Protein 6IXL (pdb70)

Nearest PDB structures (foldseek):
  7e2w-assembly1_A  TM=9.997E-01  e=5.077E-84  Ostreococcus tauri
  7e2w-assembly2_C  TM=9.969E-01  e=1.278E-80  Ostreococcus tauri
  7e2w-assembly2_D  TM=9.801E-01  e=5.708E-81  Ostreococcus tauri
  6lkz-assembly1_D  TM=9.616E-01  e=2.739E-60  Phaeodactylum tricornutum
  8bay-assembly2_C  TM=8.730E-01  e=7.396E-39  Homo sapiens

Structure (mmCIF, N/CA/C/O backbone):
data_6IXL
#
_entry.id   6IXL
#
_cell.length_a   66.517
_cell.length_b   79.273
_cell.length_c   112.014
_cell.angle_alpha   90.26
_cell.angle_beta   102.32
_cell.angle_gamma   112.61
#
_symmetry.space_group_name_H-M   'P 1'
#
loop_
_entity.id
_entity.type
_entity.pdbx_description
1 polymer 'Isocitrate dehydrogenase'
2 non-polymer GLYCEROL
3 non-polymer 'SULFATE ION'
4 water water
#
loop_
_atom_site.group_PDB
_atom_site.id
_atom_site.type_symbol
_atom_site.label_atom_id
_atom_site.label_alt_id
_atom_site.label_comp_id
_atom_site.label_asym_id
_atom_site.label_entity_id
_atom_site.label_seq_id
_atom_site.pdbx_PDB_ins_code
_atom_site.Cartn_x
_atom_site.Cartn_y
_atom_site.Cartn_z
_atom_site.occupancy
_atom_site.B_iso_or_equiv
_atom_site.auth_seq_id
_atom_site.auth_comp_id
_atom_site.auth_asym_id
_atom_site.auth_atom_id
_atom_site.pdbx_PDB_model_num
ATOM 1 N N . SER A 1 13 ? -24.552 5.466 -21.433 1.00 42.50 24 SER A N 1
ATOM 2 C CA . SER A 1 13 ? -24.177 6.575 -20.500 1.00 40.95 24 SER A CA 1
ATOM 3 C C . SER A 1 13 ? -22.923 6.197 -19.713 1.00 37.73 24 SER A C 1
ATOM 4 O O . SER A 1 13 ? -22.918 5.180 -19.019 1.00 39.77 24 SER A O 1
ATOM 7 N N . LYS A 1 14 ? -21.871 7.006 -19.811 1.00 33.45 25 LYS A N 1
ATOM 8 C CA . LYS A 1 14 ? -20.635 6.735 -19.059 1.00 30.55 25 LYS A CA 1
ATOM 9 C C . LYS A 1 14 ? -20.845 6.936 -17.563 1.00 28.49 25 LYS A C 1
ATOM 10 O O . LYS A 1 14 ? -21.689 7.728 -17.124 1.00 26.63 25 LYS A O 1
ATOM 16 N N . ILE A 1 15 ? -20.067 6.195 -16.777 1.00 26.37 26 ILE A N 1
ATOM 17 C CA . ILE A 1 15 ? -20.028 6.389 -15.341 1.00 24.39 26 ILE A CA 1
ATOM 18 C C . ILE A 1 15 ? -19.371 7.747 -15.065 1.00 22.68 26 ILE A C 1
ATOM 19 O O . ILE A 1 15 ? -18.383 8.098 -15.698 1.00 21.23 26 ILE A O 1
ATOM 24 N N . THR A 1 16 ? -19.934 8.515 -14.134 1.00 22.61 27 THR A N 1
ATOM 25 C CA . THR A 1 16 ? -19.310 9.763 -13.703 1.00 22.43 27 THR A CA 1
ATOM 26 C C . THR A 1 16 ? -18.329 9.419 -12.579 1.00 21.50 27 THR A C 1
ATOM 27 O O . THR A 1 16 ? -18.743 9.037 -11.494 1.00 22.56 27 THR A O 1
ATOM 31 N N . ALA A 1 17 ? -17.036 9.511 -12.859 1.00 20.72 28 ALA A N 1
ATOM 32 C CA . ALA A 1 17 ? -16.016 9.227 -11.841 1.00 19.99 28 ALA A CA 1
ATOM 33 C C . ALA A 1 17 ? -16.038 10.320 -10.770 1.00 19.95 28 ALA A C 1
ATOM 34 O O . ALA A 1 17 ? -16.041 11.518 -11.088 1.00 19.76 28 ALA A O 1
ATOM 36 N N . ALA A 1 18 ? -16.046 9.901 -9.507 1.00 19.44 29 ALA A N 1
ATOM 37 C CA . ALA A 1 18 ? -15.889 10.815 -8.380 1.00 18.52 29 ALA A CA 1
ATOM 38 C C . ALA A 1 18 ? -14.550 11.529 -8.483 1.00 18.15 29 ALA A C 1
ATOM 39 O O . ALA A 1 18 ? -13.637 11.011 -9.141 1.00 18.37 29 ALA A O 1
ATOM 41 N N . PRO A 1 19 ? -14.415 12.724 -7.859 1.00 17.81 30 PRO A N 1
ATOM 42 C CA . PRO A 1 19 ? -13.092 13.336 -7.796 1.00 17.30 30 PRO A CA 1
ATOM 43 C C . PRO A 1 19 ? -12.047 12.374 -7.208 1.00 16.22 30 PRO A C 1
ATOM 44 O O . PRO A 1 19 ? -12.343 11.634 -6.287 1.00 16.05 30 PRO A O 1
ATOM 48 N N . MET A 1 20 ? -10.866 12.363 -7.808 1.00 16.55 31 MET A N 1
ATOM 49 C CA . MET A 1 20 ? -9.773 11.452 -7.433 1.00 15.79 31 MET A CA 1
ATOM 50 C C . MET A 1 20 ? -8.467 12.080 -7.898 1.00 15.71 31 MET A C 1
ATOM 51 O O . MET A 1 20 ? -8.412 12.706 -8.957 1.00 14.95 31 MET A O 1
ATOM 56 N N . VAL A 1 21 ? -7.409 11.897 -7.113 1.00 14.73 32 VAL A N 1
ATOM 57 C CA . VAL A 1 21 ? -6.085 12.325 -7.509 1.00 14.28 32 VAL A CA 1
ATOM 58 C C . VAL A 1 21 ? -5.423 11.161 -8.230 1.00 14.66 32 VAL A C 1
ATOM 59 O O . VAL A 1 21 ? -5.448 10.029 -7.731 1.00 13.40 32 VAL A O 1
ATOM 63 N N . TYR A 1 22 ? -4.832 11.458 -9.387 1.00 14.72 33 TYR A N 1
ATOM 64 C CA . TYR A 1 22 ? -4.107 10.477 -10.204 1.00 14.65 33 TYR A CA 1
ATOM 65 C C . TYR A 1 22 ? -2.673 10.980 -10.344 1.00 14.55 33 TYR A C 1
ATOM 66 O O . TYR A 1 22 ? -2.441 12.041 -10.937 1.00 14.43 33 TYR A O 1
ATOM 75 N N . VAL A 1 23 ? -1.701 10.225 -9.831 1.00 14.51 34 VAL A N 1
ATOM 76 C CA . VAL A 1 23 ? -0.298 10.601 -9.925 1.00 14.41 34 VAL A CA 1
ATOM 77 C C . VAL A 1 23 ? 0.397 9.698 -10.946 1.00 15.00 34 VAL A C 1
ATOM 78 O O . VAL A 1 23 ? 0.520 8.487 -10.726 1.00 13.81 34 VAL A O 1
ATOM 82 N N . ARG A 1 24 ? 0.836 10.296 -12.053 1.00 15.13 35 ARG A N 1
ATOM 83 C CA . ARG A 1 24 ? 1.484 9.563 -13.139 1.00 15.36 35 ARG A CA 1
ATOM 84 C C . ARG A 1 24 ? 2.999 9.506 -12.925 1.00 15.15 35 ARG A C 1
ATOM 85 O O . ARG A 1 24 ? 3.598 10.423 -12.334 1.00 14.68 35 ARG A O 1
ATOM 93 N N . GLY A 1 25 ? 3.610 8.422 -13.408 1.00 14.13 36 GLY A N 1
ATOM 94 C CA . GLY A 1 25 ? 5.038 8.207 -13.324 1.00 14.47 36 GLY A CA 1
ATOM 95 C C . GLY A 1 25 ? 5.689 8.293 -14.690 1.00 15.14 36 GLY A C 1
ATOM 96 O O . GLY A 1 25 ? 5.577 9.315 -15.377 1.00 15.40 36 GLY A O 1
ATOM 97 N N . GLU A 1 26 ? 6.396 7.241 -15.066 1.00 15.57 37 GLU A N 1
ATOM 98 C CA . GLU A 1 26 ? 7.129 7.207 -16.333 1.00 16.01 37 GLU A CA 1
ATOM 99 C C . GLU A 1 26 ? 7.508 5.777 -16.698 1.00 16.03 37 GLU A C 1
ATOM 100 O O . GLU A 1 26 ? 7.150 4.828 -15.993 1.00 14.87 37 GLU A O 1
ATOM 106 N N . GLU A 1 27 ? 8.199 5.625 -17.826 1.00 15.84 38 GLU A N 1
ATOM 107 C CA . GLU A 1 27 ? 8.752 4.339 -18.231 1.00 16.63 38 GLU A CA 1
ATOM 108 C C . GLU A 1 27 ? 7.635 3.294 -18.478 1.00 15.81 38 GLU A C 1
ATOM 109 O O . GLU A 1 27 ? 6.572 3.674 -18.983 1.00 15.18 38 GLU A O 1
ATOM 115 N N . MET A 1 28 ? 7.857 2.018 -18.170 1.00 14.95 39 MET A N 1
ATOM 116 C CA . MET A 1 28 ? 6.948 0.957 -18.642 1.00 15.34 39 MET A CA 1
ATOM 117 C C . MET A 1 28 ? 5.569 1.054 -17.996 1.00 14.69 39 MET A C 1
ATOM 118 O O . MET A 1 28 ? 4.540 0.908 -18.666 1.00 14.02 39 MET A O 1
ATOM 123 N N . THR A 1 29 ? 5.548 1.328 -16.700 1.00 14.37 40 THR A N 1
ATOM 124 C CA . THR A 1 29 ? 4.277 1.429 -15.988 1.00 14.37 40 THR A CA 1
ATOM 125 C C . THR A 1 29 ? 3.377 2.594 -16.452 1.00 14.47 40 THR A C 1
ATOM 126 O O . THR A 1 29 ? 2.157 2.446 -16.513 1.00 14.40 40 THR A O 1
ATOM 130 N N . ALA A 1 30 ? 3.961 3.740 -16.797 1.00 14.62 41 ALA A N 1
ATOM 131 C CA . ALA A 1 30 ? 3.170 4.834 -17.358 1.00 14.47 41 ALA A CA 1
ATOM 132 C C . ALA A 1 30 ? 2.606 4.473 -18.729 1.00 14.80 41 ALA A C 1
ATOM 133 O O . ALA A 1 30 ? 1.465 4.807 -19.062 1.00 14.62 41 ALA A O 1
ATOM 135 N N . TYR A 1 31 ? 3.419 3.790 -19.522 1.00 15.51 42 TYR A N 1
ATOM 136 C CA . TYR A 1 31 ? 3.006 3.321 -20.856 1.00 15.97 42 TYR A CA 1
ATOM 137 C C . TYR A 1 31 ? 1.794 2.396 -20.742 1.00 15.17 42 TYR A C 1
ATOM 138 O O . TYR A 1 31 ? 0.801 2.572 -21.457 1.00 14.51 42 TYR A O 1
ATOM 147 N N . VAL A 1 32 ? 1.870 1.454 -19.807 1.00 14.35 43 VAL A N 1
ATOM 148 C CA . VAL A 1 32 ? 0.766 0.516 -19.542 1.00 14.57 43 VAL A CA 1
ATOM 149 C C . VAL A 1 32 ? -0.483 1.222 -19.038 1.00 14.25 43 VAL A C 1
ATOM 150 O O . VAL A 1 32 ? -1.576 0.985 -19.561 1.00 13.99 43 VAL A O 1
ATOM 154 N N . MET A 1 33 ? -0.339 2.090 -18.031 1.00 13.86 44 MET A N 1
ATOM 155 C CA . MET A 1 33 ? -1.502 2.814 -17.522 1.00 14.18 44 MET A CA 1
ATOM 156 C C . MET A 1 33 ? -2.122 3.764 -18.553 1.00 14.50 44 MET A C 1
ATOM 157 O O . MET A 1 33 ? -3.333 3.975 -18.529 1.00 14.46 44 MET A O 1
ATOM 162 N N . ASP A 1 34 ? -1.315 4.322 -19.454 1.00 15.99 45 ASP A N 1
ATOM 163 C CA . ASP A 1 34 ? -1.854 5.162 -20.535 1.00 17.28 45 ASP A CA 1
ATOM 164 C C . ASP A 1 34 ? -2.812 4.310 -21.396 1.00 17.29 45 ASP A C 1
ATOM 165 O O . ASP A 1 34 ? -3.919 4.742 -21.715 1.00 15.98 45 ASP A O 1
ATOM 170 N N . LEU A 1 35 ? -2.382 3.093 -21.732 1.00 18.17 46 LEU A N 1
ATOM 171 C CA . LEU A 1 35 ? -3.217 2.153 -22.496 1.00 18.68 46 LEU A CA 1
ATOM 172 C C . LEU A 1 35 ? -4.476 1.727 -21.743 1.00 17.76 46 LEU A C 1
ATOM 173 O O . LEU A 1 35 ? -5.566 1.604 -22.337 1.00 17.68 46 LEU A O 1
ATOM 178 N N . ILE A 1 36 ? -4.340 1.515 -20.437 1.00 16.44 47 ILE A N 1
ATOM 179 C CA . ILE A 1 36 ? -5.469 1.105 -19.625 1.00 16.24 47 ILE A CA 1
ATOM 180 C C . ILE A 1 36 ? -6.469 2.237 -19.536 1.00 16.37 47 ILE A C 1
ATOM 181 O O . ILE A 1 36 ? -7.667 2.020 -19.664 1.00 16.25 47 ILE A O 1
ATOM 186 N N . ARG A 1 37 ? -5.983 3.450 -19.294 1.00 17.18 48 ARG A N 1
ATOM 187 C CA . ARG A 1 37 ? -6.872 4.615 -19.279 1.00 18.62 48 ARG A CA 1
ATOM 188 C C . ARG A 1 37 ? -7.607 4.787 -20.614 1.00 19.12 48 ARG A C 1
ATOM 189 O O . ARG A 1 37 ? -8.807 5.037 -20.635 1.00 19.78 48 ARG A O 1
ATOM 197 N N . SER A 1 38 ? -6.866 4.620 -21.701 1.00 20.92 49 SER A N 1
ATOM 198 C CA . SER A 1 38 ? -7.381 4.796 -23.073 1.00 22.68 49 SER A CA 1
ATOM 199 C C . SER A 1 38 ? -8.392 3.694 -23.451 1.00 23.37 49 SER A C 1
ATOM 200 O O . SER A 1 38 ? -9.473 3.981 -23.987 1.00 22.85 49 SER A O 1
ATOM 203 N N . ARG A 1 39 ? -8.075 2.441 -23.123 1.00 22.54 50 ARG A N 1
ATOM 204 C CA . ARG A 1 39 ? -8.856 1.303 -23.643 1.00 23.01 50 ARG A CA 1
ATOM 205 C C . ARG A 1 39 ? -9.874 0.692 -22.679 1.00 22.31 50 ARG A C 1
ATOM 206 O O . ARG A 1 39 ? -10.910 0.182 -23.130 1.00 21.71 50 ARG A O 1
ATOM 214 N N . TRP A 1 40 ? -9.609 0.745 -21.370 1.00 19.42 51 TRP A N 1
ATOM 215 C CA . TRP A 1 40 ? -10.541 0.200 -20.387 1.00 19.17 51 TRP A CA 1
ATOM 216 C C . TRP A 1 40 ? -11.425 1.290 -19.782 1.00 19.38 51 TRP A C 1
ATOM 217 O O . TRP A 1 40 ? -12.635 1.135 -19.735 1.00 20.10 51 TRP A O 1
ATOM 228 N N . ILE A 1 41 ? -10.816 2.383 -19.306 1.00 20.04 52 ILE A N 1
ATOM 229 C CA . ILE A 1 41 ? -11.504 3.332 -18.410 1.00 19.85 52 ILE A CA 1
ATOM 230 C C . ILE A 1 41 ? -12.358 4.344 -19.193 1.00 20.54 52 ILE A C 1
ATOM 231 O O . ILE A 1 41 ? -13.574 4.412 -19.012 1.00 21.17 52 ILE A O 1
ATOM 236 N N . GLU A 1 42 ? -11.698 5.135 -20.031 1.00 21.70 53 GLU A N 1
ATOM 237 C CA . GLU A 1 42 ? -12.303 6.280 -20.720 1.00 23.37 53 GLU A CA 1
ATOM 238 C C . GLU A 1 42 ? -13.532 5.973 -21.600 1.00 23.79 53 GLU A C 1
ATOM 239 O O . GLU A 1 42 ? -14.465 6.772 -21.639 1.00 23.23 53 GLU A O 1
ATOM 245 N N . PRO A 1 43 ? -13.556 4.816 -22.283 1.00 23.20 54 PRO A N 1
ATOM 246 C CA . PRO A 1 43 ? -14.786 4.489 -23.048 1.00 23.91 54 PRO A CA 1
ATOM 247 C C . PRO A 1 43 ? -16.026 4.225 -22.177 1.00 25.05 54 PRO A C 1
ATOM 248 O O . PRO A 1 43 ? -17.152 4.341 -22.670 1.00 24.47 54 PRO A O 1
ATOM 252 N N . ARG A 1 44 ? -15.809 3.871 -20.902 1.00 23.61 55 ARG A N 1
ATOM 253 C CA . ARG A 1 44 ? -16.870 3.528 -19.966 1.00 24.36 55 ARG A CA 1
ATOM 254 C C . ARG A 1 44 ? -17.075 4.532 -18.834 1.00 22.96 55 ARG A C 1
ATOM 255 O O . ARG A 1 44 ? -18.098 4.487 -18.153 1.00 21.97 55 ARG A O 1
ATOM 263 N N . VAL A 1 45 ? -16.102 5.426 -18.639 1.00 22.16 56 VAL A N 1
ATOM 264 C CA . VAL A 1 45 ? -16.058 6.307 -17.482 1.00 21.34 56 VAL A CA 1
ATOM 265 C C . VAL A 1 45 ? -15.643 7.708 -17.910 1.00 20.65 56 VAL A C 1
ATOM 266 O O . VAL A 1 45 ? -14.648 7.881 -18.602 1.00 20.92 56 VAL A O 1
ATOM 270 N N . ASP A 1 46 ? -16.423 8.694 -17.477 1.00 21.50 57 ASP A N 1
ATOM 271 C CA . ASP A 1 46 ? -16.093 10.102 -17.640 1.00 21.82 57 ASP A CA 1
ATOM 272 C C . ASP A 1 46 ? -15.169 10.450 -16.477 1.00 20.28 57 ASP A C 1
ATOM 273 O O . ASP A 1 46 ? -15.620 10.507 -15.335 1.00 19.08 57 ASP A O 1
ATOM 278 N N . VAL A 1 47 ? -13.900 10.695 -16.790 1.00 20.08 58 VAL A N 1
ATOM 279 C CA . VAL A 1 47 ? -12.865 10.987 -15.771 1.00 20.49 58 VAL A CA 1
ATOM 280 C C . VAL A 1 47 ? -12.553 12.478 -15.619 1.00 21.12 58 VAL A C 1
ATOM 281 O O . VAL A 1 47 ? -11.449 12.860 -15.193 1.00 20.15 58 VAL A O 1
ATOM 285 N N . GLY A 1 48 ? -13.526 13.334 -15.934 1.00 21.28 59 GLY A N 1
ATOM 286 C CA . GLY A 1 48 ? -13.354 14.780 -15.753 1.00 21.97 59 GLY A CA 1
ATOM 287 C C . GLY A 1 48 ? -13.013 15.156 -14.318 1.00 21.41 59 GLY A C 1
ATOM 288 O O . GLY A 1 48 ? -12.244 16.083 -14.095 1.00 22.65 59 GLY A O 1
ATOM 289 N N . GLY A 1 49 ? -13.567 14.415 -13.354 1.00 21.50 60 GLY A N 1
ATOM 290 C CA . GLY A 1 49 ? -13.308 14.644 -11.930 1.00 20.76 60 GLY A CA 1
ATOM 291 C C . GLY A 1 49 ? -11.901 14.290 -11.469 1.00 20.44 60 GLY A C 1
ATOM 292 O O . GLY A 1 49 ? -11.480 14.720 -10.389 1.00 20.60 60 GLY A O 1
ATOM 293 N N . TRP A 1 50 ? -11.152 13.528 -12.261 1.00 18.98 61 TRP A N 1
ATOM 294 C CA . TRP A 1 50 ? -9.772 13.200 -11.887 1.00 18.57 61 TRP A CA 1
ATOM 295 C C . TRP A 1 50 ? -8.896 14.446 -12.022 1.00 19.66 61 TRP A C 1
ATOM 296 O O . TRP A 1 50 ? -9.019 15.189 -12.992 1.00 20.93 61 TRP A O 1
ATOM 307 N N . GLU A 1 51 ? -8.029 14.677 -11.043 1.00 18.98 62 GLU A N 1
ATOM 308 C CA . GLU A 1 51 ? -6.983 15.678 -11.156 1.00 18.88 62 GLU A CA 1
ATOM 309 C C . GLU A 1 51 ? -5.700 14.899 -11.305 1.00 18.86 62 GLU A C 1
ATOM 310 O O . GLU A 1 51 ? -5.355 14.119 -10.412 1.00 17.52 62 GLU A O 1
ATOM 316 N N . THR A 1 52 ? -5.007 15.109 -12.425 1.00 17.99 63 THR A N 1
ATOM 317 C CA . THR A 1 52 ? -3.817 14.339 -12.762 1.00 18.69 63 THR A CA 1
ATOM 318 C C . THR A 1 52 ? -2.563 15.166 -12.512 1.00 18.39 63 THR A C 1
ATOM 319 O O . THR A 1 52 ? -2.544 16.374 -12.776 1.00 17.87 63 THR A O 1
ATOM 323 N N . PHE A 1 53 ? -1.516 14.502 -12.020 1.00 16.93 64 PHE A N 1
ATOM 324 C CA . PHE A 1 53 ? -0.246 15.149 -11.706 1.00 16.55 64 PHE A CA 1
ATOM 325 C C . PHE A 1 53 ? 0.896 14.378 -12.354 1.00 16.11 64 PHE A C 1
ATOM 326 O O . PHE A 1 53 ? 0.883 13.152 -12.382 1.00 16.25 64 PHE A O 1
ATOM 334 N N . ASP A 1 54 ? 1.857 15.115 -12.894 1.00 15.52 65 ASP A N 1
ATOM 335 C CA . ASP A 1 54 ? 2.987 14.563 -13.604 1.00 15.66 65 ASP A CA 1
ATOM 336 C C . ASP A 1 54 ? 4.120 14.417 -12.602 1.00 15.62 65 ASP A C 1
ATOM 337 O O . ASP A 1 54 ? 4.757 15.420 -12.264 1.00 15.39 65 ASP A O 1
ATOM 342 N N . LEU A 1 55 ? 4.368 13.182 -12.138 1.00 14.64 66 LEU A N 1
ATOM 343 C CA . LEU A 1 55 ? 5.480 12.915 -11.218 1.00 14.86 66 LEU A CA 1
ATOM 344 C C . LEU A 1 55 ? 6.623 12.136 -11.863 1.00 14.69 66 LEU A C 1
ATOM 345 O O . LEU A 1 55 ? 7.300 11.341 -11.211 1.00 14.33 66 LEU A O 1
ATOM 350 N N . ARG A 1 56 ? 6.884 12.419 -13.133 1.00 15.59 67 ARG A N 1
ATOM 351 C CA . ARG A 1 56 ? 8.174 12.107 -13.724 1.00 16.45 67 ARG A CA 1
ATOM 352 C C . ARG A 1 56 ? 9.253 12.734 -12.847 1.00 15.50 67 ARG A C 1
ATOM 353 O O . ARG A 1 56 ? 9.065 13.838 -12.346 1.00 15.56 67 ARG A O 1
ATOM 361 N N . ALA A 1 57 ? 10.384 12.052 -12.711 1.00 15.22 68 ALA A N 1
ATOM 362 C CA . ALA A 1 57 ? 11.533 12.580 -11.986 1.00 15.27 68 ALA A CA 1
ATOM 363 C C . ALA A 1 57 ? 11.899 13.976 -12.525 1.00 15.27 68 ALA A C 1
ATOM 364 O O . ALA A 1 57 ? 12.140 14.920 -11.759 1.00 15.50 68 ALA A O 1
ATOM 366 N N . LYS A 1 58 ? 11.908 14.082 -13.850 1.00 16.06 69 LYS A N 1
ATOM 367 C CA . LYS A 1 58 ? 12.176 15.347 -14.548 1.00 16.47 69 LYS A CA 1
ATOM 368 C C . LYS A 1 58 ? 11.186 16.462 -14.166 1.00 16.10 69 LYS A C 1
ATOM 369 O O . LYS A 1 58 ? 11.578 17.622 -14.062 1.00 17.16 69 LYS A O 1
ATOM 371 N N . ASN A 1 59 ? 9.915 16.132 -13.937 1.00 16.13 70 ASN A N 1
ATOM 372 C CA . ASN A 1 59 ? 8.959 17.135 -13.513 1.00 15.57 70 ASN A CA 1
ATOM 373 C C . ASN A 1 59 ? 9.084 17.573 -12.053 1.00 15.71 70 ASN A C 1
ATOM 374 O O . ASN A 1 59 ? 8.826 18.741 -11.753 1.00 14.53 70 ASN A O 1
ATOM 379 N N . ARG A 1 60 ? 9.470 16.667 -11.145 1.00 15.52 71 ARG A N 1
ATOM 380 C CA . ARG A 1 60 ? 9.822 17.103 -9.785 1.00 15.72 71 ARG A CA 1
ATOM 381 C C . ARG A 1 60 ? 10.959 18.132 -9.853 1.00 16.28 71 ARG A C 1
ATOM 382 O O . ARG A 1 60 ? 10.902 19.194 -9.197 1.00 16.71 71 ARG A O 1
ATOM 390 N N . ASP A 1 61 ? 11.958 17.834 -10.682 1.00 16.30 72 ASP A N 1
ATOM 391 C CA . ASP A 1 61 ? 13.131 18.703 -10.834 1.00 17.94 72 ASP A CA 1
ATOM 392 C C . ASP A 1 61 ? 12.754 20.044 -11.480 1.00 18.89 72 ASP A C 1
ATOM 393 O O . ASP A 1 61 ? 13.146 21.112 -10.983 1.00 18.24 72 ASP A O 1
ATOM 398 N N . ASP A 1 62 ? 11.970 19.981 -12.556 1.00 18.49 73 ASP A N 1
ATOM 399 C CA . ASP A 1 62 ? 11.560 21.183 -13.306 1.00 19.48 73 ASP A CA 1
ATOM 400 C C . ASP A 1 62 ? 10.663 22.140 -12.530 1.00 19.55 73 ASP A C 1
ATOM 401 O O . ASP A 1 62 ? 10.688 23.355 -12.789 1.00 20.60 73 ASP A O 1
ATOM 406 N N . THR A 1 63 ? 9.873 21.616 -11.586 1.00 18.37 74 THR A N 1
ATOM 407 C CA . THR A 1 63 ? 8.971 22.432 -10.794 1.00 17.82 74 THR A CA 1
ATOM 408 C C . THR A 1 63 ? 9.513 22.729 -9.398 1.00 17.84 74 THR A C 1
ATOM 409 O O . THR A 1 63 ? 8.774 23.237 -8.560 1.00 18.15 74 THR A O 1
ATOM 413 N N . GLU A 1 64 ? 10.778 22.403 -9.136 1.00 19.13 75 GLU A N 1
ATOM 414 C CA . GLU A 1 64 ? 11.360 22.578 -7.799 1.00 20.45 75 GLU A CA 1
ATOM 415 C C . GLU A 1 64 ? 10.493 21.898 -6.746 1.00 19.66 75 GLU A C 1
ATOM 416 O O . GLU A 1 64 ? 10.274 22.401 -5.633 1.00 19.08 75 GLU A O 1
ATOM 422 N N . ASP A 1 65 ? 9.971 20.742 -7.133 1.00 18.87 76 ASP A N 1
ATOM 423 C CA . ASP A 1 65 ? 9.043 19.956 -6.328 1.00 18.39 76 ASP A CA 1
ATOM 424 C C . ASP A 1 65 ? 7.689 20.588 -5.987 1.00 18.29 76 ASP A C 1
ATOM 425 O O . ASP A 1 65 ? 6.957 20.059 -5.162 1.00 18.10 76 ASP A O 1
ATOM 430 N N . ARG A 1 66 ? 7.307 21.675 -6.662 1.00 18.73 77 ARG A N 1
ATOM 431 C CA . ARG A 1 66 ? 5.964 22.221 -6.487 1.00 19.90 77 ARG A CA 1
ATOM 432 C C . ARG A 1 66 ? 4.892 21.180 -6.843 1.00 17.69 77 ARG A C 1
ATOM 433 O O . ARG A 1 66 ? 3.850 21.144 -6.215 1.00 17.81 77 ARG A O 1
ATOM 441 N N . VAL A 1 67 ? 5.162 20.325 -7.825 1.00 16.55 78 VAL A N 1
ATOM 442 C CA . VAL A 1 67 ? 4.192 19.259 -8.181 1.00 16.28 78 VAL A CA 1
ATOM 443 C C . VAL A 1 67 ? 3.875 18.312 -6.993 1.00 16.12 78 VAL A C 1
ATOM 444 O O . VAL A 1 67 ? 2.728 17.892 -6.816 1.00 15.66 78 VAL A O 1
ATOM 448 N N . LEU A 1 68 ? 4.889 17.989 -6.192 1.00 16.29 79 LEU A N 1
ATOM 449 C CA . LEU A 1 68 ? 4.679 17.130 -5.019 1.00 17.31 79 LEU A CA 1
ATOM 450 C C . LEU A 1 68 ? 3.836 17.850 -3.974 1.00 17.92 79 LEU A C 1
ATOM 451 O O . LEU A 1 68 ? 2.952 17.242 -3.385 1.00 17.57 79 LEU A O 1
ATOM 456 N N . ARG A 1 69 ? 4.115 19.142 -3.756 1.00 18.94 80 ARG A N 1
ATOM 457 C CA . ARG A 1 69 ? 3.271 20.001 -2.894 1.00 20.70 80 ARG A CA 1
ATOM 458 C C . ARG A 1 69 ? 1.813 19.993 -3.351 1.00 19.13 80 ARG A C 1
ATOM 459 O O . ARG A 1 69 ? 0.896 19.851 -2.524 1.00 17.50 80 ARG A O 1
ATOM 467 N N . ASP A 1 70 ? 1.604 20.104 -4.666 1.00 17.91 81 ASP A N 1
ATOM 468 C CA . ASP A 1 70 ? 0.261 20.092 -5.238 1.00 18.09 81 ASP A CA 1
ATOM 469 C C . ASP A 1 70 ? -0.432 18.745 -5.052 1.00 17.00 81 ASP A C 1
ATOM 470 O O . ASP A 1 70 ? -1.619 18.703 -4.765 1.00 16.65 81 ASP A O 1
ATOM 475 N N . VAL A 1 71 ? 0.310 17.653 -5.213 1.00 16.09 82 VAL A N 1
ATOM 476 C CA . VAL A 1 71 ? -0.245 16.316 -4.962 1.00 15.69 82 VAL A CA 1
ATOM 477 C C . VAL A 1 71 ? -0.753 16.210 -3.527 1.00 15.10 82 VAL A C 1
ATOM 478 O O . VAL A 1 71 ? -1.862 15.731 -3.289 1.00 15.23 82 VAL A O 1
ATOM 482 N N . ILE A 1 72 ? 0.057 16.655 -2.576 1.00 15.99 83 ILE A N 1
ATOM 483 C CA . ILE A 1 72 ? -0.327 16.590 -1.146 1.00 16.70 83 ILE A CA 1
ATOM 484 C C . ILE A 1 72 ? -1.590 17.411 -0.873 1.00 15.63 83 ILE A C 1
ATOM 485 O O . ILE A 1 72 ? -2.509 16.930 -0.224 1.00 15.58 83 ILE A O 1
ATOM 490 N N . GLU A 1 73 ? -1.633 18.641 -1.374 1.00 15.63 84 GLU A N 1
ATOM 491 C CA . GLU A 1 73 ? -2.804 19.495 -1.202 1.00 15.55 84 GLU A CA 1
ATOM 492 C C . GLU A 1 73 ? -4.058 18.892 -1.826 1.00 15.50 84 GLU A C 1
ATOM 493 O O . GLU A 1 73 ? -5.122 18.923 -1.216 1.00 15.69 84 GLU A O 1
ATOM 495 N N . ALA A 1 74 ? -3.939 18.332 -3.035 1.00 15.82 85 ALA A N 1
ATOM 496 C CA . ALA A 1 74 ? -5.101 17.737 -3.711 1.00 16.49 85 ALA A CA 1
ATOM 497 C C . ALA A 1 74 ? -5.587 16.479 -2.994 1.00 16.15 85 ALA A C 1
ATOM 498 O O . ALA A 1 74 ? -6.789 16.252 -2.872 1.00 16.25 85 ALA A O 1
ATOM 500 N N . GLY A 1 75 ? -4.644 15.685 -2.496 1.00 16.55 86 GLY A N 1
ATOM 501 C CA . GLY A 1 75 ? -4.966 14.523 -1.686 1.00 16.92 86 GLY A CA 1
ATOM 502 C C . GLY A 1 75 ? -5.774 14.859 -0.444 1.00 17.62 86 GLY A C 1
ATOM 503 O O . GLY A 1 75 ? -6.704 14.120 -0.102 1.00 17.49 86 GLY A O 1
ATOM 504 N N . LYS A 1 76 ? -5.429 15.957 0.227 1.00 18.62 87 LYS A N 1
ATOM 505 C CA . LYS A 1 76 ? -6.186 16.417 1.406 1.00 21.19 87 LYS A CA 1
ATOM 506 C C . LYS A 1 76 ? -7.605 16.799 1.022 1.00 21.69 87 LYS A C 1
ATOM 507 O O . LYS A 1 76 ? -8.565 16.418 1.683 1.00 21.06 87 LYS A O 1
ATOM 513 N N . ARG A 1 77 ? -7.724 17.554 -0.064 1.00 22.05 88 ARG A N 1
ATOM 514 C CA . ARG A 1 77 ? -9.017 18.022 -0.545 1.00 22.96 88 ARG A CA 1
ATOM 515 C C . ARG A 1 77 ? -9.927 16.897 -1.053 1.00 21.71 88 ARG A C 1
ATOM 516 O O . ARG A 1 77 ? -11.104 16.867 -0.742 1.00 21.23 88 ARG A O 1
ATOM 524 N N . ILE A 1 78 ? -9.363 15.980 -1.842 1.00 20.82 89 ILE A N 1
ATOM 525 C CA . ILE A 1 78 ? -10.132 14.947 -2.543 1.00 19.46 89 ILE A CA 1
ATOM 526 C C . ILE A 1 78 ? -10.246 13.616 -1.767 1.00 19.28 89 ILE A C 1
ATOM 527 O O . ILE A 1 78 ? -11.204 12.869 -1.961 1.00 18.40 89 ILE A O 1
ATOM 532 N N . LYS A 1 79 ? -9.275 13.337 -0.885 1.00 19.02 90 LYS A N 1
ATOM 533 C CA . LYS A 1 79 ? -9.279 12.170 0.015 1.00 18.19 90 LYS A CA 1
ATOM 534 C C . LYS A 1 79 ? -8.937 10.818 -0.625 1.00 17.22 90 LYS A C 1
ATOM 535 O O . LYS A 1 79 ? -8.783 9.840 0.095 1.00 16.86 90 LYS A O 1
ATOM 541 N N . ALA A 1 80 ? -8.828 10.745 -1.951 1.00 16.08 91 ALA A N 1
ATOM 542 C CA . ALA A 1 80 ? -8.612 9.465 -2.657 1.00 15.21 91 ALA A CA 1
ATOM 543 C C . ALA A 1 80 ? -7.549 9.673 -3.702 1.00 14.62 91 ALA A C 1
ATOM 544 O O . ALA A 1 80 ? -7.661 10.578 -4.542 1.00 14.08 91 ALA A O 1
ATOM 546 N N . ILE A 1 81 ? -6.509 8.850 -3.640 1.00 13.50 92 ILE A N 1
ATOM 547 C CA . ILE A 1 81 ? -5.332 9.032 -4.484 1.00 12.98 92 ILE A CA 1
ATOM 548 C C . ILE A 1 81 ? -4.889 7.692 -5.054 1.00 13.11 92 ILE A C 1
ATOM 549 O O . ILE A 1 81 ? -4.720 6.718 -4.309 1.00 12.22 92 ILE A O 1
ATOM 554 N N . PHE A 1 82 ? -4.708 7.645 -6.373 1.00 12.12 93 PHE A N 1
ATOM 555 C CA . PHE A 1 82 ? -4.026 6.529 -7.005 1.00 12.42 93 PHE A CA 1
ATOM 556 C C . PHE A 1 82 ? -2.691 7.048 -7.481 1.00 12.33 93 PHE A C 1
ATOM 557 O O . PHE A 1 82 ? -2.637 8.075 -8.155 1.00 12.16 93 PHE A O 1
ATOM 565 N N . LYS A 1 83 ? -1.613 6.328 -7.166 1.00 12.34 94 LYS A N 1
ATOM 566 C CA . LYS A 1 83 ? -0.287 6.731 -7.584 1.00 12.76 94 LYS A CA 1
ATOM 567 C C . LYS A 1 83 ? 0.380 5.590 -8.320 1.00 13.28 94 LYS A C 1
ATOM 568 O O . LYS A 1 83 ? 0.448 4.486 -7.796 1.00 13.12 94 LYS A O 1
ATOM 574 N N . GLU A 1 84 ? 0.857 5.868 -9.524 1.00 13.25 95 GLU A N 1
ATOM 575 C CA . GLU A 1 84 ? 1.667 4.920 -10.288 1.00 13.62 95 GLU A CA 1
ATOM 576 C C . GLU A 1 84 ? 3.035 4.768 -9.639 1.00 13.52 95 GLU A C 1
ATOM 577 O O . GLU A 1 84 ? 3.470 5.649 -8.909 1.00 13.95 95 GLU A O 1
ATOM 583 N N . PRO A 1 85 ? 3.762 3.687 -9.959 1.00 13.43 96 PRO A N 1
ATOM 584 C CA . PRO A 1 85 ? 5.178 3.661 -9.629 1.00 13.40 96 PRO A CA 1
ATOM 585 C C . PRO A 1 85 ? 5.940 4.878 -10.202 1.00 13.58 96 PRO A C 1
ATOM 586 O O . PRO A 1 85 ? 5.619 5.346 -11.281 1.00 12.47 96 PRO A O 1
ATOM 590 N N . THR A 1 86 ? 6.912 5.379 -9.452 1.00 13.90 97 THR A N 1
ATOM 591 C CA . THR A 1 86 ? 7.661 6.572 -9.836 1.00 14.70 97 THR A CA 1
ATOM 592 C C . THR A 1 86 ? 9.142 6.352 -9.655 1.00 15.51 97 THR A C 1
ATOM 593 O O . THR A 1 86 ? 9.567 5.421 -8.943 1.00 15.57 97 THR A O 1
ATOM 597 N N . VAL A 1 87 ? 9.935 7.196 -10.322 1.00 16.11 98 VAL A N 1
ATOM 598 C CA . VAL A 1 87 ? 11.392 7.163 -10.214 1.00 16.48 98 VAL A CA 1
ATOM 599 C C . VAL A 1 87 ? 11.794 8.261 -9.260 1.00 16.94 98 VAL A C 1
ATOM 600 O O . VAL A 1 87 ? 11.600 9.451 -9.544 1.00 17.02 98 VAL A O 1
ATOM 604 N N . THR A 1 88 ? 12.364 7.870 -8.129 1.00 16.88 99 THR A N 1
ATOM 605 C CA . THR A 1 88 ? 12.880 8.824 -7.178 1.00 17.83 99 THR A CA 1
ATOM 606 C C . THR A 1 88 ? 14.121 9.475 -7.780 1.00 18.04 99 THR A C 1
ATOM 607 O O . THR A 1 88 ? 14.980 8.756 -8.291 1.00 18.59 99 THR A O 1
ATOM 611 N N . PRO A 1 89 ? 14.216 10.820 -7.738 1.00 18.52 100 PRO A N 1
ATOM 612 C CA . PRO A 1 89 ? 15.386 11.463 -8.371 1.00 20.17 100 PRO A CA 1
ATOM 613 C C . PRO A 1 89 ? 16.672 11.358 -7.522 1.00 21.72 100 PRO A C 1
ATOM 614 O O . PRO A 1 89 ? 17.205 12.368 -7.040 1.00 21.48 100 PRO A O 1
ATOM 618 N N . THR A 1 90 ? 17.183 10.133 -7.378 1.00 23.05 101 THR A N 1
ATOM 619 C CA . THR A 1 90 ? 18.429 9.882 -6.638 1.00 24.76 101 THR A CA 1
ATOM 620 C C . THR A 1 90 ? 19.596 10.421 -7.473 1.00 25.70 101 THR A C 1
ATOM 621 O O . THR A 1 90 ? 19.431 10.678 -8.679 1.00 24.08 101 THR A O 1
ATOM 625 N N . ALA A 1 91 ? 20.769 10.537 -6.850 1.00 26.10 102 ALA A N 1
ATOM 626 C CA . ALA A 1 91 ? 21.993 10.954 -7.549 1.00 26.91 102 ALA A CA 1
ATOM 627 C C . ALA A 1 91 ? 22.220 10.197 -8.849 1.00 27.09 102 ALA A C 1
ATOM 628 O O . ALA A 1 91 ? 22.571 10.799 -9.856 1.00 27.39 102 ALA A O 1
ATOM 630 N N . ASP A 1 92 ? 21.986 8.888 -8.838 1.00 28.49 103 ASP A N 1
ATOM 631 C CA . ASP A 1 92 ? 22.188 8.045 -10.031 1.00 30.39 103 ASP A CA 1
ATOM 632 C C . ASP A 1 92 ? 21.198 8.363 -11.159 1.00 28.21 103 ASP A C 1
ATOM 633 O O . ASP A 1 92 ? 21.559 8.348 -12.342 1.00 27.36 103 ASP A O 1
ATOM 638 N N . GLN A 1 93 ? 19.959 8.668 -10.781 1.00 26.78 104 GLN A N 1
ATOM 639 C CA . GLN A 1 93 ? 18.932 9.092 -11.735 1.00 26.89 104 GLN A CA 1
ATOM 640 C C . GLN A 1 93 ? 19.173 10.501 -12.281 1.00 26.25 104 GLN A C 1
ATOM 641 O O . GLN A 1 93 ? 18.828 10.772 -13.436 1.00 25.66 10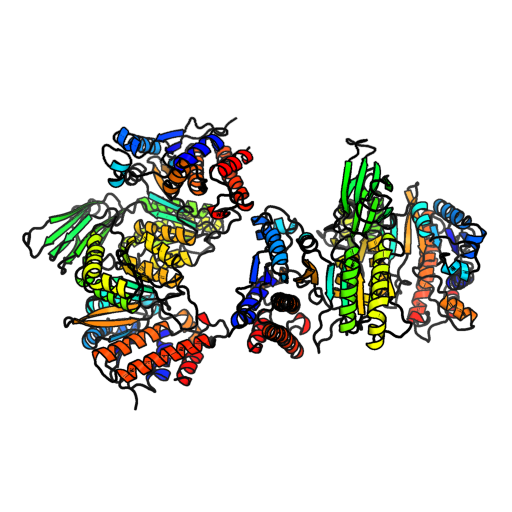4 GLN A O 1
ATOM 647 N N . VAL A 1 94 ? 19.744 11.387 -11.458 1.00 25.81 105 VAL A N 1
ATOM 648 C CA . VAL A 1 94 ? 20.167 12.720 -11.923 1.00 27.38 105 VAL A CA 1
ATOM 649 C C . VAL A 1 94 ? 21.089 12.555 -13.135 1.00 27.65 105 VAL A C 1
ATOM 650 O O . VAL A 1 94 ? 20.869 13.181 -14.171 1.00 27.94 105 VAL A O 1
ATOM 654 N N . LYS A 1 95 ? 22.095 11.686 -13.007 1.00 29.64 106 LYS A N 1
ATOM 655 C CA . LYS A 1 95 ? 23.022 11.387 -14.110 1.00 29.95 106 LYS A CA 1
ATOM 656 C C . LYS A 1 95 ? 22.310 10.775 -15.315 1.00 31.48 106 LYS A C 1
ATOM 657 O O . LYS A 1 95 ? 22.452 11.269 -16.444 1.00 32.49 106 LYS A O 1
ATOM 659 N N . ARG A 1 96 ? 21.529 9.722 -15.072 1.00 31.43 107 ARG A N 1
ATOM 660 C CA . ARG A 1 96 ? 20.870 8.976 -16.151 1.00 31.92 107 ARG A CA 1
ATOM 661 C C . ARG A 1 96 ? 19.854 9.817 -16.924 1.00 31.47 107 ARG A C 1
ATOM 662 O O . ARG A 1 96 ? 19.838 9.789 -18.151 1.00 31.03 107 ARG A O 1
ATOM 670 N N . LEU A 1 97 ? 19.008 10.545 -16.198 1.00 29.75 108 LEU A N 1
ATOM 671 C CA . LEU A 1 97 ? 17.910 11.318 -16.795 1.00 30.41 108 LEU A CA 1
ATOM 672 C C . LEU A 1 97 ? 18.262 12.783 -17.112 1.00 29.68 108 LEU A C 1
ATOM 673 O O . LEU A 1 97 ? 17.429 13.513 -17.635 1.00 31.61 108 LEU A O 1
ATOM 678 N N . GLY A 1 98 ? 19.491 13.192 -16.820 1.00 29.34 109 GLY A N 1
ATOM 679 C CA . GLY A 1 98 ? 19.963 14.541 -17.106 1.00 29.69 109 GLY A CA 1
ATOM 680 C C . GLY A 1 98 ? 19.222 15.615 -16.334 1.00 28.99 109 GLY A C 1
ATOM 681 O O . GLY A 1 98 ? 18.783 16.593 -16.921 1.00 27.98 109 GLY A O 1
ATOM 682 N N . LEU A 1 99 ? 19.075 15.412 -15.026 1.00 27.35 110 LEU A N 1
ATOM 683 C CA . LEU A 1 99 ? 18.379 16.350 -14.143 1.00 26.47 110 LEU A CA 1
ATOM 684 C C . LEU A 1 99 ? 19.385 17.326 -13.557 1.00 26.07 110 LEU A C 1
ATOM 685 O O . LEU A 1 99 ? 20.590 17.111 -13.667 1.00 26.21 110 LEU A O 1
ATOM 690 N N . ARG A 1 100 ? 18.881 18.376 -12.912 1.00 24.66 111 ARG A N 1
ATOM 691 C CA . ARG A 1 100 ? 19.723 19.411 -12.309 1.00 25.50 111 ARG A CA 1
ATOM 692 C C . ARG A 1 100 ? 20.131 19.100 -10.880 1.00 24.69 111 ARG A C 1
ATOM 693 O O . ARG A 1 100 ? 21.289 19.301 -10.523 1.00 23.95 111 ARG A O 1
ATOM 701 N N . LYS A 1 101 ? 19.170 18.637 -10.074 1.00 23.50 112 LYS A N 1
ATOM 702 C CA . LYS A 1 101 ? 19.348 18.375 -8.639 1.00 22.94 112 LYS A CA 1
ATOM 703 C C . LYS A 1 101 ? 18.729 17.014 -8.285 1.00 22.65 112 LYS A C 1
ATOM 704 O O . LYS A 1 101 ? 17.812 16.539 -8.969 1.00 20.70 112 LYS A O 1
ATOM 706 N N . SER A 1 102 ? 19.248 16.390 -7.231 1.00 22.67 113 SER A N 1
ATOM 707 C CA . SER A 1 102 ? 18.609 15.213 -6.642 1.00 22.41 113 SER A CA 1
ATOM 708 C C . SER A 1 102 ? 17.460 15.646 -5.746 1.00 21.59 113 SER A C 1
ATOM 709 O O . SER A 1 102 ? 17.411 16.793 -5.270 1.00 22.30 113 SER A O 1
ATOM 712 N N . TRP A 1 103 ? 16.524 14.722 -5.552 1.00 20.81 114 TRP A N 1
ATOM 713 C CA . TRP A 1 103 ? 15.335 14.919 -4.730 1.00 20.68 114 TRP A CA 1
ATOM 714 C C . TRP A 1 103 ? 15.070 13.627 -3.961 1.00 19.92 114 TRP A C 1
ATOM 715 O O . TRP A 1 103 ? 15.262 12.542 -4.493 1.00 20.32 114 TRP A O 1
ATOM 726 N N . GLY A 1 104 ? 14.637 13.755 -2.713 1.00 20.21 115 GLY A N 1
ATOM 727 C CA . GLY A 1 104 ? 14.333 12.601 -1.875 1.00 19.95 115 GLY A CA 1
ATOM 728 C C . GLY A 1 104 ? 13.052 11.912 -2.296 1.00 19.95 115 GLY A C 1
ATOM 729 O O . GLY A 1 104 ? 12.265 12.451 -3.112 1.00 18.14 115 GLY A O 1
ATOM 730 N N . SER A 1 105 ? 12.843 10.724 -1.721 1.00 19.25 116 SER A N 1
ATOM 731 C CA . SER A 1 105 ? 11.625 9.963 -1.904 1.00 19.01 116 SER A CA 1
ATOM 732 C C . SER A 1 105 ? 10.454 10.834 -1.524 1.00 17.94 116 SER A C 1
ATOM 733 O O . SER A 1 105 ? 10.562 11.618 -0.594 1.00 18.05 116 SER A O 1
ATOM 736 N N . PRO A 1 106 ? 9.340 10.711 -2.250 1.00 17.67 117 PRO A N 1
ATOM 737 C CA . PRO A 1 106 ? 8.126 11.443 -1.916 1.00 17.67 117 PRO A CA 1
ATOM 738 C C . PRO A 1 106 ? 7.318 10.836 -0.772 1.00 17.68 117 PRO A C 1
ATOM 739 O O . PRO A 1 106 ? 6.338 11.433 -0.340 1.00 17.05 117 PRO A O 1
ATOM 743 N N . ASN A 1 107 ? 7.717 9.657 -0.300 1.00 18.91 118 ASN A N 1
ATOM 744 C CA . ASN A 1 107 ? 6.923 8.879 0.676 1.00 19.86 118 ASN A CA 1
ATOM 745 C C . ASN A 1 107 ? 6.661 9.612 1.970 1.00 18.94 118 ASN A C 1
ATOM 746 O O . ASN A 1 107 ? 5.519 9.659 2.448 1.00 18.43 118 ASN A O 1
ATOM 751 N N . GLY A 1 108 ? 7.725 10.199 2.520 1.00 18.71 119 GLY A N 1
ATOM 752 C CA . GLY A 1 108 ? 7.660 10.868 3.814 1.00 19.84 119 GLY A CA 1
ATOM 753 C C . GLY A 1 108 ? 6.681 12.017 3.802 1.00 19.60 119 GLY A C 1
ATOM 754 O O . GLY A 1 108 ? 5.853 12.139 4.702 1.00 19.13 119 GLY A O 1
ATOM 755 N N . ALA A 1 109 ? 6.761 12.847 2.764 1.00 20.21 120 ALA A N 1
ATOM 756 C CA . ALA A 1 109 ? 5.869 13.991 2.623 1.00 21.14 120 ALA A CA 1
ATOM 757 C C . ALA A 1 109 ? 4.401 13.571 2.518 1.00 20.46 120 ALA A C 1
ATOM 758 O O . ALA A 1 109 ? 3.539 14.227 3.103 1.00 19.07 120 ALA A O 1
ATOM 760 N N . MET A 1 110 ? 4.127 12.483 1.793 1.00 20.06 121 MET A N 1
ATOM 761 C CA . MET A 1 110 ? 2.762 11.950 1.683 1.00 21.01 121 MET A CA 1
ATOM 762 C C . MET A 1 110 ? 2.269 11.388 3.015 1.00 20.20 121 MET A C 1
ATOM 763 O O . MET A 1 110 ? 1.170 11.709 3.475 1.00 18.69 121 MET A O 1
ATOM 768 N N . ARG A 1 111 ? 3.101 10.558 3.626 1.00 20.40 122 ARG A N 1
ATOM 769 C CA . ARG A 1 111 ? 2.735 9.882 4.868 1.00 20.77 122 ARG A CA 1
ATOM 770 C C . ARG A 1 111 ? 2.529 10.876 6.006 1.00 20.85 122 ARG A C 1
ATOM 771 O O . ARG A 1 111 ? 1.567 10.741 6.761 1.00 21.26 122 ARG A O 1
ATOM 779 N N . ARG A 1 112 ? 3.398 11.886 6.097 1.00 21.01 123 ARG A N 1
ATOM 780 C CA A ARG A 1 112 ? 3.234 12.910 7.126 0.50 21.31 123 ARG A CA 1
ATOM 781 C CA B ARG A 1 112 ? 3.282 12.954 7.101 0.50 21.58 123 ARG A CA 1
ATOM 782 C C . ARG A 1 112 ? 2.150 13.916 6.748 1.00 20.85 123 ARG A C 1
ATOM 783 O O . ARG A 1 112 ? 1.332 14.270 7.590 1.00 20.86 123 ARG A O 1
ATOM 798 N N . GLY A 1 113 ? 2.112 14.346 5.482 1.00 20.75 124 GLY A N 1
ATOM 799 C CA . GLY A 1 113 ? 1.105 15.304 5.005 1.00 19.48 124 GLY A CA 1
ATOM 800 C C . GLY A 1 113 ? -0.345 14.859 5.128 1.00 18.81 124 GLY A C 1
ATOM 801 O O . GLY A 1 113 ? -1.249 15.682 5.349 1.00 18.61 124 GLY A O 1
ATOM 802 N N . TRP A 1 114 ? -0.586 13.558 4.994 1.00 16.93 125 TRP A N 1
ATOM 803 C CA . TRP A 1 114 ? -1.930 13.014 5.089 1.00 16.29 125 TRP A CA 1
ATOM 804 C C . TRP A 1 114 ? -2.212 12.347 6.447 1.00 16.15 125 TRP A C 1
ATOM 805 O O . TRP A 1 114 ? -3.153 11.573 6.575 1.00 16.13 125 TRP A O 1
ATOM 816 N N . ASN A 1 115 ? -1.426 12.700 7.459 1.00 16.39 126 ASN A N 1
ATOM 817 C CA . ASN A 1 115 ? -1.573 12.161 8.810 1.00 17.25 126 ASN A CA 1
ATOM 818 C C . ASN A 1 115 ? -1.675 10.642 8.786 1.00 16.10 126 ASN A C 1
ATOM 819 O O . ASN A 1 115 ? -2.628 10.033 9.308 1.00 15.95 126 ASN A O 1
ATOM 824 N N . GLY A 1 116 ? -0.664 10.035 8.158 1.00 15.55 127 GLY A N 1
ATOM 825 C CA . GLY A 1 116 ? -0.616 8.595 7.959 1.00 15.02 127 GLY A CA 1
ATOM 826 C C . GLY A 1 116 ? -0.802 7.761 9.224 1.00 14.60 127 GLY A C 1
ATOM 827 O O . GLY A 1 116 ? -0.174 8.019 10.264 1.00 14.96 127 GLY A O 1
ATOM 828 N N . ILE A 1 117 ? -1.642 6.746 9.112 1.00 14.31 128 ILE A N 1
ATOM 829 C CA . ILE A 1 117 ? -1.883 5.791 10.184 1.00 15.06 128 ILE A CA 1
ATOM 830 C C . ILE A 1 117 ? -1.172 4.498 9.851 1.00 15.05 128 ILE A C 1
ATOM 831 O O . ILE A 1 117 ? -0.335 4.055 10.611 1.00 14.62 128 ILE A O 1
ATOM 836 N N . THR A 1 118 ? -1.530 3.887 8.724 1.00 15.23 129 THR A N 1
ATOM 837 C CA . THR A 1 118 ? -0.962 2.605 8.321 1.00 15.79 129 THR A CA 1
ATOM 838 C C . THR A 1 118 ? -0.656 2.588 6.840 1.00 14.99 129 THR A C 1
ATOM 839 O O . THR A 1 118 ? -1.282 3.324 6.071 1.00 13.77 129 THR A O 1
ATOM 843 N N . ILE A 1 119 ? 0.308 1.750 6.461 1.00 14.41 130 ILE A N 1
ATOM 844 C CA . ILE A 1 119 ? 0.472 1.300 5.097 1.00 14.23 130 ILE A CA 1
ATOM 845 C C . ILE A 1 119 ? 0.084 -0.182 5.111 1.00 14.40 130 ILE A C 1
ATOM 846 O O . ILE A 1 119 ? 0.787 -1.014 5.695 1.00 13.46 130 ILE A O 1
ATOM 851 N N . SER A 1 120 ? -1.047 -0.498 4.488 1.00 13.98 131 SER A N 1
ATOM 852 C CA . SER A 1 120 ? -1.547 -1.858 4.424 1.00 14.67 131 SER A CA 1
ATOM 853 C C . SER A 1 120 ? -0.829 -2.600 3.298 1.00 15.31 131 SER A C 1
ATOM 854 O O . SER A 1 120 ? -0.852 -2.174 2.134 1.00 15.24 131 SER A O 1
ATOM 857 N N . ARG A 1 121 ? -0.201 -3.720 3.649 1.00 14.73 132 ARG A N 1
ATOM 858 C CA . ARG A 1 121 ? 0.651 -4.455 2.713 1.00 14.76 132 ARG A CA 1
ATOM 859 C C . ARG A 1 121 ? 0.159 -5.892 2.682 1.00 14.88 132 ARG A C 1
ATOM 860 O O . ARG A 1 121 ? 0.678 -6.759 3.418 1.00 15.54 132 ARG A O 1
ATOM 868 N N . ASP A 1 122 ? -0.856 -6.133 1.847 1.00 13.80 133 ASP A N 1
ATOM 869 C CA . ASP A 1 122 ? -1.582 -7.407 1.819 1.00 13.99 133 ASP A CA 1
ATOM 870 C C . ASP A 1 122 ? -1.198 -8.252 0.607 1.00 13.52 133 ASP A C 1
ATOM 871 O O . ASP A 1 122 ? -0.923 -7.722 -0.494 1.00 12.85 133 ASP A O 1
ATOM 876 N N . THR A 1 123 ? -1.206 -9.564 0.786 1.00 12.83 134 THR A N 1
ATOM 877 C CA . THR A 1 123 ? -0.954 -10.462 -0.343 1.00 12.38 134 THR A CA 1
ATOM 878 C C . THR A 1 123 ? -2.101 -10.346 -1.332 1.00 12.52 134 THR A C 1
ATOM 879 O O . THR A 1 123 ? -3.262 -10.204 -0.940 1.00 12.69 134 THR A O 1
ATOM 883 N N . ILE A 1 124 ? -1.763 -10.405 -2.617 1.00 13.04 135 ILE A N 1
ATOM 884 C CA . ILE A 1 124 ? -2.756 -10.337 -3.695 1.00 14.36 135 ILE A CA 1
ATOM 885 C C . ILE A 1 124 ? -3.023 -11.751 -4.192 1.00 14.57 135 ILE A C 1
ATOM 886 O O . ILE A 1 124 ? -2.088 -12.518 -4.438 1.00 13.93 135 ILE A O 1
ATOM 891 N N . HIS A 1 125 ? -4.301 -12.082 -4.356 1.00 15.46 136 HIS A N 1
ATOM 892 C CA . HIS A 1 125 ? -4.718 -13.446 -4.658 1.00 16.54 136 HIS A CA 1
ATOM 893 C C . HIS A 1 125 ? -5.616 -13.491 -5.875 1.00 17.53 136 HIS A C 1
ATOM 894 O O . HIS A 1 125 ? -6.385 -12.567 -6.103 1.00 17.96 136 HIS A O 1
ATOM 901 N N . ILE A 1 126 ? -5.494 -14.580 -6.632 1.00 17.29 137 ILE A N 1
ATOM 902 C CA . ILE A 1 126 ? -6.399 -14.890 -7.742 1.00 17.73 137 ILE A CA 1
ATOM 903 C C . ILE A 1 126 ? -6.956 -16.274 -7.469 1.00 18.52 137 ILE A C 1
ATOM 904 O O . ILE A 1 126 ? -6.180 -17.223 -7.338 1.00 18.59 137 ILE A O 1
ATOM 909 N N . ASP A 1 127 ? -8.282 -16.405 -7.384 1.00 19.98 138 ASP A N 1
ATOM 910 C CA . ASP A 1 127 ? -8.918 -17.720 -7.250 1.00 21.81 138 ASP A CA 1
ATOM 911 C C . ASP A 1 127 ? -8.497 -18.600 -8.436 1.00 21.14 138 ASP A C 1
ATOM 912 O O . ASP A 1 127 ? -8.555 -18.163 -9.591 1.00 19.81 138 ASP A O 1
ATOM 917 N N . GLY A 1 128 ? -8.044 -19.811 -8.139 1.00 20.62 139 GLY A N 1
ATOM 918 C CA . GLY A 1 128 ? -7.597 -20.748 -9.168 1.00 20.36 139 GLY A CA 1
ATOM 919 C C . GLY A 1 128 ? -6.129 -20.636 -9.561 1.00 20.07 139 GLY A C 1
ATOM 920 O O . GLY A 1 128 ? -5.689 -21.366 -10.440 1.00 19.61 139 GLY A O 1
ATOM 921 N N . VAL A 1 129 ? -5.373 -19.740 -8.919 1.00 18.93 140 VAL A N 1
ATOM 922 C CA . VAL A 1 129 ? -3.931 -19.610 -9.160 1.00 20.42 140 VAL A CA 1
ATOM 923 C C . VAL A 1 129 ? -3.225 -19.731 -7.821 1.00 21.19 140 VAL A C 1
ATOM 924 O O . VAL A 1 129 ? -3.631 -19.098 -6.844 1.00 21.57 140 VAL A O 1
ATOM 928 N N . GLU A 1 130 ? -2.177 -20.541 -7.794 1.00 22.64 141 GLU A N 1
ATOM 929 C CA . GLU A 1 130 ? -1.423 -20.812 -6.573 1.00 25.39 141 GLU A CA 1
ATOM 930 C C . GLU A 1 130 ? -0.188 -19.939 -6.495 1.00 22.26 141 GLU A C 1
ATOM 931 O O . GLU A 1 130 ? 0.706 -20.062 -7.325 1.00 22.41 141 GLU A O 1
ATOM 937 N N . LEU A 1 131 ? -0.154 -19.047 -5.508 1.00 19.97 142 LEU A N 1
ATOM 938 C CA . LEU A 1 131 ? 1.042 -18.261 -5.207 1.00 18.83 142 LEU A CA 1
ATOM 939 C C . LEU A 1 131 ? 1.671 -18.789 -3.910 1.00 17.73 142 LEU A C 1
ATOM 940 O O . LEU A 1 131 ? 1.341 -19.896 -3.463 1.00 16.81 142 LEU A O 1
ATOM 945 N N . GLY A 1 132 ? 2.604 -18.044 -3.326 1.00 16.66 143 GLY A N 1
ATOM 946 C CA . GLY A 1 132 ? 3.368 -18.525 -2.160 1.00 15.41 143 GLY A CA 1
ATOM 947 C C . GLY A 1 132 ? 2.547 -18.794 -0.912 1.00 15.02 143 GLY A C 1
ATOM 948 O O . GLY A 1 132 ? 2.722 -19.823 -0.263 1.00 14.49 143 GLY A O 1
ATOM 949 N N . TYR A 1 133 ? 1.618 -17.896 -0.594 1.00 13.68 144 TYR A N 1
ATOM 950 C CA . TYR A 1 133 ? 0.733 -18.056 0.545 1.00 14.10 144 TYR A CA 1
ATOM 951 C C . TYR A 1 133 ? -0.601 -18.560 -0.003 1.00 14.82 144 TYR A C 1
ATOM 952 O O . TYR A 1 133 ? -1.139 -17.966 -0.930 1.00 14.66 144 TYR A O 1
ATOM 961 N N . LYS A 1 134 ? -1.106 -19.655 0.565 1.00 15.00 145 LYS A N 1
ATOM 962 C CA . LYS A 1 134 ? -2.356 -20.281 0.098 1.00 15.67 145 LYS A CA 1
ATOM 963 C C . LYS A 1 134 ? -3.560 -19.388 0.365 1.00 16.64 145 LYS A C 1
ATOM 964 O O . LYS A 1 134 ? -4.409 -19.221 -0.489 1.00 17.27 145 LYS A O 1
ATOM 966 N N . LYS A 1 135 ? -3.619 -18.833 1.568 1.00 16.24 146 LYS A N 1
ATOM 967 C CA . LYS A 1 135 ? -4.725 -17.974 1.996 1.00 17.00 146 LYS A CA 1
ATOM 968 C C . LYS A 1 135 ? -4.198 -16.558 2.261 1.00 16.49 146 LYS A C 1
ATOM 969 O O . LYS A 1 135 ? -2.999 -16.398 2.524 1.00 16.10 146 LYS A O 1
ATOM 973 N N . PRO A 1 136 ? -5.077 -15.531 2.166 1.00 15.72 147 PRO A N 1
ATOM 974 C CA . PRO A 1 136 ? -4.696 -14.134 2.370 1.00 15.41 147 PRO A CA 1
ATOM 975 C C . PRO A 1 136 ? -3.915 -13.845 3.658 1.00 14.58 147 PRO A C 1
ATOM 976 O O . PRO A 1 136 ? -4.209 -14.408 4.706 1.00 15.10 147 PRO A O 1
ATOM 980 N N . VAL A 1 137 ? -2.906 -13.004 3.527 1.00 13.38 148 VAL A N 1
ATOM 981 C CA . VAL A 1 137 ? -2.153 -12.460 4.652 1.00 12.92 148 VAL A CA 1
ATOM 982 C C . VAL A 1 137 ? -2.324 -10.952 4.602 1.00 12.57 148 VAL A C 1
ATOM 983 O O . VAL A 1 137 ? -2.253 -10.358 3.514 1.00 12.63 148 VAL A O 1
ATOM 987 N N . LEU A 1 138 ? -2.519 -10.349 5.775 1.00 12.04 149 LEU A N 1
ATOM 988 C CA . LEU A 1 138 ? -2.683 -8.923 5.913 1.00 12.70 149 LEU A CA 1
ATOM 989 C C . LEU A 1 138 ? -1.538 -8.379 6.740 1.00 12.41 149 LEU A C 1
ATOM 990 O O . LEU A 1 138 ? -1.112 -9.019 7.700 1.00 12.25 149 LEU A O 1
ATOM 995 N N . PHE A 1 139 ? -1.016 -7.221 6.368 1.00 12.54 150 PHE A N 1
ATOM 996 C CA . PHE A 1 139 ? 0.051 -6.595 7.150 1.00 13.12 150 PHE A CA 1
ATOM 997 C C . PHE A 1 139 ? -0.216 -5.105 7.293 1.00 14.19 150 PHE A C 1
ATOM 998 O O . PHE A 1 139 ? -0.517 -4.443 6.299 1.00 14.03 150 PHE A O 1
ATOM 1006 N N . GLU A 1 140 ? -0.110 -4.579 8.523 1.00 14.28 151 GLU A N 1
ATOM 1007 C CA . GLU A 1 140 ? -0.163 -3.153 8.770 1.00 14.79 151 GLU A CA 1
ATOM 1008 C C . GLU A 1 140 ? 1.186 -2.649 9.230 1.00 14.42 151 GLU A C 1
ATOM 1009 O O . GLU A 1 140 ? 1.661 -3.037 10.309 1.00 14.40 151 GLU A O 1
ATOM 1015 N N . ARG A 1 141 ? 1.777 -1.791 8.408 1.00 13.25 152 ARG A N 1
ATOM 1016 C CA . ARG A 1 141 ? 2.985 -1.082 8.737 1.00 13.38 152 ARG A CA 1
ATOM 1017 C C . ARG A 1 141 ? 2.594 0.283 9.270 1.00 13.24 152 ARG A C 1
ATOM 1018 O O . ARG A 1 141 ? 2.023 1.103 8.527 1.00 13.00 152 ARG A O 1
ATOM 1026 N N . HIS A 1 142 ? 2.934 0.556 10.532 1.00 13.05 153 HIS A N 1
ATOM 1027 C CA . HIS A 1 142 ? 2.700 1.876 11.127 1.00 12.74 153 HIS A CA 1
ATOM 1028 C C . HIS A 1 142 ? 3.349 2.930 10.223 1.00 12.51 153 HIS A C 1
ATOM 1029 O O . HIS A 1 142 ? 4.521 2.815 9.877 1.00 12.34 153 HIS A O 1
ATOM 1036 N N . ALA A 1 143 ? 2.567 3.924 9.784 1.00 12.57 154 ALA A N 1
ATOM 1037 C CA . ALA A 1 143 ? 2.973 4.779 8.654 1.00 13.09 154 ALA A CA 1
ATOM 1038 C C . ALA A 1 143 ? 3.993 5.865 8.948 1.00 13.65 154 ALA A C 1
ATOM 1039 O O . ALA A 1 143 ? 4.553 6.463 8.013 1.00 14.07 154 ALA A O 1
ATOM 1041 N N . VAL A 1 144 ? 4.201 6.150 10.230 1.00 13.45 155 VAL A N 1
ATOM 1042 C CA . VAL A 1 144 ? 5.006 7.277 10.662 1.00 14.15 155 VAL A CA 1
ATOM 1043 C C . VAL A 1 144 ? 5.879 6.865 11.841 1.00 14.00 155 VAL A C 1
ATOM 1044 O O . VAL A 1 144 ? 5.673 5.813 12.449 1.00 14.66 155 VAL A O 1
ATOM 1048 N N . GLY A 1 145 ? 6.828 7.724 12.163 1.00 14.29 156 GLY A N 1
ATOM 1049 C CA . GLY A 1 145 ? 7.628 7.574 13.355 1.00 14.44 156 GLY A CA 1
ATOM 1050 C C . GLY A 1 145 ? 8.849 6.716 13.111 1.00 14.52 156 GLY A C 1
ATOM 1051 O O . GLY A 1 145 ? 9.141 6.283 11.981 1.00 14.03 156 GLY A O 1
ATOM 1052 N N . GLY A 1 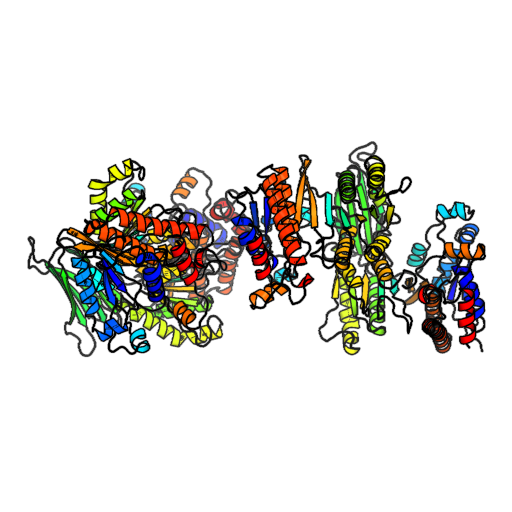146 ? 9.619 6.554 14.173 1.00 14.41 157 GLY A N 1
ATOM 1053 C CA . GLY A 1 146 ? 10.811 5.752 14.116 1.00 14.00 157 GLY A CA 1
ATOM 1054 C C . GLY A 1 146 ? 11.942 6.491 13.437 1.00 13.80 157 GLY A C 1
ATOM 1055 O O . GLY A 1 146 ? 11.951 7.723 13.343 1.00 13.36 157 GLY A O 1
ATOM 1056 N N . GLU A 1 147 ? 12.900 5.721 12.936 1.00 13.19 158 GLU A N 1
ATOM 1057 C CA . GLU A 1 147 ? 14.112 6.280 12.354 1.00 13.90 158 GLU A CA 1
ATOM 1058 C C . GLU A 1 147 ? 13.876 7.074 11.059 1.00 14.80 158 GLU A C 1
ATOM 1059 O O . GLU A 1 147 ? 14.728 7.858 10.646 1.00 14.65 158 GLU A O 1
ATOM 1065 N N . TYR A 1 148 ? 12.714 6.878 10.451 1.00 14.86 159 TYR A N 1
ATOM 1066 C CA . TYR A 1 148 ? 12.321 7.615 9.245 1.00 16.03 159 TYR A CA 1
ATOM 1067 C C . TYR A 1 148 ? 12.265 9.130 9.447 1.00 16.65 159 TYR A C 1
ATOM 1068 O O . TYR A 1 148 ? 12.467 9.880 8.487 1.00 17.98 159 TYR A O 1
ATOM 1077 N N . SER A 1 149 ? 12.004 9.569 10.676 1.00 17.21 160 SER A N 1
ATOM 1078 C CA . SER A 1 149 ? 11.976 10.991 11.018 1.00 18.10 160 SER A CA 1
ATOM 1079 C C . SER A 1 149 ? 13.030 11.370 12.082 1.00 16.72 160 SER A C 1
ATOM 1080 O O . SER A 1 149 ? 12.871 12.354 12.801 1.00 15.39 160 SER A O 1
ATOM 1083 N N . ALA A 1 150 ? 14.123 10.611 12.133 1.00 16.14 161 ALA A N 1
ATOM 1084 C CA . ALA A 1 150 ? 15.198 10.856 13.103 1.00 16.45 161 ALA A CA 1
ATOM 1085 C C . ALA A 1 150 ? 15.993 12.130 12.804 1.00 16.50 161 ALA A C 1
ATOM 1086 O O . ALA A 1 150 ? 16.179 12.503 11.647 1.00 16.87 161 ALA A O 1
ATOM 1088 N N . GLY A 1 151 ? 16.465 12.776 13.864 1.00 16.78 162 GLY A N 1
ATOM 1089 C CA . GLY A 1 151 ? 17.530 13.783 13.774 1.00 17.51 162 GLY A CA 1
ATOM 1090 C C . GLY A 1 151 ? 18.843 13.068 14.029 1.00 18.01 162 GLY A C 1
ATOM 1091 O O . GLY A 1 151 ? 18.900 12.141 14.840 1.00 17.58 162 GLY A O 1
ATOM 1092 N N . TYR A 1 152 ? 19.907 13.464 13.345 1.00 18.17 163 TYR A N 1
ATOM 1093 C CA . TYR A 1 152 ? 21.180 12.774 13.524 1.00 18.86 163 TYR A CA 1
ATOM 1094 C C . TYR A 1 152 ? 22.372 13.646 13.206 1.00 18.57 163 TYR A C 1
ATOM 1095 O O . TYR A 1 152 ? 22.233 14.659 12.535 1.00 18.51 163 TYR A O 1
ATOM 1104 N N . LYS A 1 153 ? 23.541 13.198 13.660 1.00 18.40 164 LYS A N 1
ATOM 1105 C CA . LYS A 1 153 ? 24.815 13.780 13.256 1.00 18.70 164 LYS A CA 1
ATOM 1106 C C . LYS A 1 153 ? 25.848 12.682 13.230 1.00 20.28 164 LYS A C 1
ATOM 1107 O O . LYS A 1 153 ? 25.763 11.725 14.015 1.00 20.90 164 LYS A O 1
ATOM 1109 N N . ASN A 1 154 ? 26.807 12.813 12.323 1.00 20.03 165 ASN A N 1
ATOM 1110 C CA . ASN A 1 154 ? 27.984 11.961 12.326 1.00 20.75 165 ASN A CA 1
ATOM 1111 C C . ASN A 1 154 ? 29.093 12.764 12.984 1.00 21.44 165 ASN A C 1
ATOM 1112 O O . ASN A 1 154 ? 29.417 13.857 12.518 1.00 21.21 165 ASN A O 1
ATOM 1117 N N . VAL A 1 155 ? 29.619 12.251 14.092 1.00 20.88 166 VAL A N 1
ATOM 1118 C CA . VAL A 1 155 ? 30.511 13.015 14.977 1.00 23.11 166 VAL A CA 1
ATOM 1119 C C . VAL A 1 155 ? 31.718 12.209 15.445 1.00 23.39 166 VAL A C 1
ATOM 1120 O O . VAL A 1 155 ? 31.813 11.010 15.213 1.00 21.81 166 VAL A O 1
ATOM 1124 N N . GLY A 1 156 ? 32.640 12.907 16.103 1.00 23.77 167 GLY A N 1
ATOM 1125 C CA . GLY A 1 156 ? 33.733 12.286 16.814 1.00 25.46 167 GLY A CA 1
ATOM 1126 C C . GLY A 1 156 ? 33.457 12.230 18.300 1.00 25.57 167 GLY A C 1
ATOM 1127 O O . GLY A 1 156 ? 32.307 12.088 18.745 1.00 24.82 167 GLY A O 1
ATOM 1128 N N . LYS A 1 157 ? 34.525 12.356 19.082 1.00 26.02 168 LYS A N 1
ATOM 1129 C CA . LYS A 1 157 ? 34.438 12.173 20.523 1.00 26.85 168 LYS A CA 1
ATOM 1130 C C . LYS A 1 157 ? 33.769 13.378 21.157 1.00 26.75 168 LYS A C 1
ATOM 1131 O O . LYS A 1 157 ? 33.943 14.510 20.689 1.00 26.84 168 LYS A O 1
ATOM 1137 N N . GLY A 1 158 ? 32.985 13.133 22.197 1.00 26.60 169 GLY A N 1
ATOM 1138 C CA . GLY A 1 158 ? 32.282 14.203 22.890 1.00 26.66 169 GLY A CA 1
ATOM 1139 C C . GLY A 1 158 ? 31.117 13.735 23.728 1.00 27.25 169 GLY A C 1
ATOM 1140 O O . GLY A 1 158 ? 30.972 12.545 23.982 1.00 27.94 169 GLY A O 1
ATOM 1141 N N . LYS A 1 159 ? 30.284 14.687 24.145 1.00 26.91 170 LYS A N 1
ATOM 1142 C CA . LYS A 1 159 ? 29.191 14.438 25.070 1.00 27.34 170 LYS A CA 1
ATOM 1143 C C . LYS A 1 159 ? 27.852 14.706 24.374 1.00 25.48 170 LYS A C 1
ATOM 1144 O O . LYS A 1 159 ? 27.639 15.782 23.819 1.00 23.34 170 LYS A O 1
ATOM 1150 N N . LEU A 1 160 ? 26.969 13.712 24.408 1.00 23.19 171 LEU A N 1
ATOM 1151 C CA . LEU A 1 160 ? 25.633 13.790 23.807 1.00 21.99 171 LEU A CA 1
ATOM 1152 C C . LEU A 1 160 ? 24.609 13.848 24.927 1.00 21.11 171 LEU A C 1
ATOM 1153 O O . LEU A 1 160 ? 24.611 12.991 25.816 1.00 21.68 171 LEU A O 1
ATOM 1158 N N . THR A 1 161 ? 23.729 14.844 24.879 1.00 20.07 172 THR A N 1
ATOM 1159 C CA . THR A 1 161 ? 22.701 15.036 25.891 1.00 21.33 172 THR A CA 1
ATOM 1160 C C . THR A 1 161 ? 21.320 15.173 25.268 1.00 20.26 172 THR A C 1
ATOM 1161 O O . THR A 1 161 ? 21.136 15.992 24.382 1.00 20.99 172 THR A O 1
ATOM 1165 N N . THR A 1 162 ? 20.363 14.376 25.749 1.00 19.74 173 THR A N 1
ATOM 1166 C CA . THR A 1 162 ? 18.963 14.493 25.335 1.00 19.14 173 THR A CA 1
ATOM 1167 C C . THR A 1 162 ? 18.102 14.923 26.519 1.00 18.57 173 THR A C 1
ATOM 1168 O O . THR A 1 162 ? 18.097 14.264 27.557 1.00 18.64 173 THR A O 1
ATOM 1172 N N . THR A 1 163 ? 17.353 16.010 26.354 1.00 18.41 174 THR A N 1
ATOM 1173 C CA . THR A 1 163 ? 16.417 16.473 27.379 1.00 19.41 174 THR A CA 1
ATOM 1174 C C . THR A 1 163 ? 14.982 16.508 26.859 1.00 19.59 174 THR A C 1
ATOM 1175 O O . THR A 1 163 ? 14.749 16.631 25.651 1.00 18.04 174 THR A O 1
ATOM 1179 N N . PHE A 1 164 ? 14.041 16.405 27.792 1.00 20.03 175 PHE A N 1
ATOM 1180 C CA . PHE A 1 164 ? 12.628 16.515 27.503 1.00 19.90 175 PHE A CA 1
ATOM 1181 C C . PHE A 1 164 ? 11.942 17.425 28.519 1.00 20.93 175 PHE A C 1
ATOM 1182 O O . PHE A 1 164 ? 12.171 17.304 29.731 1.00 22.25 175 PHE A O 1
ATOM 1190 N N . THR A 1 165 ? 11.091 18.317 28.017 1.00 20.82 176 THR A N 1
ATOM 1191 C CA . THR A 1 165 ? 10.338 19.251 28.842 1.00 21.64 176 THR A CA 1
ATOM 1192 C C . THR A 1 165 ? 8.864 19.067 28.494 1.00 21.81 176 THR A C 1
ATOM 1193 O O . THR A 1 165 ? 8.429 19.519 27.428 1.00 21.94 176 THR A O 1
ATOM 1197 N N . PRO A 1 166 ? 8.092 18.402 29.377 1.00 21.76 177 PRO A N 1
ATOM 1198 C CA . PRO A 1 166 ? 6.665 18.250 29.112 1.00 21.17 177 PRO A CA 1
ATOM 1199 C C . PRO A 1 166 ? 5.963 19.604 29.108 1.00 21.75 177 PRO A C 1
ATOM 1200 O O . PRO A 1 166 ? 6.382 20.502 29.833 1.00 21.19 177 PRO A O 1
ATOM 1204 N N . SER A 1 167 ? 4.939 19.745 28.271 1.00 22.79 178 SER A N 1
ATOM 1205 C CA . SER A 1 167 ? 4.170 20.990 28.153 1.00 23.88 178 SER A CA 1
ATOM 1206 C C . SER A 1 167 ? 2.890 20.975 28.989 1.00 25.25 178 SER A C 1
ATOM 1207 O O . SER A 1 167 ? 2.258 22.012 29.150 1.00 26.89 178 SER A O 1
ATOM 1210 N N . GLU A 1 168 ? 2.483 19.808 29.480 1.00 27.00 179 GLU A N 1
ATOM 1211 C CA . GLU A 1 168 ? 1.257 19.685 30.253 1.00 29.98 179 GLU A CA 1
ATOM 1212 C C . GLU A 1 168 ? 1.400 18.632 31.353 1.00 31.13 179 GLU A C 1
ATOM 1213 O O . GLU A 1 168 ? 2.429 17.959 31.459 1.00 29.32 179 GLU A O 1
ATOM 1219 N N . GLY A 1 169 ? 0.388 18.558 32.213 1.00 31.93 180 GLY A N 1
ATOM 1220 C CA . GLY A 1 169 ? 0.405 17.668 33.352 1.00 32.36 180 GLY A CA 1
ATOM 1221 C C . GLY A 1 169 ? 1.157 18.288 34.518 1.00 34.02 180 GLY A C 1
ATOM 1222 O O . GLY A 1 169 ? 1.663 19.418 34.417 1.00 31.11 180 GLY A O 1
ATOM 1223 N N . PRO A 1 170 ? 1.247 17.547 35.637 1.00 38.01 181 PRO A N 1
ATOM 1224 C CA . PRO A 1 170 ? 1.844 18.064 36.874 1.00 38.84 181 PRO A CA 1
ATOM 1225 C C . PRO A 1 170 ? 3.337 18.405 36.777 1.00 38.54 181 PRO A C 1
ATOM 1226 O O . PRO A 1 170 ? 3.821 19.193 37.586 1.00 38.45 181 PRO A O 1
ATOM 1230 N N . ASP A 1 171 ? 4.044 17.820 35.803 1.00 37.71 182 ASP A N 1
ATOM 1231 C CA . ASP A 1 171 ? 5.464 18.091 35.572 1.00 35.87 182 ASP A CA 1
ATOM 1232 C C . ASP A 1 171 ? 5.718 19.075 34.432 1.00 32.26 182 ASP A C 1
ATOM 1233 O O . ASP A 1 171 ? 6.840 19.162 33.928 1.00 29.33 182 ASP A O 1
ATOM 1238 N N . ALA A 1 172 ? 4.692 19.831 34.038 1.00 29.84 183 ALA A N 1
ATOM 1239 C CA . ALA A 1 172 ? 4.824 20.837 32.982 1.00 27.72 183 ALA A CA 1
ATOM 1240 C C . ALA A 1 172 ? 5.964 21.823 33.234 1.00 27.70 183 ALA A C 1
ATOM 1241 O O . ALA A 1 172 ? 6.093 22.374 34.332 1.00 29.09 183 ALA A O 1
ATOM 1243 N N . GLY A 1 173 ? 6.780 22.050 32.213 1.00 25.28 184 GLY A N 1
ATOM 1244 C CA . GLY A 1 173 ? 7.819 23.067 32.251 1.00 26.31 184 GLY A CA 1
ATOM 1245 C C . GLY A 1 173 ? 9.110 22.663 32.942 1.00 27.12 184 GLY A C 1
ATOM 1246 O O . GLY A 1 173 ? 10.060 23.441 32.932 1.00 29.40 184 GLY A O 1
ATOM 1247 N N . LYS A 1 174 ? 9.157 21.455 33.506 1.00 28.44 185 LYS A N 1
ATOM 1248 C CA . LYS A 1 174 ? 10.349 20.933 34.182 1.00 30.74 185 LYS A CA 1
ATOM 1249 C C . LYS A 1 174 ? 11.133 19.978 33.285 1.00 28.73 185 LYS A C 1
ATOM 1250 O O . LYS A 1 174 ? 10.675 18.868 32.964 1.00 27.32 185 LYS A O 1
ATOM 1256 N N . THR A 1 175 ? 12.316 20.438 32.889 1.00 27.77 186 THR A N 1
ATOM 1257 C CA . THR A 1 175 ? 13.196 19.724 31.969 1.00 26.22 186 THR A CA 1
ATOM 1258 C C . THR A 1 175 ? 13.896 18.555 32.663 1.00 26.86 186 THR A C 1
ATOM 1259 O O . THR A 1 175 ? 14.532 18.743 33.704 1.00 25.09 186 THR A O 1
ATOM 1263 N N . VAL A 1 176 ? 13.800 17.363 32.076 1.00 24.33 187 VAL A N 1
ATOM 1264 C CA . VAL A 1 176 ? 14.503 16.185 32.609 1.00 25.32 187 VAL A CA 1
ATOM 1265 C C . VAL A 1 176 ? 15.446 15.612 31.550 1.00 25.19 187 VAL A C 1
ATOM 1266 O O . VAL A 1 176 ? 15.250 15.829 30.348 1.00 23.93 187 VAL A O 1
ATOM 1270 N N . VAL A 1 177 ? 16.472 14.898 32.004 1.00 23.74 188 VAL A N 1
ATOM 1271 C CA . VAL A 1 177 ? 17.453 14.295 31.105 1.00 23.83 188 VAL A CA 1
ATOM 1272 C C . VAL A 1 177 ? 16.925 12.924 30.665 1.00 22.51 188 VAL A C 1
ATOM 1273 O O . VAL A 1 177 ? 16.656 12.083 31.498 1.00 22.15 188 VAL A O 1
ATOM 1277 N N . VAL A 1 178 ? 16.751 12.727 29.359 1.00 21.29 189 VAL A N 1
ATOM 1278 C CA . VAL A 1 178 ? 16.332 11.428 28.799 1.00 21.66 189 VAL A CA 1
ATOM 1279 C C . VAL A 1 178 ? 17.544 10.491 28.666 1.00 20.80 189 VAL A C 1
ATOM 1280 O O . VAL A 1 178 ? 17.445 9.286 28.863 1.00 21.86 189 VAL A O 1
ATOM 1284 N N . ASP A 1 179 ? 18.676 11.063 28.300 1.00 20.81 190 ASP A N 1
ATOM 1285 C CA . ASP A 1 179 ? 19.888 10.306 28.050 1.00 20.87 190 ASP A CA 1
ATOM 1286 C C . ASP A 1 179 ? 21.065 11.265 28.095 1.00 21.56 190 ASP A C 1
ATOM 1287 O O . ASP A 1 179 ? 20.955 12.427 27.706 1.00 19.94 190 ASP A O 1
ATOM 1292 N N . GLU A 1 180 ? 22.187 10.757 28.569 1.00 21.96 191 GLU A N 1
ATOM 1293 C CA . GLU A 1 180 ? 23.450 11.435 28.446 1.00 23.46 191 GLU A CA 1
ATOM 1294 C C . GLU A 1 180 ? 24.494 10.359 28.259 1.00 22.60 191 GLU A C 1
ATOM 1295 O O . GLU A 1 180 ? 24.458 9.351 28.956 1.00 21.62 191 GLU A O 1
ATOM 1301 N N . ARG A 1 181 ? 25.400 10.573 27.316 1.00 21.48 192 ARG A N 1
ATOM 1302 C CA . ARG A 1 181 ? 26.461 9.616 27.044 1.00 21.44 192 ARG A CA 1
ATOM 1303 C C . ARG A 1 181 ? 27.673 10.301 26.462 1.00 22.48 192 ARG A C 1
ATOM 1304 O O . ARG A 1 181 ? 27.556 11.330 25.778 1.00 22.38 192 ARG A O 1
ATOM 1312 N N . GLU A 1 182 ? 28.827 9.679 26.707 1.00 23.37 193 GLU A N 1
ATOM 1313 C CA . GLU A 1 182 ? 30.098 10.110 26.162 1.00 25.29 193 GLU A CA 1
ATOM 1314 C C . GLU A 1 182 ? 30.404 9.256 24.947 1.00 23.13 193 GLU A C 1
ATOM 1315 O O . GLU A 1 182 ? 30.430 8.030 25.036 1.00 23.51 193 GLU A O 1
ATOM 1321 N N . ILE A 1 183 ? 30.608 9.899 23.806 1.00 22.08 194 ILE A N 1
ATOM 1322 C CA . ILE A 1 183 ? 31.021 9.225 22.590 1.00 21.82 194 ILE A CA 1
ATOM 1323 C C . ILE A 1 183 ? 32.544 9.141 22.645 1.00 23.31 194 ILE A C 1
ATOM 1324 O O . ILE A 1 183 ? 33.219 10.167 22.822 1.00 22.58 194 ILE A O 1
ATOM 1329 N N . VAL A 1 184 ? 33.068 7.923 22.487 1.00 24.90 195 VAL A N 1
ATOM 1330 C CA . VAL A 1 184 ? 34.520 7.656 22.560 1.00 25.26 195 VAL A CA 1
ATOM 1331 C C . VAL A 1 184 ? 35.155 7.217 21.231 1.00 25.00 195 VAL A C 1
ATOM 1332 O O . VAL A 1 184 ? 36.354 6.931 21.187 1.00 27.41 195 VAL A O 1
ATOM 1336 N N . ASP A 1 185 ? 34.374 7.196 20.151 1.00 22.67 196 ASP A N 1
ATOM 1337 C CA . ASP A 1 185 ? 34.888 6.895 18.818 1.00 22.37 196 ASP A CA 1
ATOM 1338 C C . ASP A 1 185 ? 35.185 8.169 18.030 1.00 23.53 196 ASP A C 1
ATOM 1339 O O . ASP A 1 185 ? 34.485 9.164 18.181 1.00 24.08 196 ASP A O 1
ATOM 1344 N N . GLU A 1 186 ? 36.200 8.122 17.175 1.00 24.26 197 GLU A N 1
ATOM 1345 C CA . GLU A 1 186 ? 36.455 9.190 16.208 1.00 26.04 197 GLU A CA 1
ATOM 1346 C C . GLU A 1 186 ? 35.397 9.273 15.107 1.00 25.18 197 GLU A C 1
ATOM 1347 O O . GLU A 1 186 ? 35.237 10.325 14.491 1.00 23.52 197 GLU A O 1
ATOM 1353 N N . GLU A 1 187 ? 34.707 8.162 14.840 1.00 24.09 198 GLU A N 1
ATOM 1354 C CA . GLU A 1 187 ? 33.561 8.133 13.918 1.00 24.85 198 GLU A CA 1
ATOM 1355 C C . GLU A 1 187 ? 32.389 7.449 14.629 1.00 22.57 198 GLU A C 1
ATOM 1356 O O . GLU A 1 187 ? 32.490 6.280 14.998 1.00 21.92 198 GLU A O 1
ATOM 1362 N N . ALA A 1 188 ? 31.310 8.194 14.853 1.00 20.49 199 ALA A N 1
ATOM 1363 C CA . ALA A 1 188 ? 30.085 7.652 15.416 1.00 19.20 199 ALA A CA 1
ATOM 1364 C C . ALA A 1 188 ? 28.864 8.348 14.828 1.00 19.06 199 ALA A C 1
ATOM 1365 O O . ALA A 1 188 ? 28.941 9.514 14.396 1.00 19.15 199 ALA A O 1
ATOM 1367 N N . ALA A 1 189 ? 27.741 7.635 14.789 1.00 17.07 200 ALA A N 1
ATOM 1368 C CA . ALA A 1 189 ? 26.452 8.268 14.531 1.00 16.21 200 ALA A CA 1
ATOM 1369 C C . ALA A 1 189 ? 25.776 8.519 15.849 1.00 15.50 200 ALA A C 1
ATOM 1370 O O . ALA A 1 189 ? 25.813 7.662 16.720 1.00 15.49 200 ALA A O 1
ATOM 1372 N N . VAL A 1 190 ? 25.132 9.680 15.990 1.00 14.87 201 VAL A N 1
ATOM 1373 C CA . VAL A 1 190 ? 24.261 9.968 17.120 1.00 14.58 201 VAL A CA 1
ATOM 1374 C C . VAL A 1 190 ? 22.888 10.284 16.526 1.00 14.36 201 VAL A C 1
ATOM 1375 O O . VAL A 1 190 ? 22.791 11.002 15.535 1.00 14.39 201 VAL A O 1
ATOM 1379 N N . VAL A 1 191 ? 21.845 9.689 17.104 1.00 14.30 202 VAL A N 1
ATOM 1380 C CA . VAL A 1 191 ? 20.523 9.626 16.490 1.00 14.76 202 VAL A CA 1
ATOM 1381 C C . VAL A 1 191 ? 19.472 9.842 17.564 1.00 14.65 202 VAL A C 1
ATOM 1382 O O . VAL A 1 191 ? 19.559 9.240 18.630 1.00 15.45 202 VAL A O 1
ATOM 1386 N N . THR A 1 192 ? 18.483 10.686 17.278 1.00 13.95 203 THR A N 1
ATOM 1387 C CA . THR A 1 192 ? 17.304 10.827 18.116 1.00 14.22 203 THR A CA 1
ATOM 1388 C C . THR A 1 192 ? 16.060 10.727 17.250 1.00 14.22 203 THR A C 1
ATOM 1389 O O . THR A 1 192 ? 15.996 11.345 16.199 1.00 14.92 203 THR A O 1
ATOM 1393 N N . TYR A 1 193 ? 15.070 9.981 17.719 1.00 14.25 204 TYR A N 1
ATOM 1394 C CA . TYR A 1 193 ? 13.784 9.874 17.018 1.00 14.22 204 TYR A CA 1
ATOM 1395 C C . TYR A 1 193 ? 12.645 9.768 18.015 1.00 14.26 204 TYR A C 1
ATOM 1396 O O . TYR A 1 193 ? 12.872 9.653 19.231 1.00 14.26 204 TYR A O 1
ATOM 1405 N N . HIS A 1 194 ? 11.413 9.830 17.506 1.00 13.93 205 HIS A N 1
ATOM 1406 C CA . HIS A 1 194 ? 10.235 9.593 18.336 1.00 14.14 205 HIS A CA 1
ATOM 1407 C C . HIS A 1 194 ? 9.237 8.672 17.633 1.00 13.48 205 HIS A C 1
ATOM 1408 O O . HIS A 1 194 ? 9.191 8.638 16.411 1.00 13.40 205 HIS A O 1
ATOM 1415 N N . ASN A 1 195 ? 8.486 7.915 18.427 1.00 13.21 206 ASN A N 1
ATOM 1416 C CA . ASN A 1 195 ? 7.345 7.130 17.955 1.00 13.05 206 ASN A CA 1
ATOM 1417 C C . ASN A 1 195 ? 6.092 7.819 18.453 1.00 13.93 206 ASN A C 1
ATOM 1418 O O . ASN A 1 195 ? 5.910 7.906 19.671 1.00 14.04 206 ASN A O 1
ATOM 1423 N N . PRO A 1 196 ? 5.239 8.326 17.530 1.00 13.78 207 PRO A N 1
ATOM 1424 C CA . PRO A 1 196 ? 3.959 8.896 17.961 1.00 13.96 207 PRO A CA 1
ATOM 1425 C C . PRO A 1 196 ? 2.902 7.807 18.069 1.00 13.89 207 PRO A C 1
ATOM 1426 O O . PRO A 1 196 ? 2.549 7.179 17.051 1.00 13.90 207 PRO A O 1
ATOM 1430 N N . TYR A 1 197 ? 2.407 7.549 19.278 1.00 13.78 208 TYR A N 1
ATOM 1431 C CA . TYR A 1 197 ? 1.522 6.405 19.502 1.00 13.76 208 TYR A CA 1
ATOM 1432 C C . TYR A 1 197 ? 0.011 6.682 19.585 1.00 13.82 208 TYR A C 1
ATOM 1433 O O . TYR A 1 197 ? -0.765 5.722 19.637 1.00 13.68 208 TYR A O 1
ATOM 1442 N N . ASP A 1 198 ? -0.414 7.946 19.552 1.00 14.58 209 ASP A N 1
ATOM 1443 C CA . ASP A 1 198 ? -1.863 8.237 19.644 1.00 15.00 209 ASP A CA 1
ATOM 1444 C C . ASP A 1 198 ? -2.647 7.525 18.542 1.00 13.97 209 ASP A C 1
ATOM 1445 O O . ASP A 1 198 ? -3.679 6.929 18.803 1.00 13.74 209 ASP A O 1
ATOM 1450 N N . ASN A 1 199 ? -2.125 7.536 17.322 1.00 14.14 210 ASN A N 1
ATOM 1451 C CA . ASN A 1 199 ? -2.835 6.896 16.212 1.00 13.47 210 ASN A CA 1
ATOM 1452 C C . ASN A 1 199 ? -2.736 5.359 16.140 1.00 13.89 210 ASN A C 1
ATOM 1453 O O . ASN A 1 199 ? -3.359 4.746 15.272 1.00 12.61 210 ASN A O 1
ATOM 1458 N N . VAL A 1 200 ? -1.978 4.735 17.047 1.00 13.76 211 VAL A N 1
ATOM 1459 C CA . VAL A 1 200 ? -1.982 3.267 17.169 1.00 14.38 211 VAL A CA 1
ATOM 1460 C C . VAL A 1 200 ? -3.342 2.759 17.673 1.00 14.47 211 VAL A C 1
ATOM 1461 O O . VAL A 1 200 ? -3.728 1.627 17.398 1.00 14.70 211 VAL A O 1
ATOM 1465 N N . HIS A 1 201 ? -4.088 3.602 18.386 1.00 14.93 212 HIS A N 1
ATOM 1466 C CA . HIS A 1 201 ? -5.469 3.272 18.720 1.00 15.74 212 HIS A CA 1
ATOM 1467 C C . HIS A 1 201 ? -6.298 3.100 17.426 1.00 15.29 212 HIS A C 1
ATOM 1468 O O . HIS A 1 201 ? -7.034 2.134 17.281 1.00 15.22 212 HIS A O 1
ATOM 1475 N N . ASP A 1 202 ? -6.108 4.001 16.468 1.00 15.69 213 ASP A N 1
ATOM 1476 C CA . ASP A 1 202 ? -6.786 3.915 15.165 1.00 16.24 213 ASP A CA 1
ATOM 1477 C C . ASP A 1 202 ? -6.244 2.763 14.321 1.00 15.36 213 ASP A C 1
ATOM 1478 O O . ASP A 1 202 ? -7.012 2.021 13.702 1.00 14.85 213 ASP A O 1
ATOM 1483 N N . LEU A 1 203 ? -4.922 2.625 14.296 1.00 14.88 214 LEU A N 1
ATOM 1484 C CA . LEU A 1 203 ? -4.253 1.469 13.653 1.00 15.74 214 LEU A CA 1
ATOM 1485 C C . LEU A 1 203 ? -4.834 0.142 14.155 1.00 14.99 214 LEU A C 1
ATOM 1486 O O . LEU A 1 203 ? -5.184 -0.727 13.372 1.00 13.57 214 LEU A O 1
ATOM 1491 N N . ALA A 1 204 ? -4.931 0.005 15.477 1.00 14.82 215 ALA A N 1
ATOM 1492 C CA . ALA A 1 204 ? -5.495 -1.210 16.075 1.00 15.35 215 ALA A CA 1
ATOM 1493 C C . ALA A 1 204 ? -6.926 -1.503 15.623 1.00 15.57 215 ALA A C 1
ATOM 1494 O O . ALA A 1 204 ? -7.240 -2.631 15.219 1.00 14.68 215 ALA A O 1
ATOM 1496 N N . ARG A 1 205 ? -7.798 -0.491 15.656 1.00 15.67 216 ARG A N 1
ATOM 1497 C CA . ARG A 1 205 ? -9.189 -0.714 15.216 1.00 16.48 216 ARG A CA 1
ATOM 1498 C C . ARG A 1 205 ? -9.278 -1.088 13.757 1.00 15.75 216 ARG A C 1
ATOM 1499 O O . ARG A 1 205 ? -10.063 -1.934 13.382 1.00 15.39 216 ARG A O 1
ATOM 1507 N N . PHE A 1 206 ? -8.458 -0.439 12.941 1.00 15.84 217 PHE A N 1
ATOM 1508 C CA . PHE A 1 206 ? -8.410 -0.689 11.517 1.00 15.87 217 PHE A CA 1
ATOM 1509 C C . PHE A 1 206 ? -7.917 -2.116 11.233 1.00 15.23 217 PHE A C 1
ATOM 1510 O O . PHE A 1 206 ? -8.526 -2.868 10.443 1.00 14.75 217 PHE A O 1
ATOM 1518 N N . PHE A 1 207 ? -6.837 -2.494 11.909 1.00 14.06 218 PHE A N 1
ATOM 1519 C CA . PHE A 1 207 ? -6.204 -3.799 11.735 1.00 14.03 218 PHE A CA 1
ATOM 1520 C C . PHE A 1 207 ? -7.105 -4.947 12.160 1.00 13.79 218 PHE A C 1
ATOM 1521 O O . PHE A 1 207 ? -7.300 -5.887 11.409 1.00 12.99 218 PHE A O 1
ATOM 1529 N N . PHE A 1 208 ? -7.655 -4.872 13.372 1.00 13.83 219 PHE A N 1
ATOM 1530 C CA . PHE A 1 208 ? -8.476 -5.963 13.861 1.00 14.17 219 PHE A CA 1
ATOM 1531 C C . PHE A 1 208 ? -9.787 -6.061 13.072 1.00 13.83 219 PHE A C 1
ATOM 1532 O O . PHE A 1 208 ? -10.287 -7.154 12.864 1.00 14.11 219 PHE A O 1
ATOM 1540 N N . GLY A 1 209 ? -10.337 -4.928 12.628 1.00 14.50 220 GLY A N 1
ATOM 1541 C CA . GLY A 1 209 ? -11.557 -4.946 11.819 1.00 14.65 220 GLY A CA 1
ATOM 1542 C C . GLY A 1 209 ? -11.339 -5.690 10.518 1.00 14.86 220 GLY A C 1
ATOM 1543 O O . GLY A 1 209 ? -12.161 -6.497 10.116 1.00 15.23 220 GLY A O 1
ATOM 1544 N N . ARG A 1 210 ? -10.212 -5.412 9.872 1.00 15.44 221 ARG A N 1
ATOM 1545 C CA . ARG A 1 210 ? -9.828 -6.071 8.610 1.00 16.91 221 ARG A CA 1
ATOM 1546 C C . ARG A 1 210 ? -9.570 -7.551 8.799 1.00 15.98 221 ARG A C 1
ATOM 1547 O O . ARG A 1 210 ? -10.026 -8.371 7.996 1.00 15.45 221 ARG A O 1
ATOM 1555 N N . CYS A 1 211 ? -8.818 -7.889 9.850 1.00 14.86 222 CYS A N 1
ATOM 1556 C CA . CYS A 1 211 ? -8.525 -9.282 10.141 1.00 14.52 222 CYS A CA 1
ATOM 1557 C C . CYS A 1 211 ? -9.804 -10.063 10.449 1.00 14.47 222 CYS A C 1
ATOM 1558 O O . CYS A 1 211 ? -9.926 -11.220 10.063 1.00 14.27 222 CYS A O 1
ATOM 1561 N N . LEU A 1 212 ? -10.742 -9.420 11.143 1.00 15.23 223 LEU A N 1
ATOM 1562 C CA . LEU A 1 212 ? -12.007 -10.058 11.482 1.00 15.22 223 LEU A CA 1
ATOM 1563 C C . LEU A 1 212 ? -12.774 -10.362 10.227 1.00 15.45 223 LEU A C 1
ATOM 1564 O O . LEU A 1 212 ? -13.242 -11.477 10.061 1.00 13.91 223 LEU A O 1
ATOM 1569 N N . GLU A 1 213 ? -12.885 -9.367 9.341 1.00 15.75 224 GLU A N 1
ATOM 1570 C CA . GLU A 1 213 ? -13.572 -9.549 8.064 1.00 16.92 224 GLU A CA 1
ATOM 1571 C C . GLU A 1 213 ? -12.950 -10.660 7.215 1.00 16.98 224 GLU A C 1
ATOM 1572 O O . GLU A 1 213 ? -13.670 -11.470 6.627 1.00 17.49 224 GLU A O 1
ATOM 1575 N N . ALA A 1 214 ? -11.616 -10.705 7.178 1.00 16.29 225 ALA A N 1
ATOM 1576 C CA . ALA A 1 214 ? -10.863 -11.721 6.438 1.00 16.55 225 ALA A CA 1
ATOM 1577 C C . ALA A 1 214 ? -10.795 -13.095 7.136 1.00 16.90 225 ALA A C 1
ATOM 1578 O O . ALA A 1 214 ? -10.356 -14.082 6.529 1.00 17.45 225 ALA A O 1
ATOM 1580 N N . LYS A 1 215 ? -11.177 -13.134 8.411 1.00 16.34 226 LYS A N 1
ATOM 1581 C CA . LYS A 1 215 ? -11.073 -14.320 9.269 1.00 17.31 226 LYS A CA 1
ATOM 1582 C C . LYS A 1 215 ? -9.646 -14.848 9.359 1.00 16.43 226 LYS A C 1
ATOM 1583 O O . LYS A 1 215 ? -9.414 -16.033 9.190 1.00 15.18 226 LYS A O 1
ATOM 1589 N N . VAL A 1 216 ? -8.697 -13.944 9.621 1.00 15.84 227 VAL A N 1
ATOM 1590 C CA . VAL A 1 216 ? -7.290 -14.317 9.792 1.00 15.66 227 VAL A CA 1
ATOM 1591 C C . VAL A 1 216 ? -6.891 -14.032 11.220 1.00 14.86 227 VAL A C 1
ATOM 1592 O O . VAL A 1 216 ? -7.440 -13.139 11.856 1.00 14.30 227 VAL A O 1
ATOM 1596 N N . THR A 1 217 ? -5.954 -14.825 11.713 1.00 14.16 228 THR A N 1
ATOM 1597 C CA . THR A 1 217 ? -5.420 -14.682 13.069 1.00 14.65 228 THR A CA 1
ATOM 1598 C C . THR A 1 217 ? -4.461 -13.470 13.140 1.00 13.82 228 THR A C 1
ATOM 1599 O O . THR A 1 217 ? -3.447 -13.443 12.422 1.00 13.82 228 THR A O 1
ATOM 1603 N N . PRO A 1 218 ? -4.737 -12.496 14.025 1.00 12.92 229 PRO A N 1
ATOM 1604 C CA . PRO A 1 218 ? -3.866 -11.325 14.127 1.00 13.34 229 PRO A CA 1
ATOM 1605 C C . PRO A 1 218 ? -2.682 -11.548 15.048 1.00 13.55 229 PRO A C 1
ATOM 1606 O O . PRO A 1 218 ? -2.800 -12.269 16.039 1.00 14.07 229 PRO A O 1
ATOM 1610 N N . TYR A 1 219 ? -1.561 -10.921 14.705 1.00 12.56 230 TYR A N 1
ATOM 1611 C CA . TYR A 1 219 ? -0.348 -10.906 15.534 1.00 12.30 230 TYR A CA 1
ATOM 1612 C C . TYR A 1 219 ? 0.196 -9.482 15.613 1.00 12.13 230 TYR A C 1
ATOM 1613 O O . TYR A 1 219 ? 0.102 -8.726 14.656 1.00 12.57 230 TYR A O 1
ATOM 1622 N N . VAL A 1 220 ? 0.742 -9.111 16.768 1.00 11.68 231 VAL A N 1
ATOM 1623 C CA . VAL A 1 220 ? 1.452 -7.841 16.931 1.00 11.75 231 VAL A CA 1
ATOM 1624 C C . VAL A 1 220 ? 2.947 -8.148 16.958 1.00 11.80 231 VAL A C 1
ATOM 1625 O O . VAL A 1 220 ? 3.376 -9.087 17.626 1.00 12.34 231 VAL A O 1
ATOM 1629 N N . VAL A 1 221 ? 3.729 -7.358 16.231 1.00 11.55 232 VAL A N 1
ATOM 1630 C CA . VAL A 1 221 ? 5.147 -7.638 16.070 1.00 11.32 232 VAL A CA 1
ATOM 1631 C C . VAL A 1 221 ? 5.981 -6.451 16.542 1.00 11.12 232 VAL A C 1
ATOM 1632 O O . VAL A 1 221 ? 5.869 -5.371 15.995 1.00 11.24 232 VAL A O 1
ATOM 1636 N N . THR A 1 222 ? 6.826 -6.661 17.544 1.00 11.82 233 THR A N 1
ATOM 1637 C CA . THR A 1 222 ? 7.763 -5.619 18.016 1.00 12.09 233 THR A CA 1
ATOM 1638 C C . THR A 1 222 ? 9.082 -6.235 18.518 1.00 12.40 233 THR A C 1
ATOM 1639 O O . THR A 1 222 ? 9.233 -7.462 18.553 1.00 12.36 233 THR A O 1
ATOM 1643 N N . LYS A 1 223 ? 10.023 -5.373 18.903 1.00 12.70 234 LYS A N 1
ATOM 1644 C CA . LYS A 1 223 ? 11.233 -5.772 19.640 1.00 13.71 234 LYS A CA 1
ATOM 1645 C C . LYS A 1 223 ? 11.182 -5.278 21.102 1.00 13.72 234 LYS A C 1
ATOM 1646 O O . LYS A 1 223 ? 12.218 -4.924 21.700 1.00 13.26 234 LYS A O 1
ATOM 1652 N N . LYS A 1 224 ? 9.986 -5.265 21.680 1.00 13.94 235 LYS A N 1
ATOM 1653 C CA . LYS A 1 224 ? 9.757 -4.573 22.956 1.00 15.01 235 LYS A CA 1
ATOM 1654 C C . LYS A 1 224 ? 10.489 -5.170 24.160 1.00 15.52 235 LYS A C 1
ATOM 1655 O O . LYS A 1 224 ? 10.656 -4.484 25.157 1.00 15.44 235 LYS A O 1
ATOM 1661 N N . THR A 1 225 ? 10.869 -6.444 24.074 1.00 16.90 236 THR A N 1
ATOM 1662 C CA . THR A 1 225 ? 11.663 -7.110 25.126 1.00 18.65 236 THR A CA 1
ATOM 1663 C C . THR A 1 225 ? 12.935 -6.352 25.460 1.00 18.99 236 THR A C 1
ATOM 1664 O O . THR A 1 225 ? 13.298 -6.219 26.627 1.00 19.68 236 THR A O 1
ATOM 1668 N N . VAL A 1 226 ? 13.586 -5.857 24.412 1.00 18.83 237 VAL A N 1
ATOM 1669 C CA . VAL A 1 226 ? 14.835 -5.120 24.483 1.00 19.95 237 VAL A CA 1
ATOM 1670 C C . VAL A 1 226 ? 14.637 -3.632 24.223 1.00 18.52 237 VAL A C 1
ATOM 1671 O O . VAL A 1 226 ? 15.312 -2.805 24.846 1.00 18.34 237 VAL A O 1
ATOM 1675 N N . PHE A 1 227 ? 13.793 -3.292 23.239 1.00 16.23 238 PHE A N 1
ATOM 1676 C CA . PHE A 1 227 ? 13.509 -1.894 22.891 1.00 15.09 238 PHE A CA 1
ATOM 1677 C C . PHE A 1 227 ? 12.257 -1.514 23.671 1.00 14.80 238 PHE A C 1
ATOM 1678 O O . PHE A 1 227 ? 11.153 -1.473 23.138 1.00 13.91 238 PHE A O 1
ATOM 1686 N N . LYS A 1 228 ? 12.428 -1.240 24.960 1.00 14.53 239 LYS A N 1
ATOM 1687 C CA . LYS A 1 228 ? 11.277 -1.243 25.892 1.00 14.98 239 LYS A CA 1
ATOM 1688 C C . LYS A 1 228 ? 10.283 -0.103 25.703 1.00 14.53 239 LYS A C 1
ATOM 1689 O O . LYS A 1 228 ? 9.156 -0.189 26.167 1.00 14.75 239 LYS A O 1
ATOM 1695 N N . TRP A 1 229 ? 10.726 0.957 25.037 1.00 13.67 240 TRP A N 1
ATOM 1696 C CA . TRP A 1 229 ? 9.881 2.094 24.668 1.00 13.47 240 TRP A CA 1
ATOM 1697 C C . TRP A 1 229 ? 8.750 1.710 23.722 1.00 13.16 240 TRP A C 1
ATOM 1698 O O . TRP A 1 229 ? 7.814 2.493 23.542 1.00 12.68 240 TRP A O 1
ATOM 1709 N N . GLN A 1 230 ? 8.866 0.539 23.102 1.00 12.84 241 GLN A N 1
ATOM 1710 C CA . GLN A 1 230 ? 7.834 -0.004 22.220 1.00 12.75 241 GLN A CA 1
ATOM 1711 C C . GLN A 1 230 ? 6.646 -0.637 22.927 1.00 13.23 241 GLN A C 1
ATOM 1712 O O . GLN A 1 230 ? 5.629 -0.944 22.283 1.00 13.02 241 GLN A O 1
ATOM 1718 N N . GLU A 1 231 ? 6.771 -0.855 24.242 1.00 13.82 242 GLU A N 1
ATOM 1719 C CA . GLU A 1 231 ? 5.737 -1.532 25.014 1.00 15.04 242 GLU A CA 1
ATOM 1720 C C . GLU A 1 231 ? 4.326 -0.964 24.784 1.00 14.94 242 GLU A C 1
ATOM 1721 O O . GLU A 1 231 ? 3.399 -1.749 24.665 1.00 14.81 242 GLU A O 1
ATOM 1727 N N . PRO A 1 232 ? 4.169 0.374 24.673 1.00 15.59 243 PRO A N 1
ATOM 1728 C CA . PRO A 1 232 ? 2.817 0.901 24.419 1.00 15.48 243 PRO A CA 1
ATOM 1729 C C . PRO A 1 232 ? 2.181 0.491 23.085 1.00 15.08 243 PRO A C 1
ATOM 1730 O O . PRO A 1 232 ? 0.950 0.415 22.996 1.00 15.04 243 PRO A O 1
ATOM 1734 N N . PHE A 1 233 ? 2.997 0.221 22.063 1.00 14.70 244 PHE A N 1
ATOM 1735 C CA . PHE A 1 233 ? 2.472 -0.303 20.786 1.00 14.33 244 PHE A CA 1
ATOM 1736 C C . PHE A 1 233 ? 1.719 -1.591 21.080 1.00 14.74 244 PHE A C 1
ATOM 1737 O O . PHE A 1 233 ? 0.579 -1.782 20.633 1.00 14.47 244 PHE A O 1
ATOM 1745 N N . TRP A 1 234 ? 2.334 -2.473 21.864 1.00 14.37 245 TRP A N 1
ATOM 1746 C CA . TRP A 1 234 ? 1.674 -3.708 22.257 1.00 14.58 245 TRP A CA 1
ATOM 1747 C C . TRP A 1 234 ? 0.445 -3.469 23.166 1.00 15.18 245 TRP A C 1
ATOM 1748 O O . TRP A 1 234 ? -0.638 -3.995 22.886 1.00 15.57 245 TRP A O 1
ATOM 1759 N N . GLN A 1 235 ? 0.620 -2.675 24.223 1.00 16.20 246 GLN A N 1
ATOM 1760 C CA . GLN A 1 235 ? -0.464 -2.413 25.206 1.00 16.84 246 GLN A CA 1
ATOM 1761 C C . GLN A 1 235 ? -1.710 -1.819 24.580 1.00 16.22 246 GLN A C 1
ATOM 1762 O O . GLN A 1 235 ? -2.822 -2.244 24.883 1.00 15.64 246 GLN A O 1
ATOM 1768 N N . ILE A 1 236 ? -1.508 -0.842 23.709 1.00 16.55 247 ILE A N 1
ATOM 1769 C CA . ILE A 1 236 ? -2.606 -0.198 23.001 1.00 16.44 247 ILE A CA 1
ATOM 1770 C C . ILE A 1 236 ? -3.351 -1.221 22.151 1.00 16.77 247 ILE A C 1
ATOM 1771 O O . ILE A 1 236 ? -4.584 -1.296 22.204 1.00 15.84 247 ILE A O 1
ATOM 1776 N N . MET A 1 237 ? -2.608 -2.010 21.375 1.00 17.04 248 MET A N 1
ATOM 1777 C CA . MET A 1 237 ? -3.228 -3.014 20.504 1.00 18.22 248 MET A CA 1
ATOM 1778 C C . MET A 1 237 ? -3.935 -4.112 21.299 1.00 17.56 248 MET A C 1
ATOM 1779 O O . MET A 1 237 ? -5.067 -4.475 20.963 1.00 16.89 248 MET A O 1
ATOM 1784 N N . ARG A 1 238 ? -3.306 -4.608 22.367 1.00 16.73 249 ARG A N 1
ATOM 1785 C CA . ARG A 1 238 ? -3.921 -5.673 23.177 1.00 18.37 249 ARG A CA 1
ATOM 1786 C C . ARG A 1 238 ? -5.210 -5.190 23.846 1.00 17.50 249 ARG A C 1
ATOM 1787 O O . ARG A 1 238 ? -6.159 -5.946 23.944 1.00 17.22 249 ARG A O 1
ATOM 1795 N N . THR A 1 239 ? -5.208 -3.957 24.341 1.00 17.04 250 THR A N 1
ATOM 1796 C CA . THR A 1 239 ? -6.375 -3.402 25.038 1.00 17.19 250 THR A CA 1
ATOM 1797 C C . THR A 1 239 ? -7.560 -3.296 24.074 1.00 16.97 250 THR A C 1
ATOM 1798 O O . THR A 1 239 ? -8.650 -3.796 24.367 1.00 16.91 250 THR A O 1
ATOM 1802 N N . VAL A 1 240 ? -7.324 -2.702 22.909 1.00 16.21 251 VAL A N 1
ATOM 1803 C CA . VAL A 1 240 ? -8.354 -2.630 21.872 1.00 15.93 251 VAL A CA 1
ATOM 1804 C C . VAL A 1 240 ? -8.864 -4.008 21.487 1.00 15.32 251 VAL A C 1
ATOM 1805 O O . VAL A 1 240 ? -10.067 -4.217 21.369 1.00 15.83 251 VAL A O 1
ATOM 1809 N N . PHE A 1 241 ? -7.953 -4.960 21.283 1.00 15.23 252 PHE A N 1
ATOM 1810 C CA . PHE A 1 241 ? -8.348 -6.300 20.927 1.00 15.23 252 PHE A CA 1
ATOM 1811 C C . PHE A 1 241 ? -9.244 -6.928 22.001 1.00 16.26 252 PHE A C 1
ATOM 1812 O O . PHE A 1 241 ? -10.325 -7.454 21.713 1.00 16.33 252 PHE A O 1
ATOM 1820 N N . ASP A 1 242 ? -8.777 -6.897 23.239 1.00 16.84 253 ASP A N 1
ATOM 1821 C CA . ASP A 1 242 ? -9.528 -7.541 24.325 1.00 18.32 253 ASP A CA 1
ATOM 1822 C C . ASP A 1 242 ? -10.887 -6.891 24.545 1.00 19.55 253 ASP A C 1
ATOM 1823 O O . ASP A 1 242 ? -11.878 -7.590 24.735 1.00 19.14 253 ASP A O 1
ATOM 1828 N N . GLU A 1 243 ? -10.924 -5.568 24.493 1.00 20.23 254 GLU A N 1
ATOM 1829 C CA . GLU A 1 243 ? -12.147 -4.813 24.797 1.00 22.11 254 GLU A CA 1
ATOM 1830 C C . GLU A 1 243 ? -13.164 -4.836 23.659 1.00 22.36 254 GLU A C 1
ATOM 1831 O O . GLU A 1 243 ? -14.371 -4.932 23.914 1.00 22.95 254 GLU A O 1
ATOM 1837 N N . GLU A 1 244 ? -12.687 -4.788 22.412 1.00 21.60 255 GLU A N 1
ATOM 1838 C CA . GLU A 1 244 ? -13.577 -4.559 21.254 1.00 20.68 255 GLU A CA 1
ATOM 1839 C C . GLU A 1 244 ? -13.685 -5.700 20.243 1.00 19.56 255 GLU A C 1
ATOM 1840 O O . GLU A 1 244 ? -14.613 -5.692 19.418 1.00 18.64 255 GLU A O 1
ATOM 1846 N N . PHE A 1 245 ? -12.782 -6.689 20.301 1.00 17.15 256 PHE A N 1
ATOM 1847 C CA . PHE A 1 245 ? -12.676 -7.685 19.221 1.00 16.40 256 PHE A CA 1
ATOM 1848 C C . PHE A 1 245 ? -12.604 -9.153 19.604 1.00 16.08 256 PHE A C 1
ATOM 1849 O O . PHE A 1 245 ? -13.064 -9.994 18.838 1.00 16.57 256 PHE A O 1
ATOM 1857 N N . LYS A 1 246 ? -12.017 -9.485 20.752 1.00 16.49 257 LYS A N 1
ATOM 1858 C CA . LYS A 1 246 ? -11.730 -10.884 21.087 1.00 16.88 257 LYS A CA 1
ATOM 1859 C C . LYS A 1 246 ? -12.956 -11.777 20.931 1.00 16.22 257 LYS A C 1
ATOM 1860 O O . LYS A 1 246 ? -12.901 -12.792 20.257 1.00 15.67 257 LYS A O 1
ATOM 1866 N N . ALA A 1 247 ? -14.068 -11.399 21.554 1.00 15.98 258 ALA A N 1
ATOM 1867 C CA . ALA A 1 247 ? -15.283 -12.221 21.458 1.00 15.23 258 ALA A CA 1
ATOM 1868 C C . ALA A 1 247 ? -15.745 -12.400 20.013 1.00 14.25 258 ALA A C 1
ATOM 1869 O O . ALA A 1 247 ? -16.217 -13.465 19.666 1.00 14.05 258 ALA A O 1
ATOM 1871 N N . GLN A 1 248 ? -15.580 -11.371 19.175 1.00 15.02 259 GLN A N 1
ATOM 1872 C CA . GLN A 1 248 ? -15.910 -11.498 17.745 1.00 14.98 259 GLN A CA 1
ATOM 1873 C C . GLN A 1 248 ? -15.002 -12.486 17.010 1.00 14.14 259 GLN A C 1
ATOM 1874 O O . GLN A 1 248 ? -15.467 -13.256 16.158 1.00 13.40 259 GLN A O 1
ATOM 1880 N N . PHE A 1 249 ? -13.712 -12.473 17.347 1.00 14.60 260 PHE A N 1
ATOM 1881 C CA . PHE A 1 249 ? -12.776 -13.420 16.753 1.00 14.35 260 PHE A CA 1
ATOM 1882 C C . PHE A 1 249 ? -13.107 -14.860 17.138 1.00 14.77 260 PHE A C 1
ATOM 1883 O O . PHE A 1 249 ? -12.999 -15.751 16.303 1.00 16.05 260 PHE A O 1
ATOM 1891 N N . VAL A 1 250 ? -13.556 -15.066 18.383 1.00 15.17 261 VAL A N 1
ATOM 1892 C CA . VAL A 1 250 ? -14.039 -16.371 18.835 1.00 15.21 261 VAL A CA 1
ATOM 1893 C C . VAL A 1 250 ? -15.274 -16.816 18.030 1.00 15.11 261 VAL A C 1
ATOM 1894 O O . VAL A 1 250 ? -15.293 -17.912 17.474 1.00 14.46 261 VAL A O 1
ATOM 1898 N N . ALA A 1 251 ? -16.291 -15.952 17.996 1.00 15.60 262 ALA A N 1
ATOM 1899 C CA . ALA A 1 251 ? -17.536 -16.204 17.264 1.00 16.09 262 ALA A CA 1
ATOM 1900 C C . ALA A 1 251 ? -17.350 -16.385 15.760 1.00 16.56 262 ALA A C 1
ATOM 1901 O O . ALA A 1 251 ? -18.162 -17.040 15.117 1.00 17.20 262 ALA A O 1
ATOM 1903 N N . ALA A 1 252 ? -16.292 -15.793 15.202 1.00 17.21 263 ALA A N 1
ATOM 1904 C CA . ALA A 1 252 ? -15.949 -15.959 13.787 1.00 17.67 263 ALA A CA 1
ATOM 1905 C C . ALA A 1 252 ? -15.188 -17.271 13.486 1.00 17.41 263 ALA A C 1
ATOM 1906 O O . ALA A 1 252 ? -14.993 -17.615 12.327 1.00 17.06 263 ALA A O 1
ATOM 1908 N N . GLY A 1 253 ? -14.797 -18.026 14.515 1.00 17.24 264 GLY A N 1
ATOM 1909 C CA . GLY A 1 253 ? -14.102 -19.303 14.309 1.00 17.85 264 GLY A CA 1
ATOM 1910 C C . GLY A 1 253 ? -12.588 -19.150 14.193 1.00 18.40 264 GLY A C 1
ATOM 1911 O O . GLY A 1 253 ? -11.886 -20.125 13.909 1.00 18.94 264 GLY A O 1
ATOM 1912 N N . VAL A 1 254 ? -12.065 -17.954 14.453 1.00 18.25 265 VAL A N 1
ATOM 1913 C CA . VAL A 1 254 ? -10.641 -17.685 14.216 1.00 19.38 265 VAL A CA 1
ATOM 1914 C C . VAL A 1 254 ? -9.813 -18.117 15.416 1.00 20.40 265 VAL A C 1
ATOM 1915 O O . VAL A 1 254 ? -8.732 -18.672 15.246 1.00 20.30 265 VAL A O 1
ATOM 1919 N N . MET A 1 255 ? -10.326 -17.846 16.615 1.00 21.01 266 MET A N 1
ATOM 1920 C CA . MET A 1 255 ? -9.637 -18.105 17.867 1.00 23.33 266 MET A CA 1
ATOM 1921 C C . MET A 1 255 ? -10.543 -18.865 18.848 1.00 23.65 266 MET A C 1
ATOM 1922 O O . MET A 1 255 ? -11.774 -18.752 18.785 1.00 22.34 266 MET A O 1
ATOM 1927 N N . LYS A 1 256 ? -9.924 -19.661 19.720 1.00 23.41 267 LYS A N 1
ATOM 1928 C CA . LYS A 1 256 ? -10.635 -20.377 20.784 1.00 23.47 267 LYS A CA 1
ATOM 1929 C C . LYS A 1 256 ? -10.804 -19.457 21.984 1.00 23.99 267 LYS A C 1
ATOM 1930 O O . LYS A 1 256 ? -10.036 -18.509 22.161 1.00 23.50 267 LYS A O 1
ATOM 1932 N N . GLU A 1 257 ? -11.830 -19.712 22.802 1.00 24.57 268 GLU A N 1
ATOM 1933 C CA . GLU A 1 257 ? -11.961 -19.027 24.090 1.00 25.31 268 GLU A CA 1
ATOM 1934 C C . GLU A 1 257 ? -10.761 -19.340 24.957 1.00 26.76 268 GLU A C 1
ATOM 1935 O O . GLU A 1 257 ? -10.261 -20.463 24.939 1.00 28.76 268 GLU A O 1
ATOM 1941 N N . GLY A 1 258 ? -10.274 -18.333 25.674 1.00 26.87 269 GLY A N 1
ATOM 1942 C CA . GLY A 1 258 ? -9.041 -18.470 26.441 1.00 29.09 269 GLY A CA 1
ATOM 1943 C C . GLY A 1 258 ? -7.745 -18.387 25.632 1.00 28.98 269 GLY A C 1
ATOM 1944 O O . GLY A 1 258 ? -6.661 -18.451 26.207 1.00 32.20 269 GLY A O 1
ATOM 1945 N N . GLU A 1 259 ? -7.834 -18.258 24.308 1.00 28.53 270 GLU A N 1
ATOM 1946 C CA . GLU A 1 259 ? -6.664 -17.940 23.474 1.00 27.95 270 GLU A CA 1
ATOM 1947 C C . GLU A 1 259 ? -6.462 -16.431 23.631 1.00 26.10 270 GLU A C 1
ATOM 1948 O O . GLU A 1 259 ? -7.428 -15.678 23.615 1.00 26.95 270 GLU A O 1
ATOM 1954 N N . GLU A 1 260 ? -5.232 -15.981 23.846 1.00 23.35 271 GLU A N 1
ATOM 1955 C CA . GLU A 1 260 ? -4.959 -14.542 23.943 1.00 22.33 271 GLU A CA 1
ATOM 1956 C C . GLU A 1 260 ? -4.315 -14.060 22.630 1.00 19.14 271 GLU A C 1
ATOM 1957 O O . GLU A 1 260 ? -3.748 -14.872 21.879 1.00 18.18 271 GLU A O 1
ATOM 1963 N N . LEU A 1 261 ? -4.414 -12.750 22.361 1.00 16.75 272 LEU A N 1
ATOM 1964 C CA . LEU A 1 261 ? -3.671 -12.111 21.255 1.00 15.49 272 LEU A CA 1
ATOM 1965 C C . LEU A 1 261 ? -2.194 -12.404 21.455 1.00 14.72 272 LEU A C 1
ATOM 1966 O O . LEU A 1 261 ? -1.664 -12.265 22.566 1.00 14.73 272 LEU A O 1
ATOM 1971 N N . VAL A 1 262 ? -1.544 -12.831 20.381 1.00 13.99 273 VAL A N 1
ATOM 1972 C CA . VAL A 1 262 ? -0.130 -13.198 20.430 1.00 13.43 273 VAL A CA 1
ATOM 1973 C C . VAL A 1 262 ? 0.785 -12.039 20.009 1.00 12.77 273 VAL A C 1
ATOM 1974 O O . VAL A 1 262 ? 0.552 -11.372 18.992 1.00 12.74 273 VAL A O 1
ATOM 1978 N N . HIS A 1 263 ? 1.839 -11.843 20.791 1.00 12.10 274 HIS A N 1
ATOM 1979 C CA . HIS A 1 263 ? 2.925 -10.952 20.448 1.00 12.40 274 HIS A CA 1
ATOM 1980 C C . HIS A 1 263 ? 4.101 -11.763 19.870 1.00 12.28 274 HIS A C 1
ATOM 1981 O O . HIS A 1 263 ? 4.504 -12.762 20.450 1.00 12.18 274 HIS A O 1
ATOM 1988 N N . LEU A 1 264 ? 4.652 -11.314 18.739 1.00 12.66 275 LEU A N 1
ATOM 1989 C CA . LEU A 1 264 ? 5.813 -11.957 18.124 1.00 12.60 275 LEU A CA 1
ATOM 1990 C C . LEU A 1 264 ? 6.953 -10.964 18.158 1.00 13.12 275 LEU A C 1
ATOM 1991 O O . LEU A 1 264 ? 6.782 -9.807 17.790 1.00 12.41 275 LEU A O 1
ATOM 1996 N N . LEU A 1 265 ? 8.129 -11.420 18.580 1.00 12.91 276 LEU A N 1
ATOM 1997 C CA . LEU A 1 265 ? 9.321 -10.633 18.372 1.00 13.72 276 LEU A CA 1
ATOM 1998 C C . LEU A 1 265 ? 9.611 -10.510 16.875 1.00 13.03 276 LEU A C 1
ATOM 1999 O O . LEU A 1 265 ? 9.365 -11.445 16.113 1.00 12.45 276 LEU A O 1
ATOM 2004 N N . SER A 1 266 ? 10.153 -9.364 16.467 1.00 13.48 277 SER A N 1
ATOM 2005 C CA . SER A 1 266 ? 10.418 -9.094 15.050 1.00 14.12 277 SER A CA 1
ATOM 2006 C C . SER A 1 266 ? 11.335 -10.153 14.445 1.00 14.76 277 SER A C 1
ATOM 2007 O O . SER A 1 266 ? 11.125 -10.576 13.306 1.00 14.67 277 SER A O 1
ATOM 2010 N N . ASP A 1 267 ? 12.346 -10.567 15.205 1.00 15.50 278 ASP A N 1
ATOM 2011 C CA . ASP A 1 267 ? 13.242 -11.642 14.748 1.00 17.20 278 ASP A CA 1
ATOM 2012 C C . ASP A 1 267 ? 12.589 -13.038 14.726 1.00 17.55 278 ASP A C 1
ATOM 2013 O O . ASP A 1 267 ? 13.043 -13.898 13.981 1.00 20.04 278 ASP A O 1
ATOM 2018 N N . ALA A 1 268 ? 11.528 -13.263 15.508 1.00 16.10 279 ALA A N 1
ATOM 2019 C CA . ALA A 1 268 ? 10.686 -14.454 15.349 1.00 15.74 279 ALA A CA 1
ATOM 2020 C C . ALA A 1 268 ? 9.753 -14.329 14.132 1.00 15.12 279 ALA A C 1
ATOM 2021 O O . ALA A 1 268 ? 9.575 -15.285 13.381 1.00 14.42 279 ALA A O 1
ATOM 2023 N N . ALA A 1 269 ? 9.195 -13.135 13.918 1.00 14.33 280 ALA A N 1
ATOM 2024 C CA . ALA A 1 269 ? 8.274 -12.904 12.800 1.00 13.53 280 ALA A CA 1
ATOM 2025 C C . ALA A 1 269 ? 8.899 -13.166 11.411 1.00 13.67 280 ALA A C 1
ATOM 2026 O O . ALA A 1 269 ? 8.214 -13.653 10.496 1.00 13.25 280 ALA A O 1
ATOM 2028 N N . THR A 1 270 ? 10.182 -12.837 11.265 1.00 13.45 281 THR A N 1
ATOM 2029 C CA . THR A 1 270 ? 10.900 -13.120 10.051 1.00 14.77 281 THR A CA 1
ATOM 2030 C C . THR A 1 270 ? 10.922 -14.628 9.746 1.00 14.59 281 THR A C 1
ATOM 2031 O O . THR A 1 270 ? 10.880 -15.045 8.571 1.00 15.23 281 THR A O 1
ATOM 2035 N N . MET A 1 271 ? 10.966 -15.454 10.796 1.00 13.30 282 MET A N 1
ATOM 2036 C CA . MET A 1 271 ? 10.921 -16.906 10.623 1.00 13.19 282 MET A CA 1
ATOM 2037 C C . MET A 1 271 ? 9.517 -17.376 10.292 1.00 12.40 282 MET A C 1
ATOM 2038 O O . MET A 1 271 ? 9.330 -18.209 9.418 1.00 12.34 282 MET A O 1
ATOM 2043 N N . LYS A 1 272 ? 8.517 -16.813 10.961 1.00 13.12 283 LYS A N 1
ATOM 2044 C CA . LYS A 1 272 ? 7.130 -17.197 10.698 1.00 13.51 283 LYS A CA 1
ATOM 2045 C C . LYS A 1 272 ? 6.696 -16.916 9.253 1.00 12.87 283 LYS A C 1
ATOM 2046 O O . LYS A 1 272 ? 5.962 -17.697 8.675 1.00 12.52 283 LYS A O 1
ATOM 2052 N N . LEU A 1 273 ? 7.175 -15.829 8.657 1.00 12.63 284 LEU A N 1
ATOM 2053 C CA . LEU A 1 273 ? 6.782 -15.508 7.272 1.00 12.40 284 LEU A CA 1
ATOM 2054 C C . LEU A 1 273 ? 7.223 -16.592 6.289 1.00 12.93 284 LEU A C 1
ATOM 2055 O O . LEU A 1 273 ? 6.545 -16.853 5.300 1.00 12.97 284 LEU A O 1
ATOM 2060 N N . VAL A 1 274 ? 8.350 -17.225 6.577 1.00 13.20 285 VAL A N 1
ATOM 2061 C CA . VAL A 1 274 ? 8.854 -18.323 5.760 1.00 14.50 285 VAL A CA 1
ATOM 2062 C C . VAL A 1 274 ? 8.103 -19.618 6.104 1.00 14.88 285 VAL A C 1
ATOM 2063 O O . VAL A 1 274 ? 7.770 -20.396 5.216 1.00 15.64 285 VAL A O 1
ATOM 2067 N N . GLN A 1 275 ? 7.795 -19.835 7.380 1.00 15.56 286 GLN A N 1
ATOM 2068 C CA . GLN A 1 275 ? 7.108 -21.081 7.805 1.00 16.56 286 GLN A CA 1
ATOM 2069 C C . GLN A 1 275 ? 5.663 -21.147 7.359 1.00 15.65 286 GLN A C 1
ATOM 2070 O O . GLN A 1 275 ? 5.200 -22.187 6.895 1.00 15.74 286 GLN A O 1
ATOM 2076 N N . TRP A 1 276 ? 4.950 -20.032 7.520 1.00 14.80 287 TRP A N 1
ATOM 2077 C CA . TRP A 1 276 ? 3.489 -20.031 7.468 1.00 14.82 287 TRP A CA 1
ATOM 2078 C C . TRP A 1 276 ? 2.953 -19.892 6.050 1.00 15.35 287 TRP A C 1
ATOM 2079 O O . TRP A 1 276 ? 2.194 -18.988 5.732 1.00 13.58 287 TRP A O 1
ATOM 2090 N N . ARG A 1 277 ? 3.328 -20.850 5.214 1.00 15.57 288 ARG A N 1
ATOM 2091 C CA . ARG A 1 277 ? 2.973 -20.835 3.799 1.00 16.41 288 ARG A CA 1
ATOM 2092 C C . ARG A 1 277 ? 1.483 -21.046 3.531 1.00 16.19 288 ARG A C 1
ATOM 2093 O O . ARG A 1 277 ? 0.994 -20.717 2.460 1.00 15.39 288 ARG A O 1
ATOM 2101 N N . GLN A 1 278 ? 0.768 -21.587 4.509 1.00 16.48 289 GLN A N 1
ATOM 2102 C CA . GLN A 1 278 ? -0.686 -21.638 4.454 1.00 16.85 289 GLN A CA 1
ATOM 2103 C C . GLN A 1 278 ? -1.346 -20.242 4.468 1.00 15.68 289 GLN A C 1
ATOM 2104 O O . GLN A 1 278 ? -2.499 -20.096 4.036 1.00 14.59 289 GLN A O 1
ATOM 2110 N N . GLY A 1 279 ? -0.636 -19.215 4.951 1.00 14.20 290 GLY A N 1
ATOM 2111 C CA . GLY A 1 279 ? -1.210 -17.885 5.042 1.00 14.13 290 GLY A CA 1
ATOM 2112 C C . GLY A 1 279 ? -2.297 -17.851 6.102 1.00 13.67 290 GLY A C 1
ATOM 2113 O O . GLY A 1 279 ? -2.276 -18.650 7.052 1.00 13.73 290 GLY A O 1
ATOM 2114 N N . GLY A 1 280 ? -3.251 -16.946 5.928 1.00 13.02 291 GLY A N 1
ATOM 2115 C CA . GLY A 1 280 ? -4.367 -16.789 6.848 1.00 12.93 291 GLY A CA 1
ATOM 2116 C C . GLY A 1 280 ? -4.034 -16.150 8.180 1.00 12.53 291 GLY A C 1
ATOM 2117 O O . GLY A 1 280 ? -4.601 -16.523 9.211 1.00 12.46 291 GLY A O 1
ATOM 2118 N N . PHE A 1 281 ? -3.124 -15.182 8.163 1.00 12.17 292 PHE A N 1
ATOM 2119 C CA . PHE A 1 281 ? -2.739 -14.462 9.369 1.00 12.11 292 PHE A CA 1
ATOM 2120 C C . PHE A 1 281 ? -2.559 -12.985 9.038 1.00 11.91 292 PHE A C 1
ATOM 2121 O O . PHE A 1 281 ? -2.456 -12.615 7.863 1.00 12.25 292 PHE A O 1
ATOM 2129 N N . GLY A 1 282 ? -2.555 -12.156 10.077 1.00 11.35 293 GLY A N 1
ATOM 2130 C CA . GLY A 1 282 ? -2.226 -10.747 9.959 1.00 11.31 293 GLY A CA 1
ATOM 2131 C C . GLY A 1 282 ? -1.140 -10.357 10.940 1.00 11.17 293 GLY A C 1
ATOM 2132 O O . GLY A 1 282 ? -1.053 -10.940 12.004 1.00 11.16 293 GLY A O 1
ATOM 2133 N N . MET A 1 283 ? -0.304 -9.402 10.558 1.00 10.37 294 MET A N 1
ATOM 2134 C CA . MET A 1 283 ? 0.719 -8.831 11.446 1.00 10.76 294 MET A CA 1
ATOM 2135 C C . MET A 1 283 ? 0.647 -7.311 11.409 1.00 10.73 294 MET A C 1
ATOM 2136 O O . MET A 1 283 ? 0.381 -6.715 10.354 1.00 10.68 294 MET A O 1
ATOM 2141 N N . ALA A 1 284 ? 0.871 -6.691 12.562 1.00 10.79 295 ALA A N 1
ATOM 2142 C CA . ALA A 1 284 ? 0.994 -5.249 12.662 1.00 10.61 295 ALA A CA 1
ATOM 2143 C C . ALA A 1 284 ? 2.320 -4.930 13.337 1.00 10.81 295 ALA A C 1
ATOM 2144 O O . ALA A 1 284 ? 2.752 -5.631 14.277 1.00 11.06 295 ALA A O 1
ATOM 2146 N N . ALA A 1 285 ? 3.003 -3.920 12.812 1.00 10.23 296 ALA A N 1
ATOM 2147 C CA . ALA A 1 285 ? 4.335 -3.591 13.279 1.00 10.39 296 ALA A CA 1
ATOM 2148 C C . ALA A 1 285 ? 4.651 -2.107 13.155 1.00 10.76 296 ALA A C 1
ATOM 2149 O O . ALA A 1 285 ? 3.919 -1.349 12.501 1.00 10.29 296 ALA A O 1
ATOM 2151 N N . HIS A 1 286 ? 5.757 -1.704 13.781 1.00 10.52 297 HIS A N 1
ATOM 2152 C CA . HIS A 1 286 ? 6.286 -0.360 13.620 1.00 10.76 297 HIS A CA 1
ATOM 2153 C C . HIS A 1 286 ? 6.737 -0.112 12.166 1.00 10.72 297 HIS A C 1
ATOM 2154 O O . HIS A 1 286 ? 6.796 -1.037 11.341 1.00 10.99 297 HIS A O 1
ATOM 2161 N N . ASN A 1 287 ? 7.027 1.153 11.876 1.00 10.39 298 ASN A N 1
ATOM 2162 C CA . ASN A 1 287 ? 7.402 1.631 10.542 1.00 10.64 298 ASN A CA 1
ATOM 2163 C C . ASN A 1 287 ? 8.532 0.782 9.918 1.00 10.58 298 ASN A C 1
ATOM 2164 O O . ASN A 1 287 ? 8.337 0.197 8.845 1.00 10.05 298 ASN A O 1
ATOM 2169 N N . TYR A 1 288 ? 9.677 0.681 10.598 1.00 10.11 299 TYR A N 1
ATOM 2170 C CA . TYR A 1 288 ? 10.844 0.013 9.983 1.00 10.23 299 TYR A CA 1
ATOM 2171 C C . TYR A 1 288 ? 10.672 -1.504 9.906 1.00 10.49 299 TYR A C 1
ATOM 2172 O O . TYR A 1 288 ? 10.888 -2.103 8.852 1.00 10.89 299 TYR A O 1
ATOM 2181 N N . ASP A 1 289 ? 10.254 -2.122 11.004 1.00 10.89 300 ASP A N 1
ATOM 2182 C CA . ASP A 1 289 ? 9.928 -3.545 10.997 1.00 10.56 300 ASP A CA 1
ATOM 2183 C C . ASP A 1 289 ? 8.940 -3.901 9.877 1.00 10.97 300 ASP A C 1
ATOM 2184 O O . ASP A 1 289 ? 9.114 -4.908 9.197 1.00 10.12 300 ASP A O 1
ATOM 2189 N N . GLY A 1 290 ? 7.900 -3.079 9.718 1.00 11.14 301 GLY A N 1
ATOM 2190 C CA . GLY A 1 290 ? 6.952 -3.226 8.617 1.00 11.91 301 GLY A CA 1
ATOM 2191 C C . GLY A 1 290 ? 7.587 -3.163 7.250 1.00 12.64 301 GLY A C 1
ATOM 2192 O O . GLY A 1 290 ? 7.255 -3.961 6.372 1.00 13.16 301 GLY A O 1
ATOM 2193 N N . ASP A 1 291 ? 8.495 -2.209 7.051 1.00 12.93 302 ASP A N 1
ATOM 2194 C CA . ASP A 1 291 ? 9.211 -2.090 5.776 1.00 14.00 302 ASP A CA 1
ATOM 2195 C C . ASP A 1 291 ? 9.955 -3.394 5.449 1.00 13.36 302 ASP A C 1
ATOM 2196 O O . ASP A 1 291 ? 9.795 -3.972 4.359 1.00 12.22 302 ASP A O 1
ATOM 2201 N N . VAL A 1 292 ? 10.751 -3.846 6.404 1.00 12.23 303 VAL A N 1
ATOM 2202 C CA . VAL A 1 292 ? 11.587 -5.043 6.215 1.00 12.73 303 VAL A CA 1
ATOM 2203 C C . VAL A 1 292 ? 10.722 -6.306 6.056 1.00 11.99 303 VAL A C 1
ATOM 2204 O O . VAL A 1 292 ? 10.910 -7.071 5.120 1.00 11.97 303 VAL A O 1
ATOM 2208 N N . LEU A 1 293 ? 9.783 -6.517 6.970 1.00 11.79 304 LEU A N 1
ATOM 2209 C CA . LEU A 1 293 ? 8.963 -7.737 6.930 1.00 12.13 304 LEU A CA 1
ATOM 2210 C C . LEU A 1 293 ? 8.077 -7.837 5.688 1.00 12.22 304 LEU A C 1
ATOM 2211 O O . LEU A 1 293 ? 7.853 -8.934 5.193 1.00 12.54 304 LEU A O 1
ATOM 2216 N N . THR A 1 294 ? 7.567 -6.711 5.194 1.00 12.19 305 THR A N 1
ATOM 2217 C CA . THR A 1 294 ? 6.665 -6.763 4.035 1.00 12.26 305 THR A CA 1
ATOM 2218 C C . THR A 1 294 ? 7.409 -7.022 2.719 1.00 12.98 305 THR A C 1
ATOM 2219 O O . THR A 1 294 ? 6.813 -7.539 1.776 1.00 12.11 305 THR A O 1
ATOM 2223 N N . ASP A 1 295 ? 8.702 -6.681 2.644 1.00 12.91 306 ASP A N 1
ATOM 2224 C CA . ASP A 1 295 ? 9.498 -7.118 1.495 1.00 13.83 306 ASP A CA 1
ATOM 2225 C C . ASP A 1 295 ? 9.788 -8.610 1.557 1.00 12.98 306 ASP A C 1
ATOM 2226 O O . ASP A 1 295 ? 9.762 -9.301 0.538 1.00 13.08 306 ASP A O 1
ATOM 2231 N N . GLU A 1 296 ? 10.008 -9.120 2.759 1.00 12.45 307 GLU A N 1
ATOM 2232 C CA . GLU A 1 296 ? 10.098 -10.565 2.955 1.00 11.80 307 GLU A CA 1
ATOM 2233 C C . GLU A 1 296 ? 8.814 -11.262 2.526 1.00 11.13 307 GLU A C 1
ATOM 2234 O O . GLU A 1 296 ? 8.856 -12.232 1.796 1.00 10.19 307 GLU A O 1
ATOM 2240 N N . LEU A 1 297 ? 7.679 -10.724 2.975 1.00 11.09 308 LEU A N 1
ATOM 2241 C CA . LEU A 1 297 ? 6.358 -11.215 2.562 1.00 11.19 308 LEU A CA 1
ATOM 2242 C C . LEU A 1 297 ? 6.213 -11.285 1.031 1.00 11.12 308 LEU A C 1
ATOM 2243 O O . LEU A 1 297 ? 5.726 -12.284 0.492 1.00 10.89 308 LEU A O 1
ATOM 2248 N N . ALA A 1 298 ? 6.675 -10.244 0.345 1.00 11.15 309 ALA A N 1
ATOM 2249 C CA . ALA A 1 298 ? 6.614 -10.181 -1.130 1.00 11.12 309 ALA A CA 1
ATOM 2250 C C . ALA A 1 298 ? 7.400 -11.310 -1.763 1.00 11.41 309 ALA A C 1
ATOM 2251 O O . ALA A 1 298 ? 6.912 -11.966 -2.690 1.00 10.92 309 ALA A O 1
ATOM 2253 N N . GLN A 1 299 ? 8.622 -11.540 -1.275 1.00 11.86 310 GLN A N 1
ATOM 2254 C CA . GLN A 1 299 ? 9.454 -12.592 -1.821 1.00 12.46 310 GLN A CA 1
ATOM 2255 C C . GLN A 1 299 ? 8.834 -13.979 -1.604 1.00 12.77 310 GLN A C 1
ATOM 2256 O O . GLN A 1 299 ? 8.826 -14.805 -2.525 1.00 12.48 310 GLN A O 1
ATOM 2262 N N . VAL A 1 300 ? 8.282 -14.229 -0.420 1.00 12.46 311 VAL A N 1
ATOM 2263 C CA . VAL A 1 300 ? 7.663 -15.523 -0.140 1.00 12.68 311 VAL A CA 1
ATOM 2264 C C . VAL A 1 300 ? 6.433 -15.709 -1.028 1.00 12.96 311 VAL A C 1
ATOM 2265 O O . VAL A 1 300 ? 6.248 -16.776 -1.597 1.00 13.13 311 VAL A O 1
ATOM 2269 N N . HIS A 1 301 ? 5.611 -14.662 -1.151 1.00 12.87 312 HIS A N 1
ATOM 2270 C CA . HIS A 1 301 ? 4.385 -14.750 -1.930 1.00 12.63 312 HIS A CA 1
ATOM 2271 C C . HIS A 1 301 ? 4.652 -14.910 -3.434 1.00 13.63 312 HIS A C 1
ATOM 2272 O O . HIS A 1 301 ? 4.115 -15.833 -4.064 1.00 13.27 312 HIS A O 1
ATOM 2279 N N . LYS A 1 302 ? 5.467 -14.018 -3.998 1.00 14.64 313 LYS A N 1
ATOM 2280 C CA . LYS A 1 302 ? 5.994 -14.183 -5.370 1.00 15.56 313 LYS A CA 1
ATOM 2281 C C . LYS A 1 302 ? 7.014 -13.095 -5.676 1.00 15.46 313 LYS A C 1
ATOM 2282 O O . LYS A 1 302 ? 8.193 -13.371 -5.916 1.00 14.64 313 LYS A O 1
ATOM 2288 N N . SER A 1 303 ? 6.538 -11.852 -5.660 1.00 14.66 314 SER A N 1
ATOM 2289 C CA . SER A 1 303 ? 7.357 -10.691 -5.956 1.00 14.83 314 SER A CA 1
ATOM 2290 C C . SER A 1 303 ? 6.668 -9.424 -5.428 1.00 14.34 314 SER A C 1
ATOM 2291 O O . SER A 1 303 ? 5.519 -9.490 -5.008 1.00 13.40 314 SER A O 1
ATOM 2294 N N . PRO A 1 304 ? 7.366 -8.271 -5.451 1.00 15.72 315 PRO A N 1
ATOM 2295 C CA . PRO A 1 304 ? 6.725 -7.056 -4.922 1.00 16.88 315 PRO A CA 1
ATOM 2296 C C . PRO A 1 304 ? 5.391 -6.700 -5.556 1.00 17.74 315 PRO A C 1
ATOM 2297 O O . PRO A 1 304 ? 4.486 -6.208 -4.857 1.00 18.66 315 PRO A O 1
ATOM 2301 N N . GLY A 1 305 ? 5.218 -7.021 -6.832 1.00 17.12 316 GLY A N 1
ATOM 2302 C CA . GLY A 1 305 ? 3.968 -6.751 -7.518 1.00 18.62 316 GLY A CA 1
ATOM 2303 C C . GLY A 1 305 ? 2.725 -7.417 -6.941 1.00 18.06 316 GLY A C 1
ATOM 2304 O O . GLY A 1 305 ? 1.609 -6.975 -7.221 1.00 19.04 316 GLY A O 1
ATOM 2305 N N . PHE A 1 306 ? 2.922 -8.461 -6.124 1.00 15.97 317 PHE A N 1
ATOM 2306 C CA . PHE A 1 306 ? 1.831 -9.237 -5.559 1.00 15.35 317 PHE A CA 1
ATOM 2307 C C . PHE A 1 306 ? 1.523 -8.910 -4.099 1.00 14.42 317 PHE A C 1
ATOM 2308 O O . PHE A 1 306 ? 0.831 -9.671 -3.432 1.00 14.17 317 PHE A O 1
ATOM 2316 N N . ILE A 1 307 ? 2.045 -7.782 -3.625 1.00 14.31 318 ILE A N 1
ATOM 2317 C CA . ILE A 1 307 ? 1.720 -7.219 -2.320 1.00 13.88 318 ILE A CA 1
ATOM 2318 C C . ILE A 1 307 ? 1.202 -5.801 -2.565 1.00 14.28 318 ILE A C 1
ATOM 2319 O O . ILE A 1 307 ? 1.831 -5.039 -3.286 1.00 14.15 318 ILE A O 1
ATOM 2324 N N . THR A 1 308 ? 0.095 -5.448 -1.910 1.00 15.24 319 THR A N 1
ATOM 2325 C CA . THR A 1 308 ? -0.461 -4.089 -1.976 1.00 15.53 319 THR A CA 1
ATOM 2326 C C . THR A 1 308 ? 0.424 -3.061 -1.226 1.00 15.81 319 THR A C 1
ATOM 2327 O O . THR A 1 308 ? 1.289 -3.432 -0.446 1.00 14.95 319 THR A O 1
ATOM 2331 N N . SER A 1 309 ? 0.223 -1.775 -1.505 1.00 16.71 320 SER A N 1
ATOM 2332 C CA . SER A 1 309 ? 0.826 -0.661 -0.737 1.00 18.24 320 SER A CA 1
ATOM 2333 C C . SER A 1 309 ? -0.217 0.445 -0.608 1.00 18.73 320 SER A C 1
ATOM 2334 O O . SER A 1 309 ? -0.226 1.391 -1.404 1.00 21.14 320 SER A O 1
ATOM 2337 N N . ASN A 1 310 ? -1.072 0.335 0.400 1.00 17.75 321 ASN A N 1
ATOM 2338 C CA . ASN A 1 310 ? -2.223 1.210 0.555 1.00 16.81 321 ASN A CA 1
ATOM 2339 C C . ASN A 1 310 ? -2.104 2.050 1.819 1.00 16.38 321 ASN A C 1
ATOM 2340 O O . ASN A 1 310 ? -2.303 1.548 2.940 1.00 16.42 321 ASN A O 1
ATOM 2345 N N . LEU A 1 311 ? -1.723 3.306 1.627 1.00 14.80 322 LEU A N 1
ATOM 2346 C CA . LEU A 1 311 ? -1.584 4.267 2.719 1.00 15.15 322 LEU A CA 1
ATOM 2347 C C . LEU A 1 311 ? -2.954 4.731 3.176 1.00 14.83 322 LEU A C 1
ATOM 2348 O O . LEU A 1 311 ? -3.774 5.201 2.366 1.00 14.60 322 LEU A O 1
ATOM 2353 N N . VAL A 1 312 ? -3.187 4.656 4.480 1.00 14.28 323 VAL A N 1
ATOM 2354 C CA . VAL A 1 312 ? -4.410 5.179 5.082 1.00 14.47 323 VAL A CA 1
ATOM 2355 C C . VAL A 1 312 ? -4.016 6.243 6.097 1.00 14.93 323 VAL A C 1
ATOM 2356 O O . VAL A 1 312 ? -3.282 5.965 7.059 1.00 13.98 323 VAL A O 1
ATOM 2360 N N . GLY A 1 313 ? -4.472 7.467 5.842 1.00 15.26 324 GLY A N 1
ATOM 2361 C CA . GLY A 1 313 ? -4.274 8.602 6.729 1.00 15.70 324 GLY A CA 1
ATOM 2362 C C . GLY A 1 313 ? -5.629 9.202 7.063 1.00 16.63 324 GLY A C 1
ATOM 2363 O O . GLY A 1 313 ? -6.662 8.562 6.850 1.00 15.99 324 GLY A O 1
ATOM 2364 N N . VAL A 1 314 ? -5.629 10.432 7.578 1.00 18.46 325 VAL A N 1
ATOM 2365 C CA . VAL A 1 314 ? -6.883 11.059 8.025 1.00 19.56 325 VAL A CA 1
ATOM 2366 C C . VAL A 1 314 ? -6.819 12.577 7.914 1.00 20.46 325 VAL A C 1
ATOM 2367 O O . VAL A 1 314 ? -5.793 13.185 8.205 1.00 19.55 325 VAL A O 1
ATOM 2371 N N . HIS A 1 315 ? -7.913 13.165 7.431 1.00 22.03 326 HIS A N 1
ATOM 2372 C CA . HIS A 1 315 ? -8.029 14.616 7.291 1.00 24.43 326 HIS A CA 1
ATOM 2373 C C . HIS A 1 315 ? -8.297 15.214 8.672 1.00 26.20 326 HIS A C 1
ATOM 2374 O O . HIS A 1 315 ? -8.857 14.551 9.545 1.00 24.82 326 HIS A O 1
ATOM 2381 N N . GLU A 1 316 ? -7.960 16.491 8.821 1.00 29.83 327 GLU A N 1
ATOM 2382 C CA . GLU A 1 316 ? -8.278 17.268 10.027 1.00 34.20 327 GLU A CA 1
ATOM 2383 C C . GLU A 1 316 ? -9.753 17.120 10.466 1.00 33.68 327 GLU A C 1
ATOM 2384 O O . GLU A 1 316 ? -10.031 17.170 11.658 1.00 35.13 327 GLU A O 1
ATOM 2390 N N . ASP A 1 317 ? -10.662 16.860 9.513 1.00 33.29 328 ASP A N 1
ATOM 2391 C CA . ASP A 1 317 ? -12.110 16.723 9.737 1.00 32.31 328 ASP A CA 1
ATOM 2392 C C . ASP A 1 317 ? -12.598 15.282 9.937 1.00 31.25 328 ASP A C 1
ATOM 2393 O O . ASP A 1 317 ? -13.797 15.041 9.988 1.00 31.99 328 ASP A O 1
ATOM 2398 N N . GLY A 1 318 ? -11.684 14.320 10.008 1.00 28.80 329 GLY A N 1
ATOM 2399 C CA . GLY A 1 318 ? -12.048 12.939 10.307 1.00 26.88 329 GLY A CA 1
ATOM 2400 C C . GLY A 1 318 ? -12.245 12.007 9.127 1.00 25.80 329 GLY A C 1
ATOM 2401 O O . GLY A 1 318 ? -12.368 10.803 9.329 1.00 24.46 329 GLY A O 1
ATOM 2402 N N . THR A 1 319 ? -12.305 12.535 7.902 1.00 24.37 330 THR A N 1
ATOM 2403 C CA . THR A 1 319 ? -12.453 11.670 6.725 1.00 24.04 330 THR A CA 1
ATOM 2404 C C . THR A 1 319 ? -11.104 11.001 6.453 1.00 21.55 330 THR A C 1
ATOM 2405 O O . THR A 1 319 ? -10.082 11.668 6.451 1.00 22.17 330 THR A O 1
ATOM 2409 N N . LEU A 1 320 ? -11.131 9.700 6.231 1.00 21.11 331 LEU A N 1
ATOM 2410 C CA . LEU A 1 320 ? -9.920 8.945 5.855 1.00 20.72 331 LEU A CA 1
ATOM 2411 C C . LEU A 1 320 ? -9.439 9.392 4.473 1.00 18.74 331 LEU A C 1
ATOM 2412 O O . LEU A 1 320 ? -10.235 9.553 3.559 1.00 18.70 331 LEU A O 1
ATOM 2417 N N . ILE A 1 321 ? -8.136 9.654 4.380 1.00 17.92 332 ILE A N 1
ATOM 2418 C CA . ILE A 1 321 ? -7.432 9.896 3.138 1.00 16.72 332 ILE A CA 1
ATOM 2419 C C . ILE A 1 321 ? -6.774 8.567 2.769 1.00 16.15 332 ILE A C 1
ATOM 2420 O O . ILE A 1 321 ? -6.015 8.024 3.566 1.00 14.57 332 ILE A O 1
ATOM 2425 N N . LYS A 1 322 ? -7.111 8.018 1.598 1.00 15.79 333 LYS A N 1
ATOM 2426 C CA . LYS A 1 322 ? -6.536 6.740 1.152 1.00 15.61 333 LYS A CA 1
ATOM 2427 C C . LYS A 1 322 ? -5.789 6.891 -0.162 1.00 15.45 333 LYS A C 1
ATOM 2428 O O . LYS A 1 322 ? -6.357 7.360 -1.169 1.00 15.46 333 LYS A O 1
ATOM 2434 N N . GLU A 1 323 ? -4.541 6.441 -0.157 1.00 14.44 334 GLU A N 1
ATOM 2435 C CA . GLU A 1 323 ? -3.693 6.409 -1.334 1.00 14.97 334 GLU A CA 1
ATOM 2436 C C . GLU A 1 323 ? -3.340 4.967 -1.624 1.00 14.47 334 GLU A C 1
ATOM 2437 O O . GLU A 1 323 ? -3.044 4.189 -0.705 1.00 14.27 334 GLU A O 1
ATOM 2443 N N . PHE A 1 324 ? -3.372 4.616 -2.902 1.00 14.02 335 PHE A N 1
ATOM 2444 C CA . PHE A 1 324 ? -3.156 3.250 -3.355 1.00 14.31 335 PHE A CA 1
ATOM 2445 C C . PHE A 1 324 ? -2.077 3.265 -4.439 1.00 15.32 335 PHE A C 1
ATOM 2446 O O . PHE A 1 324 ? -2.117 4.082 -5.361 1.00 14.09 335 PHE A O 1
ATOM 2454 N N . GLU A 1 325 ? -1.142 2.331 -4.323 1.00 15.93 336 GLU A N 1
ATOM 2455 C CA . GLU A 1 325 ? 0.014 2.241 -5.190 1.00 18.07 336 GLU A CA 1
ATOM 2456 C C . GLU A 1 325 ? 0.361 0.762 -5.393 1.00 17.44 336 GLU A C 1
ATOM 2457 O O . GLU A 1 325 ? 0.158 -0.036 -4.481 1.00 17.19 336 GLU A O 1
ATOM 2463 N N . ALA A 1 326 ? 0.857 0.385 -6.574 1.00 16.51 337 ALA A N 1
ATOM 2464 C CA . ALA A 1 326 ? 1.480 -0.927 -6.736 1.00 16.52 337 ALA A CA 1
ATOM 2465 C C . ALA A 1 326 ? 2.829 -0.889 -6.020 1.00 17.45 337 ALA A C 1
ATOM 2466 O O . ALA A 1 326 ? 3.391 0.195 -5.783 1.00 18.14 337 ALA A O 1
ATOM 2468 N N . SER A 1 327 ? 3.354 -2.054 -5.659 1.00 16.85 338 SER A N 1
ATOM 2469 C CA . SER A 1 327 ? 4.613 -2.115 -4.907 1.00 17.00 338 SER A CA 1
ATOM 2470 C C . SER A 1 327 ? 5.855 -2.336 -5.763 1.00 16.90 338 SER A C 1
ATOM 2471 O O . SER A 1 327 ? 6.967 -2.229 -5.264 1.00 18.39 338 SER A O 1
ATOM 2474 N N . HIS A 1 328 ? 5.681 -2.651 -7.038 1.00 16.54 339 HIS A N 1
ATOM 2475 C CA . HIS A 1 328 ? 6.824 -2.726 -7.965 1.00 15.70 339 HIS A CA 1
ATOM 2476 C C . HIS A 1 328 ? 7.185 -1.317 -8.445 1.00 15.98 339 HIS A C 1
ATOM 2477 O O . HIS A 1 328 ? 6.455 -0.360 -8.208 1.00 15.06 339 HIS A O 1
ATOM 2484 N N . GLY A 1 329 ? 8.311 -1.207 -9.133 1.00 16.24 340 GLY A N 1
ATOM 2485 C CA . GLY A 1 329 ? 8.746 0.058 -9.754 1.00 16.05 340 GLY A CA 1
ATOM 2486 C C . GLY A 1 329 ? 8.215 0.260 -11.164 1.00 15.76 340 GLY A C 1
ATOM 2487 O O . GLY A 1 329 ? 7.235 -0.364 -11.584 1.00 14.44 340 GLY A O 1
ATOM 2488 N N . THR A 1 330 ? 8.884 1.143 -11.900 1.00 15.73 341 THR A N 1
ATOM 2489 C CA . THR A 1 330 ? 8.471 1.521 -13.242 1.00 15.72 341 THR A CA 1
ATOM 2490 C C . THR A 1 330 ? 8.961 0.549 -14.333 1.00 16.95 341 THR A C 1
ATOM 2491 O O . THR A 1 330 ? 8.589 0.707 -15.481 1.00 16.77 341 THR A O 1
ATOM 2495 N N . VAL A 1 331 ? 9.806 -0.416 -13.964 1.00 18.52 342 VAL A N 1
ATOM 2496 C CA . VAL A 1 331 ? 10.206 -1.550 -14.840 1.00 19.65 342 VAL A CA 1
ATOM 2497 C C . VAL A 1 331 ? 10.973 -1.034 -16.070 1.00 20.41 342 VAL A C 1
ATOM 2498 O O . VAL A 1 331 ? 10.645 -1.327 -17.231 1.00 19.84 342 VAL A O 1
ATOM 2502 N N . ALA A 1 332 ? 12.016 -0.266 -15.766 1.00 21.44 343 ALA A N 1
ATOM 2503 C CA . ALA A 1 332 ? 12.839 0.420 -16.762 1.00 23.22 343 ALA A CA 1
ATOM 2504 C C . ALA A 1 332 ? 13.413 -0.536 -17.819 1.00 23.75 343 ALA A C 1
ATOM 2505 O O . ALA A 1 332 ? 13.436 -0.198 -19.001 1.00 23.34 343 ALA A O 1
ATOM 2507 N N . ASP A 1 333 ? 13.873 -1.709 -17.381 1.00 26.70 344 ASP A N 1
ATOM 2508 C CA . ASP A 1 333 ? 14.424 -2.751 -18.287 1.00 28.58 344 ASP A CA 1
ATOM 2509 C C . ASP A 1 333 ? 13.423 -3.165 -19.367 1.00 27.39 344 ASP A C 1
ATOM 2510 O O . ASP A 1 333 ? 13.763 -3.262 -20.543 1.00 26.55 344 ASP A O 1
ATOM 2515 N N . MET A 1 334 ? 12.180 -3.385 -18.955 1.00 25.23 345 MET A N 1
ATOM 2516 C CA . MET A 1 334 ? 11.097 -3.704 -19.884 1.00 24.55 345 MET A CA 1
ATOM 2517 C C . MET A 1 334 ? 10.736 -2.529 -20.810 1.00 23.84 345 MET A C 1
ATOM 2518 O O . MET A 1 334 ? 10.397 -2.720 -21.988 1.00 22.33 345 MET A O 1
ATOM 2523 N N . ASP A 1 335 ? 10.812 -1.309 -20.286 1.00 22.85 346 ASP A N 1
ATOM 2524 C CA . ASP A 1 335 ? 10.565 -0.135 -21.110 1.00 23.27 346 ASP A CA 1
ATOM 2525 C C . ASP A 1 335 ? 11.632 -0.018 -22.218 1.00 23.98 346 ASP A C 1
ATOM 2526 O O . ASP A 1 335 ? 11.316 0.330 -23.349 1.00 25.83 346 ASP A O 1
ATOM 2531 N N . GLU A 1 336 ? 12.882 -0.301 -21.873 1.00 25.67 347 GLU A N 1
ATOM 2532 C CA . GLU A 1 336 ? 13.982 -0.292 -22.854 1.00 28.76 347 GLU A CA 1
ATOM 2533 C C . GLU A 1 336 ? 13.747 -1.367 -23.917 1.00 27.78 347 GLU A C 1
ATOM 2534 O O . GLU A 1 336 ? 13.883 -1.112 -25.117 1.00 28.10 347 GLU A O 1
ATOM 2540 N N . ALA A 1 337 ? 13.348 -2.557 -23.474 1.00 27.31 348 ALA A N 1
ATOM 2541 C CA . ALA A 1 337 ? 12.994 -3.643 -24.401 1.00 26.73 348 ALA A CA 1
ATOM 2542 C C . ALA A 1 337 ? 11.863 -3.223 -25.336 1.00 25.91 348 ALA A C 1
ATOM 2543 O O . ALA A 1 337 ? 11.947 -3.435 -26.547 1.00 25.28 348 ALA A O 1
ATOM 2545 N N . ARG A 1 338 ? 10.821 -2.596 -24.780 1.00 24.73 349 ARG A N 1
ATOM 2546 C CA . ARG A 1 338 ? 9.694 -2.100 -25.568 1.00 24.52 349 ARG A CA 1
ATOM 2547 C C . ARG A 1 338 ? 10.147 -1.133 -26.643 1.00 27.01 349 ARG A C 1
ATOM 2548 O O . ARG A 1 338 ? 9.707 -1.229 -27.794 1.00 27.23 349 ARG A O 1
ATOM 2556 N N . LEU A 1 339 ? 11.017 -0.200 -26.265 1.00 27.82 350 LEU A N 1
ATOM 2557 C CA . LEU A 1 339 ? 11.483 0.826 -27.195 1.00 29.80 350 LEU A CA 1
ATOM 2558 C C . LEU A 1 339 ? 12.414 0.250 -28.272 1.00 30.42 350 LEU A C 1
ATOM 2559 O O . LEU A 1 339 ? 12.478 0.798 -29.361 1.00 31.87 350 LEU A O 1
ATOM 2564 N N . ARG A 1 340 ? 13.099 -0.857 -27.981 1.00 30.08 351 ARG A N 1
ATOM 2565 C CA . ARG A 1 340 ? 13.793 -1.652 -29.021 1.00 30.94 351 ARG A CA 1
ATOM 2566 C C . ARG A 1 340 ? 12.865 -2.507 -29.920 1.00 31.69 351 ARG A C 1
ATOM 2567 O O . ARG A 1 340 ? 13.342 -3.183 -30.837 1.00 31.76 351 ARG A O 1
ATOM 2575 N N . GLY A 1 341 ? 11.559 -2.494 -29.661 1.00 30.74 352 GLY A N 1
ATOM 2576 C CA . GLY A 1 341 ? 10.585 -3.241 -30.459 1.00 32.10 352 GLY A CA 1
ATOM 2577 C C . GLY A 1 341 ? 10.420 -4.688 -30.044 1.00 31.10 352 GLY A C 1
ATOM 2578 O O . GLY A 1 341 ? 9.725 -5.430 -30.726 1.00 33.94 352 GLY A O 1
ATOM 2579 N N . GLU A 1 342 ? 11.030 -5.078 -28.918 1.00 30.89 353 GLU A N 1
ATOM 2580 C CA . GLU A 1 342 ? 11.005 -6.444 -28.412 1.00 28.70 353 GLU A CA 1
ATOM 2581 C C . GLU A 1 342 ? 9.708 -6.673 -27.633 1.00 28.66 353 GLU A C 1
ATOM 2582 O O . GLU A 1 342 ? 9.083 -5.708 -27.172 1.00 27.29 353 GLU A O 1
ATOM 2588 N N . GLU A 1 343 ? 9.299 -7.938 -27.499 1.00 25.60 354 GLU A N 1
ATOM 2589 C CA . GLU A 1 343 ? 8.057 -8.265 -26.788 1.00 24.15 354 GLU A CA 1
ATOM 2590 C C . GLU A 1 343 ? 8.238 -8.063 -25.297 1.00 21.10 354 GLU A C 1
ATOM 2591 O O . GLU A 1 343 ? 9.326 -8.305 -24.766 1.00 20.43 354 GLU A O 1
ATOM 2597 N N . THR A 1 344 ? 7.158 -7.638 -24.636 1.00 19.50 355 THR A N 1
ATOM 2598 C CA . THR A 1 344 ? 7.116 -7.511 -23.171 1.00 18.99 355 THR A CA 1
ATOM 2599 C C . THR A 1 344 ? 5.853 -8.168 -22.613 1.00 17.44 355 THR A C 1
ATOM 2600 O O . THR A 1 344 ? 4.878 -8.371 -23.336 1.00 16.58 355 THR A O 1
ATOM 2604 N N . SER A 1 345 ? 5.862 -8.441 -21.314 1.00 16.85 356 SER A N 1
ATOM 2605 C CA . SER A 1 345 ? 4.649 -8.924 -20.649 1.00 15.79 356 SER A CA 1
ATOM 2606 C C . SER A 1 345 ? 4.606 -8.426 -19.208 1.00 15.43 356 SER A C 1
ATOM 2607 O O . SER A 1 345 ? 5.065 -9.104 -18.299 1.00 15.57 356 SER A O 1
ATOM 2610 N N . LEU A 1 346 ? 4.065 -7.225 -19.035 1.00 15.92 357 LEU A N 1
ATOM 2611 C CA . LEU A 1 346 ? 3.909 -6.612 -17.711 1.00 15.97 357 LEU A CA 1
ATOM 2612 C C . LEU A 1 346 ? 2.524 -6.935 -17.197 1.00 15.30 357 LEU A C 1
ATOM 2613 O O . LEU A 1 346 ? 1.547 -6.603 -17.829 1.00 15.34 357 LEU A O 1
ATOM 2618 N N . ASN A 1 347 ? 2.459 -7.527 -16.014 1.00 15.36 358 ASN A N 1
ATOM 2619 C CA . ASN A 1 347 ? 1.201 -7.865 -15.370 1.00 14.25 358 ASN A CA 1
ATOM 2620 C C . ASN A 1 347 ? 0.670 -6.604 -14.697 1.00 13.90 358 ASN A C 1
ATOM 2621 O O . ASN A 1 347 ? 1.307 -6.094 -13.764 1.00 12.68 358 ASN A O 1
ATOM 2626 N N . PRO A 1 348 ? -0.492 -6.109 -15.153 1.00 13.75 359 PRO A N 1
ATOM 2627 C CA . PRO A 1 348 ? -1.027 -4.883 -14.588 1.00 13.52 359 PRO A CA 1
ATOM 2628 C C . PRO A 1 348 ? -1.814 -5.040 -13.286 1.00 13.58 359 PRO A C 1
ATOM 2629 O O . PRO A 1 348 ? -2.327 -4.043 -12.787 1.00 13.36 359 PRO A O 1
ATOM 2633 N N . LEU A 1 349 ? -1.934 -6.258 -12.754 1.00 13.42 360 LEU A N 1
ATOM 2634 C CA . LEU A 1 349 ? -2.841 -6.511 -11.637 1.00 13.80 360 LEU A CA 1
ATOM 2635 C C . LEU A 1 349 ? -2.554 -5.642 -10.413 1.00 13.01 360 LEU A C 1
ATOM 2636 O O . LEU A 1 349 ? -3.484 -5.119 -9.807 1.00 13.02 360 LEU A O 1
ATOM 2641 N N . GLY A 1 350 ? -1.287 -5.523 -10.040 1.00 12.61 361 GLY A N 1
ATOM 2642 C CA . GLY A 1 350 ? -0.897 -4.687 -8.885 1.00 12.86 361 GLY A CA 1
ATOM 2643 C C . GLY A 1 350 ? -1.379 -3.237 -9.016 1.00 12.83 361 GLY A C 1
ATOM 2644 O O . GLY A 1 350 ? -1.972 -2.681 -8.093 1.00 12.55 361 GLY A O 1
ATOM 2645 N N . MET A 1 351 ? -1.140 -2.649 -10.179 1.00 12.79 362 MET A N 1
ATOM 2646 C CA . MET A 1 351 ? -1.592 -1.286 -10.450 1.00 13.57 362 MET A CA 1
ATOM 2647 C C . MET A 1 351 ? -3.105 -1.176 -10.523 1.00 13.51 362 MET A C 1
ATOM 2648 O O . MET A 1 351 ? -3.678 -0.224 -9.981 1.00 13.46 362 MET A O 1
ATOM 2653 N N . VAL A 1 352 ? -3.756 -2.148 -11.162 1.00 13.76 363 VAL A N 1
ATOM 2654 C CA . VAL A 1 352 ? -5.205 -2.133 -11.265 1.00 14.04 363 VAL A CA 1
ATOM 2655 C C . VAL A 1 352 ? -5.853 -2.323 -9.891 1.00 14.20 363 VAL A C 1
ATOM 2656 O O . VAL A 1 352 ? -6.839 -1.657 -9.596 1.00 13.49 363 VAL A O 1
ATOM 2660 N N . GLU A 1 353 ? -5.301 -3.206 -9.044 1.00 15.08 364 GLU A N 1
ATOM 2661 C CA . GLU A 1 353 ? -5.804 -3.320 -7.649 1.00 16.03 364 GLU A CA 1
ATOM 2662 C C . GLU A 1 353 ? -5.763 -1.981 -6.939 1.00 14.90 364 GLU A C 1
ATOM 2663 O O . GLU A 1 353 ? -6.718 -1.609 -6.255 1.00 14.78 364 GLU A O 1
ATOM 2669 N N . GLY A 1 354 ? -4.670 -1.249 -7.120 1.00 14.15 365 GLY A N 1
ATOM 2670 C CA . GLY A 1 354 ? -4.532 0.092 -6.568 1.00 14.14 365 GLY A CA 1
ATOM 2671 C C . GLY A 1 354 ? -5.566 1.068 -7.102 1.00 13.59 365 GLY A C 1
ATOM 2672 O O . GLY A 1 354 ? -6.206 1.797 -6.335 1.00 13.14 365 GLY A O 1
ATOM 2673 N N . LEU A 1 355 ? -5.761 1.067 -8.416 1.00 14.04 366 LEU A N 1
ATOM 2674 C CA . LEU A 1 355 ? -6.732 1.970 -9.039 1.00 14.06 366 LEU A CA 1
ATOM 2675 C C . LEU A 1 355 ? -8.168 1.670 -8.593 1.00 14.24 366 LEU A C 1
ATOM 2676 O O . LEU A 1 355 ? -8.954 2.594 -8.330 1.00 13.94 366 LEU A O 1
ATOM 2681 N N . ILE A 1 356 ? -8.500 0.385 -8.518 1.00 13.10 367 ILE A N 1
ATOM 2682 C CA . ILE A 1 356 ? -9.776 -0.066 -7.983 1.00 13.85 367 ILE A CA 1
ATOM 2683 C C . ILE A 1 356 ? -10.033 0.502 -6.589 1.00 13.47 367 ILE A C 1
ATOM 2684 O O . ILE A 1 356 ? -11.101 1.065 -6.322 1.00 14.05 367 ILE A O 1
ATOM 2689 N N . GLY A 1 357 ? -9.066 0.335 -5.699 1.00 13.17 368 GLY A N 1
ATOM 2690 C CA . GLY A 1 357 ? -9.171 0.877 -4.358 1.00 13.39 368 GLY A CA 1
ATOM 2691 C C . GLY A 1 357 ? -9.419 2.365 -4.336 1.00 13.34 368 GLY A C 1
ATOM 2692 O O . GLY A 1 357 ? -10.305 2.848 -3.615 1.00 13.46 368 GLY A O 1
ATOM 2693 N N . ALA A 1 358 ? -8.650 3.096 -5.132 1.00 13.46 369 ALA A N 1
ATOM 2694 C CA . ALA A 1 358 ? -8.748 4.560 -5.158 1.00 13.97 369 ALA A CA 1
ATOM 2695 C C . ALA A 1 358 ? -10.086 5.027 -5.735 1.00 14.13 369 ALA A C 1
ATOM 2696 O O . ALA A 1 358 ? -10.692 5.973 -5.206 1.00 14.47 369 ALA A O 1
ATOM 2698 N N . MET A 1 359 ? -10.517 4.392 -6.824 1.00 14.60 370 MET A N 1
ATOM 2699 C CA . MET A 1 359 ? -11.809 4.722 -7.441 1.00 15.36 370 MET A CA 1
ATOM 2700 C C . MET A 1 359 ? -12.962 4.420 -6.483 1.00 16.31 370 MET A C 1
ATOM 2701 O O . MET A 1 359 ? -13.879 5.231 -6.356 1.00 17.29 370 MET A O 1
ATOM 2706 N N . ASN A 1 360 ? -12.889 3.293 -5.772 1.00 16.44 371 ASN A N 1
ATOM 2707 C CA . ASN A 1 360 ? -13.943 2.893 -4.824 1.00 17.88 371 ASN A CA 1
ATOM 2708 C C . ASN A 1 360 ? -14.050 3.854 -3.647 1.00 18.11 371 ASN A C 1
ATOM 2709 O O . ASN A 1 360 ? -15.155 4.296 -3.267 1.00 17.92 371 ASN A O 1
ATOM 2714 N N . HIS A 1 361 ? -12.891 4.208 -3.100 1.00 17.44 372 HIS A N 1
ATOM 2715 C CA . HIS A 1 361 ? -12.846 5.144 -2.002 1.00 17.89 372 HIS A CA 1
ATOM 2716 C C . HIS A 1 361 ? -13.361 6.524 -2.431 1.00 18.13 372 HIS A C 1
ATOM 2717 O O . HIS A 1 361 ? -14.141 7.163 -1.699 1.00 18.27 372 HIS A O 1
ATOM 2724 N N . ALA A 1 362 ? -12.955 6.961 -3.621 1.00 18.04 373 ALA A N 1
ATOM 2725 C CA . ALA A 1 362 ? -13.435 8.232 -4.178 1.00 19.02 373 ALA A CA 1
ATOM 2726 C C . ALA A 1 362 ? -14.944 8.212 -4.275 1.00 19.14 373 ALA A C 1
ATOM 2727 O O . ALA A 1 362 ? -15.610 9.153 -3.835 1.00 18.42 373 ALA A O 1
ATOM 2729 N N . ALA A 1 363 ? -15.474 7.123 -4.823 1.00 19.23 374 ALA A N 1
ATOM 2730 C CA . ALA A 1 363 ? -16.928 6.964 -4.973 1.00 21.25 374 ALA A CA 1
ATOM 2731 C C . ALA A 1 363 ? -17.671 7.009 -3.632 1.00 22.45 374 ALA A C 1
ATOM 2732 O O . ALA A 1 363 ? -18.727 7.665 -3.528 1.00 22.27 374 ALA A O 1
ATOM 2734 N N . ASP A 1 364 ? -17.104 6.360 -2.610 1.00 22.99 375 ASP A N 1
ATOM 2735 C CA . ASP A 1 364 ? -17.718 6.293 -1.271 1.00 24.85 375 ASP A CA 1
ATOM 2736 C C . ASP A 1 364 ? -17.667 7.632 -0.534 1.00 24.81 375 ASP A C 1
ATOM 2737 O O . ASP A 1 364 ? -18.657 8.040 0.093 1.00 26.49 375 ASP A O 1
ATOM 2742 N N . VAL A 1 365 ? -16.527 8.307 -0.597 1.00 23.00 376 VAL A N 1
ATOM 2743 C CA . VAL A 1 365 ? -16.351 9.605 0.055 1.00 24.06 376 VAL A CA 1
ATOM 2744 C C . VAL A 1 365 ? -17.272 10.663 -0.542 1.00 24.29 376 VAL A C 1
ATOM 2745 O O . VAL A 1 365 ? -17.921 11.406 0.192 1.00 22.39 376 VAL A O 1
ATOM 2749 N N . HIS A 1 366 ? -17.306 10.736 -1.868 1.00 24.01 377 HIS A N 1
ATOM 2750 C CA . HIS A 1 366 ? -18.027 11.810 -2.560 1.00 25.57 377 HIS A CA 1
ATOM 2751 C C . HIS A 1 366 ? -19.453 11.423 -2.929 1.00 26.01 377 HIS A C 1
ATOM 2752 O O . HIS A 1 366 ? -20.254 12.297 -3.254 1.00 25.28 377 HIS A O 1
ATOM 2759 N N . ASN A 1 367 ? -19.770 10.131 -2.840 1.00 26.61 378 ASN A N 1
ATOM 2760 C CA . ASN A 1 367 ? -21.079 9.611 -3.206 1.00 29.13 378 ASN A CA 1
ATOM 2761 C C . ASN A 1 367 ? -21.510 10.048 -4.609 1.00 27.73 378 ASN A C 1
ATOM 2762 O O . ASN A 1 367 ? -22.577 10.628 -4.810 1.00 28.18 378 ASN A O 1
ATOM 2767 N N . ILE A 1 368 ? -20.641 9.755 -5.571 1.00 26.43 379 ILE A N 1
ATOM 2768 C CA . ILE A 1 368 ? -20.873 10.049 -6.975 1.00 25.84 379 ILE A CA 1
ATOM 2769 C C . ILE A 1 368 ? -20.808 8.728 -7.725 1.00 26.32 379 ILE A C 1
ATOM 2770 O O . ILE A 1 368 ? -19.756 8.065 -7.742 1.00 24.77 379 ILE A O 1
ATOM 2775 N N . ASP A 1 369 ? -21.945 8.335 -8.310 1.00 27.41 380 ASP A N 1
ATOM 2776 C CA . ASP A 1 369 ? -22.066 7.092 -9.091 1.00 27.57 380 ASP A CA 1
ATOM 2777 C C . ASP A 1 369 ? -21.505 5.880 -8.343 1.00 27.85 380 ASP A C 1
ATOM 2778 O O . ASP A 1 369 ? -20.805 5.037 -8.909 1.00 28.20 380 ASP A O 1
ATOM 2783 N N . ARG A 1 370 ? -21.835 5.813 -7.060 1.00 27.78 381 ARG A N 1
ATOM 2784 C CA . ARG A 1 370 ? -21.224 4.863 -6.136 1.00 29.49 381 ARG A CA 1
ATOM 2785 C C . ARG A 1 370 ? -21.420 3.417 -6.605 1.00 29.92 381 ARG A C 1
ATOM 2786 O O . ARG A 1 370 ? -20.453 2.668 -6.778 1.00 27.22 381 ARG A O 1
ATOM 2794 N N . ASP A 1 371 ? -22.673 3.057 -6.862 1.00 30.20 382 ASP A N 1
ATOM 2795 C CA . ASP A 1 371 ? -23.046 1.668 -7.143 1.00 30.73 382 ASP A CA 1
ATOM 2796 C C . ASP A 1 371 ? -22.489 1.199 -8.490 1.00 28.46 382 ASP A C 1
ATOM 2797 O O . ASP A 1 371 ? -21.999 0.076 -8.605 1.00 28.08 382 ASP A O 1
ATOM 2802 N N . ARG A 1 372 ? -22.560 2.059 -9.503 1.00 26.52 383 ARG A N 1
ATOM 2803 C CA . ARG A 1 372 ? -22.031 1.736 -10.814 1.00 26.08 383 ARG A CA 1
ATOM 2804 C C . ARG A 1 372 ? -20.506 1.708 -10.861 1.00 24.26 383 ARG A C 1
ATOM 2805 O O . ARG A 1 372 ? -19.931 0.994 -11.680 1.00 23.53 383 ARG A O 1
ATOM 2813 N N . THR A 1 373 ? -19.859 2.498 -10.011 1.00 22.51 384 THR A N 1
ATOM 2814 C CA . THR A 1 373 ? -18.399 2.490 -9.951 1.00 21.52 384 THR A CA 1
ATOM 2815 C C . THR A 1 373 ? -17.920 1.175 -9.322 1.00 21.21 384 THR A C 1
ATOM 2816 O O . THR A 1 373 ? -17.007 0.532 -9.855 1.00 18.88 384 THR A O 1
ATOM 2820 N N . HIS A 1 374 ? -18.512 0.804 -8.189 1.00 20.97 385 HIS A N 1
ATOM 2821 C CA . HIS A 1 374 ? -18.236 -0.507 -7.553 1.00 21.97 385 HIS A CA 1
ATOM 2822 C C . HIS A 1 374 ? -18.463 -1.712 -8.491 1.00 22.37 385 HIS A C 1
ATOM 2823 O O . HIS A 1 374 ? -17.647 -2.634 -8.524 1.00 21.42 385 HIS A O 1
ATOM 2830 N N . ALA A 1 375 ? -19.559 -1.706 -9.245 1.00 22.27 386 ALA A N 1
ATOM 2831 C CA . ALA A 1 375 ? -19.787 -2.743 -10.259 1.00 22.56 386 ALA A CA 1
ATOM 2832 C C . ALA A 1 375 ? -18.687 -2.763 -11.327 1.00 22.53 386 ALA A C 1
ATOM 2833 O O . ALA A 1 375 ? -18.226 -3.837 -11.696 1.00 22.38 386 ALA A O 1
ATOM 2835 N N . PHE A 1 376 ? -18.276 -1.586 -11.814 1.00 21.07 387 PHE A N 1
ATOM 2836 C CA . PHE A 1 376 ? -17.235 -1.498 -12.845 1.00 20.92 387 PHE A CA 1
ATOM 2837 C C . PHE A 1 376 ? -15.856 -1.952 -12.318 1.00 19.98 387 PHE A C 1
ATOM 2838 O O . PHE A 1 376 ? -15.146 -2.694 -12.986 1.00 19.75 387 PHE A O 1
ATOM 2846 N N . THR A 1 377 ? -15.479 -1.505 -11.124 1.00 18.99 388 THR A N 1
ATOM 2847 C CA . THR A 1 377 ? -14.193 -1.931 -10.552 1.00 18.76 388 THR A CA 1
ATOM 2848 C C . THR A 1 377 ? -14.163 -3.437 -10.274 1.00 19.10 388 THR A C 1
ATOM 2849 O O . THR A 1 377 ? -13.162 -4.096 -10.552 1.00 19.23 388 THR A O 1
ATOM 2853 N N . THR A 1 378 ? -15.265 -3.975 -9.765 1.00 19.00 389 THR A N 1
ATOM 2854 C CA . THR A 1 378 ? -15.399 -5.425 -9.555 1.00 19.98 389 THR A CA 1
ATOM 2855 C C . THR A 1 378 ? -15.263 -6.196 -10.879 1.00 20.00 389 THR A C 1
ATOM 2856 O O . THR A 1 378 ? -14.614 -7.254 -10.952 1.00 19.80 389 THR A O 1
ATOM 2860 N N . LYS A 1 379 ? -15.862 -5.647 -11.922 1.00 20.80 390 LYS A N 1
ATOM 2861 C CA . LYS A 1 379 ? -15.782 -6.220 -13.273 1.00 22.10 390 LYS A CA 1
ATOM 2862 C C . LYS A 1 379 ? -14.362 -6.298 -13.810 1.00 20.45 390 LYS A C 1
ATOM 2863 O O . LYS A 1 379 ? -13.985 -7.309 -14.398 1.00 19.51 390 LYS A O 1
ATOM 2869 N N . MET A 1 380 ? -13.596 -5.225 -13.642 1.00 19.21 391 MET A N 1
ATOM 2870 C CA . MET A 1 380 ? -12.196 -5.213 -14.078 1.00 19.01 391 MET A CA 1
ATOM 2871 C C . MET A 1 380 ? -11.431 -6.335 -13.413 1.00 17.39 391 MET A C 1
ATOM 2872 O O . MET A 1 380 ? -10.708 -7.072 -14.079 1.00 16.07 391 MET A O 1
ATOM 2877 N N . ARG A 1 381 ? -11.590 -6.462 -12.101 1.00 17.20 392 ARG A N 1
ATOM 2878 C CA . ARG A 1 381 ? -10.905 -7.512 -11.359 1.00 18.02 392 ARG A CA 1
ATOM 2879 C C . ARG A 1 381 ? -11.311 -8.908 -11.808 1.00 17.65 392 ARG A C 1
ATOM 2880 O O . ARG A 1 381 ? -10.445 -9.765 -12.031 1.00 17.35 392 ARG A O 1
ATOM 2888 N N . THR A 1 382 ? -12.618 -9.136 -11.925 1.00 17.78 393 THR A N 1
ATOM 2889 C CA . THR A 1 382 ? -13.131 -10.453 -12.339 1.00 18.65 393 THR A CA 1
ATOM 2890 C C . THR A 1 382 ? -12.632 -10.846 -13.729 1.00 17.39 393 THR A C 1
ATOM 2891 O O . THR A 1 382 ? -12.192 -11.982 -13.934 1.00 16.45 393 THR A O 1
ATOM 2895 N N . VAL A 1 383 ? -12.713 -9.914 -14.675 1.00 16.67 394 VAL A N 1
ATOM 2896 C CA . VAL A 1 383 ? -12.245 -10.160 -16.039 1.00 16.46 394 VAL A CA 1
ATOM 2897 C C . VAL A 1 383 ? -10.755 -10.511 -16.049 1.00 15.66 394 VAL A C 1
ATOM 2898 O O . VAL A 1 383 ? -10.340 -11.450 -16.727 1.00 14.55 394 VAL A O 1
ATOM 2902 N N . ILE A 1 384 ? -9.949 -9.759 -15.288 1.00 15.27 395 ILE A N 1
ATOM 2903 C CA . ILE A 1 384 ? -8.510 -10.041 -15.170 1.00 15.12 395 ILE A CA 1
ATOM 2904 C C . ILE A 1 384 ? -8.259 -11.435 -14.601 1.00 15.51 395 ILE A C 1
ATOM 2905 O O . ILE A 1 384 ? -7.488 -12.205 -15.171 1.00 15.18 395 ILE A O 1
ATOM 2910 N N . HIS A 1 385 ? -8.900 -11.735 -13.468 1.00 15.58 396 HIS A N 1
ATOM 2911 C CA . HIS A 1 385 ? -8.692 -12.996 -12.773 1.00 15.74 396 HIS A CA 1
ATOM 2912 C C . HIS A 1 385 ? -9.086 -14.185 -13.659 1.00 15.53 396 HIS A C 1
ATOM 2913 O O . HIS A 1 385 ? -8.346 -15.169 -13.756 1.00 14.50 396 HIS A O 1
ATOM 2920 N N . GLN A 1 386 ? -10.225 -14.060 -14.334 1.00 14.91 397 GLN A N 1
ATOM 2921 C CA . GLN A 1 386 ? -10.679 -15.122 -15.221 1.00 14.76 397 GLN A CA 1
ATOM 2922 C C . GLN A 1 386 ? -9.718 -15.387 -16.379 1.00 14.30 397 GLN A C 1
ATOM 2923 O O . GLN A 1 386 ? -9.488 -16.537 -16.718 1.00 13.23 397 GLN A O 1
ATOM 2929 N N . LEU A 1 387 ? -9.144 -14.337 -16.970 1.00 13.77 398 LEU A N 1
ATOM 2930 C CA . LEU A 1 387 ? -8.143 -14.534 -18.035 1.00 13.84 398 LEU A CA 1
ATOM 2931 C C . LEU A 1 387 ? -6.952 -15.358 -17.536 1.00 13.49 398 LEU A C 1
ATOM 2932 O O . LEU A 1 387 ? -6.487 -16.268 -18.235 1.00 12.31 398 LEU A O 1
ATOM 2937 N N . PHE A 1 388 ? -6.489 -15.091 -16.308 1.00 13.20 399 PHE A N 1
ATOM 2938 C CA . PHE A 1 388 ? -5.425 -15.913 -15.724 1.00 13.56 399 PHE A CA 1
ATOM 2939 C C . PHE A 1 388 ? -5.830 -17.384 -15.541 1.00 13.67 399 PHE A C 1
ATOM 2940 O O . PHE A 1 388 ? -5.010 -18.277 -15.784 1.00 14.04 399 PHE A O 1
ATOM 2948 N N . ARG A 1 389 ? -7.066 -17.630 -15.107 1.00 13.76 400 ARG A N 1
ATOM 2949 C CA . ARG A 1 389 ? -7.578 -19.013 -14.966 1.00 14.04 400 ARG A CA 1
ATOM 2950 C C . ARG A 1 389 ? -7.635 -19.755 -16.306 1.00 14.17 400 ARG A C 1
ATOM 2951 O O . ARG A 1 389 ? -7.554 -20.974 -16.332 1.00 14.34 400 ARG A O 1
ATOM 2959 N N . GLU A 1 390 ? -7.795 -19.006 -17.400 1.00 14.63 401 GLU A N 1
ATOM 2960 C CA . GLU A 1 390 ? -7.832 -19.557 -18.756 1.00 15.14 401 GLU A CA 1
ATOM 2961 C C . GLU A 1 390 ? -6.459 -19.691 -19.427 1.00 15.18 401 GLU A C 1
ATOM 2962 O O . GLU A 1 390 ? -6.391 -20.065 -20.602 1.00 15.59 401 GLU A O 1
ATOM 2968 N N . GLY A 1 391 ? -5.386 -19.351 -18.714 1.00 14.46 402 GLY A N 1
ATOM 2969 C CA . GLY A 1 391 ? -4.045 -19.361 -19.276 1.00 14.31 402 GLY A CA 1
ATOM 2970 C C . GLY A 1 391 ? -3.816 -18.206 -20.249 1.00 14.20 402 GLY A C 1
ATOM 2971 O O . GLY A 1 391 ? -2.902 -18.276 -21.073 1.00 14.07 402 GLY A O 1
ATOM 2972 N N . LYS A 1 392 ? -4.651 -17.171 -20.162 1.00 14.64 403 LYS A N 1
ATOM 2973 C CA . LYS A 1 392 ? -4.571 -15.983 -21.017 1.00 15.27 403 LYS A CA 1
ATOM 2974 C C . LYS A 1 392 ? -4.156 -14.745 -20.203 1.00 15.40 403 LYS A C 1
ATOM 2975 O O . LYS A 1 392 ? -4.490 -13.615 -20.546 1.00 15.12 403 LYS A O 1
ATOM 2981 N N . GLY A 1 393 ? -3.401 -14.984 -19.138 1.00 15.53 404 GLY A N 1
ATOM 2982 C CA . GLY A 1 393 ? -2.749 -13.920 -18.399 1.00 15.71 404 GLY A CA 1
ATOM 2983 C C . GLY A 1 393 ? -1.396 -13.640 -18.977 1.00 15.15 404 GLY A C 1
ATOM 2984 O O . GLY A 1 393 ? -0.977 -14.217 -20.010 1.00 15.31 404 GLY A O 1
ATOM 2985 N N . THR A 1 394 ? -0.683 -12.755 -18.295 1.00 14.96 405 THR A N 1
ATOM 2986 C CA . THR A 1 394 ? 0.691 -12.433 -18.638 1.00 15.10 405 THR A CA 1
ATOM 2987 C C . THR A 1 394 ? 1.656 -13.555 -18.283 1.00 15.32 405 THR A C 1
ATOM 2988 O O . THR A 1 394 ? 1.297 -14.495 -17.586 1.00 16.13 405 THR A O 1
ATOM 2992 N N . ARG A 1 395 ? 2.883 -13.442 -18.787 1.00 16.25 406 ARG A N 1
ATOM 2993 C CA . ARG A 1 395 ? 3.874 -14.523 -18.754 1.00 17.02 406 ARG A CA 1
ATOM 2994 C C . ARG A 1 395 ? 4.486 -14.815 -17.391 1.00 17.62 406 ARG A C 1
ATOM 2995 O O . ARG A 1 395 ? 5.008 -15.902 -17.177 1.00 17.88 406 ARG A O 1
ATOM 3003 N N . ASP A 1 396 ? 4.385 -13.867 -16.459 1.00 17.20 407 ASP A N 1
ATOM 3004 C CA . ASP A 1 396 ? 4.820 -14.119 -15.084 1.00 17.40 407 ASP A CA 1
ATOM 3005 C C . ASP A 1 396 ? 4.131 -15.321 -14.437 1.00 17.39 407 ASP A C 1
ATOM 3006 O O . ASP A 1 396 ? 4.790 -16.136 -13.786 1.00 17.11 407 ASP A O 1
ATOM 3011 N N . LEU A 1 397 ? 2.820 -15.433 -14.632 1.00 16.47 408 LEU A N 1
ATOM 3012 C CA . LEU A 1 397 ? 2.018 -16.512 -14.043 1.00 16.54 408 LEU A CA 1
ATOM 3013 C C . LEU A 1 397 ? 1.590 -17.609 -15.027 1.00 16.84 408 LEU A C 1
ATOM 3014 O O . LEU A 1 397 ? 1.308 -18.729 -14.602 1.00 16.91 408 LEU A O 1
ATOM 3019 N N . CYS A 1 398 ? 1.566 -17.312 -16.324 1.00 16.89 409 CYS A N 1
ATOM 3020 C CA . CYS A 1 398 ? 1.089 -18.269 -17.322 1.00 18.05 409 CYS A CA 1
ATOM 3021 C C . CYS A 1 398 ? 2.219 -18.860 -18.171 1.00 19.03 409 CYS A C 1
ATOM 3022 O O . CYS A 1 398 ? 1.945 -19.599 -19.101 1.00 20.05 409 CYS A O 1
ATOM 3025 N N . GLY A 1 399 ? 3.469 -18.530 -17.857 1.00 19.28 410 GLY A N 1
ATOM 3026 C CA . GLY A 1 399 ? 4.628 -18.990 -18.627 1.00 19.74 410 GLY A CA 1
ATOM 3027 C C . GLY A 1 399 ? 4.722 -18.381 -20.014 1.00 18.81 410 GLY A C 1
ATOM 3028 O O . GLY A 1 399 ? 3.968 -17.457 -20.350 1.00 18.53 410 GLY A O 1
ATOM 3029 N N . PRO A 1 400 ? 5.644 -18.894 -20.844 1.00 19.68 411 PRO A N 1
ATOM 3030 C CA . PRO A 1 400 ? 5.862 -18.386 -22.212 1.00 19.64 411 PRO A CA 1
ATOM 3031 C C . PRO A 1 400 ? 4.628 -18.319 -23.113 1.00 19.13 411 PRO A C 1
ATOM 3032 O O . PRO A 1 400 ? 4.586 -17.482 -24.006 1.00 19.05 411 PRO A O 1
ATOM 3036 N N . SER A 1 401 ? 3.643 -19.182 -22.874 1.00 18.68 412 SER A N 1
ATOM 3037 C CA . SER A 1 401 ? 2.371 -19.160 -23.603 1.00 18.87 412 SER A CA 1
ATOM 3038 C C . SER A 1 401 ? 1.480 -17.963 -23.248 1.00 18.50 412 SER A C 1
ATOM 3039 O O . SER A 1 401 ? 0.529 -17.653 -23.972 1.00 18.64 412 SER A O 1
ATOM 3042 N N . GLY A 1 402 ? 1.782 -17.295 -22.136 1.00 17.65 413 GLY A N 1
ATOM 3043 C CA . GLY A 1 402 ? 1.067 -16.096 -21.735 1.00 17.19 413 GLY A CA 1
ATOM 3044 C C . GLY A 1 402 ? 1.092 -14.950 -22.735 1.00 16.37 413 GLY A C 1
ATOM 3045 O O . GLY A 1 402 ? 1.899 -14.918 -23.672 1.00 16.00 413 GLY A O 1
ATOM 3046 N N . LEU A 1 403 ? 0.195 -13.999 -22.513 1.00 15.60 414 LEU A N 1
ATOM 3047 C CA . LEU A 1 403 ? -0.019 -12.898 -23.419 1.00 16.22 414 LEU A CA 1
ATOM 3048 C C . LEU A 1 403 ? 1.012 -11.805 -23.196 1.00 16.38 414 LEU A C 1
ATOM 3049 O O . LEU A 1 403 ? 1.510 -11.623 -22.068 1.00 15.64 414 LEU A O 1
ATOM 3054 N N . THR A 1 404 ? 1.321 -11.096 -24.278 1.00 15.95 415 THR A N 1
ATOM 3055 C CA . THR A 1 404 ? 2.127 -9.875 -24.192 1.00 17.02 415 THR A CA 1
ATOM 3056 C C . THR A 1 404 ? 1.359 -8.788 -23.437 1.00 16.76 415 THR A C 1
ATOM 3057 O O . THR A 1 404 ? 0.129 -8.867 -23.270 1.00 16.49 415 THR A O 1
ATOM 3061 N N . THR A 1 405 ? 2.092 -7.761 -23.010 1.00 16.66 416 THR A N 1
ATOM 3062 C CA . THR A 1 405 ? 1.481 -6.587 -22.379 1.00 16.41 416 THR A CA 1
ATOM 3063 C C . THR A 1 405 ? 0.270 -6.092 -23.136 1.00 16.79 416 THR A C 1
ATOM 3064 O O . THR A 1 405 ? -0.800 -5.911 -22.562 1.00 17.43 416 THR A O 1
ATOM 3068 N N . GLU A 1 406 ? 0.445 -5.881 -24.439 1.00 17.84 417 GLU A N 1
ATOM 3069 C CA . GLU A 1 406 ? -0.594 -5.282 -25.277 1.00 18.42 417 GLU A CA 1
ATOM 3070 C C . GLU A 1 406 ? -1.750 -6.258 -25.540 1.00 17.55 417 GLU A C 1
ATOM 3071 O O . GLU A 1 406 ? -2.932 -5.872 -25.538 1.00 17.83 417 GLU A O 1
ATOM 3077 N N . GLN A 1 407 ? -1.405 -7.518 -25.768 1.00 17.47 418 GLN A N 1
ATOM 3078 C CA . GLN A 1 407 ? -2.410 -8.579 -25.941 1.00 17.34 418 GLN A CA 1
ATOM 3079 C C . GLN A 1 407 ? -3.292 -8.705 -24.722 1.00 16.85 418 GLN A C 1
ATOM 3080 O O . GLN A 1 407 ? -4.498 -8.812 -24.849 1.00 15.97 418 GLN A O 1
ATOM 3086 N N . PHE A 1 408 ? -2.687 -8.641 -23.541 1.00 15.63 419 PHE A N 1
ATOM 3087 C CA . PHE A 1 408 ? -3.454 -8.712 -22.310 1.00 15.16 419 PHE A CA 1
ATOM 3088 C C . PHE A 1 408 ? -4.412 -7.535 -22.144 1.00 15.20 419 PHE A C 1
ATOM 3089 O O . PHE A 1 408 ? -5.586 -7.725 -21.828 1.00 15.09 419 PHE A O 1
ATOM 3097 N N . ILE A 1 409 ? -3.923 -6.321 -22.405 1.00 15.80 420 ILE A N 1
ATOM 3098 C CA . ILE A 1 409 ? -4.773 -5.115 -22.325 1.00 17.08 420 ILE A CA 1
ATOM 3099 C C . ILE A 1 409 ? -5.980 -5.232 -23.280 1.00 17.44 420 ILE A C 1
ATOM 3100 O O . ILE A 1 409 ? -7.121 -4.981 -22.887 1.00 17.33 420 ILE A O 1
ATOM 3105 N N . ASP A 1 410 ? -5.727 -5.674 -24.505 1.00 18.26 421 ASP A N 1
ATOM 3106 C CA . ASP A 1 410 ? -6.812 -5.866 -25.482 1.00 19.56 421 ASP A CA 1
ATOM 3107 C C . ASP A 1 410 ? -7.775 -7.001 -25.096 1.00 19.01 421 ASP A C 1
ATOM 3108 O O . ASP A 1 410 ? -8.989 -6.861 -25.268 1.00 18.98 421 ASP A O 1
ATOM 3113 N N . ALA A 1 411 ? -7.235 -8.089 -24.533 1.00 18.83 422 ALA A N 1
ATOM 3114 C CA . ALA A 1 411 ? -8.066 -9.201 -24.042 1.00 18.73 422 ALA A CA 1
ATOM 3115 C C . ALA A 1 411 ? -9.021 -8.756 -22.945 1.00 18.37 422 ALA A C 1
ATOM 3116 O O . ALA A 1 411 ? -10.200 -9.104 -22.972 1.00 18.77 422 ALA A O 1
ATOM 3118 N N . VAL A 1 412 ? -8.530 -7.953 -21.991 1.00 17.24 423 VAL A N 1
ATOM 3119 C CA . VAL A 1 412 ? -9.402 -7.404 -20.975 1.00 16.42 423 VAL A CA 1
ATOM 3120 C C . VAL A 1 412 ? -10.430 -6.469 -21.595 1.00 17.49 423 VAL A C 1
ATOM 3121 O O . VAL A 1 412 ? -11.603 -6.562 -21.270 1.00 17.30 423 VAL A O 1
ATOM 3125 N N . ALA A 1 413 ? -9.977 -5.577 -22.476 1.00 19.16 424 ALA A N 1
ATOM 3126 C CA . ALA A 1 413 ? -10.831 -4.523 -23.050 1.00 20.85 424 ALA A CA 1
ATOM 3127 C C . ALA A 1 413 ? -12.054 -5.098 -23.752 1.00 21.83 424 ALA A C 1
ATOM 3128 O O . ALA A 1 413 ? -13.168 -4.633 -23.542 1.00 21.66 424 ALA A O 1
ATOM 3130 N N . GLU A 1 414 ? -11.831 -6.135 -24.550 1.00 24.66 425 GLU A N 1
ATOM 3131 C CA . GLU A 1 414 ? -12.921 -6.799 -25.293 1.00 26.55 425 GLU A CA 1
ATOM 3132 C C . GLU A 1 414 ? -13.894 -7.603 -24.410 1.00 26.75 425 GLU A C 1
ATOM 3133 O O . GLU A 1 414 ? -15.026 -7.871 -24.827 1.00 28.05 425 GLU A O 1
ATOM 3139 N N . ARG A 1 415 ? -13.485 -7.942 -23.188 1.00 25.25 426 ARG A N 1
ATOM 3140 C CA . ARG A 1 415 ? -14.376 -8.593 -22.225 1.00 25.09 426 ARG A CA 1
ATOM 3141 C C . ARG A 1 415 ? -15.092 -7.679 -21.229 1.00 26.01 426 ARG A C 1
ATOM 3142 O O . ARG A 1 415 ? -15.962 -8.156 -20.497 1.00 24.57 426 ARG A O 1
ATOM 3150 N N . LEU A 1 416 ? -14.731 -6.392 -21.179 1.00 26.38 427 LEU A N 1
ATOM 3151 C CA . LEU A 1 416 ? -15.324 -5.473 -20.205 1.00 28.86 427 LEU A CA 1
ATOM 3152 C C . LEU A 1 416 ? -16.826 -5.183 -20.401 1.00 33.15 427 LEU A C 1
ATOM 3153 O O . LEU A 1 416 ? -17.523 -4.965 -19.410 1.00 35.07 427 LEU A O 1
ATOM 3158 N N . ASP A 1 417 ? -17.300 -5.218 -21.652 1.00 38.62 428 ASP A N 1
ATOM 3159 C CA . ASP A 1 417 ? -18.682 -4.854 -22.052 1.00 42.98 428 ASP A CA 1
ATOM 3160 C C . ASP A 1 417 ? -18.914 -3.349 -21.907 1.00 45.47 428 ASP A C 1
ATOM 3161 O O . ASP A 1 417 ? -18.249 -2.540 -22.564 1.00 43.78 428 ASP A O 1
ATOM 3166 N N . SER B 1 13 ? 50.740 -39.343 25.118 1.00 41.19 24 SER B N 1
ATOM 3167 C CA . SER B 1 13 ? 50.127 -39.429 23.743 1.00 41.09 24 SER B CA 1
ATOM 3168 C C . SER B 1 13 ? 48.738 -38.771 23.537 1.00 36.71 24 SER B C 1
ATOM 3169 O O . SER B 1 13 ? 48.213 -38.804 22.419 1.00 37.87 24 SER B O 1
ATOM 3172 N N . LYS B 1 14 ? 48.136 -38.206 24.581 1.00 32.03 25 LYS B N 1
ATOM 3173 C CA . LYS B 1 14 ? 46.929 -37.403 24.412 1.00 29.98 25 LYS B CA 1
ATOM 3174 C C . LYS B 1 14 ? 47.300 -36.039 23.845 1.00 28.14 25 LYS B C 1
ATOM 3175 O O . LYS B 1 14 ? 48.388 -35.524 24.113 1.00 26.22 25 LYS B O 1
ATOM 3181 N N . ILE B 1 15 ? 46.365 -35.445 23.106 1.00 26.03 26 ILE B N 1
ATOM 3182 C CA . ILE B 1 15 ? 46.524 -34.078 22.591 1.00 24.88 26 ILE B CA 1
ATOM 3183 C C . ILE B 1 15 ? 46.528 -33.106 23.761 1.00 24.22 26 ILE B C 1
ATOM 3184 O O . ILE B 1 15 ? 45.750 -33.254 24.705 1.00 24.75 26 ILE B O 1
ATOM 3189 N N . THR B 1 16 ? 47.433 -32.136 23.715 1.00 23.52 27 THR B N 1
ATOM 3190 C CA . THR B 1 16 ? 47.507 -31.087 24.712 1.00 23.90 27 THR B CA 1
ATOM 3191 C C . THR B 1 16 ? 46.552 -29.950 24.341 1.00 23.77 27 THR B C 1
ATOM 3192 O O . THR B 1 16 ? 46.831 -29.171 23.435 1.00 23.55 27 THR B O 1
ATOM 3196 N N . ALA B 1 17 ? 45.425 -29.853 25.042 1.00 22.73 28 ALA B N 1
ATOM 3197 C CA . ALA B 1 17 ? 44.497 -28.753 24.820 1.00 23.65 28 ALA B CA 1
ATOM 3198 C C . ALA B 1 17 ? 45.142 -27.439 25.242 1.00 22.98 28 ALA B C 1
ATOM 3199 O O . ALA B 1 17 ? 45.701 -27.323 26.328 1.00 23.56 28 ALA B O 1
ATOM 3201 N N . ALA B 1 18 ? 45.078 -26.451 24.359 1.00 21.92 29 ALA B N 1
ATOM 3202 C CA . ALA B 1 18 ? 45.477 -25.099 24.686 1.00 21.59 29 ALA B CA 1
ATOM 3203 C C . ALA B 1 18 ? 44.553 -24.523 25.753 1.00 21.22 29 ALA B C 1
ATOM 3204 O O . ALA B 1 18 ? 43.421 -24.996 25.905 1.00 22.12 29 ALA B O 1
ATOM 3206 N N . PRO B 1 19 ? 45.020 -23.513 26.497 1.00 20.37 30 PRO B N 1
ATOM 3207 C CA . PRO B 1 19 ? 44.128 -22.836 27.427 1.00 20.55 30 PRO B CA 1
ATOM 3208 C C . PRO B 1 19 ? 42.834 -22.376 26.748 1.00 19.98 30 PRO B C 1
ATOM 3209 O O . PRO B 1 19 ? 42.887 -21.844 25.643 1.00 18.54 30 PRO B O 1
ATOM 3213 N N . MET B 1 20 ? 41.705 -22.586 27.428 1.00 18.64 31 MET B N 1
ATOM 3214 C CA . MET B 1 20 ? 40.376 -22.332 26.863 1.00 17.75 31 MET B CA 1
ATOM 3215 C C . MET B 1 20 ? 39.387 -22.218 28.021 1.00 18.02 31 MET B C 1
ATOM 3216 O O . MET B 1 20 ? 39.484 -22.972 28.994 1.00 18.04 31 MET B O 1
ATOM 3221 N N . VAL B 1 21 ? 38.474 -21.262 27.919 1.00 17.75 32 VAL B N 1
ATOM 3222 C CA . VAL B 1 21 ? 37.395 -21.097 28.889 1.00 17.86 32 VAL B CA 1
ATOM 3223 C C . VAL B 1 21 ? 36.262 -22.020 28.434 1.00 18.36 32 VAL B C 1
ATOM 3224 O O . VAL B 1 21 ? 35.863 -21.973 27.263 1.00 16.70 32 VAL B O 1
ATOM 3228 N N . TYR B 1 22 ? 35.776 -22.858 29.354 1.00 17.94 33 TYR B N 1
ATOM 3229 C CA . TYR B 1 22 ? 34.604 -23.714 29.134 1.00 17.50 33 TYR B CA 1
ATOM 3230 C C . TYR B 1 22 ? 33.506 -23.273 30.096 1.00 18.85 33 TYR B C 1
ATOM 3231 O O . TYR B 1 22 ? 33.693 -23.342 31.313 1.00 19.33 33 TYR B O 1
ATOM 3240 N N . VAL B 1 23 ? 32.357 -22.866 29.551 1.00 18.91 34 VAL B N 1
ATOM 3241 C CA . VAL B 1 23 ? 31.235 -22.384 30.360 1.00 19.40 34 VAL B CA 1
ATOM 3242 C C . VAL B 1 23 ? 30.095 -23.388 30.267 1.00 20.15 34 VAL B C 1
ATOM 3243 O O . VAL B 1 23 ? 29.489 -23.528 29.199 1.00 18.77 34 VAL B O 1
ATOM 3247 N N . ARG B 1 24 ? 29.806 -24.062 31.393 1.00 19.23 35 ARG B N 1
ATOM 3248 C CA . ARG B 1 24 ? 28.736 -25.058 31.471 1.00 18.66 35 ARG B CA 1
ATOM 3249 C C . ARG B 1 24 ? 27.395 -24.379 31.818 1.00 18.33 35 ARG B C 1
ATOM 3250 O O . ARG B 1 24 ? 27.355 -23.367 32.517 1.00 16.69 35 ARG B O 1
ATOM 3258 N N . GLY B 1 25 ? 26.303 -24.914 31.271 1.00 18.12 36 GLY B N 1
ATOM 3259 C CA . GLY B 1 25 ? 24.958 -24.412 31.531 1.00 19.07 36 GLY B CA 1
ATOM 3260 C C . GLY B 1 25 ? 24.222 -25.400 32.414 1.00 19.44 36 GLY B C 1
ATOM 3261 O O . GLY B 1 25 ? 24.683 -25.709 33.520 1.00 19.17 36 GLY B O 1
ATOM 3262 N N . GLU B 1 26 ? 23.102 -25.920 31.920 1.00 19.33 37 GLU B N 1
ATOM 3263 C CA . GLU B 1 26 ? 22.271 -26.874 32.687 1.00 19.27 37 GLU B CA 1
ATOM 3264 C C . GLU B 1 26 ? 21.269 -27.555 31.760 1.00 18.67 37 GLU B C 1
ATOM 3265 O O . GLU B 1 26 ? 21.318 -27.338 30.535 1.00 17.29 37 GLU B O 1
ATOM 3271 N N . GLU B 1 27 ? 20.385 -28.380 32.340 1.00 17.66 38 GLU B N 1
ATOM 3272 C CA . GLU B 1 27 ? 19.288 -29.027 31.615 1.00 17.17 38 GLU B CA 1
ATOM 3273 C C . GLU B 1 27 ? 19.818 -29.941 30.502 1.00 16.07 38 GLU B C 1
ATOM 3274 O O . GLU B 1 27 ? 20.839 -30.610 30.724 1.00 14.83 38 GLU B O 1
ATOM 3280 N N . MET B 1 28 ? 19.154 -30.037 29.347 1.00 15.03 39 MET B N 1
ATOM 3281 C CA . MET B 1 28 ? 19.460 -31.130 28.442 1.00 14.72 39 MET B CA 1
ATOM 3282 C C . MET B 1 28 ? 20.849 -30.975 27.821 1.00 14.41 39 MET B C 1
ATOM 3283 O O . MET B 1 28 ? 21.588 -31.964 27.666 1.00 14.05 39 MET B O 1
ATOM 3288 N N . THR B 1 29 ? 21.180 -29.745 27.473 1.00 14.05 40 THR B N 1
ATOM 3289 C CA . THR B 1 29 ? 22.439 -29.451 26.800 1.00 14.00 40 THR B CA 1
ATOM 3290 C C . THR B 1 29 ? 23.661 -29.747 27.697 1.00 14.13 40 THR B C 1
ATOM 3291 O O . THR B 1 29 ? 24.678 -30.255 27.225 1.00 13.79 40 THR B O 1
ATOM 3295 N N . ALA B 1 30 ? 23.542 -29.507 28.997 1.00 14.62 41 ALA B N 1
ATOM 3296 C CA . ALA B 1 30 ? 24.643 -29.802 29.899 1.00 15.21 41 ALA B CA 1
ATOM 3297 C C . ALA B 1 30 ? 24.791 -31.308 30.107 1.00 14.92 41 ALA B C 1
ATOM 3298 O O . ALA B 1 30 ? 25.912 -31.809 30.209 1.00 14.96 41 ALA B O 1
ATOM 3300 N N . TYR B 1 31 ? 23.664 -32.025 30.179 1.00 14.57 42 TYR B N 1
ATOM 3301 C CA . TYR B 1 31 ? 23.647 -33.489 30.210 1.00 14.63 42 TYR B CA 1
ATOM 3302 C C . TYR B 1 31 ? 24.383 -34.028 28.993 1.00 14.86 42 TYR B C 1
ATOM 3303 O O . TYR B 1 31 ? 25.188 -34.948 29.114 1.00 14.75 42 TYR B O 1
ATOM 3312 N N . VAL B 1 32 ? 24.083 -33.462 27.816 1.00 14.45 43 VAL B N 1
ATOM 3313 C CA . VAL B 1 32 ? 24.713 -33.931 26.591 1.00 14.99 43 VAL B CA 1
ATOM 3314 C C . VAL B 1 32 ? 26.215 -33.627 26.574 1.00 14.93 43 VAL B C 1
ATOM 3315 O O . VAL B 1 32 ? 27.022 -34.504 26.256 1.00 14.96 43 VAL B O 1
ATOM 3319 N N . MET B 1 33 ? 26.578 -32.394 26.886 1.00 15.34 44 MET B N 1
ATOM 3320 C CA . MET B 1 33 ? 27.994 -32.010 26.866 1.00 15.63 44 MET B CA 1
ATOM 3321 C C . MET B 1 33 ? 28.818 -32.762 27.916 1.00 15.95 44 MET B C 1
ATOM 3322 O O . MET B 1 33 ? 29.984 -33.077 27.666 1.00 16.01 44 MET B O 1
ATOM 3327 N N . ASP B 1 34 ? 28.218 -33.112 29.060 1.00 16.29 45 ASP B N 1
ATOM 3328 C CA . ASP B 1 34 ? 28.920 -33.999 30.020 1.00 16.21 45 ASP B CA 1
ATOM 3329 C C . ASP B 1 34 ? 29.322 -35.310 29.377 1.00 16.18 45 ASP B C 1
ATOM 3330 O O . ASP B 1 34 ? 30.446 -35.776 29.584 1.00 16.81 45 ASP B O 1
ATOM 3335 N N . LEU B 1 35 ? 28.411 -35.923 28.612 1.00 15.75 46 LEU B N 1
ATOM 3336 C CA . LEU B 1 35 ? 28.713 -37.166 27.915 1.00 16.21 46 LEU B CA 1
ATOM 3337 C C . LEU B 1 35 ? 29.783 -36.962 26.840 1.00 16.41 46 LEU B C 1
ATOM 3338 O O . LEU B 1 35 ? 30.683 -37.786 26.709 1.00 16.73 46 LEU B O 1
ATOM 3343 N N . ILE B 1 36 ? 29.670 -35.886 26.070 1.00 15.56 47 ILE B N 1
ATOM 3344 C CA . ILE B 1 36 ? 30.661 -35.599 25.003 1.00 16.14 47 ILE B CA 1
ATOM 3345 C C . ILE B 1 36 ? 32.061 -35.406 25.583 1.00 17.18 47 ILE B C 1
ATOM 3346 O O . ILE B 1 36 ? 33.022 -36.032 25.112 1.00 17.25 47 ILE B O 1
ATOM 3351 N N . ARG B 1 37 ? 32.158 -34.585 26.621 1.00 18.11 48 ARG B N 1
ATOM 3352 C CA . ARG B 1 37 ? 33.436 -34.324 27.290 1.00 19.46 48 ARG B CA 1
ATOM 3353 C C . ARG B 1 37 ? 34.069 -35.601 27.797 1.00 19.78 48 ARG B C 1
ATOM 3354 O O . ARG B 1 37 ? 35.247 -35.860 27.538 1.00 19.27 48 ARG B O 1
ATOM 3362 N N . SER B 1 38 ? 33.272 -36.420 28.488 1.00 20.03 49 SER B N 1
ATOM 3363 C CA . SER B 1 38 ? 33.803 -37.654 29.094 1.00 20.23 49 SER B CA 1
ATOM 3364 C C . SER B 1 38 ? 34.076 -38.777 28.090 1.00 19.41 49 SER B C 1
ATOM 3365 O O . SER B 1 38 ? 35.002 -39.538 28.295 1.00 19.33 49 SER B O 1
ATOM 3368 N N . ARG B 1 39 ? 33.300 -38.880 27.008 1.00 18.50 50 ARG B N 1
ATOM 3369 C CA . ARG B 1 39 ? 33.419 -40.000 26.072 1.00 19.49 50 ARG B CA 1
ATOM 3370 C C . ARG B 1 39 ? 34.115 -39.679 24.725 1.00 19.04 50 ARG B C 1
ATOM 3371 O O . ARG B 1 39 ? 34.669 -40.581 24.095 1.00 19.19 50 ARG B O 1
ATOM 3379 N N . TRP B 1 40 ? 34.039 -38.431 24.265 1.00 18.44 51 TRP B N 1
ATOM 3380 C CA . TRP B 1 40 ? 34.694 -38.032 23.007 1.00 18.13 51 TRP B CA 1
ATOM 3381 C C . TRP B 1 40 ? 36.009 -37.318 23.266 1.00 18.63 51 TRP B C 1
ATOM 3382 O O . TRP B 1 40 ? 37.006 -37.628 22.615 1.00 19.78 51 TRP B O 1
ATOM 3393 N N . ILE B 1 41 ? 36.008 -36.355 24.186 1.00 19.32 52 ILE B N 1
ATOM 3394 C CA . ILE B 1 41 ? 37.132 -35.425 24.335 1.00 19.71 52 ILE B CA 1
ATOM 3395 C C . ILE B 1 41 ? 38.216 -35.989 25.248 1.00 21.35 52 ILE B C 1
ATOM 3396 O O . ILE B 1 41 ? 39.359 -36.192 24.818 1.00 20.68 52 ILE B O 1
ATOM 3401 N N . GLU B 1 42 ? 37.845 -36.226 26.497 1.00 22.47 53 GLU B N 1
ATOM 3402 C CA . GLU B 1 42 ? 38.814 -36.509 27.567 1.00 25.67 53 GLU B CA 1
ATOM 3403 C C . GLU B 1 42 ? 39.726 -37.733 27.364 1.00 26.30 53 GLU B C 1
ATOM 3404 O O . GLU B 1 42 ? 40.889 -37.674 27.765 1.00 30.03 53 GLU B O 1
ATOM 3410 N N . PRO B 1 43 ? 39.225 -38.822 26.741 1.00 25.85 54 PRO B N 1
ATOM 3411 C CA . PRO B 1 43 ? 40.122 -39.967 26.461 1.00 27.52 54 PRO B CA 1
ATOM 3412 C C . PRO B 1 43 ? 41.199 -39.696 25.406 1.00 27.76 54 PRO B C 1
ATOM 3413 O O . PRO B 1 43 ? 42.142 -40.490 25.269 1.00 26.78 54 PRO B O 1
ATOM 3417 N N . ARG B 1 44 ? 41.023 -38.619 24.638 1.00 26.26 55 ARG B N 1
ATOM 3418 C CA . ARG B 1 44 ? 41.918 -38.266 23.552 1.00 26.63 55 ARG B CA 1
ATOM 3419 C C . ARG B 1 44 ? 42.670 -36.967 23.789 1.00 26.19 55 ARG B C 1
ATOM 3420 O O . ARG B 1 44 ? 43.713 -36.733 23.155 1.00 25.11 55 ARG B O 1
ATOM 3428 N N . VAL B 1 45 ? 42.171 -36.146 24.716 1.00 24.17 56 VAL B N 1
ATOM 3429 C CA . VAL B 1 45 ? 42.668 -34.802 24.929 1.00 25.15 56 VAL B CA 1
ATOM 3430 C C . VAL B 1 45 ? 42.917 -34.545 26.404 1.00 26.32 56 VAL B C 1
ATOM 3431 O O . VAL B 1 45 ? 42.030 -34.718 27.239 1.00 25.79 56 VAL B O 1
ATOM 3435 N N . ASP B 1 46 ? 44.129 -34.092 26.706 1.00 26.48 57 ASP B N 1
ATOM 3436 C CA . ASP B 1 46 ? 44.458 -33.591 28.027 1.00 26.46 57 ASP B CA 1
ATOM 3437 C C . ASP B 1 46 ? 43.830 -32.205 28.146 1.00 24.57 57 ASP B C 1
ATOM 3438 O O . ASP B 1 46 ? 44.313 -31.242 27.542 1.00 24.53 57 ASP B O 1
ATOM 3443 N N . VAL B 1 47 ? 42.759 -32.102 28.937 1.00 23.14 58 VAL B N 1
ATOM 3444 C CA . VAL B 1 47 ? 42.044 -30.832 29.111 1.00 23.04 58 VAL B CA 1
ATOM 3445 C C . VAL B 1 47 ? 42.454 -30.056 30.363 1.00 22.82 58 VAL B C 1
ATOM 3446 O O . VAL B 1 47 ? 41.710 -29.197 30.829 1.00 22.20 58 VAL B O 1
ATOM 3450 N N . GLY B 1 48 ? 43.660 -30.320 30.875 1.00 24.21 59 GLY B N 1
ATOM 3451 C CA . GLY B 1 48 ? 44.205 -29.590 32.015 1.00 23.93 59 GLY B CA 1
ATOM 3452 C C . GLY B 1 48 ? 44.225 -28.087 31.859 1.00 24.34 59 GLY B C 1
ATOM 3453 O O . GLY B 1 48 ? 43.987 -27.371 32.819 1.00 25.10 59 GLY B O 1
ATOM 3454 N N . GLY B 1 49 ? 44.507 -27.612 30.642 1.00 23.94 60 GLY B N 1
ATOM 3455 C CA . GLY B 1 49 ? 44.485 -26.188 30.338 1.00 23.85 60 GLY B CA 1
ATOM 3456 C C . GLY B 1 49 ? 43.111 -25.529 30.309 1.00 23.46 60 GLY B C 1
ATOM 3457 O O . GLY B 1 49 ? 43.030 -24.311 30.333 1.00 23.90 60 GLY B O 1
ATOM 3458 N N . TRP B 1 50 ? 42.034 -26.313 30.233 1.00 23.26 61 TRP B N 1
ATOM 3459 C CA . TRP B 1 50 ? 40.689 -25.725 30.285 1.00 23.51 61 TRP B CA 1
ATOM 3460 C C . TRP B 1 50 ? 40.425 -25.123 31.643 1.00 24.64 61 TRP B C 1
ATOM 3461 O O . TRP B 1 50 ? 40.805 -25.699 32.663 1.00 26.35 61 TRP B O 1
ATOM 3472 N N . GLU B 1 51 ? 39.805 -23.954 31.650 1.00 24.48 62 GLU B N 1
ATOM 3473 C CA . GLU B 1 51 ? 39.241 -23.391 32.855 1.00 25.55 62 GLU B CA 1
ATOM 3474 C C . GLU B 1 51 ? 37.724 -23.483 32.722 1.00 25.63 62 GLU B C 1
ATOM 3475 O O . GLU B 1 51 ? 37.119 -22.817 31.867 1.00 23.94 62 GLU B O 1
ATOM 3481 N N . THR B 1 52 ? 37.147 -24.326 33.582 1.00 26.37 63 THR B N 1
ATOM 3482 C CA . THR B 1 52 ? 35.746 -24.718 33.544 1.00 28.06 63 THR B CA 1
ATOM 3483 C C . THR B 1 52 ? 34.987 -23.898 34.573 1.00 28.25 63 THR B C 1
ATOM 3484 O O . THR B 1 52 ? 35.480 -23.651 35.681 1.00 29.24 63 THR B O 1
ATOM 3488 N N . PHE B 1 53 ? 33.799 -23.449 34.182 1.00 27.64 64 PHE B N 1
ATOM 3489 C CA . PHE B 1 53 ? 32.951 -22.630 35.026 1.00 26.94 64 PHE B CA 1
ATOM 3490 C C . PHE B 1 53 ? 31.537 -23.171 34.985 1.00 27.55 64 PHE B C 1
ATOM 3491 O O . PHE B 1 53 ? 31.027 -23.562 33.931 1.00 25.65 64 PHE B O 1
ATOM 3499 N N . ASP B 1 54 ? 30.908 -23.177 36.150 1.00 25.92 65 ASP B N 1
ATOM 3500 C CA . ASP B 1 54 ? 29.554 -23.669 36.281 1.00 26.59 65 ASP B CA 1
ATOM 3501 C C . ASP B 1 54 ? 28.630 -22.458 36.167 1.00 25.24 65 ASP B C 1
ATOM 3502 O O . ASP B 1 54 ? 28.575 -21.653 37.084 1.00 26.56 65 ASP B O 1
ATOM 3507 N N . LEU B 1 55 ? 27.907 -22.330 35.046 1.00 24.42 66 LEU B N 1
ATOM 3508 C CA . LEU B 1 55 ? 26.958 -21.224 34.869 1.00 22.76 66 LEU B CA 1
ATOM 3509 C C . LEU B 1 55 ? 25.479 -21.671 34.908 1.00 24.41 66 LEU B C 1
ATOM 3510 O O . LEU B 1 55 ? 24.632 -21.055 34.241 1.00 24.71 66 LEU B O 1
ATOM 3515 N N . ARG B 1 56 ? 25.170 -22.716 35.688 1.00 25.38 67 ARG B N 1
ATOM 3516 C CA . ARG B 1 56 ? 23.774 -22.992 36.099 1.00 26.83 67 ARG B CA 1
ATOM 3517 C C . ARG B 1 56 ? 23.200 -21.684 36.609 1.00 26.89 67 ARG B C 1
ATOM 3518 O O . ARG B 1 56 ? 23.901 -20.945 37.301 1.00 27.96 67 ARG B O 1
ATOM 3526 N N . ALA B 1 57 ? 21.944 -21.385 36.279 1.00 27.48 68 ALA B N 1
ATOM 3527 C CA . ALA B 1 57 ? 21.244 -20.222 36.847 1.00 28.08 68 ALA B CA 1
ATOM 3528 C C . ALA B 1 57 ? 21.368 -20.171 38.392 1.00 27.22 68 ALA B C 1
ATOM 3529 O O . ALA B 1 57 ? 21.518 -19.094 38.960 1.00 27.29 68 ALA B O 1
ATOM 3531 N N . LYS B 1 58 ? 21.341 -21.347 39.041 1.00 27.53 69 LYS B N 1
ATOM 3532 C CA . LYS B 1 58 ? 21.543 -21.484 40.490 1.00 26.68 69 LYS B CA 1
ATOM 3533 C C . LYS B 1 58 ? 22.940 -21.066 40.949 1.00 27.32 69 LYS B C 1
ATOM 3534 O O . LYS B 1 58 ? 23.072 -20.495 42.026 1.00 26.98 69 LYS B O 1
ATOM 3536 N N . ASN B 1 59 ? 23.984 -21.386 40.177 1.00 25.92 70 ASN B N 1
ATOM 3537 C CA . ASN B 1 59 ? 25.343 -20.998 40.583 1.00 26.27 70 ASN B CA 1
ATOM 3538 C C . ASN B 1 59 ? 25.651 -19.527 40.362 1.00 25.50 70 ASN B C 1
ATOM 3539 O O . ASN B 1 59 ? 26.497 -18.979 41.076 1.00 26.16 70 ASN B O 1
ATOM 3544 N N . ARG B 1 60 ? 24.978 -18.895 39.397 1.00 24.49 71 ARG B N 1
ATOM 3545 C CA . ARG B 1 60 ? 25.066 -17.437 39.227 1.00 23.61 71 ARG B CA 1
ATOM 3546 C C . ARG B 1 60 ? 24.464 -16.764 40.419 1.00 25.81 71 ARG B C 1
ATOM 3547 O O . ARG B 1 60 ? 25.019 -15.811 40.933 1.00 26.13 71 ARG B O 1
ATOM 3555 N N . ASP B 1 61 ? 23.295 -17.258 40.825 1.00 27.79 72 ASP B N 1
ATOM 3556 C CA . ASP B 1 61 ? 22.587 -16.756 42.005 1.00 27.51 72 ASP B CA 1
ATOM 3557 C C . ASP B 1 61 ? 23.394 -16.981 43.276 1.00 27.96 72 ASP B C 1
ATOM 3558 O O . ASP B 1 61 ? 23.651 -16.045 44.012 1.00 28.92 72 ASP B O 1
ATOM 3563 N N . ASP B 1 62 ? 23.827 -18.217 43.503 1.00 29.77 73 ASP B N 1
ATOM 3564 C CA . ASP B 1 62 ? 24.617 -18.584 44.685 1.00 30.28 73 ASP B CA 1
ATOM 3565 C C . ASP B 1 62 ? 25.919 -17.812 44.838 1.00 30.26 73 ASP B C 1
ATOM 3566 O O . ASP B 1 62 ? 26.339 -17.535 45.970 1.00 31.16 73 ASP B O 1
ATOM 3571 N N . THR B 1 63 ? 26.574 -17.499 43.718 1.00 29.69 74 THR B N 1
ATOM 3572 C CA . THR B 1 63 ? 27.802 -16.693 43.729 1.00 29.13 74 THR B CA 1
ATOM 3573 C C . THR B 1 63 ? 27.547 -15.199 43.440 1.00 28.53 74 THR B C 1
ATOM 3574 O O . THR B 1 63 ? 28.496 -14.413 43.446 1.00 29.63 74 THR B O 1
ATOM 3578 N N . GLU B 1 64 ? 26.292 -14.817 43.181 1.00 28.36 75 GLU B N 1
ATOM 3579 C CA . GLU B 1 64 ? 25.927 -13.418 42.876 1.00 28.93 75 GLU B CA 1
ATOM 3580 C C . GLU B 1 64 ? 26.780 -12.875 41.735 1.00 29.60 75 GLU B C 1
ATOM 3581 O O . GLU B 1 64 ? 27.483 -11.882 41.882 1.00 27.57 75 GLU B O 1
ATOM 3587 N N . ASP B 1 65 ? 26.742 -13.608 40.617 1.00 29.16 76 ASP B N 1
ATOM 3588 C CA . ASP B 1 65 ? 27.556 -13.367 39.408 1.00 29.71 76 ASP B CA 1
ATOM 3589 C C . ASP B 1 65 ? 29.115 -13.353 39.556 1.00 31.20 76 ASP B C 1
ATOM 3590 O O . ASP B 1 65 ? 29.821 -13.080 38.573 1.00 32.67 76 ASP B O 1
ATOM 3595 N N . ARG B 1 66 ? 29.657 -13.716 40.723 1.00 31.67 77 ARG B N 1
ATOM 3596 C CA . ARG B 1 66 ? 31.109 -13.922 40.862 1.00 32.59 77 ARG B CA 1
ATOM 3597 C C . ARG B 1 66 ? 31.622 -14.835 39.740 1.00 33.03 77 ARG B C 1
ATOM 3598 O O . ARG B 1 66 ? 32.669 -14.572 39.140 1.00 35.60 77 ARG B O 1
ATOM 3600 N N . VAL B 1 67 ? 30.861 -15.888 39.448 1.00 31.69 78 VAL B N 1
ATOM 3601 C CA . VAL B 1 67 ? 31.146 -16.781 38.313 1.00 30.19 78 VAL B CA 1
ATOM 3602 C C . VAL B 1 67 ? 31.260 -16.061 36.968 1.00 31.29 78 VAL B C 1
ATOM 3603 O O . VAL B 1 67 ? 32.169 -16.367 36.186 1.00 31.16 78 VAL B O 1
ATOM 3607 N N . LEU B 1 68 ? 30.369 -15.111 36.699 1.00 28.79 79 LEU B N 1
ATOM 3608 C CA . LEU B 1 68 ? 30.412 -14.399 35.443 1.00 28.32 79 LEU B CA 1
ATOM 3609 C C . LEU B 1 68 ? 31.629 -13.502 35.335 1.00 30.01 79 LEU B C 1
ATOM 3610 O O . LEU B 1 68 ? 32.258 -13.413 34.266 1.00 30.03 79 LEU B O 1
ATOM 3615 N N . ARG B 1 69 ? 31.945 -12.817 36.432 1.00 29.38 80 ARG B N 1
ATOM 3616 C CA . ARG B 1 69 ? 33.186 -12.061 36.535 1.00 27.69 80 ARG B CA 1
ATOM 3617 C C . ARG B 1 69 ? 34.366 -12.952 36.214 1.00 26.12 80 ARG B C 1
ATOM 3618 O O . ARG B 1 69 ? 35.205 -12.586 35.412 1.00 30.95 80 ARG B O 1
ATOM 3620 N N . ASP B 1 70 ? 34.422 -14.132 36.820 1.00 25.85 81 ASP B N 1
ATOM 3621 C CA . ASP B 1 70 ? 35.536 -15.046 36.589 1.00 27.13 81 ASP B CA 1
ATOM 3622 C C . ASP B 1 70 ? 35.567 -15.539 35.109 1.00 27.70 81 ASP B C 1
ATOM 3623 O O . ASP B 1 70 ? 36.646 -15.641 34.516 1.00 25.69 81 ASP B O 1
ATOM 3628 N N . VAL B 1 71 ? 34.395 -15.767 34.502 1.00 26.86 82 VAL B N 1
ATOM 3629 C CA . VAL B 1 71 ? 34.311 -16.065 33.044 1.00 26.69 82 VAL B CA 1
ATOM 3630 C C . VAL B 1 71 ? 34.922 -14.963 32.155 1.00 27.13 82 VAL B C 1
ATOM 3631 O O . VAL B 1 71 ? 35.748 -15.242 31.274 1.00 27.92 82 VAL B O 1
ATOM 3635 N N . ILE B 1 72 ? 34.519 -13.725 32.381 1.00 26.54 83 ILE B N 1
ATOM 3636 C CA . ILE B 1 72 ? 34.949 -12.612 31.539 1.00 28.37 83 ILE B CA 1
ATOM 3637 C C . ILE B 1 72 ? 36.461 -12.339 31.694 1.00 29.52 83 ILE B C 1
ATOM 3638 O O . ILE B 1 72 ? 37.148 -12.058 30.706 1.00 28.51 83 ILE B O 1
ATOM 3643 N N . GLU B 1 73 ? 36.961 -12.430 32.925 1.00 30.40 84 GLU B N 1
ATOM 3644 C CA . GLU B 1 73 ? 38.399 -12.283 33.186 1.00 30.10 84 GLU B CA 1
ATOM 3645 C C . GLU B 1 73 ? 39.192 -13.365 32.505 1.00 28.06 84 GLU B C 1
ATOM 3646 O O . GLU B 1 73 ? 40.201 -13.076 31.855 1.00 29.60 84 GLU B O 1
ATOM 3652 N N . ALA B 1 74 ? 38.766 -14.609 32.711 1.00 26.03 85 ALA B N 1
ATOM 3653 C CA . ALA B 1 74 ? 39.396 -15.764 32.104 1.00 25.39 85 ALA B CA 1
ATOM 3654 C C . ALA B 1 74 ? 39.425 -15.616 30.586 1.00 25.18 85 ALA B C 1
ATOM 3655 O O . ALA B 1 74 ? 40.438 -15.913 29.965 1.00 23.62 85 ALA B O 1
ATOM 3657 N N . GLY B 1 75 ? 38.313 -15.141 30.021 1.00 25.38 86 GLY B N 1
ATOM 3658 C CA . GLY B 1 75 ? 38.172 -14.935 28.573 1.00 26.42 86 GLY B CA 1
ATOM 3659 C C . GLY B 1 75 ? 39.129 -13.910 27.989 1.00 25.94 86 GLY B C 1
ATOM 3660 O O . GLY B 1 75 ? 39.683 -14.112 26.894 1.00 23.63 86 GLY B O 1
ATOM 3661 N N . LYS B 1 76 ? 39.329 -12.814 28.715 1.00 25.20 87 LYS B N 1
ATOM 3662 C CA . LYS B 1 76 ? 40.262 -11.771 28.282 1.00 27.52 87 LYS B CA 1
ATOM 3663 C C . LYS B 1 76 ? 41.711 -12.275 28.313 1.00 25.34 87 LYS B C 1
ATOM 3664 O O . LYS B 1 76 ? 42.494 -11.929 27.438 1.00 26.68 87 LYS B O 1
ATOM 3670 N N . ARG B 1 77 ? 42.046 -13.097 29.303 1.00 23.65 88 ARG B N 1
ATOM 3671 C CA . ARG B 1 77 ? 43.391 -13.674 29.441 1.00 23.74 88 ARG B CA 1
ATOM 3672 C C . ARG B 1 77 ? 43.647 -14.816 28.459 1.00 22.30 88 ARG B C 1
ATOM 3673 O O . ARG B 1 77 ? 44.734 -14.924 27.898 1.00 22.09 88 ARG B O 1
ATOM 3681 N N . ILE B 1 78 ? 42.647 -15.663 28.243 1.00 19.89 89 ILE B N 1
ATOM 3682 C CA . ILE B 1 78 ? 42.817 -16.909 27.502 1.00 19.01 89 ILE B CA 1
ATOM 3683 C C . ILE B 1 78 ? 42.429 -16.770 26.021 1.00 16.83 89 ILE B C 1
ATOM 3684 O O . ILE B 1 78 ? 42.944 -17.503 25.180 1.00 16.90 89 ILE B O 1
ATOM 3689 N N . LYS B 1 79 ? 41.492 -15.874 25.728 1.00 16.28 90 LYS B N 1
ATOM 3690 C CA . LYS B 1 79 ? 41.114 -15.481 24.358 1.00 15.56 90 LYS B CA 1
ATOM 3691 C C . LYS B 1 79 ? 40.301 -16.490 23.560 1.00 14.87 90 LYS B C 1
ATOM 3692 O O . LYS B 1 79 ? 39.915 -16.187 22.418 1.00 14.36 90 LYS B O 1
ATOM 3698 N N . ALA B 1 80 ? 40.002 -17.655 24.128 1.00 14.25 91 ALA B N 1
ATOM 3699 C CA . ALA B 1 80 ? 39.192 -18.678 23.451 1.00 14.35 91 ALA B CA 1
ATOM 3700 C C . ALA B 1 80 ? 38.168 -19.186 24.455 1.00 14.55 91 ALA B C 1
ATOM 3701 O O . ALA B 1 80 ? 38.563 -19.685 25.514 1.00 14.33 91 ALA B O 1
ATOM 3703 N N . ILE B 1 81 ? 36.873 -19.076 24.121 1.00 14.00 92 ILE B N 1
ATOM 3704 C CA . ILE B 1 81 ? 35.791 -19.453 25.020 1.00 13.51 92 ILE B CA 1
ATOM 3705 C C . ILE B 1 81 ? 34.769 -20.330 24.288 1.00 13.30 92 ILE B C 1
ATOM 3706 O O . ILE B 1 81 ? 34.296 -19.939 23.220 1.00 12.42 92 ILE B O 1
ATOM 3711 N N . PHE B 1 82 ? 34.436 -21.482 24.869 1.00 13.10 93 PHE B N 1
ATOM 3712 C CA . PHE B 1 82 ? 33.238 -22.231 24.479 1.00 12.99 93 PHE B CA 1
ATOM 3713 C C . PHE B 1 82 ? 32.206 -22.049 25.569 1.00 13.98 93 PHE B C 1
ATOM 3714 O O . PHE B 1 82 ? 32.515 -22.269 26.743 1.00 13.53 93 PHE B O 1
ATOM 3722 N N . LYS B 1 83 ? 31.005 -21.632 25.172 1.00 13.70 94 LYS B N 1
ATOM 3723 C CA . LYS B 1 83 ? 29.904 -21.453 26.105 1.00 14.14 94 LYS B CA 1
ATOM 3724 C C . LYS B 1 83 ? 28.743 -22.340 25.677 1.00 14.05 94 LYS B C 1
ATOM 3725 O O . LYS B 1 83 ? 28.289 -22.263 24.534 1.00 13.85 94 LYS B O 1
ATOM 3731 N N . GLU B 1 84 ? 28.267 -23.166 26.603 1.00 14.02 95 GLU B N 1
ATOM 3732 C CA . GLU B 1 84 ? 27.041 -23.945 26.395 1.00 14.71 95 GLU B CA 1
ATOM 3733 C C . GLU B 1 84 ? 25.810 -23.028 26.430 1.00 14.60 95 GLU B C 1
ATOM 3734 O O . GLU B 1 84 ? 25.867 -21.906 26.957 1.00 13.97 95 GLU B O 1
ATOM 3740 N N . PRO B 1 85 ? 24.661 -23.531 25.946 1.00 14.44 96 PRO B N 1
ATOM 3741 C CA . PRO B 1 85 ? 23.434 -22.778 26.189 1.00 14.56 96 PRO B CA 1
ATOM 3742 C C . PRO B 1 85 ? 23.172 -22.674 27.689 1.00 14.74 96 PRO B C 1
ATOM 3743 O O . PRO B 1 85 ? 23.486 -23.589 28.437 1.00 15.24 96 PRO B O 1
ATOM 3747 N N . THR B 1 86 ? 22.613 -21.548 28.086 1.00 16.13 97 THR B N 1
ATOM 3748 C CA . THR B 1 86 ? 22.371 -21.259 29.486 1.00 17.09 97 THR B CA 1
ATOM 3749 C C . THR B 1 86 ? 20.938 -20.760 29.652 1.00 18.51 97 THR B C 1
ATOM 3750 O O . THR B 1 86 ? 20.280 -20.384 28.690 1.00 17.99 97 THR B O 1
ATOM 3754 N N . VAL B 1 87 ? 20.473 -20.795 30.888 1.00 21.12 98 VAL B N 1
ATOM 3755 C CA . VAL B 1 87 ? 19.154 -20.307 31.253 1.00 22.72 98 VAL B CA 1
ATOM 3756 C C . VAL B 1 87 ? 19.368 -18.920 31.819 1.00 24.59 98 VAL B C 1
ATOM 3757 O O . VAL B 1 87 ? 20.015 -18.780 32.859 1.00 26.12 98 VAL B O 1
ATOM 3761 N N . THR B 1 88 ? 18.847 -17.905 31.139 1.00 26.93 99 THR B N 1
ATOM 3762 C CA . THR B 1 88 ? 18.916 -16.540 31.640 1.00 30.98 99 THR B CA 1
ATOM 3763 C C . THR B 1 88 ? 17.963 -16.468 32.844 1.00 33.43 99 THR B C 1
ATOM 3764 O O . THR B 1 88 ? 16.761 -16.725 32.664 1.00 32.88 99 THR B O 1
ATOM 3768 N N . PRO B 1 89 ? 18.475 -16.136 34.063 1.00 34.30 100 PRO B N 1
ATOM 3769 C CA . PRO B 1 89 ? 17.596 -16.153 35.247 1.00 35.26 100 PRO B CA 1
ATOM 3770 C C . PRO B 1 89 ? 16.547 -15.026 35.270 1.00 36.09 100 PRO B C 1
ATOM 3771 O O . PRO B 1 89 ? 16.566 -14.163 36.161 1.00 36.85 100 PRO B O 1
ATOM 3775 N N . THR B 1 90 ? 15.607 -15.080 34.323 1.00 35.99 101 THR B N 1
ATOM 3776 C CA . THR B 1 90 ? 14.515 -14.103 34.216 1.00 37.70 101 THR B CA 1
ATOM 3777 C C . THR B 1 90 ? 13.524 -14.316 35.372 1.00 37.88 101 THR B C 1
ATOM 3778 O O . THR B 1 90 ? 13.669 -15.258 36.162 1.00 36.62 101 THR B O 1
ATOM 3782 N N . ALA B 1 91 ? 12.530 -13.435 35.465 1.00 41.03 102 ALA B N 1
ATOM 3783 C CA . ALA B 1 91 ? 11.462 -13.529 36.481 1.00 43.47 102 ALA B CA 1
ATOM 3784 C C . ALA B 1 91 ? 10.843 -14.935 36.562 1.00 42.65 102 ALA B C 1
ATOM 3785 O O . ALA B 1 91 ? 10.761 -15.532 37.645 1.00 39.13 102 ALA B O 1
ATOM 3787 N N . ASP B 1 92 ? 10.450 -15.451 35.393 1.00 45.42 103 ASP B N 1
ATOM 3788 C CA . ASP B 1 92 ? 9.863 -16.799 35.248 1.00 45.18 103 ASP B CA 1
ATOM 3789 C C . ASP B 1 92 ? 10.715 -17.877 35.916 1.00 43.26 103 ASP B C 1
ATOM 3790 O O . ASP B 1 92 ? 10.196 -18.761 36.605 1.00 42.93 103 ASP B O 1
ATOM 3795 N N . GLN B 1 93 ? 12.031 -17.770 35.724 1.00 40.58 104 GLN B N 1
ATOM 3796 C CA . GLN B 1 93 ? 12.996 -18.771 36.198 1.00 39.36 104 GLN B CA 1
ATOM 3797 C C . GLN B 1 93 ? 13.292 -18.689 37.702 1.00 38.06 104 GLN B C 1
ATOM 3798 O O . GLN B 1 93 ? 13.684 -19.693 38.310 1.00 38.63 104 GLN B O 1
ATOM 3804 N N . VAL B 1 94 ? 13.128 -17.503 38.291 1.00 38.95 105 VAL B N 1
ATOM 3805 C CA . VAL B 1 94 ? 13.338 -17.306 39.743 1.00 40.24 105 VAL B CA 1
ATOM 3806 C C . VAL B 1 94 ? 12.416 -18.234 40.537 1.00 39.32 105 VAL B C 1
ATOM 3807 O O . VAL B 1 94 ? 12.873 -19.010 41.397 1.00 36.02 105 VAL B O 1
ATOM 3811 N N . LYS B 1 95 ? 11.122 -18.122 40.227 1.00 41.01 106 LYS B N 1
ATOM 3812 C CA . LYS B 1 95 ? 10.081 -18.974 40.796 1.00 39.30 106 LYS B CA 1
ATOM 3813 C C . LYS B 1 95 ? 10.335 -20.443 40.447 1.00 41.42 106 LYS B C 1
ATOM 3814 O O . LYS B 1 95 ? 10.371 -21.294 41.339 1.00 41.88 106 LYS B O 1
ATOM 3816 N N . ARG B 1 96 ? 10.547 -20.729 39.161 1.00 43.18 107 ARG B N 1
ATOM 3817 C CA . ARG B 1 96 ? 10.734 -22.115 38.702 1.00 46.31 107 ARG B CA 1
ATOM 3818 C C . ARG B 1 96 ? 11.910 -22.843 39.379 1.00 47.51 107 ARG B C 1
ATOM 3819 O O . ARG B 1 96 ? 11.752 -23.988 39.819 1.00 47.94 107 ARG B O 1
ATOM 3827 N N . LEU B 1 97 ? 13.069 -22.181 39.461 1.00 47.56 108 LEU B N 1
ATOM 3828 C CA . LEU B 1 97 ? 14.309 -22.803 39.963 1.00 46.96 108 LEU B CA 1
ATOM 3829 C C . LEU B 1 97 ? 14.568 -22.567 41.460 1.00 47.72 108 LEU B C 1
ATOM 3830 O O . LEU B 1 97 ? 15.527 -23.112 42.010 1.00 48.83 108 LEU B O 1
ATOM 3832 N N . GLY B 1 98 ? 13.727 -21.761 42.111 1.00 47.30 109 GLY B N 1
ATOM 3833 C CA . GLY B 1 98 ? 13.836 -21.517 43.547 1.00 44.33 109 GLY B CA 1
ATOM 3834 C C . GLY B 1 98 ? 15.031 -20.652 43.911 1.00 42.30 109 GLY B C 1
ATOM 3835 O O . GLY B 1 98 ? 15.717 -20.928 44.897 1.00 40.56 109 GLY B O 1
ATOM 3836 N N . LEU B 1 99 ? 15.260 -19.599 43.122 1.00 37.88 110 LEU B N 1
ATOM 3837 C CA . LEU B 1 99 ? 16.399 -18.692 43.309 1.00 35.00 110 LEU B CA 1
ATOM 3838 C C . LEU B 1 99 ? 16.032 -17.565 44.258 1.00 33.91 110 LEU B C 1
ATOM 3839 O O . LEU B 1 99 ? 14.859 -17.351 44.531 1.00 33.10 110 LEU B O 1
ATOM 3844 N N . ARG B 1 100 ? 17.046 -16.826 44.710 1.00 34.10 111 ARG B N 1
ATOM 3845 C CA . ARG B 1 100 ? 16.852 -15.571 45.485 1.00 33.48 111 ARG B CA 1
ATOM 3846 C C . ARG B 1 100 ? 16.478 -14.333 44.649 1.00 32.45 111 ARG B C 1
ATOM 3847 O O . ARG B 1 100 ? 15.671 -13.513 45.072 1.00 32.50 111 ARG B O 1
ATOM 3855 N N . LYS B 1 101 ? 17.135 -14.161 43.512 1.00 30.27 112 LYS B N 1
ATOM 3856 C CA . LYS B 1 101 ? 17.002 -12.945 42.702 1.00 31.28 112 LYS B CA 1
ATOM 3857 C C . LYS B 1 101 ? 17.170 -13.276 41.232 1.00 30.97 112 LYS B C 1
ATOM 3858 O O . LYS B 1 101 ? 17.654 -14.362 40.877 1.00 30.80 112 LYS B O 1
ATOM 3860 N N . SER B 1 102 ? 16.754 -12.330 40.393 1.00 29.61 113 SER B N 1
ATOM 3861 C CA . SER B 1 102 ? 16.947 -12.414 38.968 1.00 29.39 113 SER B CA 1
ATOM 3862 C C . SER B 1 102 ? 18.310 -11.847 38.593 1.00 30.70 113 SER B C 1
ATOM 3863 O O . SER B 1 102 ? 18.954 -11.112 39.362 1.00 31.15 113 SER B O 1
ATOM 3866 N N . TRP B 1 103 ? 18.737 -12.233 37.397 1.00 30.11 114 TRP B N 1
ATOM 3867 C CA . TRP B 1 103 ? 20.007 -11.844 36.824 1.00 28.78 114 TRP B CA 1
ATOM 3868 C C . TRP B 1 103 ? 19.742 -11.723 35.329 1.00 28.34 114 TRP B C 1
ATOM 3869 O O . TRP B 1 103 ? 19.041 -12.565 34.745 1.00 26.70 114 TRP B O 1
ATOM 3880 N N . GLY B 1 104 ? 20.279 -10.678 34.708 1.00 29.46 115 GLY B N 1
ATOM 3881 C CA . GLY B 1 104 ? 20.091 -10.438 33.270 1.00 29.80 115 GLY B CA 1
ATOM 3882 C C . GLY B 1 104 ? 20.908 -11.349 32.337 1.00 30.30 115 GLY B C 1
ATOM 3883 O O . GLY B 1 104 ? 21.654 -12.247 32.787 1.00 31.78 115 GLY B O 1
ATOM 3884 N N . SER B 1 105 ? 20.739 -11.112 31.034 1.00 29.69 116 SER B N 1
ATOM 3885 C CA . SER B 1 105 ? 21.438 -11.868 29.980 1.00 31.68 116 SER B CA 1
ATOM 3886 C C . SER B 1 105 ? 22.921 -11.503 29.980 1.00 31.99 116 SER B C 1
ATOM 3887 O O . SER B 1 105 ? 23.250 -10.315 29.989 1.00 31.06 116 SER B O 1
ATOM 3890 N N . PRO B 1 106 ? 23.806 -12.513 29.901 1.00 32.53 117 PRO B N 1
ATOM 3891 C CA . PRO B 1 106 ? 25.239 -12.254 29.983 1.00 30.99 117 PRO B CA 1
ATOM 3892 C C . PRO B 1 106 ? 25.888 -11.731 28.695 1.00 31.96 117 PRO B C 1
ATOM 3893 O O . PRO B 1 106 ? 27.097 -11.488 28.715 1.00 30.46 117 PRO B O 1
ATOM 3897 N N . ASN B 1 107 ? 25.126 -11.563 27.605 1.00 29.87 118 ASN B N 1
ATOM 3898 C CA . ASN B 1 107 ? 25.691 -11.139 26.318 1.00 31.33 118 ASN B CA 1
ATOM 3899 C C . ASN B 1 107 ? 26.282 -9.733 26.305 1.00 33.35 118 ASN B C 1
ATOM 3900 O O . ASN B 1 107 ? 27.328 -9.496 25.678 1.00 31.17 118 ASN B O 1
ATOM 3905 N N . GLY B 1 108 ? 25.598 -8.796 26.963 1.00 32.38 119 GLY B N 1
ATOM 3906 C CA . GLY B 1 108 ? 26.096 -7.428 27.073 1.00 32.85 119 GLY B CA 1
ATOM 3907 C C . GLY B 1 108 ? 27.432 -7.339 27.784 1.00 32.32 119 GLY B C 1
ATOM 3908 O O . GLY B 1 108 ? 28.308 -6.587 27.364 1.00 37.15 119 GLY B O 1
ATOM 3909 N N . ALA B 1 109 ? 27.579 -8.102 28.861 1.00 31.90 120 ALA B N 1
ATOM 3910 C CA . ALA B 1 109 ? 28.817 -8.180 29.627 1.00 32.29 120 ALA B CA 1
ATOM 3911 C C . ALA B 1 109 ? 29.971 -8.801 28.827 1.00 33.64 120 ALA B C 1
ATOM 3912 O O . ALA B 1 109 ? 31.119 -8.342 28.924 1.00 31.48 120 ALA B O 1
ATOM 3914 N N . MET B 1 110 ? 29.664 -9.852 28.064 1.00 31.67 121 MET B N 1
ATOM 3915 C CA . MET B 1 110 ? 30.660 -10.499 27.189 1.00 30.20 121 MET B CA 1
ATOM 3916 C C . MET B 1 110 ? 31.091 -9.612 26.023 1.00 28.93 121 MET B C 1
ATOM 3917 O O . MET B 1 110 ? 32.294 -9.491 25.747 1.00 28.06 121 MET B O 1
ATOM 3922 N N . ARG B 1 111 ? 30.128 -8.988 25.352 1.00 29.69 122 ARG B N 1
ATOM 3923 C CA . ARG B 1 111 ? 30.415 -8.122 24.201 1.00 31.72 122 ARG B CA 1
ATOM 3924 C C . ARG B 1 111 ? 31.269 -6.910 24.567 1.00 34.34 122 ARG B C 1
ATOM 3925 O O . ARG B 1 111 ? 32.136 -6.512 23.789 1.00 34.87 122 ARG B O 1
ATOM 3933 N N . ARG B 1 112 ? 31.015 -6.346 25.749 1.00 33.27 123 ARG B N 1
ATOM 3934 C CA . ARG B 1 112 ? 31.775 -5.214 26.290 1.00 34.80 123 ARG B CA 1
ATOM 3935 C C . ARG B 1 112 ? 33.099 -5.678 26.903 1.00 31.98 123 ARG B C 1
ATOM 3936 O O . ARG B 1 112 ? 34.145 -5.071 26.677 1.00 34.85 123 ARG B O 1
ATOM 3944 N N . GLY B 1 113 ? 33.041 -6.755 27.675 1.00 28.90 124 GLY B N 1
ATOM 3945 C CA . GLY B 1 113 ? 34.206 -7.320 28.336 1.00 29.24 124 GLY B CA 1
ATOM 3946 C C . GLY B 1 113 ? 35.296 -7.749 27.365 1.00 28.46 124 GLY B C 1
ATOM 3947 O O . GLY B 1 113 ? 36.485 -7.653 27.692 1.00 30.03 124 GLY B O 1
ATOM 3948 N N . TRP B 1 114 ? 34.892 -8.197 26.173 1.00 26.02 125 TRP B N 1
ATOM 3949 C CA . TRP B 1 114 ? 35.834 -8.697 25.159 1.00 24.12 125 TRP B CA 1
ATOM 3950 C C . TRP B 1 114 ? 35.992 -7.822 23.914 1.00 23.77 125 TRP B C 1
ATOM 3951 O O . TRP B 1 114 ? 36.536 -8.293 22.906 1.00 22.90 125 TRP B O 1
ATOM 3962 N N . ASN B 1 115 ? 35.574 -6.548 23.986 1.00 23.73 126 ASN B N 1
ATOM 3963 C CA . ASN B 1 115 ? 35.643 -5.595 22.862 1.00 24.16 126 ASN B CA 1
ATOM 3964 C C . ASN B 1 115 ? 35.063 -6.158 21.557 1.00 24.08 126 ASN B C 1
ATOM 3965 O O . ASN B 1 115 ? 35.683 -6.086 20.480 1.00 20.56 126 ASN B O 1
ATOM 3970 N N . GLY B 1 116 ? 33.860 -6.712 21.681 1.00 23.79 127 GLY B N 1
ATOM 3971 C CA . GLY B 1 116 ? 33.190 -7.365 20.564 1.00 23.23 127 GLY B CA 1
ATOM 3972 C C . GLY B 1 116 ? 33.057 -6.497 19.343 1.00 22.87 127 GLY B C 1
ATOM 3973 O O . GLY B 1 116 ? 32.682 -5.326 19.439 1.00 24.13 127 GLY B O 1
ATOM 3974 N N . ILE B 1 117 ? 33.404 -7.059 18.190 1.00 22.22 128 ILE B N 1
ATOM 3975 C CA . ILE B 1 117 ? 33.182 -6.416 16.901 1.00 21.47 128 ILE B CA 1
ATOM 3976 C C . ILE B 1 117 ? 32.049 -7.077 16.116 1.00 20.58 128 ILE B C 1
ATOM 3977 O O . ILE B 1 117 ? 31.332 -6.398 15.394 1.00 20.07 128 ILE B O 1
ATOM 3982 N N . THR B 1 118 ? 31.885 -8.392 16.252 1.00 18.35 129 THR B N 1
ATOM 3983 C CA . THR B 1 118 ? 30.834 -9.089 15.521 1.00 17.02 129 THR B CA 1
ATOM 3984 C C . THR B 1 118 ? 30.341 -10.335 16.253 1.00 16.02 129 THR B C 1
ATOM 3985 O O . THR B 1 118 ? 31.099 -10.967 16.991 1.00 14.88 129 THR B O 1
ATOM 3989 N N . ILE B 1 119 ? 29.071 -10.680 16.022 1.00 15.12 130 ILE B N 1
ATOM 3990 C CA . ILE B 1 119 ? 28.603 -12.043 16.219 1.00 14.90 130 ILE B CA 1
ATOM 3991 C C . ILE B 1 119 ? 28.512 -12.682 14.835 1.00 15.07 130 ILE B C 1
ATOM 3992 O O . ILE B 1 119 ? 27.702 -12.283 14.013 1.00 14.64 130 ILE B O 1
ATOM 3997 N N . SER B 1 120 ? 29.403 -13.631 14.548 1.00 14.47 131 SER B N 1
ATOM 3998 C CA . SER B 1 120 ? 29.364 -14.362 13.288 1.00 14.35 131 SER B CA 1
ATOM 3999 C C . SER B 1 120 ? 28.284 -15.443 13.335 1.00 13.54 131 SER B C 1
ATOM 4000 O O . SER B 1 120 ? 28.320 -16.319 14.193 1.00 13.05 131 SER B O 1
ATOM 4003 N N . ARG B 1 121 ? 27.359 -15.355 12.382 1.00 13.46 132 ARG B N 1
ATOM 4004 C CA . ARG B 1 121 ? 26.179 -16.202 12.305 1.00 14.03 132 ARG B CA 1
ATOM 4005 C C . ARG B 1 121 ? 26.215 -16.917 10.970 1.00 14.07 132 ARG B C 1
ATOM 4006 O O . ARG B 1 121 ? 25.661 -16.437 9.990 1.00 13.48 132 ARG B O 1
ATOM 4014 N N . ASP B 1 122 ? 26.841 -18.092 10.955 1.00 12.75 133 ASP B N 1
ATOM 4015 C CA . ASP B 1 122 ? 27.143 -18.806 9.729 1.00 13.22 133 ASP B CA 1
ATOM 4016 C C . ASP B 1 122 ? 26.315 -20.082 9.636 1.00 12.47 133 ASP B C 1
ATOM 4017 O O . ASP B 1 122 ? 26.029 -20.701 10.644 1.00 11.95 133 ASP B O 1
ATOM 4022 N N . THR B 1 123 ? 25.938 -20.461 8.419 1.00 12.68 134 THR B N 1
ATOM 4023 C CA . THR B 1 123 ? 25.211 -21.704 8.222 1.00 12.68 134 THR B CA 1
ATOM 4024 C C . THR B 1 123 ? 26.116 -22.900 8.525 1.00 12.95 134 THR B C 1
ATOM 4025 O O . THR B 1 123 ? 27.323 -22.863 8.253 1.00 13.75 134 THR B O 1
ATOM 4029 N N . ILE B 1 124 ? 25.529 -23.916 9.139 1.00 13.17 135 ILE B N 1
ATOM 4030 C CA . ILE B 1 124 ? 26.228 -25.159 9.489 1.00 13.88 135 ILE B CA 1
ATOM 4031 C C . ILE B 1 124 ? 25.815 -26.236 8.490 1.00 13.98 135 ILE B C 1
ATOM 4032 O O . ILE B 1 124 ? 24.640 -26.446 8.251 1.00 15.18 135 ILE B O 1
ATOM 4037 N N . HIS B 1 125 ? 26.806 -26.941 7.957 1.00 13.98 136 HIS B N 1
ATOM 4038 C CA . HIS B 1 125 ? 26.606 -27.879 6.869 1.00 14.65 136 HIS B CA 1
ATOM 4039 C C . HIS B 1 125 ? 27.073 -29.271 7.234 1.00 15.04 136 HIS B C 1
ATOM 4040 O O . HIS B 1 125 ? 27.983 -29.436 8.058 1.00 14.83 136 HIS B O 1
ATOM 4047 N N . ILE B 1 126 ? 26.394 -30.247 6.642 1.00 16.10 137 ILE B N 1
ATOM 4048 C CA . ILE B 1 126 ? 26.656 -31.650 6.831 1.00 16.58 137 ILE B CA 1
ATOM 4049 C C . ILE B 1 126 ? 26.914 -32.228 5.440 1.00 18.16 137 ILE B C 1
ATOM 4050 O O . ILE B 1 126 ? 26.035 -32.207 4.584 1.00 18.52 137 ILE B O 1
ATOM 4055 N N . ASP B 1 127 ? 28.109 -32.761 5.241 1.00 19.75 138 ASP B N 1
ATOM 4056 C CA . ASP B 1 127 ? 28.463 -33.504 4.028 1.00 21.88 138 ASP B CA 1
ATOM 4057 C C . ASP B 1 127 ? 27.567 -34.759 3.882 1.00 22.75 138 ASP B C 1
ATOM 4058 O O . ASP B 1 127 ? 27.624 -35.687 4.702 1.00 22.07 138 ASP B O 1
ATOM 4063 N N . GLY B 1 128 ? 26.729 -34.753 2.847 1.00 24.29 139 GLY B N 1
ATOM 4064 C CA . GLY B 1 128 ? 25.795 -35.832 2.558 1.00 25.03 139 GLY B CA 1
ATOM 4065 C C . GLY B 1 128 ? 24.364 -35.610 2.996 1.00 25.80 139 GLY B C 1
ATOM 4066 O O . GLY B 1 128 ? 23.531 -36.497 2.831 1.00 26.53 139 GLY B O 1
ATOM 4067 N N . VAL B 1 129 ? 24.072 -34.443 3.573 1.00 25.16 140 VAL B N 1
ATOM 4068 C CA . VAL B 1 129 ? 22.701 -34.073 3.912 1.00 25.32 140 VAL B CA 1
ATOM 4069 C C . VAL B 1 129 ? 22.465 -32.667 3.408 1.00 25.24 140 VAL B C 1
ATOM 4070 O O . VAL B 1 129 ? 23.194 -31.755 3.763 1.00 26.27 140 VAL B O 1
ATOM 4074 N N . GLU B 1 130 ? 21.436 -32.502 2.596 1.00 24.79 141 GLU B N 1
ATOM 4075 C CA . GLU B 1 130 ? 21.109 -31.198 2.032 1.00 26.11 141 GLU B CA 1
ATOM 4076 C C . GLU B 1 130 ? 20.209 -30.408 2.978 1.00 21.62 141 GLU B C 1
ATOM 4077 O O . GLU B 1 130 ? 19.156 -30.877 3.360 1.00 21.60 141 GLU B O 1
ATOM 4083 N N . LEU B 1 131 ? 20.650 -29.214 3.356 1.00 18.39 142 LEU B N 1
ATOM 4084 C CA . LEU B 1 131 ? 19.838 -28.286 4.137 1.00 16.74 142 LEU B CA 1
ATOM 4085 C C . LEU B 1 131 ? 19.376 -27.156 3.211 1.00 15.60 142 LEU B C 1
ATOM 4086 O O . LEU B 1 131 ? 19.463 -27.305 1.992 1.00 15.35 142 LEU B O 1
ATOM 4091 N N . GLY B 1 132 ? 18.827 -26.076 3.765 1.00 14.78 143 GLY B N 1
ATOM 4092 C CA . GLY B 1 132 ? 18.256 -24.987 2.982 1.00 15.18 143 GLY B CA 1
ATOM 4093 C C . GLY B 1 132 ? 19.197 -24.306 2.004 1.00 14.96 143 GLY B C 1
ATOM 4094 O O . GLY B 1 132 ? 18.853 -24.120 0.850 1.00 15.73 143 GLY B O 1
ATOM 4095 N N . TYR B 1 133 ? 20.392 -23.959 2.458 1.00 14.50 144 TYR B N 1
ATOM 4096 C CA . TYR B 1 133 ? 21.415 -23.360 1.593 1.00 14.60 144 TYR B CA 1
ATOM 4097 C C . TYR B 1 133 ? 22.370 -24.458 1.165 1.00 16.12 144 TYR B C 1
ATOM 4098 O O . TYR B 1 133 ? 22.839 -25.225 2.008 1.00 15.90 144 TYR B O 1
ATOM 4107 N N . LYS B 1 134 ? 22.660 -24.519 -0.139 1.00 17.70 145 LYS B N 1
ATOM 4108 C CA . LYS B 1 134 ? 23.545 -25.572 -0.690 1.00 19.61 145 LYS B CA 1
ATOM 4109 C C . LYS B 1 134 ? 24.994 -25.412 -0.259 1.00 19.26 145 LYS B C 1
ATOM 4110 O O . LYS B 1 134 ? 25.643 -26.399 0.091 1.00 20.45 145 LYS B O 1
ATOM 4114 N N . LYS B 1 135 ? 25.498 -24.182 -0.316 1.00 18.98 146 LYS B N 1
ATOM 4115 C CA . LYS B 1 135 ? 26.872 -23.850 0.026 1.00 19.35 146 LYS B CA 1
ATOM 4116 C C . LYS B 1 135 ? 26.884 -22.891 1.220 1.00 17.80 146 LYS B C 1
ATOM 4117 O O . LYS B 1 135 ? 25.899 -22.167 1.435 1.00 16.78 146 LYS B O 1
ATOM 4123 N N . PRO B 1 136 ? 27.985 -22.877 1.994 1.00 17.02 147 PRO B N 1
ATOM 4124 C CA . PRO B 1 136 ? 28.137 -21.988 3.154 1.00 16.56 147 PRO B CA 1
ATOM 4125 C C . PRO B 1 136 ? 27.767 -20.517 2.928 1.00 15.68 147 PRO B C 1
ATOM 4126 O O . PRO B 1 136 ? 28.096 -19.936 1.888 1.00 16.66 147 PRO B O 1
ATOM 4130 N N . VAL B 1 137 ? 27.032 -19.964 3.893 1.00 14.83 148 VAL B N 1
ATOM 4131 C CA . VAL B 1 137 ? 26.707 -18.566 3.970 1.00 14.45 148 VAL B CA 1
ATOM 4132 C C . VAL B 1 137 ? 27.339 -18.014 5.247 1.00 14.33 148 VAL B C 1
ATOM 4133 O O . VAL B 1 137 ? 27.266 -18.648 6.304 1.00 14.87 148 VAL B O 1
ATOM 4137 N N . LEU B 1 138 ? 27.952 -16.843 5.151 1.00 14.22 149 LEU B N 1
ATOM 4138 C CA . LEU B 1 138 ? 28.521 -16.151 6.304 1.00 14.46 149 LEU B CA 1
ATOM 4139 C C . LEU B 1 138 ? 27.750 -14.870 6.610 1.00 14.42 149 LEU B C 1
ATOM 4140 O O . LEU B 1 138 ? 27.333 -14.164 5.704 1.00 14.70 149 LEU B O 1
ATOM 4145 N N . PHE B 1 139 ? 27.588 -14.557 7.888 1.00 14.45 150 PHE B N 1
ATOM 4146 C CA . PHE B 1 139 ? 26.909 -13.325 8.281 1.00 14.25 150 PHE B CA 1
ATOM 4147 C C . PHE B 1 139 ? 27.603 -12.713 9.488 1.00 14.23 150 PHE B C 1
ATOM 4148 O O . PHE B 1 139 ? 27.836 -13.405 10.482 1.00 13.45 150 PHE B O 1
ATOM 4156 N N . GLU B 1 140 ? 27.908 -11.417 9.402 1.00 13.81 151 GLU B N 1
ATOM 4157 C CA . GLU B 1 140 ? 28.425 -10.642 10.529 1.00 14.38 151 GLU B CA 1
ATOM 4158 C C . GLU B 1 140 ? 27.364 -9.694 11.054 1.00 13.95 151 GLU B C 1
ATOM 4159 O O . GLU B 1 140 ? 26.938 -8.801 10.337 1.00 15.07 151 GLU B O 1
ATOM 4165 N N . ARG B 1 141 ? 26.972 -9.889 12.300 1.00 13.15 152 ARG B N 1
ATOM 4166 C CA . ARG B 1 141 ? 26.111 -8.961 13.007 1.00 12.45 152 ARG B CA 1
ATOM 4167 C C . ARG B 1 141 ? 27.008 -8.067 13.839 1.00 12.81 152 ARG B C 1
ATOM 4168 O O . ARG B 1 141 ? 27.567 -8.521 14.853 1.00 13.03 152 ARG B O 1
ATOM 4176 N N . HIS B 1 142 ? 27.098 -6.796 13.453 1.00 12.61 153 HIS B N 1
ATOM 4177 C CA . HIS B 1 142 ? 27.870 -5.799 14.223 1.00 13.42 153 HIS B CA 1
ATOM 4178 C C . HIS B 1 142 ? 27.477 -5.869 15.689 1.00 13.58 153 HIS B C 1
ATOM 4179 O O . HIS B 1 142 ? 26.294 -5.756 16.033 1.00 13.93 153 HIS B O 1
ATOM 4186 N N . ALA B 1 143 ? 28.455 -6.063 16.567 1.00 14.37 154 ALA B N 1
ATOM 4187 C CA . ALA B 1 143 ? 28.142 -6.499 17.943 1.00 15.48 154 ALA B CA 1
ATOM 4188 C C . ALA B 1 143 ? 27.807 -5.392 18.933 1.00 16.87 154 ALA B C 1
ATOM 4189 O O . ALA B 1 143 ? 27.407 -5.685 20.081 1.00 18.39 154 ALA B O 1
ATOM 4191 N N . VAL B 1 144 ? 27.969 -4.136 18.510 1.00 17.22 155 VAL B N 1
ATOM 4192 C CA . VAL B 1 144 ? 27.759 -2.970 19.366 1.00 17.86 155 VAL B CA 1
ATOM 4193 C C . VAL B 1 144 ? 26.866 -1.929 18.698 1.00 17.26 155 VAL B C 1
ATOM 4194 O O . VAL B 1 144 ? 26.617 -1.988 17.491 1.00 17.57 155 VAL B O 1
ATOM 4198 N N . GLY B 1 145 ? 26.395 -0.985 19.507 1.00 16.83 156 GLY B N 1
ATOM 4199 C CA . GLY B 1 145 ? 25.636 0.159 19.032 1.00 16.67 156 GLY B CA 1
ATOM 4200 C C . GLY B 1 145 ? 24.168 -0.108 18.766 1.00 16.36 156 GLY B C 1
ATOM 4201 O O . GLY B 1 145 ? 23.648 -1.217 18.985 1.00 15.42 156 GLY B O 1
ATOM 4202 N N . GLY B 1 146 ? 23.495 0.950 18.336 1.00 16.17 157 GLY B N 1
ATOM 4203 C CA . GLY B 1 146 ? 22.102 0.879 17.925 1.00 15.64 157 GLY B CA 1
ATOM 4204 C C . GLY B 1 146 ? 21.169 0.938 19.106 1.00 15.36 157 GLY B C 1
ATOM 4205 O O . GLY B 1 146 ? 21.546 1.301 20.230 1.00 14.04 157 GLY B O 1
ATOM 4206 N N . GLU B 1 147 ? 19.926 0.538 18.840 1.00 14.85 158 GLU B N 1
ATOM 4207 C CA . GLU B 1 147 ? 18.836 0.657 19.795 1.00 14.24 158 GLU B CA 1
ATOM 4208 C C . GLU B 1 147 ? 18.998 -0.225 21.042 1.00 14.81 158 GLU B C 1
ATOM 4209 O O . GLU B 1 147 ? 18.416 0.055 22.064 1.00 14.06 158 GLU B O 1
ATOM 4215 N N . TYR B 1 148 ? 19.856 -1.229 20.960 1.00 15.50 159 TYR B N 1
ATOM 4216 C CA . TYR B 1 148 ? 20.182 -2.084 22.128 1.00 16.40 159 TYR B CA 1
ATOM 4217 C C . TYR B 1 148 ? 20.778 -1.297 23.297 1.00 17.18 159 TYR B C 1
ATOM 4218 O O . TYR B 1 148 ? 20.639 -1.714 24.439 1.00 18.69 159 TYR B O 1
ATOM 4227 N N . SER B 1 149 ? 21.411 -0.158 23.020 1.00 17.53 160 SER B N 1
ATOM 4228 C CA . SER B 1 149 ? 21.995 0.682 24.093 1.00 17.88 160 SER B CA 1
ATOM 4229 C C . SER B 1 149 ? 21.405 2.080 24.115 1.00 16.92 160 SER B C 1
ATOM 4230 O O . SER B 1 149 ? 22.055 3.026 24.592 1.00 15.48 160 SER B O 1
ATOM 4233 N N . ALA B 1 150 ? 20.180 2.209 23.606 1.00 15.94 161 ALA B N 1
ATOM 4234 C CA . ALA B 1 150 ? 19.490 3.496 23.549 1.00 16.05 161 ALA B CA 1
ATOM 4235 C C . ALA B 1 150 ? 19.067 3.986 24.931 1.00 15.99 161 ALA B C 1
ATOM 4236 O O . ALA B 1 150 ? 18.771 3.194 25.814 1.00 16.15 161 ALA B O 1
ATOM 4238 N N . GLY B 1 151 ? 19.011 5.299 25.095 1.00 16.16 162 GLY B N 1
ATOM 4239 C CA . GLY B 1 151 ? 18.303 5.913 26.209 1.00 16.61 162 GLY B CA 1
ATOM 4240 C C . GLY B 1 151 ? 16.918 6.279 25.709 1.00 17.05 162 GLY B C 1
ATOM 4241 O O . GLY B 1 151 ? 16.752 6.603 24.538 1.00 16.00 162 GLY B O 1
ATOM 4242 N N . TYR B 1 152 ? 15.912 6.209 26.572 1.00 17.63 163 TYR B N 1
ATOM 4243 C CA . TYR B 1 152 ? 14.554 6.493 26.129 1.00 18.78 163 TYR B CA 1
ATOM 4244 C C . TYR B 1 152 ? 13.654 6.920 27.259 1.00 19.42 163 TYR B C 1
ATOM 4245 O O . TYR B 1 152 ? 13.974 6.750 28.439 1.00 18.60 163 TYR B O 1
ATOM 4254 N N . LYS B 1 153 ? 12.490 7.411 26.867 1.00 18.05 164 LYS B N 1
ATOM 4255 C CA . LYS B 1 153 ? 11.426 7.713 27.795 1.00 19.29 164 LYS B CA 1
ATOM 4256 C C . LYS B 1 153 ? 10.099 7.646 27.072 1.00 19.15 164 LYS B C 1
ATOM 4257 O O . LYS B 1 153 ? 10.028 7.931 25.861 1.00 18.08 164 LYS B O 1
ATOM 4263 N N . ASN B 1 154 ? 9.068 7.217 27.789 1.00 18.25 165 ASN B N 1
ATOM 4264 C CA . ASN B 1 154 ? 7.707 7.279 27.283 1.00 18.75 165 ASN B CA 1
ATOM 4265 C C . ASN B 1 154 ? 7.053 8.529 27.868 1.00 19.34 165 ASN B C 1
ATOM 4266 O O . ASN B 1 154 ? 7.026 8.700 29.083 1.00 18.75 165 ASN B O 1
ATOM 4271 N N . VAL B 1 155 ? 6.582 9.410 26.986 1.00 18.25 166 VAL B N 1
ATOM 4272 C CA . VAL B 1 155 ? 6.195 10.780 27.342 1.00 19.49 166 VAL B CA 1
ATOM 4273 C C . VAL B 1 155 ? 4.901 11.203 26.675 1.00 20.03 166 VAL B C 1
ATOM 4274 O O . VAL B 1 155 ? 4.401 10.516 25.783 1.00 18.61 166 VAL B O 1
ATOM 4278 N N . GLY B 1 156 ? 4.367 12.330 27.151 1.00 20.45 167 GLY B N 1
ATOM 4279 C CA . GLY B 1 156 ? 3.291 13.049 26.493 1.00 20.53 167 GLY B CA 1
ATOM 4280 C C . GLY B 1 156 ? 3.832 14.219 25.701 1.00 20.39 167 GLY B C 1
ATOM 4281 O O . GLY B 1 156 ? 4.950 14.170 25.194 1.00 19.77 167 GLY B O 1
ATOM 4282 N N . LYS B 1 157 ? 3.035 15.283 25.610 1.00 20.07 168 LYS B N 1
ATOM 4283 C CA . LYS B 1 157 ? 3.399 16.437 24.795 1.00 20.44 168 LYS B CA 1
ATOM 4284 C C . LYS B 1 157 ? 4.519 17.219 25.453 1.00 21.10 168 LYS B C 1
ATOM 4285 O O . LYS B 1 157 ? 4.588 17.310 26.682 1.00 21.41 168 LYS B O 1
ATOM 4291 N N . GLY B 1 158 ? 5.395 17.768 24.622 1.00 21.93 169 GLY B N 1
ATOM 4292 C CA . GLY B 1 158 ? 6.529 18.544 25.095 1.00 21.77 169 GLY B CA 1
ATOM 4293 C C . GLY B 1 158 ? 7.625 18.731 24.071 1.00 22.19 169 GLY B C 1
ATOM 4294 O O . GLY B 1 158 ? 7.467 18.382 22.903 1.00 22.17 169 GLY B O 1
ATOM 4295 N N . LYS B 1 159 ? 8.741 19.286 24.536 1.00 21.59 170 LYS B N 1
ATOM 4296 C CA . LYS B 1 159 ? 9.872 19.642 23.705 1.00 21.80 170 LYS B CA 1
ATOM 4297 C C . LYS B 1 159 ? 11.039 18.710 23.972 1.00 20.95 170 LYS B C 1
ATOM 4298 O O . LYS B 1 159 ? 11.483 18.568 25.118 1.00 20.79 170 LYS B O 1
ATOM 4304 N N . LEU B 1 160 ? 11.540 18.103 22.899 1.00 20.10 171 LEU B N 1
ATOM 4305 C CA . LEU B 1 160 ? 12.667 17.171 22.965 1.00 19.68 171 LEU B CA 1
ATOM 4306 C C . LEU B 1 160 ? 13.883 17.836 22.341 1.00 19.46 171 LEU B C 1
ATOM 4307 O O . LEU B 1 160 ? 13.799 18.317 21.214 1.00 20.80 171 LEU B O 1
ATOM 4312 N N . THR B 1 161 ? 15.007 17.868 23.055 1.00 18.88 172 THR B N 1
ATOM 4313 C CA . THR B 1 161 ? 16.230 18.499 22.557 1.00 19.22 172 THR B CA 1
ATOM 4314 C C . THR B 1 161 ? 17.422 17.581 22.715 1.00 18.91 172 THR B C 1
ATOM 4315 O O . THR B 1 161 ? 17.623 17.026 23.782 1.00 18.99 172 THR B O 1
ATOM 4319 N N . THR B 1 162 ? 18.216 17.470 21.661 1.00 18.70 173 THR B N 1
ATOM 4320 C CA . THR B 1 162 ? 19.429 16.673 21.661 1.00 19.59 173 THR B CA 1
ATOM 4321 C C . THR B 1 162 ? 20.597 17.560 21.271 1.00 20.53 173 THR B C 1
ATOM 4322 O O . THR B 1 162 ? 20.599 18.146 20.178 1.00 20.97 173 THR B O 1
ATOM 4326 N N . THR B 1 163 ? 21.598 17.632 22.149 1.00 21.25 174 THR B N 1
ATOM 4327 C CA . THR B 1 163 ? 22.809 18.410 21.879 1.00 22.28 174 THR B CA 1
ATOM 4328 C C . THR B 1 163 ? 24.045 17.531 21.890 1.00 22.54 174 THR B C 1
ATOM 4329 O O . THR B 1 163 ? 24.068 16.478 22.526 1.00 21.26 174 THR B O 1
ATOM 4333 N N . PHE B 1 164 ? 25.081 17.999 21.202 1.00 23.52 175 PHE B N 1
ATOM 4334 C CA . PHE B 1 164 ? 26.378 17.359 21.216 1.00 23.89 175 PHE B CA 1
ATOM 4335 C C . PHE B 1 164 ? 27.485 18.399 21.411 1.00 24.88 175 PHE B C 1
ATOM 4336 O O . PHE B 1 164 ? 27.430 19.474 20.813 1.00 25.76 175 PHE B O 1
ATOM 4344 N N . THR B 1 165 ? 28.483 18.052 22.225 1.00 24.37 176 THR B N 1
ATOM 4345 C CA . THR B 1 165 ? 29.631 18.928 22.504 1.00 25.82 176 THR B CA 1
ATOM 4346 C C . THR B 1 165 ? 30.905 18.130 22.208 1.00 25.16 176 THR B C 1
ATOM 4347 O O . THR B 1 165 ? 31.280 17.276 22.996 1.00 25.24 176 THR B O 1
ATOM 4351 N N . PRO B 1 166 ? 31.552 18.386 21.058 1.00 26.56 177 PRO B N 1
ATOM 4352 C CA . PRO B 1 166 ? 32.808 17.703 20.741 1.00 27.61 177 PRO B CA 1
ATOM 4353 C C . PRO B 1 166 ? 33.878 18.014 21.782 1.00 30.11 177 PRO B C 1
ATOM 4354 O O . PRO B 1 166 ? 33.850 19.099 22.368 1.00 29.19 177 PRO B O 1
ATOM 4358 N N . SER B 1 167 ? 34.776 17.059 22.014 1.00 31.83 178 SER B N 1
ATOM 4359 C CA . SER B 1 167 ? 35.865 17.191 22.991 1.00 34.15 178 SER B CA 1
ATOM 4360 C C . SER B 1 167 ? 37.224 17.451 22.339 1.00 36.85 178 SER B C 1
ATOM 4361 O O . SER B 1 167 ? 38.216 17.601 23.043 1.00 40.15 178 SER B O 1
ATOM 4364 N N . GLU B 1 168 ? 37.278 17.506 21.009 1.00 39.86 179 GLU B N 1
ATOM 4365 C CA . GLU B 1 168 ? 38.532 17.750 20.296 1.00 42.03 179 GLU B CA 1
ATOM 4366 C C . GLU B 1 168 ? 38.264 18.299 18.898 1.00 44.72 179 GLU B C 1
ATOM 4367 O O . GLU B 1 168 ? 37.110 18.392 18.463 1.00 43.07 179 GLU B O 1
ATOM 4373 N N . GLY B 1 169 ? 39.331 18.703 18.214 1.00 46.37 180 GLY B N 1
ATOM 4374 C CA . GLY B 1 169 ? 39.216 19.266 16.872 1.00 47.40 180 GLY B CA 1
ATOM 4375 C C . GLY B 1 169 ? 38.867 20.744 16.906 1.00 48.15 180 GLY B C 1
ATOM 4376 O O . GLY B 1 169 ? 38.834 21.341 17.988 1.00 47.92 180 GLY B O 1
ATOM 4377 N N . PRO B 1 170 ? 38.605 21.344 15.722 1.00 48.71 181 PRO B N 1
ATOM 4378 C CA . PRO B 1 170 ? 38.307 22.788 15.592 1.00 49.95 181 PRO B CA 1
ATOM 4379 C C . PRO B 1 170 ? 37.149 23.298 16.470 1.00 49.61 181 PRO B C 1
ATOM 4380 O O . PRO B 1 170 ? 37.276 24.347 17.097 1.00 51.46 181 PRO B O 1
ATOM 4384 N N . ASP B 1 171 ? 36.050 22.545 16.525 1.00 49.20 182 ASP B N 1
ATOM 4385 C CA . ASP B 1 171 ? 34.842 22.938 17.277 1.00 48.34 182 ASP B CA 1
ATOM 4386 C C . ASP B 1 171 ? 34.823 22.518 18.760 1.00 44.42 182 ASP B C 1
ATOM 4387 O O . ASP B 1 171 ? 33.799 22.686 19.422 1.00 43.71 182 ASP B O 1
ATOM 4392 N N . ALA B 1 172 ? 35.935 21.987 19.279 1.00 41.88 183 ALA B N 1
ATOM 4393 C CA . ALA B 1 172 ? 36.040 21.524 20.679 1.00 39.53 183 ALA B CA 1
ATOM 4394 C C . ALA B 1 172 ? 35.404 22.460 21.710 1.00 38.16 183 ALA B C 1
ATOM 4395 O O . ALA B 1 172 ? 35.690 23.652 21.718 1.00 41.95 183 ALA B O 1
ATOM 4397 N N . GLY B 1 173 ? 34.535 21.920 22.565 1.00 35.49 184 GLY B N 1
ATOM 4398 C CA . GLY B 1 173 ? 33.870 22.694 23.622 1.00 35.27 184 GLY B CA 1
ATOM 4399 C C . GLY B 1 173 ? 32.584 23.432 23.247 1.00 34.82 184 GLY B C 1
ATOM 4400 O O . GLY B 1 173 ? 31.834 23.830 24.134 1.00 35.88 184 GLY B O 1
ATOM 4401 N N . LYS B 1 174 ? 32.320 23.611 21.950 1.00 36.02 185 LYS B N 1
ATOM 4402 C CA . LYS B 1 174 ? 31.131 24.326 21.478 1.00 37.01 185 LYS B CA 1
ATOM 4403 C C . LYS B 1 174 ? 29.952 23.357 21.297 1.00 36.56 185 LYS B C 1
ATOM 4404 O O . LYS B 1 174 ? 29.971 22.509 20.399 1.00 36.67 185 LYS B O 1
ATOM 4406 N N . THR B 1 175 ? 28.944 23.494 22.157 1.00 35.47 186 THR B N 1
ATOM 4407 C CA . THR B 1 175 ? 27.728 22.683 22.104 1.00 35.42 186 THR B CA 1
ATOM 4408 C C . THR B 1 175 ? 26.888 23.009 20.861 1.00 35.68 186 THR B C 1
ATOM 4409 O O . THR B 1 175 ? 26.567 24.178 20.636 1.00 38.03 186 THR B O 1
ATOM 4413 N N . VAL B 1 176 ? 26.534 21.987 20.068 1.00 32.48 187 VAL B N 1
ATOM 4414 C CA . VAL B 1 176 ? 25.644 22.161 18.902 1.00 31.49 187 VAL B CA 1
ATOM 4415 C C . VAL B 1 176 ? 24.338 21.374 19.070 1.00 30.66 187 VAL B C 1
ATOM 4416 O O . VAL B 1 176 ? 24.301 20.370 19.767 1.00 29.09 187 VAL B O 1
ATOM 4420 N N . VAL B 1 177 ? 23.274 21.848 18.426 1.00 29.68 188 VAL B N 1
ATOM 4421 C CA . VAL B 1 177 ? 21.972 21.170 18.451 1.00 29.13 188 VAL B CA 1
ATOM 4422 C C . VAL B 1 177 ? 21.925 20.066 17.391 1.00 27.80 188 VAL B C 1
ATOM 4423 O O . VAL B 1 177 ? 21.981 20.339 16.199 1.00 27.88 188 VAL B O 1
ATOM 4427 N N . VAL B 1 178 ? 21.808 18.818 17.840 1.00 25.03 189 VAL B N 1
ATOM 4428 C CA . VAL B 1 178 ? 21.664 17.668 16.940 1.00 24.20 189 VAL B CA 1
ATOM 4429 C C . VAL B 1 178 ? 20.243 17.578 16.395 1.00 23.49 189 VAL B C 1
ATOM 4430 O O . VAL B 1 178 ? 20.038 17.349 15.205 1.00 24.91 189 VAL B O 1
ATOM 4434 N N . ASP B 1 179 ? 19.271 17.723 17.291 1.00 22.75 190 ASP B N 1
ATOM 4435 C CA . ASP B 1 179 ? 17.851 17.622 16.967 1.00 21.57 190 ASP B CA 1
ATOM 4436 C C . ASP B 1 179 ? 17.058 18.397 17.995 1.00 21.07 190 ASP B C 1
ATOM 4437 O O . ASP B 1 179 ? 17.446 18.478 19.159 1.00 20.44 190 ASP B O 1
ATOM 4442 N N . GLU B 1 180 ? 15.932 18.947 17.557 1.00 21.18 191 GLU B N 1
ATOM 4443 C CA . GLU B 1 180 ? 14.950 19.502 18.460 1.00 22.67 191 GLU B CA 1
ATOM 4444 C C . GLU B 1 180 ? 13.594 19.340 17.816 1.00 22.42 191 GLU B C 1
ATOM 4445 O O . GLU B 1 180 ? 13.449 19.589 16.627 1.00 22.08 191 GLU B O 1
ATOM 4451 N N . ARG B 1 181 ? 12.608 18.910 18.586 1.00 22.20 192 ARG B N 1
ATOM 4452 C CA . ARG B 1 181 ? 11.288 18.654 18.031 1.00 21.24 192 ARG B CA 1
ATOM 4453 C C . ARG B 1 181 ? 10.239 18.804 19.084 1.00 21.91 192 ARG B C 1
ATOM 4454 O O . ARG B 1 181 ? 10.502 18.566 20.270 1.00 20.71 192 ARG B O 1
ATOM 4462 N N . GLU B 1 182 ? 9.044 19.163 18.624 1.00 20.87 193 GLU B N 1
ATOM 4463 C CA . GLU B 1 182 ? 7.884 19.313 19.468 1.00 22.67 193 GLU B CA 1
ATOM 4464 C C . GLU B 1 182 ? 7.134 17.978 19.392 1.00 21.46 193 GLU B C 1
ATOM 4465 O O . GLU B 1 182 ? 6.744 17.552 18.302 1.00 21.08 193 GLU B O 1
ATOM 4471 N N . ILE B 1 183 ? 6.966 17.305 20.530 1.00 20.00 194 ILE B N 1
ATOM 4472 C CA . ILE B 1 183 ? 6.164 16.072 20.611 1.00 19.68 194 ILE B CA 1
ATOM 4473 C C . ILE B 1 183 ? 4.710 16.511 20.762 1.00 19.71 194 ILE B C 1
ATOM 4474 O O . ILE B 1 183 ? 4.383 17.236 21.700 1.00 18.98 194 ILE B O 1
ATOM 4479 N N . VAL B 1 184 ? 3.841 16.075 19.847 1.00 18.70 195 VAL B N 1
ATOM 4480 C CA . VAL B 1 184 ? 2.423 16.486 19.859 1.00 19.80 195 VAL B CA 1
ATOM 4481 C C . VAL B 1 184 ? 1.452 15.366 20.233 1.00 19.58 195 VAL B C 1
ATOM 4482 O O . VAL B 1 184 ? 0.239 15.572 20.243 1.00 20.23 195 VAL B O 1
ATOM 4486 N N . ASP B 1 185 ? 1.975 14.189 20.564 1.00 18.20 196 ASP B N 1
ATOM 4487 C CA . ASP B 1 185 ? 1.149 13.086 20.998 1.00 17.88 196 ASP B CA 1
ATOM 4488 C C . ASP B 1 185 ? 1.066 12.992 22.524 1.00 18.42 196 ASP B C 1
ATOM 4489 O O . ASP B 1 185 ? 2.026 13.271 23.228 1.00 18.64 196 ASP B O 1
ATOM 4494 N N . GLU B 1 186 ? -0.089 12.562 23.007 1.00 19.82 197 GLU B N 1
ATOM 4495 C CA . GLU B 1 186 ? -0.283 12.218 24.422 1.00 21.53 197 GLU B CA 1
ATOM 4496 C C . GLU B 1 186 ? 0.514 10.979 24.834 1.00 21.34 197 GLU B C 1
ATOM 4497 O O . GLU B 1 186 ? 0.882 10.843 26.016 1.00 19.84 197 GLU B O 1
ATOM 4503 N N . GLU B 1 187 ? 0.738 10.067 23.882 1.00 19.87 198 GLU B N 1
ATOM 4504 C CA . GLU B 1 187 ? 1.563 8.865 24.123 1.00 20.14 198 GLU B CA 1
ATOM 4505 C C . GLU B 1 187 ? 2.637 8.802 23.055 1.00 18.66 198 GLU B C 1
ATOM 4506 O O . GLU B 1 187 ? 2.319 8.710 21.866 1.00 16.34 198 GLU B O 1
ATOM 4512 N N . ALA B 1 188 ? 3.896 8.879 23.472 1.00 17.04 199 ALA B N 1
ATOM 4513 C CA . ALA B 1 188 ? 5.023 8.810 22.548 1.00 16.86 199 ALA B CA 1
ATOM 4514 C C . ALA B 1 188 ? 6.252 8.225 23.190 1.00 17.18 199 ALA B C 1
ATOM 4515 O O . ALA B 1 188 ? 6.431 8.296 24.406 1.00 19.04 199 ALA B O 1
ATOM 4517 N N . ALA B 1 189 ? 7.111 7.660 22.351 1.00 16.58 200 ALA B N 1
ATOM 4518 C CA . ALA B 1 189 ? 8.423 7.221 22.768 1.00 16.22 200 ALA B CA 1
ATOM 4519 C C . ALA B 1 189 ? 9.402 8.223 22.216 1.00 15.76 200 ALA B C 1
ATOM 4520 O O . ALA B 1 189 ? 9.271 8.641 21.066 1.00 15.43 200 ALA B O 1
ATOM 4522 N N . VAL B 1 190 ? 10.389 8.590 23.027 1.00 14.54 201 VAL B N 1
ATOM 4523 C CA . VAL B 1 190 ? 11.496 9.437 22.593 1.00 14.36 201 VAL B CA 1
ATOM 4524 C C . VAL B 1 190 ? 12.760 8.631 22.865 1.00 14.71 201 VAL B C 1
ATOM 4525 O O . VAL B 1 190 ? 12.879 8.008 23.927 1.00 15.02 201 VAL B O 1
ATOM 4529 N N . VAL B 1 191 ? 13.656 8.581 21.884 1.00 14.40 202 VAL B N 1
ATOM 4530 C CA . VAL B 1 191 ? 14.763 7.625 21.885 1.00 14.45 202 VAL B CA 1
ATOM 4531 C C . VAL B 1 191 ? 16.019 8.280 21.353 1.00 14.57 202 VAL B C 1
ATOM 4532 O O . VAL B 1 191 ? 15.965 8.972 20.364 1.00 13.28 202 VAL B O 1
ATOM 4536 N N . THR B 1 192 ? 17.151 8.037 22.017 1.00 14.43 203 THR B N 1
ATOM 4537 C CA . THR B 1 192 ? 18.454 8.436 21.507 1.00 14.51 203 THR B CA 1
ATOM 4538 C C . THR B 1 192 ? 19.400 7.248 21.570 1.00 14.28 203 THR B C 1
ATOM 4539 O O . THR B 1 192 ? 19.407 6.517 22.557 1.00 14.87 203 THR B O 1
ATOM 4543 N N . TYR B 1 193 ? 20.197 7.073 20.517 1.00 14.37 204 TYR B N 1
ATOM 4544 C CA . TYR B 1 193 ? 21.253 6.057 20.504 1.00 14.32 204 TYR B CA 1
ATOM 4545 C C . TYR B 1 193 ? 22.449 6.530 19.703 1.00 15.19 204 TYR B C 1
ATOM 4546 O O . TYR B 1 193 ? 22.409 7.576 19.063 1.00 14.73 204 TYR B O 1
ATOM 4555 N N . HIS B 1 194 ? 23.524 5.747 19.758 1.00 15.47 205 HIS B N 1
ATOM 4556 C CA . HIS B 1 194 ? 24.676 5.957 18.898 1.00 16.37 205 HIS B CA 1
ATOM 4557 C C . HIS B 1 194 ? 25.174 4.659 18.313 1.00 15.97 205 HIS B C 1
ATOM 4558 O O . HIS B 1 194 ? 24.963 3.582 18.898 1.00 14.89 205 HIS B O 1
ATOM 4565 N N . ASN B 1 195 ? 25.815 4.783 17.152 1.00 15.86 206 ASN B N 1
ATOM 4566 C CA . ASN B 1 195 ? 26.554 3.696 16.515 1.00 15.76 206 ASN B CA 1
ATOM 4567 C C . ASN B 1 195 ? 28.045 4.039 16.587 1.00 16.86 206 ASN B C 1
ATOM 4568 O O . ASN B 1 195 ? 28.468 4.991 15.926 1.00 16.53 206 ASN B O 1
ATOM 4573 N N . PRO B 1 196 ? 28.842 3.290 17.388 1.00 17.70 207 PRO B N 1
ATOM 4574 C CA . PRO B 1 196 ? 30.291 3.498 17.318 1.00 18.04 207 PRO B CA 1
ATOM 4575 C C . PRO B 1 196 ? 30.836 2.806 16.086 1.00 18.45 207 PRO B C 1
ATOM 4576 O O . PRO B 1 196 ? 30.543 1.631 15.856 1.00 19.59 207 PRO B O 1
ATOM 4580 N N . TYR B 1 197 ? 31.584 3.536 15.265 1.00 17.64 208 TYR B N 1
ATOM 4581 C CA . TYR B 1 197 ? 32.006 3.010 13.980 1.00 17.19 208 TYR B CA 1
ATOM 4582 C C . TYR B 1 197 ? 33.515 2.774 13.844 1.00 17.51 208 TYR B C 1
ATOM 4583 O O . TYR B 1 197 ? 33.937 2.254 12.811 1.00 17.64 208 TYR B O 1
ATOM 4592 N N . ASP B 1 198 ? 34.321 3.110 14.855 1.00 18.52 209 ASP B N 1
ATOM 4593 C CA . ASP B 1 198 ? 35.789 2.894 14.733 1.00 19.32 209 ASP B CA 1
ATOM 4594 C C . ASP B 1 198 ? 36.130 1.420 14.484 1.00 19.40 209 ASP B C 1
ATOM 4595 O O . ASP B 1 198 ? 36.986 1.116 13.655 1.00 19.22 209 ASP B O 1
ATOM 4600 N N . ASN B 1 199 ? 35.438 0.511 15.172 1.00 19.24 210 ASN B N 1
ATOM 4601 C CA . ASN B 1 199 ? 35.692 -0.933 14.982 1.00 18.68 210 ASN B CA 1
ATOM 4602 C C . ASN B 1 199 ? 35.099 -1.562 13.709 1.00 18.88 210 ASN B C 1
ATOM 4603 O O . ASN B 1 199 ? 35.252 -2.754 13.494 1.00 19.75 210 ASN B O 1
ATOM 4608 N N . VAL B 1 200 ? 34.456 -0.769 12.858 1.00 18.33 211 VAL B N 1
ATOM 4609 C CA . VAL B 1 200 ? 34.004 -1.258 11.555 1.00 18.34 211 VAL B CA 1
ATOM 4610 C C . VAL B 1 200 ? 35.206 -1.484 10.632 1.00 18.74 211 VAL B C 1
ATOM 4611 O O . VAL B 1 200 ? 35.145 -2.319 9.743 1.00 18.24 211 VAL B O 1
ATOM 4615 N N . HIS B 1 201 ? 36.302 -0.756 10.864 1.00 19.95 212 HIS B N 1
ATOM 4616 C CA . HIS B 1 201 ? 37.570 -1.041 10.186 1.00 20.41 212 HIS B CA 1
ATOM 4617 C C . HIS B 1 201 ? 38.018 -2.489 10.485 1.00 20.02 212 HIS B C 1
ATOM 4618 O O . HIS B 1 201 ? 38.324 -3.250 9.568 1.00 19.71 212 HIS B O 1
ATOM 4625 N N . ASP B 1 202 ? 38.026 -2.842 11.766 1.00 20.69 213 ASP B N 1
ATOM 4626 C CA . ASP B 1 202 ? 38.351 -4.205 12.228 1.00 21.35 213 ASP B CA 1
ATOM 4627 C C . ASP B 1 202 ? 37.329 -5.207 11.674 1.00 21.26 213 ASP B C 1
ATOM 4628 O O . ASP B 1 202 ? 37.691 -6.307 11.235 1.00 21.50 213 ASP B O 1
ATOM 4633 N N . LEU B 1 203 ? 36.051 -4.826 11.711 1.00 19.98 214 LEU B N 1
ATOM 4634 C CA . LEU B 1 203 ? 34.990 -5.694 11.208 1.00 19.89 214 LEU B CA 1
ATOM 4635 C C . LEU B 1 203 ? 35.155 -5.988 9.724 1.00 19.06 214 LEU B C 1
ATOM 4636 O O . LEU B 1 203 ? 35.030 -7.138 9.305 1.00 17.09 214 LEU B O 1
ATOM 4641 N N . ALA B 1 204 ? 35.434 -4.950 8.931 1.00 17.94 215 ALA B N 1
ATOM 4642 C CA . ALA B 1 204 ? 35.585 -5.137 7.508 1.00 17.60 215 ALA B CA 1
ATOM 4643 C C . ALA B 1 204 ? 36.745 -6.112 7.235 1.00 18.06 215 ALA B C 1
ATOM 4644 O O . ALA B 1 204 ? 36.609 -7.030 6.433 1.00 16.28 215 ALA B O 1
ATOM 4646 N N . ARG B 1 205 ? 37.866 -5.907 7.918 1.00 18.60 216 ARG B N 1
ATOM 4647 C CA . ARG B 1 205 ? 39.049 -6.772 7.743 1.00 19.70 216 ARG B CA 1
ATOM 4648 C C . ARG B 1 205 ? 38.773 -8.237 8.093 1.00 18.25 216 ARG B C 1
ATOM 4649 O O . ARG B 1 205 ? 39.143 -9.134 7.341 1.00 18.54 216 ARG B O 1
ATOM 4657 N N . PHE B 1 206 ? 38.081 -8.451 9.204 1.00 17.58 217 PHE B N 1
ATOM 4658 C CA . PHE B 1 206 ? 37.700 -9.791 9.644 1.00 17.28 217 PHE B CA 1
ATOM 4659 C C . PHE B 1 206 ? 36.730 -10.455 8.654 1.00 17.05 217 PHE B C 1
ATOM 4660 O O . PHE B 1 206 ? 36.917 -11.610 8.274 1.00 16.66 217 PHE B O 1
ATOM 4668 N N . PHE B 1 207 ? 35.698 -9.708 8.262 1.00 16.42 218 PHE B N 1
ATOM 4669 C CA . PHE B 1 207 ? 34.666 -10.161 7.306 1.00 16.15 218 PHE B CA 1
ATOM 4670 C C . PHE B 1 207 ? 35.202 -10.514 5.922 1.00 16.47 218 PHE B C 1
ATOM 4671 O O . PHE B 1 207 ? 34.956 -11.610 5.407 1.00 17.20 218 PHE B O 1
ATOM 4679 N N . PHE B 1 208 ? 35.917 -9.585 5.299 1.00 16.68 219 PHE B N 1
ATOM 4680 C CA . PHE B 1 208 ? 36.436 -9.834 3.963 1.00 17.87 219 PHE B CA 1
ATOM 4681 C C . PHE B 1 2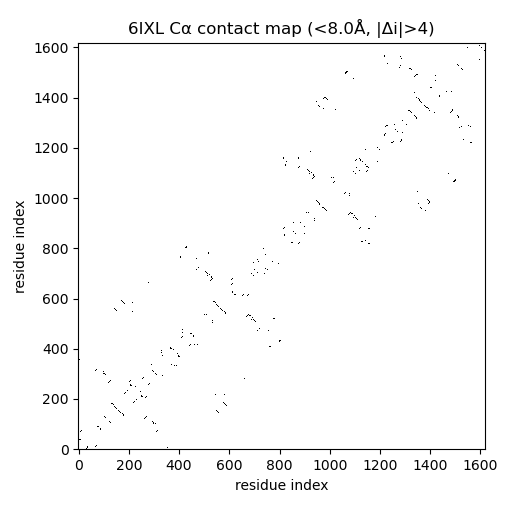08 ? 37.493 -10.958 3.976 1.00 17.01 219 PHE B C 1
ATOM 4682 O O . PHE B 1 208 ? 37.510 -11.789 3.078 1.00 17.98 219 PHE B O 1
ATOM 4690 N N . GLY B 1 209 ? 38.332 -11.000 5.005 1.00 18.36 220 GLY B N 1
ATOM 4691 C CA . GLY B 1 209 ? 39.292 -12.106 5.201 1.00 18.11 220 GLY B CA 1
ATOM 4692 C C . GLY B 1 209 ? 38.613 -13.473 5.251 1.00 18.69 220 GLY B C 1
ATOM 4693 O O . GLY B 1 209 ? 39.050 -14.406 4.578 1.00 18.35 220 GLY B O 1
ATOM 4694 N N . ARG B 1 210 ? 37.541 -13.558 6.045 1.00 19.35 221 ARG B N 1
ATOM 4695 C CA . ARG B 1 210 ? 36.670 -14.756 6.161 1.00 20.31 221 ARG B CA 1
ATOM 4696 C C . ARG B 1 210 ? 36.014 -15.156 4.853 1.00 18.37 221 ARG B C 1
ATOM 4697 O O . ARG B 1 210 ? 35.984 -16.341 4.492 1.00 17.38 221 ARG B O 1
ATOM 4705 N N . CYS B 1 211 ? 35.418 -14.169 4.192 1.00 17.71 222 CYS B N 1
ATOM 4706 C CA . CYS B 1 211 ? 34.760 -14.390 2.904 1.00 17.16 222 CYS B CA 1
ATOM 4707 C C . CYS B 1 211 ? 35.741 -14.860 1.843 1.00 17.76 222 CYS B C 1
ATOM 4708 O O . CYS B 1 211 ? 35.394 -15.706 1.039 1.00 18.48 222 CYS B O 1
ATOM 4711 N N . LEU B 1 212 ? 36.959 -14.320 1.842 1.00 20.02 223 LEU B N 1
ATOM 4712 C CA . LEU B 1 212 ? 37.962 -14.719 0.842 1.00 20.57 223 LEU B CA 1
ATOM 4713 C C . LEU B 1 212 ? 38.391 -16.178 1.036 1.00 21.87 223 LEU B C 1
ATOM 4714 O O . LEU B 1 212 ? 38.426 -16.949 0.072 1.00 21.49 223 LEU B O 1
ATOM 4719 N N . GLU B 1 213 ? 38.681 -16.541 2.282 1.00 23.69 224 GLU B N 1
ATOM 4720 C CA . GLU B 1 213 ? 39.010 -17.916 2.679 1.00 25.50 224 GLU B CA 1
ATOM 4721 C C . GLU B 1 213 ? 37.892 -18.885 2.257 1.00 23.90 224 GLU B C 1
ATOM 4722 O O . GLU B 1 213 ? 38.156 -19.934 1.684 1.00 21.79 224 GLU B O 1
ATOM 4728 N N . ALA B 1 214 ? 36.641 -18.498 2.512 1.00 21.17 225 ALA B N 1
ATOM 4729 C CA . ALA B 1 214 ? 35.481 -19.317 2.172 1.00 20.32 225 ALA B CA 1
ATOM 4730 C C . ALA B 1 214 ? 35.063 -19.246 0.706 1.00 19.60 225 ALA B C 1
ATOM 4731 O O . ALA B 1 214 ? 34.190 -20.001 0.288 1.00 20.08 225 ALA B O 1
ATOM 4733 N N . LYS B 1 215 ? 35.632 -18.317 -0.057 1.00 20.40 226 LYS B N 1
ATOM 4734 C CA . LYS B 1 215 ? 35.303 -18.114 -1.467 1.00 21.31 226 LYS B CA 1
ATOM 4735 C C . LYS B 1 215 ? 33.828 -17.761 -1.672 1.00 20.31 226 LYS B C 1
ATOM 4736 O O . LYS B 1 215 ? 33.153 -18.307 -2.542 1.00 20.34 226 LYS B O 1
ATOM 4742 N N . VAL B 1 216 ? 33.345 -16.830 -0.851 1.00 19.78 227 VAL B N 1
ATOM 4743 C CA . VAL B 1 216 ? 31.962 -16.360 -0.940 1.00 18.75 227 VAL B CA 1
ATOM 4744 C C . VAL B 1 216 ? 31.953 -14.887 -1.295 1.00 18.20 227 VAL B C 1
ATOM 4745 O O . VAL B 1 216 ? 32.830 -14.144 -0.889 1.00 19.92 227 VAL B O 1
ATOM 4749 N N . THR B 1 217 ? 30.947 -14.471 -2.047 1.00 18.18 228 THR B N 1
ATOM 4750 C CA . THR B 1 217 ? 30.802 -13.081 -2.442 1.00 18.13 228 THR B CA 1
ATOM 4751 C C . THR B 1 217 ? 30.281 -12.273 -1.262 1.00 17.62 228 THR B C 1
ATOM 4752 O O . THR B 1 217 ? 29.196 -12.567 -0.765 1.00 17.70 228 THR B O 1
ATOM 4756 N N . PRO B 1 218 ? 31.020 -11.233 -0.830 1.00 18.22 229 PRO B N 1
ATOM 4757 C CA . PRO B 1 218 ? 30.561 -10.392 0.296 1.00 17.09 229 PRO B CA 1
ATOM 4758 C C . PRO B 1 218 ? 29.551 -9.322 -0.129 1.00 16.84 229 PRO B C 1
ATOM 4759 O O . PRO B 1 218 ? 29.601 -8.834 -1.256 1.00 15.62 229 PRO B O 1
ATOM 4763 N N . TYR B 1 219 ? 28.638 -8.981 0.784 1.00 15.35 230 TYR B N 1
ATOM 4764 C CA . TYR B 1 219 ? 27.662 -7.917 0.595 1.00 15.74 230 TYR B CA 1
ATOM 4765 C C . TYR B 1 219 ? 27.561 -7.132 1.890 1.00 15.74 230 TYR B C 1
ATOM 4766 O O . TYR B 1 219 ? 27.693 -7.708 2.976 1.00 15.25 230 TYR B O 1
ATOM 4775 N N . VAL B 1 220 ? 27.343 -5.825 1.765 1.00 14.88 231 VAL B N 1
ATOM 4776 C CA . VAL B 1 220 ? 27.122 -4.952 2.912 1.00 14.93 231 VAL B CA 1
ATOM 4777 C C . VAL B 1 220 ? 25.652 -4.530 2.917 1.00 14.32 231 VAL B C 1
ATOM 4778 O O . VAL B 1 220 ? 25.092 -4.201 1.876 1.00 14.59 231 VAL B O 1
ATOM 4782 N N . VAL B 1 221 ? 25.047 -4.567 4.107 1.00 13.94 232 VAL B N 1
ATOM 4783 C CA . VAL B 1 221 ? 23.606 -4.444 4.260 1.00 13.79 232 VAL B CA 1
ATOM 4784 C C . VAL B 1 221 ? 23.271 -3.327 5.254 1.00 13.76 232 VAL B C 1
ATOM 4785 O O . VAL B 1 221 ? 23.635 -3.411 6.431 1.00 13.46 232 VAL B O 1
ATOM 4789 N N . THR B 1 222 ? 22.591 -2.282 4.777 1.00 13.75 233 THR B N 1
ATOM 4790 C CA . THR B 1 222 ? 22.141 -1.173 5.643 1.00 13.92 233 THR B CA 1
ATOM 4791 C C . THR B 1 222 ? 20.819 -0.602 5.124 1.00 13.98 233 THR B C 1
ATOM 4792 O O . THR B 1 222 ? 20.295 -1.052 4.092 1.00 13.78 233 THR B O 1
ATOM 4796 N N . LYS B 1 223 ? 20.294 0.390 5.839 1.00 13.77 234 LYS B N 1
ATOM 4797 C CA . LYS B 1 223 ? 19.177 1.210 5.361 1.00 14.64 234 LYS B CA 1
ATOM 4798 C C . LYS B 1 223 ? 19.649 2.665 5.113 1.00 14.57 234 LYS B C 1
ATOM 4799 O O . LYS B 1 223 ? 18.900 3.605 5.292 1.00 13.95 234 LYS B O 1
ATOM 4805 N N . LYS B 1 224 ? 20.889 2.824 4.640 1.00 14.99 235 LYS B N 1
ATOM 4806 C CA . LYS B 1 224 ? 21.566 4.151 4.576 1.00 15.37 235 LYS B CA 1
ATOM 4807 C C . LYS B 1 224 ? 20.910 5.165 3.642 1.00 16.50 235 LYS B C 1
ATOM 4808 O O . LYS B 1 224 ? 21.119 6.357 3.784 1.00 17.52 235 LYS B O 1
ATOM 4814 N N . THR B 1 225 ? 20.144 4.682 2.673 1.00 17.42 236 THR B N 1
ATOM 4815 C CA . THR B 1 225 ? 19.366 5.549 1.787 1.00 18.84 236 THR B CA 1
ATOM 4816 C C . THR B 1 225 ? 18.456 6.497 2.569 1.00 18.71 236 THR B C 1
ATOM 4817 O O . THR B 1 225 ? 18.343 7.675 2.225 1.00 18.34 236 THR B O 1
ATOM 4821 N N . VAL B 1 226 ? 17.831 5.977 3.625 1.00 17.99 237 VAL B N 1
ATOM 4822 C CA . VAL B 1 226 ? 16.897 6.728 4.466 1.00 18.47 237 VAL B CA 1
ATOM 4823 C C . VAL B 1 226 ? 17.530 7.067 5.810 1.00 17.87 237 VAL B C 1
ATOM 4824 O O . VAL B 1 226 ? 17.369 8.178 6.320 1.00 17.64 237 VAL B O 1
ATOM 4828 N N . PHE B 1 227 ? 18.205 6.088 6.411 1.00 15.99 238 PHE B N 1
ATOM 4829 C CA . PHE B 1 227 ? 18.879 6.277 7.689 1.00 15.32 238 PHE B CA 1
ATOM 4830 C C . PHE B 1 227 ? 20.320 6.705 7.378 1.00 15.65 238 PHE B C 1
ATOM 4831 O O . PHE B 1 227 ? 21.278 5.918 7.476 1.00 14.60 238 PHE B O 1
ATOM 4839 N N . LYS B 1 228 ? 20.456 7.970 6.989 1.00 16.27 239 LYS B N 1
ATOM 4840 C CA . LYS B 1 228 ? 21.661 8.451 6.313 1.00 17.28 239 LYS B CA 1
ATOM 4841 C C . LYS B 1 228 ? 22.916 8.435 7.177 1.00 16.50 239 LYS B C 1
ATOM 4842 O O . LYS B 1 228 ? 24.022 8.367 6.660 1.00 16.25 239 LYS B O 1
ATOM 4848 N N . TRP B 1 229 ? 22.720 8.494 8.485 1.00 16.12 240 TRP B N 1
ATOM 4849 C CA . TRP B 1 229 ? 23.787 8.315 9.472 1.00 15.45 240 TRP B CA 1
ATOM 4850 C C . TRP B 1 229 ? 24.531 6.984 9.387 1.00 15.65 240 TRP B C 1
ATOM 4851 O O . TRP B 1 229 ? 25.640 6.877 9.918 1.00 15.79 240 TRP B O 1
ATOM 4862 N N . GLN B 1 230 ? 23.913 5.977 8.752 1.00 15.12 241 GLN B N 1
ATOM 4863 C CA . GLN B 1 230 ? 24.565 4.694 8.488 1.00 15.11 241 GLN B CA 1
ATOM 4864 C C . GLN B 1 230 ? 25.608 4.703 7.376 1.00 15.73 241 GLN B C 1
ATOM 4865 O O . GLN B 1 230 ? 26.334 3.724 7.235 1.00 16.54 241 GLN B O 1
ATOM 4871 N N . GLU B 1 231 ? 25.717 5.798 6.619 1.00 16.24 242 GLU B N 1
ATOM 4872 C CA . GLU B 1 231 ? 26.645 5.870 5.477 1.00 17.13 242 GLU B CA 1
ATOM 4873 C C . GLU B 1 231 ? 28.071 5.376 5.778 1.00 16.49 242 GLU B C 1
ATOM 4874 O O . GLU B 1 231 ? 28.635 4.625 4.973 1.00 17.16 242 GLU B O 1
ATOM 4880 N N . PRO B 1 232 ? 28.656 5.776 6.926 1.00 17.37 243 PRO B N 1
ATOM 4881 C CA . PRO B 1 232 ? 30.032 5.351 7.245 1.00 16.98 243 PRO B CA 1
ATOM 4882 C C . PRO B 1 232 ? 30.245 3.848 7.377 1.00 16.74 243 PRO B C 1
ATOM 4883 O O . PRO B 1 232 ? 31.361 3.365 7.129 1.00 15.95 243 PRO B O 1
ATOM 4887 N N . PHE B 1 233 ? 29.214 3.115 7.802 1.00 16.10 244 PHE B N 1
ATOM 4888 C CA . PHE B 1 233 ? 29.287 1.637 7.841 1.00 15.90 244 PHE B CA 1
ATOM 4889 C C . PHE B 1 233 ? 29.611 1.123 6.439 1.00 16.07 244 PHE B C 1
ATOM 4890 O O . PHE B 1 233 ? 30.509 0.287 6.276 1.00 16.24 244 PHE B O 1
ATOM 4898 N N . TRP B 1 234 ? 28.930 1.664 5.428 1.00 16.14 245 TRP B N 1
ATOM 4899 C CA . TRP B 1 234 ? 29.212 1.324 4.028 1.00 17.49 245 TRP B CA 1
ATOM 4900 C C . TRP B 1 234 ? 30.584 1.842 3.539 1.00 18.60 245 TRP B C 1
ATOM 4901 O O . TRP B 1 234 ? 31.365 1.096 2.921 1.00 17.69 245 TRP B O 1
ATOM 4912 N N . GLN B 1 235 ? 30.843 3.123 3.787 1.00 20.12 246 GLN B N 1
ATOM 4913 C CA . GLN B 1 235 ? 32.070 3.775 3.301 1.00 21.81 246 GLN B CA 1
ATOM 4914 C C . GLN B 1 235 ? 33.342 3.123 3.851 1.00 20.31 246 GLN B C 1
ATOM 4915 O O . GLN B 1 235 ? 34.291 2.891 3.105 1.00 20.06 246 GLN B O 1
ATOM 4921 N N . ILE B 1 236 ? 33.340 2.809 5.142 1.00 20.86 247 ILE B N 1
ATOM 4922 C CA . ILE B 1 236 ? 34.472 2.107 5.771 1.00 20.99 247 ILE B CA 1
ATOM 4923 C C . ILE B 1 236 ? 34.676 0.732 5.149 1.00 21.29 247 ILE B C 1
ATOM 4924 O O . ILE B 1 236 ? 35.808 0.388 4.762 1.00 19.96 247 ILE B O 1
ATOM 4929 N N . MET B 1 237 ? 33.587 -0.040 5.046 1.00 21.09 248 MET B N 1
ATOM 4930 C CA . MET B 1 237 ? 33.604 -1.349 4.397 1.00 21.53 248 MET B CA 1
ATOM 4931 C C . MET B 1 237 ? 34.139 -1.237 2.967 1.00 21.00 248 MET B C 1
ATOM 4932 O O . MET B 1 237 ? 35.063 -1.972 2.608 1.00 19.54 248 MET B O 1
ATOM 4937 N N . ARG B 1 238 ? 33.583 -0.322 2.169 1.00 20.39 249 ARG B N 1
ATOM 4938 C CA . ARG B 1 238 ? 33.957 -0.222 0.754 1.00 21.50 249 ARG B CA 1
ATOM 4939 C C . ARG B 1 238 ? 35.442 0.143 0.612 1.00 22.05 249 ARG B C 1
ATOM 4940 O O . ARG B 1 238 ? 36.136 -0.427 -0.242 1.00 20.48 249 ARG B O 1
ATOM 4945 N N . THR B 1 239 ? 35.902 1.068 1.451 1.00 21.85 250 THR B N 1
ATOM 4946 C CA . THR B 1 239 ? 37.289 1.533 1.415 1.00 23.27 250 THR B CA 1
ATOM 4947 C C . THR B 1 239 ? 38.246 0.397 1.743 1.00 23.48 250 THR B C 1
ATOM 4948 O O . THR B 1 239 ? 39.193 0.156 0.998 1.00 23.15 250 THR B O 1
ATOM 4952 N N . VAL B 1 240 ? 37.978 -0.314 2.835 1.00 23.23 251 VAL B N 1
ATOM 4953 C CA . VAL B 1 240 ? 38.810 -1.465 3.205 1.00 22.87 251 VAL B CA 1
ATOM 4954 C C . VAL B 1 240 ? 38.816 -2.501 2.075 1.00 22.55 251 VAL B C 1
ATOM 4955 O O . VAL B 1 240 ? 39.882 -2.980 1.677 1.00 21.27 251 VAL B O 1
ATOM 4959 N N . PHE B 1 241 ? 37.639 -2.821 1.542 1.00 22.00 252 PHE B N 1
ATOM 4960 C CA . PHE B 1 241 ? 37.546 -3.784 0.463 1.00 22.87 252 PHE B CA 1
ATOM 4961 C C . PHE B 1 241 ? 38.384 -3.391 -0.767 1.00 23.49 252 PHE B C 1
ATOM 4962 O O . PHE B 1 241 ? 39.234 -4.161 -1.234 1.00 22.79 252 PHE B O 1
ATOM 4970 N N . ASP B 1 242 ? 38.115 -2.202 -1.288 1.00 23.97 253 ASP B N 1
ATOM 4971 C CA . ASP B 1 242 ? 38.814 -1.700 -2.480 1.00 24.73 253 ASP B CA 1
ATOM 4972 C C . ASP B 1 242 ? 40.331 -1.704 -2.295 1.00 25.60 253 ASP B C 1
ATOM 4973 O O . ASP B 1 242 ? 41.049 -2.200 -3.156 1.00 25.33 253 ASP B O 1
ATOM 4978 N N . GLU B 1 243 ? 40.798 -1.189 -1.164 1.00 26.47 254 GLU B N 1
ATOM 4979 C CA . GLU B 1 243 ? 42.224 -1.015 -0.926 1.00 27.94 254 GLU B CA 1
ATOM 4980 C C . GLU B 1 243 ? 42.941 -2.297 -0.549 1.00 29.18 254 GLU B C 1
ATOM 4981 O O . GLU B 1 243 ? 44.109 -2.468 -0.908 1.00 29.46 254 GLU B O 1
ATOM 4987 N N . GLU B 1 244 ? 42.266 -3.183 0.189 1.00 27.64 255 GLU B N 1
ATOM 4988 C CA . GLU B 1 244 ? 42.944 -4.329 0.809 1.00 26.86 255 GLU B CA 1
ATOM 4989 C C . GLU B 1 244 ? 42.488 -5.713 0.353 1.00 26.27 255 GLU B C 1
ATOM 4990 O O . GLU B 1 244 ? 43.170 -6.692 0.670 1.00 26.98 255 GLU B O 1
ATOM 4996 N N . PHE B 1 245 ? 41.375 -5.813 -0.375 1.00 24.70 256 PHE B N 1
ATOM 4997 C CA . PHE B 1 245 ? 40.786 -7.127 -0.688 1.00 23.54 256 PHE B CA 1
ATOM 4998 C C . PHE B 1 245 ? 40.343 -7.377 -2.125 1.00 23.66 256 PHE B C 1
ATOM 4999 O O . PHE B 1 245 ? 40.408 -8.526 -2.567 1.00 25.22 256 PHE B O 1
ATOM 5007 N N . LYS B 1 246 ? 39.897 -6.354 -2.857 1.00 23.93 257 LYS B N 1
ATOM 5008 C CA . LYS B 1 246 ? 39.315 -6.576 -4.192 1.00 25.23 257 LYS B CA 1
ATOM 5009 C C . LYS B 1 246 ? 40.246 -7.363 -5.117 1.00 25.41 257 LYS B C 1
ATOM 5010 O O . LYS B 1 246 ? 39.830 -8.340 -5.728 1.00 24.58 257 LYS B O 1
ATOM 5016 N N . ALA B 1 247 ? 41.489 -6.902 -5.223 1.00 27.54 258 ALA B N 1
ATOM 5017 C CA . ALA B 1 247 ? 42.533 -7.586 -6.014 1.00 28.90 258 ALA B CA 1
ATOM 5018 C C . ALA B 1 247 ? 42.637 -9.074 -5.655 1.00 27.70 258 ALA B C 1
ATOM 5019 O O . ALA B 1 247 ? 42.690 -9.945 -6.533 1.00 27.24 258 ALA B O 1
ATOM 5021 N N . GLN B 1 248 ? 42.649 -9.351 -4.357 1.00 28.54 259 GLN B N 1
ATOM 5022 C CA . GLN B 1 248 ? 42.683 -10.727 -3.851 1.00 28.49 259 GLN B CA 1
ATOM 5023 C C . GLN B 1 248 ? 41.448 -11.543 -4.242 1.00 28.20 259 GLN B C 1
ATOM 5024 O O . GLN B 1 248 ? 41.577 -12.712 -4.625 1.00 29.13 259 GLN B O 1
ATOM 5030 N N . PHE B 1 249 ? 40.258 -10.941 -4.132 1.00 26.66 260 PHE B N 1
ATOM 5031 C CA . PHE B 1 249 ? 39.013 -11.613 -4.547 1.00 26.37 260 PHE B CA 1
ATOM 5032 C C . PHE B 1 249 ? 39.000 -11.969 -6.036 1.00 26.97 260 PHE B C 1
ATOM 5033 O O . PHE B 1 249 ? 38.548 -13.047 -6.397 1.00 27.67 260 PHE B O 1
ATOM 5041 N N . VAL B 1 250 ? 39.498 -11.065 -6.887 1.00 29.09 261 VAL B N 1
ATOM 5042 C CA . VAL B 1 250 ? 39.565 -11.299 -8.337 1.00 29.04 261 VAL B CA 1
ATOM 5043 C C . VAL B 1 250 ? 40.572 -12.411 -8.649 1.00 30.20 261 VAL B C 1
ATOM 5044 O O . VAL B 1 250 ? 40.249 -13.355 -9.377 1.00 31.21 261 VAL B O 1
ATOM 5048 N N . ALA B 1 251 ? 41.771 -12.286 -8.082 1.00 30.53 262 ALA B N 1
ATOM 5049 C CA . ALA B 1 251 ? 42.839 -13.284 -8.207 1.00 32.26 262 ALA B CA 1
ATOM 5050 C C . ALA B 1 251 ? 42.400 -14.696 -7.786 1.00 33.70 262 ALA B C 1
ATOM 5051 O O . ALA B 1 251 ? 42.750 -15.677 -8.444 1.00 34.00 262 ALA B O 1
ATOM 5053 N N . ALA B 1 252 ? 41.604 -14.783 -6.718 1.00 33.44 263 ALA B N 1
ATOM 5054 C CA . ALA B 1 252 ? 41.060 -16.056 -6.239 1.00 33.51 263 ALA B CA 1
ATOM 5055 C C . ALA B 1 252 ? 39.841 -16.575 -7.035 1.00 34.28 263 ALA B C 1
ATOM 5056 O O . ALA B 1 252 ? 39.330 -17.672 -6.749 1.00 35.51 263 ALA B O 1
ATOM 5058 N N . GLY B 1 253 ? 39.365 -15.801 -8.012 1.00 32.89 264 GLY B N 1
ATOM 5059 C CA . GLY B 1 253 ? 38.253 -16.209 -8.855 1.00 32.78 264 GLY B CA 1
ATOM 5060 C C . GLY B 1 253 ? 36.874 -15.997 -8.251 1.00 32.77 264 GLY B C 1
ATOM 5061 O O . GLY B 1 253 ? 35.882 -16.410 -8.843 1.00 34.14 264 GLY B O 1
ATOM 5062 N N . VAL B 1 254 ? 36.800 -15.325 -7.103 1.00 31.86 265 VAL B N 1
ATOM 5063 C CA . VAL B 1 254 ? 35.529 -15.146 -6.379 1.00 31.81 265 VAL B CA 1
ATOM 5064 C C . VAL B 1 254 ? 34.690 -14.051 -7.041 1.00 30.80 265 VAL B C 1
ATOM 5065 O O . VAL B 1 254 ? 33.477 -14.205 -7.191 1.00 29.66 265 VAL B O 1
ATOM 5069 N N . MET B 1 255 ? 35.343 -12.956 -7.434 1.00 30.30 266 MET B N 1
ATOM 5070 C CA . MET B 1 255 ? 34.701 -11.860 -8.164 1.00 32.08 266 MET B CA 1
ATOM 5071 C C . MET B 1 255 ? 35.439 -11.608 -9.489 1.00 32.05 266 MET B C 1
ATOM 5072 O O . MET B 1 255 ? 36.634 -11.839 -9.579 1.00 31.69 266 MET B O 1
ATOM 5077 N N . LYS B 1 256 ? 34.713 -11.148 -10.505 1.00 32.49 267 LYS B N 1
ATOM 5078 C CA . LYS B 1 256 ? 35.291 -10.872 -11.831 1.00 33.42 267 LYS B CA 1
ATOM 5079 C C . LYS B 1 256 ? 35.987 -9.515 -11.827 1.00 34.43 267 LYS B C 1
ATOM 5080 O O . LYS B 1 256 ? 35.745 -8.687 -10.949 1.00 32.94 267 LYS B O 1
ATOM 5082 N N . GLU B 1 257 ? 36.867 -9.307 -12.805 1.00 35.98 268 GLU B N 1
ATOM 5083 C CA . GLU B 1 257 ? 37.463 -7.988 -13.063 1.00 35.95 268 GLU B CA 1
ATOM 5084 C C . GLU B 1 257 ? 36.407 -6.895 -13.207 1.00 33.92 268 GLU B C 1
ATOM 5085 O O . GLU B 1 257 ? 35.440 -7.049 -13.962 1.00 33.53 268 GLU B O 1
ATOM 5091 N N . GLY B 1 258 ? 36.599 -5.796 -12.481 1.00 33.78 269 GLY B N 1
ATOM 5092 C CA . GLY B 1 258 ? 35.676 -4.662 -12.522 1.00 35.09 269 GLY B CA 1
ATOM 5093 C C . GLY B 1 258 ? 34.359 -4.817 -11.767 1.00 34.56 269 GLY B C 1
ATOM 5094 O O . GLY B 1 258 ? 33.520 -3.918 -11.815 1.00 36.03 269 GLY B O 1
ATOM 5095 N N . GLU B 1 259 ? 34.173 -5.944 -11.077 1.00 34.03 270 GLU B N 1
ATOM 5096 C CA . GLU B 1 259 ? 33.015 -6.164 -10.212 1.00 33.51 270 GLU B CA 1
ATOM 5097 C C . GLU B 1 259 ? 33.226 -5.353 -8.930 1.00 31.82 270 GLU B C 1
ATOM 5098 O O . GLU B 1 259 ? 34.262 -5.481 -8.271 1.00 34.52 270 GLU B O 1
ATOM 5104 N N . GLU B 1 260 ? 32.267 -4.500 -8.588 1.00 28.01 271 GLU B N 1
ATOM 5105 C CA . GLU B 1 260 ? 32.366 -3.677 -7.384 1.00 27.10 271 GLU B CA 1
ATOM 5106 C C . GLU B 1 260 ? 31.692 -4.405 -6.208 1.00 24.28 271 GLU B C 1
ATOM 5107 O O . GLU B 1 260 ? 30.804 -5.232 -6.416 1.00 21.96 271 GLU B O 1
ATOM 5113 N N . LEU B 1 261 ? 32.132 -4.097 -4.987 1.00 21.71 272 LEU B N 1
ATOM 5114 C CA . LEU B 1 261 ? 31.428 -4.519 -3.778 1.00 20.71 272 LEU B CA 1
ATOM 5115 C C . LEU B 1 261 ? 30.004 -3.984 -3.853 1.00 19.88 272 LEU B C 1
ATOM 5116 O O . LEU B 1 261 ? 29.788 -2.814 -4.183 1.00 19.79 272 LEU B O 1
ATOM 5121 N N . VAL B 1 262 ? 29.042 -4.858 -3.564 1.00 19.51 273 VAL B N 1
ATOM 5122 C CA . VAL B 1 262 ? 27.626 -4.534 -3.646 1.00 18.92 273 VAL B CA 1
ATOM 5123 C C . VAL B 1 262 ? 27.084 -4.142 -2.270 1.00 18.05 273 VAL B C 1
ATOM 5124 O O . VAL B 1 262 ? 27.412 -4.763 -1.258 1.00 18.30 273 VAL B O 1
ATOM 5128 N N . HIS B 1 263 ? 26.243 -3.112 -2.268 1.00 17.40 274 HIS B N 1
ATOM 5129 C CA . HIS B 1 263 ? 25.478 -2.727 -1.115 1.00 16.61 274 HIS B CA 1
ATOM 5130 C C . HIS B 1 263 ? 24.050 -3.179 -1.355 1.00 16.28 274 HIS B C 1
ATOM 5131 O O . HIS B 1 263 ? 23.493 -2.947 -2.433 1.00 16.88 274 HIS B O 1
ATOM 5138 N N . LEU B 1 264 ? 23.455 -3.816 -0.350 1.00 15.92 275 LEU B N 1
ATOM 5139 C CA . LEU B 1 264 ? 22.043 -4.195 -0.374 1.00 15.24 275 LEU B CA 1
ATOM 5140 C C . LEU B 1 264 ? 21.283 -3.431 0.684 1.00 14.68 275 LEU B C 1
ATOM 5141 O O . LEU B 1 264 ? 21.750 -3.339 1.816 1.00 14.77 275 LEU B O 1
ATOM 5146 N N . LEU B 1 265 ? 20.096 -2.917 0.362 1.00 15.11 276 LEU B N 1
ATOM 5147 C CA . LEU B 1 265 ? 19.230 -2.391 1.420 1.00 15.33 276 LEU B CA 1
ATOM 5148 C C . LEU B 1 265 ? 18.736 -3.540 2.299 1.00 14.75 276 LEU B C 1
ATOM 5149 O O . LEU B 1 265 ? 18.552 -4.651 1.826 1.00 13.61 276 LEU B O 1
ATOM 5154 N N . SER B 1 266 ? 18.512 -3.262 3.578 1.00 15.00 277 SER B N 1
ATOM 5155 C CA . SER B 1 266 ? 18.092 -4.315 4.512 1.00 15.89 277 SER B CA 1
ATOM 5156 C C . SER B 1 266 ? 16.798 -4.971 4.086 1.00 16.28 277 SER B C 1
ATOM 5157 O O . SER B 1 266 ? 16.636 -6.178 4.262 1.00 15.58 277 SER B O 1
ATOM 5160 N N . ASP B 1 267 ? 15.873 -4.175 3.535 1.00 16.16 278 ASP B N 1
ATOM 5161 C CA . ASP B 1 267 ? 14.604 -4.719 3.043 1.00 17.34 278 ASP B CA 1
ATOM 5162 C C . ASP B 1 267 ? 14.752 -5.509 1.740 1.00 17.55 278 ASP B C 1
ATOM 5163 O O . ASP B 1 267 ? 13.981 -6.406 1.488 1.00 20.28 278 ASP B O 1
ATOM 5168 N N . ALA B 1 268 ? 15.754 -5.204 0.929 1.00 16.97 279 ALA B N 1
ATOM 5169 C CA . ALA B 1 268 ? 16.135 -6.092 -0.188 1.00 15.88 279 ALA B CA 1
ATOM 5170 C C . ALA B 1 268 ? 16.805 -7.363 0.305 1.00 15.12 279 ALA B C 1
ATOM 5171 O O . ALA B 1 268 ? 16.539 -8.433 -0.214 1.00 15.03 279 ALA B O 1
ATOM 5173 N N . ALA B 1 269 ? 17.685 -7.256 1.297 1.00 14.47 280 ALA B N 1
ATOM 5174 C CA . ALA B 1 269 ? 18.406 -8.438 1.809 1.00 13.82 280 ALA B CA 1
ATOM 5175 C C . ALA B 1 269 ? 17.471 -9.537 2.348 1.00 14.18 280 ALA B C 1
ATOM 5176 O O . ALA B 1 269 ? 17.763 -10.731 2.218 1.00 13.40 280 ALA B O 1
ATOM 5178 N N . THR B 1 270 ? 16.345 -9.137 2.945 1.00 14.35 281 THR B N 1
ATOM 5179 C CA . THR B 1 270 ? 15.348 -10.104 3.370 1.00 15.42 281 THR B CA 1
ATOM 5180 C C . THR B 1 270 ? 14.842 -10.963 2.198 1.00 15.06 281 THR B C 1
ATOM 5181 O O . THR B 1 270 ? 14.485 -12.124 2.360 1.00 14.55 281 THR B O 1
ATOM 5185 N N . MET B 1 271 ? 14.783 -10.369 1.013 1.00 14.43 282 MET B N 1
ATOM 5186 C CA . MET B 1 271 ? 14.302 -11.061 -0.166 1.00 14.46 282 MET B CA 1
ATOM 5187 C C . MET B 1 271 ? 15.406 -11.962 -0.670 1.00 14.43 282 MET B C 1
ATOM 5188 O O . MET B 1 271 ? 15.163 -13.131 -1.005 1.00 14.51 282 MET B O 1
ATOM 5193 N N . LYS B 1 272 ? 16.622 -11.431 -0.693 1.00 13.55 283 LYS B N 1
ATOM 5194 C CA . LYS B 1 272 ? 17.769 -12.218 -1.149 1.00 14.19 283 LYS B CA 1
ATOM 5195 C C . LYS B 1 272 ? 17.972 -13.486 -0.308 1.00 13.33 283 LYS B C 1
ATOM 5196 O O . LYS B 1 272 ? 18.275 -14.548 -0.859 1.00 13.46 283 LYS B O 1
ATOM 5202 N N . LEU B 1 273 ? 17.776 -13.409 1.000 1.00 13.71 284 LEU B N 1
ATOM 5203 C CA . LEU B 1 273 ? 17.933 -14.630 1.840 1.00 13.72 284 LEU B CA 1
ATOM 5204 C C . LEU B 1 273 ? 17.005 -15.771 1.458 1.00 14.59 284 LEU B C 1
ATOM 5205 O O . LEU B 1 273 ? 17.383 -16.934 1.581 1.00 14.12 284 LEU B O 1
ATOM 5210 N N . VAL B 1 274 ? 15.804 -15.435 0.994 1.00 15.02 285 VAL B N 1
ATOM 5211 C CA . VAL B 1 274 ? 14.867 -16.439 0.511 1.00 16.34 285 VAL B CA 1
ATOM 5212 C C . VAL B 1 274 ? 15.264 -16.910 -0.893 1.00 16.86 285 VAL B C 1
ATOM 5213 O O . VAL B 1 274 ? 15.190 -18.103 -1.180 1.00 17.13 285 VAL B O 1
ATOM 5217 N N . GLN B 1 275 ? 15.696 -15.986 -1.754 1.00 17.62 286 GLN B N 1
ATOM 5218 C CA . GLN B 1 275 ? 16.019 -16.316 -3.157 1.00 18.49 286 GLN B CA 1
ATOM 5219 C C . GLN B 1 275 ? 17.278 -17.141 -3.308 1.00 17.74 286 GLN B C 1
ATOM 5220 O O . GLN B 1 275 ? 17.332 -18.071 -4.108 1.00 18.32 286 GLN B O 1
ATOM 5226 N N . TRP B 1 276 ? 18.302 -16.770 -2.546 1.00 16.03 287 TRP B N 1
ATOM 5227 C CA . TRP B 1 276 ? 19.647 -17.251 -2.785 1.00 15.65 287 TRP B CA 1
ATOM 5228 C C . TRP B 1 276 ? 19.913 -18.594 -2.111 1.00 15.55 287 TRP B C 1
ATOM 5229 O O . TRP B 1 276 ? 20.836 -18.744 -1.313 1.00 14.69 287 TRP B O 1
ATOM 5240 N N . ARG B 1 277 ? 19.126 -19.592 -2.513 1.00 16.07 288 ARG B N 1
ATOM 5241 C CA . ARG B 1 277 ? 19.195 -20.924 -1.918 1.00 16.55 288 ARG B CA 1
ATOM 5242 C C . ARG B 1 277 ? 20.460 -21.697 -2.249 1.00 16.77 288 ARG B C 1
ATOM 5243 O O . ARG B 1 277 ? 20.773 -22.653 -1.570 1.00 16.37 288 ARG B O 1
ATOM 5251 N N . GLN B 1 278 ? 21.172 -21.285 -3.292 1.00 17.07 289 GLN B N 1
ATOM 5252 C CA . GLN B 1 278 ? 22.522 -21.786 -3.590 1.00 18.24 289 GLN B CA 1
ATOM 5253 C C . GLN B 1 278 ? 23.560 -21.498 -2.490 1.00 17.09 289 GLN B C 1
ATOM 5254 O O . GLN B 1 278 ? 24.570 -22.188 -2.401 1.00 16.74 289 GLN B O 1
ATOM 5260 N N . GLY B 1 279 ? 23.321 -20.488 -1.655 1.00 16.39 290 GLY B N 1
ATOM 5261 C CA . GLY B 1 279 ? 24.298 -20.076 -0.655 1.00 15.83 290 GLY B CA 1
ATOM 5262 C C . GLY B 1 279 ? 25.497 -19.454 -1.337 1.00 15.82 290 GLY B C 1
ATOM 5263 O O . GLY B 1 279 ? 25.382 -18.898 -2.444 1.00 15.39 290 GLY B O 1
ATOM 5264 N N . GLY B 1 280 ? 26.650 -19.558 -0.694 1.00 15.97 291 GLY B N 1
ATOM 5265 C CA . GLY B 1 280 ? 27.882 -19.028 -1.250 1.00 15.95 291 GLY B CA 1
ATOM 5266 C C . GLY B 1 280 ? 28.033 -17.520 -1.208 1.00 16.05 291 GLY B C 1
ATOM 5267 O O . GLY B 1 280 ? 28.690 -16.958 -2.078 1.00 17.03 291 GLY B O 1
ATOM 5268 N N . PHE B 1 281 ? 27.438 -16.865 -0.204 1.00 15.36 292 PHE B N 1
ATOM 5269 C CA . PHE B 1 281 ? 27.551 -15.423 -0.033 1.00 15.03 292 PHE B CA 1
ATOM 5270 C C . PHE B 1 281 ? 27.795 -15.048 1.431 1.00 14.87 292 PHE B C 1
ATOM 5271 O O . PHE B 1 281 ? 27.621 -15.875 2.341 1.00 14.92 292 PHE B O 1
ATOM 5279 N N . GLY B 1 282 ? 28.253 -13.814 1.627 1.00 14.41 293 GLY B N 1
ATOM 5280 C CA . GLY B 1 282 ? 28.469 -13.227 2.951 1.00 14.38 293 GLY B CA 1
ATOM 5281 C C . GLY B 1 282 ? 27.727 -11.907 3.074 1.00 14.38 293 GLY B C 1
ATOM 5282 O O . GLY B 1 282 ? 27.656 -11.156 2.111 1.00 13.86 293 GLY B O 1
ATOM 5283 N N . MET B 1 283 ? 27.160 -11.644 4.251 1.00 13.92 294 MET B N 1
ATOM 5284 C CA . MET B 1 283 ? 26.507 -10.373 4.544 1.00 14.52 294 MET B CA 1
ATOM 5285 C C . MET B 1 283 ? 27.052 -9.786 5.832 1.00 14.17 294 MET B C 1
ATOM 5286 O O . MET B 1 283 ? 27.256 -10.520 6.805 1.00 14.14 294 MET B O 1
ATOM 5291 N N . ALA B 1 284 ? 27.262 -8.469 5.844 1.00 13.97 295 ALA B N 1
ATOM 5292 C CA . ALA B 1 284 ? 27.598 -7.713 7.067 1.00 14.05 295 ALA B CA 1
ATOM 5293 C C . ALA B 1 284 ? 26.573 -6.606 7.287 1.00 13.62 295 ALA B C 1
ATOM 5294 O O . ALA B 1 284 ? 26.233 -5.879 6.347 1.00 15.26 295 ALA B O 1
ATOM 5296 N N . ALA B 1 285 ? 26.086 -6.484 8.515 1.00 12.91 296 ALA B N 1
ATOM 5297 C CA . ALA B 1 285 ? 25.013 -5.556 8.845 1.00 12.36 296 ALA B CA 1
ATOM 5298 C C . ALA B 1 285 ? 25.175 -4.974 10.247 1.00 12.03 296 ALA B C 1
ATOM 5299 O O . ALA B 1 285 ? 25.954 -5.482 11.054 1.00 11.84 296 ALA B O 1
ATOM 5301 N N . HIS B 1 286 ? 24.398 -3.932 10.545 1.00 11.86 297 HIS B N 1
ATOM 5302 C CA . HIS B 1 286 ? 24.363 -3.344 11.896 1.00 11.52 297 HIS B CA 1
ATOM 5303 C C . HIS B 1 286 ? 23.726 -4.349 12.873 1.00 11.85 297 HIS B C 1
ATOM 5304 O O . HIS B 1 286 ? 23.215 -5.390 12.468 1.00 11.29 297 HIS B O 1
ATOM 5311 N N . ASN B 1 287 ? 23.769 -4.006 14.154 1.00 12.08 298 ASN B N 1
ATOM 5312 C CA . ASN B 1 287 ? 23.364 -4.886 15.258 1.00 12.64 298 ASN B CA 1
ATOM 5313 C C . ASN B 1 287 ? 21.927 -5.424 15.110 1.00 12.66 298 ASN B C 1
ATOM 5314 O O . ASN B 1 287 ? 21.736 -6.645 15.003 1.00 12.11 298 ASN B O 1
ATOM 5319 N N . TYR B 1 288 ? 20.936 -4.525 15.016 1.00 12.08 299 TYR B N 1
ATOM 5320 C CA . TYR B 1 288 ? 19.533 -4.964 14.886 1.00 11.86 299 TYR B CA 1
ATOM 5321 C C . TYR B 1 288 ? 19.225 -5.673 13.569 1.00 11.69 299 TYR B C 1
ATOM 5322 O O . TYR B 1 288 ? 18.572 -6.717 13.553 1.00 11.81 299 TYR B O 1
ATOM 5331 N N . ASP B 1 289 ? 19.670 -5.103 12.457 1.00 12.07 300 ASP B N 1
ATOM 5332 C CA . ASP B 1 289 ? 19.466 -5.729 11.141 1.00 12.35 300 ASP B CA 1
ATOM 5333 C C . ASP B 1 289 ? 20.038 -7.138 11.140 1.00 12.21 300 ASP B C 1
ATOM 5334 O O . ASP B 1 289 ? 19.404 -8.059 10.649 1.00 12.18 300 ASP B O 1
ATOM 5339 N N . GLY B 1 290 ? 21.217 -7.296 11.737 1.00 12.46 301 GLY B N 1
ATOM 5340 C CA . GLY B 1 290 ? 21.855 -8.605 11.867 1.00 12.47 301 GLY B CA 1
ATOM 5341 C C . GLY B 1 290 ? 21.047 -9.565 12.748 1.00 13.11 301 GLY B C 1
ATOM 5342 O O . GLY B 1 290 ? 20.934 -10.748 12.439 1.00 12.98 301 GLY B O 1
ATOM 5343 N N . ASP B 1 291 ? 20.495 -9.053 13.848 1.00 13.35 302 ASP B N 1
ATOM 5344 C CA . ASP B 1 291 ? 19.609 -9.825 14.728 1.00 13.93 302 ASP B CA 1
ATOM 5345 C C . ASP B 1 291 ? 18.441 -10.427 13.930 1.00 13.91 302 ASP B C 1
ATOM 5346 O O . ASP B 1 291 ? 18.201 -11.639 13.986 1.00 13.60 302 ASP B O 1
ATOM 5351 N N . VAL B 1 292 ? 17.733 -9.573 13.191 1.00 12.92 303 VAL B N 1
ATOM 5352 C CA . VAL B 1 292 ? 16.536 -9.983 12.433 1.00 13.13 303 VAL B CA 1
ATOM 5353 C C . VAL B 1 292 ? 16.896 -10.896 11.248 1.00 12.44 303 VAL B C 1
ATOM 5354 O O . VAL B 1 292 ? 16.363 -12.005 11.111 1.00 12.66 303 VAL B O 1
ATOM 5358 N N . LEU B 1 293 ? 17.836 -10.453 10.428 1.00 11.70 304 LEU B N 1
ATOM 5359 C CA . LEU B 1 293 ? 18.220 -11.199 9.218 1.00 11.52 304 LEU B CA 1
ATOM 5360 C C . LEU B 1 293 ? 18.801 -12.585 9.505 1.00 11.20 304 LEU B C 1
ATOM 5361 O O . LEU B 1 293 ? 18.575 -13.518 8.737 1.00 10.98 304 LEU B O 1
ATOM 5366 N N . THR B 1 294 ? 19.554 -12.717 10.592 1.00 11.67 305 THR B N 1
ATOM 5367 C CA . THR B 1 294 ? 20.164 -14.013 10.901 1.00 12.00 305 THR B CA 1
ATOM 5368 C C . THR B 1 294 ? 19.157 -15.029 11.402 1.00 11.71 305 THR B C 1
ATOM 5369 O O . THR B 1 294 ? 19.360 -16.217 11.216 1.00 11.25 305 THR B O 1
ATOM 5373 N N . ASP B 1 295 ? 18.071 -14.594 12.041 1.00 11.82 306 ASP B N 1
ATOM 5374 C CA . ASP B 1 295 ? 16.992 -15.543 12.342 1.00 12.24 306 ASP B CA 1
ATOM 5375 C C . ASP B 1 295 ? 16.237 -15.959 11.089 1.00 11.80 306 ASP B C 1
ATOM 5376 O O . ASP B 1 295 ? 15.845 -17.125 10.974 1.00 11.77 306 ASP B O 1
ATOM 5381 N N . GLU B 1 296 ? 16.076 -15.038 10.141 1.00 11.53 307 GLU B N 1
ATOM 5382 C CA . GLU B 1 296 ? 15.530 -15.398 8.809 1.00 11.63 307 GLU B CA 1
ATOM 5383 C C . GLU B 1 296 ? 16.402 -16.459 8.141 1.00 11.54 307 GLU B C 1
ATOM 5384 O O . GLU B 1 296 ? 15.905 -17.458 7.601 1.00 11.51 307 GLU B O 1
ATOM 5390 N N . LEU B 1 297 ? 17.696 -16.211 8.174 1.00 11.42 308 LEU B N 1
ATOM 5391 C CA . LEU B 1 297 ? 18.710 -17.143 7.672 1.00 11.62 308 LEU B CA 1
ATOM 5392 C C . LEU B 1 297 ? 18.563 -18.533 8.313 1.00 11.35 308 LEU B C 1
ATOM 5393 O O . LEU B 1 297 ? 18.574 -19.552 7.611 1.00 11.30 308 LEU B O 1
ATOM 5398 N N . ALA B 1 298 ? 18.416 -18.563 9.641 1.00 11.71 309 ALA B N 1
ATOM 5399 C CA . ALA B 1 298 ? 18.145 -19.810 10.367 1.00 11.98 309 ALA B CA 1
ATOM 5400 C C . ALA B 1 298 ? 16.944 -20.569 9.802 1.00 12.41 309 ALA B C 1
ATOM 5401 O O . ALA B 1 298 ? 17.025 -21.768 9.588 1.00 11.87 309 ALA B O 1
ATOM 5403 N N . GLN B 1 299 ? 15.829 -19.864 9.597 1.00 12.49 310 GLN B N 1
ATOM 5404 C CA . GLN B 1 299 ? 14.609 -20.491 9.096 1.00 12.89 310 GLN B CA 1
ATOM 5405 C C . GLN B 1 299 ? 14.735 -21.021 7.669 1.00 13.01 310 GLN B C 1
ATOM 5406 O O . GLN B 1 299 ? 14.245 -22.108 7.365 1.00 12.15 310 GLN B O 1
ATOM 5412 N N . VAL B 1 300 ? 15.383 -20.254 6.797 1.00 13.13 311 VAL B N 1
ATOM 5413 C CA . VAL B 1 300 ? 15.642 -20.713 5.440 1.00 13.03 311 VAL B CA 1
ATOM 5414 C C . VAL B 1 300 ? 16.567 -21.935 5.458 1.00 13.11 311 VAL B C 1
ATOM 5415 O O . VAL B 1 300 ? 16.330 -22.896 4.721 1.00 13.46 311 VAL B O 1
ATOM 5419 N N . HIS B 1 301 ? 17.590 -21.918 6.309 1.00 12.39 312 HIS B N 1
ATOM 5420 C CA . HIS B 1 301 ? 18.558 -23.012 6.332 1.00 12.62 312 HIS B CA 1
ATOM 5421 C C . HIS B 1 301 ? 17.959 -24.294 6.926 1.00 13.18 312 HIS B C 1
ATOM 5422 O O . HIS B 1 301 ? 18.045 -25.367 6.325 1.00 13.85 312 HIS B O 1
ATOM 5429 N N . LYS B 1 302 ? 17.367 -24.172 8.109 1.00 13.84 313 LYS B N 1
ATOM 5430 C CA . LYS B 1 302 ? 16.653 -25.275 8.750 1.00 14.63 313 LYS B CA 1
ATOM 5431 C C . LYS B 1 302 ? 15.992 -24.772 10.028 1.00 13.80 313 LYS B C 1
ATOM 5432 O O . LYS B 1 302 ? 14.772 -24.733 10.139 1.00 14.59 313 LYS B O 1
ATOM 5438 N N . SER B 1 303 ? 16.817 -24.382 10.996 1.00 13.30 314 SER B N 1
ATOM 5439 C CA . SER B 1 303 ? 16.331 -23.886 12.276 1.00 13.36 314 SER B CA 1
ATOM 5440 C C . SER B 1 303 ? 17.525 -23.252 13.014 1.00 13.26 314 SER B C 1
ATOM 5441 O O . SER B 1 303 ? 18.671 -23.372 12.548 1.00 12.10 314 SER B O 1
ATOM 5444 N N . PRO B 1 304 ? 17.269 -22.588 14.156 1.00 14.09 315 PRO B N 1
ATOM 5445 C CA . PRO B 1 304 ? 18.334 -21.838 14.818 1.00 15.15 315 PRO B CA 1
ATOM 5446 C C . PRO B 1 304 ? 19.560 -22.641 15.162 1.00 15.69 315 PRO B C 1
ATOM 5447 O O . PRO B 1 304 ? 20.659 -22.102 15.056 1.00 17.07 315 PRO B O 1
ATOM 5451 N N . GLY B 1 305 ? 19.377 -23.912 15.526 1.00 15.10 316 GLY B N 1
ATOM 5452 C CA . GLY B 1 305 ? 20.488 -24.813 15.827 1.00 15.89 316 GLY B CA 1
ATOM 5453 C C . GLY B 1 305 ? 21.527 -24.982 14.722 1.00 16.01 316 GLY B C 1
ATOM 5454 O O . GLY B 1 305 ? 22.660 -25.378 15.011 1.00 15.90 316 GLY B O 1
ATOM 5455 N N . PHE B 1 306 ? 21.153 -24.692 13.467 1.00 14.27 317 PHE B N 1
ATOM 5456 C CA . PHE B 1 306 ? 22.072 -24.858 12.329 1.00 14.15 317 PHE B CA 1
ATOM 5457 C C . PHE B 1 306 ? 22.744 -23.549 11.858 1.00 13.67 317 PHE B C 1
ATOM 5458 O O . PHE B 1 306 ? 23.262 -23.476 10.742 1.00 13.55 317 PHE B O 1
ATOM 5466 N N . ILE B 1 307 ? 22.718 -22.523 12.713 1.00 13.44 318 ILE B N 1
ATOM 5467 C CA . ILE B 1 307 ? 23.422 -21.275 12.486 1.00 12.96 318 ILE B CA 1
ATOM 5468 C C . ILE B 1 307 ? 24.332 -21.060 13.698 1.00 12.96 318 ILE B C 1
ATOM 5469 O O . ILE B 1 307 ? 23.906 -21.307 14.825 1.00 12.88 318 ILE B O 1
ATOM 5474 N N . THR B 1 308 ? 25.571 -20.624 13.469 1.00 12.85 319 THR B N 1
ATOM 5475 C CA . THR B 1 308 ? 26.503 -20.340 14.596 1.00 13.28 319 THR B CA 1
ATOM 5476 C C . THR B 1 308 ? 26.108 -19.058 15.356 1.00 14.35 319 THR B C 1
ATOM 5477 O O . THR B 1 308 ? 25.310 -18.270 14.865 1.00 14.32 319 THR B O 1
ATOM 5481 N N . SER B 1 309 ? 26.671 -18.861 16.554 1.00 15.81 320 SER B N 1
ATOM 5482 C CA . SER B 1 309 ? 26.641 -17.543 17.248 1.00 16.33 320 SER B CA 1
ATOM 5483 C C . SER B 1 309 ? 28.012 -17.336 17.881 1.00 16.48 320 SER B C 1
ATOM 5484 O O . SER B 1 309 ? 28.221 -17.676 19.049 1.00 17.13 320 SER B O 1
ATOM 5487 N N . ASN B 1 310 ? 28.936 -16.817 17.080 1.00 15.55 321 ASN B N 1
ATOM 5488 C CA . ASN B 1 310 ? 30.348 -16.732 17.427 1.00 15.49 321 ASN B CA 1
ATOM 5489 C C . ASN B 1 310 ? 30.768 -15.273 17.618 1.00 15.39 321 ASN B C 1
ATOM 5490 O O . ASN B 1 310 ? 30.949 -14.546 16.638 1.00 15.38 321 ASN B O 1
ATOM 5495 N N . LEU B 1 311 ? 30.944 -14.883 18.881 1.00 15.64 322 LEU B N 1
ATOM 5496 C CA . LEU B 1 311 ? 31.367 -13.535 19.238 1.00 15.49 322 LEU B CA 1
ATOM 5497 C C . LEU B 1 311 ? 32.861 -13.378 18.985 1.00 15.35 322 LEU B C 1
ATOM 5498 O O . LEU B 1 311 ? 33.650 -14.207 19.441 1.00 14.05 322 LEU B O 1
ATOM 5503 N N . VAL B 1 312 ? 33.223 -12.328 18.242 1.00 15.08 323 VAL B N 1
ATOM 5504 C CA . VAL B 1 312 ? 34.615 -12.003 17.989 1.00 15.60 323 VAL B CA 1
ATOM 5505 C C . VAL B 1 312 ? 34.918 -10.586 18.480 1.00 16.01 323 VAL B C 1
ATOM 5506 O O . VAL B 1 312 ? 34.208 -9.631 18.127 1.00 16.52 323 VAL B O 1
ATOM 5510 N N . GLY B 1 313 ? 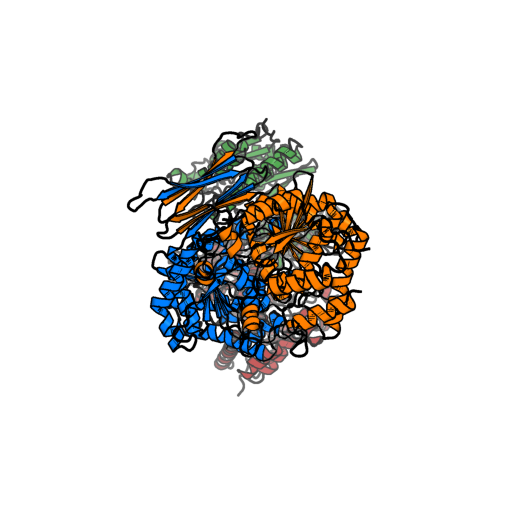35.969 -10.470 19.296 1.00 16.62 324 GLY B N 1
ATOM 5511 C CA . GLY B 1 313 ? 36.434 -9.192 19.805 1.00 17.27 324 GLY B CA 1
ATOM 5512 C C . GLY B 1 313 ? 37.934 -9.032 19.647 1.00 17.98 324 GLY B C 1
ATOM 5513 O O . GLY B 1 313 ? 38.627 -9.975 19.282 1.00 17.21 324 GLY B O 1
ATOM 5514 N N . VAL B 1 314 ? 38.426 -7.825 19.930 1.00 19.26 325 VAL B N 1
ATOM 5515 C CA . VAL B 1 314 ? 39.815 -7.460 19.677 1.00 19.05 325 VAL B CA 1
ATOM 5516 C C . VAL B 1 314 ? 40.460 -7.219 21.034 1.00 19.05 325 VAL B C 1
ATOM 5517 O O . VAL B 1 314 ? 40.035 -6.344 21.788 1.00 17.88 325 VAL B O 1
ATOM 5521 N N . HIS B 1 315 ? 41.462 -8.034 21.347 1.00 18.62 326 HIS B N 1
ATOM 5522 C CA . HIS B 1 315 ? 42.263 -7.858 22.558 1.00 19.39 326 HIS B CA 1
ATOM 5523 C C . HIS B 1 315 ? 43.144 -6.608 22.395 1.00 19.62 326 HIS B C 1
ATOM 5524 O O . HIS B 1 315 ? 43.531 -6.259 21.284 1.00 19.62 326 HIS B O 1
ATOM 5531 N N . GLU B 1 316 ? 43.452 -5.961 23.519 1.00 19.77 327 GLU B N 1
ATOM 5532 C CA . GLU B 1 316 ? 44.429 -4.866 23.613 1.00 20.63 327 GLU B CA 1
ATOM 5533 C C . GLU B 1 316 ? 45.775 -5.164 22.927 1.00 20.82 327 GLU B C 1
ATOM 5534 O O . GLU B 1 316 ? 46.401 -4.262 22.376 1.00 22.62 327 GLU B O 1
ATOM 5536 N N . ASP B 1 317 ? 46.183 -6.428 22.908 1.00 19.75 328 ASP B N 1
ATOM 5537 C CA . ASP B 1 317 ? 47.497 -6.852 22.380 1.00 19.68 328 ASP B CA 1
ATOM 5538 C C . ASP B 1 317 ? 47.461 -7.149 20.865 1.00 19.03 328 ASP B C 1
ATOM 5539 O O . ASP B 1 317 ? 48.469 -7.578 20.287 1.00 19.11 328 ASP B O 1
ATOM 5544 N N . GLY B 1 318 ? 46.299 -6.945 20.230 1.00 17.67 329 GLY B N 1
ATOM 5545 C CA . GLY B 1 318 ? 46.138 -7.108 18.787 1.00 17.60 329 GLY B CA 1
ATOM 5546 C C . GLY B 1 318 ? 45.531 -8.435 18.353 1.00 17.09 329 GLY B C 1
ATOM 5547 O O . GLY B 1 318 ? 45.074 -8.538 17.221 1.00 19.03 329 GLY B O 1
ATOM 5548 N N . THR B 1 319 ? 45.535 -9.450 19.214 1.00 16.01 330 THR B N 1
ATOM 5549 C CA . THR B 1 319 ? 44.990 -10.762 18.852 1.00 15.84 330 THR B CA 1
ATOM 5550 C C . THR B 1 319 ? 43.487 -10.730 19.066 1.00 16.03 330 THR B C 1
ATOM 5551 O O . THR B 1 319 ? 42.952 -9.750 19.617 1.00 16.31 330 THR B O 1
ATOM 5555 N N . LEU B 1 320 ? 42.806 -11.773 18.595 1.00 15.29 331 LEU B N 1
ATOM 5556 C CA . LEU B 1 320 ? 41.347 -11.839 18.688 1.00 15.20 331 LEU B CA 1
ATOM 5557 C C . LEU B 1 320 ? 40.867 -12.726 19.837 1.00 13.74 331 LEU B C 1
ATOM 5558 O O . LEU B 1 320 ? 41.417 -13.792 20.087 1.00 13.81 331 LEU B O 1
ATOM 5563 N N . ILE B 1 321 ? 39.839 -12.252 20.543 1.00 13.28 332 ILE B N 1
ATOM 5564 C CA . ILE B 1 321 ? 39.125 -13.023 21.535 1.00 12.71 332 ILE B CA 1
ATOM 5565 C C . ILE B 1 321 ? 37.932 -13.632 20.803 1.00 12.52 332 ILE B C 1
ATOM 5566 O O . ILE B 1 321 ? 37.184 -12.906 20.147 1.00 12.46 332 ILE B O 1
ATOM 5571 N N . LYS B 1 322 ? 37.748 -14.946 20.916 1.00 12.15 333 LYS B N 1
ATOM 5572 C CA . LYS B 1 322 ? 36.681 -15.633 20.173 1.00 12.47 333 LYS B CA 1
ATOM 5573 C C . LYS B 1 322 ? 35.911 -16.545 21.131 1.00 12.90 333 LYS B C 1
ATOM 5574 O O . LYS B 1 322 ? 36.493 -17.414 21.781 1.00 12.31 333 LYS B O 1
ATOM 5580 N N . GLU B 1 323 ? 34.604 -16.290 21.211 1.00 13.10 334 GLU B N 1
ATOM 5581 C CA . GLU B 1 323 ? 33.679 -17.045 22.012 1.00 13.30 334 GLU B CA 1
ATOM 5582 C C . GLU B 1 323 ? 32.722 -17.732 21.053 1.00 12.82 334 GLU B C 1
ATOM 5583 O O . GLU B 1 323 ? 32.358 -17.154 20.021 1.00 13.17 334 GLU B O 1
ATOM 5589 N N . PHE B 1 324 ? 32.378 -18.985 21.354 1.00 12.53 335 PHE B N 1
ATOM 5590 C CA . PHE B 1 324 ? 31.587 -19.829 20.469 1.00 12.54 335 PHE B CA 1
ATOM 5591 C C . PHE B 1 324 ? 30.397 -20.409 21.222 1.00 13.02 335 PHE B C 1
ATOM 5592 O O . PHE B 1 324 ? 30.573 -20.963 22.295 1.00 12.50 335 PHE B O 1
ATOM 5600 N N . GLU B 1 325 ? 29.203 -20.299 20.630 1.00 14.22 336 GLU B N 1
ATOM 5601 C CA . GLU B 1 325 ? 27.965 -20.861 21.185 1.00 15.08 336 GLU B CA 1
ATOM 5602 C C . GLU B 1 325 ? 27.102 -21.460 20.096 1.00 14.73 336 GLU B C 1
ATOM 5603 O O . GLU B 1 325 ? 27.144 -20.999 18.945 1.00 15.83 336 GLU B O 1
ATOM 5609 N N . ALA B 1 326 ? 26.288 -22.442 20.475 1.00 13.13 337 ALA B N 1
ATOM 5610 C CA . ALA B 1 326 ? 25.192 -22.897 19.629 1.00 12.84 337 ALA B CA 1
ATOM 5611 C C . ALA B 1 326 ? 24.074 -21.850 19.708 1.00 12.89 337 ALA B C 1
ATOM 5612 O O . ALA B 1 326 ? 24.023 -21.075 20.657 1.00 12.83 337 ALA B O 1
ATOM 5614 N N . SER B 1 327 ? 23.188 -21.833 18.725 1.00 12.83 338 SER B N 1
ATOM 5615 C CA . SER B 1 327 ? 22.118 -20.823 18.657 1.00 13.96 338 SER B CA 1
ATOM 5616 C C . SER B 1 327 ? 20.785 -21.308 19.211 1.00 15.80 338 SER B C 1
ATOM 5617 O O . SER B 1 327 ? 19.788 -20.611 19.107 1.00 18.15 338 SER B O 1
ATOM 5620 N N . HIS B 1 328 ? 20.754 -22.488 19.810 1.00 15.92 339 HIS B N 1
ATOM 5621 C CA . HIS B 1 328 ? 19.544 -22.967 20.498 1.00 16.07 339 HIS B CA 1
ATOM 5622 C C . HIS B 1 328 ? 19.743 -22.801 21.987 1.00 16.59 339 HIS B C 1
ATOM 5623 O O . HIS B 1 328 ? 20.842 -22.491 22.441 1.00 17.25 339 HIS B O 1
ATOM 5630 N N . GLY B 1 329 ? 18.676 -23.008 22.760 1.00 16.81 340 GLY B N 1
ATOM 5631 C CA . GLY B 1 329 ? 18.759 -22.949 24.226 1.00 16.28 340 GLY B CA 1
ATOM 5632 C C . GLY B 1 329 ? 19.101 -24.293 24.862 1.00 15.92 340 GLY B C 1
ATOM 5633 O O . GLY B 1 329 ? 19.671 -25.186 24.214 1.00 14.99 340 GLY B O 1
ATOM 5634 N N . THR B 1 330 ? 18.718 -24.447 26.129 1.00 15.01 341 THR B N 1
ATOM 5635 C CA . THR B 1 330 ? 19.044 -25.642 26.911 1.00 14.95 341 THR B CA 1
ATOM 5636 C C . THR B 1 330 ? 18.115 -26.834 26.684 1.00 14.80 341 THR B C 1
ATOM 5637 O O . THR B 1 330 ? 18.324 -27.888 27.260 1.00 14.56 341 THR B O 1
ATOM 5641 N N . VAL B 1 331 ? 17.099 -26.649 25.848 1.00 15.86 342 VAL B N 1
ATOM 5642 C CA . VAL B 1 331 ? 16.143 -27.690 25.450 1.00 16.54 342 VAL B CA 1
ATOM 5643 C C . VAL B 1 331 ? 15.489 -28.330 26.685 1.00 17.34 342 VAL B C 1
ATOM 5644 O O . VAL B 1 331 ? 15.516 -29.563 26.881 1.00 17.32 342 VAL B O 1
ATOM 5648 N N . ALA B 1 332 ? 14.914 -27.465 27.521 1.00 18.16 343 ALA B N 1
ATOM 5649 C CA . ALA B 1 332 ? 14.202 -27.866 28.743 1.00 19.47 343 ALA B CA 1
ATOM 5650 C C . ALA B 1 332 ? 13.136 -28.951 28.506 1.00 20.04 343 ALA B C 1
ATOM 5651 O O . ALA B 1 332 ? 12.984 -29.846 29.329 1.00 20.12 343 ALA B O 1
ATOM 5653 N N . ASP B 1 333 ? 12.416 -28.869 27.385 1.00 21.59 344 ASP B N 1
ATOM 5654 C CA . ASP B 1 333 ? 11.373 -29.862 27.044 1.00 23.39 344 ASP B CA 1
ATOM 5655 C C . ASP B 1 333 ? 11.951 -31.265 26.978 1.00 21.07 344 ASP B C 1
ATOM 5656 O O . ASP B 1 333 ? 11.344 -32.220 27.440 1.00 19.25 344 ASP B O 1
ATOM 5661 N N . MET B 1 334 ? 13.119 -31.372 26.357 1.00 18.57 345 MET B N 1
ATOM 5662 C CA . MET B 1 334 ? 13.798 -32.633 26.224 1.00 17.80 345 MET B CA 1
ATOM 5663 C C . MET B 1 334 ? 14.362 -33.126 27.552 1.00 15.85 345 MET B C 1
ATOM 5664 O O . MET B 1 334 ? 14.364 -34.328 27.819 1.00 14.42 345 MET B O 1
ATOM 5669 N N . ASP B 1 335 ? 14.849 -32.194 28.369 1.00 15.33 346 ASP B N 1
ATOM 5670 C CA . ASP B 1 335 ? 15.315 -32.531 29.713 1.00 15.63 346 ASP B CA 1
ATOM 5671 C C . ASP B 1 335 ? 14.158 -33.105 30.536 1.00 15.92 346 ASP B C 1
ATOM 5672 O O . ASP B 1 335 ? 14.317 -34.120 31.217 1.00 16.12 346 ASP B O 1
ATOM 5677 N N . GLU B 1 336 ? 12.999 -32.462 30.441 1.00 16.88 347 GLU B N 1
ATOM 5678 C CA . GLU B 1 336 ? 11.765 -32.996 31.061 1.00 17.87 347 GLU B CA 1
ATOM 5679 C C . GLU B 1 336 ? 11.460 -34.421 30.590 1.00 18.53 347 GLU B C 1
ATOM 5680 O O . GLU B 1 336 ? 11.131 -35.286 31.407 1.00 18.32 347 GLU B O 1
ATOM 5683 N N . ALA B 1 337 ? 11.564 -34.660 29.271 1.00 17.11 348 ALA B N 1
ATOM 5684 C CA . ALA B 1 337 ? 11.318 -35.986 28.702 1.00 16.92 348 ALA B CA 1
ATOM 5685 C C . ALA B 1 337 ? 12.292 -37.021 29.245 1.00 16.79 348 ALA B C 1
ATOM 5686 O O . ALA B 1 337 ? 11.890 -38.134 29.603 1.00 16.05 348 ALA B O 1
ATOM 5688 N N . ARG B 1 338 ? 13.575 -36.648 29.321 1.00 15.78 349 ARG B N 1
ATOM 5689 C CA . ARG B 1 338 ? 14.595 -37.510 29.907 1.00 15.46 349 ARG B CA 1
ATOM 5690 C C . ARG B 1 338 ? 14.172 -37.908 31.328 1.00 16.04 349 ARG B C 1
ATOM 5691 O O . ARG B 1 338 ? 14.221 -39.092 31.670 1.00 15.47 349 ARG B O 1
ATOM 5699 N N . LEU B 1 339 ? 13.737 -36.919 32.113 1.00 16.46 350 LEU B N 1
ATOM 5700 C CA . LEU B 1 339 ? 13.316 -37.132 33.525 1.00 17.80 350 LEU B CA 1
ATOM 5701 C C . LEU B 1 339 ? 11.925 -37.808 33.684 1.00 19.91 350 LEU B C 1
ATOM 5702 O O . LEU B 1 339 ? 11.540 -38.194 34.800 1.00 21.00 350 LEU B O 1
ATOM 5707 N N . ARG B 1 340 ? 11.189 -37.951 32.575 1.00 20.79 351 ARG B N 1
ATOM 5708 C CA . ARG B 1 340 ? 10.025 -38.857 32.467 1.00 21.05 351 ARG B CA 1
ATOM 5709 C C . ARG B 1 340 ? 10.332 -40.262 31.908 1.00 20.83 351 ARG B C 1
ATOM 5710 O O . ARG B 1 340 ? 9.410 -41.062 31.689 1.00 19.11 351 ARG B O 1
ATOM 5718 N N . GLY B 1 341 ? 11.613 -40.582 31.719 1.00 19.45 352 GLY B N 1
ATOM 5719 C CA . GLY B 1 341 ? 12.022 -41.878 31.196 1.00 19.85 352 GLY B CA 1
ATOM 5720 C C . GLY B 1 341 ? 11.746 -42.102 29.718 1.00 19.16 352 GLY B C 1
ATOM 5721 O O . GLY B 1 341 ? 11.736 -43.236 29.267 1.00 20.93 352 GLY B O 1
ATOM 5722 N N . GLU B 1 342 ? 11.560 -41.018 28.972 1.00 19.07 353 GLU B N 1
ATOM 5723 C CA . GLU B 1 342 ? 11.231 -41.064 27.551 1.00 19.69 353 GLU B CA 1
ATOM 5724 C C . GLU B 1 342 ? 12.502 -40.882 26.742 1.00 19.55 353 GLU B C 1
ATOM 5725 O O . GLU B 1 342 ? 13.379 -40.102 27.130 1.00 19.36 353 GLU B O 1
ATOM 5731 N N . GLU B 1 343 ? 12.579 -41.582 25.613 1.00 18.91 354 GLU B N 1
ATOM 5732 C CA . GLU B 1 343 ? 13.695 -41.444 24.693 1.00 19.35 354 GLU B CA 1
ATOM 5733 C C . GLU B 1 343 ? 13.833 -40.002 24.211 1.00 17.71 354 GLU B C 1
ATOM 5734 O O . GLU B 1 343 ? 12.832 -39.322 23.967 1.00 19.24 354 GLU B O 1
ATOM 5740 N N . THR B 1 344 ? 15.073 -39.541 24.077 1.00 16.12 355 THR B N 1
ATOM 5741 C CA . THR B 1 344 ? 15.376 -38.231 23.514 1.00 15.29 355 THR B CA 1
ATOM 5742 C C . THR B 1 344 ? 16.324 -38.396 22.335 1.00 14.89 355 THR B C 1
ATOM 5743 O O . THR B 1 344 ? 16.968 -39.440 22.194 1.00 14.17 355 THR B O 1
ATOM 5747 N N . SER B 1 345 ? 16.417 -37.351 21.505 1.00 14.66 356 SER B N 1
ATOM 5748 C CA . SER B 1 345 ? 17.384 -37.330 20.403 1.00 14.30 356 SER B CA 1
ATOM 5749 C C . SER B 1 345 ? 17.857 -35.901 20.177 1.00 14.08 356 SER B C 1
ATOM 5750 O O . SER B 1 345 ? 17.388 -35.230 19.267 1.00 14.72 356 SER B O 1
ATOM 5753 N N . LEU B 1 346 ? 18.762 -35.418 21.030 1.00 13.98 357 LEU B N 1
ATOM 5754 C CA . LEU B 1 346 ? 19.314 -34.071 20.882 1.00 14.24 357 LEU B CA 1
ATOM 5755 C C . LEU B 1 346 ? 20.433 -34.119 19.856 1.00 13.78 357 LEU B C 1
ATOM 5756 O O . LEU B 1 346 ? 21.386 -34.854 20.033 1.00 13.22 357 LEU B O 1
ATOM 5761 N N . ASN B 1 347 ? 20.319 -33.326 18.794 1.00 13.20 358 ASN B N 1
ATOM 5762 C CA . ASN B 1 347 ? 21.410 -33.193 17.822 1.00 13.13 358 ASN B CA 1
ATOM 5763 C C . ASN B 1 347 ? 22.477 -32.267 18.406 1.00 12.45 358 ASN B C 1
ATOM 5764 O O . ASN B 1 347 ? 22.233 -31.073 18.536 1.00 12.68 358 ASN B O 1
ATOM 5769 N N . PRO B 1 348 ? 23.672 -32.794 18.712 1.00 11.95 359 PRO B N 1
ATOM 5770 C CA . PRO B 1 348 ? 24.695 -31.988 19.343 1.00 11.90 359 PRO B CA 1
ATOM 5771 C C . PRO B 1 348 ? 25.538 -31.161 18.348 1.00 11.87 359 PRO B C 1
ATOM 5772 O O . PRO B 1 348 ? 26.491 -30.531 18.750 1.00 11.46 359 PRO B O 1
ATOM 5776 N N . LEU B 1 349 ? 25.185 -31.146 17.066 1.00 12.11 360 LEU B N 1
ATOM 5777 C CA . LEU B 1 349 ? 26.068 -30.555 16.057 1.00 12.34 360 LEU B CA 1
ATOM 5778 C C . LEU B 1 349 ? 26.326 -29.065 16.245 1.00 11.51 360 LEU B C 1
ATOM 5779 O O . LEU B 1 349 ? 27.442 -28.610 16.041 1.00 11.99 360 LEU B O 1
ATOM 5784 N N . GLY B 1 350 ? 25.321 -28.295 16.658 1.00 11.64 361 GLY B N 1
ATOM 5785 C CA . GLY B 1 350 ? 25.532 -26.873 16.910 1.00 11.04 361 GLY B CA 1
ATOM 5786 C C . GLY B 1 350 ? 26.554 -26.618 17.996 1.00 11.04 361 GLY B C 1
ATOM 5787 O O . GLY B 1 350 ? 27.465 -25.803 17.831 1.00 11.41 361 GLY B O 1
ATOM 5788 N N . MET B 1 351 ? 26.409 -27.335 19.107 1.00 11.11 362 MET B N 1
ATOM 5789 C CA . MET B 1 351 ? 27.335 -27.202 20.230 1.00 11.30 362 MET B CA 1
ATOM 5790 C C . MET B 1 351 ? 28.733 -27.719 19.882 1.00 11.59 362 MET B C 1
ATOM 5791 O O . MET B 1 351 ? 29.719 -27.115 20.261 1.00 11.21 362 MET B O 1
ATOM 5796 N N . VAL B 1 352 ? 28.787 -28.828 19.159 1.00 11.88 363 VAL B N 1
ATOM 5797 C CA . VAL B 1 352 ? 30.067 -29.402 18.708 1.00 12.42 363 VAL B CA 1
ATOM 5798 C C . VAL B 1 352 ? 30.814 -28.460 17.763 1.00 12.36 363 VAL B C 1
ATOM 5799 O O . VAL B 1 352 ? 32.016 -28.285 17.910 1.00 12.49 363 VAL B O 1
ATOM 5803 N N . GLU B 1 353 ? 30.115 -27.839 16.816 1.00 13.18 364 GLU B N 1
ATOM 5804 C CA . GLU B 1 353 ? 30.742 -26.794 15.997 1.00 13.50 364 GLU B CA 1
ATOM 5805 C C . GLU B 1 353 ? 31.303 -25.670 16.870 1.00 13.08 364 GLU B C 1
ATOM 5806 O O . GLU B 1 353 ? 32.392 -25.171 16.608 1.00 12.22 364 GLU B O 1
ATOM 5812 N N . GLY B 1 354 ? 30.554 -25.249 17.899 1.00 12.13 365 GLY B N 1
ATOM 5813 C CA . GLY B 1 354 ? 31.079 -24.250 18.809 1.00 12.23 365 GLY B CA 1
ATOM 5814 C C . GLY B 1 354 ? 32.357 -24.720 19.519 1.00 12.01 365 GLY B C 1
ATOM 5815 O O . GLY B 1 354 ? 33.346 -23.966 19.594 1.00 11.95 365 GLY B O 1
ATOM 5816 N N . LEU B 1 355 ? 32.345 -25.957 20.029 1.00 11.97 366 LEU B N 1
ATOM 5817 C CA . LEU B 1 355 ? 33.470 -26.466 20.805 1.00 12.20 366 LEU B CA 1
ATOM 5818 C C . LEU B 1 355 ? 34.683 -26.636 19.886 1.00 12.29 366 LEU B C 1
ATOM 5819 O O . LEU B 1 355 ? 35.804 -26.285 20.253 1.00 12.51 366 LEU B O 1
ATOM 5824 N N . ILE B 1 356 ? 34.428 -27.106 18.671 1.00 12.55 367 ILE B N 1
ATOM 5825 C CA . ILE B 1 356 ? 35.472 -27.196 17.645 1.00 12.86 367 ILE B CA 1
ATOM 5826 C C . ILE B 1 356 ? 36.125 -25.829 17.393 1.00 12.48 367 ILE B C 1
ATOM 5827 O O . ILE B 1 356 ? 37.355 -25.698 17.378 1.00 12.47 367 ILE B O 1
ATOM 5832 N N . GLY B 1 357 ? 35.304 -24.809 17.182 1.00 11.67 368 GLY B N 1
ATOM 5833 C CA . GLY B 1 357 ? 35.807 -23.486 16.930 1.00 11.49 368 GLY B CA 1
ATOM 5834 C C . GLY B 1 357 ? 36.650 -22.957 18.075 1.00 11.29 368 GLY B C 1
ATOM 5835 O O . GLY B 1 357 ? 37.705 -22.382 17.841 1.00 11.40 368 GLY B O 1
ATOM 5836 N N . ALA B 1 358 ? 36.176 -23.155 19.309 1.00 11.28 369 ALA B N 1
ATOM 5837 C CA . ALA B 1 358 ? 36.896 -22.710 20.490 1.00 11.59 369 ALA B CA 1
ATOM 5838 C C . ALA B 1 358 ? 38.231 -23.442 20.674 1.00 12.06 369 ALA B C 1
ATOM 5839 O O . ALA B 1 358 ? 39.239 -22.811 20.999 1.00 12.52 369 ALA B O 1
ATOM 5841 N N . MET B 1 359 ? 38.215 -24.758 20.510 1.00 13.23 370 MET B N 1
ATOM 5842 C CA . MET B 1 359 ? 39.439 -25.565 20.650 1.00 14.01 370 MET B CA 1
ATOM 5843 C C . MET B 1 359 ? 40.461 -25.200 19.560 1.00 14.32 370 MET B C 1
ATOM 5844 O O . MET B 1 359 ? 41.660 -25.095 19.838 1.00 13.93 370 MET B O 1
ATOM 5849 N N . ASN B 1 360 ? 39.978 -25.006 18.335 1.00 13.95 371 ASN B N 1
ATOM 5850 C CA . ASN B 1 360 ? 40.836 -24.578 17.223 1.00 14.52 371 ASN B CA 1
ATOM 5851 C C . ASN B 1 360 ? 41.453 -23.217 17.467 1.00 14.02 371 ASN B C 1
ATOM 5852 O O . ASN B 1 360 ? 42.648 -23.037 17.233 1.00 13.72 371 ASN B O 1
ATOM 5857 N N . HIS B 1 361 ? 40.652 -22.259 17.936 1.00 13.19 372 HIS B N 1
ATOM 5858 C CA . HIS B 1 361 ? 41.169 -20.934 18.196 1.00 13.19 372 HIS B CA 1
ATOM 5859 C C . HIS B 1 361 ? 42.125 -20.939 19.391 1.00 13.48 372 HIS B C 1
ATOM 5860 O O . HIS B 1 361 ? 43.109 -20.215 19.381 1.00 12.99 372 HIS B O 1
ATOM 5867 N N . ALA B 1 362 ? 41.819 -21.744 20.416 1.00 13.45 373 ALA B N 1
ATOM 5868 C CA . ALA B 1 362 ? 42.713 -21.883 21.566 1.00 13.89 373 ALA B CA 1
ATOM 5869 C C . ALA B 1 362 ? 44.107 -22.361 21.087 1.00 14.71 373 ALA B C 1
ATOM 5870 O O . ALA B 1 362 ? 45.140 -21.746 21.407 1.00 15.64 373 ALA B O 1
ATOM 5872 N N . ALA B 1 363 ? 44.118 -23.428 20.303 1.00 14.92 374 ALA B N 1
ATOM 5873 C CA . ALA B 1 363 ? 45.378 -23.945 19.726 1.00 15.65 374 ALA B CA 1
ATOM 5874 C C . ALA B 1 363 ? 46.101 -22.881 18.873 1.00 16.30 374 ALA B C 1
ATOM 5875 O O . ALA B 1 363 ? 47.325 -22.688 19.019 1.00 16.51 374 ALA B O 1
ATOM 5877 N N . ASP B 1 364 ? 45.341 -22.180 18.021 1.00 15.79 375 ASP B N 1
ATOM 5878 C CA . ASP B 1 364 ? 45.917 -21.179 17.129 1.00 17.07 375 ASP B CA 1
ATOM 5879 C C . ASP B 1 364 ? 46.446 -19.951 17.853 1.00 16.31 375 ASP B C 1
ATOM 5880 O O . ASP B 1 364 ? 47.585 -19.547 17.642 1.00 15.75 375 ASP B O 1
ATOM 5885 N N . VAL B 1 365 ? 45.648 -19.356 18.735 1.00 15.34 376 VAL B N 1
ATOM 5886 C CA . VAL B 1 365 ? 46.054 -18.108 19.362 1.00 15.80 376 VAL B CA 1
ATOM 5887 C C . VAL B 1 365 ? 47.205 -18.307 20.373 1.00 16.58 376 VAL B C 1
ATOM 5888 O O . VAL B 1 365 ? 47.954 -17.364 20.648 1.00 17.18 376 VAL B O 1
ATOM 5892 N N . HIS B 1 366 ? 47.331 -19.521 20.917 1.00 16.52 377 HIS B N 1
ATOM 5893 C CA . HIS B 1 366 ? 48.419 -19.858 21.852 1.00 17.25 377 HIS B CA 1
ATOM 5894 C C . HIS B 1 366 ? 49.564 -20.676 21.238 1.00 17.43 377 HIS B C 1
ATOM 5895 O O . HIS B 1 366 ? 50.573 -20.908 21.915 1.00 17.40 377 HIS B O 1
ATOM 5902 N N . ASN B 1 367 ? 49.387 -21.109 19.988 1.00 17.89 378 ASN B N 1
ATOM 5903 C CA . ASN B 1 367 ? 50.350 -21.927 19.241 1.00 18.89 378 ASN B CA 1
ATOM 5904 C C . ASN B 1 367 ? 50.720 -23.194 20.010 1.00 19.47 378 ASN B C 1
ATOM 5905 O O . ASN B 1 367 ? 51.897 -23.459 20.267 1.00 19.46 378 ASN B O 1
ATOM 5910 N N . ILE B 1 368 ? 49.693 -23.959 20.385 1.00 19.12 379 ILE B N 1
ATOM 5911 C CA . ILE B 1 368 ? 49.859 -25.194 21.162 1.00 20.44 379 ILE B CA 1
ATOM 5912 C C . ILE B 1 368 ? 49.141 -26.343 20.468 1.00 20.26 379 ILE B C 1
ATOM 5913 O O . ILE B 1 368 ? 47.908 -26.314 20.332 1.00 19.73 379 ILE B O 1
ATOM 5918 N N . ASP B 1 369 ? 49.919 -27.340 20.024 1.00 21.00 380 ASP B N 1
ATOM 5919 C CA . ASP B 1 369 ? 49.416 -28.586 19.423 1.00 23.36 380 ASP B CA 1
ATOM 5920 C C . ASP B 1 369 ? 48.396 -28.339 18.281 1.00 23.55 380 ASP B C 1
ATOM 5921 O O . ASP B 1 369 ? 47.353 -28.999 18.180 1.00 23.58 380 ASP B O 1
ATOM 5926 N N . ARG B 1 370 ? 48.720 -27.388 17.409 1.00 23.49 381 ARG B N 1
ATOM 5927 C CA . ARG B 1 370 ? 47.796 -26.967 16.351 1.00 23.35 381 ARG B CA 1
ATOM 5928 C C . ARG B 1 370 ? 47.444 -28.079 15.375 1.00 22.28 381 ARG B C 1
ATOM 5929 O O . ARG B 1 370 ? 46.266 -28.325 15.099 1.00 20.23 381 ARG B O 1
ATOM 5937 N N . ASP B 1 371 ? 48.452 -28.763 14.837 1.00 21.37 382 ASP B N 1
ATOM 5938 C CA . ASP B 1 371 ? 48.173 -29.814 13.858 1.00 22.43 382 ASP B CA 1
ATOM 5939 C C . ASP B 1 371 ? 47.287 -30.915 14.447 1.00 20.58 382 ASP B C 1
ATOM 5940 O O . ASP B 1 371 ? 46.308 -31.319 13.826 1.00 21.14 382 ASP B O 1
ATOM 5945 N N . ARG B 1 372 ? 47.624 -31.393 15.637 1.00 20.17 383 ARG B N 1
ATOM 5946 C CA . ARG B 1 372 ? 46.867 -32.498 16.242 1.00 20.85 383 ARG B CA 1
ATOM 5947 C C . ARG B 1 372 ? 45.450 -32.056 16.625 1.00 19.03 383 ARG B C 1
ATOM 5948 O O . ARG B 1 372 ? 44.506 -32.800 16.419 1.00 18.81 383 ARG B O 1
ATOM 5956 N N . THR B 1 373 ? 45.310 -30.828 17.104 1.00 18.29 384 THR B N 1
ATOM 5957 C CA . THR B 1 373 ? 43.987 -30.301 17.499 1.00 17.89 384 THR B CA 1
ATOM 5958 C C . THR B 1 373 ? 43.082 -30.152 16.280 1.00 17.68 384 THR B C 1
ATOM 5959 O O . THR B 1 373 ? 41.932 -30.631 16.294 1.00 16.62 384 THR B O 1
ATOM 5963 N N . HIS B 1 374 ? 43.604 -29.532 15.215 1.00 17.69 385 HIS B N 1
ATOM 5964 C CA . HIS B 1 374 ? 42.821 -29.371 13.979 1.00 17.88 385 HIS B CA 1
ATOM 5965 C C . HIS B 1 374 ? 42.427 -30.705 13.374 1.00 18.04 385 HIS B C 1
ATOM 5966 O O . HIS B 1 374 ? 41.310 -30.871 12.892 1.00 16.95 385 HIS B O 1
ATOM 5973 N N . ALA B 1 375 ? 43.353 -31.660 13.400 1.00 18.79 386 ALA B N 1
ATOM 5974 C CA . ALA B 1 375 ? 43.099 -33.012 12.898 1.00 19.25 386 ALA B CA 1
ATOM 5975 C C . ALA B 1 375 ? 41.976 -33.716 13.668 1.00 18.23 386 ALA B C 1
ATOM 5976 O O . ALA B 1 375 ? 41.106 -34.356 13.080 1.00 19.01 386 ALA B O 1
ATOM 5978 N N . PHE B 1 376 ? 42.003 -33.555 14.978 1.00 17.29 387 PHE B N 1
ATOM 5979 C CA . PHE B 1 376 ? 41.019 -34.157 15.860 1.00 17.01 387 PHE B CA 1
ATOM 5980 C C . PHE B 1 376 ? 39.641 -33.538 15.692 1.00 16.13 387 PHE B C 1
ATOM 5981 O O . PHE B 1 376 ? 38.653 -34.258 15.570 1.00 16.53 387 PHE B O 1
ATOM 5989 N N . THR B 1 377 ? 39.587 -32.217 15.652 1.00 16.00 388 THR B N 1
ATOM 5990 C CA . THR B 1 377 ? 38.319 -31.518 15.517 1.00 16.36 388 THR B CA 1
ATOM 5991 C C . THR B 1 377 ? 37.726 -31.796 14.138 1.00 16.95 388 THR B C 1
ATOM 5992 O O . THR B 1 377 ? 36.535 -32.045 14.028 1.00 16.79 388 THR B O 1
ATOM 5996 N N . THR B 1 378 ? 38.565 -31.820 13.102 1.00 17.52 389 THR B N 1
ATOM 5997 C CA . THR B 1 378 ? 38.130 -32.249 11.771 1.00 18.57 389 THR B CA 1
ATOM 5998 C C . THR B 1 378 ? 37.591 -33.690 11.809 1.00 19.13 389 THR B C 1
ATOM 5999 O O . THR B 1 378 ? 36.561 -33.990 11.216 1.00 18.97 389 THR B O 1
ATOM 6003 N N . LYS B 1 379 ? 38.276 -34.567 12.530 1.00 20.26 390 LYS B N 1
ATOM 6004 C CA . LYS B 1 379 ? 37.839 -35.962 12.666 1.00 20.40 390 LYS B CA 1
ATOM 6005 C C . LYS B 1 379 ? 36.455 -36.098 13.314 1.00 19.22 390 LYS B C 1
ATOM 6006 O O . LYS B 1 379 ? 35.634 -36.881 12.825 1.00 18.44 390 LYS B O 1
ATOM 6012 N N . MET B 1 380 ? 36.206 -35.352 14.392 1.00 18.17 391 MET B N 1
ATOM 6013 C CA . MET B 1 380 ? 34.889 -35.344 15.025 1.00 18.41 391 MET B CA 1
ATOM 6014 C C . MET B 1 380 ? 33.836 -34.957 13.996 1.00 17.41 391 MET B C 1
ATOM 6015 O O . MET B 1 380 ? 32.852 -35.653 13.854 1.00 16.41 391 MET B O 1
ATOM 6020 N N . ARG B 1 381 ? 34.066 -33.859 13.262 1.00 16.95 392 ARG B N 1
ATOM 6021 C CA . ARG B 1 381 ? 33.104 -33.414 12.263 1.00 16.90 392 ARG B CA 1
ATOM 6022 C C . ARG B 1 381 ? 32.882 -34.478 11.193 1.00 16.85 392 ARG B C 1
ATOM 6023 O O . ARG B 1 381 ? 31.737 -34.796 10.880 1.00 17.02 392 ARG B O 1
ATOM 6031 N N . THR B 1 382 ? 33.967 -35.035 10.640 1.00 16.78 393 THR B N 1
ATOM 6032 C CA . THR B 1 382 ? 33.853 -36.061 9.601 1.00 17.13 393 THR B CA 1
ATOM 6033 C C . THR B 1 382 ? 33.018 -37.274 10.068 1.00 16.26 393 THR B C 1
ATOM 6034 O O . THR B 1 382 ? 32.163 -37.762 9.345 1.00 15.81 393 THR B O 1
ATOM 6038 N N . VAL B 1 383 ? 33.274 -37.724 11.292 1.00 16.51 394 VAL B N 1
ATOM 6039 C CA . VAL B 1 383 ? 32.576 -38.885 11.854 1.00 16.69 394 VAL B CA 1
ATOM 6040 C C . VAL B 1 383 ? 31.094 -38.575 12.009 1.00 15.81 394 VAL B C 1
ATOM 6041 O O . VAL B 1 383 ? 30.233 -39.357 11.613 1.00 15.82 394 VAL B O 1
ATOM 6045 N N . ILE B 1 384 ? 30.798 -37.411 12.558 1.00 16.04 395 ILE B N 1
ATOM 6046 C CA . ILE B 1 384 ? 29.396 -37.019 12.737 1.00 15.73 395 ILE B CA 1
ATOM 6047 C C . ILE B 1 384 ? 28.661 -36.988 11.382 1.00 15.47 395 ILE B C 1
ATOM 6048 O O . ILE B 1 384 ? 27.599 -37.593 11.218 1.00 14.87 395 ILE B O 1
ATOM 6053 N N . HIS B 1 385 ? 29.250 -36.315 10.403 1.00 15.57 396 HIS B N 1
ATOM 6054 C CA . HIS B 1 385 ? 28.622 -36.226 9.072 1.00 16.22 396 HIS B CA 1
ATOM 6055 C C . HIS B 1 385 ? 28.384 -37.599 8.444 1.00 16.46 396 HIS B C 1
ATOM 6056 O O . HIS B 1 385 ? 27.323 -37.855 7.883 1.00 15.45 396 HIS B O 1
ATOM 6063 N N . GLN B 1 386 ? 29.370 -38.478 8.556 1.00 18.08 397 GLN B N 1
ATOM 6064 C CA . GLN B 1 386 ? 29.250 -39.824 7.997 1.00 19.53 397 GLN B CA 1
ATOM 6065 C C . GLN B 1 386 ? 28.102 -40.583 8.662 1.00 18.14 397 GLN B C 1
ATOM 6066 O O . GLN B 1 386 ? 27.340 -41.252 7.977 1.00 17.24 397 GLN B O 1
ATOM 6072 N N . LEU B 1 387 ? 27.948 -40.453 9.980 1.00 17.95 398 LEU B N 1
ATOM 6073 C CA . LEU B 1 387 ? 26.806 -41.070 10.665 1.00 17.85 398 LEU B CA 1
ATOM 6074 C C . LEU B 1 387 ? 25.463 -40.567 10.140 1.00 17.73 398 LEU B C 1
ATOM 6075 O O . LEU B 1 387 ? 24.558 -41.367 9.860 1.00 16.74 398 LEU B O 1
ATOM 6080 N N . PHE B 1 388 ? 25.327 -39.247 10.000 1.00 17.30 399 PHE B N 1
ATOM 6081 C CA . PHE B 1 388 ? 24.123 -38.680 9.399 1.00 18.20 399 PHE B CA 1
ATOM 6082 C C . PHE B 1 388 ? 23.869 -39.230 7.989 1.00 18.77 399 PHE B C 1
ATOM 6083 O O . PHE B 1 388 ? 22.733 -39.592 7.672 1.00 19.36 399 PHE B O 1
ATOM 6091 N N . ARG B 1 389 ? 24.924 -39.300 7.177 1.00 20.63 400 ARG B N 1
ATOM 6092 C CA . ARG B 1 389 ? 24.855 -39.859 5.810 1.00 23.12 400 ARG B CA 1
ATOM 6093 C C . ARG B 1 389 ? 24.255 -41.274 5.794 1.00 22.70 400 ARG B C 1
ATOM 6094 O O . ARG B 1 389 ? 23.405 -41.584 4.958 1.00 22.17 400 ARG B O 1
ATOM 6102 N N . GLU B 1 390 ? 24.680 -42.102 6.744 1.00 22.50 401 GLU B N 1
ATOM 6103 C CA . GLU B 1 390 ? 24.190 -43.488 6.890 1.00 24.53 401 GLU B CA 1
ATOM 6104 C C . GLU B 1 390 ? 22.789 -43.643 7.506 1.00 24.11 401 GLU B C 1
ATOM 6105 O O . GLU B 1 390 ? 22.301 -44.760 7.613 1.00 25.68 401 GLU B O 1
ATOM 6111 N N . GLY B 1 391 ? 22.146 -42.548 7.920 1.00 23.14 402 GLY B N 1
ATOM 6112 C CA . GLY B 1 391 ? 20.874 -42.613 8.632 1.00 22.43 402 GLY B CA 1
ATOM 6113 C C . GLY B 1 391 ? 21.027 -42.974 10.105 1.00 22.16 402 GLY B C 1
ATOM 6114 O O . GLY B 1 391 ? 20.052 -43.368 10.733 1.00 22.53 402 GLY B O 1
ATOM 6115 N N . LYS B 1 392 ? 22.237 -42.814 10.654 1.00 21.81 403 LYS B N 1
ATOM 6116 C CA . LYS B 1 392 ? 22.525 -43.063 12.063 1.00 22.36 403 LYS B CA 1
ATOM 6117 C C . LYS B 1 392 ? 22.800 -41.757 12.823 1.00 20.79 403 LYS B C 1
ATOM 6118 O O . LYS B 1 392 ? 23.487 -41.760 13.852 1.00 20.30 403 LYS B O 1
ATOM 6124 N N . GLY B 1 393 ? 22.287 -40.638 12.312 1.00 18.06 404 GLY B N 1
ATOM 6125 C CA . GLY B 1 393 ? 22.291 -39.393 13.063 1.00 17.21 404 GLY B CA 1
ATOM 6126 C C . GLY B 1 393 ? 21.060 -39.347 13.931 1.00 15.91 404 GLY B C 1
ATOM 6127 O O . GLY B 1 393 ? 20.334 -40.325 14.041 1.00 16.84 404 GLY B O 1
ATOM 6128 N N . THR B 1 394 ? 20.841 -38.198 14.546 1.00 15.65 405 THR B N 1
ATOM 6129 C CA . THR B 1 394 ? 19.700 -37.959 15.409 1.00 15.83 405 THR B CA 1
ATOM 6130 C C . THR B 1 394 ? 18.404 -37.851 14.596 1.00 16.68 405 THR B C 1
ATOM 6131 O O . THR B 1 394 ? 18.421 -37.743 13.351 1.00 17.07 405 THR B O 1
ATOM 6135 N N . ARG B 1 395 ? 17.281 -37.904 15.303 1.00 17.33 406 ARG B N 1
ATOM 6136 C CA . ARG B 1 395 ? 15.970 -38.114 14.672 1.00 18.40 406 ARG B CA 1
ATOM 6137 C C . ARG B 1 395 ? 15.409 -36.882 13.986 1.00 19.23 406 ARG B C 1
ATOM 6138 O O . ARG B 1 395 ? 14.541 -37.007 13.116 1.00 19.65 406 ARG B O 1
ATOM 6146 N N . ASP B 1 396 ? 15.917 -35.704 14.355 1.00 20.30 407 ASP B N 1
ATOM 6147 C CA . ASP B 1 396 ? 15.591 -34.456 13.654 1.00 21.06 407 ASP B CA 1
ATOM 6148 C C . ASP B 1 396 ? 15.857 -34.529 12.144 1.00 20.93 407 ASP B C 1
ATOM 6149 O O . ASP B 1 396 ? 15.062 -34.021 11.351 1.00 22.65 407 ASP B O 1
ATOM 6154 N N . LEU B 1 397 ? 16.962 -35.158 11.755 1.00 19.73 408 LEU B N 1
ATOM 6155 C CA . LEU B 1 397 ? 17.335 -35.278 10.352 1.00 20.06 408 LEU B CA 1
ATOM 6156 C C . LEU B 1 397 ? 17.201 -36.686 9.779 1.00 20.60 408 LEU B C 1
ATOM 6157 O O . LEU B 1 397 ? 17.089 -36.825 8.570 1.00 21.36 408 LEU B O 1
ATOM 6162 N N . CYS B 1 398 ? 17.214 -37.719 10.618 1.00 20.06 409 CYS B N 1
ATOM 6163 C CA . CYS B 1 398 ? 17.221 -39.104 10.138 1.00 21.41 409 CYS B CA 1
ATOM 6164 C C . CYS B 1 398 ? 15.905 -39.821 10.388 1.00 22.14 409 CYS B C 1
ATOM 6165 O O . CYS B 1 398 ? 15.796 -41.010 10.097 1.00 23.25 409 CYS B O 1
ATOM 6168 N N . GLY B 1 399 ? 14.905 -39.105 10.899 1.00 22.23 410 GLY B N 1
ATOM 6169 C CA . GLY B 1 399 ? 13.589 -39.678 11.150 1.00 23.20 410 GLY B CA 1
ATOM 6170 C C . GLY B 1 399 ? 13.552 -40.585 12.363 1.00 23.69 410 GLY B C 1
ATOM 6171 O O . GLY B 1 399 ? 14.532 -40.665 13.117 1.00 23.06 410 GLY B O 1
ATOM 6172 N N . PRO B 1 400 ? 12.421 -41.291 12.564 1.00 25.45 411 PRO B N 1
ATOM 6173 C CA . PRO B 1 400 ? 12.244 -42.153 13.737 1.00 24.76 411 PRO B CA 1
ATOM 6174 C C . PRO B 1 400 ? 13.309 -43.238 13.912 1.00 24.26 411 PRO B C 1
ATOM 6175 O O . PRO B 1 400 ? 13.611 -43.587 15.043 1.00 23.72 411 PRO B O 1
ATOM 6179 N N . SER B 1 401 ? 13.891 -43.736 12.814 1.00 23.52 412 SER B N 1
ATOM 6180 C CA . SER B 1 401 ? 14.947 -44.752 12.870 1.00 24.03 412 SER B CA 1
ATOM 6181 C C . SER B 1 401 ? 16.328 -44.195 13.267 1.00 22.90 412 SER B C 1
ATOM 6182 O O . SER B 1 401 ? 17.272 -44.959 13.486 1.00 22.07 412 SER B O 1
ATOM 6185 N N . GLY B 1 402 ? 16.441 -42.872 13.355 1.00 21.27 413 GLY B N 1
ATOM 6186 C CA . GLY B 1 402 ? 17.636 -42.236 13.890 1.00 20.40 413 GLY B CA 1
ATOM 6187 C C . GLY B 1 402 ? 17.892 -42.608 15.340 1.00 20.06 413 GLY B C 1
ATOM 6188 O O . GLY B 1 402 ? 17.007 -43.134 16.044 1.00 19.99 413 GLY B O 1
ATOM 6189 N N . LEU B 1 403 ? 19.105 -42.307 15.779 1.00 18.95 414 LEU B N 1
ATOM 6190 C CA . LEU B 1 403 ? 19.576 -42.690 17.088 1.00 18.87 414 LEU B CA 1
ATOM 6191 C C . LEU B 1 403 ? 19.103 -41.741 18.173 1.00 18.17 414 LEU B C 1
ATOM 6192 O O . LEU B 1 403 ? 18.905 -40.540 17.945 1.00 17.88 414 LEU B O 1
ATOM 6197 N N . THR B 1 404 ? 18.946 -42.305 19.370 1.00 17.60 415 THR B N 1
ATOM 6198 C CA . THR B 1 404 ? 18.728 -41.525 20.568 1.00 17.16 415 THR B CA 1
ATOM 6199 C C . THR B 1 404 ? 19.979 -40.696 20.887 1.00 16.66 415 THR B C 1
ATOM 6200 O O . THR B 1 404 ? 21.069 -40.909 20.324 1.00 16.30 415 THR B O 1
ATOM 6204 N N . THR B 1 405 ? 19.813 -39.760 21.804 1.00 16.19 416 THR B N 1
ATOM 6205 C CA . THR B 1 405 ? 20.912 -38.907 22.262 1.00 16.37 416 THR B CA 1
ATOM 6206 C C . THR B 1 405 ? 22.132 -39.753 22.650 1.00 16.43 416 THR B C 1
ATOM 6207 O O . THR B 1 405 ? 23.249 -39.539 22.173 1.00 16.19 416 THR B O 1
ATOM 6211 N N . GLU B 1 406 ? 21.893 -40.736 23.507 1.00 17.01 417 GLU B N 1
ATOM 6212 C CA . GLU B 1 406 ? 22.967 -41.561 24.068 1.00 17.90 417 GLU B CA 1
ATOM 6213 C C . GLU B 1 406 ? 23.531 -42.544 23.050 1.00 17.96 417 GLU B C 1
ATOM 6214 O O . GLU B 1 406 ? 24.751 -42.754 23.000 1.00 18.20 417 GLU B O 1
ATOM 6220 N N . GLN B 1 407 ? 22.651 -43.167 22.265 1.00 17.52 418 GLN B N 1
ATOM 6221 C CA . GLN B 1 407 ? 23.085 -43.986 21.119 1.00 18.58 418 GLN B CA 1
ATOM 6222 C C . GLN B 1 407 ? 24.009 -43.209 20.147 1.00 17.61 418 GLN B C 1
ATOM 6223 O O . GLN B 1 407 ? 25.011 -43.747 19.651 1.00 16.50 418 GLN B O 1
ATOM 6229 N N . PHE B 1 408 ? 23.673 -41.953 19.873 1.00 16.95 419 PHE B N 1
ATOM 6230 C CA . PHE B 1 408 ? 24.499 -41.150 18.968 1.00 16.81 419 PHE B CA 1
ATOM 6231 C C . PHE B 1 408 ? 25.862 -40.853 19.595 1.00 17.55 419 PHE B C 1
ATOM 6232 O O . PHE B 1 408 ? 26.901 -40.933 18.9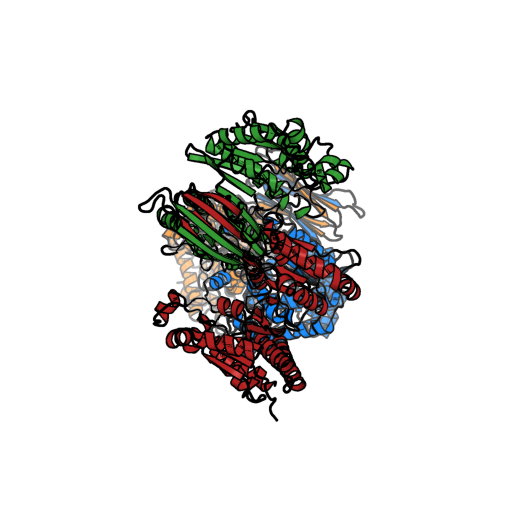22 1.00 17.07 419 PHE B O 1
ATOM 6240 N N . ILE B 1 409 ? 25.872 -40.543 20.888 1.00 17.31 420 ILE B N 1
ATOM 6241 C CA . ILE B 1 409 ? 27.137 -40.271 21.577 1.00 18.98 420 ILE B CA 1
ATOM 6242 C C . ILE B 1 409 ? 28.075 -41.491 21.502 1.00 18.99 420 ILE B C 1
ATOM 6243 O O . ILE B 1 409 ? 29.267 -41.337 21.234 1.00 18.25 420 ILE B O 1
ATOM 6248 N N . ASP B 1 410 ? 27.532 -42.691 21.709 1.00 19.93 421 ASP B N 1
ATOM 6249 C CA . ASP B 1 410 ? 28.311 -43.942 21.575 1.00 20.34 421 ASP B CA 1
ATOM 6250 C C . ASP B 1 410 ? 28.790 -44.190 20.156 1.00 19.87 421 ASP B C 1
ATOM 6251 O O . ASP B 1 410 ? 29.945 -44.602 19.945 1.00 20.12 421 ASP B O 1
ATOM 6256 N N . ALA B 1 411 ? 27.898 -43.975 19.193 1.00 18.73 422 ALA B N 1
ATOM 6257 C CA . ALA B 1 411 ? 28.214 -44.186 17.782 1.00 19.16 422 ALA B CA 1
ATOM 6258 C C . ALA B 1 411 ? 29.434 -43.371 17.340 1.00 18.88 422 ALA B C 1
ATOM 6259 O O . ALA B 1 411 ? 30.334 -43.909 16.674 1.00 18.65 422 ALA B O 1
ATOM 6261 N N . VAL B 1 412 ? 29.469 -42.090 17.726 1.00 18.29 423 VAL B N 1
ATOM 6262 C CA . VAL B 1 412 ? 30.613 -41.227 17.438 1.00 18.61 423 VAL B CA 1
ATOM 6263 C C . VAL B 1 412 ? 31.866 -41.719 18.154 1.00 19.30 423 VAL B C 1
ATOM 6264 O O . VAL B 1 412 ? 32.922 -41.864 17.527 1.00 18.99 423 VAL B O 1
ATOM 6268 N N . ALA B 1 413 ? 31.738 -41.952 19.462 1.00 20.16 424 ALA B N 1
ATOM 6269 C CA . ALA B 1 413 ? 32.865 -42.365 20.305 1.00 21.28 424 ALA B CA 1
ATOM 6270 C C . ALA B 1 413 ? 33.591 -43.597 19.757 1.00 22.72 424 ALA B C 1
ATOM 6271 O O . ALA B 1 413 ? 34.808 -43.599 19.717 1.00 23.67 424 ALA B O 1
ATOM 6273 N N . GLU B 1 414 ? 32.857 -44.613 19.304 1.00 25.22 425 GLU B N 1
ATOM 6274 C CA . GLU B 1 414 ? 33.485 -45.839 18.765 1.00 28.25 425 GLU B CA 1
ATOM 6275 C C . GLU B 1 414 ? 34.043 -45.714 17.329 1.00 28.69 425 GLU B C 1
ATOM 6276 O O . GLU B 1 414 ? 34.651 -46.658 16.816 1.00 28.03 425 GLU B O 1
ATOM 6282 N N . ARG B 1 415 ? 33.807 -44.579 16.676 1.00 28.48 426 ARG B N 1
ATOM 6283 C CA . ARG B 1 415 ? 34.404 -44.288 15.373 1.00 28.81 426 ARG B CA 1
ATOM 6284 C C . ARG B 1 415 ? 35.545 -43.282 15.424 1.00 28.78 426 ARG B C 1
ATOM 6285 O O . ARG B 1 415 ? 36.297 -43.166 14.454 1.00 30.36 426 ARG B O 1
ATOM 6293 N N . LEU B 1 416 ? 35.689 -42.569 16.539 1.00 28.21 427 LEU B N 1
ATOM 6294 C CA . LEU B 1 416 ? 36.722 -41.536 16.673 1.00 30.45 427 LEU B CA 1
ATOM 6295 C C . LEU B 1 416 ? 38.159 -42.056 16.634 1.00 35.31 427 LEU B C 1
ATOM 6296 O O . LEU B 1 416 ? 39.055 -41.316 16.212 1.00 36.89 427 LEU B O 1
ATOM 6301 N N . ASP B 1 417 ? 38.364 -43.302 17.065 1.00 38.86 428 ASP B N 1
ATOM 6302 C CA . ASP B 1 417 ? 39.696 -43.912 17.211 1.00 42.99 428 ASP B CA 1
ATOM 6303 C C . ASP B 1 417 ? 40.500 -43.198 18.290 1.00 42.30 428 ASP B C 1
ATOM 6304 O O . ASP B 1 417 ? 40.085 -43.153 19.445 1.00 42.22 428 ASP B O 1
ATOM 6309 N N . SER C 1 13 ? 36.669 43.683 -12.419 1.00 32.09 24 SER C N 1
ATOM 6310 C CA . SER C 1 13 ? 36.788 44.522 -13.650 1.00 29.66 24 SER C CA 1
ATOM 6311 C C . SER C 1 13 ? 35.599 44.206 -14.551 1.00 26.14 24 SER C C 1
ATOM 6312 O O . SER C 1 13 ? 35.333 43.035 -14.815 1.00 26.68 24 SER C O 1
ATOM 6315 N N . LYS C 1 14 ? 34.886 45.226 -15.025 1.00 20.77 25 LYS C N 1
ATOM 6316 C CA . LYS C 1 14 ? 33.722 44.977 -15.888 1.00 18.63 25 LYS C CA 1
ATOM 6317 C C . LYS C 1 14 ? 34.111 44.287 -17.204 1.00 17.36 25 LYS C C 1
ATOM 6318 O O . LYS C 1 14 ? 35.260 44.350 -17.664 1.00 17.44 25 LYS C O 1
ATOM 6324 N N . ILE C 1 15 ? 33.136 43.642 -17.826 1.00 15.75 26 ILE C N 1
ATOM 6325 C CA . ILE C 1 15 ? 33.345 43.035 -19.143 1.00 14.80 26 ILE C CA 1
ATOM 6326 C C . ILE C 1 15 ? 33.387 44.194 -20.136 1.00 14.33 26 ILE C C 1
ATOM 6327 O O . ILE C 1 15 ? 32.628 45.141 -20.000 1.00 14.36 26 ILE C O 1
ATOM 6332 N N . THR C 1 16 ? 34.286 44.140 -21.108 1.00 13.85 27 THR C N 1
ATOM 6333 C CA . THR C 1 16 ? 34.317 45.164 -22.145 1.00 13.59 27 THR C CA 1
ATOM 6334 C C . THR C 1 16 ? 33.303 44.797 -23.229 1.00 12.94 27 THR C C 1
ATOM 6335 O O . THR C 1 16 ? 33.516 43.855 -23.979 1.00 11.86 27 THR C O 1
ATOM 6339 N N . ALA C 1 17 ? 32.223 45.562 -23.320 1.00 12.70 28 ALA C N 1
ATOM 6340 C CA . ALA C 1 17 ? 31.279 45.404 -24.439 1.00 12.33 28 ALA C CA 1
ATOM 6341 C C . ALA C 1 17 ? 31.935 45.804 -25.748 1.00 12.39 28 ALA C C 1
ATOM 6342 O O . ALA C 1 17 ? 32.565 46.868 -25.856 1.00 11.40 28 ALA C O 1
ATOM 6344 N N . ALA C 1 18 ? 31.772 44.957 -26.764 1.00 11.99 29 ALA C N 1
ATOM 6345 C CA . ALA C 1 18 ? 32.174 45.315 -28.100 1.00 11.79 29 ALA C CA 1
ATOM 6346 C C . ALA C 1 18 ? 31.266 46.431 -28.625 1.00 11.91 29 ALA C C 1
ATOM 6347 O O . ALA C 1 18 ? 30.170 46.659 -28.083 1.00 11.89 29 ALA C O 1
ATOM 6349 N N . PRO C 1 19 ? 31.700 47.127 -29.685 1.00 12.10 30 PRO C N 1
ATOM 6350 C CA . PRO C 1 19 ? 30.794 48.134 -30.251 1.00 12.24 30 PRO C CA 1
ATOM 6351 C C . PRO C 1 19 ? 29.454 47.496 -30.636 1.00 11.44 30 PRO C C 1
ATOM 6352 O O . PRO C 1 19 ? 29.448 46.387 -31.168 1.00 10.74 30 PRO C O 1
ATOM 6356 N N . MET C 1 20 ? 28.353 48.176 -30.321 1.00 11.42 31 MET C N 1
ATOM 6357 C CA . MET C 1 20 ? 27.010 47.678 -30.584 1.00 11.41 31 MET C CA 1
ATOM 6358 C C . MET C 1 20 ? 26.064 48.866 -30.713 1.00 11.34 31 MET C C 1
ATOM 6359 O O . MET C 1 20 ? 26.221 49.861 -29.995 1.00 11.89 31 MET C O 1
ATOM 6364 N N . VAL C 1 21 ? 25.098 48.770 -31.618 1.00 10.74 32 VAL C N 1
ATOM 6365 C CA . VAL C 1 21 ? 24.042 49.770 -31.723 1.00 10.64 32 VAL C CA 1
ATOM 6366 C C . VAL C 1 21 ? 22.863 49.359 -30.837 1.00 10.87 32 VAL C C 1
ATOM 6367 O O . VAL C 1 21 ? 22.398 48.207 -30.900 1.00 10.91 32 VAL C O 1
ATOM 6371 N N . TYR C 1 22 ? 22.392 50.296 -30.001 1.00 10.71 33 TYR C N 1
ATOM 6372 C CA . TYR C 1 22 ? 21.232 50.092 -29.141 1.00 10.47 33 TYR C CA 1
ATOM 6373 C C . TYR C 1 22 ? 20.157 51.073 -29.591 1.00 11.25 33 TYR C C 1
ATOM 6374 O O . TYR C 1 22 ? 20.375 52.287 -29.547 1.00 11.28 33 TYR C O 1
ATOM 6383 N N . VAL C 1 23 ? 19.010 50.540 -30.035 1.00 11.42 34 VAL C N 1
ATOM 6384 C CA . VAL C 1 23 ? 17.866 51.352 -30.463 1.00 11.80 34 VAL C CA 1
ATOM 6385 C C . VAL C 1 23 ? 16.732 51.256 -29.450 1.00 12.35 34 VAL C C 1
ATOM 6386 O O . VAL C 1 23 ? 16.023 50.223 -29.367 1.00 12.50 34 VAL C O 1
ATOM 6390 N N . ARG C 1 24 ? 16.506 52.362 -28.731 1.00 12.32 35 ARG C N 1
ATOM 6391 C CA . ARG C 1 24 ? 15.441 52.464 -27.730 1.00 12.48 35 ARG C CA 1
ATOM 6392 C C . ARG C 1 24 ? 14.114 52.878 -28.361 1.00 12.41 35 ARG C C 1
ATOM 6393 O O . ARG C 1 24 ? 14.092 53.633 -29.325 1.00 12.17 35 ARG C O 1
ATOM 6401 N N . GLY C 1 25 ? 13.011 52.332 -27.833 1.00 12.61 36 GLY C N 1
ATOM 6402 C CA . GLY C 1 25 ? 11.659 52.638 -28.301 1.00 12.54 36 GLY C CA 1
ATOM 6403 C C . GLY C 1 25 ? 10.953 53.551 -27.316 1.00 13.19 36 GLY C C 1
ATOM 6404 O O . GLY C 1 25 ? 11.422 54.666 -27.051 1.00 13.35 36 GLY C O 1
ATOM 6405 N N . GLU C 1 26 ? 9.847 53.069 -26.759 1.00 13.79 37 GLU C N 1
ATOM 6406 C CA . GLU C 1 26 ? 9.038 53.867 -25.836 1.00 14.45 37 GLU C CA 1
ATOM 6407 C C . GLU C 1 26 ? 8.065 52.997 -25.055 1.00 14.87 37 GLU C C 1
ATOM 6408 O O . GLU C 1 26 ? 8.084 51.760 -25.182 1.00 14.70 37 GLU C O 1
ATOM 6414 N N . GLU C 1 27 ? 7.230 53.640 -24.228 1.00 15.11 38 GLU C N 1
ATOM 6415 C CA . GLU C 1 27 ? 6.162 52.958 -23.502 1.00 15.73 38 GLU C CA 1
ATOM 6416 C C . GLU C 1 27 ? 6.737 51.833 -22.600 1.00 14.69 38 GLU C C 1
ATOM 6417 O O . GLU C 1 27 ? 7.794 52.039 -21.974 1.00 14.20 38 GLU C O 1
ATOM 6423 N N . MET C 1 28 ? 6.068 50.686 -22.488 1.00 14.45 39 MET C N 1
ATOM 6424 C CA . MET C 1 28 ? 6.354 49.764 -21.403 1.00 14.35 39 MET C CA 1
ATOM 6425 C C . MET C 1 28 ? 7.698 49.091 -21.611 1.00 13.51 39 MET C C 1
ATOM 6426 O O . MET C 1 28 ? 8.452 48.906 -20.660 1.00 13.27 39 MET C O 1
ATOM 6431 N N . THR C 1 29 ? 7.956 48.704 -22.846 1.00 12.47 40 THR C N 1
ATOM 6432 C CA . THR C 1 29 ? 9.194 48.007 -23.196 1.00 12.34 40 THR C CA 1
ATOM 6433 C C . THR C 1 29 ? 10.461 48.845 -22.971 1.00 12.29 40 THR C C 1
ATOM 6434 O O . THR C 1 29 ? 11.468 48.315 -22.518 1.00 12.39 40 THR C O 1
ATOM 6438 N N . ALA C 1 30 ? 10.401 50.141 -23.263 1.00 12.71 41 ALA C N 1
ATOM 6439 C CA . ALA C 1 30 ? 11.513 51.035 -22.974 1.00 12.71 41 ALA C CA 1
ATOM 6440 C C . ALA C 1 30 ? 11.704 51.201 -21.479 1.00 12.75 41 ALA C C 1
ATOM 6441 O O . ALA C 1 30 ? 12.827 51.227 -20.998 1.00 12.51 41 ALA C O 1
ATOM 6443 N N . TYR C 1 31 ? 10.602 51.322 -20.742 1.00 12.85 42 TYR C N 1
ATOM 6444 C CA . TYR C 1 31 ? 10.671 51.322 -19.277 1.00 13.74 42 TYR C CA 1
ATOM 6445 C C . TYR C 1 31 ? 11.384 50.081 -18.706 1.00 13.43 42 TYR C C 1
ATOM 6446 O O . TYR C 1 31 ? 12.268 50.190 -17.852 1.00 12.87 42 TYR C O 1
ATOM 6455 N N . VAL C 1 32 ? 11.032 48.907 -19.222 1.00 13.35 43 VAL C N 1
ATOM 6456 C CA . VAL C 1 32 ? 11.649 47.653 -18.764 1.00 12.95 43 VAL C CA 1
ATOM 6457 C C . VAL C 1 32 ? 13.124 47.604 -19.111 1.00 12.70 43 VAL C C 1
ATOM 6458 O O . VAL C 1 32 ? 13.974 47.317 -18.254 1.00 12.55 43 VAL C O 1
ATOM 6462 N N . MET C 1 33 ? 13.447 47.894 -20.367 1.00 12.60 44 MET C N 1
ATOM 6463 C CA . MET C 1 33 ? 14.847 47.808 -20.802 1.00 12.45 44 MET C CA 1
ATOM 6464 C C . MET C 1 33 ? 15.728 48.861 -20.107 1.00 12.72 44 MET C C 1
ATOM 6465 O O . MET C 1 33 ? 16.890 48.600 -19.856 1.00 12.31 44 MET C O 1
ATOM 6470 N N . ASP C 1 34 ? 15.165 50.022 -19.774 1.00 12.73 45 ASP C N 1
ATOM 6471 C CA . ASP C 1 34 ? 15.892 51.003 -18.934 1.00 13.43 45 ASP C CA 1
ATOM 6472 C C . ASP C 1 34 ? 16.328 50.390 -17.600 1.00 13.50 45 ASP C C 1
ATOM 6473 O O . ASP C 1 34 ? 17.469 50.553 -17.159 1.00 13.32 45 ASP C O 1
ATOM 6478 N N . LEU C 1 35 ? 15.423 49.658 -16.951 1.00 13.59 46 LEU C N 1
ATOM 6479 C CA . LEU C 1 35 ? 15.761 48.981 -15.704 1.00 13.94 46 LEU C CA 1
ATOM 6480 C C . LEU C 1 35 ? 16.808 47.883 -15.889 1.00 13.14 46 LEU C C 1
ATOM 6481 O O . LEU C 1 35 ? 17.692 47.705 -15.060 1.00 13.37 46 LEU C O 1
ATOM 6486 N N . ILE C 1 36 ? 16.675 47.123 -16.970 1.00 12.64 47 ILE C N 1
ATOM 6487 C CA . ILE C 1 36 ? 17.599 46.028 -17.260 1.00 12.45 47 ILE C CA 1
ATOM 6488 C C . ILE C 1 36 ? 18.987 46.567 -17.565 1.00 12.40 47 ILE C C 1
ATOM 6489 O O . ILE C 1 36 ? 19.971 46.056 -17.057 1.00 12.26 47 ILE C O 1
ATOM 6494 N N . ARG C 1 37 ? 19.069 47.614 -18.370 1.00 13.16 48 ARG C N 1
ATOM 6495 C CA . ARG C 1 37 ? 20.376 48.247 -18.618 1.00 14.02 48 ARG C CA 1
ATOM 6496 C C . ARG C 1 37 ? 21.017 48.769 -17.328 1.00 13.42 48 ARG C C 1
ATOM 6497 O O . ARG C 1 37 ? 22.195 48.531 -17.076 1.00 13.79 48 ARG C O 1
ATOM 6505 N N . SER C 1 38 ? 20.228 49.459 -16.523 1.00 13.77 49 SER C N 1
ATOM 6506 C CA . SER C 1 38 ? 20.696 50.047 -15.273 1.00 15.34 49 SER C CA 1
ATOM 6507 C C . SER C 1 38 ? 21.106 49.002 -14.242 1.00 15.23 49 SER C C 1
ATOM 6508 O O . SER C 1 38 ? 22.128 49.160 -13.573 1.00 15.04 49 SER C O 1
ATOM 6511 N N . ARG C 1 39 ? 20.284 47.963 -14.076 1.00 15.49 50 ARG C N 1
ATOM 6512 C CA . ARG C 1 39 ? 20.444 47.003 -12.975 1.00 15.84 50 ARG C CA 1
ATOM 6513 C C . ARG C 1 39 ? 21.167 45.692 -13.309 1.00 15.01 50 ARG C C 1
ATOM 6514 O O . ARG C 1 39 ? 21.809 45.113 -12.436 1.00 14.77 50 ARG C O 1
ATOM 6522 N N . TRP C 1 40 ? 21.056 45.206 -14.541 1.00 13.75 51 TRP C N 1
ATOM 6523 C CA . TRP C 1 40 ? 21.749 43.964 -14.938 1.00 13.17 51 TRP C CA 1
ATOM 6524 C C . TRP C 1 40 ? 23.053 44.233 -15.663 1.00 12.90 51 TRP C C 1
ATOM 6525 O O . TRP C 1 40 ? 24.074 43.607 -15.357 1.00 13.02 51 TRP C O 1
ATOM 6536 N N . ILE C 1 41 ? 23.012 45.132 -16.650 1.00 12.57 52 ILE C N 1
ATOM 6537 C CA . ILE C 1 41 ? 24.110 45.258 -17.618 1.00 12.23 52 ILE C CA 1
ATOM 6538 C C . ILE C 1 41 ? 25.225 46.171 -17.103 1.00 12.36 52 ILE C C 1
ATOM 6539 O O . ILE C 1 41 ? 26.349 45.733 -16.891 1.00 11.74 52 ILE C O 1
ATOM 6544 N N . GLU C 1 42 ? 24.883 47.434 -16.893 1.00 13.18 53 GLU C N 1
ATOM 6545 C CA . GLU C 1 42 ? 25.878 48.484 -16.592 1.00 13.99 53 GLU C CA 1
ATOM 6546 C C . GLU C 1 42 ? 26.802 48.192 -15.393 1.00 14.03 53 GLU C C 1
ATOM 6547 O O . GLU C 1 42 ? 27.975 48.531 -15.459 1.00 14.40 53 GLU C O 1
ATOM 6553 N N . PRO C 1 43 ? 26.295 47.533 -14.324 1.00 15.02 54 PRO C N 1
ATOM 6554 C CA . PRO C 1 43 ? 27.202 47.210 -13.196 1.00 14.91 54 PRO C CA 1
ATOM 6555 C C . PRO C 1 43 ? 28.285 46.181 -13.521 1.00 15.20 54 PRO C C 1
ATOM 6556 O O . PRO C 1 43 ? 29.299 46.126 -12.835 1.00 14.78 54 PRO C O 1
ATOM 6560 N N . ARG C 1 44 ? 28.054 45.377 -14.554 1.00 14.20 55 ARG C N 1
ATOM 6561 C CA . ARG C 1 44 ? 28.907 44.256 -14.892 1.00 14.75 55 ARG C CA 1
ATOM 6562 C C . ARG C 1 44 ? 29.612 44.392 -16.225 1.00 13.71 55 ARG C C 1
ATOM 6563 O O . ARG C 1 44 ? 30.543 43.638 -16.508 1.00 13.83 55 ARG C O 1
ATOM 6571 N N . VAL C 1 45 ? 29.146 45.334 -17.050 1.00 13.08 56 VAL C N 1
ATOM 6572 C CA . VAL C 1 45 ? 29.616 45.484 -18.417 1.00 12.39 56 VAL C CA 1
ATOM 6573 C C . VAL C 1 45 ? 29.871 46.959 -18.671 1.00 11.79 56 VAL C C 1
ATOM 6574 O O . VAL C 1 45 ? 29.001 47.783 -18.452 1.00 11.75 56 VAL C O 1
ATOM 6578 N N . ASP C 1 46 ? 31.067 47.243 -19.160 1.00 12.00 57 ASP C N 1
ATOM 6579 C CA . ASP C 1 46 ? 31.473 48.554 -19.608 1.00 12.48 57 ASP C CA 1
ATOM 6580 C C . ASP C 1 46 ? 30.857 48.750 -20.977 1.00 11.99 57 ASP C C 1
ATOM 6581 O O . ASP C 1 46 ? 31.329 48.174 -21.965 1.00 11.96 57 ASP C O 1
ATOM 6586 N N . VAL C 1 47 ? 29.843 49.603 -21.028 1.00 11.31 58 VAL C N 1
ATOM 6587 C CA . VAL C 1 47 ? 29.093 49.822 -22.266 1.00 11.46 58 VAL C CA 1
ATOM 6588 C C . VAL C 1 47 ? 29.548 51.096 -22.999 1.00 11.60 58 VAL C C 1
ATOM 6589 O O . VAL C 1 47 ? 28.764 51.706 -23.743 1.00 11.24 58 VAL C O 1
ATOM 6593 N N . GLY C 1 48 ? 30.819 51.471 -22.841 1.00 11.72 59 GLY C N 1
ATOM 6594 C CA . GLY C 1 48 ? 31.367 52.635 -23.509 1.00 11.70 59 GLY C CA 1
ATOM 6595 C C . GLY C 1 48 ? 31.251 52.548 -25.024 1.00 12.17 59 GLY C C 1
ATOM 6596 O O . GLY C 1 48 ? 31.012 53.555 -25.696 1.00 11.70 59 GLY C O 1
ATOM 6597 N N . GLY C 1 49 ? 31.399 51.332 -25.549 1.00 12.21 60 GLY C N 1
ATOM 6598 C CA . GLY C 1 49 ? 31.258 51.077 -26.984 1.00 12.41 60 GLY C CA 1
ATOM 6599 C C . GLY C 1 49 ? 29.859 51.039 -27.564 1.00 12.84 60 GLY C C 1
ATOM 6600 O O . GLY C 1 49 ? 29.726 50.972 -28.795 1.00 13.39 60 GLY C O 1
ATOM 6601 N N . TRP C 1 50 ? 28.819 51.099 -26.728 1.00 12.16 61 TRP C N 1
ATOM 6602 C CA . TRP C 1 50 ? 27.436 51.116 -27.216 1.00 12.36 61 TRP C CA 1
ATOM 6603 C C . TRP C 1 50 ? 27.109 52.506 -27.764 1.00 12.96 61 TRP C C 1
ATOM 6604 O O . TRP C 1 50 ? 27.411 53.533 -27.124 1.00 13.49 61 TRP C O 1
ATOM 6615 N N . GLU C 1 51 ? 26.533 52.532 -28.956 1.00 12.61 62 GLU C N 1
ATOM 6616 C CA . GLU C 1 51 ? 26.024 53.766 -29.518 1.00 13.16 62 GLU C CA 1
ATOM 6617 C C . GLU C 1 51 ? 24.514 53.659 -29.451 1.00 13.60 62 GLU C C 1
ATOM 6618 O O . GLU C 1 51 ? 23.917 52.804 -30.119 1.00 12.38 62 GLU C O 1
ATOM 6624 N N . THR C 1 52 ? 23.908 54.492 -28.598 1.00 14.30 63 THR C N 1
ATOM 6625 C CA . THR C 1 52 ? 22.492 54.409 -28.293 1.00 15.66 63 THR C CA 1
ATOM 6626 C C . THR C 1 52 ? 21.685 55.479 -29.034 1.00 15.56 63 THR C C 1
ATOM 6627 O O . THR C 1 52 ? 22.118 56.625 -29.144 1.00 15.99 63 THR C O 1
ATOM 6631 N N . PHE C 1 53 ? 20.522 55.087 -29.545 1.00 14.70 64 PHE C N 1
ATOM 6632 C CA . PHE C 1 53 ? 19.661 55.973 -30.310 1.00 15.13 64 PHE C CA 1
ATOM 6633 C C . PHE C 1 53 ? 18.244 55.954 -29.767 1.00 16.11 64 PHE C C 1
ATOM 6634 O O . PHE C 1 53 ? 17.715 54.905 -29.337 1.00 15.28 64 PHE C O 1
ATOM 6642 N N . ASP C 1 54 ? 17.632 57.126 -29.803 1.00 15.76 65 ASP C N 1
ATOM 6643 C CA . ASP C 1 54 ? 16.297 57.332 -29.259 1.00 16.02 65 ASP C CA 1
ATOM 6644 C C . ASP C 1 54 ? 15.331 57.264 -30.426 1.00 15.64 65 ASP C C 1
ATOM 6645 O O . ASP C 1 54 ? 15.221 58.226 -31.202 1.00 15.27 65 ASP C O 1
ATOM 6650 N N . LEU C 1 55 ? 14.629 56.132 -30.558 1.00 15.01 66 LEU C N 1
ATOM 6651 C CA . LEU C 1 55 ? 13.634 55.958 -31.629 1.00 14.97 66 LEU C CA 1
ATOM 6652 C C . LEU C 1 55 ? 12.183 56.000 -31.144 1.00 15.17 66 LEU C C 1
ATOM 6653 O O . LEU C 1 55 ? 11.306 55.283 -31.662 1.00 14.96 66 LEU C O 1
ATOM 6658 N N . ARG C 1 56 ? 11.924 56.854 -30.162 1.00 15.17 67 ARG C N 1
ATOM 6659 C CA . ARG C 1 56 ? 10.565 57.325 -29.908 1.00 16.56 67 ARG C CA 1
ATOM 6660 C C . ARG C 1 56 ? 10.009 57.886 -31.212 1.00 15.41 67 ARG C C 1
ATOM 6661 O O . ARG C 1 56 ? 10.737 58.539 -31.984 1.00 15.47 67 ARG C O 1
ATOM 6669 N N . ALA C 1 57 ? 8.724 57.668 -31.450 1.00 15.87 68 ALA C N 1
ATOM 6670 C CA . ALA C 1 57 ? 8.045 58.299 -32.571 1.00 16.05 68 ALA C CA 1
ATOM 6671 C C . ALA C 1 57 ? 8.279 59.819 -32.508 1.00 16.37 68 ALA C C 1
ATOM 6672 O O . ALA C 1 57 ? 8.591 60.421 -33.520 1.00 15.48 68 ALA C O 1
ATOM 6674 N N . LYS C 1 58 ? 8.170 60.388 -31.301 1.00 17.31 69 LYS C N 1
ATOM 6675 C CA . LYS C 1 58 ? 8.418 61.818 -31.063 1.00 17.93 69 LYS C CA 1
ATOM 6676 C C . LYS C 1 58 ? 9.813 62.224 -31.491 1.00 18.57 69 LYS C C 1
ATOM 6677 O O . LYS C 1 58 ? 9.972 63.306 -32.055 1.00 18.42 69 LYS C O 1
ATOM 6679 N N . ASN C 1 59 ? 10.818 61.363 -31.258 1.00 18.63 70 ASN C N 1
ATOM 6680 C CA . ASN C 1 59 ? 12.170 61.680 -31.677 1.00 18.53 70 ASN C CA 1
ATOM 6681 C C . ASN C 1 59 ? 12.473 61.521 -33.174 1.00 18.46 70 ASN C C 1
ATOM 6682 O O . ASN C 1 59 ? 13.306 62.256 -33.702 1.00 19.49 70 ASN C O 1
ATOM 6687 N N . ARG C 1 60 ? 11.824 60.582 -33.869 1.00 17.48 71 ARG C N 1
ATOM 6688 C CA . ARG C 1 60 ? 11.894 60.542 -35.326 1.00 16.95 71 ARG C CA 1
ATOM 6689 C C . ARG C 1 60 ? 11.383 61.888 -35.875 1.00 17.94 71 ARG C C 1
ATOM 6690 O O . ARG C 1 60 ? 12.063 62.538 -36.684 1.00 17.76 71 ARG C O 1
ATOM 6698 N N . ASP C 1 61 ? 10.229 62.319 -35.367 1.00 18.28 72 ASP C N 1
ATOM 6699 C CA . ASP C 1 61 ? 9.657 63.615 -35.749 1.00 19.28 72 ASP C CA 1
ATOM 6700 C C . ASP C 1 61 ? 10.532 64.823 -35.368 1.00 19.49 72 ASP C C 1
ATOM 6701 O O . ASP C 1 61 ? 10.808 65.679 -36.215 1.00 20.12 72 ASP C O 1
ATOM 6706 N N . ASP C 1 62 ? 10.974 64.874 -34.115 1.00 20.23 73 ASP C N 1
ATOM 6707 C CA . ASP C 1 62 ? 11.825 65.978 -33.607 1.00 20.66 73 ASP C CA 1
ATOM 6708 C C . ASP C 1 62 ? 13.153 66.166 -34.335 1.00 20.93 73 ASP C C 1
ATOM 6709 O O . ASP C 1 62 ? 13.676 67.279 -34.374 1.00 20.06 73 ASP C O 1
ATOM 6714 N N . THR C 1 63 ? 13.708 65.079 -34.888 1.00 19.03 74 THR C N 1
ATOM 6715 C CA . THR C 1 63 ? 14.965 65.122 -35.628 1.00 18.68 74 THR C CA 1
ATOM 6716 C C . THR C 1 63 ? 14.774 65.115 -37.147 1.00 18.90 74 THR C C 1
ATOM 6717 O O . THR C 1 63 ? 15.742 64.887 -37.894 1.00 19.49 74 THR C O 1
ATOM 6721 N N . GLU C 1 64 ? 13.541 65.335 -37.616 1.00 20.07 75 GLU C N 1
ATOM 6722 C CA . GLU C 1 64 ? 13.204 65.205 -39.044 1.00 20.20 75 GLU C CA 1
ATOM 6723 C C . GLU C 1 64 ? 13.745 63.892 -39.646 1.00 20.10 75 GLU C C 1
ATOM 6724 O O . GLU C 1 64 ? 14.222 63.836 -40.784 1.00 18.99 75 GLU C O 1
ATOM 6730 N N . ASP C 1 65 ? 13.651 62.842 -38.833 1.00 20.30 76 ASP C N 1
ATOM 6731 C CA . ASP C 1 65 ? 14.168 61.510 -39.117 1.00 19.54 76 ASP C CA 1
ATOM 6732 C C . ASP C 1 65 ? 15.683 61.339 -39.282 1.00 19.32 76 ASP C C 1
ATOM 6733 O O . ASP C 1 65 ? 16.118 60.288 -39.763 1.00 18.51 76 ASP C O 1
ATOM 6738 N N . ARG C 1 66 ? 16.495 62.331 -38.892 1.00 18.29 77 ARG C N 1
ATOM 6739 C CA . ARG C 1 66 ? 17.943 62.128 -38.863 1.00 17.91 77 ARG C CA 1
ATOM 6740 C C . ARG C 1 66 ? 18.301 60.918 -37.974 1.00 17.41 77 ARG C C 1
ATOM 6741 O O . ARG C 1 66 ? 19.217 60.163 -38.325 1.00 17.21 77 ARG C O 1
ATOM 6749 N N . VAL C 1 67 ? 17.576 60.722 -36.871 1.00 16.84 78 VAL C N 1
ATOM 6750 C CA . VAL C 1 67 ? 17.868 59.595 -35.958 1.00 17.23 78 VAL C CA 1
ATOM 6751 C C . VAL C 1 67 ? 17.847 58.225 -36.678 1.00 16.90 78 VAL C C 1
ATOM 6752 O O . VAL C 1 67 ? 18.704 57.388 -36.416 1.00 16.51 78 VAL C O 1
ATOM 6756 N N . LEU C 1 68 ? 16.920 58.030 -37.606 1.00 16.89 79 LEU C N 1
ATOM 6757 C CA . LEU C 1 68 ? 16.847 56.762 -38.342 1.00 17.73 79 LEU C CA 1
ATOM 6758 C C . LEU C 1 68 ? 18.070 56.576 -39.244 1.00 18.14 79 LEU C C 1
ATOM 6759 O O . LEU C 1 68 ? 18.662 55.496 -39.256 1.00 16.03 79 LEU C O 1
ATOM 6764 N N . ARG C 1 69 ? 18.458 57.626 -39.985 1.00 18.38 80 ARG C N 1
ATOM 6765 C CA . ARG C 1 69 ? 19.663 57.559 -40.818 1.00 19.37 80 ARG C CA 1
ATOM 6766 C C . ARG C 1 69 ? 20.919 57.289 -39.981 1.00 17.08 80 ARG C C 1
ATOM 6767 O O . ARG C 1 69 ? 21.782 56.518 -40.394 1.00 15.36 80 ARG C O 1
ATOM 6775 N N . ASP C 1 70 ? 21.002 57.917 -38.811 1.00 15.85 81 ASP C N 1
ATOM 6776 C CA . ASP C 1 70 ? 22.113 57.719 -37.874 1.00 15.54 81 ASP C CA 1
ATOM 6777 C C . ASP C 1 70 ? 22.150 56.260 -37.372 1.00 14.36 81 ASP C C 1
ATOM 6778 O O . ASP C 1 70 ? 23.218 55.657 -37.265 1.00 13.51 81 ASP C O 1
ATOM 6783 N N . VAL C 1 71 ? 20.981 55.698 -37.088 1.00 13.47 82 VAL C N 1
ATOM 6784 C CA . VAL C 1 71 ? 20.886 54.277 -36.701 1.00 13.05 82 VAL C CA 1
ATOM 6785 C C . VAL C 1 71 ? 21.412 53.405 -37.835 1.00 12.86 82 VAL C C 1
ATOM 6786 O O . VAL C 1 71 ? 22.221 52.524 -37.603 1.00 12.31 82 VAL C O 1
ATOM 6790 N N . ILE C 1 72 ? 20.980 53.662 -39.063 1.00 12.91 83 ILE C N 1
ATOM 6791 C CA . ILE C 1 72 ? 21.406 52.846 -40.202 1.00 13.47 83 ILE C CA 1
ATOM 6792 C C . ILE C 1 72 ? 22.930 52.940 -40.465 1.00 13.48 83 ILE C C 1
ATOM 6793 O O . ILE C 1 72 ? 23.589 51.914 -40.633 1.00 12.57 83 ILE C O 1
ATOM 6798 N N . GLU C 1 73 ? 23.487 54.156 -40.446 1.00 14.11 84 GLU C N 1
ATOM 6799 C CA . GLU C 1 73 ? 24.934 54.357 -40.627 1.00 15.75 84 GLU C CA 1
ATOM 6800 C C . GLU C 1 73 ? 25.714 53.611 -39.556 1.00 14.16 84 GLU C C 1
ATOM 6801 O O . GLU C 1 73 ? 26.687 52.907 -39.863 1.00 14.27 84 GLU C O 1
ATOM 6807 N N . ALA C 1 74 ? 25.300 53.776 -38.304 1.00 13.38 85 ALA C N 1
ATOM 6808 C CA . ALA C 1 74 ? 26.007 53.138 -37.188 1.00 12.56 85 ALA C CA 1
ATOM 6809 C C . ALA C 1 74 ? 25.947 51.614 -37.306 1.00 12.64 85 ALA C C 1
ATOM 6810 O O . ALA C 1 74 ? 26.957 50.955 -37.110 1.00 12.33 85 ALA C O 1
ATOM 6812 N N . GLY C 1 75 ? 24.786 51.069 -37.687 1.00 12.50 86 GLY C N 1
ATOM 6813 C CA . GLY C 1 75 ? 24.640 49.608 -37.864 1.00 12.80 86 GLY C CA 1
ATOM 6814 C C . GLY C 1 75 ? 25.524 49.038 -38.958 1.00 13.76 86 GLY C C 1
ATOM 6815 O O . GLY C 1 75 ? 26.060 47.942 -38.819 1.00 12.81 86 GLY C O 1
ATOM 6816 N N . LYS C 1 76 ? 25.683 49.796 -40.045 1.00 15.21 87 LYS C N 1
ATOM 6817 C CA . LYS C 1 76 ? 26.594 49.427 -41.145 1.00 16.88 87 LYS C CA 1
ATOM 6818 C C . LYS C 1 76 ? 28.034 49.339 -40.678 1.00 16.07 87 LYS C C 1
ATOM 6819 O O . LYS C 1 76 ? 28.777 48.446 -41.095 1.00 15.46 87 LYS C O 1
ATOM 6825 N N . ARG C 1 77 ? 28.430 50.286 -39.832 1.00 14.98 88 ARG C N 1
ATOM 6826 C CA . ARG C 1 77 ? 29.793 50.386 -39.347 1.00 15.20 88 ARG C CA 1
ATOM 6827 C C . ARG C 1 77 ? 30.070 49.328 -38.287 1.00 14.33 88 ARG C C 1
ATOM 6828 O O . ARG C 1 77 ? 31.087 48.643 -38.339 1.00 13.82 88 ARG C O 1
ATOM 6836 N N . ILE C 1 78 ? 29.140 49.187 -37.356 1.00 13.23 89 ILE C N 1
ATOM 6837 C CA . ILE C 1 78 ? 29.327 48.387 -36.126 1.00 13.24 89 ILE C CA 1
ATOM 6838 C C . ILE C 1 78 ? 28.902 46.927 -36.293 1.00 12.47 89 ILE C C 1
ATOM 6839 O O . ILE C 1 78 ? 29.465 46.051 -35.634 1.00 12.92 89 ILE C O 1
ATOM 6844 N N . LYS C 1 79 ? 27.906 46.682 -37.146 1.00 11.57 90 LYS C N 1
ATOM 6845 C CA . LYS C 1 79 ? 27.489 45.339 -37.580 1.00 11.44 90 LYS C CA 1
ATOM 6846 C C . LYS C 1 79 ? 26.690 44.524 -36.565 1.00 10.97 90 LYS C C 1
ATOM 6847 O O . LYS C 1 79 ? 26.376 43.360 -36.835 1.00 10.78 90 LYS C O 1
ATOM 6853 N N . ALA C 1 80 ? 26.359 45.114 -35.420 1.00 10.06 91 ALA C N 1
ATOM 6854 C CA . ALA C 1 80 ? 25.628 44.413 -34.370 1.00 9.66 91 ALA C CA 1
ATOM 6855 C C . ALA C 1 80 ? 24.649 45.414 -33.784 1.00 9.55 91 ALA C C 1
ATOM 6856 O O . ALA C 1 80 ? 25.063 46.474 -33.323 1.00 9.52 91 ALA C O 1
ATOM 6858 N N . ILE C 1 81 ? 23.355 45.084 -33.835 1.00 9.24 92 ILE C N 1
ATOM 6859 C CA . ILE C 1 81 ? 22.296 46.009 -33.428 1.00 9.12 92 ILE C CA 1
ATOM 6860 C C . ILE C 1 81 ? 21.274 45.281 -32.581 1.00 9.62 92 ILE C C 1
ATOM 6861 O O . ILE C 1 81 ? 20.786 44.231 -32.979 1.00 9.05 92 ILE C O 1
ATOM 6866 N N . PHE C 1 82 ? 20.917 45.861 -31.436 1.00 9.92 93 PHE C N 1
ATOM 6867 C CA . PHE C 1 82 ? 19.723 45.459 -30.715 1.00 10.36 93 PHE C CA 1
ATOM 6868 C C . PHE C 1 82 ? 18.708 46.571 -30.859 1.00 10.62 93 PHE C C 1
ATOM 6869 O O . PHE C 1 82 ? 19.041 47.715 -30.593 1.00 10.23 93 PHE C O 1
ATOM 6877 N N . LYS C 1 83 ? 17.490 46.240 -31.298 1.00 10.91 94 LYS C N 1
ATOM 6878 C CA . LYS C 1 83 ? 16.406 47.231 -31.406 1.00 11.59 94 LYS C CA 1
ATOM 6879 C C . LYS C 1 83 ? 15.233 46.789 -30.542 1.00 11.86 94 LYS C C 1
ATOM 6880 O O . LYS C 1 83 ? 14.721 45.674 -30.701 1.00 11.74 94 LYS C O 1
ATOM 6886 N N . GLU C 1 84 ? 14.809 47.679 -29.647 1.00 11.83 95 GLU C N 1
ATOM 6887 C CA . GLU C 1 84 ? 13.582 47.474 -28.868 1.00 12.08 95 GLU C CA 1
ATOM 6888 C C . GLU C 1 84 ? 12.357 47.586 -29.772 1.00 12.01 95 GLU C C 1
ATOM 6889 O O . GLU C 1 84 ? 12.444 48.141 -30.862 1.00 11.21 95 GLU C O 1
ATOM 6895 N N . PRO C 1 85 ? 11.191 47.114 -29.290 1.00 12.51 96 PRO C N 1
ATOM 6896 C CA . PRO C 1 85 ? 9.954 47.422 -30.012 1.00 13.00 96 PRO C CA 1
ATOM 6897 C C . PRO C 1 85 ? 9.743 48.938 -30.113 1.00 13.61 96 PRO C C 1
ATOM 6898 O O . PRO C 1 85 ? 10.110 49.688 -29.194 1.00 13.76 96 PRO C O 1
ATOM 6902 N N . THR C 1 86 ? 9.174 49.371 -31.225 1.00 14.37 97 THR C N 1
ATOM 6903 C CA . THR C 1 86 ? 9.001 50.795 -31.496 1.00 15.52 97 THR C CA 1
ATOM 6904 C C . THR C 1 86 ? 7.611 51.081 -32.043 1.00 16.44 97 THR C C 1
ATOM 6905 O O . THR C 1 86 ? 6.906 50.170 -32.521 1.00 16.24 97 THR C O 1
ATOM 6909 N N . VAL C 1 87 ? 7.238 52.361 -31.978 1.00 17.67 98 VAL C N 1
ATOM 6910 C CA . VAL C 1 87 ? 5.941 52.836 -32.445 1.00 18.81 98 VAL C CA 1
ATOM 6911 C C . VAL C 1 87 ? 6.200 53.578 -33.740 1.00 19.07 98 VAL C C 1
ATOM 6912 O O . VAL C 1 87 ? 6.895 54.590 -33.748 1.00 19.76 98 VAL C O 1
ATOM 6916 N N . THR C 1 88 ? 5.650 53.072 -34.837 1.00 19.36 99 THR C N 1
ATOM 6917 C CA . THR C 1 88 ? 5.793 53.714 -36.126 1.00 20.69 99 THR C CA 1
ATOM 6918 C C . THR C 1 88 ? 4.950 55.000 -36.084 1.00 21.71 99 THR C C 1
ATOM 6919 O O . THR C 1 88 ? 3.829 54.960 -35.573 1.00 22.03 99 THR C O 1
ATOM 6923 N N . PRO C 1 89 ? 5.483 56.146 -36.582 1.00 22.52 100 PRO C N 1
ATOM 6924 C CA . PRO C 1 89 ? 4.684 57.376 -36.458 1.00 23.16 100 PRO C CA 1
ATOM 6925 C C . PRO C 1 89 ? 3.659 57.502 -37.590 1.00 23.32 100 PRO C C 1
ATOM 6926 O O . PRO C 1 89 ? 3.778 58.355 -38.485 1.00 22.66 100 PRO C O 1
ATOM 6930 N N . THR C 1 90 ? 2.658 56.626 -37.525 1.00 23.63 101 THR C N 1
ATOM 6931 C CA . THR C 1 90 ? 1.557 56.594 -38.481 1.00 26.02 101 THR C CA 1
ATOM 6932 C C . THR C 1 90 ? 0.642 57.804 -38.272 1.00 26.48 101 THR C C 1
ATOM 6933 O O . THR C 1 90 ? 0.729 58.495 -37.252 1.00 25.83 101 THR C O 1
ATOM 6937 N N . ALA C 1 91 ? -0.244 58.044 -39.238 1.00 29.56 102 ALA C N 1
ATOM 6938 C CA . ALA C 1 91 ? -1.239 59.141 -39.151 1.00 30.99 102 ALA C CA 1
ATOM 6939 C C . ALA C 1 91 ? -2.003 59.140 -37.823 1.00 31.69 102 ALA C C 1
ATOM 6940 O O . ALA C 1 91 ? -2.188 60.188 -37.207 1.00 30.95 102 ALA C O 1
ATOM 6942 N N . ASP C 1 92 ? -2.379 57.951 -37.357 1.00 34.66 103 ASP C N 1
ATOM 6943 C CA . ASP C 1 92 ? -3.117 57.786 -36.087 1.00 37.40 103 ASP C CA 1
ATOM 6944 C C . ASP C 1 92 ? -2.316 58.206 -34.844 1.00 36.27 103 ASP C C 1
ATOM 6945 O O . ASP C 1 92 ? -2.899 58.570 -33.824 1.00 36.19 103 ASP C O 1
ATOM 6950 N N . GLN C 1 93 ? -0.988 58.128 -34.923 1.00 34.98 104 GLN C N 1
ATOM 6951 C CA . GLN C 1 93 ? -0.113 58.537 -33.818 1.00 35.45 104 GLN C CA 1
ATOM 6952 C C . GLN C 1 93 ? 0.185 60.038 -33.776 1.00 36.28 104 GLN C C 1
ATOM 6953 O O . GLN C 1 93 ? 0.616 60.540 -32.738 1.00 34.66 104 GLN C O 1
ATOM 6959 N N . VAL C 1 94 ? -0.066 60.755 -34.875 1.00 36.63 105 VAL C N 1
ATOM 6960 C CA . VAL C 1 94 ? 0.300 62.172 -34.978 1.00 37.08 105 VAL C CA 1
ATOM 6961 C C . VAL C 1 94 ? -0.458 63.028 -33.957 1.00 37.32 105 VAL C C 1
ATOM 6962 O O . VAL C 1 94 ? 0.162 63.801 -33.220 1.00 36.66 105 VAL C O 1
ATOM 6966 N N . LYS C 1 95 ? -1.782 62.870 -33.902 1.00 38.38 106 LYS C N 1
ATOM 6967 C CA . LYS C 1 95 ? -2.620 63.623 -32.955 1.00 40.86 106 LYS C CA 1
ATOM 6968 C C . LYS C 1 95 ? -2.367 63.161 -31.523 1.00 41.99 106 LYS C C 1
ATOM 6969 O O . LYS C 1 95 ? -2.151 63.988 -30.636 1.00 44.04 106 LYS C O 1
ATOM 6971 N N . ARG C 1 96 ? -2.368 61.841 -31.322 1.00 43.27 107 ARG C N 1
ATOM 6972 C CA . ARG C 1 96 ? -2.040 61.217 -30.021 1.00 45.18 107 ARG C CA 1
ATOM 6973 C C . ARG C 1 96 ? -0.740 61.768 -29.407 1.00 43.59 107 ARG C C 1
ATOM 6974 O O . ARG C 1 96 ? -0.731 62.194 -28.257 1.00 42.42 107 ARG C O 1
ATOM 6982 N N . LEU C 1 97 ? 0.339 61.784 -30.191 1.00 41.94 108 LEU C N 1
ATOM 6983 C CA . LEU C 1 97 ? 1.670 62.183 -29.702 1.00 40.53 108 LEU C CA 1
ATOM 6984 C C . LEU C 1 97 ? 2.071 63.628 -29.988 1.00 40.42 108 LEU C C 1
ATOM 6985 O O . LEU C 1 97 ? 3.147 64.058 -29.564 1.00 42.52 108 LEU C O 1
ATOM 6990 N N . GLY C 1 98 ? 1.224 64.379 -30.688 1.00 39.28 109 GLY C N 1
ATOM 6991 C CA . GLY C 1 98 ? 1.535 65.769 -31.027 1.00 38.31 109 GLY C CA 1
ATOM 6992 C C . GLY C 1 98 ? 2.743 65.890 -31.941 1.00 35.00 109 GLY C C 1
ATOM 6993 O O . GLY C 1 98 ? 3.650 66.687 -31.679 1.00 35.86 109 GLY C O 1
ATOM 6994 N N . LEU C 1 99 ? 2.762 65.084 -33.000 1.00 32.21 110 LEU C N 1
ATOM 6995 C CA . LEU C 1 99 ? 3.848 65.129 -33.985 1.00 30.13 110 LEU C CA 1
ATOM 6996 C C . LEU C 1 99 ? 3.523 66.194 -35.020 1.00 29.58 110 LEU C C 1
ATOM 6997 O O . LEU C 1 99 ? 2.355 66.527 -35.240 1.00 28.87 110 LEU C O 1
ATOM 7002 N N . ARG C 1 100 ? 4.553 66.736 -35.652 1.00 28.14 111 ARG C N 1
ATOM 7003 C CA . ARG C 1 100 ? 4.350 67.650 -36.773 1.00 29.06 111 ARG C CA 1
ATOM 7004 C C . ARG C 1 100 ? 3.788 66.911 -37.985 1.00 29.10 111 ARG C C 1
ATOM 7005 O O . ARG C 1 100 ? 2.971 67.456 -38.735 1.00 28.89 111 ARG C O 1
ATOM 7013 N N . LYS C 1 101 ? 4.228 65.669 -38.171 1.00 27.75 112 LYS C N 1
ATOM 7014 C CA . LYS C 1 101 ? 3.853 64.887 -39.331 1.00 28.47 112 LYS C CA 1
ATOM 7015 C C . LYS C 1 101 ? 4.104 63.395 -39.107 1.00 28.52 112 LYS C C 1
ATOM 7016 O O . LYS C 1 101 ? 4.759 62.988 -38.135 1.00 26.45 112 LYS C O 1
ATOM 7022 N N . SER C 1 102 ? 3.593 62.603 -40.045 1.00 27.25 113 SER C N 1
ATOM 7023 C CA . SER C 1 102 ? 3.720 61.158 -40.011 1.00 26.38 113 SER C CA 1
ATOM 7024 C C . SER C 1 102 ? 4.996 60.720 -40.741 1.00 25.14 113 SER C C 1
ATOM 7025 O O . SER C 1 102 ? 5.517 61.441 -41.588 1.00 24.95 113 SER C O 1
ATOM 7028 N N . TRP C 1 103 ? 5.495 59.538 -40.379 1.00 22.87 114 TRP C N 1
ATOM 7029 C CA . TRP C 1 103 ? 6.713 58.970 -40.962 1.00 22.62 114 TRP C CA 1
ATOM 7030 C C . TRP C 1 103 ? 6.484 57.489 -41.204 1.00 21.49 114 TRP C C 1
ATOM 7031 O O . TRP C 1 103 ? 5.791 56.851 -40.420 1.00 22.14 114 TRP C O 1
ATOM 7042 N N . GLY C 1 104 ? 7.086 56.947 -42.259 1.00 21.42 115 GLY C N 1
ATOM 7043 C CA . GLY C 1 104 ? 6.891 55.539 -42.632 1.00 21.52 115 GLY C CA 1
ATOM 7044 C C . GLY C 1 104 ? 7.603 54.561 -41.710 1.00 21.83 115 GLY C C 1
ATOM 7045 O O . GLY C 1 104 ? 8.420 54.959 -40.849 1.00 21.15 115 GLY C O 1
ATOM 7046 N N . SER C 1 105 ? 7.302 53.276 -41.900 1.00 20.42 116 SER C N 1
ATOM 7047 C CA . SER C 1 105 ? 7.977 52.206 -41.171 1.00 20.10 116 SER C CA 1
ATOM 7048 C C . SER C 1 105 ? 9.483 52.309 -41.428 1.00 18.87 116 SER C C 1
ATOM 7049 O O . SER C 1 105 ? 9.885 52.564 -42.554 1.00 19.57 116 SER C O 1
ATOM 7052 N N . PRO C 1 106 ? 10.320 52.102 -40.394 1.00 19.55 117 PRO C N 1
ATOM 7053 C CA . PRO C 1 106 ? 11.775 52.094 -40.665 1.00 18.86 117 PRO C CA 1
ATOM 7054 C C . PRO C 1 106 ? 12.305 50.794 -41.309 1.00 18.80 117 PRO C C 1
ATOM 7055 O O . PRO C 1 106 ? 13.483 50.722 -41.667 1.00 17.95 117 PRO C O 1
ATOM 7059 N N . ASN C 1 107 ? 11.468 49.772 -41.459 1.00 19.30 118 ASN C N 1
ATOM 7060 C CA . ASN C 1 107 ? 11.968 48.430 -41.763 1.00 20.03 118 ASN C CA 1
ATOM 7061 C C . ASN C 1 107 ? 12.670 48.323 -43.099 1.00 18.73 118 ASN C C 1
ATOM 7062 O O . ASN C 1 107 ? 13.729 47.720 -43.172 1.00 18.40 118 ASN C O 1
ATOM 7067 N N . GLY C 1 108 ? 12.077 48.912 -44.136 1.00 18.23 119 GLY C N 1
ATOM 7068 C CA . GLY C 1 108 ? 12.664 48.916 -45.492 1.00 18.50 119 GLY C CA 1
ATOM 7069 C C . GLY C 1 108 ? 14.035 49.547 -45.534 1.00 18.69 119 GLY C C 1
ATOM 7070 O O . GLY C 1 108 ? 14.974 48.982 -46.100 1.00 17.58 119 GLY C O 1
ATOM 7071 N N . ALA C 1 109 ? 14.158 50.702 -44.887 1.00 18.68 120 ALA C N 1
ATOM 7072 C CA . ALA C 1 109 ? 15.422 51.435 -44.861 1.00 18.65 120 ALA C CA 1
ATOM 7073 C C . ALA C 1 109 ? 16.494 50.634 -44.123 1.00 18.17 120 ALA C C 1
ATOM 7074 O O . ALA C 1 109 ? 17.647 50.629 -44.539 1.00 16.85 120 ALA C O 1
ATOM 7076 N N . MET C 1 110 ? 16.107 49.953 -43.039 1.00 17.91 121 MET C N 1
ATOM 7077 C CA . MET C 1 110 ? 17.040 49.104 -42.295 1.00 18.84 121 MET C CA 1
ATOM 7078 C C . MET C 1 110 ? 17.492 47.897 -43.100 1.00 18.62 121 MET C C 1
ATOM 7079 O O . MET C 1 110 ? 18.688 47.617 -43.156 1.00 18.34 121 MET C O 1
ATOM 7084 N N . ARG C 1 111 ? 16.538 47.210 -43.734 1.00 18.96 122 ARG C N 1
ATOM 7085 C CA A ARG C 1 111 ? 16.852 46.068 -44.591 0.50 19.19 122 ARG C CA 1
ATOM 7086 C CA B ARG C 1 111 ? 16.839 46.069 -44.605 0.50 18.98 122 ARG C CA 1
ATOM 7087 C C . ARG C 1 111 ? 17.742 46.441 -45.771 1.00 18.94 122 ARG C C 1
ATOM 7088 O O . ARG C 1 111 ? 18.715 45.752 -46.055 1.00 18.43 122 ARG C O 1
ATOM 7103 N N . ARG C 1 112 ? 17.420 47.529 -46.463 1.00 18.30 123 ARG C N 1
ATOM 7104 C CA . ARG C 1 112 ? 18.280 47.955 -47.581 1.00 18.69 123 ARG C CA 1
ATOM 7105 C C . ARG C 1 112 ? 19.652 48.411 -47.087 1.00 16.87 123 ARG C C 1
ATOM 7106 O O . ARG C 1 112 ? 20.683 48.040 -47.670 1.00 15.82 123 ARG C O 1
ATOM 7114 N N . GLY C 1 113 ? 19.657 49.205 -46.018 1.00 15.77 124 GLY C N 1
ATOM 7115 C CA . GLY C 1 113 ? 20.886 49.785 -45.492 1.00 15.27 124 GLY C CA 1
ATOM 7116 C C . GLY C 1 113 ? 21.865 48.753 -44.959 1.00 15.47 124 GLY C C 1
ATOM 7117 O O . GLY C 1 113 ? 23.065 48.984 -44.986 1.00 16.27 124 GLY C O 1
ATOM 7118 N N . TRP C 1 114 ? 21.351 47.624 -44.472 1.00 14.28 125 TRP C N 1
ATOM 7119 C CA . TRP C 1 114 ? 22.195 46.560 -43.924 1.00 14.29 125 TRP C CA 1
ATOM 7120 C C . TRP C 1 114 ? 22.297 45.337 -44.835 1.00 14.66 125 TRP C C 1
ATOM 7121 O O . TRP C 1 114 ? 22.762 44.284 -44.395 1.00 14.94 125 TRP C O 1
ATOM 7132 N N . ASN C 1 115 ? 21.898 45.475 -46.101 1.00 14.65 126 ASN C N 1
ATOM 7133 C CA . ASN C 1 115 ? 21.994 44.399 -47.098 1.00 15.14 126 ASN C CA 1
ATOM 7134 C C . ASN C 1 115 ? 21.345 43.108 -46.611 1.00 14.44 126 ASN C C 1
ATOM 7135 O O . ASN C 1 115 ? 21.899 42.013 -46.785 1.00 12.88 126 ASN C O 1
ATOM 7140 N N . GLY C 1 116 ? 20.170 43.251 -45.989 1.00 13.84 127 GLY C N 1
ATOM 7141 C CA . GLY C 1 116 ? 19.500 42.113 -45.378 1.00 13.72 127 GLY C CA 1
ATOM 7142 C C . GLY C 1 116 ? 19.163 41.015 -46.363 1.00 13.57 127 GLY C C 1
ATOM 7143 O O . GLY C 1 116 ? 18.701 41.294 -47.475 1.00 14.28 127 GLY C O 1
ATOM 7144 N N . ILE C 1 117 ? 19.448 39.778 -45.971 1.00 13.39 128 ILE C N 1
ATOM 7145 C CA . ILE C 1 117 ? 19.130 38.585 -46.771 1.00 13.59 128 ILE C CA 1
ATOM 7146 C C . ILE C 1 117 ? 18.084 37.695 -46.119 1.00 13.37 128 ILE C C 1
ATOM 7147 O O . ILE C 1 117 ? 17.420 36.927 -46.829 1.00 12.73 128 ILE C O 1
ATOM 7152 N N . THR C 1 118 ? 17.963 37.749 -44.781 1.00 12.18 129 THR C N 1
ATOM 7153 C CA . THR C 1 118 ? 16.991 36.951 -44.074 1.00 11.94 129 THR C CA 1
ATOM 7154 C C . THR C 1 118 ? 16.518 37.619 -42.803 1.00 11.78 129 THR C C 1
ATOM 7155 O O . THR C 1 118 ? 17.246 38.396 -42.176 1.00 11.23 129 THR C O 1
ATOM 7159 N N . ILE C 1 119 ? 15.286 37.294 -42.439 1.00 11.36 130 ILE C N 1
ATOM 7160 C CA . ILE C 1 119 ? 14.790 37.522 -41.101 1.00 11.61 130 ILE C CA 1
ATOM 7161 C C . ILE C 1 119 ? 14.748 36.162 -40.409 1.00 11.16 130 ILE C C 1
ATOM 7162 O O . ILE C 1 119 ? 14.005 35.281 -40.832 1.00 10.84 130 ILE C O 1
ATOM 7167 N N . SER C 1 120 ? 15.551 35.996 -39.358 1.00 11.05 131 SER C N 1
ATOM 7168 C CA . SER C 1 120 ? 15.612 34.740 -38.591 1.00 11.05 131 SER C CA 1
ATOM 7169 C C . SER C 1 120 ? 14.554 34.740 -37.517 1.00 10.98 131 SER C C 1
ATOM 7170 O O . SER C 1 120 ? 14.539 35.639 -36.658 1.00 10.40 131 SER C O 1
ATOM 7173 N N . ARG C 1 121 ? 13.698 33.727 -37.550 1.00 10.86 132 ARG C N 1
ATOM 7174 C CA . ARG C 1 121 ? 12.535 33.630 -36.665 1.00 11.92 132 ARG C CA 1
ATOM 7175 C C . ARG C 1 121 ? 12.575 32.277 -35.956 1.00 11.32 132 ARG C C 1
ATOM 7176 O O . ARG C 1 121 ? 12.081 31.270 -36.473 1.00 11.43 132 ARG C O 1
ATOM 7184 N N . ASP C 1 122 ? 13.194 32.284 -34.783 1.00 10.48 133 ASP C N 1
ATOM 7185 C CA . ASP C 1 122 ? 13.519 31.098 -34.021 1.00 10.48 133 ASP C CA 1
ATOM 7186 C C . ASP C 1 122 ? 12.661 31.026 -32.764 1.00 10.07 133 ASP C C 1
ATOM 7187 O O . ASP C 1 122 ? 12.347 32.061 -32.170 1.00 9.55 133 ASP C O 1
ATOM 7192 N N . THR C 1 123 ? 12.338 29.801 -32.328 1.00 9.59 134 THR C N 1
ATOM 7193 C CA . THR C 1 123 ? 11.613 29.602 -31.095 1.00 9.35 134 THR C CA 1
ATOM 7194 C C . THR C 1 123 ? 12.513 29.906 -29.893 1.00 9.15 134 THR C C 1
ATOM 7195 O O . THR C 1 123 ? 13.708 29.657 -29.928 1.00 9.55 134 THR C O 1
ATOM 7199 N N . ILE C 1 124 ? 11.923 30.501 -28.871 1.00 9.84 135 ILE C N 1
ATOM 7200 C CA . ILE C 1 124 ? 12.600 30.879 -27.622 1.00 10.49 135 ILE C CA 1
ATOM 7201 C C . ILE C 1 124 ? 12.131 29.867 -26.581 1.00 10.67 135 ILE C C 1
ATOM 7202 O O . ILE C 1 124 ? 10.915 29.636 -26.422 1.00 10.64 135 ILE C O 1
ATOM 7207 N N . HIS C 1 125 ? 13.099 29.301 -25.859 1.00 11.16 136 HIS C N 1
ATOM 7208 C CA . HIS C 1 125 ? 12.853 28.224 -24.909 1.00 12.29 136 HIS C CA 1
ATOM 7209 C C . HIS C 1 125 ? 13.253 28.601 -23.483 1.00 13.12 136 HIS C C 1
ATOM 7210 O O . HIS C 1 125 ? 14.154 29.405 -23.286 1.00 13.00 136 HIS C O 1
ATOM 7217 N N . ILE C 1 126 ? 12.564 28.008 -22.513 1.00 13.44 137 ILE C N 1
ATOM 7218 C CA . ILE C 1 126 ? 12.905 28.129 -21.091 1.00 13.84 137 ILE C CA 1
ATOM 7219 C C . ILE C 1 126 ? 13.121 26.700 -20.586 1.00 15.08 137 ILE C C 1
ATOM 7220 O O . ILE C 1 126 ? 12.171 25.918 -20.563 1.00 13.90 137 ILE C O 1
ATOM 7225 N N . ASP C 1 127 ? 14.361 26.395 -20.194 1.00 16.96 138 ASP C N 1
ATOM 7226 C CA . ASP C 1 127 ? 14.761 25.088 -19.645 1.00 20.20 138 ASP C CA 1
ATOM 7227 C C . ASP C 1 127 ? 13.840 24.759 -18.462 1.00 19.57 138 ASP C C 1
ATOM 7228 O O . ASP C 1 127 ? 13.793 25.503 -17.478 1.00 18.23 138 ASP C O 1
ATOM 7233 N N . GLY C 1 128 ? 13.078 23.675 -18.607 1.00 19.61 139 GLY C N 1
ATOM 7234 C CA . GLY C 1 128 ? 12.129 23.220 -17.588 1.00 20.26 139 GLY C CA 1
ATOM 7235 C C . GLY C 1 128 ? 10.690 23.710 -17.678 1.00 20.69 139 GLY C C 1
ATOM 7236 O O . GLY C 1 128 ? 9.860 23.313 -16.863 1.00 20.72 139 GLY C O 1
ATOM 7237 N N . VAL C 1 129 ? 10.372 24.565 -18.654 1.00 20.27 140 VAL C N 1
ATOM 7238 C CA . VAL C 1 129 ? 8.999 25.029 -18.871 1.00 20.65 140 VAL C CA 1
ATOM 7239 C C . VAL C 1 129 ? 8.589 24.578 -20.278 1.00 21.17 140 VAL C C 1
ATOM 7240 O O . VAL C 1 129 ? 9.251 24.917 -21.259 1.00 23.16 140 VAL C O 1
ATOM 7244 N N . GLU C 1 130 ? 7.514 23.802 -20.361 1.00 20.53 141 GLU C N 1
ATOM 7245 C CA . GLU C 1 130 ? 7.056 23.217 -21.625 1.00 20.35 141 GLU C CA 1
ATOM 7246 C C . GLU C 1 130 ? 6.312 24.255 -22.447 1.00 18.80 141 GLU C C 1
ATOM 7247 O O . GLU C 1 130 ? 5.295 24.775 -22.003 1.00 21.01 141 GLU C O 1
ATOM 7249 N N . LEU C 1 131 ? 6.839 24.578 -23.625 1.00 16.19 142 LEU C N 1
ATOM 7250 C CA . LEU C 1 131 ? 6.123 25.404 -24.595 1.00 15.48 142 LEU C CA 1
ATOM 7251 C C . LEU C 1 131 ? 5.743 24.474 -25.764 1.00 14.66 142 LEU C C 1
ATOM 7252 O O . LEU C 1 131 ? 5.853 23.244 -25.641 1.00 14.85 142 LEU C O 1
ATOM 7257 N N . GLY C 1 132 ? 5.246 25.017 -26.861 1.00 14.67 143 GLY C N 1
ATOM 7258 C CA . GLY C 1 132 ? 4.686 24.191 -27.928 1.00 14.10 143 GLY C CA 1
ATOM 7259 C C . GLY C 1 132 ? 5.657 23.228 -28.580 1.00 13.48 143 GLY C C 1
ATOM 7260 O O . GLY C 1 132 ? 5.306 22.072 -28.805 1.00 14.44 143 GLY C O 1
ATOM 7261 N N . TYR C 1 133 ? 6.855 23.707 -28.894 1.00 12.82 144 TYR C N 1
ATOM 7262 C CA . TYR C 1 133 ? 7.931 22.919 -29.489 1.00 12.71 144 TYR C CA 1
ATOM 7263 C C . TYR C 1 133 ? 8.879 22.533 -28.378 1.00 13.58 144 TYR C C 1
ATOM 7264 O O . TYR C 1 133 ? 9.329 23.403 -27.623 1.00 13.40 144 TYR C O 1
ATOM 7273 N N . LYS C 1 134 ? 9.163 21.240 -28.259 1.00 14.60 145 LYS C N 1
ATOM 7274 C CA . LYS C 1 134 ? 10.054 20.736 -27.211 1.00 15.12 145 LYS C CA 1
ATOM 7275 C C . LYS C 1 134 ? 11.492 21.190 -27.410 1.00 14.75 145 LYS C C 1
ATOM 7276 O O . LYS C 1 134 ? 12.142 21.609 -26.452 1.00 14.71 145 LYS C O 1
ATOM 7280 N N . LYS C 1 135 ? 11.989 21.099 -28.646 1.00 14.24 146 LYS C N 1
ATOM 7281 C CA . LYS C 1 135 ? 13.356 21.450 -29.000 1.00 14.12 146 LYS C CA 1
ATOM 7282 C C . LYS C 1 135 ? 13.386 22.631 -29.969 1.00 13.85 146 LYS C C 1
ATOM 7283 O O . LYS C 1 135 ? 12.405 22.840 -30.708 1.00 12.60 146 LYS C O 1
ATOM 7287 N N . PRO C 1 136 ? 14.496 23.412 -29.966 1.00 13.58 147 PRO C N 1
ATOM 7288 C CA . PRO C 1 136 ? 14.573 24.590 -30.836 1.00 13.20 147 PRO C CA 1
ATOM 7289 C C . PRO C 1 136 ? 14.206 24.362 -32.286 1.00 12.70 147 PRO C C 1
ATOM 7290 O O . PRO C 1 136 ? 14.576 23.335 -32.892 1.00 13.32 147 PRO C O 1
ATOM 7294 N N . VAL C 1 137 ? 13.456 25.311 -32.824 1.00 11.50 148 VAL C N 1
ATOM 7295 C CA . VAL C 1 137 ? 13.177 25.369 -34.243 1.00 11.15 148 VAL C CA 1
ATOM 7296 C C . VAL C 1 137 ? 13.811 26.662 -34.780 1.00 10.55 148 VAL C C 1
ATOM 7297 O O . VAL C 1 137 ? 13.783 27.699 -34.115 1.00 10.15 148 VAL C O 1
ATOM 7301 N N . LEU C 1 138 ? 14.391 26.578 -35.973 1.00 10.37 149 LEU C N 1
ATOM 7302 C CA . LEU C 1 138 ? 14.958 27.726 -36.665 1.00 10.36 149 LEU C CA 1
ATOM 7303 C C . LEU C 1 138 ? 14.178 27.993 -37.934 1.00 10.68 149 LEU C C 1
ATOM 7304 O O . LEU C 1 138 ? 13.751 27.051 -38.603 1.00 10.30 149 LEU C O 1
ATOM 7309 N N . PHE C 1 139 ? 13.981 29.274 -38.273 1.00 10.56 150 PHE C N 1
ATOM 7310 C CA . PHE C 1 139 ? 13.295 29.613 -39.518 1.00 10.74 150 PHE C CA 1
ATOM 7311 C C . PHE C 1 139 ? 14.008 30.789 -40.187 1.00 11.25 150 PHE C C 1
ATOM 7312 O O . PHE C 1 139 ? 14.306 31.793 -39.529 1.00 11.00 150 PHE C O 1
ATOM 7320 N N . GLU C 1 140 ? 14.309 30.650 -41.481 1.00 11.29 151 GLU C N 1
ATOM 7321 C CA . GLU C 1 140 ? 14.819 31.777 -42.263 1.00 12.03 151 GLU C CA 1
ATOM 7322 C C . GLU C 1 140 ? 13.759 32.228 -43.237 1.00 11.70 151 GLU C C 1
ATOM 7323 O O . GLU C 1 140 ? 13.368 31.454 -44.106 1.00 11.62 151 GLU C O 1
ATOM 7329 N N . ARG C 1 141 ? 13.319 33.479 -43.095 1.00 10.92 152 ARG C N 1
ATOM 7330 C CA . ARG C 1 141 ? 12.458 34.145 -44.071 1.00 10.75 152 ARG C CA 1
ATOM 7331 C C . ARG C 1 141 ? 13.332 34.979 -45.015 1.00 10.97 152 ARG C C 1
ATOM 7332 O O . ARG C 1 141 ? 13.965 35.943 -44.571 1.00 10.81 152 ARG C O 1
ATOM 7340 N N . HIS C 1 142 ? 13.392 34.601 -46.295 1.00 10.89 153 HIS C N 1
ATOM 7341 C CA . HIS C 1 142 ? 14.138 35.360 -47.312 1.00 11.35 153 HIS C CA 1
ATOM 7342 C C . HIS C 1 142 ? 13.682 36.814 -47.249 1.00 10.94 153 HIS C C 1
ATOM 7343 O O . HIS C 1 142 ? 12.492 37.064 -47.317 1.00 10.84 153 HIS C O 1
ATOM 7350 N N . ALA C 1 143 ? 14.604 37.760 -47.081 1.00 10.71 154 ALA C N 1
ATOM 7351 C CA . ALA C 1 143 ? 14.219 39.155 -46.743 1.00 11.58 154 ALA C CA 1
ATOM 7352 C C . ALA C 1 143 ? 13.914 40.060 -47.951 1.00 12.26 154 ALA C C 1
ATOM 7353 O O . ALA C 1 143 ? 13.476 41.195 -47.760 1.00 13.58 154 ALA C O 1
ATOM 7355 N N . VAL C 1 144 ? 14.087 39.552 -49.168 1.00 11.98 155 VAL C N 1
ATOM 7356 C CA . VAL C 1 144 ? 13.899 40.354 -50.382 1.00 12.45 155 VAL C CA 1
ATOM 7357 C C . VAL C 1 144 ? 12.994 39.649 -51.356 1.00 12.09 155 VAL C C 1
ATOM 7358 O O . VAL C 1 144 ? 12.764 38.457 -51.233 1.00 12.39 155 VAL C O 1
ATOM 7362 N N . GLY C 1 145 ? 12.503 40.407 -52.325 1.00 11.91 156 GLY C N 1
ATOM 7363 C CA . GLY C 1 145 ? 11.788 39.831 -53.449 1.00 11.79 156 GLY C CA 1
ATOM 7364 C C . GLY C 1 145 ? 10.330 39.591 -53.167 1.00 11.49 156 GLY C C 1
ATOM 7365 O O . GLY C 1 145 ? 9.824 39.869 -52.072 1.00 11.81 156 GLY C O 1
ATOM 7366 N N . GLY C 1 146 ? 9.643 39.136 -54.206 1.00 11.13 157 GLY C N 1
ATOM 7367 C CA . GLY C 1 146 ? 8.278 38.668 -54.101 1.00 11.04 157 GLY C CA 1
ATOM 7368 C C . GLY C 1 146 ? 7.305 39.820 -54.167 1.00 11.17 157 GLY C C 1
ATOM 7369 O O . GLY C 1 146 ? 7.643 40.944 -54.556 1.00 10.70 157 GLY C O 1
ATOM 7370 N N . GLU C 1 147 ? 6.078 39.540 -53.777 1.00 10.90 158 GLU C N 1
ATOM 7371 C CA . GLU C 1 147 ? 4.986 40.489 -53.963 1.00 11.46 158 GLU C CA 1
ATOM 7372 C C . GLU C 1 147 ? 5.062 41.769 -53.131 1.00 11.46 158 GLU C C 1
ATOM 7373 O O . GLU C 1 147 ? 4.394 42.753 -53.470 1.00 11.59 158 GLU C O 1
ATOM 7379 N N . TYR C 1 148 ? 5.912 41.781 -52.098 1.00 11.66 159 TYR C N 1
ATOM 7380 C CA . TYR C 1 148 ? 6.177 42.980 -51.283 1.00 12.47 159 TYR C CA 1
ATOM 7381 C C . TYR C 1 148 ? 6.724 44.147 -52.136 1.00 13.09 159 TYR C C 1
ATOM 7382 O O . TYR C 1 148 ? 6.578 45.293 -51.757 1.00 13.91 159 TYR C O 1
ATOM 7391 N N . SER C 1 149 ? 7.369 43.832 -53.261 1.00 13.49 160 SER C N 1
ATOM 7392 C CA . SER C 1 149 ? 7.933 44.835 -54.166 1.00 14.15 160 SER C CA 1
ATOM 7393 C C . SER C 1 149 ? 7.289 44.785 -55.557 1.00 13.83 160 SER C C 1
ATOM 7394 O O . SER C 1 149 ? 7.864 45.290 -56.536 1.00 13.55 160 SER C O 1
ATOM 7397 N N . ALA C 1 150 ? 6.089 44.206 -55.649 1.00 13.25 161 ALA C N 1
ATOM 7398 C CA . ALA C 1 150 ? 5.393 44.102 -56.926 1.00 13.42 161 ALA C CA 1
ATOM 7399 C C . ALA C 1 150 ? 4.948 45.473 -57.455 1.00 13.61 161 ALA C C 1
ATOM 7400 O O . ALA C 1 150 ? 4.668 46.396 -56.689 1.00 13.86 161 ALA C O 1
ATOM 7402 N N . GLY C 1 151 ? 4.896 45.585 -58.768 1.00 14.02 162 GLY C N 1
ATOM 7403 C CA . GLY C 1 151 ? 4.159 46.654 -59.437 1.00 14.43 162 GLY C CA 1
ATOM 7404 C C . GLY C 1 151 ? 2.802 46.109 -59.824 1.00 14.46 162 GLY C C 1
ATOM 7405 O O . GLY C 1 151 ? 2.663 44.927 -60.138 1.00 15.49 162 GLY C O 1
ATOM 7406 N N . TYR C 1 152 ? 1.787 46.956 -59.823 1.00 15.53 163 TYR C N 1
ATOM 7407 C CA . TYR C 1 152 ? 0.437 46.467 -60.068 1.00 16.69 163 TYR C CA 1
ATOM 7408 C C . TYR C 1 152 ? -0.503 47.548 -60.557 1.00 16.89 163 TYR C C 1
ATOM 7409 O O . TYR C 1 152 ? -0.211 48.727 -60.453 1.00 15.98 163 TYR C O 1
ATOM 7418 N N . LYS C 1 153 ? -1.636 47.109 -61.081 1.00 16.94 164 LYS C N 1
ATOM 7419 C CA . LYS C 1 153 ? -2.726 47.997 -61.424 1.00 18.25 164 LYS C CA 1
ATOM 7420 C C . LYS C 1 153 ? -4.029 47.235 -61.293 1.00 17.97 164 LYS C C 1
ATOM 7421 O O . LYS C 1 153 ? -4.068 46.029 -61.533 1.00 16.71 164 LYS C O 1
ATOM 7427 N N . ASN C 1 154 ? -5.079 47.940 -60.891 1.00 17.87 165 ASN C N 1
ATOM 7428 C CA . ASN C 1 154 ? -6.428 47.398 -60.947 1.00 19.26 165 ASN C CA 1
ATOM 7429 C C . ASN C 1 154 ? -7.098 47.924 -62.226 1.00 19.52 165 ASN C C 1
ATOM 7430 O O . ASN C 1 154 ? -7.192 49.121 -62.444 1.00 20.82 165 ASN C O 1
ATOM 7435 N N . VAL C 1 155 ? -7.521 47.001 -63.073 1.00 19.63 166 VAL C N 1
ATOM 7436 C CA . VAL C 1 155 ? -7.898 47.294 -64.452 1.00 19.77 166 VAL C CA 1
ATOM 7437 C C . VAL C 1 155 ? -9.170 46.551 -64.823 1.00 20.67 166 VAL C C 1
ATOM 7438 O O . VAL C 1 155 ? -9.646 45.684 -64.078 1.00 21.78 166 VAL C O 1
ATOM 7442 N N . GLY C 1 156 ? -9.681 46.882 -66.008 1.00 20.72 167 GLY C N 1
ATOM 7443 C CA . GLY C 1 156 ? -10.762 46.149 -66.657 1.00 20.73 167 GLY C CA 1
ATOM 7444 C C . GLY C 1 156 ? -10.254 45.306 -67.809 1.00 21.03 167 GLY C C 1
ATOM 7445 O O . GLY C 1 156 ? -9.132 44.779 -67.780 1.00 21.35 167 GLY C O 1
ATOM 7446 N N . LYS C 1 157 ? -11.073 45.175 -68.846 1.00 20.31 168 LYS C N 1
ATOM 7447 C CA . LYS C 1 157 ? -10.731 44.317 -69.971 1.00 20.68 168 LYS C CA 1
ATOM 7448 C C . LYS C 1 157 ? -9.579 44.911 -70.788 1.00 20.41 168 LYS C C 1
ATOM 7449 O O . LYS C 1 157 ? -9.418 46.125 -70.836 1.00 20.93 168 LYS C O 1
ATOM 7455 N N . GLY C 1 158 ? -8.785 44.054 -71.408 1.00 21.20 169 GLY C N 1
ATOM 7456 C CA . GLY C 1 158 ? -7.655 44.513 -72.220 1.00 21.86 169 GLY C CA 1
ATOM 7457 C C . GLY C 1 158 ? -6.488 43.553 -72.254 1.00 21.90 169 GLY C C 1
ATOM 7458 O O . GLY C 1 158 ? -6.598 42.422 -71.813 1.00 21.27 169 GLY C O 1
ATOM 7459 N N . LYS C 1 159 ? -5.360 44.024 -72.783 1.00 22.37 170 LYS C N 1
ATOM 7460 C CA . LYS C 1 159 ? -4.221 43.163 -73.085 1.00 22.15 170 LYS C CA 1
ATOM 7461 C C . LYS C 1 159 ? -3.013 43.535 -72.221 1.00 19.73 170 LYS C C 1
ATOM 7462 O O . LYS C 1 159 ? -2.598 44.699 -72.188 1.00 18.21 170 LYS C O 1
ATOM 7468 N N . LEU C 1 160 ? -2.464 42.529 -71.541 1.00 18.44 171 LEU C N 1
ATOM 7469 C CA . LEU C 1 160 ? -1.345 42.696 -70.621 1.00 17.05 171 LEU C CA 1
ATOM 7470 C C . LEU C 1 160 ? -0.152 42.045 -71.255 1.00 16.41 171 LEU C C 1
ATOM 7471 O O . LEU C 1 160 ? -0.231 40.889 -71.649 1.00 16.00 171 LEU C O 1
ATOM 7476 N N . THR C 1 161 ? 0.966 42.760 -71.319 1.00 16.41 172 THR C N 1
ATOM 7477 C CA . THR C 1 161 ? 2.189 42.197 -71.878 1.00 16.77 172 THR C CA 1
ATOM 7478 C C . THR C 1 161 ? 3.377 42.504 -70.993 1.00 15.71 172 THR C C 1
ATOM 7479 O O . THR C 1 161 ? 3.592 43.649 -70.649 1.00 16.24 172 THR C O 1
ATOM 7483 N N . THR C 1 162 ? 4.166 41.471 -70.710 1.00 15.23 173 THR C N 1
ATOM 7484 C CA . THR C 1 162 ? 5.410 41.596 -69.957 1.00 14.83 173 THR C CA 1
ATOM 7485 C C . THR C 1 162 ? 6.574 41.187 -70.869 1.00 14.35 173 THR C C 1
ATOM 7486 O O . THR C 1 162 ? 6.582 40.083 -71.401 1.00 14.77 173 THR C O 1
ATOM 7490 N N . THR C 1 163 ? 7.554 42.075 -71.017 1.00 14.41 174 THR C N 1
ATOM 7491 C CA . THR C 1 163 ? 8.738 41.789 -71.822 1.00 14.92 174 THR C CA 1
ATOM 7492 C C . THR C 1 163 ? 10.001 41.907 -71.001 1.00 14.93 174 THR C C 1
ATOM 7493 O O . THR C 1 163 ? 10.027 42.568 -69.974 1.00 14.99 174 THR C O 1
ATOM 7497 N N . PHE C 1 164 ? 11.060 41.277 -71.495 1.00 15.60 175 PHE C N 1
ATOM 7498 C CA . PHE C 1 164 ? 12.368 41.352 -70.877 1.00 15.74 175 PHE C CA 1
ATOM 7499 C C . PHE C 1 164 ? 13.405 41.549 -71.960 1.00 15.10 175 PHE C C 1
ATOM 7500 O O . PHE C 1 164 ? 13.354 40.871 -73.000 1.00 15.89 175 PHE C O 1
ATOM 7508 N N . THR C 1 165 ? 14.338 42.451 -71.699 1.00 15.26 176 THR C N 1
ATOM 7509 C CA . THR C 1 165 ? 15.496 42.661 -72.557 1.00 15.25 176 THR C CA 1
ATOM 7510 C C . THR C 1 165 ? 16.766 42.364 -71.748 1.00 15.34 176 THR C C 1
ATOM 7511 O O . THR C 1 165 ? 17.188 43.178 -70.949 1.00 14.91 176 THR C O 1
ATOM 7515 N N . PRO C 1 166 ? 17.385 41.190 -71.963 1.00 16.14 177 PRO C N 1
ATOM 7516 C CA . PRO C 1 166 ? 18.615 40.943 -71.199 1.00 16.79 177 PRO C CA 1
ATOM 7517 C C . PRO C 1 166 ? 19.766 41.842 -71.657 1.00 17.20 177 PRO C C 1
ATOM 7518 O O . PRO C 1 166 ? 19.833 42.224 -72.835 1.00 16.92 177 PRO C O 1
ATOM 7522 N N . SER C 1 167 ? 20.634 42.189 -70.718 1.00 17.95 178 SER C N 1
ATOM 7523 C CA . SER C 1 167 ? 21.802 43.027 -70.993 1.00 18.93 178 SER C CA 1
ATOM 7524 C C . SER C 1 167 ? 23.067 42.219 -71.201 1.00 20.70 178 SER C C 1
ATOM 7525 O O . SER C 1 167 ? 24.081 42.792 -71.584 1.00 21.83 178 SER C O 1
ATOM 7528 N N . GLU C 1 168 ? 23.018 40.905 -70.957 1.00 20.96 179 GLU C N 1
ATOM 7529 C CA . GLU C 1 168 ? 24.190 40.041 -71.078 1.00 21.69 179 GLU C CA 1
ATOM 7530 C C . GLU C 1 168 ? 23.841 38.783 -71.832 1.00 21.29 179 GLU C C 1
ATOM 7531 O O . GLU C 1 168 ? 22.672 38.506 -72.080 1.00 21.29 179 GLU C O 1
ATOM 7537 N N . GLY C 1 169 ? 24.867 38.022 -72.213 1.00 21.98 180 GLY C N 1
ATOM 7538 C CA . GLY C 1 169 ? 24.676 36.755 -72.931 1.00 21.56 180 GLY C CA 1
ATOM 7539 C C . GLY C 1 169 ? 24.521 36.937 -74.437 1.00 21.32 180 GLY C C 1
ATOM 7540 O O . GLY C 1 169 ? 24.487 38.065 -74.923 1.00 20.87 180 GLY C O 1
ATOM 7541 N N . PRO C 1 170 ? 24.400 35.822 -75.183 1.00 22.07 181 PRO C N 1
ATOM 7542 C CA . PRO C 1 170 ? 24.386 35.862 -76.662 1.00 21.54 181 PRO C CA 1
ATOM 7543 C C . PRO C 1 170 ? 23.185 36.587 -77.272 1.00 22.22 181 PRO C C 1
ATOM 7544 O O . PRO C 1 170 ? 23.275 37.063 -78.408 1.00 22.29 181 PRO C O 1
ATOM 7548 N N . ASP C 1 171 ? 22.084 36.695 -76.523 1.00 21.54 182 ASP C N 1
ATOM 7549 C CA . ASP C 1 171 ? 20.900 37.399 -77.005 1.00 20.14 182 ASP C CA 1
ATOM 7550 C C . ASP C 1 171 ? 20.701 38.742 -76.319 1.00 19.58 182 ASP C C 1
ATOM 7551 O O . ASP C 1 171 ? 19.588 39.278 -76.314 1.00 19.41 182 ASP C O 1
ATOM 7556 N N . ALA C 1 172 ? 21.789 39.324 -75.800 1.00 18.58 183 ALA C N 1
ATOM 7557 C CA . ALA C 1 172 ? 21.747 40.646 -75.171 1.00 17.91 183 ALA C CA 1
ATOM 7558 C C . ALA C 1 172 ? 21.134 41.707 -76.079 1.00 17.97 183 ALA C C 1
ATOM 7559 O O . ALA C 1 172 ? 21.376 41.713 -77.290 1.00 16.48 183 ALA C O 1
ATOM 7561 N N . GLY C 1 173 ? 20.357 42.601 -75.477 1.00 17.03 184 GLY C N 1
ATOM 7562 C CA . GLY C 1 173 ? 19.752 43.716 -76.182 1.00 17.42 184 GLY C CA 1
ATOM 7563 C C . GLY C 1 173 ? 18.508 43.393 -77.005 1.00 17.32 184 GLY C C 1
ATOM 7564 O O . GLY C 1 173 ? 17.917 44.308 -77.579 1.00 17.66 184 GLY C O 1
ATOM 7565 N N . LYS C 1 174 ? 18.097 42.127 -77.084 1.00 17.57 185 LYS C N 1
ATOM 7566 C CA . LYS C 1 174 ? 16.905 41.765 -77.850 1.00 18.46 185 LYS C CA 1
ATOM 7567 C C . LYS C 1 174 ? 15.718 41.527 -76.909 1.00 18.16 185 LYS C C 1
ATOM 7568 O O . LYS C 1 174 ? 15.814 40.741 -75.984 1.00 18.11 185 LYS C O 1
ATOM 7574 N N . THR C 1 175 ? 14.608 42.204 -77.167 1.00 17.77 186 THR C N 1
ATOM 7575 C CA . THR C 1 175 ? 13.401 42.082 -76.323 1.00 17.60 186 THR C CA 1
ATOM 7576 C C . THR C 1 175 ? 12.670 40.747 -76.559 1.00 17.52 186 THR C C 1
ATOM 7577 O O . THR C 1 175 ? 12.406 40.376 -77.706 1.00 16.83 186 THR C O 1
ATOM 7581 N N . VAL C 1 176 ? 12.359 40.027 -75.473 1.00 17.22 187 VAL C N 1
ATOM 7582 C CA . VAL C 1 176 ? 11.547 38.806 -75.536 1.00 17.34 187 VAL C CA 1
ATOM 7583 C C . VAL C 1 176 ? 10.306 38.955 -74.671 1.00 16.90 187 VAL C C 1
ATOM 7584 O O . VAL C 1 176 ? 10.261 39.805 -73.770 1.00 15.71 187 VAL C O 1
ATOM 7588 N N . VAL C 1 177 ? 9.317 38.116 -74.950 1.00 16.84 188 VAL C N 1
ATOM 7589 C CA . VAL C 1 177 ? 8.050 38.114 -74.209 1.00 17.23 188 VAL C CA 1
ATOM 7590 C C . VAL C 1 177 ? 8.163 37.139 -73.030 1.00 16.89 188 VAL C C 1
ATOM 7591 O O . VAL C 1 177 ? 8.472 35.963 -73.221 1.00 17.90 188 VAL C O 1
ATOM 7595 N N . VAL C 1 178 ? 7.939 37.657 -71.827 1.00 16.83 189 VAL C N 1
ATOM 7596 C CA . VAL C 1 178 ? 7.821 36.860 -70.608 1.00 16.91 189 VAL C CA 1
ATOM 7597 C C . VAL C 1 178 ? 6.404 36.321 -70.468 1.00 16.90 189 VAL C C 1
ATOM 7598 O O . VAL C 1 178 ? 6.224 35.152 -70.145 1.00 17.26 189 VAL C O 1
ATOM 7602 N N . ASP C 1 179 ? 5.412 37.187 -70.694 1.00 16.75 190 ASP C N 1
ATOM 7603 C CA . ASP C 1 179 ? 4.009 36.809 -70.598 1.00 17.36 190 ASP C CA 1
ATOM 7604 C C . ASP C 1 179 ? 3.130 37.689 -71.487 1.00 17.47 190 ASP C C 1
ATOM 7605 O O . ASP C 1 179 ? 3.403 38.861 -71.676 1.00 16.84 190 ASP C O 1
ATOM 7610 N N . GLU C 1 180 ? 2.052 37.104 -71.983 1.00 18.19 191 GLU C N 1
ATOM 7611 C CA . GLU C 1 180 ? 1.061 37.804 -72.776 1.00 20.49 191 GLU C CA 1
ATOM 7612 C C . GLU C 1 180 ? -0.302 37.231 -72.385 1.00 18.21 191 GLU C C 1
ATOM 7613 O O . GLU C 1 180 ? -0.465 36.021 -72.461 1.00 19.13 191 GLU C O 1
ATOM 7619 N N . ARG C 1 181 ? -1.246 38.070 -71.952 1.00 17.39 192 ARG C N 1
ATOM 7620 C CA . ARG C 1 181 ? -2.615 37.602 -71.624 1.00 17.87 192 ARG C CA 1
ATOM 7621 C C . ARG C 1 181 ? -3.698 38.656 -71.846 1.00 17.95 192 ARG C C 1
ATOM 7622 O O . ARG C 1 181 ? -3.450 39.842 -71.676 1.00 17.68 192 ARG C O 1
ATOM 7630 N N . GLU C 1 182 ? -4.901 38.189 -72.188 1.00 19.19 193 GLU C N 1
ATOM 7631 C CA . GLU C 1 182 ? -6.080 39.029 -72.322 1.00 21.07 193 GLU C CA 1
ATOM 7632 C C . GLU C 1 182 ? -6.824 39.000 -71.010 1.00 19.75 193 GLU C C 1
ATOM 7633 O O . GLU C 1 182 ? -7.128 37.926 -70.518 1.00 20.79 193 GLU C O 1
ATOM 7639 N N . ILE C 1 183 ? -7.115 40.174 -70.470 1.00 19.39 194 ILE C N 1
ATOM 7640 C CA . ILE C 1 183 ? -7.937 40.322 -69.283 1.00 19.25 194 ILE C CA 1
ATOM 7641 C C . ILE C 1 183 ? -9.384 40.417 -69.753 1.00 20.24 194 ILE C C 1
ATOM 7642 O O . ILE C 1 183 ? -9.730 41.334 -70.505 1.00 19.00 194 ILE C O 1
ATOM 7647 N N . VAL C 1 184 ? -10.216 39.482 -69.296 1.00 19.91 195 VAL C N 1
ATOM 7648 C CA . VAL C 1 184 ? -11.637 39.403 -69.708 1.00 20.91 195 VAL C CA 1
ATOM 7649 C C . VAL C 1 184 ? -12.644 39.837 -68.628 1.00 20.73 195 VAL C C 1
ATOM 7650 O O . VAL C 1 184 ? -13.848 39.822 -68.861 1.00 21.09 195 VAL C O 1
ATOM 7654 N N . ASP C 1 185 ? -12.149 40.276 -67.479 1.00 19.46 196 ASP C N 1
ATOM 7655 C CA . ASP C 1 185 ? -12.991 40.768 -66.386 1.00 18.61 196 ASP C CA 1
ATOM 7656 C C . ASP C 1 185 ? -13.097 42.270 -66.357 1.00 19.32 196 ASP C C 1
ATOM 7657 O O . ASP C 1 185 ? -12.139 42.968 -66.658 1.00 19.91 196 ASP C O 1
ATOM 7662 N N . GLU C 1 186 ? -14.245 42.776 -65.922 1.00 19.93 197 GLU C N 1
ATOM 7663 C CA . GLU C 1 186 ? -14.426 44.194 -65.670 1.00 20.58 197 GLU C CA 1
ATOM 7664 C C . GLU C 1 186 ? -13.592 44.684 -64.499 1.00 19.73 197 GLU C C 1
ATOM 7665 O O . GLU C 1 186 ? -13.210 45.844 -64.466 1.00 19.21 197 GLU C O 1
ATOM 7671 N N . GLU C 1 187 ? -13.295 43.791 -63.555 1.00 19.26 198 GLU C N 1
ATOM 7672 C CA . GLU C 1 187 ? -12.465 44.099 -62.395 1.00 20.21 198 GLU C CA 1
ATOM 7673 C C . GLU C 1 187 ? -11.393 43.033 -62.258 1.00 19.00 198 GLU C C 1
ATOM 7674 O O . GLU C 1 187 ? -11.713 41.846 -62.055 1.00 17.05 198 GLU C O 1
ATOM 7680 N N . ALA C 1 188 ? -10.137 43.457 -62.357 1.00 16.94 199 ALA C N 1
ATOM 7681 C CA . ALA C 1 188 ? -9.004 42.537 -62.222 1.00 16.61 199 ALA C CA 1
ATOM 7682 C C . ALA C 1 188 ? -7.782 43.232 -61.665 1.00 15.55 199 ALA C C 1
ATOM 7683 O O . ALA C 1 188 ? -7.638 44.425 -61.811 1.00 16.22 199 ALA C O 1
ATOM 7685 N N . ALA C 1 189 ? -6.915 42.466 -61.013 1.00 15.38 200 ALA C N 1
ATOM 7686 C CA . ALA C 1 189 ? -5.585 42.921 -60.605 1.00 14.36 200 ALA C CA 1
ATOM 7687 C C . ALA C 1 189 ? -4.592 42.369 -61.610 1.00 13.55 200 ALA C C 1
ATOM 7688 O O . ALA C 1 189 ? -4.715 41.223 -62.020 1.00 13.61 200 ALA C O 1
ATOM 7690 N N . VAL C 1 190 ? -3.632 43.187 -62.029 1.00 12.87 201 VAL C N 1
ATOM 7691 C CA . VAL C 1 190 ? -2.498 42.714 -62.837 1.00 12.65 201 VAL C CA 1
ATOM 7692 C C . VAL C 1 190 ? -1.236 43.050 -62.045 1.00 11.90 201 VAL C C 1
ATOM 7693 O O . VAL C 1 190 ? -1.130 44.138 -61.496 1.00 12.23 201 VAL C O 1
ATOM 7697 N N . VAL C 1 191 ? -0.309 42.095 -61.963 1.00 11.32 202 VAL C N 1
ATOM 7698 C CA . VAL C 1 191 ? 0.780 42.134 -60.972 1.00 11.19 202 VAL C CA 1
ATOM 7699 C C . VAL C 1 191 ? 2.054 41.609 -61.599 1.00 10.97 202 VAL C C 1
ATOM 7700 O O . VAL C 1 191 ? 2.028 40.577 -62.254 1.00 10.71 202 VAL C O 1
ATOM 7704 N N . THR C 1 192 ? 3.158 42.307 -61.374 1.00 11.30 203 THR C N 1
ATOM 7705 C CA . THR C 1 192 ? 4.477 41.863 -61.792 1.00 11.72 203 THR C CA 1
ATOM 7706 C C . THR C 1 192 ? 5.420 42.000 -60.615 1.00 11.66 203 THR C C 1
ATOM 7707 O O . THR C 1 192 ? 5.404 43.007 -59.910 1.00 12.57 203 THR C O 1
ATOM 7711 N N . TYR C 1 193 ? 6.244 40.984 -60.411 1.00 11.31 204 TYR C N 1
ATOM 7712 C CA . TYR C 1 193 ? 7.269 41.055 -59.383 1.00 11.25 204 TYR C CA 1
ATOM 7713 C C . TYR C 1 193 ? 8.478 40.263 -59.800 1.00 11.44 204 TYR C C 1
ATOM 7714 O O . TYR C 1 193 ? 8.430 39.547 -60.783 1.00 11.36 204 TYR C O 1
ATOM 7723 N N . HIS C 1 194 ? 9.572 40.414 -59.053 1.00 11.94 205 HIS C N 1
ATOM 7724 C CA . HIS C 1 194 ? 10.772 39.615 -59.281 1.00 12.27 205 HIS C CA 1
ATOM 7725 C C . HIS C 1 194 ? 11.315 39.041 -57.968 1.00 11.58 205 HIS C C 1
ATOM 7726 O O . HIS C 1 194 ? 11.076 39.602 -56.895 1.00 11.60 205 HIS C O 1
ATOM 7733 N N . ASN C 1 195 ? 11.989 37.900 -58.072 1.00 11.47 206 ASN C N 1
ATOM 7734 C CA . ASN C 1 195 ? 12.753 37.320 -56.965 1.00 11.59 206 ASN C CA 1
ATOM 7735 C C . ASN C 1 195 ? 14.231 37.397 -57.320 1.00 12.14 206 ASN C C 1
ATOM 7736 O O . ASN C 1 195 ? 14.687 36.661 -58.200 1.00 13.09 206 ASN C O 1
ATOM 7741 N N . PRO C 1 196 ? 14.996 38.284 -56.645 1.00 13.39 207 PRO C N 1
ATOM 7742 C CA . PRO C 1 196 ? 16.457 38.233 -56.804 1.00 13.81 207 PRO C CA 1
ATOM 7743 C C . PRO C 1 196 ? 16.999 37.012 -56.057 1.00 13.84 207 PRO C C 1
ATOM 7744 O O . PRO C 1 196 ? 16.673 36.812 -54.881 1.00 15.15 207 PRO C O 1
ATOM 7748 N N . TYR C 1 197 ? 17.778 36.180 -56.736 1.00 13.39 208 TYR C N 1
ATOM 7749 C CA . TYR C 1 197 ? 18.234 34.939 -56.136 1.00 13.17 208 TYR C CA 1
ATOM 7750 C C . TYR C 1 197 ? 19.738 34.851 -55.889 1.00 13.46 208 TYR C C 1
ATOM 7751 O O . TYR C 1 197 ? 20.181 33.897 -55.280 1.00 13.44 208 TYR C O 1
ATOM 7760 N N . ASP C 1 198 ? 20.516 35.845 -56.304 1.00 13.71 209 ASP C N 1
ATOM 7761 C CA . ASP C 1 198 ? 21.973 35.799 -56.079 1.00 14.12 209 ASP C CA 1
ATOM 7762 C C . ASP C 1 198 ? 22.302 35.620 -54.595 1.00 13.87 209 ASP C C 1
ATOM 7763 O O . ASP C 1 198 ? 23.184 34.835 -54.243 1.00 14.36 209 ASP C O 1
ATOM 7768 N N . ASN C 1 199 ? 21.547 36.296 -53.728 1.00 13.66 210 ASN C N 1
ATOM 7769 C CA . ASN C 1 199 ? 21.842 36.211 -52.296 1.00 13.81 210 ASN C CA 1
ATOM 7770 C C . ASN C 1 199 ? 21.341 34.941 -51.599 1.00 13.43 210 ASN C C 1
ATOM 7771 O O . ASN C 1 199 ? 21.576 34.774 -50.412 1.00 12.57 210 ASN C O 1
ATOM 7776 N N . VAL C 1 200 ? 20.678 34.040 -52.332 1.00 12.88 211 VAL C N 1
ATOM 7777 C CA . VAL C 1 200 ? 20.308 32.730 -51.791 1.00 13.28 211 VAL C CA 1
ATOM 7778 C C . VAL C 1 200 ? 21.562 31.879 -51.525 1.00 13.58 211 VAL C C 1
ATOM 7779 O O . VAL C 1 200 ? 21.568 31.038 -50.643 1.00 12.86 211 VAL C O 1
ATOM 7783 N N . HIS C 1 201 ? 22.636 32.124 -52.267 1.00 14.65 212 HIS C N 1
ATOM 7784 C CA . HIS C 1 201 ? 23.909 31.459 -51.976 1.00 15.67 212 HIS C CA 1
ATOM 7785 C C . HIS C 1 201 ? 24.353 31.781 -50.542 1.00 15.02 212 HIS C C 1
ATOM 7786 O O . HIS C 1 201 ? 24.665 30.875 -49.769 1.00 14.72 212 HIS C O 1
ATOM 7793 N N . ASP C 1 202 ? 24.358 33.065 -50.212 1.00 15.60 213 ASP C N 1
ATOM 7794 C CA . ASP C 1 202 ? 24.675 33.519 -48.856 1.00 16.29 213 ASP C CA 1
ATOM 7795 C C . ASP C 1 202 ? 23.620 33.074 -47.826 1.00 14.98 213 ASP C C 1
ATOM 7796 O O . ASP C 1 202 ? 23.980 32.627 -46.750 1.00 13.75 213 ASP C O 1
ATOM 7801 N N . LEU C 1 203 ? 22.334 33.152 -48.170 1.00 13.75 214 LEU C N 1
ATOM 7802 C CA . LEU C 1 203 ? 21.269 32.630 -47.295 1.00 14.22 214 LEU C CA 1
ATOM 7803 C C . LEU C 1 203 ? 21.484 31.147 -46.941 1.00 13.39 214 LEU C C 1
ATOM 7804 O O . LEU C 1 203 ? 21.412 30.756 -45.767 1.00 11.93 214 LEU C O 1
ATOM 7809 N N . ALA C 1 204 ? 21.764 30.336 -47.961 1.00 12.72 215 ALA C N 1
ATOM 7810 C CA . ALA C 1 204 ? 21.988 28.912 -47.761 1.00 12.84 215 ALA C CA 1
ATOM 7811 C C . ALA C 1 204 ? 23.151 28.647 -46.811 1.00 12.98 215 ALA C C 1
ATOM 7812 O O . ALA C 1 204 ? 23.013 27.858 -45.871 1.00 12.79 215 ALA C O 1
ATOM 7814 N N . ARG C 1 205 ? 24.288 29.313 -47.031 1.00 14.07 216 ARG C N 1
ATOM 7815 C CA . ARG C 1 205 ? 25.462 29.120 -46.154 1.00 14.97 216 ARG C CA 1
ATOM 7816 C C . ARG C 1 205 ? 25.137 29.483 -44.709 1.00 14.62 216 ARG C C 1
ATOM 7817 O O . ARG C 1 205 ? 25.561 28.796 -43.753 1.00 14.62 216 ARG C O 1
ATOM 7825 N N . PHE C 1 206 ? 24.378 30.565 -44.553 1.00 13.40 217 PHE C N 1
ATOM 7826 C CA . PHE C 1 206 ? 24.013 31.034 -43.233 1.00 13.41 217 PHE C CA 1
ATOM 7827 C C . PHE C 1 206 ? 23.058 30.061 -42.550 1.00 12.60 217 PHE C C 1
ATOM 7828 O O . PHE C 1 206 ? 23.264 29.703 -41.397 1.00 12.53 217 PHE C O 1
ATOM 7836 N N . PHE C 1 207 ? 22.004 29.679 -43.270 1.00 12.46 218 PHE C N 1
ATOM 7837 C CA . PHE C 1 207 ? 20.994 28.732 -42.803 1.00 12.30 218 PHE C CA 1
ATOM 7838 C C . PHE C 1 207 ? 21.605 27.393 -42.397 1.00 12.27 218 PHE C C 1
ATOM 7839 O O . PHE C 1 207 ? 21.386 26.922 -41.287 1.00 11.34 218 PHE C O 1
ATOM 7847 N N . PHE C 1 208 ? 22.374 26.778 -43.293 1.00 12.15 219 PHE C N 1
ATOM 7848 C CA . PHE C 1 208 ? 22.933 25.460 -42.984 1.00 12.35 219 PHE C CA 1
ATOM 7849 C C . PHE C 1 208 ? 23.977 25.513 -41.870 1.00 12.38 219 PHE C C 1
ATOM 7850 O O . PHE C 1 208 ? 24.043 24.611 -41.048 1.00 12.36 219 PHE C O 1
ATOM 7858 N N . GLY C 1 209 ? 24.767 26.579 -41.834 1.00 12.43 220 GLY C N 1
ATOM 7859 C CA . GLY C 1 209 ? 25.655 26.829 -40.722 1.00 12.42 220 GLY C CA 1
ATOM 7860 C C . GLY C 1 209 ? 24.953 26.856 -39.382 1.00 12.70 220 GLY C C 1
ATOM 7861 O O . GLY C 1 209 ? 25.403 26.199 -38.411 1.00 12.94 220 GLY C O 1
ATOM 7862 N N . ARG C 1 210 ? 23.861 27.614 -39.314 1.00 12.63 221 ARG C N 1
ATOM 7863 C CA . ARG C 1 210 ? 23.062 27.700 -38.086 1.00 13.43 221 ARG C CA 1
ATOM 7864 C C . ARG C 1 210 ? 22.417 26.369 -37.710 1.00 12.82 221 ARG C C 1
ATOM 7865 O O . ARG C 1 210 ? 22.372 26.003 -36.524 1.00 12.33 221 ARG C O 1
ATOM 7873 N N . CYS C 1 211 ? 21.886 25.657 -38.705 1.00 12.75 222 CYS C N 1
ATOM 7874 C CA . CYS C 1 211 ? 21.273 24.349 -38.438 1.00 12.74 222 CYS C CA 1
ATOM 7875 C C . CYS C 1 211 ? 22.297 23.298 -37.956 1.00 13.24 222 CYS C C 1
ATOM 7876 O O . CYS C 1 211 ? 21.978 22.482 -37.091 1.00 14.16 222 CYS C O 1
ATOM 7879 N N . LEU C 1 212 ? 23.506 23.340 -38.508 1.00 13.66 223 LEU C N 1
ATOM 7880 C CA . LEU C 1 212 ? 24.585 22.422 -38.080 1.00 14.10 223 LEU C CA 1
ATOM 7881 C C . LEU C 1 212 ? 24.927 22.684 -36.616 1.00 14.40 223 LEU C C 1
ATOM 7882 O O . LEU C 1 212 ? 24.934 21.747 -35.801 1.00 14.32 223 LEU C O 1
ATOM 7887 N N . GLU C 1 213 ? 25.141 23.957 -36.284 1.00 15.55 224 GLU C N 1
ATOM 7888 C CA . GLU C 1 213 ? 25.479 24.371 -34.915 1.00 16.22 224 GLU C CA 1
ATOM 7889 C C . GLU C 1 213 ? 24.376 23.980 -33.926 1.00 16.76 224 GLU C C 1
ATOM 7890 O O . GLU C 1 213 ? 24.658 23.468 -32.826 1.00 16.17 224 GLU C O 1
ATOM 7893 N N . ALA C 1 214 ? 23.125 24.224 -34.319 1.00 15.76 225 ALA C N 1
ATOM 7894 C CA . ALA C 1 214 ? 21.959 23.861 -33.520 1.00 15.79 225 ALA C CA 1
ATOM 7895 C C . ALA C 1 214 ? 21.660 22.357 -33.509 1.00 16.14 225 ALA C C 1
ATOM 7896 O O . ALA C 1 214 ? 20.850 21.911 -32.713 1.00 15.98 225 ALA C O 1
ATOM 7898 N N . LYS C 1 215 ? 22.295 21.602 -34.406 1.00 17.22 226 LYS C N 1
ATOM 7899 C CA . LYS C 1 215 ? 22.046 20.177 -34.622 1.00 18.46 226 LYS C CA 1
ATOM 7900 C C . LYS C 1 215 ? 20.576 19.888 -34.926 1.00 17.08 226 LYS C C 1
ATOM 7901 O O . LYS C 1 215 ? 19.966 19.007 -34.343 1.00 17.08 226 LYS C O 1
ATOM 7907 N N . VAL C 1 216 ? 20.026 20.646 -35.871 1.00 15.76 227 VAL C N 1
ATOM 7908 C CA . VAL C 1 216 ? 18.653 20.427 -36.345 1.00 15.01 227 VAL C CA 1
ATOM 7909 C C . VAL C 1 216 ? 18.654 20.049 -37.829 1.00 14.69 227 VAL C C 1
ATOM 7910 O O . VAL C 1 216 ? 19.536 20.448 -38.595 1.00 14.49 227 VAL C O 1
ATOM 7914 N N . THR C 1 217 ? 17.653 19.273 -38.221 1.00 14.43 228 THR C N 1
ATOM 7915 C CA . THR C 1 217 ? 17.494 18.871 -39.619 1.00 14.21 228 THR C CA 1
ATOM 7916 C C . THR C 1 217 ? 16.963 20.063 -40.436 1.00 13.68 228 THR C C 1
ATOM 7917 O O . THR C 1 217 ? 15.929 20.620 -40.080 1.00 13.33 228 THR C O 1
ATOM 7921 N N . PRO C 1 218 ? 17.648 20.436 -41.528 1.00 13.62 229 PRO C N 1
ATOM 7922 C CA . PRO C 1 218 ? 17.166 21.533 -42.373 1.00 13.32 229 PRO C CA 1
ATOM 7923 C C . PRO C 1 218 ? 16.173 21.078 -43.430 1.00 13.19 229 PRO C C 1
ATOM 7924 O O . PRO C 1 218 ? 16.257 19.944 -43.920 1.00 13.18 229 PRO C O 1
ATOM 7928 N N . TYR C 1 219 ? 15.235 21.975 -43.755 1.00 12.24 230 TYR C N 1
ATOM 7929 C CA . TYR C 1 219 ? 14.255 21.778 -44.829 1.00 12.14 230 TYR C CA 1
ATOM 7930 C C . TYR C 1 219 ? 14.154 23.070 -45.644 1.00 12.33 230 TYR C C 1
ATOM 7931 O O . TYR C 1 219 ? 14.227 24.162 -45.093 1.00 11.92 230 TYR C O 1
ATOM 7940 N N . VAL C 1 220 ? 13.960 22.927 -46.952 1.00 12.24 231 VAL C N 1
ATOM 7941 C CA . VAL C 1 220 ? 13.727 24.051 -47.851 1.00 12.21 231 VAL C CA 1
ATOM 7942 C C . VAL C 1 220 ? 12.251 23.986 -48.256 1.00 11.82 231 VAL C C 1
ATOM 7943 O O . VAL C 1 220 ? 11.737 22.923 -48.595 1.00 11.06 231 VAL C O 1
ATOM 7947 N N . VAL C 1 221 ? 11.575 25.123 -48.186 1.00 11.41 232 VAL C N 1
ATOM 7948 C CA . VAL C 1 221 ? 10.135 25.204 -48.335 1.00 11.74 232 VAL C CA 1
ATOM 7949 C C . VAL C 1 221 ? 9.805 26.138 -49.495 1.00 11.50 232 VAL C C 1
ATOM 7950 O O . VAL C 1 221 ? 10.166 27.306 -49.452 1.00 11.91 232 VAL C O 1
ATOM 7954 N N . THR C 1 222 ? 9.135 25.618 -50.525 1.00 11.33 233 THR C N 1
ATOM 7955 C CA . THR C 1 222 ? 8.695 26.440 -51.670 1.00 11.61 233 THR C CA 1
ATOM 7956 C C . THR C 1 222 ? 7.406 25.838 -52.248 1.00 11.97 233 THR C C 1
ATOM 7957 O O . THR C 1 222 ? 6.935 24.786 -51.808 1.00 11.14 233 THR C O 1
ATOM 7961 N N . LYS C 1 223 ? 6.861 26.490 -53.264 1.00 12.42 234 LYS C N 1
ATOM 7962 C CA . LYS C 1 223 ? 5.737 25.928 -54.021 1.00 12.95 234 LYS C CA 1
ATOM 7963 C C . LYS C 1 223 ? 6.206 25.660 -55.458 1.00 13.08 234 LYS C C 1
ATOM 7964 O O . LYS C 1 223 ? 5.442 25.803 -56.414 1.00 13.09 234 LYS C O 1
ATOM 7970 N N . LYS C 1 224 ? 7.460 25.236 -55.602 1.00 13.57 235 LYS C N 1
ATOM 7971 C CA . LYS C 1 224 ? 8.109 25.187 -56.920 1.00 14.32 235 LYS C CA 1
ATOM 7972 C C . LYS C 1 224 ? 7.477 24.185 -57.912 1.00 15.36 235 LYS C C 1
ATOM 7973 O O . LYS C 1 224 ? 7.693 24.288 -59.111 1.00 15.18 235 LYS C O 1
ATOM 7979 N N . THR C 1 225 ? 6.741 23.201 -57.416 1.00 16.14 236 THR C N 1
ATOM 7980 C CA . THR C 1 225 ? 6.060 22.271 -58.316 1.00 17.58 236 THR C CA 1
ATOM 7981 C C . THR C 1 225 ? 5.101 22.983 -59.272 1.00 17.76 236 THR C C 1
ATOM 7982 O O . THR C 1 225 ? 4.994 22.598 -60.430 1.00 17.78 236 THR C O 1
ATOM 7986 N N . VAL C 1 226 ? 4.408 24.003 -58.761 1.00 17.46 237 VAL C N 1
ATOM 7987 C CA . VAL C 1 226 ? 3.459 24.822 -59.511 1.00 17.79 237 VAL C CA 1
ATOM 7988 C C . VAL C 1 226 ? 4.060 26.182 -59.890 1.00 16.46 237 VAL C C 1
ATOM 7989 O O . VAL C 1 226 ? 3.872 26.659 -61.009 1.00 15.45 237 VAL C O 1
ATOM 7993 N N . PHE C 1 227 ? 4.738 26.818 -58.931 1.00 14.43 238 PHE C N 1
ATOM 7994 C CA . PHE C 1 227 ? 5.353 28.136 -59.113 1.00 13.51 238 PHE C CA 1
ATOM 7995 C C . PHE C 1 227 ? 6.795 27.872 -59.557 1.00 13.16 238 PHE C C 1
ATOM 7996 O O . PHE C 1 227 ? 7.756 28.023 -58.797 1.00 12.08 238 PHE C O 1
ATOM 8004 N N . LYS C 1 228 ? 6.918 27.424 -60.797 1.00 12.82 239 LYS C N 1
ATOM 8005 C CA . LYS C 1 228 ? 8.163 26.811 -61.265 1.00 13.66 239 LYS C CA 1
ATOM 8006 C C . LYS C 1 228 ? 9.365 27.758 -61.302 1.00 12.64 239 LYS C C 1
ATOM 8007 O O . LYS C 1 228 ? 10.518 27.306 -61.283 1.00 12.11 239 LYS C O 1
ATOM 8013 N N . TRP C 1 229 ? 9.088 29.055 -61.368 1.00 11.75 240 TRP C N 1
ATOM 8014 C CA . TRP C 1 229 ? 10.115 30.085 -61.256 1.00 11.81 240 TRP C CA 1
ATOM 8015 C C . TRP C 1 229 ? 10.910 30.051 -59.946 1.00 11.64 240 TRP C C 1
ATOM 8016 O O . TRP C 1 229 ? 11.999 30.618 -59.907 1.00 11.72 240 TRP C O 1
ATOM 8027 N N . GLN C 1 230 ? 10.353 29.415 -58.910 1.00 11.52 241 GLN C N 1
ATOM 8028 C CA . GLN C 1 230 ? 11.021 29.248 -57.602 1.00 11.85 241 GLN C CA 1
ATOM 8029 C C . GLN C 1 230 ? 12.089 28.155 -57.554 1.00 12.31 241 GLN C C 1
ATOM 8030 O O . GLN C 1 230 ? 12.798 28.026 -56.548 1.00 12.03 241 GLN C O 1
ATOM 8036 N N . GLU C 1 231 ? 12.205 27.372 -58.624 1.00 12.82 242 GLU C N 1
ATOM 8037 C CA . GLU C 1 231 ? 13.132 26.243 -58.672 1.00 13.99 242 GLU C CA 1
ATOM 8038 C C . GLU C 1 231 ? 14.573 26.612 -58.247 1.00 13.63 242 GLU C C 1
ATOM 8039 O O . GLU C 1 231 ? 15.167 25.878 -57.481 1.00 14.17 242 GLU C O 1
ATOM 8045 N N . PRO C 1 232 ? 15.114 27.755 -58.704 1.00 13.91 243 PRO C N 1
ATOM 8046 C CA . PRO C 1 232 ? 16.464 28.126 -58.248 1.00 14.03 243 PRO C CA 1
ATOM 8047 C C . PRO C 1 232 ? 16.631 28.285 -56.740 1.00 13.40 243 PRO C C 1
ATOM 8048 O O . PRO C 1 232 ? 17.732 28.035 -56.216 1.00 13.57 243 PRO C O 1
ATOM 8052 N N . PHE C 1 233 ? 15.578 28.688 -56.027 1.00 12.43 244 PHE C N 1
ATOM 8053 C CA . PHE C 1 233 ? 15.687 28.781 -54.559 1.00 12.17 244 PHE C CA 1
ATOM 8054 C C . PHE C 1 233 ? 16.079 27.414 -54.011 1.00 12.40 244 PHE C C 1
ATOM 8055 O O . PHE C 1 233 ? 16.997 27.302 -53.188 1.00 12.57 244 PHE C O 1
ATOM 8063 N N . TRP C 1 234 ? 15.416 26.375 -54.510 1.00 12.89 245 TRP C N 1
ATOM 8064 C CA . TRP C 1 234 ? 15.745 24.987 -54.166 1.00 13.24 245 TRP C CA 1
ATOM 8065 C C . TRP C 1 234 ? 17.107 24.563 -54.720 1.00 13.46 245 TRP C C 1
ATOM 8066 O O . TRP C 1 234 ? 17.904 23.992 -53.984 1.00 13.08 245 TRP C O 1
ATOM 8077 N N . GLN C 1 235 ? 17.369 24.837 -55.993 1.00 14.11 246 GLN C N 1
ATOM 8078 C CA . GLN C 1 235 ? 18.637 24.400 -56.623 1.00 15.31 246 GLN C CA 1
ATOM 8079 C C . GLN C 1 235 ? 19.879 24.988 -55.942 1.00 14.81 246 GLN C C 1
ATOM 8080 O O . GLN C 1 235 ? 20.844 24.268 -55.679 1.00 14.47 246 GLN C O 1
ATOM 8086 N N . ILE C 1 236 ? 19.828 26.281 -55.643 1.00 14.97 247 ILE C N 1
ATOM 8087 C CA . ILE C 1 236 ? 20.929 26.962 -54.969 1.00 14.91 247 ILE C CA 1
ATOM 8088 C C . ILE C 1 236 ? 21.117 26.386 -53.571 1.00 14.35 247 ILE C C 1
ATOM 8089 O O . ILE C 1 236 ? 22.237 26.034 -53.192 1.00 13.89 247 ILE C O 1
ATOM 8094 N N . MET C 1 237 ? 20.022 26.273 -52.815 1.00 14.53 248 MET C N 1
ATOM 8095 C CA . MET C 1 237 ? 20.062 25.670 -51.480 1.00 15.10 248 MET C CA 1
ATOM 8096 C C . MET C 1 237 ? 20.667 24.261 -51.494 1.00 15.28 248 MET C C 1
ATOM 8097 O O . MET C 1 237 ? 21.575 23.960 -50.713 1.00 13.84 248 MET C O 1
ATOM 8102 N N . ARG C 1 238 ? 20.146 23.404 -52.377 1.00 15.76 249 ARG C N 1
ATOM 8103 C CA . ARG C 1 238 ? 20.597 22.011 -52.448 1.00 17.64 249 ARG C CA 1
ATOM 8104 C C . ARG C 1 238 ? 22.075 21.924 -52.872 1.00 16.82 249 ARG C C 1
ATOM 8105 O O . ARG C 1 238 ? 22.830 21.119 -52.320 1.00 15.38 249 ARG C O 1
ATOM 8113 N N . THR C 1 239 ? 22.478 22.755 -53.833 1.00 16.72 250 THR C N 1
ATOM 8114 C CA . THR C 1 239 ? 23.863 22.762 -54.315 1.00 16.85 250 THR C CA 1
ATOM 8115 C C . THR C 1 239 ? 24.839 23.193 -53.208 1.00 16.41 250 THR C C 1
ATOM 8116 O O . THR C 1 239 ? 25.895 22.581 -53.046 1.00 16.21 250 THR C O 1
ATOM 8120 N N . VAL C 1 240 ? 24.482 24.242 -52.465 1.00 15.37 251 VAL C N 1
ATOM 8121 C CA . VAL C 1 240 ? 25.304 24.701 -51.341 1.00 15.39 251 VAL C CA 1
ATOM 8122 C C . VAL C 1 240 ? 25.359 23.618 -50.266 1.00 14.82 251 VAL C C 1
ATOM 8123 O O . VAL C 1 240 ? 26.454 23.317 -49.756 1.00 15.23 251 VAL C O 1
ATOM 8127 N N . PHE C 1 241 ? 24.209 23.028 -49.923 1.00 14.34 252 PHE C N 1
ATOM 8128 C CA . PHE C 1 241 ? 24.182 21.916 -48.967 1.00 15.21 252 PHE C CA 1
ATOM 8129 C C . PHE C 1 241 ? 25.130 20.770 -49.385 1.00 16.10 252 PHE C C 1
ATOM 8130 O O . PHE C 1 241 ? 26.035 20.372 -48.627 1.00 16.21 252 PHE C O 1
ATOM 8138 N N . ASP C 1 242 ? 24.904 20.246 -50.586 1.00 15.96 253 ASP C N 1
ATOM 8139 C CA . ASP C 1 242 ? 25.710 19.120 -51.094 1.00 17.64 253 ASP C CA 1
ATOM 8140 C C . ASP C 1 242 ? 27.205 19.422 -51.132 1.00 18.59 253 ASP C C 1
ATOM 8141 O O . ASP C 1 242 ? 28.011 18.604 -50.689 1.00 20.28 253 ASP C O 1
ATOM 8146 N N . GLU C 1 243 ? 27.575 20.596 -51.629 1.00 20.31 254 GLU C N 1
ATOM 8147 C CA . GLU C 1 243 ? 28.985 20.943 -51.788 1.00 20.50 254 GLU C CA 1
ATOM 8148 C C . GLU C 1 243 ? 29.682 21.327 -50.486 1.00 20.54 254 GLU C C 1
ATOM 8149 O O . GLU C 1 243 ? 30.865 21.000 -50.295 1.00 21.73 254 GLU C O 1
ATOM 8155 N N . GLU C 1 244 ? 28.970 21.997 -49.581 1.00 19.03 255 GLU C N 1
ATOM 8156 C CA . GLU C 1 244 ? 29.628 22.634 -48.432 1.00 19.01 255 GLU C CA 1
ATOM 8157 C C . GLU C 1 244 ? 29.230 22.156 -47.028 1.00 18.78 255 GLU C C 1
ATOM 8158 O O . GLU C 1 244 ? 29.926 22.489 -46.064 1.00 19.15 255 GLU C O 1
ATOM 8164 N N . PHE C 1 245 ? 28.123 21.413 -46.901 1.00 17.65 256 PHE C N 1
ATOM 8165 C CA . PHE C 1 245 ? 27.564 21.038 -45.596 1.00 16.92 256 PHE C CA 1
ATOM 8166 C C . PHE C 1 245 ? 27.226 19.592 -45.361 1.00 16.50 256 PHE C C 1
ATOM 8167 O O . PHE C 1 245 ? 27.282 19.150 -44.221 1.00 16.13 256 PHE C O 1
ATOM 8175 N N . LYS C 1 246 ? 26.834 18.848 -46.392 1.00 17.16 257 LYS C N 1
ATOM 8176 C CA . LYS C 1 246 ? 26.270 17.514 -46.172 1.00 17.52 257 LYS C CA 1
ATOM 8177 C C . LYS C 1 246 ? 27.218 16.598 -45.397 1.00 16.92 257 LYS C C 1
ATOM 8178 O O . LYS C 1 246 ? 26.813 15.962 -44.425 1.00 16.53 257 LYS C O 1
ATOM 8184 N N . ALA C 1 247 ? 28.479 16.560 -45.819 1.00 18.43 258 ALA C N 1
ATOM 8185 C CA . ALA C 1 247 ? 29.500 15.772 -45.105 1.00 18.32 258 ALA C CA 1
ATOM 8186 C C . ALA C 1 247 ? 29.591 16.193 -43.624 1.00 19.22 258 ALA C C 1
ATOM 8187 O O . ALA C 1 247 ? 29.715 15.340 -42.751 1.00 18.63 258 ALA C O 1
ATOM 8189 N N . GLN C 1 248 ? 29.479 17.496 -43.337 1.00 19.29 259 GLN C N 1
ATOM 8190 C CA . GLN C 1 248 ? 29.543 17.964 -41.935 1.00 20.18 259 GLN C CA 1
ATOM 8191 C C . GLN C 1 248 ? 28.318 17.561 -41.118 1.00 19.09 259 GLN C C 1
ATOM 8192 O O . GLN C 1 248 ? 28.444 17.264 -39.933 1.00 20.47 259 GLN C O 1
ATOM 8198 N N . PHE C 1 249 ? 27.130 17.584 -41.731 1.00 18.55 260 PHE C N 1
ATOM 8199 C CA . PHE C 1 249 ? 25.920 17.082 -41.077 1.00 17.68 260 PHE C CA 1
ATOM 8200 C C . PHE C 1 249 ? 26.019 15.592 -40.741 1.00 18.62 260 PHE C C 1
ATOM 8201 O O . PHE C 1 249 ? 25.550 15.159 -39.677 1.00 18.19 260 PHE C O 1
ATOM 8209 N N . VAL C 1 250 ? 26.625 14.824 -41.640 1.00 19.27 261 VAL C N 1
ATOM 8210 C CA . VAL C 1 250 ? 26.902 13.402 -41.377 1.00 21.25 261 VAL C CA 1
ATOM 8211 C C . VAL C 1 250 ? 27.911 13.223 -40.228 1.00 20.70 261 VAL C C 1
ATOM 8212 O O . VAL C 1 250 ? 27.658 12.458 -39.308 1.00 21.30 261 VAL C O 1
ATOM 8216 N N . ALA C 1 251 ? 29.023 13.947 -40.289 1.00 21.73 262 ALA C N 1
ATOM 8217 C CA . ALA C 1 251 ? 30.082 13.868 -39.269 1.00 22.12 262 ALA C CA 1
ATOM 8218 C C . ALA C 1 251 ? 29.570 14.221 -37.875 1.00 23.43 262 ALA C C 1
ATOM 8219 O O . ALA C 1 251 ? 29.976 13.600 -36.877 1.00 23.05 262 ALA C O 1
ATOM 8221 N N . ALA C 1 252 ? 28.664 15.198 -37.803 1.00 22.41 263 ALA C N 1
ATOM 8222 C CA . ALA C 1 252 ? 28.074 15.613 -36.528 1.00 23.05 263 ALA C CA 1
ATOM 8223 C C . ALA C 1 252 ? 26.894 14.749 -36.089 1.00 22.41 263 ALA C C 1
ATOM 8224 O O . ALA C 1 252 ? 26.330 14.986 -35.027 1.00 23.44 263 ALA C O 1
ATOM 8226 N N . GLY C 1 253 ? 26.483 13.784 -36.908 1.00 22.25 264 GLY C N 1
ATOM 8227 C CA . GLY C 1 253 ? 25.403 12.864 -36.540 1.00 23.04 264 GLY C CA 1
ATOM 8228 C C . GLY C 1 253 ? 23.998 13.432 -36.657 1.00 23.37 264 GLY C C 1
ATOM 8229 O O . GLY C 1 253 ? 23.045 12.841 -36.158 1.00 23.90 264 GLY C O 1
ATOM 8230 N N . VAL C 1 254 ? 23.862 14.572 -37.328 1.00 23.60 265 VAL C N 1
ATOM 8231 C CA . VAL C 1 254 ? 22.561 15.217 -37.491 1.00 22.47 265 VAL C CA 1
ATOM 8232 C C . VAL C 1 254 ? 21.766 14.497 -38.595 1.00 21.87 265 VAL C C 1
ATOM 8233 O O . VAL C 1 254 ? 20.552 14.337 -38.494 1.00 20.77 265 VAL C O 1
ATOM 8237 N N . MET C 1 255 ? 22.464 14.086 -39.653 1.00 22.17 266 MET C N 1
ATOM 8238 C CA . MET C 1 255 ? 21.875 13.317 -40.745 1.00 22.45 266 MET C CA 1
ATOM 8239 C C . MET C 1 255 ? 22.729 12.071 -40.995 1.00 23.79 266 MET C C 1
ATOM 8240 O O . MET C 1 255 ? 23.901 12.056 -40.648 1.00 23.55 266 MET C O 1
ATOM 8245 N N . LYS C 1 256 ? 22.127 11.036 -41.569 1.00 24.25 267 LYS C N 1
ATOM 8246 C CA . LYS C 1 256 ? 22.832 9.782 -41.911 1.00 24.72 267 LYS C CA 1
ATOM 8247 C C . LYS C 1 256 ? 23.513 9.882 -43.265 1.00 25.23 267 LYS C C 1
ATOM 8248 O O . LYS C 1 256 ? 23.084 10.666 -44.119 1.00 25.08 267 LYS C O 1
ATOM 8250 N N . GLU C 1 257 ? 24.575 9.087 -43.472 1.00 24.96 268 GLU C N 1
ATOM 8251 C CA . GLU C 1 257 ? 25.185 8.941 -44.799 1.00 24.58 268 GLU C CA 1
ATOM 8252 C C . GLU C 1 257 ? 24.079 8.561 -45.777 1.00 24.48 268 GLU C C 1
ATOM 8253 O O . GLU C 1 257 ? 23.246 7.717 -45.472 1.00 25.89 268 GLU C O 1
ATOM 8255 N N . GLY C 1 258 ? 24.037 9.239 -46.915 1.00 24.54 269 GLY C N 1
ATOM 8256 C CA . GLY C 1 258 ? 23.014 8.988 -47.924 1.00 25.07 269 GLY C CA 1
ATOM 8257 C C . GLY C 1 258 ? 21.675 9.683 -47.731 1.00 25.50 269 GLY C C 1
ATOM 8258 O O . GLY C 1 258 ? 20.858 9.643 -48.644 1.00 25.53 269 GLY C O 1
ATOM 8259 N N . GLU C 1 259 ? 21.438 10.306 -46.568 1.00 25.91 270 GLU C N 1
ATOM 8260 C CA . GLU C 1 259 ? 20.231 11.115 -46.330 1.00 26.60 270 GLU C CA 1
ATOM 8261 C C . GLU C 1 259 ? 20.357 12.440 -47.122 1.00 25.41 270 GLU C C 1
ATOM 8262 O O . GLU C 1 259 ? 21.333 13.172 -46.975 1.00 25.97 270 GLU C O 1
ATOM 8268 N N . GLU C 1 260 ? 19.389 12.724 -47.985 1.00 23.37 271 GLU C N 1
ATOM 8269 C CA . GLU C 1 260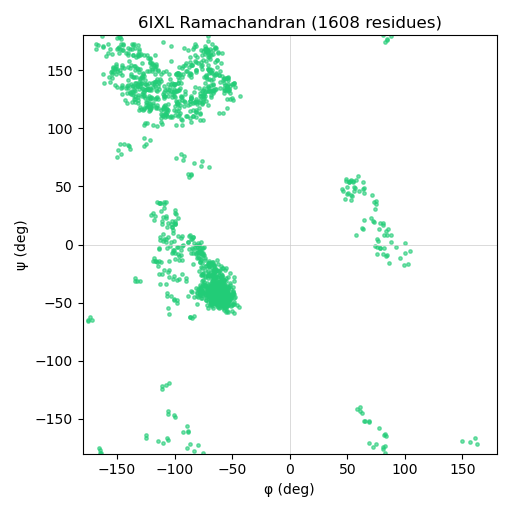 ? 19.442 13.901 -48.843 1.00 21.64 271 GLU C CA 1
ATOM 8270 C C . GLU C 1 260 ? 18.642 15.043 -48.197 1.00 18.73 271 GLU C C 1
ATOM 8271 O O . GLU C 1 260 ? 17.733 14.799 -47.420 1.00 18.01 271 GLU C O 1
ATOM 8277 N N . LEU C 1 261 ? 19.026 16.275 -48.511 1.00 16.69 272 LEU C N 1
ATOM 8278 C CA . LEU C 1 261 ? 18.255 17.476 -48.120 1.00 15.77 272 LEU C CA 1
ATOM 8279 C C . LEU C 1 261 ? 16.815 17.322 -48.607 1.00 15.12 272 LEU C C 1
ATOM 8280 O O . LEU C 1 261 ? 16.576 16.939 -49.760 1.00 14.30 272 LEU C O 1
ATOM 8285 N N . VAL C 1 262 ? 15.851 17.616 -47.742 1.00 14.54 273 VAL C N 1
ATOM 8286 C CA . VAL C 1 262 ? 14.443 17.447 -48.099 1.00 14.74 273 VAL C CA 1
ATOM 8287 C C . VAL C 1 262 ? 13.819 18.782 -48.489 1.00 13.91 273 VAL C C 1
ATOM 8288 O O . VAL C 1 262 ? 14.096 19.800 -47.848 1.00 13.97 273 VAL C O 1
ATOM 8292 N N . HIS C 1 263 ? 13.004 18.760 -49.545 1.00 13.52 274 HIS C N 1
ATOM 8293 C CA . HIS C 1 263 ? 12.164 19.886 -49.939 1.00 13.02 274 HIS C CA 1
ATOM 8294 C C . HIS C 1 263 ? 10.743 19.647 -49.469 1.00 12.85 274 HIS C C 1
ATOM 8295 O O . HIS C 1 263 ? 10.187 18.555 -49.688 1.00 12.86 274 HIS C O 1
ATOM 8302 N N . LEU C 1 264 ? 10.135 20.658 -48.840 1.00 12.45 275 LEU C N 1
ATOM 8303 C CA . LEU C 1 264 ? 8.735 20.609 -48.448 1.00 12.54 275 LEU C CA 1
ATOM 8304 C C . LEU C 1 264 ? 7.968 21.623 -49.252 1.00 12.72 275 LEU C C 1
ATOM 8305 O O . LEU C 1 264 ? 8.405 22.746 -49.390 1.00 12.18 275 LEU C O 1
ATOM 8310 N N . LEU C 1 265 ? 6.826 21.232 -49.797 1.00 12.95 276 LEU C N 1
ATOM 8311 C CA . LEU C 1 265 ? 5.915 22.209 -50.369 1.00 13.08 276 LEU C CA 1
ATOM 8312 C C . LEU C 1 265 ? 5.375 23.096 -49.250 1.00 12.80 276 LEU C C 1
ATOM 8313 O O . LEU C 1 265 ? 5.171 22.634 -48.129 1.00 11.98 276 LEU C O 1
ATOM 8318 N N . SER C 1 266 ? 5.140 24.366 -49.567 1.00 12.93 277 SER C N 1
ATOM 8319 C CA . SER C 1 266 ? 4.656 25.340 -48.573 1.00 13.65 277 SER C CA 1
ATOM 8320 C C . SER C 1 266 ? 3.348 24.907 -47.910 1.00 13.79 277 SER C C 1
ATOM 8321 O O . SER C 1 266 ? 3.159 25.093 -46.708 1.00 13.39 277 SER C O 1
ATOM 8324 N N . ASP C 1 267 ? 2.456 24.297 -48.688 1.00 14.50 278 ASP C N 1
ATOM 8325 C CA . ASP C 1 267 ? 1.209 23.762 -48.109 1.00 16.07 278 ASP C CA 1
ATOM 8326 C C . ASP C 1 267 ? 1.399 22.447 -47.333 1.00 16.02 278 ASP C C 1
ATOM 8327 O O . ASP C 1 267 ? 0.519 22.047 -46.579 1.00 20.65 278 ASP C O 1
ATOM 8332 N N . ALA C 1 268 ? 2.513 21.765 -47.517 1.00 14.58 279 ALA C N 1
ATOM 8333 C CA . ALA C 1 268 ? 2.898 20.657 -46.636 1.00 14.37 279 ALA C CA 1
ATOM 8334 C C . ALA C 1 268 ? 3.533 21.205 -45.363 1.00 13.10 279 ALA C C 1
ATOM 8335 O O . ALA C 1 268 ? 3.225 20.730 -44.274 1.00 12.91 279 ALA C O 1
ATOM 8337 N N . ALA C 1 269 ? 4.374 22.236 -45.500 1.00 12.23 280 ALA C N 1
ATOM 8338 C CA . ALA C 1 269 ? 5.079 22.819 -44.333 1.00 11.51 280 ALA C CA 1
ATOM 8339 C C . ALA C 1 269 ? 4.121 23.353 -43.293 1.00 11.34 280 ALA C C 1
ATOM 8340 O O . ALA C 1 269 ? 4.381 23.207 -42.111 1.00 10.34 280 ALA C O 1
ATOM 8342 N N . THR C 1 270 ? 2.999 23.934 -43.728 1.00 11.46 281 THR C N 1
ATOM 8343 C CA . THR C 1 270 ? 1.978 24.400 -42.789 1.00 12.62 281 THR C CA 1
ATOM 8344 C C . THR C 1 270 ? 1.412 23.253 -41.933 1.00 12.07 281 THR C C 1
ATOM 8345 O O . THR C 1 270 ? 1.062 23.426 -40.768 1.00 11.92 281 THR C O 1
ATOM 8349 N N . MET C 1 271 ? 1.375 22.056 -42.508 1.00 12.05 282 MET C N 1
ATOM 8350 C CA . MET C 1 271 ? 0.948 20.869 -41.775 1.00 12.36 282 MET C CA 1
ATOM 8351 C C . MET C 1 271 ? 2.053 20.390 -40.843 1.00 12.08 282 MET C C 1
ATOM 8352 O O . MET C 1 271 ? 1.793 20.038 -39.683 1.00 12.42 282 MET C O 1
ATOM 8357 N N . LYS C 1 272 ? 3.292 20.405 -41.329 1.00 11.90 283 LYS C N 1
ATOM 8358 C CA . LYS C 1 272 ? 4.415 19.974 -40.506 1.00 12.13 283 LYS C CA 1
ATOM 8359 C C . LYS C 1 272 ? 4.598 20.838 -39.264 1.00 11.81 283 LYS C C 1
ATOM 8360 O O . LYS C 1 272 ? 5.002 20.323 -38.227 1.00 12.47 283 LYS C O 1
ATOM 8366 N N . LEU C 1 273 ? 4.314 22.132 -39.355 1.00 11.44 284 LEU C N 1
ATOM 8367 C CA . LEU C 1 273 ? 4.495 22.998 -38.183 1.00 11.92 284 LEU C CA 1
ATOM 8368 C C . LEU C 1 273 ? 3.554 22.630 -37.032 1.00 12.46 284 LEU C C 1
ATOM 8369 O O . LEU C 1 273 ? 3.911 22.788 -35.864 1.00 13.06 284 LEU C O 1
ATOM 8374 N N . VAL C 1 274 ? 2.355 22.157 -37.366 1.00 13.15 285 VAL C N 1
ATOM 8375 C CA . VAL C 1 274 ? 1.391 21.672 -36.382 1.00 14.06 285 VAL C CA 1
ATOM 8376 C C . VAL C 1 274 ? 1.801 20.270 -35.913 1.00 14.79 285 VAL C C 1
ATOM 8377 O O . VAL C 1 274 ? 1.706 19.968 -34.726 1.00 15.04 285 VAL C O 1
ATOM 8381 N N . GLN C 1 275 ? 2.301 19.434 -36.821 1.00 15.09 286 GLN C N 1
ATOM 8382 C CA . GLN C 1 275 ? 2.624 18.035 -36.487 1.00 16.26 286 GLN C CA 1
ATOM 8383 C C . GLN C 1 275 ? 3.869 17.886 -35.618 1.00 15.68 286 GLN C C 1
ATOM 8384 O O . GLN C 1 275 ? 3.872 17.113 -34.650 1.00 15.52 286 GLN C O 1
ATOM 8390 N N . TRP C 1 276 ? 4.914 18.639 -35.950 1.00 14.04 287 TRP C N 1
ATOM 8391 C CA . TRP C 1 276 ? 6.255 18.387 -35.433 1.00 14.14 287 TRP C CA 1
ATOM 8392 C C . TRP C 1 276 ? 6.496 19.114 -34.102 1.00 13.79 287 TRP C C 1
ATOM 8393 O O . TRP C 1 276 ? 7.415 19.930 -33.963 1.00 13.16 287 TRP C O 1
ATOM 8404 N N . ARG C 1 277 ? 5.673 18.767 -33.119 1.00 14.00 288 ARG C N 1
ATOM 8405 C CA . ARG C 1 277 ? 5.716 19.365 -31.784 1.00 14.75 288 ARG C CA 1
ATOM 8406 C C . ARG C 1 277 ? 6.982 19.041 -31.005 1.00 14.66 288 ARG C C 1
ATOM 8407 O O . ARG C 1 277 ? 7.285 19.685 -30.009 1.00 14.17 288 ARG C O 1
ATOM 8415 N N . GLN C 1 278 ? 7.741 18.047 -31.457 1.00 15.19 289 GLN C N 1
ATOM 8416 C CA . GLN C 1 278 ? 9.043 17.786 -30.875 1.00 16.40 289 GLN C CA 1
ATOM 8417 C C . GLN C 1 278 ? 10.093 18.864 -31.233 1.00 14.85 289 GLN C C 1
ATOM 8418 O O . GLN C 1 278 ? 11.121 18.962 -30.560 1.00 13.77 289 GLN C O 1
ATOM 8424 N N . GLY C 1 279 ? 9.829 19.682 -32.268 1.00 13.62 290 GLY C N 1
ATOM 8425 C CA . GLY C 1 279 ? 10.790 20.682 -32.738 1.00 13.23 290 GLY C CA 1
ATOM 8426 C C . GLY C 1 279 ? 12.041 20.031 -33.293 1.00 12.92 290 GLY C C 1
ATOM 8427 O O . GLY C 1 279 ? 12.001 18.896 -33.787 1.00 12.22 290 GLY C O 1
ATOM 8428 N N . GLY C 1 280 ? 13.163 20.738 -33.214 1.00 12.41 291 GLY C N 1
ATOM 8429 C CA . GLY C 1 280 ? 14.433 20.194 -33.683 1.00 11.99 291 GLY C CA 1
ATOM 8430 C C . GLY C 1 280 ? 14.598 20.148 -35.192 1.00 12.03 291 GLY C C 1
ATOM 8431 O O . GLY C 1 280 ? 15.184 19.218 -35.740 1.00 12.14 291 GLY C O 1
ATOM 8432 N N . PHE C 1 281 ? 14.093 21.173 -35.866 1.00 11.83 292 PHE C N 1
ATOM 8433 C CA . PHE C 1 281 ? 14.206 21.321 -37.305 1.00 11.01 292 PHE C CA 1
ATOM 8434 C C . PHE C 1 281 ? 14.419 22.775 -37.677 1.00 10.86 292 PHE C C 1
ATOM 8435 O O . PHE C 1 281 ? 14.196 23.676 -36.864 1.00 10.96 292 PHE C O 1
ATOM 8443 N N . GLY C 1 282 ? 14.849 22.977 -38.910 1.00 10.31 293 GLY C N 1
ATOM 8444 C CA . GLY C 1 282 ? 15.002 24.290 -39.504 1.00 10.28 293 GLY C CA 1
ATOM 8445 C C . GLY C 1 282 ? 14.254 24.342 -40.816 1.00 10.39 293 GLY C C 1
ATOM 8446 O O . GLY C 1 282 ? 14.216 23.347 -41.554 1.00 10.85 293 GLY C O 1
ATOM 8447 N N . MET C 1 283 ? 13.678 25.504 -41.127 1.00 10.29 294 MET C N 1
ATOM 8448 C CA . MET C 1 283 ? 13.054 25.751 -42.435 1.00 10.05 294 MET C CA 1
ATOM 8449 C C . MET C 1 283 ? 13.563 27.062 -43.042 1.00 10.17 294 MET C C 1
ATOM 8450 O O . MET C 1 283 ? 13.772 28.049 -42.326 1.00 9.83 294 MET C O 1
ATOM 8455 N N . ALA C 1 284 ? 13.750 27.067 -44.364 1.00 9.97 295 ALA C N 1
ATOM 8456 C CA . ALA C 1 284 ? 14.051 28.277 -45.116 1.00 9.83 295 ALA C CA 1
ATOM 8457 C C . ALA C 1 284 ? 13.032 28.450 -46.237 1.00 9.93 295 ALA C C 1
ATOM 8458 O O . ALA C 1 284 ? 12.735 27.490 -46.942 1.00 10.55 295 ALA C O 1
ATOM 8460 N N . ALA C 1 285 ? 12.505 29.665 -46.384 1.00 9.82 296 ALA C N 1
ATOM 8461 C CA . ALA C 1 285 ? 11.440 29.945 -47.344 1.00 9.58 296 ALA C CA 1
ATOM 8462 C C . ALA C 1 285 ? 11.571 31.332 -47.969 1.00 9.61 296 ALA C C 1
ATOM 8463 O O . ALA C 1 285 ? 12.349 32.184 -47.518 1.00 9.52 296 ALA C O 1
ATOM 8465 N N . HIS C 1 286 ? 10.807 31.540 -49.029 1.00 9.37 297 HIS C N 1
ATOM 8466 C CA . HIS C 1 286 ? 10.675 32.849 -49.648 1.00 9.45 297 HIS C CA 1
ATOM 8467 C C . HIS C 1 286 ? 10.006 33.838 -48.682 1.00 9.23 297 HIS C C 1
ATOM 8468 O O . HIS C 1 286 ? 9.457 33.476 -47.639 1.00 9.41 297 HIS C O 1
ATOM 8475 N N . ASN C 1 287 ? 10.032 35.100 -49.075 1.00 9.22 298 ASN C N 1
ATOM 8476 C CA . ASN C 1 287 ? 9.561 36.205 -48.265 1.00 9.25 298 ASN C CA 1
ATOM 8477 C C . ASN C 1 287 ? 8.120 36.035 -47.737 1.00 9.16 298 ASN C C 1
ATOM 8478 O O . ASN C 1 287 ? 7.908 36.018 -46.518 1.00 9.03 298 ASN C O 1
ATOM 8483 N N . TYR C 1 288 ? 7.145 35.872 -48.628 1.00 8.45 299 TYR C N 1
ATOM 8484 C CA . TYR C 1 288 ? 5.761 35.754 -48.192 1.00 9.08 299 TYR C CA 1
ATOM 8485 C C . TYR C 1 288 ? 5.497 34.468 -47.408 1.00 9.14 299 TYR C C 1
ATOM 8486 O O . TYR C 1 288 ? 4.870 34.513 -46.335 1.00 9.97 299 TYR C O 1
ATOM 8495 N N . ASP C 1 289 ? 5.957 33.330 -47.923 1.00 9.22 300 ASP C N 1
ATOM 8496 C CA . ASP C 1 289 ? 5.798 32.038 -47.216 1.00 8.91 300 ASP C CA 1
ATOM 8497 C C . ASP C 1 289 ? 6.379 32.121 -45.800 1.00 8.85 300 ASP C C 1
ATOM 8498 O O . ASP C 1 289 ? 5.772 31.635 -44.849 1.00 8.49 300 ASP C O 1
ATOM 8503 N N . GLY C 1 290 ? 7.535 32.759 -45.672 1.00 9.41 301 GLY C N 1
ATOM 8504 C CA . GLY C 1 290 ? 8.161 32.968 -44.354 1.00 9.54 301 GLY C CA 1
ATOM 8505 C C . GLY C 1 290 ? 7.324 33.838 -43.439 1.00 9.94 301 GLY C C 1
ATOM 8506 O O . GLY C 1 290 ? 7.213 33.563 -42.240 1.00 9.88 301 GLY C O 1
ATOM 8507 N N . ASP C 1 291 ? 6.730 34.885 -44.002 1.00 10.41 302 ASP C N 1
ATOM 8508 C CA . ASP C 1 291 ? 5.841 35.788 -43.246 1.00 11.48 302 ASP C CA 1
ATOM 8509 C C . ASP C 1 291 ? 4.698 34.984 -42.600 1.00 11.10 302 ASP C C 1
ATOM 8510 O O . ASP C 1 291 ? 4.466 35.042 -41.383 1.00 10.69 302 ASP C O 1
ATOM 8515 N N . VAL C 1 292 ? 3.989 34.224 -43.423 1.00 10.78 303 VAL C N 1
ATOM 8516 C CA . VAL C 1 292 ? 2.851 33.435 -42.955 1.00 10.75 303 VAL C CA 1
ATOM 8517 C C . VAL C 1 292 ? 3.289 32.285 -42.035 1.00 10.42 303 VAL C C 1
ATOM 8518 O O . VAL C 1 292 ? 2.770 32.134 -40.909 1.00 9.59 303 VAL C O 1
ATOM 8522 N N . LEU C 1 293 ? 4.256 31.490 -42.492 1.00 9.84 304 LEU C N 1
ATOM 8523 C CA . LEU C 1 293 ? 4.643 30.293 -41.741 1.00 9.86 304 LEU C CA 1
ATOM 8524 C C . LEU C 1 293 ? 5.225 30.629 -40.365 1.00 9.47 304 LEU C C 1
ATOM 8525 O O . LEU C 1 293 ? 5.018 29.882 -39.417 1.00 9.36 304 LEU C O 1
ATOM 8530 N N . THR C 1 294 ? 5.923 31.752 -40.234 1.00 9.06 305 THR C N 1
ATOM 8531 C CA . THR C 1 294 ? 6.530 32.061 -38.926 1.00 9.31 305 THR C CA 1
ATOM 8532 C C . THR C 1 294 ? 5.518 32.563 -37.922 1.00 9.46 305 THR C C 1
ATOM 8533 O O . THR C 1 294 ? 5.748 32.438 -36.719 1.00 9.01 305 THR C O 1
ATOM 8537 N N . ASP C 1 295 ? 4.414 33.157 -38.394 1.00 9.97 306 ASP C N 1
ATOM 8538 C CA . ASP C 1 295 ? 3.301 33.470 -37.473 1.00 10.60 306 ASP C CA 1
ATOM 8539 C C . ASP C 1 295 ? 2.581 32.211 -37.030 1.00 10.40 306 ASP C C 1
ATOM 8540 O O . ASP C 1 295 ? 2.178 32.097 -35.871 1.00 10.38 306 ASP C O 1
ATOM 8545 N N . GLU C 1 296 ? 2.403 31.257 -37.938 1.00 10.07 307 GLU C N 1
ATOM 8546 C CA . GLU C 1 296 ? 1.918 29.927 -37.534 1.00 10.32 307 GLU C CA 1
ATOM 8547 C C . GLU C 1 296 ? 2.820 29.310 -36.455 1.00 10.32 307 GLU C C 1
ATOM 8548 O O . GLU C 1 296 ? 2.329 28.818 -35.430 1.00 9.97 307 GLU C O 1
ATOM 8554 N N . LEU C 1 297 ? 4.131 29.341 -36.701 1.00 10.19 308 LEU C N 1
ATOM 8555 C CA . LEU C 1 297 ? 5.142 28.874 -35.750 1.00 10.19 308 LEU C CA 1
ATOM 8556 C C . LEU C 1 297 ? 4.943 29.520 -34.368 1.00 10.21 308 LEU C C 1
ATOM 8557 O O . LEU C 1 297 ? 4.944 28.829 -33.344 1.00 10.23 308 LEU C O 1
ATOM 8562 N N . ALA C 1 298 ? 4.751 30.831 -34.357 1.00 10.16 309 ALA C N 1
ATOM 8563 C CA . ALA C 1 298 ? 4.473 31.569 -33.106 1.00 10.13 309 ALA C CA 1
ATOM 8564 C C . ALA C 1 298 ? 3.260 31.021 -32.352 1.00 9.93 309 ALA C C 1
ATOM 8565 O O . ALA C 1 298 ? 3.312 30.826 -31.131 1.00 9.65 309 ALA C O 1
ATOM 8567 N N . GLN C 1 299 ? 2.167 30.793 -33.076 1.00 9.78 310 GLN C N 1
ATOM 8568 C CA . GLN C 1 299 ? 0.933 30.317 -32.443 1.00 10.18 310 GLN C CA 1
ATOM 8569 C C . GLN C 1 299 ? 1.119 28.905 -31.894 1.00 10.22 310 GLN C C 1
ATOM 8570 O O . GLN C 1 299 ? 0.699 28.631 -30.781 1.00 9.89 310 GLN C O 1
ATOM 8576 N N . VAL C 1 300 ? 1.776 28.026 -32.653 1.00 9.91 311 VAL C N 1
ATOM 8577 C CA . VAL C 1 300 ? 2.032 26.655 -32.165 1.00 10.20 311 VAL C CA 1
ATOM 8578 C C . VAL C 1 300 ? 2.920 26.699 -30.916 1.00 10.73 311 VAL C C 1
ATOM 8579 O O . VAL C 1 300 ? 2.610 26.054 -29.909 1.00 11.44 311 VAL C O 1
ATOM 8583 N N . HIS C 1 301 ? 3.986 27.488 -30.968 1.00 10.19 312 HIS C N 1
ATOM 8584 C CA . HIS C 1 301 ? 4.920 27.558 -29.866 1.00 10.59 312 HIS C CA 1
ATOM 8585 C C . HIS C 1 301 ? 4.316 28.172 -28.591 1.00 11.10 312 HIS C C 1
ATOM 8586 O O . HIS C 1 301 ? 4.376 27.560 -27.526 1.00 11.35 312 HIS C O 1
ATOM 8593 N N . LYS C 1 302 ? 3.767 29.374 -28.714 1.00 12.24 313 LYS C N 1
ATOM 8594 C CA . LYS C 1 302 ? 3.044 30.026 -27.614 1.00 13.65 313 LYS C CA 1
ATOM 8595 C C . LYS C 1 302 ? 2.367 31.299 -28.111 1.00 13.23 313 LYS C C 1
ATOM 8596 O O . LYS C 1 302 ? 1.144 31.410 -28.107 1.00 13.36 313 LYS C O 1
ATOM 8602 N N . SER C 1 303 ? 3.186 32.266 -28.520 1.00 12.31 314 SER C N 1
ATOM 8603 C CA . SER C 1 303 ? 2.704 33.539 -29.027 1.00 12.44 314 SER C CA 1
ATOM 8604 C C . SER C 1 303 ? 3.893 34.257 -29.673 1.00 12.50 314 SER C C 1
ATOM 8605 O O . SER C 1 303 ? 5.024 33.808 -29.481 1.00 12.01 314 SER C O 1
ATOM 8608 N N . PRO C 1 304 ? 3.652 35.363 -30.431 1.00 13.04 315 PRO C N 1
ATOM 8609 C CA . PRO C 1 304 ? 4.745 36.048 -31.163 1.00 13.78 315 PRO C CA 1
ATOM 8610 C C . PRO C 1 304 ? 5.912 36.429 -30.289 1.00 14.27 315 PRO C C 1
ATOM 8611 O O . PRO C 1 304 ? 7.049 36.341 -30.722 1.00 15.06 315 PRO C O 1
ATOM 8615 N N . GLY C 1 305 ? 5.640 36.827 -29.048 1.00 13.24 316 GLY C N 1
ATOM 8616 C CA . GLY C 1 305 ? 6.700 37.092 -28.079 1.00 13.36 316 GLY C CA 1
ATOM 8617 C C . GLY C 1 305 ? 7.750 35.998 -27.872 1.00 13.01 316 GLY C C 1
ATOM 8618 O O . GLY C 1 305 ? 8.853 36.289 -27.413 1.00 13.31 316 GLY C O 1
ATOM 8619 N N . PHE C 1 306 ? 7.411 34.741 -28.163 1.00 11.62 317 PHE C N 1
ATOM 8620 C CA . PHE C 1 306 ? 8.347 33.651 -27.976 1.00 11.50 317 PHE C CA 1
ATOM 8621 C C . PHE C 1 306 ? 9.024 33.219 -29.259 1.00 10.98 317 PHE C C 1
ATOM 8622 O O . PHE C 1 306 ? 9.581 32.114 -29.330 1.00 10.69 317 PHE C O 1
ATOM 8630 N N . ILE C 1 307 ? 8.996 34.083 -30.275 1.00 10.67 318 ILE C N 1
ATOM 8631 C CA . ILE C 1 307 ? 9.734 33.844 -31.524 1.00 10.60 318 ILE C CA 1
ATOM 8632 C C . ILE C 1 307 ? 10.618 35.080 -31.774 1.00 10.23 318 ILE C C 1
ATOM 8633 O O . ILE C 1 307 ? 10.153 36.204 -31.608 1.00 9.90 318 ILE C O 1
ATOM 8638 N N . THR C 1 308 ? 11.858 34.875 -32.206 1.00 10.23 319 THR C N 1
ATOM 8639 C CA . THR C 1 308 ? 12.741 35.997 -32.531 1.00 10.25 319 THR C CA 1
ATOM 8640 C C . THR C 1 308 ? 12.327 36.698 -33.841 1.00 10.96 319 THR C C 1
ATOM 8641 O O . THR C 1 308 ? 11.574 36.169 -34.662 1.00 10.52 319 THR C O 1
ATOM 8645 N N . SER C 1 309 ? 12.897 37.868 -34.070 1.00 11.93 320 SER C N 1
ATOM 8646 C CA . SER C 1 309 ? 12.804 38.503 -35.385 1.00 12.97 320 SER C CA 1
ATOM 8647 C C . SER C 1 309 ? 14.114 39.221 -35.664 1.00 12.53 320 SER C C 1
ATOM 8648 O O . SER C 1 309 ? 14.255 40.383 -35.341 1.00 12.91 320 SER C O 1
ATOM 8651 N N . ASN C 1 310 ? 15.086 38.493 -36.214 1.00 12.19 321 ASN C N 1
ATOM 8652 C CA . ASN C 1 310 ? 16.464 38.970 -36.337 1.00 11.87 321 ASN C CA 1
ATOM 8653 C C . ASN C 1 310 ? 16.891 39.116 -37.791 1.00 12.73 321 ASN C C 1
ATOM 8654 O O . ASN C 1 310 ? 16.971 38.117 -38.534 1.00 13.79 321 ASN C O 1
ATOM 8659 N N . LEU C 1 311 ? 17.205 40.342 -38.193 1.00 11.91 322 LEU C N 1
ATOM 8660 C CA . LEU C 1 311 ? 17.626 40.606 -39.554 1.00 12.22 322 LEU C CA 1
ATOM 8661 C C . LEU C 1 311 ? 19.102 40.293 -39.692 1.00 12.11 322 LEU C C 1
ATOM 8662 O O . LEU C 1 311 ? 19.907 40.686 -38.838 1.00 12.87 322 LEU C O 1
ATOM 8667 N N . VAL C 1 312 ? 19.463 39.613 -40.768 1.00 11.39 323 VAL C N 1
ATOM 8668 C CA . VAL C 1 312 ? 20.864 39.302 -41.035 1.00 11.58 323 VAL C CA 1
ATOM 8669 C C . VAL C 1 312 ? 21.177 39.752 -42.446 1.00 11.89 323 VAL C C 1
ATOM 8670 O O . VAL C 1 312 ? 20.432 39.438 -43.376 1.00 11.63 323 VAL C O 1
ATOM 8674 N N . GLY C 1 313 ? 22.262 40.519 -42.575 1.00 11.61 324 GLY C N 1
ATOM 8675 C CA . GLY C 1 313 ? 22.718 41.049 -43.845 1.00 11.57 324 GLY C CA 1
ATOM 8676 C C . GLY C 1 313 ? 24.195 40.786 -44.040 1.00 11.64 324 GLY C C 1
ATOM 8677 O O . GLY C 1 313 ? 24.904 40.405 -43.107 1.00 10.55 324 GLY C O 1
ATOM 8678 N N . VAL C 1 314 ? 24.662 41.014 -45.264 1.00 12.38 325 VAL C N 1
ATOM 8679 C CA . VAL C 1 314 ? 26.047 40.748 -45.616 1.00 13.16 325 VAL C CA 1
ATOM 8680 C C . VAL C 1 314 ? 26.781 42.058 -45.843 1.00 13.12 325 VAL C C 1
ATOM 8681 O O . VAL C 1 314 ? 26.439 42.821 -46.743 1.00 13.21 325 VAL C O 1
ATOM 8685 N N . HIS C 1 315 ? 27.781 42.321 -45.017 1.00 13.17 326 HIS C N 1
ATOM 8686 C CA . HIS C 1 315 ? 28.599 43.522 -45.169 1.00 14.15 326 HIS C CA 1
ATOM 8687 C C . HIS C 1 315 ? 29.466 43.358 -46.413 1.00 14.71 326 HIS C C 1
ATOM 8688 O O . HIS C 1 315 ? 29.819 42.241 -46.808 1.00 14.62 326 HIS C O 1
ATOM 8695 N N . GLU C 1 316 ? 29.852 44.481 -46.992 1.00 17.04 327 GLU C N 1
ATOM 8696 C CA . GLU C 1 316 ? 30.776 44.503 -48.134 1.00 19.16 327 GLU C CA 1
ATOM 8697 C C . GLU C 1 316 ? 32.128 43.818 -47.846 1.00 18.46 327 GLU C C 1
ATOM 8698 O O . GLU C 1 316 ? 32.746 43.243 -48.747 1.00 19.81 327 GLU C O 1
ATOM 8704 N N . ASP C 1 317 ? 32.576 43.852 -46.592 1.00 17.15 328 ASP C N 1
ATOM 8705 C CA . ASP C 1 317 ? 33.823 43.198 -46.162 1.00 16.04 328 ASP C CA 1
ATOM 8706 C C . ASP C 1 317 ? 33.724 41.694 -45.905 1.00 15.61 328 ASP C C 1
ATOM 8707 O O . ASP C 1 317 ? 34.722 41.059 -45.540 1.00 15.45 328 ASP C O 1
ATOM 8712 N N . GLY C 1 318 ? 32.529 41.133 -46.054 1.00 14.50 329 GLY C N 1
ATOM 8713 C CA . GLY C 1 318 ? 32.325 39.694 -45.984 1.00 13.93 329 GLY C CA 1
ATOM 8714 C C . GLY C 1 318 ? 31.736 39.201 -44.670 1.00 14.02 329 GLY C C 1
ATOM 8715 O O . GLY C 1 318 ? 31.232 38.067 -44.601 1.00 14.03 329 GLY C O 1
ATOM 8716 N N . THR C 1 319 ? 31.793 40.034 -43.627 1.00 12.53 330 THR C N 1
ATOM 8717 C CA . THR C 1 319 ? 31.230 39.681 -42.342 1.00 11.74 330 THR C CA 1
ATOM 8718 C C . THR C 1 319 ? 29.732 39.963 -42.352 1.00 11.37 330 THR C C 1
ATOM 8719 O O . THR C 1 319 ? 29.188 40.559 -43.307 1.00 11.27 330 THR C O 1
ATOM 8723 N N . LEU C 1 320 ? 29.056 39.536 -41.288 1.00 10.67 331 LEU C N 1
ATOM 8724 C CA . LEU C 1 320 ? 27.602 39.671 -41.222 1.00 10.67 331 LEU C CA 1
ATOM 8725 C C . LEU C 1 320 ? 27.188 40.819 -40.333 1.00 10.54 331 LEU C C 1
ATOM 8726 O O . LEU C 1 320 ? 27.761 41.018 -39.256 1.00 10.39 331 LEU C O 1
ATOM 8731 N N . ILE C 1 321 ? 26.187 41.562 -40.806 1.00 10.18 332 ILE C N 1
ATOM 8732 C CA . ILE C 1 321 ? 25.462 42.540 -40.010 1.00 10.29 332 ILE C CA 1
ATOM 8733 C C . ILE C 1 321 ? 24.263 41.825 -39.401 1.00 10.39 332 ILE C C 1
ATOM 8734 O O . ILE C 1 321 ? 23.450 41.265 -40.135 1.00 9.98 332 ILE C O 1
ATOM 8739 N N . LYS C 1 322 ? 24.138 41.850 -38.073 1.00 9.98 333 LYS C N 1
ATOM 8740 C CA . LYS C 1 322 ? 22.990 41.217 -37.407 1.00 10.31 333 LYS C CA 1
ATOM 8741 C C . LYS C 1 322 ? 22.291 42.195 -36.491 1.00 10.80 333 LYS C C 1
ATOM 8742 O O . LYS C 1 322 ? 22.925 42.824 -35.636 1.00 10.22 333 LYS C O 1
ATOM 8748 N N . GLU C 1 323 ? 20.977 42.300 -36.691 1.00 11.01 334 GLU C N 1
ATOM 8749 C CA . GLU C 1 323 ? 20.118 43.120 -35.885 1.00 11.57 334 GLU C CA 1
ATOM 8750 C C . GLU C 1 323 ? 19.125 42.192 -35.227 1.00 11.57 334 GLU C C 1
ATOM 8751 O O . GLU C 1 323 ? 18.635 41.245 -35.870 1.00 12.23 334 GLU C O 1
ATOM 8757 N N . PHE C 1 324 ? 18.828 42.458 -33.958 1.00 10.52 335 PHE C N 1
ATOM 8758 C CA . PHE C 1 324 ? 18.001 41.568 -33.135 1.00 10.49 335 PHE C CA 1
ATOM 8759 C C . PHE C 1 324 ? 16.803 42.316 -32.567 1.00 10.87 335 PHE C C 1
ATOM 8760 O O . PHE C 1 324 ? 16.954 43.427 -32.070 1.00 10.37 335 PHE C O 1
ATOM 8768 N N . GLU C 1 325 ? 15.618 41.716 -32.664 1.00 11.66 336 GLU C N 1
ATOM 8769 C CA . GLU C 1 325 ? 14.401 42.269 -32.074 1.00 12.52 336 GLU C CA 1
ATOM 8770 C C . GLU C 1 325 ? 13.567 41.153 -31.451 1.00 12.67 336 GLU C C 1
ATOM 8771 O O . GLU C 1 325 ? 13.651 39.970 -31.844 1.00 12.36 336 GLU C O 1
ATOM 8777 N N . ALA C 1 326 ? 12.723 41.566 -30.512 1.00 12.17 337 ALA C N 1
ATOM 8778 C CA . ALA C 1 326 ? 11.628 40.744 -30.047 1.00 11.97 337 ALA C CA 1
ATOM 8779 C C . ALA C 1 326 ? 10.476 40.891 -31.039 1.00 12.47 337 ALA C C 1
ATOM 8780 O O . ALA C 1 326 ? 10.430 41.864 -31.795 1.00 12.86 337 ALA C O 1
ATOM 8782 N N . SER C 1 327 ? 9.506 39.983 -31.003 1.00 12.27 338 SER C N 1
ATOM 8783 C CA . SER C 1 327 ? 8.407 40.033 -31.983 1.00 12.84 338 SER C CA 1
ATOM 8784 C C . SER C 1 327 ? 7.086 40.595 -31.428 1.00 14.84 338 SER C C 1
ATOM 8785 O O . SER C 1 327 ? 6.034 40.417 -32.043 1.00 19.13 338 SER C O 1
ATOM 8788 N N . HIS C 1 328 ? 7.139 41.284 -30.299 1.00 14.89 339 HIS C N 1
ATOM 8789 C CA . HIS C 1 328 ? 5.968 41.972 -29.746 1.00 14.32 339 HIS C CA 1
ATOM 8790 C C . HIS C 1 328 ? 6.155 43.485 -29.864 1.00 14.99 339 HIS C C 1
ATOM 8791 O O . HIS C 1 328 ? 7.202 43.966 -30.270 1.00 15.15 339 HIS C O 1
ATOM 8798 N N . GLY C 1 329 ? 5.110 44.222 -29.515 1.00 15.49 340 GLY C N 1
ATOM 8799 C CA . GLY C 1 329 ? 5.124 45.676 -29.570 1.00 15.50 340 GLY C CA 1
ATOM 8800 C C . GLY C 1 329 ? 5.551 46.256 -28.241 1.00 14.71 340 GLY C C 1
ATOM 8801 O O . GLY C 1 329 ? 6.122 45.566 -27.386 1.00 13.70 340 GLY C O 1
ATOM 8802 N N . THR C 1 330 ? 5.229 47.535 -28.058 1.00 15.17 341 THR C N 1
ATOM 8803 C CA . THR C 1 330 ? 5.646 48.291 -26.883 1.00 15.44 341 THR C CA 1
ATOM 8804 C C . THR C 1 330 ? 4.710 48.118 -25.661 1.00 16.28 341 THR C C 1
ATOM 8805 O O . THR C 1 330 ? 4.992 48.643 -24.594 1.00 15.17 341 THR C O 1
ATOM 8809 N N . VAL C 1 331 ? 3.615 47.373 -25.833 1.00 17.47 342 VAL C N 1
ATOM 8810 C CA . VAL C 1 331 ? 2.677 47.006 -24.761 1.00 19.20 342 VAL C CA 1
ATOM 8811 C C . VAL C 1 331 ? 2.107 48.248 -24.072 1.00 20.32 342 VAL C C 1
ATOM 8812 O O . VAL C 1 331 ? 2.178 48.416 -22.834 1.00 21.45 342 VAL C O 1
ATOM 8816 N N . ALA C 1 332 ? 1.527 49.104 -24.905 1.00 21.29 343 ALA C N 1
ATOM 8817 C CA . ALA C 1 332 ? 0.942 50.376 -24.473 1.00 22.90 343 ALA C CA 1
ATOM 8818 C C . ALA C 1 332 ? -0.090 50.191 -23.367 1.00 23.12 343 ALA C C 1
ATOM 8819 O O . ALA C 1 332 ? -0.083 50.948 -22.398 1.00 23.32 343 ALA C O 1
ATOM 8821 N N . ASP C 1 333 ? -0.950 49.176 -23.504 1.00 24.26 344 ASP C N 1
ATOM 8822 C CA . ASP C 1 333 ? -1.970 48.886 -22.479 1.00 24.23 344 ASP C CA 1
ATOM 8823 C C . ASP C 1 333 ? -1.319 48.732 -21.098 1.00 24.58 344 ASP C C 1
ATOM 8824 O O . ASP C 1 333 ? -1.819 49.264 -20.109 1.00 24.37 344 ASP C O 1
ATOM 8826 N N . MET C 1 334 ? -0.174 48.056 -21.040 1.00 23.14 345 MET C N 1
ATOM 8827 C CA . MET C 1 334 ? 0.517 47.832 -19.781 1.00 22.38 345 MET C CA 1
ATOM 8828 C C . MET C 1 334 ? 1.224 49.091 -19.258 1.00 22.02 345 MET C C 1
ATOM 8829 O O . MET C 1 334 ? 1.312 49.291 -18.048 1.00 22.24 345 MET C O 1
ATOM 8834 N N . ASP C 1 335 ? 1.753 49.911 -20.164 1.00 21.85 346 ASP C N 1
ATOM 8835 C CA . ASP C 1 335 ? 2.357 51.189 -19.808 1.00 21.29 346 ASP C CA 1
ATOM 8836 C C . ASP C 1 335 ? 1.315 52.110 -19.139 1.00 22.69 346 ASP C C 1
ATOM 8837 O O . ASP C 1 335 ? 1.604 52.752 -18.134 1.00 22.10 346 ASP C O 1
ATOM 8842 N N . GLU C 1 336 ? 0.117 52.152 -19.716 1.00 24.80 347 GLU C N 1
ATOM 8843 C CA . GLU C 1 336 ? -1.000 52.945 -19.165 1.00 27.62 347 GLU C CA 1
ATOM 8844 C C . GLU C 1 336 ? -1.374 52.461 -17.763 1.00 27.35 347 GLU C C 1
ATOM 8845 O O . GLU C 1 336 ? -1.571 53.279 -16.861 1.00 29.21 347 GLU C O 1
ATOM 8851 N N . ALA C 1 337 ? -1.438 51.139 -17.574 1.00 26.23 348 ALA C N 1
ATOM 8852 C CA . ALA C 1 337 ? -1.626 50.558 -16.229 1.00 24.84 348 ALA C CA 1
ATOM 8853 C C . ALA C 1 337 ? -0.525 51.008 -15.282 1.00 24.93 348 ALA C C 1
ATOM 8854 O O . ALA C 1 337 ? -0.806 51.479 -14.161 1.00 23.82 348 ALA C O 1
ATOM 8856 N N . ARG C 1 338 ? 0.727 50.901 -15.734 1.00 22.38 349 ARG C N 1
ATOM 8857 C CA . ARG C 1 338 ? 1.869 51.330 -14.936 1.00 22.65 349 ARG C CA 1
ATOM 8858 C C . ARG C 1 338 ? 1.726 52.778 -14.483 1.00 23.26 349 ARG C C 1
ATOM 8859 O O . ARG C 1 338 ? 1.998 53.088 -13.321 1.00 23.14 349 ARG C O 1
ATOM 8867 N N . LEU C 1 339 ? 1.322 53.649 -15.403 1.00 24.25 350 LEU C N 1
ATOM 8868 C CA . LEU C 1 339 ? 1.216 55.087 -15.109 1.00 27.54 350 LEU C CA 1
ATOM 8869 C C . LEU C 1 339 ? 0.019 55.434 -14.212 1.00 28.18 350 LEU C C 1
ATOM 8870 O O . LEU C 1 339 ? 0.036 56.471 -13.560 1.00 29.21 350 LEU C O 1
ATOM 8875 N N . ARG C 1 340 ? -0.993 54.562 -14.171 1.00 31.07 351 ARG C N 1
ATOM 8876 C CA . ARG C 1 340 ? -2.086 54.653 -13.169 1.00 31.42 351 ARG C CA 1
ATOM 8877 C C . ARG C 1 340 ? -1.713 54.044 -11.806 1.00 31.18 351 ARG C C 1
ATOM 8878 O O . ARG C 1 340 ? -2.534 54.066 -10.892 1.00 32.34 351 ARG C O 1
ATOM 8886 N N . GLY C 1 341 ? -0.496 53.504 -11.666 1.00 29.08 352 GLY C N 1
ATOM 8887 C CA . GLY C 1 341 ? -0.022 52.888 -10.420 1.00 29.48 352 GLY C CA 1
ATOM 8888 C C . GLY C 1 341 ? -0.478 51.447 -10.169 1.00 29.26 352 GLY C C 1
ATOM 8889 O O . GLY C 1 341 ? -0.400 50.963 -9.045 1.00 28.50 352 GLY C O 1
ATOM 8890 N N . GLU C 1 342 ? -0.954 50.760 -11.205 1.00 29.15 353 GLU C N 1
ATOM 8891 C CA . GLU C 1 342 ? -1.377 49.361 -11.090 1.00 28.91 353 GLU C CA 1
ATOM 8892 C C . GLU C 1 342 ? -0.195 48.450 -11.350 1.00 28.37 353 GLU C C 1
ATOM 8893 O O . GLU C 1 342 ? 0.701 48.805 -12.124 1.00 27.06 353 GLU C O 1
ATOM 8899 N N . GLU C 1 343 ? -0.201 47.281 -10.712 1.00 26.27 354 GLU C N 1
ATOM 8900 C CA . GLU C 1 343 ? 0.848 46.278 -10.935 1.00 25.63 354 GLU C CA 1
ATOM 8901 C C . GLU C 1 343 ? 0.872 45.799 -12.392 1.00 22.63 354 GLU C C 1
ATOM 8902 O O . GLU C 1 343 ? -0.166 45.701 -13.052 1.00 22.05 354 GLU C O 1
ATOM 8908 N N . THR C 1 344 ? 2.074 45.494 -12.877 1.00 21.36 355 THR C N 1
ATOM 8909 C CA . THR C 1 344 ? 2.269 44.934 -14.212 1.00 19.75 355 THR C CA 1
ATOM 8910 C C . THR C 1 344 ? 3.192 43.726 -14.120 1.00 17.98 355 THR C C 1
ATOM 8911 O O . THR C 1 344 ? 3.902 43.540 -13.134 1.00 17.12 355 THR C O 1
ATOM 8915 N N . SER C 1 345 ? 3.201 42.917 -15.168 1.00 17.30 356 SER C N 1
ATOM 8916 C CA . SER C 1 345 ? 4.131 41.795 -15.221 1.00 17.28 356 SER C CA 1
ATOM 8917 C C . SER C 1 345 ? 4.508 41.525 -16.677 1.00 17.22 356 SER C C 1
ATOM 8918 O O . SER C 1 345 ? 3.956 40.644 -17.319 1.00 17.59 356 SER C O 1
ATOM 8921 N N . LEU C 1 346 ? 5.448 42.310 -17.184 1.00 17.01 357 LEU C N 1
ATOM 8922 C CA . LEU C 1 346 ? 5.963 42.121 -18.538 1.00 16.96 357 LEU C CA 1
ATOM 8923 C C . LEU C 1 346 ? 7.096 41.100 -18.532 1.00 15.34 357 LEU C C 1
ATOM 8924 O O . LEU C 1 346 ? 8.061 41.248 -17.811 1.00 15.32 357 LEU C O 1
ATOM 8929 N N . ASN C 1 347 ? 6.976 40.076 -19.365 1.00 14.89 358 ASN C N 1
ATOM 8930 C CA . ASN C 1 347 ? 8.019 39.070 -19.497 1.00 14.06 358 ASN C CA 1
ATOM 8931 C C . ASN C 1 347 ? 9.081 39.634 -20.436 1.00 13.54 358 ASN C C 1
ATOM 8932 O O . ASN C 1 347 ? 8.789 39.819 -21.614 1.00 12.80 358 ASN C O 1
ATOM 8937 N N . PRO C 1 348 ? 10.303 39.892 -19.924 1.00 12.79 359 PRO C N 1
ATOM 8938 C CA . PRO C 1 348 ? 11.316 40.523 -20.762 1.00 12.87 359 PRO C CA 1
ATOM 8939 C C . PRO C 1 348 ? 12.113 39.533 -21.600 1.00 12.82 359 PRO C C 1
ATOM 8940 O O . PRO C 1 348 ? 13.056 39.937 -22.258 1.00 12.14 359 PRO C O 1
ATOM 8944 N N . LEU C 1 349 ? 11.760 38.245 -21.577 1.00 12.56 360 LEU C N 1
ATOM 8945 C CA . LEU C 1 349 ? 12.600 37.248 -22.246 1.00 12.75 360 LEU C CA 1
ATOM 8946 C C . LEU C 1 349 ? 12.807 37.467 -23.740 1.00 12.16 360 LEU C C 1
ATOM 8947 O O . LEU C 1 349 ? 13.903 37.220 -24.220 1.00 12.26 360 LEU C O 1
ATOM 8952 N N . GLY C 1 350 ? 11.770 37.861 -24.483 1.00 11.79 361 GLY C N 1
ATOM 8953 C CA . GLY C 1 350 ? 11.920 38.094 -25.925 1.00 11.52 361 GLY C CA 1
ATOM 8954 C C . GLY C 1 350 ? 12.969 39.183 -26.197 1.00 11.28 361 GLY C C 1
ATOM 8955 O O . GLY C 1 350 ? 13.870 39.017 -27.037 1.00 11.66 361 GLY C O 1
ATOM 8956 N N . MET C 1 351 ? 12.851 40.296 -25.478 1.00 10.68 362 MET C N 1
ATOM 8957 C CA . MET C 1 351 ? 13.815 41.394 -25.609 1.00 10.99 362 MET C CA 1
ATOM 8958 C C . MET C 1 351 ? 15.217 41.001 -25.112 1.00 10.30 362 MET C C 1
ATOM 8959 O O . MET C 1 351 ? 16.253 41.338 -25.735 1.00 9.49 362 MET C O 1
ATOM 8964 N N . VAL C 1 352 ? 15.264 40.282 -23.995 1.00 9.71 363 VAL C N 1
ATOM 8965 C CA . VAL C 1 352 ? 16.534 39.821 -23.459 1.00 9.78 363 VAL C CA 1
ATOM 8966 C C . VAL C 1 352 ? 17.250 38.883 -24.436 1.00 9.52 363 VAL C C 1
ATOM 8967 O O . VAL C 1 352 ? 18.465 39.003 -24.637 1.00 9.05 363 VAL C O 1
ATOM 8971 N N . GLU C 1 353 ? 16.510 37.985 -25.085 1.00 10.04 364 GLU C N 1
ATOM 8972 C CA . GLU C 1 353 ? 17.127 37.126 -26.102 1.00 10.66 364 GLU C CA 1
ATOM 8973 C C . GLU C 1 353 ? 17.699 37.933 -27.243 1.00 10.47 364 GLU C C 1
ATOM 8974 O O . GLU C 1 353 ? 18.777 37.618 -27.743 1.00 10.89 364 GLU C O 1
ATOM 8980 N N . GLY C 1 354 ? 16.998 38.984 -27.659 1.00 10.19 365 GLY C N 1
ATOM 8981 C CA . GLY C 1 354 ? 17.545 39.894 -28.666 1.00 9.75 365 GLY C CA 1
ATOM 8982 C C . GLY C 1 354 ? 18.816 40.606 -28.211 1.00 9.40 365 GLY C C 1
ATOM 8983 O O . GLY C 1 354 ? 19.799 40.674 -28.957 1.00 8.61 365 GLY C O 1
ATOM 8984 N N . LEU C 1 355 ? 18.812 41.126 -26.988 1.00 9.39 366 LEU C N 1
ATOM 8985 C CA . LEU C 1 355 ? 19.989 41.834 -26.492 1.00 9.69 366 LEU C CA 1
ATOM 8986 C C . LEU C 1 355 ? 21.174 40.884 -26.370 1.00 9.32 366 LEU C C 1
ATOM 8987 O O . LEU C 1 355 ? 22.282 41.232 -26.754 1.00 9.19 366 LEU C O 1
ATOM 8992 N N . ILE C 1 356 ? 20.935 39.685 -25.843 1.00 9.43 367 ILE C N 1
ATOM 8993 C CA . ILE C 1 356 ? 21.956 38.627 -25.771 1.00 9.64 367 ILE C CA 1
ATOM 8994 C C . ILE C 1 356 ? 22.515 38.342 -27.172 1.00 9.13 367 ILE C C 1
ATOM 8995 O O . ILE C 1 356 ? 23.733 38.223 -27.362 1.00 9.32 367 ILE C O 1
ATOM 9000 N N . GLY C 1 357 ? 21.632 38.173 -28.148 1.00 8.91 368 GLY C N 1
ATOM 9001 C CA . GLY C 1 357 ? 22.086 37.913 -29.513 1.00 8.49 368 GLY C CA 1
ATOM 9002 C C . GLY C 1 357 ? 22.995 39.025 -30.027 1.00 8.44 368 GLY C C 1
ATOM 9003 O O . GLY C 1 357 ? 24.065 38.769 -30.605 1.00 7.92 368 GLY C O 1
ATOM 9004 N N . ALA C 1 358 ? 22.558 40.260 -29.826 1.00 8.34 369 ALA C N 1
ATOM 9005 C CA . ALA C 1 358 ? 23.341 41.423 -30.236 1.00 8.62 369 ALA C CA 1
ATOM 9006 C C . ALA C 1 358 ? 24.675 41.558 -29.525 1.00 8.75 369 ALA C C 1
ATOM 9007 O O . ALA C 1 358 ? 25.674 41.886 -30.168 1.00 8.77 369 ALA C O 1
ATOM 9009 N N . MET C 1 359 ? 24.703 41.339 -28.212 1.00 9.18 370 MET C N 1
ATOM 9010 C CA . MET C 1 359 ? 25.962 41.448 -27.456 1.00 9.63 370 MET C CA 1
ATOM 9011 C C . MET C 1 359 ? 26.943 40.323 -27.836 1.00 9.67 370 MET C C 1
ATOM 9012 O O . MET C 1 359 ? 28.150 40.548 -27.986 1.00 9.44 370 MET C O 1
ATOM 9017 N N . ASN C 1 360 ? 26.423 39.109 -27.997 1.00 9.69 371 ASN C N 1
ATOM 9018 C CA . ASN C 1 360 ? 27.252 38.003 -28.491 1.00 10.35 371 ASN C CA 1
ATOM 9019 C C . ASN C 1 360 ? 27.796 38.257 -29.887 1.00 10.06 371 ASN C C 1
ATOM 9020 O O . ASN C 1 360 ? 28.981 38.019 -30.144 1.00 10.19 371 ASN C O 1
ATOM 9025 N N . HIS C 1 361 ? 26.938 38.708 -30.798 1.00 9.81 372 HIS C N 1
ATOM 9026 C CA . HIS C 1 361 ? 27.416 38.995 -32.161 1.00 9.77 372 HIS C CA 1
ATOM 9027 C C . HIS C 1 361 ? 28.458 40.137 -32.148 1.00 9.65 372 HIS C C 1
ATOM 9028 O O . HIS C 1 361 ? 29.508 40.045 -32.830 1.00 9.28 372 HIS C O 1
ATOM 9035 N N . ALA C 1 362 ? 28.205 41.172 -31.349 1.00 10.06 373 ALA C N 1
ATOM 9036 C CA . ALA C 1 362 ? 29.160 42.280 -31.238 1.00 10.05 373 ALA C CA 1
ATOM 9037 C C . ALA C 1 362 ? 30.539 41.756 -30.785 1.00 9.95 373 ALA C C 1
ATOM 9038 O O . ALA C 1 362 ? 31.577 42.077 -31.396 1.00 9.83 373 ALA C O 1
ATOM 9040 N N . ALA C 1 363 ? 30.540 40.952 -29.711 1.00 10.20 374 ALA C N 1
ATOM 9041 C CA . ALA C 1 363 ? 31.770 40.342 -29.187 1.00 10.47 374 ALA C CA 1
ATOM 9042 C C . ALA C 1 363 ? 32.466 39.471 -30.237 1.00 10.64 374 ALA C C 1
ATOM 9043 O O . ALA C 1 363 ? 33.690 39.514 -30.381 1.00 10.25 374 ALA C O 1
ATOM 9045 N N . ASP C 1 364 ? 31.693 38.680 -30.970 1.00 11.34 375 ASP C N 1
ATOM 9046 C CA . ASP C 1 364 ? 32.265 37.765 -31.973 1.00 12.18 375 ASP C CA 1
ATOM 9047 C C . ASP C 1 364 ? 32.773 38.483 -33.214 1.00 12.01 375 ASP C C 1
ATOM 9048 O O . ASP C 1 364 ? 33.903 38.252 -33.652 1.00 12.61 375 ASP C O 1
ATOM 9053 N N . VAL C 1 365 ? 31.975 39.379 -33.775 1.00 11.66 376 VAL C N 1
ATOM 9054 C CA . VAL C 1 365 ? 32.360 40.050 -35.019 1.00 11.38 376 VAL C CA 1
ATOM 9055 C C . VAL C 1 365 ? 33.537 41.023 -34.830 1.00 11.32 376 VAL C C 1
ATOM 9056 O O . VAL C 1 365 ? 34.298 41.235 -35.754 1.00 11.92 376 VAL C O 1
ATOM 9060 N N . HIS C 1 366 ? 33.695 41.573 -33.625 1.00 11.02 377 HIS C N 1
ATOM 9061 C CA . HIS C 1 366 ? 34.817 42.464 -33.298 1.00 10.76 377 HIS C CA 1
ATOM 9062 C C . HIS C 1 366 ? 35.964 41.804 -32.506 1.00 10.74 377 HIS C C 1
ATOM 9063 O O . HIS C 1 366 ? 36.976 42.465 -32.264 1.00 10.37 377 HIS C O 1
ATOM 9070 N N . ASN C 1 367 ? 35.783 40.536 -32.116 1.00 10.68 378 ASN C N 1
ATOM 9071 C CA . ASN C 1 367 ? 36.731 39.752 -31.309 1.00 11.22 378 ASN C CA 1
ATOM 9072 C C . ASN C 1 367 ? 37.157 40.495 -30.029 1.00 11.27 378 ASN C C 1
ATOM 9073 O O . ASN C 1 367 ? 38.346 40.732 -29.791 1.00 11.20 378 ASN C O 1
ATOM 9078 N N . ILE C 1 368 ? 36.159 40.911 -29.255 1.00 11.94 379 ILE C N 1
ATOM 9079 C CA . ILE C 1 368 ? 36.357 41.630 -28.002 1.00 12.46 379 ILE C CA 1
ATOM 9080 C C . ILE C 1 368 ? 35.645 40.898 -26.863 1.00 13.04 379 ILE C C 1
ATOM 9081 O O . ILE C 1 368 ? 34.427 40.736 -26.882 1.00 13.17 379 ILE C O 1
ATOM 9086 N N . ASP C 1 369 ? 36.439 40.499 -25.872 1.00 13.80 380 ASP C N 1
ATOM 9087 C CA . ASP C 1 369 ? 35.985 39.872 -24.636 1.00 15.27 380 ASP C CA 1
ATOM 9088 C C . ASP C 1 369 ? 34.935 38.763 -24.885 1.00 15.63 380 ASP C C 1
ATOM 9089 O O . ASP C 1 369 ? 33.892 38.709 -24.239 1.00 14.94 380 ASP C O 1
ATOM 9094 N N . ARG C 1 370 ? 35.230 37.880 -25.838 1.00 16.68 381 ARG C N 1
ATOM 9095 C CA . ARG C 1 370 ? 34.282 36.824 -26.246 1.00 17.81 381 ARG C CA 1
ATOM 9096 C C . ARG C 1 370 ? 33.863 35.866 -25.141 1.00 17.25 381 ARG C C 1
ATOM 9097 O O . ARG C 1 370 ? 32.673 35.620 -24.946 1.00 16.20 381 ARG C O 1
ATOM 9105 N N . ASP C 1 371 ? 34.835 35.298 -24.446 1.00 16.89 382 ASP C N 1
ATOM 9106 C CA . ASP C 1 371 ? 34.532 34.296 -23.438 1.00 17.55 382 ASP C CA 1
ATOM 9107 C C . ASP C 1 371 ? 33.713 34.907 -22.320 1.00 16.62 382 ASP C C 1
ATOM 9108 O O . ASP C 1 371 ? 32.709 34.321 -21.907 1.00 15.82 382 ASP C O 1
ATOM 9113 N N . ARG C 1 372 ? 34.126 36.084 -21.838 1.00 16.36 383 ARG C N 1
ATOM 9114 C CA . ARG C 1 372 ? 33.411 36.724 -20.729 1.00 16.25 383 ARG C CA 1
ATOM 9115 C C . ARG C 1 372 ? 32.018 37.186 -21.135 1.00 14.84 383 ARG C C 1
ATOM 9116 O O . ARG C 1 372 ? 31.067 37.034 -20.362 1.00 14.03 383 ARG C O 1
ATOM 9124 N N . THR C 1 373 ? 31.884 37.716 -22.349 1.00 13.89 384 THR C N 1
ATOM 9125 C CA . THR C 1 373 ? 30.556 38.103 -22.850 1.00 13.52 384 THR C CA 1
ATOM 9126 C C . THR C 1 373 ? 29.609 36.916 -22.977 1.00 13.46 384 THR C C 1
ATOM 9127 O O . THR C 1 373 ? 28.478 36.963 -22.464 1.00 12.40 384 THR C O 1
ATOM 9131 N N . HIS C 1 374 ? 30.084 35.848 -23.616 1.00 13.67 385 HIS C N 1
ATOM 9132 C CA . HIS C 1 374 ? 29.266 34.643 -23.783 1.00 14.03 385 HIS C CA 1
ATOM 9133 C C . HIS C 1 374 ? 28.891 34.013 -22.441 1.00 13.45 385 HIS C C 1
ATOM 9134 O O . HIS C 1 374 ? 27.780 33.553 -22.284 1.00 12.78 385 HIS C O 1
ATOM 9141 N N . ALA C 1 375 ? 29.814 34.010 -21.474 1.00 13.87 386 ALA C N 1
ATOM 9142 C CA . ALA C 1 375 ? 29.511 33.469 -20.150 1.00 13.80 386 ALA C CA 1
ATOM 9143 C C . ALA C 1 375 ? 28.458 34.338 -19.459 1.00 13.42 386 ALA C C 1
ATOM 9144 O O . ALA C 1 375 ? 27.533 33.812 -18.836 1.00 13.38 386 ALA C O 1
ATOM 9146 N N . PHE C 1 376 ? 28.566 35.663 -19.617 1.00 12.99 387 PHE C N 1
ATOM 9147 C CA . PHE C 1 376 ? 27.612 36.582 -18.978 1.00 12.93 387 PHE C CA 1
ATOM 9148 C C . PHE C 1 376 ? 26.211 36.477 -19.571 1.00 12.16 387 PHE C C 1
ATOM 9149 O O . PHE C 1 376 ? 25.216 36.406 -18.838 1.00 12.22 387 PHE C O 1
ATOM 9157 N N . THR C 1 377 ? 26.113 36.456 -20.893 1.00 12.13 388 THR C N 1
ATOM 9158 C CA . THR C 1 377 ? 24.803 36.317 -21.513 1.00 12.11 388 THR C CA 1
ATOM 9159 C C . THR C 1 377 ? 24.166 34.945 -21.205 1.00 12.10 388 THR C C 1
ATOM 9160 O O . THR C 1 377 ? 22.971 34.865 -20.951 1.00 12.02 388 THR C O 1
ATOM 9164 N N . THR C 1 378 ? 24.966 33.892 -21.219 1.00 13.00 389 THR C N 1
ATOM 9165 C CA . THR C 1 378 ? 24.514 32.560 -20.760 1.00 13.68 389 THR C CA 1
ATOM 9166 C C . THR C 1 378 ? 24.008 32.624 -19.311 1.00 14.12 389 THR C C 1
ATOM 9167 O O . THR C 1 378 ? 22.947 32.076 -18.991 1.00 14.14 389 THR C O 1
ATOM 9171 N N . LYS C 1 379 ? 24.749 33.315 -18.452 1.00 14.59 390 LYS C N 1
ATOM 9172 C CA . LYS C 1 379 ? 24.348 33.456 -17.051 1.00 15.72 390 LYS C CA 1
ATOM 9173 C C . LYS C 1 379 ? 22.989 34.160 -16.902 1.00 15.11 390 LYS C C 1
ATOM 9174 O O . LYS C 1 379 ? 22.160 33.740 -16.075 1.00 14.22 390 LYS C O 1
ATOM 9180 N N . MET C 1 380 ? 22.738 35.215 -17.688 1.00 14.02 391 MET C N 1
ATOM 9181 C CA . MET C 1 380 ? 21.447 35.893 -17.605 1.00 13.93 391 MET C CA 1
ATOM 9182 C C . MET C 1 380 ? 20.341 34.896 -17.950 1.00 13.43 391 MET C C 1
ATOM 9183 O O . MET C 1 380 ? 19.343 34.796 -17.242 1.00 12.30 391 MET C O 1
ATOM 9188 N N . ARG C 1 381 ? 20.527 34.164 -19.040 1.00 13.10 392 ARG C N 1
ATOM 9189 C CA . ARG C 1 381 ? 19.530 33.173 -19.428 1.00 13.90 392 ARG C CA 1
ATOM 9190 C C . ARG C 1 381 ? 19.320 32.104 -18.333 1.00 13.37 392 ARG C C 1
ATOM 9191 O O . ARG C 1 381 ? 18.191 31.785 -17.981 1.00 12.53 392 ARG C O 1
ATOM 9199 N N . THR C 1 382 ? 20.416 31.580 -17.797 1.00 13.76 393 THR C N 1
ATOM 9200 C CA . THR C 1 382 ? 20.371 30.519 -16.796 1.00 14.25 393 THR C CA 1
ATOM 9201 C C . THR C 1 382 ? 19.645 31.008 -15.543 1.00 13.87 393 THR C C 1
ATOM 9202 O O . THR C 1 382 ? 18.804 30.305 -14.998 1.00 13.06 393 THR C O 1
ATOM 9206 N N . VAL C 1 383 ? 19.955 32.226 -15.107 1.00 13.81 394 VAL C N 1
ATOM 9207 C CA . VAL C 1 383 ? 19.280 32.831 -13.942 1.00 13.75 394 VAL C CA 1
ATOM 9208 C C . VAL C 1 383 ? 17.782 33.018 -14.201 1.00 13.82 394 VAL C C 1
ATOM 9209 O O . VAL C 1 383 ? 16.942 32.651 -13.360 1.00 13.08 394 VAL C O 1
ATOM 9213 N N . ILE C 1 384 ? 17.440 33.561 -15.370 1.00 12.75 395 ILE C N 1
ATOM 9214 C CA . ILE C 1 384 ? 16.042 33.758 -15.740 1.00 12.84 395 ILE C CA 1
ATOM 9215 C C . ILE C 1 384 ? 15.264 32.424 -15.702 1.00 12.97 395 ILE C C 1
ATOM 9216 O O . ILE C 1 384 ? 14.189 32.343 -15.114 1.00 12.98 395 ILE C O 1
ATOM 9221 N N . HIS C 1 385 ? 15.814 31.395 -16.339 1.00 13.10 396 HIS C N 1
ATOM 9222 C CA . HIS C 1 385 ? 15.111 30.112 -16.438 1.00 13.31 396 HIS C CA 1
ATOM 9223 C C . HIS C 1 385 ? 14.872 29.479 -15.057 1.00 13.59 396 HIS C C 1
ATOM 9224 O O . HIS C 1 385 ? 13.760 29.037 -14.765 1.00 12.97 396 HIS C O 1
ATOM 9231 N N . GLN C 1 386 ? 15.889 29.511 -14.201 1.00 14.60 397 GLN C N 1
ATOM 9232 C CA . GLN C 1 386 ? 15.759 28.994 -12.831 1.00 15.95 397 GLN C CA 1
ATOM 9233 C C . GLN C 1 386 ? 14.639 29.720 -12.070 1.00 15.60 397 GLN C C 1
ATOM 9234 O O . GLN C 1 386 ? 13.827 29.081 -11.374 1.00 15.04 397 GLN C O 1
ATOM 9240 N N . LEU C 1 387 ? 14.567 31.046 -12.210 1.00 14.86 398 LEU C N 1
ATOM 9241 C CA . LEU C 1 387 ? 13.480 31.780 -11.571 1.00 14.90 398 LEU C CA 1
ATOM 9242 C C . LEU C 1 387 ? 12.111 31.318 -12.040 1.00 14.59 398 LEU C C 1
ATOM 9243 O O . LEU C 1 387 ? 11.226 31.135 -11.214 1.00 14.48 398 LEU C O 1
ATOM 9248 N N . PHE C 1 388 ? 11.938 31.119 -13.351 1.00 14.14 399 PHE C N 1
ATOM 9249 C CA . PHE C 1 388 ? 10.677 30.577 -13.855 1.00 14.34 399 PHE C CA 1
ATOM 9250 C C . PHE C 1 388 ? 10.346 29.195 -13.259 1.00 14.86 399 PHE C C 1
ATOM 9251 O O . PHE C 1 388 ? 9.188 28.940 -12.941 1.00 14.79 399 PHE C O 1
ATOM 9259 N N . ARG C 1 389 ? 11.357 28.341 -13.108 1.00 15.25 400 ARG C N 1
ATOM 9260 C CA . ARG C 1 389 ? 11.170 26.988 -12.574 1.00 16.62 400 ARG C CA 1
ATOM 9261 C C . ARG C 1 389 ? 10.735 27.010 -11.109 1.00 17.79 400 ARG C C 1
ATOM 9262 O O . ARG C 1 389 ? 9.963 26.149 -10.673 1.00 17.93 400 ARG C O 1
ATOM 9270 N N . GLU C 1 390 ? 11.216 28.011 -10.370 1.00 18.35 401 GLU C N 1
ATOM 9271 C CA . GLU C 1 390 ? 10.784 28.247 -8.985 1.00 19.17 401 GLU C CA 1
ATOM 9272 C C . GLU C 1 390 ? 9.395 28.879 -8.840 1.00 19.66 401 GLU C C 1
ATOM 9273 O O . GLU C 1 390 ? 8.903 29.002 -7.726 1.00 20.72 401 GLU C O 1
ATOM 9279 N N . GLY C 1 391 ? 8.758 29.289 -9.937 1.00 18.29 402 GLY C N 1
ATOM 9280 C CA . GLY C 1 391 ? 7.509 30.033 -9.889 1.00 18.67 402 GLY C CA 1
ATOM 9281 C C . GLY C 1 391 ? 7.701 31.517 -9.617 1.00 18.82 402 GLY C C 1
ATOM 9282 O O . GLY C 1 391 ? 6.753 32.214 -9.227 1.00 20.96 402 GLY C O 1
ATOM 9283 N N . LYS C 1 392 ? 8.917 32.000 -9.843 1.00 19.52 403 LYS C N 1
ATOM 9284 C CA . LYS C 1 392 ? 9.285 33.389 -9.610 1.00 20.24 403 LYS C CA 1
ATOM 9285 C C . LYS C 1 392 ? 9.554 34.111 -10.941 1.00 19.20 403 LYS C C 1
ATOM 9286 O O . LYS C 1 392 ? 10.222 35.134 -10.970 1.00 18.58 403 LYS C O 1
ATOM 9292 N N . GLY C 1 393 ? 9.039 33.557 -12.037 1.00 18.33 404 GLY C N 1
ATOM 9293 C CA . GLY C 1 393 ? 8.928 34.293 -13.289 1.00 17.47 404 GLY C CA 1
ATOM 9294 C C . GLY C 1 393 ? 7.730 35.216 -13.296 1.00 17.20 404 GLY C C 1
ATOM 9295 O O . GLY C 1 393 ? 7.034 35.415 -12.274 1.00 16.98 404 GLY C O 1
ATOM 9296 N N . THR C 1 394 ? 7.490 35.790 -14.458 1.00 15.99 405 THR C N 1
ATOM 9297 C CA . THR C 1 394 ? 6.381 36.697 -14.662 1.00 15.84 405 THR C CA 1
ATOM 9298 C C . THR C 1 394 ? 5.054 35.943 -14.760 1.00 16.23 405 THR C C 1
ATOM 9299 O O . THR C 1 394 ? 5.015 34.712 -14.912 1.00 15.24 405 THR C O 1
ATOM 9303 N N . ARG C 1 395 ? 3.963 36.698 -14.663 1.00 17.23 406 ARG C N 1
ATOM 9304 C CA . ARG C 1 395 ? 2.650 36.108 -14.422 1.00 18.53 406 ARG C CA 1
ATOM 9305 C C . ARG C 1 395 ? 2.033 35.487 -15.670 1.00 19.37 406 ARG C C 1
ATOM 9306 O O . ARG C 1 395 ? 1.109 34.695 -15.550 1.00 19.69 406 ARG C O 1
ATOM 9314 N N . ASP C 1 396 ? 2.575 35.801 -16.852 1.00 19.65 407 ASP C N 1
ATOM 9315 C CA . ASP C 1 396 ? 2.166 35.128 -18.084 1.00 20.34 407 ASP C CA 1
ATOM 9316 C C . ASP C 1 396 ? 2.339 33.606 -17.969 1.00 20.26 407 ASP C C 1
ATOM 9317 O O . ASP C 1 396 ? 1.436 32.859 -18.327 1.00 22.35 407 ASP C O 1
ATOM 9322 N N . LEU C 1 397 ? 3.470 33.160 -17.429 1.00 20.12 408 LEU C N 1
ATOM 9323 C CA . LEU C 1 397 ? 3.769 31.731 -17.306 1.00 20.48 408 LEU C CA 1
ATOM 9324 C C . LEU C 1 397 ? 3.664 31.149 -15.900 1.00 21.15 408 LEU C C 1
ATOM 9325 O O . LEU C 1 397 ? 3.511 29.923 -15.757 1.00 21.61 408 LEU C O 1
ATOM 9330 N N . CYS C 1 398 ? 3.801 31.996 -14.880 1.00 20.32 409 CYS C N 1
ATOM 9331 C CA . CYS C 1 398 ? 3.818 31.544 -13.494 1.00 20.75 409 CYS C CA 1
ATOM 9332 C C . CYS C 1 398 ? 2.496 31.797 -12.760 1.00 21.41 409 CYS C C 1
ATOM 9333 O O . CYS C 1 398 ? 2.380 31.484 -11.578 1.00 22.31 409 CYS C O 1
ATOM 9336 N N . GLY C 1 399 ? 1.504 32.332 -13.464 1.00 21.38 410 GLY C N 1
ATOM 9337 C CA . GLY C 1 399 ? 0.209 32.648 -12.873 1.00 22.55 410 GLY C CA 1
ATOM 9338 C C . GLY C 1 399 ? 0.242 33.847 -11.941 1.00 24.38 410 GLY C C 1
ATOM 9339 O O . GLY C 1 399 ? 1.270 34.517 -11.814 1.00 23.14 410 GLY C O 1
ATOM 9340 N N . PRO C 1 400 ? -0.890 34.128 -11.264 1.00 25.62 411 PRO C N 1
ATOM 9341 C CA . PRO C 1 400 ? -1.011 35.288 -10.371 1.00 25.16 411 PRO C CA 1
ATOM 9342 C C . PRO C 1 400 ? 0.043 35.392 -9.261 1.00 24.06 411 PRO C C 1
ATOM 9343 O O . PRO C 1 400 ? 0.360 36.492 -8.849 1.00 25.89 411 PRO C O 1
ATOM 9347 N N . SER C 1 401 ? 0.590 34.277 -8.791 1.00 23.65 412 SER C N 1
ATOM 9348 C CA . SER C 1 401 ? 1.669 34.315 -7.786 1.00 24.85 412 SER C CA 1
ATOM 9349 C C . SER C 1 401 ? 3.051 34.650 -8.362 1.00 23.50 412 SER C C 1
ATOM 9350 O O . SER C 1 401 ? 4.015 34.817 -7.603 1.00 23.28 412 SER C O 1
ATOM 9353 N N . GLY C 1 402 ? 3.162 34.728 -9.687 1.00 22.17 413 GLY C N 1
ATOM 9354 C CA . GLY C 1 402 ? 4.393 35.206 -10.314 1.00 22.07 413 GLY C CA 1
ATOM 9355 C C . GLY C 1 402 ? 4.734 36.648 -9.964 1.00 21.84 413 GLY C C 1
ATOM 9356 O O . GLY C 1 402 ? 3.888 37.401 -9.455 1.00 22.13 413 GLY C O 1
ATOM 9357 N N . LEU C 1 403 ? 5.983 37.028 -10.242 1.00 20.74 414 LEU C N 1
ATOM 9358 C CA . LEU C 1 403 ? 6.495 38.343 -9.876 1.00 19.74 414 LEU C CA 1
ATOM 9359 C C . LEU C 1 403 ? 6.013 39.457 -10.810 1.00 18.63 414 LEU C C 1
ATOM 9360 O O . LEU C 1 403 ? 5.678 39.222 -11.987 1.00 17.67 414 LEU C O 1
ATOM 9365 N N . THR C 1 404 ? 5.970 40.672 -10.267 1.00 17.22 415 THR C N 1
ATOM 9366 C CA . THR C 1 404 ? 5.684 41.861 -11.049 1.00 16.86 415 THR C CA 1
ATOM 9367 C C . THR C 1 404 ? 6.906 42.152 -11.933 1.00 16.62 415 THR C C 1
ATOM 9368 O O . THR C 1 404 ? 7.987 41.599 -11.710 1.00 15.91 415 THR C O 1
ATOM 9372 N N . THR C 1 405 ? 6.717 43.042 -12.900 1.00 17.12 416 THR C N 1
ATOM 9373 C CA . THR C 1 405 ? 7.808 43.538 -13.763 1.00 16.72 416 THR C CA 1
ATOM 9374 C C . THR C 1 405 ? 9.080 43.885 -12.986 1.00 16.73 416 THR C C 1
ATOM 9375 O O . THR C 1 405 ? 10.179 43.364 -13.264 1.00 16.40 416 THR C O 1
ATOM 9379 N N . GLU C 1 406 ? 8.916 44.725 -11.969 1.00 16.91 417 GLU C N 1
ATOM 9380 C CA . GLU C 1 406 ? 10.042 45.246 -11.187 1.00 17.25 417 GLU C CA 1
ATOM 9381 C C . GLU C 1 406 ? 10.643 44.197 -10.242 1.00 17.27 417 GLU C C 1
ATOM 9382 O O . GLU C 1 406 ? 11.859 44.103 -10.117 1.00 17.11 417 GLU C O 1
ATOM 9388 N N . GLN C 1 407 ? 9.790 43.433 -9.555 1.00 17.78 418 GLN C N 1
ATOM 9389 C CA . GLN C 1 407 ? 10.257 42.316 -8.709 1.00 17.49 418 GLN C CA 1
ATOM 9390 C C . GLN C 1 407 ? 11.088 41.335 -9.528 1.00 16.45 418 GLN C C 1
ATOM 9391 O O . GLN C 1 407 ? 12.129 40.867 -9.066 1.00 16.49 418 GLN C O 1
ATOM 9397 N N . PHE C 1 408 ? 10.623 41.017 -10.734 1.00 16.09 419 PHE C N 1
ATOM 9398 C CA . PHE C 1 408 ? 11.345 40.048 -11.568 1.00 16.10 419 PHE C CA 1
ATOM 9399 C C . PHE C 1 408 ? 12.739 40.569 -11.916 1.00 15.93 419 PHE C C 1
ATOM 9400 O O . PHE C 1 408 ? 13.742 39.860 -11.782 1.00 15.53 419 PHE C O 1
ATOM 9408 N N . ILE C 1 409 ? 12.783 41.827 -12.346 1.00 15.94 420 ILE C N 1
ATOM 9409 C CA . ILE C 1 409 ? 14.045 42.477 -12.703 1.00 15.77 420 ILE C CA 1
ATOM 9410 C C . ILE C 1 409 ? 15.025 42.488 -11.521 1.00 15.47 420 ILE C C 1
ATOM 9411 O O . ILE C 1 409 ? 16.219 42.201 -11.690 1.00 14.56 420 ILE C O 1
ATOM 9416 N N . ASP C 1 410 ? 14.519 42.807 -10.332 1.00 16.06 421 ASP C N 1
ATOM 9417 C CA . ASP C 1 410 ? 15.353 42.783 -9.117 1.00 16.81 421 ASP C CA 1
ATOM 9418 C C . ASP C 1 410 ? 15.771 41.375 -8.689 1.00 16.39 421 ASP C C 1
ATOM 9419 O O . ASP C 1 410 ? 16.912 41.175 -8.236 1.00 16.69 421 ASP C O 1
ATOM 9424 N N . ALA C 1 411 ? 14.870 40.403 -8.863 1.00 15.94 422 ALA C N 1
ATOM 9425 C CA . ALA C 1 411 ? 15.182 39.003 -8.607 1.00 15.83 422 ALA C CA 1
ATOM 9426 C C . ALA C 1 411 ? 16.346 38.514 -9.473 1.00 15.16 422 ALA C C 1
ATOM 9427 O O . ALA C 1 411 ? 17.257 37.852 -8.980 1.00 15.09 422 ALA C O 1
ATOM 9429 N N . VAL C 1 412 ? 16.341 38.868 -10.754 1.00 14.26 423 VAL C N 1
ATOM 9430 C CA . VAL C 1 412 ? 17.441 38.477 -11.628 1.00 13.85 423 VAL C CA 1
ATOM 9431 C C . VAL C 1 412 ? 18.747 39.152 -11.186 1.00 14.50 423 VAL C C 1
ATOM 9432 O O . VAL C 1 412 ? 19.796 38.508 -11.085 1.00 13.83 423 VAL C O 1
ATOM 9436 N N . ALA C 1 413 ? 18.672 40.450 -10.928 1.00 15.62 424 ALA C N 1
ATOM 9437 C CA . ALA C 1 413 ? 19.863 41.234 -10.614 1.00 16.99 424 ALA C CA 1
ATOM 9438 C C . ALA C 1 413 ? 20.617 40.682 -9.413 1.00 18.05 424 ALA C C 1
ATOM 9439 O O . ALA C 1 413 ? 21.826 40.504 -9.458 1.00 18.61 424 ALA C O 1
ATOM 9441 N N . GLU C 1 414 ? 19.887 40.358 -8.359 1.00 20.84 425 GLU C N 1
ATOM 9442 C CA . GLU C 1 414 ? 20.528 39.842 -7.148 1.00 23.82 425 GLU C CA 1
ATOM 9443 C C . GLU C 1 414 ? 21.116 38.429 -7.301 1.00 23.70 425 GLU C C 1
ATOM 9444 O O . GLU C 1 414 ? 21.895 38.006 -6.461 1.00 24.63 425 GLU C O 1
ATOM 9450 N N . ARG C 1 415 ? 20.762 37.707 -8.368 1.00 23.09 426 ARG C N 1
ATOM 9451 C CA . ARG C 1 415 ? 21.366 36.395 -8.660 1.00 23.56 426 ARG C CA 1
ATOM 9452 C C . ARG C 1 415 ? 22.474 36.360 -9.709 1.00 23.58 426 ARG C C 1
ATOM 9453 O O . ARG C 1 415 ? 23.094 35.308 -9.900 1.00 23.87 426 ARG C O 1
ATOM 9461 N N . LEU C 1 416 ? 22.725 37.477 -10.399 1.00 24.00 427 LEU C N 1
ATOM 9462 C CA . LEU C 1 416 ? 23.772 37.519 -11.427 1.00 26.25 427 LEU C CA 1
ATOM 9463 C C . LEU C 1 416 ? 25.199 37.442 -10.863 1.00 31.16 427 LEU C C 1
ATOM 9464 O O . LEU C 1 416 ? 26.058 36.817 -11.494 1.00 34.85 427 LEU C O 1
ATOM 9469 N N . ASP C 1 417 ? 25.405 38.080 -9.699 1.00 35.43 428 ASP C N 1
ATOM 9470 C CA . ASP C 1 417 ? 26.696 38.304 -8.969 1.00 39.81 428 ASP C CA 1
ATOM 9471 C C . ASP C 1 417 ? 27.230 39.732 -9.139 1.00 39.02 428 ASP C C 1
ATOM 9472 O O . ASP C 1 417 ? 27.253 40.276 -10.242 1.00 37.92 428 ASP C O 1
ATOM 9477 N N . SER D 1 13 ? -38.970 -0.627 -55.980 1.00 35.33 24 SER D N 1
ATOM 9478 C CA . SER D 1 13 ? -38.069 -0.443 -57.162 1.00 34.12 24 SER D CA 1
ATOM 9479 C C . SER D 1 13 ? -36.785 0.252 -56.737 1.00 30.75 24 SER D C 1
ATOM 9480 O O . SER D 1 13 ? -36.730 0.877 -55.679 1.00 31.28 24 SER D O 1
ATOM 9483 N N . LYS D 1 14 ? -35.756 0.150 -57.561 1.00 26.19 25 LYS D N 1
ATOM 9484 C CA . LYS D 1 14 ? -34.523 0.887 -57.297 1.00 24.01 25 LYS D CA 1
ATOM 9485 C C . LYS D 1 14 ? -34.725 2.369 -57.531 1.00 22.08 25 LYS D C 1
ATOM 9486 O O . LYS D 1 14 ? -35.517 2.775 -58.376 1.00 21.28 25 LYS D O 1
ATOM 9492 N N . ILE D 1 15 ? -33.969 3.182 -56.800 1.00 20.74 26 ILE D N 1
ATOM 9493 C CA . ILE D 1 15 ? -33.944 4.626 -57.041 1.00 19.94 26 ILE D CA 1
ATOM 9494 C C . ILE D 1 15 ? -33.361 4.894 -58.433 1.00 20.07 26 ILE D C 1
ATOM 9495 O O . ILE D 1 15 ? -32.358 4.293 -58.810 1.00 20.53 26 ILE D O 1
ATOM 9500 N N . THR D 1 16 ? -34.012 5.755 -59.204 1.00 19.74 27 THR D N 1
ATOM 9501 C CA . THR D 1 16 ? -33.479 6.204 -60.482 1.00 20.07 27 THR D CA 1
ATOM 9502 C C . THR D 1 16 ? -32.461 7.317 -60.239 1.00 19.87 27 THR D C 1
ATOM 9503 O O . THR D 1 16 ? -32.820 8.438 -59.852 1.00 19.95 27 THR D O 1
ATOM 9507 N N . ALA D 1 17 ? -31.188 7.009 -60.473 1.00 18.68 28 ALA D N 1
ATOM 9508 C CA . ALA D 1 17 ? -30.143 8.026 -60.328 1.00 17.87 28 ALA D CA 1
ATOM 9509 C C . ALA D 1 17 ? -30.297 9.104 -61.386 1.00 18.51 28 ALA D C 1
ATOM 9510 O O . ALA D 1 17 ? -30.492 8.812 -62.586 1.00 18.86 28 ALA D O 1
ATOM 9512 N N . ALA D 1 18 ? -30.225 10.361 -60.959 1.00 17.67 29 ALA D N 1
ATOM 9513 C CA . ALA D 1 18 ? -30.160 11.464 -61.895 1.00 18.15 29 ALA D CA 1
ATOM 9514 C C . ALA D 1 18 ? -28.871 11.356 -62.708 1.00 18.14 29 ALA D C 1
ATOM 9515 O O . ALA D 1 18 ? -27.926 10.695 -62.266 1.00 17.51 29 ALA D O 1
ATOM 9517 N N . PRO D 1 19 ? -28.828 11.999 -63.893 1.00 19.05 30 PRO D N 1
ATOM 9518 C CA . PRO D 1 19 ? -27.553 12.076 -64.609 1.00 18.60 30 PRO D CA 1
ATOM 9519 C C . PRO D 1 19 ? -26.447 12.678 -63.732 1.00 18.69 30 PRO D C 1
ATOM 9520 O O . PRO D 1 19 ? -26.683 13.668 -63.037 1.00 16.99 30 PRO D O 1
ATOM 9524 N N . MET D 1 20 ? -25.266 12.065 -63.788 1.00 17.92 31 MET D N 1
ATOM 9525 C CA . MET D 1 20 ? -24.119 12.448 -62.963 1.00 17.45 31 MET D CA 1
ATOM 9526 C C . MET D 1 20 ? -22.844 11.984 -63.665 1.00 18.55 31 MET D C 1
ATOM 9527 O O . MET D 1 20 ? -22.807 10.889 -64.207 1.00 18.07 31 MET D O 1
ATOM 9532 N N . VAL D 1 21 ? -21.809 12.809 -63.630 1.00 18.97 32 VAL D N 1
ATOM 9533 C CA . VAL D 1 21 ? -20.474 12.402 -64.101 1.00 19.02 32 VAL D CA 1
ATOM 9534 C C . VAL D 1 21 ? -19.743 11.646 -62.977 1.00 20.03 32 VAL D C 1
ATOM 9535 O O . VAL D 1 21 ? -19.698 12.113 -61.826 1.00 19.70 32 VAL D O 1
ATOM 9539 N N . TYR D 1 22 ? -19.169 10.477 -63.300 1.00 19.16 33 TYR D N 1
ATOM 9540 C CA . TYR D 1 22 ? -18.374 9.714 -62.365 1.00 20.13 33 TYR D CA 1
ATOM 9541 C C . TYR D 1 22 ? -16.980 9.638 -62.993 1.00 23.08 33 TYR D C 1
ATOM 9542 O O . TYR D 1 22 ? -16.851 9.160 -64.124 1.00 23.83 33 TYR D O 1
ATOM 9551 N N . VAL D 1 23 ? -15.971 10.157 -62.287 1.00 22.77 34 VAL D N 1
ATOM 9552 C CA . VAL D 1 23 ? -14.566 10.111 -62.752 1.00 22.49 34 VAL D CA 1
ATOM 9553 C C . VAL D 1 23 ? -13.820 9.115 -61.879 1.00 23.25 34 VAL D C 1
ATOM 9554 O O . VAL D 1 23 ? -13.614 9.363 -60.680 1.00 22.05 34 VAL D O 1
ATOM 9558 N N . ARG D 1 24 ? -13.410 7.988 -62.485 1.00 22.15 35 ARG D N 1
ATOM 9559 C CA . ARG D 1 24 ? -12.711 6.912 -61.780 1.00 23.30 35 ARG D CA 1
ATOM 9560 C C . ARG D 1 24 ? -11.186 7.118 -61.889 1.00 22.21 35 ARG D C 1
ATOM 9561 O O . ARG D 1 24 ? -10.699 7.640 -62.886 1.00 21.68 35 ARG D O 1
ATOM 9569 N N . GLY D 1 25 ? -10.468 6.719 -60.846 1.00 23.47 36 GLY D N 1
ATOM 9570 C CA . GLY D 1 25 ? -9.007 6.830 -60.782 1.00 25.00 36 GLY D CA 1
ATOM 9571 C C . GLY D 1 25 ? -8.377 5.444 -60.839 1.00 25.93 36 GLY D C 1
ATOM 9572 O O . GLY D 1 25 ? -8.610 4.717 -61.788 1.00 27.16 36 GLY D O 1
ATOM 9573 N N . GLU D 1 26 ? -7.599 5.084 -59.821 1.00 27.48 37 GLU D N 1
ATOM 9574 C CA . GLU D 1 26 ? -6.850 3.815 -59.798 1.00 28.82 37 GLU D CA 1
ATOM 9575 C C . GLU D 1 26 ? -6.364 3.488 -58.395 1.00 29.01 37 GLU D C 1
ATOM 9576 O O . GLU D 1 26 ? -6.671 4.224 -57.440 1.00 27.60 37 GLU D O 1
ATOM 9582 N N . GLU D 1 27 ? -5.661 2.356 -58.259 1.00 28.14 38 GLU D N 1
ATOM 9583 C CA . GLU D 1 27 ? -5.032 1.924 -57.001 1.00 28.61 38 GLU D CA 1
ATOM 9584 C C . GLU D 1 27 ? -6.044 1.702 -55.843 1.00 27.25 38 GLU D C 1
ATOM 9585 O O . GLU D 1 27 ? -7.123 1.162 -56.087 1.00 28.19 38 GLU D O 1
ATOM 9591 N N . MET D 1 28 ? -5.721 2.091 -54.608 1.00 26.09 39 MET D N 1
ATOM 9592 C CA . MET D 1 28 ? -6.490 1.650 -53.455 1.00 25.31 39 MET D CA 1
ATOM 9593 C C . MET D 1 28 ? -7.898 2.253 -53.436 1.00 26.10 39 MET D C 1
ATOM 9594 O O . MET D 1 28 ? -8.863 1.568 -53.071 1.00 24.84 39 MET D O 1
ATOM 9599 N N . THR D 1 29 ? -7.990 3.524 -53.817 1.00 24.41 40 THR D N 1
ATOM 9600 C CA . THR D 1 29 ? -9.259 4.261 -53.775 1.00 24.25 40 THR D CA 1
ATOM 9601 C C . THR D 1 29 ? -10.253 3.790 -54.848 1.00 24.20 40 THR D C 1
ATOM 9602 O O . THR D 1 29 ? -11.461 3.701 -54.573 1.00 24.43 40 THR D O 1
ATOM 9606 N N . ALA D 1 30 ? -9.764 3.470 -56.047 1.00 24.28 41 ALA D N 1
ATOM 9607 C CA . ALA D 1 30 ? -10.615 2.850 -57.081 1.00 25.25 41 ALA D CA 1
ATOM 9608 C C . ALA D 1 30 ? -11.118 1.452 -56.690 1.00 25.08 41 ALA D C 1
ATOM 9609 O O . ALA D 1 30 ? -12.279 1.124 -56.948 1.00 25.18 41 ALA D O 1
ATOM 9611 N N . TYR D 1 31 ? -10.255 0.646 -56.080 1.00 24.77 42 TYR D N 1
ATOM 9612 C CA . TYR D 1 31 ? -10.650 -0.632 -55.498 1.00 25.77 42 TYR D CA 1
ATOM 9613 C C . TYR D 1 31 ? -11.781 -0.455 -54.482 1.00 25.66 42 TYR D C 1
ATOM 9614 O O . TYR D 1 31 ? -12.794 -1.164 -54.545 1.00 25.09 42 TYR D O 1
ATOM 9623 N N . VAL D 1 32 ? -11.607 0.495 -53.561 1.00 23.27 43 VAL D N 1
ATOM 9624 C CA . VAL D 1 32 ? -12.615 0.760 -52.525 1.00 22.57 43 VAL D CA 1
ATOM 9625 C C . VAL D 1 32 ? -13.943 1.214 -53.131 1.00 20.87 43 VAL D C 1
ATOM 9626 O O . VAL D 1 32 ? -14.985 0.697 -52.740 1.00 21.61 43 VAL D O 1
ATOM 9630 N N . MET D 1 33 ? -13.901 2.152 -54.074 1.00 20.61 44 MET D N 1
ATOM 9631 C CA . MET D 1 33 ? -15.126 2.664 -54.714 1.00 20.95 44 MET D CA 1
ATOM 9632 C C . MET D 1 33 ? -15.780 1.651 -55.652 1.00 21.54 44 MET D C 1
ATOM 9633 O O . MET D 1 33 ? -16.990 1.714 -55.865 1.00 19.46 44 MET D O 1
ATOM 9638 N N . ASP D 1 34 ? -14.997 0.726 -56.217 1.00 20.90 45 ASP D N 1
ATOM 9639 C CA . ASP D 1 34 ? -15.601 -0.420 -56.923 1.00 22.22 45 ASP D CA 1
ATOM 9640 C C . ASP D 1 34 ? -16.489 -1.210 -55.975 1.00 20.35 45 ASP D C 1
ATOM 9641 O O . ASP D 1 34 ? -17.611 -1.556 -56.323 1.00 22.36 45 ASP D O 1
ATOM 9646 N N . LEU D 1 35 ? -15.974 -1.494 -54.785 1.00 19.75 46 LEU D N 1
ATOM 9647 C CA . LEU D 1 35 ? -16.707 -2.244 -53.771 1.00 20.10 46 LEU D CA 1
ATOM 9648 C C . LEU D 1 35 ? -17.922 -1.466 -53.273 1.00 20.23 46 LEU D C 1
ATOM 9649 O O . LEU D 1 35 ? -19.010 -2.025 -53.195 1.00 19.59 46 LEU D O 1
ATOM 9654 N N . ILE D 1 36 ? -17.739 -0.184 -52.958 1.00 19.36 47 ILE D N 1
ATOM 9655 C CA . ILE D 1 36 ? -18.882 0.656 -52.542 1.00 19.00 47 ILE D CA 1
ATOM 9656 C C . ILE D 1 36 ? -19.997 0.730 -53.596 1.00 18.81 47 ILE D C 1
ATOM 9657 O O . ILE D 1 36 ? -21.176 0.571 -53.253 1.00 18.58 47 ILE D O 1
ATOM 9662 N N . ARG D 1 37 ? -19.647 0.976 -54.854 1.00 19.18 48 ARG D N 1
ATOM 9663 C CA . ARG D 1 37 ? -20.649 0.982 -55.923 1.00 20.30 48 ARG D CA 1
ATOM 9664 C C . ARG D 1 37 ? -21.355 -0.385 -56.045 1.00 21.39 48 ARG D C 1
ATOM 9665 O O . ARG D 1 37 ? -22.577 -0.450 -56.182 1.00 21.10 48 ARG D O 1
ATOM 9673 N N . SER D 1 38 ? -20.585 -1.457 -55.906 1.00 22.05 49 SER D N 1
ATOM 9674 C CA . SER D 1 38 ? -21.113 -2.812 -56.059 1.00 23.85 49 SER D CA 1
ATOM 9675 C C . SER D 1 38 ? -22.047 -3.188 -54.913 1.00 23.17 49 SER D C 1
ATOM 9676 O O . SER D 1 38 ? -23.122 -3.739 -55.151 1.00 22.68 49 SER D O 1
ATOM 9679 N N . ARG D 1 39 ? -21.638 -2.885 -53.681 1.00 22.53 50 ARG D N 1
ATOM 9680 C CA . ARG D 1 39 ? -22.310 -3.403 -52.499 1.00 22.84 50 ARG D CA 1
ATOM 9681 C C . ARG D 1 39 ? -23.271 -2.438 -51.821 1.00 20.96 50 ARG D C 1
ATOM 9682 O O . ARG D 1 39 ? -24.189 -2.890 -51.155 1.00 20.02 50 ARG D O 1
ATOM 9690 N N . TRP D 1 40 ? -23.048 -1.129 -51.960 1.00 18.91 51 TRP D N 1
ATOM 9691 C CA . TRP D 1 40 ? -23.945 -0.108 -51.353 1.00 18.17 51 TRP D CA 1
ATOM 9692 C C . TRP D 1 40 ? -24.923 0.495 -52.356 1.00 17.72 51 TRP D C 1
ATOM 9693 O O . TRP D 1 40 ? -26.117 0.623 -52.072 1.00 17.52 51 TRP D O 1
ATOM 9704 N N . ILE D 1 41 ? -24.413 0.894 -53.516 1.00 17.55 52 ILE D N 1
ATOM 9705 C CA . ILE D 1 41 ? -25.161 1.749 -54.445 1.00 17.46 52 ILE D CA 1
ATOM 9706 C C . ILE D 1 41 ? -26.035 0.900 -55.370 1.00 18.68 52 ILE D C 1
ATOM 9707 O O . ILE D 1 41 ? -27.258 0.990 -55.338 1.00 17.62 52 ILE D O 1
ATOM 9712 N N . GLU D 1 42 ? -25.394 0.051 -56.163 1.00 19.17 53 GLU D N 1
ATOM 9713 C CA . GLU D 1 42 ? -26.098 -0.693 -57.223 1.00 21.54 53 GLU D CA 1
ATOM 9714 C C . GLU D 1 42 ? -27.299 -1.536 -56.776 1.00 21.35 53 GLU D C 1
ATOM 9715 O O . GLU D 1 42 ? -28.289 -1.575 -57.504 1.00 23.79 53 GLU D O 1
ATOM 9721 N N . PRO D 1 43 ? -27.222 -2.201 -55.600 1.00 21.67 54 PRO D N 1
ATOM 9722 C CA . PRO D 1 43 ? -28.379 -2.972 -55.122 1.00 22.04 54 PRO D CA 1
ATOM 9723 C C . PRO D 1 43 ? -29.632 -2.144 -54.840 1.00 23.82 54 PRO D C 1
ATOM 9724 O O . PRO D 1 43 ? -30.746 -2.697 -54.847 1.00 23.19 54 PRO D O 1
ATOM 9728 N N . ARG D 1 44 ? -29.448 -0.845 -54.587 1.00 24.02 55 ARG D N 1
ATOM 9729 C CA . ARG D 1 44 ? -30.534 0.085 -54.253 1.00 24.46 55 ARG D CA 1
ATOM 9730 C C . ARG D 1 44 ? -30.799 1.157 -55.304 1.00 22.41 55 ARG D C 1
ATOM 9731 O O . ARG D 1 44 ? -31.848 1.799 -55.257 1.00 21.01 55 ARG D O 1
ATOM 9739 N N . VAL D 1 45 ? -29.877 1.347 -56.253 1.00 19.56 56 VAL D N 1
ATOM 9740 C CA . VAL D 1 45 ? -29.949 2.451 -57.212 1.00 19.09 56 VAL D CA 1
ATOM 9741 C C . VAL D 1 45 ? -29.652 1.968 -58.624 1.00 19.35 56 VAL D C 1
ATOM 9742 O O . VAL D 1 45 ? -28.696 1.253 -58.839 1.00 19.09 56 VAL D O 1
ATOM 9746 N N . ASP D 1 46 ? -30.491 2.384 -59.564 1.00 20.25 57 ASP D N 1
ATOM 9747 C CA . ASP D 1 46 ? -30.261 2.225 -60.995 1.00 21.20 57 ASP D CA 1
ATOM 9748 C C . ASP D 1 46 ? -29.323 3.363 -61.425 1.00 20.41 57 ASP D C 1
ATOM 9749 O O . ASP D 1 46 ? -29.713 4.526 -61.433 1.00 19.11 57 ASP D O 1
ATOM 9754 N N . VAL D 1 47 ? -28.110 3.002 -61.836 1.00 21.06 58 VAL D N 1
ATOM 9755 C CA . VAL D 1 47 ? -27.083 3.986 -62.196 1.00 21.10 58 VAL D CA 1
ATOM 9756 C C . VAL D 1 47 ? -26.944 4.206 -63.695 1.00 21.63 58 VAL D C 1
ATOM 9757 O O . VAL D 1 47 ? -25.928 4.738 -64.155 1.00 21.49 58 VAL D O 1
ATOM 9761 N N . GLY D 1 48 ? -27.974 3.848 -64.463 1.00 21.50 59 GLY D N 1
ATOM 9762 C CA . GLY D 1 48 ? -27.959 4.061 -65.905 1.00 21.45 59 GLY D CA 1
ATOM 9763 C C . GLY D 1 48 ? -27.621 5.466 -66.343 1.00 21.04 59 GLY D C 1
ATOM 9764 O O . GLY D 1 48 ? -27.005 5.657 -67.391 1.00 20.74 59 GLY D O 1
ATOM 9765 N N . GLY D 1 49 ? -28.026 6.457 -65.540 1.00 19.52 60 GLY D N 1
ATOM 9766 C CA . GLY D 1 49 ? -27.771 7.847 -65.849 1.00 18.88 60 GLY D CA 1
ATOM 9767 C C . GLY D 1 49 ? -26.356 8.336 -65.576 1.00 18.39 60 GLY D C 1
ATOM 9768 O O . GLY D 1 49 ? -26.008 9.419 -66.022 1.00 19.08 60 GLY D O 1
ATOM 9769 N N . TRP D 1 50 ? -25.556 7.558 -64.857 1.00 18.80 61 TRP D N 1
ATOM 9770 C CA . TRP D 1 50 ? -24.156 7.923 -64.589 1.00 19.53 61 TRP D CA 1
ATOM 9771 C C . TRP D 1 50 ? -23.336 7.762 -65.858 1.00 22.27 61 TRP D C 1
ATOM 9772 O O . TRP D 1 50 ? -23.480 6.745 -66.553 1.00 24.16 61 TRP D O 1
ATOM 9783 N N . GLU D 1 51 ? -22.537 8.784 -66.180 1.00 22.20 62 GLU D N 1
ATOM 9784 C CA . GLU D 1 51 ? -21.575 8.710 -67.272 1.00 23.94 62 GLU D CA 1
ATOM 9785 C C . GLU D 1 51 ? -20.197 8.602 -66.647 1.00 26.58 62 GLU D C 1
ATOM 9786 O O . GLU D 1 51 ? -19.730 9.551 -66.014 1.00 24.61 62 GLU D O 1
ATOM 9792 N N . THR D 1 52 ? -19.588 7.418 -66.789 1.00 28.95 63 THR D N 1
ATOM 9793 C CA . THR D 1 52 ? -18.330 7.077 -66.139 1.00 29.86 63 THR D CA 1
ATOM 9794 C C . THR D 1 52 ? -17.149 7.305 -67.087 1.00 29.95 63 THR D C 1
ATOM 9795 O O . THR D 1 52 ? -17.248 7.042 -68.281 1.00 25.19 63 THR D O 1
ATOM 9799 N N . PHE D 1 53 ? -16.045 7.811 -66.533 1.00 31.10 64 PHE D N 1
ATOM 9800 C CA . PHE D 1 53 ? -14.823 8.092 -67.294 1.00 32.07 64 PHE D CA 1
ATOM 9801 C C . PHE D 1 53 ? -13.612 7.500 -66.574 1.00 33.70 64 PHE D C 1
ATOM 9802 O O . PHE D 1 53 ? -13.522 7.541 -65.338 1.00 31.78 64 PHE D O 1
ATOM 9810 N N . ASP D 1 54 ? -12.698 6.928 -67.363 1.00 33.23 65 ASP D N 1
ATOM 9811 C CA . ASP D 1 54 ? -11.498 6.249 -66.858 1.00 34.94 65 ASP D CA 1
ATOM 9812 C C . ASP D 1 54 ? -10.412 7.325 -66.877 1.00 34.01 65 ASP D C 1
ATOM 9813 O O . ASP D 1 54 ? -9.969 7.737 -67.947 1.00 36.90 65 ASP D O 1
ATOM 9818 N N . LEU D 1 55 ? -10.031 7.823 -65.699 1.00 33.42 66 LEU D N 1
ATOM 9819 C CA . LEU D 1 55 ? -8.971 8.828 -65.604 1.00 31.96 66 LEU D CA 1
ATOM 9820 C C . LEU D 1 55 ? -7.744 8.260 -64.907 1.00 31.96 66 LEU D C 1
ATOM 9821 O O . LEU D 1 55 ? -7.050 8.971 -64.173 1.00 29.41 66 LEU D O 1
ATOM 9826 N N . ARG D 1 56 ? -7.441 6.979 -65.136 1.00 32.00 67 ARG D N 1
ATOM 9827 C CA . ARG D 1 56 ? -6.114 6.504 -64.736 1.00 31.88 67 ARG D CA 1
ATOM 9828 C C . ARG D 1 56 ? -5.071 7.284 -65.553 1.00 28.89 67 ARG D C 1
ATOM 9829 O O . ARG D 1 56 ? -5.377 7.846 -66.620 1.00 27.47 67 ARG D O 1
ATOM 9834 N N . ALA D 1 57 ? -3.877 7.428 -64.985 1.00 29.24 68 ALA D N 1
ATOM 9835 C CA . ALA D 1 57 ? -2.798 8.151 -65.653 1.00 29.61 68 ALA D CA 1
ATOM 9836 C C . ALA D 1 57 ? -2.548 7.512 -67.020 1.00 29.26 68 ALA D C 1
ATOM 9837 O O . ALA D 1 57 ? -2.490 8.213 -68.027 1.00 29.60 68 ALA D O 1
ATOM 9839 N N . LYS D 1 58 ? -2.461 6.176 -67.020 1.00 32.00 69 LYS D N 1
ATOM 9840 C CA . LYS D 1 58 ? -2.277 5.366 -68.245 1.00 33.52 69 LYS D CA 1
ATOM 9841 C C . LYS D 1 58 ? -3.373 5.603 -69.264 1.00 34.63 69 LYS D C 1
ATOM 9842 O O . LYS D 1 58 ? -3.089 5.645 -70.455 1.00 36.61 69 LYS D O 1
ATOM 9844 N N . ASN D 1 59 ? -4.621 5.769 -68.807 1.00 34.48 70 ASN D N 1
ATOM 9845 C CA . ASN D 1 59 ? -5.715 6.073 -69.726 1.00 35.34 70 ASN D CA 1
ATOM 9846 C C . ASN D 1 59 ? -5.666 7.498 -70.224 1.00 32.42 70 ASN D C 1
ATOM 9847 O O . ASN D 1 59 ? -6.024 7.731 -71.359 1.00 33.58 70 ASN D O 1
ATOM 9852 N N . ARG D 1 60 ? -5.247 8.459 -69.391 1.00 34.02 71 ARG D N 1
ATOM 9853 C CA . ARG D 1 60 ? -5.050 9.850 -69.863 1.00 31.29 71 ARG D CA 1
ATOM 9854 C C . ARG D 1 60 ? -3.967 9.910 -70.943 1.00 34.68 71 ARG D C 1
ATOM 9855 O O . ARG D 1 60 ? -4.088 10.660 -71.910 1.00 36.24 71 ARG D O 1
ATOM 9863 N N . ASP D 1 61 ? -2.904 9.132 -70.756 1.00 35.71 72 ASP D N 1
ATOM 9864 C CA . ASP D 1 61 ? -1.840 9.030 -71.763 1.00 38.42 72 ASP D CA 1
ATOM 9865 C C . ASP D 1 61 ? -2.320 8.260 -73.003 1.00 37.39 72 ASP D C 1
ATOM 9866 O O . ASP D 1 61 ? -2.275 8.810 -74.101 1.00 36.49 72 ASP D O 1
ATOM 9871 N N . ASP D 1 62 ? -2.831 7.033 -72.820 1.00 40.13 73 ASP D N 1
ATOM 9872 C CA . ASP D 1 62 ? -3.332 6.192 -73.947 1.00 39.76 73 ASP D CA 1
ATOM 9873 C C . ASP D 1 62 ? -4.330 6.943 -74.832 1.00 39.40 73 ASP D C 1
ATOM 9874 O O . ASP D 1 62 ? -4.356 6.725 -76.046 1.00 40.85 73 ASP D O 1
ATOM 9879 N N . THR D 1 63 ? -5.151 7.810 -74.223 1.00 39.25 74 THR D N 1
ATOM 9880 C CA . THR D 1 63 ? -6.155 8.616 -74.938 1.00 37.67 74 THR D CA 1
ATOM 9881 C C . THR D 1 63 ? -5.681 10.020 -75.342 1.00 35.73 74 THR D C 1
ATOM 9882 O O . THR D 1 63 ? -6.440 10.763 -75.963 1.00 33.98 74 THR D O 1
ATOM 9886 N N . GLU D 1 64 ? -4.442 10.389 -75.004 1.00 36.96 75 GLU D N 1
ATOM 9887 C CA . GLU D 1 64 ? -3.923 11.766 -75.216 1.00 36.94 75 GLU D CA 1
ATOM 9888 C C . GLU D 1 64 ? -4.814 12.870 -74.592 1.00 38.00 75 GLU D C 1
ATOM 9889 O O . GLU D 1 64 ? -5.054 13.930 -75.193 1.00 34.14 75 GLU D O 1
ATOM 9892 N N . ASP D 1 65 ? -5.305 12.609 -73.377 1.00 37.67 76 ASP D N 1
ATOM 9893 C CA . ASP D 1 65 ? -6.141 13.575 -72.629 1.00 39.87 76 ASP D CA 1
ATOM 9894 C C . ASP D 1 65 ? -7.498 13.884 -73.316 1.00 41.29 76 ASP D C 1
ATOM 9895 O O . ASP D 1 65 ? -8.125 14.919 -73.039 1.00 41.89 76 ASP D O 1
ATOM 9900 N N . ARG D 1 66 ? -7.941 12.982 -74.199 1.00 40.11 77 ARG D N 1
ATOM 9901 C CA . ARG D 1 66 ? -9.264 13.068 -74.809 1.00 39.40 77 ARG D CA 1
ATOM 9902 C C . ARG D 1 66 ? -10.304 12.845 -73.722 1.00 37.31 77 ARG D C 1
ATOM 9903 O O . ARG D 1 66 ? -11.327 13.518 -73.682 1.00 40.30 77 ARG D O 1
ATOM 9905 N N . VAL D 1 67 ? -10.024 11.890 -72.845 1.00 36.97 78 VAL D N 1
ATOM 9906 C CA . VAL D 1 67 ? -10.918 11.560 -71.742 1.00 36.34 78 VAL D CA 1
ATOM 9907 C C . VAL D 1 67 ? -11.146 12.763 -70.814 1.00 37.30 78 VAL D C 1
ATOM 9908 O O . VAL D 1 67 ? -12.286 13.015 -70.422 1.00 35.38 78 VAL D O 1
ATOM 9912 N N . LEU D 1 68 ? -10.098 13.538 -70.518 1.00 36.49 79 LEU D N 1
ATOM 9913 C CA . LEU D 1 68 ? -10.259 14.747 -69.683 1.00 37.02 79 LEU D CA 1
ATOM 9914 C C . LEU D 1 68 ? -11.130 15.782 -70.381 1.00 34.20 79 LEU D C 1
ATOM 9915 O O . LEU D 1 68 ? -11.938 16.443 -69.737 1.00 31.32 79 LEU D O 1
ATOM 9920 N N . ARG D 1 69 ? -10.966 15.920 -71.695 1.00 32.91 80 ARG D N 1
ATOM 9921 C CA . ARG D 1 69 ? -11.843 16.775 -72.500 1.00 31.09 80 ARG D CA 1
ATOM 9922 C C . ARG D 1 69 ? -13.312 16.303 -72.457 1.00 29.74 80 ARG D C 1
ATOM 9923 O O . ARG D 1 69 ? -14.235 17.126 -72.398 1.00 31.50 80 ARG D O 1
ATOM 9925 N N . ASP D 1 70 ? -13.523 14.989 -72.495 1.00 29.33 81 ASP D N 1
ATOM 9926 C CA . ASP D 1 70 ? -14.878 14.428 -72.404 1.00 29.70 81 ASP D CA 1
ATOM 9927 C C . ASP D 1 70 ? -15.484 14.661 -71.001 1.00 29.70 81 ASP D C 1
ATOM 9928 O O . ASP D 1 70 ? -16.686 14.932 -70.875 1.00 29.04 81 ASP D O 1
ATOM 9933 N N . VAL D 1 71 ? -14.652 14.574 -69.965 1.00 27.31 82 VAL D N 1
ATOM 9934 C CA . VAL D 1 71 ? -15.100 14.866 -68.593 1.00 27.09 82 VAL D CA 1
ATOM 9935 C C . VAL D 1 71 ? -15.624 16.302 -68.490 1.00 26.88 82 VAL D C 1
ATOM 9936 O O . VAL D 1 71 ? -16.720 16.525 -67.941 1.00 26.59 82 VAL D O 1
ATOM 9940 N N . ILE D 1 72 ? -14.869 17.259 -69.031 1.00 25.57 83 ILE D N 1
ATOM 9941 C CA . ILE D 1 72 ? -15.246 18.673 -69.002 1.00 26.75 83 ILE D CA 1
ATOM 9942 C C . ILE D 1 72 ? -16.579 18.914 -69.709 1.00 26.79 83 ILE D C 1
ATOM 9943 O O . ILE D 1 72 ? -17.414 19.695 -69.216 1.00 23.50 83 ILE D O 1
ATOM 9948 N N . GLU D 1 73 ? -16.767 18.265 -70.866 1.00 25.93 84 GLU D N 1
ATOM 9949 C CA . GLU D 1 73 ? -18.009 18.410 -71.629 1.00 26.65 84 GLU D CA 1
ATOM 9950 C C . GLU D 1 73 ? -19.179 17.812 -70.881 1.00 23.45 84 GLU D C 1
ATOM 9951 O O . GLU D 1 73 ? -20.205 18.467 -70.763 1.00 24.23 84 GLU D O 1
ATOM 9957 N N . ALA D 1 74 ? -19.031 16.575 -70.408 1.00 22.98 85 ALA D N 1
ATOM 9958 C CA . ALA D 1 74 ? -20.069 15.917 -69.609 1.00 22.47 85 ALA D CA 1
ATOM 9959 C C . ALA D 1 74 ? -20.441 16.770 -68.391 1.00 23.35 85 ALA D C 1
ATOM 9960 O O . ALA D 1 74 ? -21.616 16.942 -68.103 1.00 22.08 85 ALA D O 1
ATOM 9962 N N . GLY D 1 75 ? -19.433 17.323 -67.710 1.00 23.56 86 GLY D N 1
ATOM 9963 C CA . GLY D 1 75 ? -19.655 18.205 -66.548 1.00 23.25 86 GLY D CA 1
ATOM 9964 C C . GLY D 1 75 ? -20.483 19.436 -66.823 1.00 23.54 86 GLY D C 1
ATOM 9965 O O . GLY D 1 75 ? -21.370 19.795 -66.025 1.00 21.39 86 GLY D O 1
ATOM 9966 N N . LYS D 1 76 ? -20.206 20.097 -67.948 1.00 24.63 87 LYS D N 1
ATOM 9967 C CA . LYS D 1 76 ? -21.003 21.247 -68.378 1.00 26.39 87 LYS D CA 1
ATOM 9968 C C . LYS D 1 76 ? -22.450 20.853 -68.632 1.00 25.65 87 LYS D C 1
ATOM 9969 O O . LYS D 1 76 ? -23.371 21.547 -68.226 1.00 26.17 87 LYS D O 1
ATOM 9975 N N . ARG D 1 77 ? -22.636 19.735 -69.319 1.00 25.95 88 ARG D N 1
ATOM 9976 C CA . ARG D 1 77 ? -23.969 19.262 -69.668 1.00 25.43 88 ARG D CA 1
ATOM 9977 C C . ARG D 1 77 ? -24.762 18.811 -68.442 1.00 23.75 88 ARG D C 1
ATOM 9978 O O . ARG D 1 77 ? -25.911 19.205 -68.285 1.00 24.16 88 ARG D O 1
ATOM 9986 N N . ILE D 1 78 ? -24.142 17.994 -67.590 1.00 22.22 89 ILE D N 1
ATOM 9987 C CA . ILE D 1 78 ? -24.838 17.310 -66.479 1.00 21.68 89 ILE D CA 1
ATOM 9988 C C . ILE D 1 78 ? -24.845 18.122 -65.158 1.00 21.75 89 ILE D C 1
ATOM 9989 O O . ILE D 1 78 ? -25.754 17.953 -64.322 1.00 21.11 89 ILE D O 1
ATOM 9994 N N . LYS D 1 79 ? -23.813 18.952 -64.972 1.00 19.95 90 LYS D N 1
ATOM 9995 C CA . LYS D 1 79 ? -23.686 19.915 -63.844 1.00 19.96 90 LYS D CA 1
ATOM 9996 C C . LYS D 1 79 ? -23.305 19.352 -62.477 1.00 18.21 90 LYS D C 1
ATOM 9997 O O . LYS D 1 79 ? -23.116 20.119 -61.530 1.00 16.70 90 LYS D O 1
ATOM 10003 N N . ALA D 1 80 ? -23.153 18.037 -62.390 1.00 16.70 91 ALA D N 1
ATOM 10004 C CA . ALA D 1 80 ? -22.866 17.328 -61.151 1.00 16.16 91 ALA D CA 1
ATOM 10005 C C . ALA D 1 80 ? -21.807 16.269 -61.429 1.00 16.21 91 ALA D C 1
ATOM 10006 O O . ALA D 1 80 ? -22.006 15.384 -62.279 1.00 15.91 91 ALA D O 1
ATOM 10008 N N . ILE D 1 81 ? -20.692 16.354 -60.708 1.00 14.74 92 ILE D N 1
ATOM 10009 C CA . ILE D 1 81 ? -19.537 15.494 -60.955 1.00 14.58 92 ILE D CA 1
ATOM 10010 C C . ILE D 1 81 ? -19.011 14.951 -59.636 1.00 15.01 92 ILE D C 1
ATOM 10011 O O . ILE D 1 81 ? -18.703 15.732 -58.724 1.00 14.65 92 ILE D O 1
ATOM 10016 N N . PHE D 1 82 ? -18.904 13.629 -59.543 1.00 14.50 93 PHE D N 1
ATOM 10017 C CA . PHE D 1 82 ? -18.069 12.980 -58.544 1.00 15.37 93 PHE D CA 1
ATOM 10018 C C . PHE D 1 82 ? -16.757 12.530 -59.179 1.00 16.17 93 PHE D C 1
ATOM 10019 O O . PHE D 1 82 ? -16.766 11.854 -60.213 1.00 14.61 93 PHE D O 1
ATOM 10027 N N . LYS D 1 83 ? -15.651 12.873 -58.535 1.00 15.97 94 LYS D N 1
ATOM 10028 C CA . LYS D 1 83 ? -14.328 12.458 -59.002 1.00 16.25 94 LYS D CA 1
ATOM 10029 C C . LYS D 1 83 ? -13.571 11.769 -57.887 1.00 17.05 94 LYS D C 1
ATOM 10030 O O . LYS D 1 83 ? -13.457 12.321 -56.797 1.00 16.81 94 LYS D O 1
ATOM 10036 N N . GLU D 1 84 ? -13.039 10.575 -58.179 1.00 17.48 95 GLU D N 1
ATOM 10037 C CA . GLU D 1 84 ? -12.193 9.833 -57.248 1.00 18.97 95 GLU D CA 1
ATOM 10038 C C . GLU D 1 84 ? -10.810 10.479 -57.228 1.00 18.37 95 GLU D C 1
ATOM 10039 O O . GLU D 1 84 ? -10.465 11.187 -58.159 1.00 19.19 95 GLU D O 1
ATOM 10045 N N . PRO D 1 85 ? -10.000 10.184 -56.209 1.00 19.48 96 PRO D N 1
ATOM 10046 C CA . PRO D 1 85 ? -8.583 10.582 -56.313 1.00 19.83 96 PRO D CA 1
ATOM 10047 C C . PRO D 1 85 ? -7.934 9.991 -57.555 1.00 20.75 96 PRO D C 1
ATOM 10048 O O . PRO D 1 85 ? -8.293 8.879 -57.959 1.00 21.59 96 PRO D O 1
ATOM 10052 N N . THR D 1 86 ? -7.043 10.744 -58.184 1.00 20.69 97 THR D N 1
ATOM 10053 C CA . THR D 1 86 ? -6.371 10.284 -59.402 1.00 22.30 97 THR D CA 1
ATOM 10054 C C . THR D 1 86 ? -4.867 10.475 -59.289 1.00 23.78 97 THR D C 1
ATOM 10055 O O . THR D 1 86 ? -4.386 11.217 -58.428 1.00 23.31 97 THR D O 1
ATOM 10059 N N . VAL D 1 87 ? -4.142 9.782 -60.163 1.00 24.85 98 VAL D N 1
ATOM 10060 C CA . VAL D 1 87 ? -2.683 9.865 -60.231 1.00 25.03 98 VAL D CA 1
ATOM 10061 C C . VAL D 1 87 ? -2.346 10.864 -61.316 1.00 24.68 98 VAL D C 1
ATOM 10062 O O . VAL D 1 87 ? -2.601 10.613 -62.500 1.00 24.67 98 VAL D O 1
ATOM 10066 N N . THR D 1 88 ? -1.807 12.015 -60.917 1.00 24.33 99 THR D N 1
ATOM 10067 C CA . THR D 1 88 ? -1.375 13.014 -61.878 1.00 25.64 99 THR D CA 1
ATOM 10068 C C . THR D 1 88 ? -0.163 12.435 -62.614 1.00 26.62 99 THR D C 1
ATOM 10069 O O . THR D 1 88 ? 0.744 11.946 -61.962 1.00 25.54 99 THR D O 1
ATOM 10073 N N . PRO D 1 89 ? -0.169 12.449 -63.958 1.00 28.14 100 PRO D N 1
ATOM 10074 C CA . PRO D 1 89 ? 0.967 11.873 -64.697 1.00 31.05 100 PRO D CA 1
ATOM 10075 C C . PRO D 1 89 ? 2.202 12.794 -64.699 1.00 32.92 100 PRO D C 1
ATOM 10076 O O . PRO D 1 89 ? 2.556 13.382 -65.728 1.00 34.61 100 PRO D O 1
ATOM 10080 N N . THR D 1 90 ? 2.842 12.899 -63.534 1.00 34.51 101 THR D N 1
ATOM 10081 C CA . THR D 1 90 ? 4.040 13.713 -63.363 1.00 35.90 101 THR D CA 1
ATOM 10082 C C . THR D 1 90 ? 5.209 12.991 -64.030 1.00 36.97 101 THR D C 1
ATOM 10083 O O . THR D 1 90 ? 5.093 11.813 -64.379 1.00 36.44 101 THR D O 1
ATOM 10087 N N . ALA D 1 91 ? 6.333 13.689 -64.186 1.00 38.55 102 ALA D N 1
ATOM 10088 C CA . ALA D 1 91 ? 7.556 13.091 -64.758 1.00 40.10 102 ALA D CA 1
ATOM 10089 C C . ALA D 1 91 ? 7.911 11.761 -64.088 1.00 41.54 102 ALA D C 1
ATOM 10090 O O . ALA D 1 91 ? 8.254 10.797 -64.766 1.00 40.73 102 ALA D O 1
ATOM 10092 N N . ASP D 1 92 ? 7.775 11.717 -62.763 1.00 45.06 103 ASP D N 1
ATOM 10093 C CA . ASP D 1 92 ? 8.077 10.521 -61.960 1.00 48.74 103 ASP D CA 1
ATOM 10094 C C . ASP D 1 92 ? 7.152 9.354 -62.290 1.00 51.30 103 ASP D C 1
ATOM 10095 O O . ASP D 1 92 ? 7.579 8.198 -62.286 1.00 51.76 103 ASP D O 1
ATOM 10100 N N . GLN D 1 93 ? 5.884 9.666 -62.551 1.00 54.28 104 GLN D N 1
ATOM 10101 C CA . GLN D 1 93 ? 4.887 8.656 -62.931 1.00 56.09 104 GLN D CA 1
ATOM 10102 C C . GLN D 1 93 ? 5.078 8.153 -64.357 1.00 57.54 104 GLN D C 1
ATOM 10103 O O . GLN D 1 93 ? 4.826 6.976 -64.635 1.00 56.85 104 GLN D O 1
ATOM 10109 N N . VAL D 1 94 ? 5.511 9.050 -65.247 1.00 58.95 105 VAL D N 1
ATOM 10110 C CA . VAL D 1 94 ? 5.827 8.700 -66.638 1.00 59.70 105 VAL D CA 1
ATOM 10111 C C . VAL D 1 94 ? 6.830 7.551 -66.666 1.00 61.03 105 VAL D C 1
ATOM 10112 O O . VAL D 1 94 ? 6.622 6.556 -67.365 1.00 61.12 105 VAL D O 1
ATOM 10116 N N . LYS D 1 95 ? 7.907 7.708 -65.895 1.00 62.01 106 LYS D N 1
ATOM 10117 C CA . LYS D 1 95 ? 8.908 6.657 -65.701 1.00 61.09 106 LYS D CA 1
ATOM 10118 C C . LYS D 1 95 ? 8.270 5.365 -65.187 1.00 61.34 106 LYS D C 1
ATOM 10119 O O . LYS D 1 95 ? 8.409 4.316 -65.813 1.00 60.50 106 LYS D O 1
ATOM 10121 N N . ARG D 1 96 ? 7.542 5.473 -64.074 1.00 63.21 107 ARG D N 1
ATOM 10122 C CA . ARG D 1 96 ? 6.994 4.312 -63.338 1.00 63.00 107 ARG D CA 1
ATOM 10123 C C . ARG D 1 96 ? 5.932 3.491 -64.092 1.00 61.21 107 ARG D C 1
ATOM 10124 O O . ARG D 1 96 ? 5.873 2.275 -63.909 1.00 58.82 107 ARG D O 1
ATOM 10132 N N . LEU D 1 97 ? 5.098 4.144 -64.908 1.00 59.92 108 LEU D N 1
ATOM 10133 C CA . LEU D 1 97 ? 3.987 3.471 -65.623 1.00 59.88 108 LEU D CA 1
ATOM 10134 C C . LEU D 1 97 ? 4.198 3.354 -67.144 1.00 59.13 108 LEU D C 1
ATOM 10135 O O . LEU D 1 97 ? 3.281 2.965 -67.869 1.00 59.54 108 LEU D O 1
ATOM 10140 N N . GLY D 1 98 ? 5.396 3.679 -67.626 1.00 59.35 109 GLY D N 1
ATOM 10141 C CA . GLY D 1 98 ? 5.718 3.558 -69.047 1.00 58.25 109 GLY D CA 1
ATOM 10142 C C . GLY D 1 98 ? 4.902 4.469 -69.944 1.00 57.71 109 GLY D C 1
ATOM 10143 O O . GLY D 1 98 ? 4.419 4.041 -70.995 1.00 57.86 109 GLY D O 1
ATOM 10144 N N . LEU D 1 99 ? 4.749 5.724 -69.531 1.00 56.69 110 LEU D N 1
ATOM 10145 C CA . LEU D 1 99 ? 3.944 6.686 -70.282 1.00 56.36 110 LEU D CA 1
ATOM 10146 C C . LEU D 1 99 ? 4.787 7.362 -71.357 1.00 55.54 110 LEU D C 1
ATOM 10147 O O . LEU D 1 99 ? 6.013 7.424 -71.252 1.00 57.66 110 LEU D O 1
ATOM 10152 N N . ARG D 1 100 ? 4.113 7.867 -72.383 1.00 53.05 111 ARG D N 1
ATOM 10153 C CA . ARG D 1 100 ? 4.759 8.506 -73.527 1.00 52.05 111 ARG D CA 1
ATOM 10154 C C . ARG D 1 100 ? 5.146 9.953 -73.214 1.00 51.65 111 ARG D C 1
ATOM 10155 O O . ARG D 1 100 ? 6.289 10.346 -73.434 1.00 50.46 111 ARG D O 1
ATOM 10158 N N . LYS D 1 101 ? 4.188 10.734 -72.707 1.00 49.77 112 LYS D N 1
ATOM 10159 C CA . LYS D 1 101 ? 4.420 12.121 -72.270 1.00 46.03 112 LYS D CA 1
ATOM 10160 C C . LYS D 1 101 ? 3.927 12.323 -70.835 1.00 45.74 112 LYS D C 1
ATOM 10161 O O . LYS D 1 101 ? 3.148 11.511 -70.308 1.00 40.51 112 LYS D O 1
ATOM 10163 N N . SER D 1 102 ? 4.393 13.403 -70.206 1.00 45.56 113 SER D N 1
ATOM 10164 C CA . SER D 1 102 ? 3.867 13.840 -68.909 1.00 43.37 113 SER D CA 1
ATOM 10165 C C . SER D 1 102 ? 2.663 14.752 -69.144 1.00 42.24 113 SER D C 1
ATOM 10166 O O . SER D 1 102 ? 2.555 15.406 -70.185 1.00 43.06 113 SER D O 1
ATOM 10169 N N . TRP D 1 103 ? 1.760 14.780 -68.166 1.00 40.23 114 TRP D N 1
ATOM 10170 C CA . TRP D 1 103 ? 0.534 15.578 -68.239 1.00 38.95 114 TRP D CA 1
ATOM 10171 C C . TRP D 1 103 ? 0.336 16.252 -66.895 1.00 36.04 114 TRP D C 1
ATOM 10172 O O . TRP D 1 103 ? 0.496 15.613 -65.854 1.00 36.49 114 TRP D O 1
ATOM 10183 N N . GLY D 1 104 ? -0.025 17.527 -66.913 1.00 33.56 115 GLY D N 1
ATOM 10184 C CA . GLY D 1 104 ? -0.234 18.283 -65.680 1.00 32.65 115 GLY D CA 1
ATOM 10185 C C . GLY D 1 104 ? -1.485 17.851 -64.927 1.00 30.59 115 GLY D C 1
ATOM 10186 O O . GLY D 1 104 ? -2.217 16.947 -65.365 1.00 30.76 115 GLY D O 1
ATOM 10187 N N . SER D 1 105 ? -1.716 18.499 -63.789 1.00 28.39 116 SER D N 1
ATOM 10188 C CA . SER D 1 105 ? -2.923 18.282 -62.985 1.00 27.40 116 SER D CA 1
ATOM 10189 C C . SER D 1 105 ? -4.175 18.549 -63.820 1.00 24.78 116 SER D C 1
ATOM 10190 O O . SER D 1 105 ? -4.186 19.481 -64.606 1.00 25.03 116 SER D O 1
ATOM 10193 N N . PRO D 1 106 ? -5.242 17.747 -63.630 1.00 24.18 117 PRO D N 1
ATOM 10194 C CA . PRO D 1 106 ? -6.490 18.035 -64.333 1.00 23.99 117 PRO D CA 1
ATOM 10195 C C . PRO D 1 106 ? -7.253 19.245 -63.765 1.00 24.61 117 PRO D C 1
ATOM 10196 O O . PRO D 1 106 ? -8.210 19.709 -64.395 1.00 22.08 117 PRO D O 1
ATOM 10200 N N . ASN D 1 107 ? -6.842 19.738 -62.591 1.00 24.14 118 ASN D N 1
ATOM 10201 C CA . ASN D 1 107 ? -7.551 20.837 -61.930 1.00 24.82 118 ASN D CA 1
ATOM 10202 C C . ASN D 1 107 ? -7.677 22.126 -62.717 1.00 24.55 118 ASN D C 1
ATOM 10203 O O . ASN D 1 107 ? -8.735 22.773 -62.674 1.00 24.00 118 ASN D O 1
ATOM 10208 N N . GLY D 1 108 ? -6.622 22.494 -63.444 1.00 23.93 119 GLY D N 1
ATOM 10209 C CA . GLY D 1 108 ? -6.639 23.689 -64.290 1.00 24.25 119 GLY D CA 1
ATOM 10210 C C . GLY D 1 108 ? -7.738 23.653 -65.340 1.00 24.69 119 GLY D C 1
ATOM 10211 O O . GLY D 1 108 ? -8.503 24.612 -65.474 1.00 25.44 119 GLY D O 1
ATOM 10212 N N . ALA D 1 109 ? -7.823 22.529 -66.051 1.00 24.21 120 ALA D N 1
ATOM 10213 C CA . ALA D 1 109 ? -8.846 22.278 -67.069 1.00 24.91 120 ALA D CA 1
ATOM 10214 C C . ALA D 1 109 ? -10.276 22.359 -66.520 1.00 24.12 120 ALA D C 1
ATOM 10215 O O . ALA D 1 109 ? -11.152 22.981 -67.128 1.00 24.14 120 ALA D O 1
ATOM 10217 N N . MET D 1 110 ? -10.499 21.742 -65.368 1.00 24.83 121 MET D N 1
ATOM 10218 C CA . MET D 1 110 ? -11.823 21.750 -64.722 1.00 24.38 121 MET D CA 1
ATOM 10219 C C . MET D 1 110 ? -12.204 23.142 -64.235 1.00 23.47 121 MET D C 1
ATOM 10220 O O . MET D 1 110 ? -13.326 23.618 -64.477 1.00 21.64 121 MET D O 1
ATOM 10225 N N . ARG D 1 111 ? -11.275 23.810 -63.558 1.00 22.23 122 ARG D N 1
ATOM 10226 C CA . ARG D 1 111 ? -11.557 25.152 -63.032 1.00 22.91 122 ARG D CA 1
ATOM 10227 C C . ARG D 1 111 ? -11.854 26.174 -64.138 1.00 24.55 122 ARG D C 1
ATOM 10228 O O . ARG D 1 111 ? -12.775 26.982 -64.006 1.00 23.73 122 ARG D O 1
ATOM 10236 N N . ARG D 1 112 ? -11.129 26.105 -65.249 1.00 26.63 123 ARG D N 1
ATOM 10237 C CA . ARG D 1 112 ? -11.420 26.982 -66.394 1.00 28.87 123 ARG D CA 1
ATOM 10238 C C . ARG D 1 112 ? -12.631 26.503 -67.188 1.00 26.75 123 ARG D C 1
ATOM 10239 O O . ARG D 1 112 ? -13.458 27.313 -67.606 1.00 26.50 123 ARG D O 1
ATOM 10247 N N . GLY D 1 113 ? -12.744 25.192 -67.379 1.00 25.13 124 GLY D N 1
ATOM 10248 C CA . GLY D 1 113 ? -13.833 24.600 -68.153 1.00 24.59 124 GLY D CA 1
ATOM 10249 C C . GLY D 1 113 ? -15.210 24.829 -67.539 1.00 23.84 124 GLY D C 1
ATOM 10250 O O . GLY D 1 113 ? -16.202 25.036 -68.254 1.00 23.00 124 GLY D O 1
ATOM 10251 N N . TRP D 1 114 ? -15.275 24.821 -66.211 1.00 21.19 125 TRP D N 1
ATOM 10252 C CA . TRP D 1 114 ? -16.555 25.003 -65.509 1.00 19.84 125 TRP D CA 1
ATOM 10253 C C . TRP D 1 114 ? -16.722 26.382 -64.861 1.00 18.92 125 TRP D C 1
ATOM 10254 O O . TRP D 1 114 ? -17.611 26.571 -64.022 1.00 17.91 125 TRP D O 1
ATOM 10265 N N . ASN D 1 115 ? -15.923 27.369 -65.291 1.00 18.13 126 ASN D N 1
ATOM 10266 C CA . ASN D 1 115 ? -16.005 28.758 -64.782 1.00 17.95 126 ASN D CA 1
ATOM 10267 C C . ASN D 1 115 ? -15.971 28.768 -63.250 1.00 15.85 126 ASN D C 1
ATOM 10268 O O . ASN D 1 115 ? -16.856 29.324 -62.579 1.00 15.19 126 ASN D O 1
ATOM 10273 N N . GLY D 1 116 ? -14.940 28.117 -62.732 1.00 15.14 127 GLY D N 1
ATOM 10274 C CA . GLY D 1 116 ? -14.782 27.909 -61.297 1.00 14.41 127 GLY D CA 1
ATOM 10275 C C . GLY D 1 116 ? -14.839 29.194 -60.506 1.00 13.71 127 GLY D C 1
ATOM 10276 O O . GLY D 1 116 ? -14.244 30.226 -60.888 1.00 13.40 127 GLY D O 1
ATOM 10277 N N . ILE D 1 117 ? -15.576 29.126 -59.400 1.00 13.36 128 ILE D N 1
ATOM 10278 C CA . ILE D 1 117 ? -15.728 30.219 -58.455 1.00 13.26 128 ILE D CA 1
ATOM 10279 C C . ILE D 1 117 ? -14.920 29.934 -57.197 1.00 12.91 128 ILE D C 1
ATOM 10280 O O . ILE D 1 117 ? -14.110 30.757 -56.766 1.00 12.64 128 ILE D O 1
ATOM 10285 N N . THR D 1 118 ? -15.174 28.781 -56.595 1.00 12.90 129 THR D N 1
ATOM 10286 C CA . THR D 1 118 ? -14.524 28.401 -55.340 1.00 13.30 129 THR D CA 1
ATOM 10287 C C . THR D 1 118 ? -14.253 26.930 -55.296 1.00 13.15 129 THR D C 1
ATOM 10288 O O . THR D 1 118 ? -14.966 26.119 -55.918 1.00 14.24 129 THR D O 1
ATOM 10292 N N . ILE D 1 119 ? -13.217 26.578 -54.548 1.00 12.43 130 ILE D N 1
ATOM 10293 C CA . ILE D 1 119 ? -13.035 25.229 -54.068 1.00 12.97 130 ILE D CA 1
ATOM 10294 C C . ILE D 1 119 ? -13.426 25.286 -52.601 1.00 12.52 130 ILE D C 1
ATOM 10295 O O . ILE D 1 119 ? -12.728 25.900 -51.801 1.00 12.18 130 ILE D O 1
ATOM 10300 N N . SER D 1 120 ? -14.562 24.674 -52.263 1.00 12.04 131 SER D N 1
ATOM 10301 C CA . SER D 1 120 ? -15.040 24.647 -50.885 1.00 11.80 131 SER D CA 1
ATOM 10302 C C . SER D 1 120 ? -14.293 23.537 -50.125 1.00 12.16 131 SER D C 1
ATOM 10303 O O . SER D 1 120 ? -14.332 22.365 -50.516 1.00 12.07 131 SER D O 1
ATOM 10306 N N . ARG D 1 121 ? -13.621 23.922 -49.041 1.00 11.92 132 ARG D N 1
ATOM 10307 C CA . ARG D 1 121 ? -12.762 23.044 -48.254 1.00 12.47 132 ARG D CA 1
ATOM 10308 C C . ARG D 1 121 ? -13.249 23.105 -46.820 1.00 12.28 132 ARG D C 1
ATOM 10309 O O . ARG D 1 121 ? -12.785 23.919 -46.014 1.00 12.77 132 ARG D O 1
ATOM 10317 N N . ASP D 1 122 ? -14.224 22.259 -46.525 1.00 11.35 133 ASP D N 1
ATOM 10318 C CA . ASP D 1 122 ? -14.943 22.279 -45.258 1.00 11.24 133 ASP D CA 1
ATOM 10319 C C . ASP D 1 122 ? -14.540 21.107 -44.405 1.00 11.12 133 ASP D C 1
ATOM 10320 O O . ASP D 1 122 ? -14.233 20.049 -44.922 1.00 10.84 133 ASP D O 1
ATOM 10325 N N . THR D 1 123 ? -14.568 21.283 -43.091 1.00 10.86 134 THR D N 1
ATOM 10326 C CA . THR D 1 123 ? -14.277 20.180 -42.206 1.00 10.49 134 THR D CA 1
ATOM 10327 C C . THR D 1 123 ? -15.414 19.164 -42.260 1.00 11.01 134 THR D C 1
ATOM 10328 O O . THR D 1 123 ? -16.592 19.526 -42.416 1.00 10.62 134 THR D O 1
ATOM 10332 N N . ILE D 1 124 ? -15.025 17.895 -42.199 1.00 11.49 135 ILE D N 1
ATOM 10333 C CA . ILE D 1 124 ? -15.965 16.789 -42.218 1.00 12.41 135 ILE D CA 1
ATOM 10334 C C . ILE D 1 124 ? -16.128 16.290 -40.790 1.00 13.05 135 ILE D C 1
ATOM 10335 O O . ILE D 1 124 ? -15.138 16.054 -40.109 1.00 13.03 135 ILE D O 1
ATOM 10340 N N . HIS D 1 125 ? -17.384 16.121 -40.370 1.00 13.46 136 HIS D N 1
ATOM 10341 C CA . HIS D 1 125 ? -17.737 15.743 -38.999 1.00 14.42 136 HIS D CA 1
ATOM 10342 C C . HIS D 1 125 ? -18.503 14.432 -38.898 1.00 15.39 136 HIS D C 1
ATOM 10343 O O . HIS D 1 125 ? -19.255 14.072 -39.800 1.00 16.09 136 HIS D O 1
ATOM 10350 N N . ILE D 1 126 ? -18.295 13.746 -37.779 1.00 16.79 137 ILE D N 1
ATOM 10351 C CA . ILE D 1 126 ? -18.960 12.485 -37.479 1.00 18.26 137 ILE D CA 1
ATOM 10352 C C . ILE D 1 126 ? -19.712 12.667 -36.184 1.00 19.57 137 ILE D C 1
ATOM 10353 O O . ILE D 1 126 ? -19.114 12.976 -35.152 1.00 19.74 137 ILE D O 1
ATOM 10358 N N . ASP D 1 127 ? -21.022 12.470 -36.251 1.00 22.66 138 ASP D N 1
ATOM 10359 C CA . ASP D 1 127 ? -21.890 12.499 -35.085 1.00 26.68 138 ASP D CA 1
ATOM 10360 C C . ASP D 1 127 ? -21.403 11.446 -34.072 1.00 27.40 138 ASP D C 1
ATOM 10361 O O . ASP D 1 127 ? -21.453 10.253 -34.359 1.00 30.12 138 ASP D O 1
ATOM 10366 N N . GLY D 1 128 ? -20.907 11.913 -32.925 1.00 28.77 139 GLY D N 1
ATOM 10367 C CA . GLY D 1 128 ? -20.403 11.064 -31.836 1.00 30.59 139 GLY D CA 1
ATOM 10368 C C . GLY D 1 128 ? -18.892 10.864 -31.716 1.00 30.84 139 GLY D C 1
ATOM 10369 O O . GLY D 1 128 ? -18.437 10.247 -30.756 1.00 31.46 139 GLY D O 1
ATOM 10370 N N . VAL D 1 129 ? -18.117 11.354 -32.687 1.00 28.56 140 VAL D N 1
ATOM 10371 C CA . VAL D 1 129 ? -16.664 11.255 -32.661 1.00 28.03 140 VAL D CA 1
ATOM 10372 C C . VAL D 1 129 ? -16.093 12.669 -32.681 1.00 26.73 140 VAL D C 1
ATOM 10373 O O . VAL D 1 129 ? -16.416 13.436 -33.577 1.00 27.07 140 VAL D O 1
ATOM 10377 N N . GLU D 1 130 ? -15.231 12.982 -31.713 1.00 24.73 141 GLU D N 1
ATOM 10378 C CA . GLU D 1 130 ? -14.532 14.271 -31.641 1.00 24.53 141 GLU D CA 1
ATOM 10379 C C . GLU D 1 130 ? -13.306 14.307 -32.554 1.00 22.60 141 GLU D C 1
ATOM 10380 O O . GLU D 1 130 ? -12.424 13.447 -32.465 1.00 23.19 141 GLU D O 1
ATOM 10382 N N . LEU D 1 131 ? -13.257 15.303 -33.437 1.00 19.26 142 LEU D N 1
ATOM 10383 C CA . LEU D 1 131 ? -12.071 15.565 -34.259 1.00 17.42 142 LEU D CA 1
ATOM 10384 C C . LEU D 1 131 ? -11.524 16.925 -33.821 1.00 15.93 142 LEU D C 1
ATOM 10385 O O . LEU D 1 131 ? -11.937 17.437 -32.773 1.00 15.99 142 LEU D O 1
ATOM 10390 N N . GLY D 1 132 ? -10.581 17.498 -34.571 1.00 14.87 143 GLY D N 1
ATOM 10391 C CA . GLY D 1 132 ? -9.858 18.687 -34.098 1.00 13.81 143 GLY D CA 1
ATOM 10392 C C . GLY D 1 132 ? -10.700 19.934 -33.861 1.00 13.12 143 GLY D C 1
ATOM 10393 O O . GLY D 1 132 ? -10.532 20.640 -32.867 1.00 13.29 143 GLY D O 1
ATOM 10394 N N . TYR D 1 133 ? -11.584 20.229 -34.799 1.00 11.99 144 TYR D N 1
ATOM 10395 C CA . TYR D 1 133 ? -12.546 21.308 -34.665 1.00 11.93 144 TYR D CA 1
ATOM 10396 C C . TYR D 1 133 ? -13.843 20.751 -34.102 1.00 12.66 144 TYR D C 1
ATOM 10397 O O . TYR D 1 133 ? -14.417 19.832 -34.675 1.00 13.13 144 TYR D O 1
ATOM 10406 N N . LYS D 1 134 ? -14.333 21.356 -33.028 1.00 13.61 145 LYS D N 1
ATOM 10407 C CA . LYS D 1 134 ? -15.544 20.882 -32.368 1.00 13.81 145 LYS D CA 1
ATOM 10408 C C . LYS D 1 134 ? -16.776 21.061 -33.245 1.00 14.67 145 LYS D C 1
ATOM 10409 O O . LYS D 1 134 ? -17.621 20.156 -33.323 1.00 15.67 145 LYS D O 1
ATOM 10411 N N . LYS D 1 135 ? -16.885 22.215 -33.899 1.00 14.62 146 LYS D N 1
ATOM 10412 C CA . LYS D 1 135 ? -18.031 22.532 -34.747 1.00 15.83 146 LYS D CA 1
ATOM 10413 C C . LYS D 1 135 ? -17.559 22.824 -36.159 1.00 14.18 146 LYS D C 1
ATOM 10414 O O . LYS D 1 135 ? -16.394 23.178 -36.352 1.00 13.25 146 LYS D O 1
ATOM 10420 N N . PRO D 1 136 ? -18.452 22.661 -37.157 1.00 13.48 147 PRO D N 1
ATOM 10421 C CA . PRO D 1 136 ? -18.078 22.879 -38.551 1.00 12.77 147 PRO D CA 1
ATOM 10422 C C . PRO D 1 136 ? -17.331 24.182 -38.852 1.00 12.41 147 PRO D C 1
ATOM 10423 O O . PRO D 1 136 ? -17.628 25.234 -38.275 1.00 12.15 147 PRO D O 1
ATOM 10427 N N . VAL D 1 137 ? -16.329 24.061 -39.716 1.00 11.76 148 VAL D N 1
ATOM 10428 C CA . VAL D 1 137 ? -15.609 25.178 -40.305 1.00 11.49 148 VAL D CA 1
ATOM 10429 C C . VAL D 1 137 ? -15.811 25.091 -41.812 1.00 11.11 148 VAL D C 1
ATOM 10430 O O . VAL D 1 137 ? -15.723 24.010 -42.385 1.00 11.02 148 VAL D O 1
ATOM 10434 N N . LEU D 1 138 ? -16.090 26.238 -42.427 1.00 10.55 149 LEU D N 1
ATOM 10435 C CA . LEU D 1 138 ? -16.224 26.368 -43.880 1.00 10.57 149 LEU D CA 1
ATOM 10436 C C . LEU D 1 138 ? -15.068 27.197 -44.435 1.00 10.48 149 LEU D C 1
ATOM 10437 O O . LEU D 1 138 ? -14.654 28.181 -43.830 1.00 10.52 149 LEU D O 1
ATOM 10442 N N . PHE D 1 139 ? -14.554 26.809 -45.592 1.00 10.22 150 PHE D N 1
ATOM 10443 C CA . PHE D 1 139 ? -13.483 27.565 -46.224 1.00 10.45 150 PHE D CA 1
ATOM 10444 C C . PHE D 1 139 ? -13.730 27.662 -47.717 1.00 10.30 150 PHE D C 1
ATOM 10445 O O . PHE D 1 139 ? -14.008 26.646 -48.349 1.00 10.31 150 PHE D O 1
ATOM 10453 N N . GLU D 1 140 ? -13.621 28.882 -48.264 1.00 11.01 151 GLU D N 1
ATOM 10454 C CA . GLU D 1 140 ? -13.665 29.118 -49.708 1.00 11.62 151 GLU D CA 1
ATOM 10455 C C . GLU D 1 140 ? -12.301 29.504 -50.230 1.00 11.72 151 GLU D C 1
ATOM 10456 O O . GLU D 1 140 ? -11.738 30.528 -49.815 1.00 12.14 151 GLU D O 1
ATOM 10462 N N . ARG D 1 141 ? -11.781 28.690 -51.148 1.00 11.15 152 ARG D N 1
ATOM 10463 C CA . ARG D 1 141 ? -10.535 28.990 -51.819 1.00 11.42 152 ARG D CA 1
ATOM 10464 C C . ARG D 1 141 ? -10.922 29.495 -53.200 1.00 11.36 152 ARG D C 1
ATOM 10465 O O . ARG D 1 141 ? -11.378 28.711 -54.012 1.00 11.89 152 ARG D O 1
ATOM 10473 N N . HIS D 1 142 ? -10.715 30.781 -53.473 1.00 11.10 153 HIS D N 1
ATOM 10474 C CA . HIS D 1 142 ? -11.033 31.341 -54.809 1.00 11.38 153 HIS D CA 1
ATOM 10475 C C . HIS D 1 142 ? -10.392 30.458 -55.876 1.00 12.24 153 HIS D C 1
ATOM 10476 O O . HIS D 1 142 ? -9.201 30.163 -55.813 1.00 12.44 153 HIS D O 1
ATOM 10483 N N . ALA D 1 143 ? -11.187 29.985 -56.833 1.00 12.61 154 ALA D N 1
ATOM 10484 C CA . ALA D 1 143 ? -10.767 28.866 -57.672 1.00 12.90 154 ALA D CA 1
ATOM 10485 C C . ALA D 1 143 ? -9.824 29.220 -58.817 1.00 13.89 154 ALA D C 1
ATOM 10486 O O . ALA D 1 143 ? -9.298 28.332 -59.476 1.00 15.28 154 ALA D O 1
ATOM 10488 N N . VAL D 1 144 ? -9.600 30.501 -59.043 1.00 14.63 155 VAL D N 1
ATOM 10489 C CA . VAL D 1 144 ? -8.894 30.975 -60.214 1.00 15.10 155 VAL D CA 1
ATOM 10490 C C . VAL D 1 144 ? -7.979 32.130 -59.835 1.00 14.53 155 VAL D C 1
ATOM 10491 O O . VAL D 1 144 ? -8.072 32.677 -58.732 1.00 14.28 155 VAL D O 1
ATOM 10495 N N . GLY D 1 145 ? -7.114 32.498 -60.771 1.00 13.31 156 GLY D N 1
ATOM 10496 C CA . GLY D 1 145 ? -6.256 33.654 -60.586 1.00 13.30 156 GLY D CA 1
ATOM 10497 C C . GLY D 1 145 ? -5.006 33.346 -59.780 1.00 12.38 156 GLY D C 1
ATOM 10498 O O . GLY D 1 145 ? -4.766 32.213 -59.296 1.00 11.09 156 GLY D O 1
ATOM 10499 N N . GLY D 1 146 ? -4.163 34.359 -59.711 1.00 11.94 157 GLY D N 1
ATOM 10500 C CA . GLY D 1 146 ? -2.989 34.300 -58.862 1.00 12.21 157 GLY D CA 1
ATOM 10501 C C . GLY D 1 146 ? -1.855 33.589 -59.533 1.00 11.91 157 GLY D C 1
ATOM 10502 O O . GLY D 1 146 ? -1.847 33.374 -60.748 1.00 12.18 157 GLY D O 1
ATOM 10503 N N . GLU D 1 147 ? -0.886 33.180 -58.727 1.00 11.75 158 GLU D N 1
ATOM 10504 C CA . GLU D 1 147 ? 0.351 32.593 -59.261 1.00 11.74 158 GLU D CA 1
ATOM 10505 C C . GLU D 1 147 ? 0.203 31.255 -59.971 1.00 12.60 158 GLU D C 1
ATOM 10506 O O . GLU D 1 147 ? 1.071 30.872 -60.775 1.00 12.70 158 GLU D O 1
ATOM 10512 N N . TYR D 1 148 ? -0.915 30.564 -59.742 1.00 12.89 159 TYR D N 1
ATOM 10513 C CA . TYR D 1 148 ? -1.233 29.313 -60.439 1.00 14.04 159 TYR D CA 1
ATOM 10514 C C . TYR D 1 148 ? -1.311 29.457 -61.950 1.00 14.28 159 TYR D C 1
ATOM 10515 O O . TYR D 1 148 ? -1.074 28.486 -62.656 1.00 14.92 159 TYR D O 1
ATOM 10524 N N . SER D 1 149 ? -1.648 30.657 -62.421 1.00 14.42 160 SER D N 1
ATOM 10525 C CA . SER D 1 149 ? -1.746 30.974 -63.848 1.00 14.97 160 SER D CA 1
ATOM 10526 C C . SER D 1 149 ? -0.731 32.042 -64.264 1.00 14.29 160 SER D C 1
ATOM 10527 O O . SER D 1 149 ? -0.917 32.759 -65.258 1.00 13.46 160 SER D O 1
ATOM 10530 N N . ALA D 1 150 ? 0.358 32.150 -63.502 1.00 13.49 161 ALA D N 1
ATOM 10531 C CA . ALA D 1 150 ? 1.393 33.132 -63.810 1.00 13.37 161 ALA D CA 1
ATOM 10532 C C . ALA D 1 150 ? 2.168 32.795 -65.084 1.00 12.91 161 ALA D C 1
ATOM 10533 O O . ALA D 1 150 ? 2.325 31.637 -65.431 1.00 13.64 161 ALA D O 1
ATOM 10535 N N . GLY D 1 151 ? 2.648 33.840 -65.750 1.00 13.00 162 GLY D N 1
ATOM 10536 C CA . GLY D 1 151 ? 3.702 33.749 -66.755 1.00 13.50 162 GLY D CA 1
ATOM 10537 C C . GLY D 1 151 ? 5.014 34.142 -66.096 1.00 13.71 162 GLY D C 1
ATOM 10538 O O . GLY D 1 151 ? 5.040 34.985 -65.198 1.00 14.42 162 GLY D O 1
ATOM 10539 N N . TYR D 1 152 ? 6.115 33.536 -66.527 1.00 14.07 163 TYR D N 1
ATOM 10540 C CA . TYR D 1 152 ? 7.380 33.756 -65.831 1.00 14.71 163 TYR D CA 1
ATOM 10541 C C . TYR D 1 152 ? 8.572 33.417 -66.689 1.00 14.44 163 TYR D C 1
ATOM 10542 O O . TYR D 1 152 ? 8.450 32.698 -67.660 1.00 14.49 163 TYR D O 1
ATOM 10551 N N . LYS D 1 153 ? 9.725 33.926 -66.282 1.00 13.66 164 LYS D N 1
ATOM 10552 C CA . LYS D 1 153 ? 10.989 33.508 -66.834 1.00 13.08 164 LYS D CA 1
ATOM 10553 C C . LYS D 1 153 ? 12.019 33.543 -65.728 1.00 13.34 164 LYS D C 1
ATOM 10554 O O . LYS D 1 153 ? 11.873 34.289 -64.757 1.00 13.72 164 LYS D O 1
ATOM 10556 N N . ASN D 1 154 ? 13.057 32.730 -65.879 1.00 13.02 165 ASN D N 1
ATOM 10557 C CA . ASN D 1 154 ? 14.232 32.847 -65.034 1.00 14.11 165 ASN D CA 1
ATOM 10558 C C . ASN D 1 154 ? 15.327 33.474 -65.877 1.00 14.40 165 ASN D C 1
ATOM 10559 O O . ASN D 1 154 ? 15.695 32.929 -66.926 1.00 15.38 165 ASN D O 1
ATOM 10564 N N . VAL D 1 155 ? 15.811 34.621 -65.419 1.00 14.01 166 VAL D N 1
ATOM 10565 C CA . VAL D 1 155 ? 16.684 35.509 -66.187 1.00 15.06 166 VAL D CA 1
ATOM 10566 C C . VAL D 1 155 ? 17.865 36.012 -65.363 1.00 15.83 166 VAL D C 1
ATOM 10567 O O . VAL D 1 155 ? 17.942 35.815 -64.152 1.00 15.30 166 VAL D O 1
ATOM 10571 N N . GLY D 1 156 ? 18.772 36.687 -66.054 1.00 16.21 167 GLY D N 1
ATOM 10572 C CA . GLY D 1 156 ? 19.795 37.472 -65.419 1.00 17.04 167 GLY D CA 1
ATOM 10573 C C . GLY D 1 156 ? 19.495 38.943 -65.547 1.00 16.85 167 GLY D C 1
ATOM 10574 O O . GLY D 1 156 ? 18.334 39.364 -65.485 1.00 16.84 167 GLY D O 1
ATOM 10575 N N . LYS D 1 157 ? 20.551 39.728 -65.733 1.00 16.17 168 LYS D N 1
ATOM 10576 C CA . LYS D 1 157 ? 20.436 41.173 -65.692 1.00 16.29 168 LYS D CA 1
ATOM 10577 C C . LYS D 1 157 ? 19.727 41.715 -66.919 1.00 15.71 168 LYS D C 1
ATOM 10578 O O . LYS D 1 157 ? 19.877 41.179 -68.010 1.00 15.16 168 LYS D O 1
ATOM 10584 N N . GLY D 1 158 ? 18.941 42.762 -66.727 1.00 15.64 169 GLY D N 1
ATOM 10585 C CA . GLY D 1 158 ? 18.196 43.357 -67.836 1.00 16.34 169 GLY D CA 1
ATOM 10586 C C . GLY D 1 158 ? 16.973 44.124 -67.421 1.00 16.69 169 GLY D C 1
ATOM 10587 O O . GLY D 1 158 ? 16.758 44.373 -66.229 1.00 16.98 169 GLY D O 1
ATOM 10588 N N . LYS D 1 159 ? 16.173 44.498 -68.419 1.00 16.28 170 LYS D N 1
ATOM 10589 C CA . LYS D 1 159 ? 15.051 45.405 -68.231 1.00 17.00 170 LYS D CA 1
ATOM 10590 C C . LYS D 1 159 ? 13.720 44.681 -68.390 1.00 15.92 170 LYS D C 1
ATOM 10591 O O . LYS D 1 159 ? 13.418 44.169 -69.466 1.00 15.45 170 LYS D O 1
ATOM 10596 N N . LEU D 1 160 ? 12.937 44.663 -67.307 1.00 16.10 171 LEU D N 1
ATOM 10597 C CA . LEU D 1 160 ? 11.602 44.077 -67.279 1.00 15.85 171 LEU D CA 1
ATOM 10598 C C . LEU D 1 160 ? 10.539 45.177 -67.341 1.00 15.68 171 LEU D C 1
ATOM 10599 O O . LEU D 1 160 ? 10.603 46.136 -66.588 1.00 16.40 171 LEU D O 1
ATOM 10604 N N . THR D 1 161 ? 9.569 45.038 -68.249 1.00 15.63 172 THR D N 1
ATOM 10605 C CA . THR D 1 161 ? 8.512 46.041 -68.431 1.00 15.92 172 THR D CA 1
ATOM 10606 C C . THR D 1 161 ? 7.176 45.324 -68.607 1.00 15.46 172 THR D C 1
ATOM 10607 O O . THR D 1 161 ? 7.094 44.317 -69.312 1.00 15.41 172 THR D O 1
ATOM 10611 N N . THR D 1 162 ? 6.141 45.856 -67.964 1.00 15.09 173 THR D N 1
ATOM 10612 C CA . THR D 1 162 ? 4.803 45.338 -68.088 1.00 15.42 173 THR D CA 1
ATOM 10613 C C . THR D 1 162 ? 3.910 46.480 -68.571 1.00 15.57 173 THR D C 1
ATOM 10614 O O . THR D 1 162 ? 3.876 47.545 -67.951 1.00 16.77 173 THR D O 1
ATOM 10618 N N . THR D 1 163 ? 3.193 46.244 -69.669 1.00 16.50 174 THR D N 1
ATOM 10619 C CA . THR D 1 163 ? 2.275 47.235 -70.215 1.00 17.32 174 THR D CA 1
ATOM 10620 C C . THR D 1 163 ? 0.862 46.682 -70.247 1.00 16.77 174 THR D C 1
ATOM 10621 O O . THR D 1 163 ? 0.661 45.484 -70.351 1.00 16.32 174 THR D O 1
ATOM 10625 N N . PHE D 1 164 ? -0.105 47.585 -70.172 1.00 18.06 175 PHE D N 1
ATOM 10626 C CA . PHE D 1 164 ? -1.515 47.233 -70.291 1.00 18.41 175 PHE D CA 1
ATOM 10627 C C . PHE D 1 164 ? -2.219 48.171 -71.265 1.00 18.96 175 PHE D C 1
ATOM 10628 O O . PHE D 1 164 ? -2.032 49.377 -71.183 1.00 18.72 175 PHE D O 1
ATOM 10636 N N . THR D 1 165 ? -3.055 47.600 -72.130 1.00 20.15 176 THR D N 1
ATOM 10637 C CA . THR D 1 165 ? -3.865 48.355 -73.098 1.00 21.99 176 THR D CA 1
ATOM 10638 C C . THR D 1 165 ? -5.341 47.993 -72.879 1.00 21.68 176 THR D C 1
ATOM 10639 O O . THR D 1 165 ? -5.762 46.902 -73.240 1.00 21.27 176 THR D O 1
ATOM 10643 N N . PRO D 1 166 ? -6.116 48.893 -72.259 1.00 22.68 177 PRO D N 1
ATOM 10644 C CA . PRO D 1 166 ? -7.539 48.565 -72.086 1.00 25.56 177 PRO D CA 1
ATOM 10645 C C . PRO D 1 166 ? -8.296 48.515 -73.409 1.00 27.67 177 PRO D C 1
ATOM 10646 O O . PRO D 1 166 ? -7.942 49.243 -74.334 1.00 28.96 177 PRO D O 1
ATOM 10650 N N . SER D 1 167 ? -9.298 47.640 -73.497 1.00 29.42 178 SER D N 1
ATOM 10651 C CA . SER D 1 167 ? -10.058 47.423 -74.740 1.00 30.69 178 SER D CA 1
ATOM 10652 C C . SER D 1 167 ? -11.409 48.147 -74.759 1.00 33.22 178 SER D C 1
ATOM 10653 O O . SER D 1 167 ? -12.179 47.993 -75.716 1.00 34.22 178 SER D O 1
ATOM 10656 N N . GLU D 1 168 ? -11.700 48.918 -73.714 1.00 34.05 179 GLU D N 1
ATOM 10657 C CA . GLU D 1 168 ? -12.966 49.644 -73.611 1.00 37.39 179 GLU D CA 1
ATOM 10658 C C . GLU D 1 168 ? -12.841 50.742 -72.553 1.00 36.95 179 GLU D C 1
ATOM 10659 O O . GLU D 1 168 ? -11.769 50.926 -71.964 1.00 38.91 179 GLU D O 1
ATOM 10665 N N . GLY D 1 169 ? -13.911 51.503 -72.348 1.00 38.07 180 GLY D N 1
ATOM 10666 C CA . GLY D 1 169 ? -13.869 52.661 -71.458 1.00 38.87 180 GLY D CA 1
ATOM 10667 C C . GLY D 1 169 ? -13.254 53.867 -72.163 1.00 40.93 180 GLY D C 1
ATOM 10668 O O . GLY D 1 169 ? -12.943 53.795 -73.365 1.00 40.63 180 GLY D O 1
ATOM 10669 N N . PRO D 1 170 ? -13.082 54.983 -71.432 1.00 41.53 181 PRO D N 1
ATOM 10670 C CA . PRO D 1 170 ? -12.559 56.224 -72.011 1.00 43.80 181 PRO D CA 1
ATOM 10671 C C . PRO D 1 170 ? -11.122 56.132 -72.564 1.00 44.72 181 PRO D C 1
ATOM 10672 O O . PRO D 1 170 ? -10.810 56.785 -73.561 1.00 46.06 181 PRO D O 1
ATOM 10676 N N . ASP D 1 171 ? -10.272 55.319 -71.940 1.00 45.21 182 ASP D N 1
ATOM 10677 C CA . ASP D 1 171 ? -8.876 55.169 -72.361 1.00 43.51 182 ASP D CA 1
ATOM 10678 C C . ASP D 1 171 ? -8.631 53.926 -73.230 1.00 41.94 182 ASP D C 1
ATOM 10679 O O . ASP D 1 171 ? -7.507 53.417 -73.279 1.00 41.84 182 ASP D O 1
ATOM 10684 N N . ALA D 1 172 ? -9.659 53.456 -73.941 1.00 38.19 183 ALA D N 1
ATOM 10685 C CA . ALA D 1 172 ? -9.527 52.287 -74.813 1.00 36.97 183 ALA D CA 1
ATOM 10686 C C . ALA D 1 172 ? -8.427 52.501 -75.856 1.00 36.73 183 ALA D C 1
ATOM 10687 O O . ALA D 1 172 ? -8.345 53.568 -76.456 1.00 38.74 183 ALA D O 1
ATOM 10689 N N . GLY D 1 173 ? -7.577 51.499 -76.041 1.00 33.44 184 GLY D N 1
ATOM 10690 C CA . GLY D 1 173 ? -6.480 51.559 -77.022 1.00 33.38 184 GLY D CA 1
ATOM 10691 C C . GLY D 1 173 ? -5.200 52.292 -76.622 1.00 32.94 184 GLY D C 1
ATOM 10692 O O . GLY D 1 173 ? -4.213 52.239 -77.361 1.00 33.61 184 GLY D O 1
ATOM 10693 N N . LYS D 1 174 ? -5.206 52.976 -75.477 1.00 33.52 185 LYS D N 1
ATOM 10694 C CA . LYS D 1 174 ? -4.032 53.681 -74.963 1.00 33.63 185 LYS D CA 1
ATOM 10695 C C . LYS D 1 174 ? -3.206 52.755 -74.056 1.00 32.62 185 LYS D C 1
ATOM 10696 O O . LYS D 1 174 ? -3.647 52.388 -72.967 1.00 30.95 185 LYS D O 1
ATOM 10702 N N . THR D 1 175 ? -2.017 52.374 -74.520 1.00 29.47 186 THR D N 1
ATOM 10703 C CA . THR D 1 175 ? -1.123 51.515 -73.754 1.00 28.23 186 THR D CA 1
ATOM 10704 C C . THR D 1 175 ? -0.500 52.314 -72.603 1.00 28.19 186 THR D C 1
ATOM 10705 O O . THR D 1 175 ? -0.013 53.409 -72.819 1.00 29.91 186 THR D O 1
ATOM 10709 N N . VAL D 1 176 ? -0.528 51.767 -71.386 1.00 26.84 187 VAL D N 1
ATOM 10710 C CA . VAL D 1 176 ? 0.160 52.359 -70.227 1.00 26.46 187 VAL D CA 1
ATOM 10711 C C . VAL D 1 176 ? 1.153 51.376 -69.604 1.00 24.75 187 VAL D C 1
ATOM 10712 O O . VAL D 1 176 ? 1.062 50.170 -69.817 1.00 21.85 187 VAL D O 1
ATOM 10716 N N . VAL D 1 177 ? 2.096 51.912 -68.840 1.00 23.86 188 VAL D N 1
ATOM 10717 C CA . VAL D 1 177 ? 3.106 51.103 -68.182 1.00 23.94 188 VAL D CA 1
ATOM 10718 C C . VAL D 1 177 ? 2.597 50.743 -66.794 1.00 22.70 188 VAL D C 1
ATOM 10719 O O . VAL D 1 177 ? 2.335 51.627 -65.992 1.00 23.84 188 VAL D O 1
ATOM 10723 N N . VAL D 1 178 ? 2.453 49.445 -66.535 1.00 20.95 189 VAL D N 1
ATOM 10724 C CA . VAL D 1 178 ? 2.061 48.943 -65.218 1.00 20.00 189 VAL D CA 1
ATOM 10725 C C . VAL D 1 178 ? 3.287 48.917 -64.305 1.00 19.47 189 VAL D C 1
ATOM 10726 O O . VAL D 1 178 ? 3.203 49.289 -63.132 1.00 19.41 189 VAL D O 1
ATOM 10730 N N . ASP D 1 179 ? 4.411 48.436 -64.838 1.00 17.62 190 ASP D N 1
ATOM 10731 C CA . ASP D 1 179 ? 5.632 48.305 -64.060 1.00 17.60 190 ASP D CA 1
ATOM 10732 C C . ASP D 1 179 ? 6.843 48.361 -64.989 1.00 17.60 190 ASP D C 1
ATOM 10733 O O . ASP D 1 179 ? 6.781 47.940 -66.149 1.00 15.86 190 ASP D O 1
ATOM 10738 N N . GLU D 1 180 ? 7.938 48.881 -64.450 1.00 18.73 191 GLU D N 1
ATOM 10739 C CA . GLU D 1 180 ? 9.229 48.868 -65.133 1.00 20.52 191 GLU D CA 1
ATOM 10740 C C . GLU D 1 180 ? 10.287 48.696 -64.057 1.00 19.07 191 GLU D C 1
ATOM 10741 O O . GLU D 1 180 ? 10.271 49.421 -63.076 1.00 19.56 191 GLU D O 1
ATOM 10747 N N . ARG D 1 181 ? 11.192 47.745 -64.233 1.00 18.43 192 ARG D N 1
ATOM 10748 C CA . ARG D 1 181 ? 12.273 47.542 -63.266 1.00 18.49 192 ARG D CA 1
ATOM 10749 C C . ARG D 1 181 ? 13.506 46.952 -63.919 1.00 18.41 192 ARG D C 1
ATOM 10750 O O . ARG D 1 181 ? 13.418 46.228 -64.911 1.00 17.64 192 ARG D O 1
ATOM 10758 N N . GLU D 1 182 ? 14.645 47.271 -63.322 1.00 19.58 193 GLU D N 1
ATOM 10759 C CA . GLU D 1 182 ? 15.929 46.763 -63.739 1.00 21.04 193 GLU D CA 1
ATOM 10760 C C . GLU D 1 182 ? 16.277 45.552 -62.887 1.00 20.36 193 GLU D C 1
ATOM 10761 O O . GLU D 1 182 ? 16.304 45.650 -61.664 1.00 20.75 193 GLU D O 1
ATOM 10767 N N . ILE D 1 183 ? 16.531 44.410 -63.517 1.00 18.22 194 ILE D N 1
ATOM 10768 C CA . ILE D 1 183 ? 17.014 43.246 -62.793 1.00 18.23 194 ILE D CA 1
ATOM 10769 C C . ILE D 1 183 ? 18.535 43.371 -62.715 1.00 17.66 194 ILE D C 1
ATOM 10770 O O . ILE D 1 183 ? 19.199 43.541 -63.737 1.00 16.34 194 ILE D O 1
ATOM 10775 N N . VAL D 1 184 ? 19.065 43.295 -61.498 1.00 18.05 195 VAL D N 1
ATOM 10776 C CA . VAL D 1 184 ? 20.513 43.446 -61.251 1.00 18.78 195 VAL D CA 1
ATOM 10777 C C . VAL D 1 184 ? 21.190 42.150 -60.755 1.00 18.82 195 VAL D C 1
ATOM 10778 O O . VAL D 1 184 ? 22.388 42.156 -60.433 1.00 19.34 195 VAL D O 1
ATOM 10782 N N . ASP D 1 185 ? 20.440 41.045 -60.731 1.00 17.70 196 ASP D N 1
ATOM 10783 C CA . ASP D 1 185 ? 20.954 39.738 -60.324 1.00 17.47 196 ASP D CA 1
ATOM 10784 C C . ASP D 1 185 ? 21.299 38.900 -61.537 1.00 18.13 196 ASP D C 1
ATOM 10785 O O . ASP D 1 185 ? 20.600 38.965 -62.553 1.00 17.78 196 ASP D O 1
ATOM 10790 N N . GLU D 1 186 ? 22.334 38.073 -61.409 1.00 18.38 197 GLU D N 1
ATOM 10791 C CA . GLU D 1 186 ? 22.635 37.067 -62.424 1.00 19.49 197 GLU D CA 1
ATOM 10792 C C . GLU D 1 186 ? 21.575 35.980 -62.474 1.00 17.97 197 GLU D C 1
ATOM 10793 O O . GLU D 1 186 ? 21.373 35.374 -63.521 1.00 17.15 197 GLU D O 1
ATOM 10799 N N . GLU D 1 187 ? 20.884 35.752 -61.357 1.00 17.35 198 GLU D N 1
ATOM 10800 C CA . GLU D 1 187 ? 19.783 34.784 -61.290 1.00 17.35 198 GLU D CA 1
ATOM 10801 C C . GLU D 1 187 ? 18.574 35.433 -60.634 1.00 15.69 198 GLU D C 1
ATOM 10802 O O . GLU D 1 187 ? 18.638 35.830 -59.478 1.00 14.99 198 GLU D O 1
ATOM 10808 N N . ALA D 1 188 ? 17.491 35.564 -61.389 1.00 14.23 199 ALA D N 1
ATOM 10809 C CA . ALA D 1 188 ? 16.244 36.117 -60.854 1.00 13.54 199 ALA D CA 1
ATOM 10810 C C . ALA D 1 188 ? 15.039 35.478 -61.520 1.00 13.34 199 ALA D C 1
ATOM 10811 O O . ALA D 1 188 ? 15.128 35.032 -62.663 1.00 12.72 199 ALA D O 1
ATOM 10813 N N . ALA D 1 189 ? 13.927 35.398 -60.783 1.00 12.23 200 ALA D N 1
ATOM 10814 C CA . ALA D 1 189 ? 12.642 35.068 -61.368 1.00 11.84 200 ALA D CA 1
ATOM 10815 C C . ALA D 1 189 ? 11.955 36.373 -61.685 1.00 11.52 200 ALA D C 1
ATOM 10816 O O . ALA D 1 189 ? 11.986 37.295 -60.876 1.00 11.47 200 ALA D O 1
ATOM 10818 N N . VAL D 1 190 ? 11.301 36.429 -62.841 1.00 11.56 201 VAL D N 1
ATOM 10819 C CA . VAL D 1 190 ? 10.396 37.512 -63.183 1.00 11.64 201 VAL D CA 1
ATOM 10820 C C . VAL D 1 190 ? 9.010 36.905 -63.433 1.00 11.30 201 VAL D C 1
ATOM 10821 O O . VAL D 1 190 ? 8.890 35.912 -64.126 1.00 11.34 201 VAL D O 1
ATOM 10825 N N . VAL D 1 191 ? 7.969 37.495 -62.847 1.00 11.31 202 VAL D N 1
ATOM 10826 C CA . VAL D 1 191 ? 6.662 36.841 -62.760 1.00 11.11 202 VAL D CA 1
ATOM 10827 C C . VAL D 1 191 ? 5.573 37.867 -62.995 1.00 10.94 202 VAL D C 1
ATOM 10828 O O . VAL D 1 191 ? 5.635 38.984 -62.465 1.00 10.74 202 VAL D O 1
ATOM 10832 N N . THR D 1 192 ? 4.576 37.470 -63.783 1.00 10.98 203 THR D N 1
ATOM 10833 C CA . THR D 1 192 ? 3.372 38.255 -63.997 1.00 11.14 203 THR D CA 1
ATOM 10834 C C . THR D 1 192 ? 2.138 37.368 -63.830 1.00 11.00 203 THR D C 1
ATOM 10835 O O . THR D 1 192 ? 2.105 36.230 -64.296 1.00 11.38 203 THR D O 1
ATOM 10839 N N . TYR D 1 193 ? 1.120 37.907 -63.164 1.00 11.19 204 TYR D N 1
ATOM 10840 C CA . TYR D 1 193 ? -0.144 37.174 -63.012 1.00 11.30 204 TYR D CA 1
ATOM 10841 C C . TYR D 1 193 ? -1.302 38.140 -62.942 1.00 11.20 204 TYR D C 1
ATOM 10842 O O . TYR D 1 193 ? -1.098 39.341 -62.850 1.00 10.91 204 TYR D O 1
ATOM 10851 N N . HIS D 1 194 ? -2.522 37.617 -63.027 1.00 11.84 205 HIS D N 1
ATOM 10852 C CA . HIS D 1 194 ? -3.701 38.432 -62.782 1.00 12.39 205 HIS D CA 1
ATOM 10853 C C . HIS D 1 194 ? -4.686 37.742 -61.827 1.00 11.90 205 HIS D C 1
ATOM 10854 O O . HIS D 1 194 ? -4.732 36.527 -61.764 1.00 11.94 205 HIS D O 1
ATOM 10861 N N . ASN D 1 195 ? -5.443 38.547 -61.092 1.00 12.54 206 ASN D N 1
ATOM 10862 C CA . ASN D 1 195 ? -6.603 38.072 -60.331 1.00 12.48 206 ASN D CA 1
ATOM 10863 C C . ASN D 1 195 ? -7.889 38.557 -61.015 1.00 13.31 206 ASN D C 1
ATOM 10864 O O . ASN D 1 195 ? -8.158 39.755 -61.000 1.00 13.28 206 ASN D O 1
ATOM 10869 N N . PRO D 1 196 ? -8.677 37.640 -61.595 1.00 14.30 207 PRO D N 1
ATOM 10870 C CA . PRO D 1 196 ? -9.989 38.059 -62.108 1.00 14.83 207 PRO D CA 1
ATOM 10871 C C . PRO D 1 196 ? -10.991 38.141 -60.966 1.00 14.65 207 PRO D C 1
ATOM 10872 O O . PRO D 1 196 ? -11.205 37.148 -60.263 1.00 16.39 207 PRO D O 1
ATOM 10876 N N . TYR D 1 197 ? -11.566 39.312 -60.751 1.00 14.46 208 TYR D N 1
ATOM 10877 C CA . TYR D 1 197 ? -12.393 39.546 -59.567 1.00 14.21 208 TYR D CA 1
ATOM 10878 C C . TYR D 1 197 ? -13.899 39.625 -59.831 1.00 14.90 208 TYR D C 1
ATOM 10879 O O . TYR D 1 197 ? -14.661 39.733 -58.871 1.00 14.60 208 TYR D O 1
ATOM 10888 N N . ASP D 1 198 ? -14.350 39.546 -61.082 1.00 15.25 209 ASP D N 1
ATOM 10889 C CA . ASP D 1 198 ? -15.817 39.626 -61.344 1.00 15.73 209 ASP D CA 1
ATOM 10890 C C . ASP D 1 198 ? -16.597 38.544 -60.593 1.00 15.26 209 ASP D C 1
ATOM 10891 O O . ASP D 1 198 ? -17.680 38.802 -60.061 1.00 15.86 209 ASP D O 1
ATOM 10896 N N . ASN D 1 199 ? -16.057 37.332 -60.535 1.00 14.74 210 ASN D N 1
ATOM 10897 C CA . ASN D 1 199 ? -16.753 36.233 -59.841 1.00 14.01 210 ASN D CA 1
ATOM 10898 C C . ASN D 1 199 ? -16.629 36.229 -58.309 1.00 14.24 210 ASN D C 1
ATOM 10899 O O . ASN D 1 199 ? -17.163 35.336 -57.634 1.00 14.24 210 ASN D O 1
ATOM 10904 N N . VAL D 1 200 ? -15.940 37.221 -57.760 1.00 14.19 211 VAL D N 1
ATOM 10905 C CA . VAL D 1 200 ? -15.911 37.414 -56.313 1.00 14.38 211 VAL D CA 1
ATOM 10906 C C . VAL D 1 200 ? -17.285 37.847 -55.839 1.00 14.36 211 VAL D C 1
ATOM 10907 O O . VAL D 1 200 ? -17.650 37.569 -54.712 1.00 13.61 211 VAL D O 1
ATOM 10911 N N . HIS D 1 201 ? -18.061 38.490 -56.720 1.00 14.75 212 HIS D N 1
ATOM 10912 C CA . HIS D 1 201 ? -19.472 38.803 -56.413 1.00 15.60 212 HIS D CA 1
ATOM 10913 C C . HIS D 1 201 ? -20.249 37.512 -56.166 1.00 15.13 212 HIS D C 1
ATOM 10914 O O . HIS D 1 201 ? -20.968 37.398 -55.155 1.00 14.74 212 HIS D O 1
ATOM 10921 N N . ASP D 1 202 ? -20.081 36.547 -57.071 1.00 15.59 213 ASP D N 1
ATOM 10922 C CA A ASP D 1 202 ? -20.693 35.213 -56.945 0.50 15.65 213 ASP D CA 1
ATOM 10923 C CA B ASP D 1 202 ? -20.706 35.229 -56.931 0.50 16.01 213 ASP D CA 1
ATOM 10924 C C . ASP D 1 202 ? -20.150 34.478 -55.722 1.00 15.58 213 ASP D C 1
ATOM 10925 O O . ASP D 1 202 ? -20.903 33.844 -54.973 1.00 14.96 213 ASP D O 1
ATOM 10934 N N . LEU D 1 203 ? -18.829 34.546 -55.543 1.00 14.93 214 LEU D N 1
ATOM 10935 C CA . LEU D 1 203 ? -18.167 33.904 -54.411 1.00 15.16 214 LEU D CA 1
ATOM 10936 C C . LEU D 1 203 ? -18.731 34.387 -53.080 1.00 14.11 214 LEU D C 1
ATOM 10937 O O . LEU D 1 203 ? -19.042 33.575 -52.210 1.00 13.58 214 LEU D O 1
ATOM 10942 N N . ALA D 1 204 ? -18.883 35.699 -52.957 1.00 13.50 215 ALA D N 1
ATOM 10943 C CA . ALA D 1 204 ? -19.422 36.328 -51.748 1.00 13.53 215 ALA D CA 1
ATOM 10944 C C . ALA D 1 204 ? -20.826 35.851 -51.446 1.00 13.32 215 ALA D C 1
ATOM 10945 O O . ALA D 1 204 ? -21.113 35.461 -50.316 1.00 12.50 215 ALA D O 1
ATOM 10947 N N . ARG D 1 205 ? -21.693 35.823 -52.462 1.00 13.47 216 ARG D N 1
ATOM 10948 C CA . ARG D 1 205 ? -23.070 35.353 -52.254 1.00 13.93 216 ARG D CA 1
ATOM 10949 C C . ARG D 1 205 ? -23.131 33.883 -51.870 1.00 12.89 216 ARG D C 1
ATOM 10950 O O . ARG D 1 205 ? -23.909 33.484 -50.991 1.00 11.81 216 ARG D O 1
ATOM 10958 N N . PHE D 1 206 ? -22.289 33.073 -52.507 1.00 12.33 217 PHE D N 1
ATOM 10959 C CA . PHE D 1 206 ? -22.230 31.655 -52.218 1.00 12.16 217 PHE D CA 1
ATOM 10960 C C . PHE D 1 206 ? -21.736 31.390 -50.776 1.00 11.89 217 PHE D C 1
ATOM 10961 O O . PHE D 1 206 ? -22.346 30.607 -50.012 1.00 11.74 217 PHE D O 1
ATOM 10969 N N . PHE D 1 207 ? -20.633 32.042 -50.442 1.00 11.46 218 PHE D N 1
ATOM 10970 C CA . PHE D 1 207 ? -19.988 31.961 -49.117 1.00 11.10 218 PHE D CA 1
ATOM 10971 C C . PHE D 1 207 ? -20.872 32.435 -47.980 1.00 10.80 218 PHE D C 1
ATOM 10972 O O . PHE D 1 207 ? -21.072 31.708 -47.007 1.00 10.64 218 PHE D O 1
ATOM 10980 N N . PHE D 1 208 ? -21.395 33.647 -48.094 1.00 10.56 219 PHE D N 1
ATOM 10981 C CA . PHE D 1 208 ? -22.236 34.198 -47.033 1.00 10.98 219 PHE D CA 1
ATOM 10982 C C . PHE D 1 208 ? -23.547 33.415 -46.886 1.00 10.77 219 PHE D C 1
ATOM 10983 O O . PHE D 1 208 ? -24.016 33.162 -45.775 1.00 10.73 219 PHE D O 1
ATOM 10991 N N . GLY D 1 209 ? -24.114 32.971 -47.995 1.00 10.95 220 GLY D N 1
ATOM 10992 C CA . GLY D 1 209 ? -25.305 32.130 -47.937 1.00 11.10 220 GLY D CA 1
ATOM 10993 C C . GLY D 1 209 ? -25.115 30.852 -47.151 1.00 11.10 220 GLY D C 1
ATOM 10994 O O . GLY D 1 209 ? -25.943 30.477 -46.303 1.00 11.42 220 GLY D O 1
ATOM 10995 N N . ARG D 1 210 ? -24.024 30.154 -47.434 1.00 11.36 221 ARG D N 1
ATOM 10996 C CA . ARG D 1 210 ? -23.779 28.921 -46.745 1.00 11.70 221 ARG D CA 1
ATOM 10997 C C . ARG D 1 210 ? -23.290 29.118 -45.312 1.00 11.30 221 ARG D C 1
ATOM 10998 O O . ARG D 1 210 ? -23.605 28.303 -44.467 1.00 11.70 221 ARG D O 1
ATOM 11006 N N . CYS D 1 211 ? -22.571 30.197 -45.020 1.00 10.94 222 CYS D N 1
ATOM 11007 C CA . CYS D 1 211 ? -22.206 30.505 -43.632 1.00 11.10 222 CYS D CA 1
ATOM 11008 C C . CYS D 1 211 ? -23.465 30.834 -42.810 1.00 11.26 222 CYS D C 1
ATOM 11009 O O . CYS D 1 211 ? -23.560 30.491 -41.642 1.00 11.28 222 CYS D O 1
ATOM 11012 N N . LEU D 1 212 ? -24.391 31.553 -43.425 1.00 11.91 223 LEU D N 1
ATOM 11013 C CA . LEU D 1 212 ? -25.654 31.886 -42.764 1.00 12.19 223 LEU D CA 1
ATOM 11014 C C . LEU D 1 212 ? -26.423 30.602 -42.417 1.00 12.82 223 LEU D C 1
ATOM 11015 O O . LEU D 1 212 ? -26.876 30.408 -41.274 1.00 12.81 223 LEU D O 1
ATOM 11020 N N . GLU D 1 213 ? -26.591 29.741 -43.416 1.00 13.61 224 GLU D N 1
ATOM 11021 C CA . GLU D 1 213 ? -27.279 28.456 -43.249 1.00 13.76 224 GLU D CA 1
ATOM 11022 C C . GLU D 1 213 ? -26.604 27.586 -42.179 1.00 13.71 224 GLU D C 1
ATOM 11023 O O . GLU D 1 213 ? -27.289 27.001 -41.352 1.00 13.22 224 GLU D O 1
ATOM 11026 N N . ALA D 1 214 ? -25.269 27.539 -42.175 1.00 13.35 225 ALA D N 1
ATOM 11027 C CA . ALA D 1 214 ? -24.496 26.845 -41.130 1.00 13.04 225 ALA D CA 1
ATOM 11028 C C . ALA D 1 214 ? -24.384 27.586 -39.777 1.00 13.78 225 ALA D C 1
ATOM 11029 O O . ALA D 1 214 ? -23.846 27.020 -38.810 1.00 13.55 225 ALA D O 1
ATOM 11031 N N . LYS D 1 215 ? -24.823 28.845 -39.718 1.00 13.46 226 LYS D N 1
ATOM 11032 C CA . LYS D 1 215 ? -24.703 29.700 -38.529 1.00 14.28 226 LYS D CA 1
ATOM 11033 C C . LYS D 1 215 ? -23.263 29.843 -38.011 1.00 13.37 226 LYS D C 1
ATOM 11034 O O . LYS D 1 215 ? -22.986 29.686 -36.805 1.00 12.16 226 LYS D O 1
ATOM 11040 N N . VAL D 1 216 ? -22.342 30.094 -38.941 1.00 12.33 227 VAL D N 1
ATOM 11041 C CA . VAL D 1 216 ? -20.937 30.311 -38.596 1.00 12.32 227 VAL D CA 1
ATOM 11042 C C . VAL D 1 216 ? -20.549 31.745 -38.925 1.00 11.98 227 VAL D C 1
ATOM 11043 O O . VAL D 1 216 ? -21.088 32.323 -39.865 1.00 11.39 227 VAL D O 1
ATOM 11047 N N . THR D 1 217 ? -19.607 32.289 -38.159 1.00 11.78 228 THR D N 1
ATOM 11048 C CA . THR D 1 217 ? -19.121 33.652 -38.353 1.00 11.84 228 THR D CA 1
ATOM 11049 C C . THR D 1 217 ? -18.156 33.672 -39.540 1.00 11.35 228 THR D C 1
ATOM 11050 O O . THR D 1 217 ? -17.186 32.937 -39.536 1.00 11.29 228 THR D O 1
ATOM 11054 N N . PRO D 1 218 ? -18.420 34.516 -40.547 1.00 10.98 229 PRO D N 1
ATOM 11055 C CA . PRO D 1 218 ? -17.549 34.620 -41.713 1.00 10.69 229 PRO D CA 1
ATOM 11056 C C . PRO D 1 218 ? -16.394 35.592 -41.532 1.00 10.29 229 PRO D C 1
ATOM 11057 O O . PRO D 1 218 ? -16.535 36.581 -40.831 1.00 9.79 229 PRO D O 1
ATOM 11061 N N . TYR D 1 219 ? -15.253 35.272 -42.153 1.00 9.94 230 TYR D N 1
ATOM 11062 C CA . TYR D 1 219 ? -14.058 36.120 -42.154 1.00 10.02 230 TYR D CA 1
ATOM 11063 C C . TYR D 1 219 ? -13.514 36.142 -43.578 1.00 10.29 230 TYR D C 1
ATOM 11064 O O . TYR D 1 219 ? -13.628 35.137 -44.277 1.00 10.10 230 TYR D O 1
ATOM 11073 N N . VAL D 1 220 ? -12.976 37.289 -44.001 1.00 10.18 231 VAL D N 1
ATOM 11074 C CA . VAL D 1 220 ? -12.275 37.427 -45.272 1.00 10.74 231 VAL D CA 1
ATOM 11075 C C . VAL D 1 220 ? -10.783 37.549 -44.987 1.00 10.55 231 VAL D C 1
ATOM 11076 O O . VAL D 1 220 ? -10.372 38.294 -44.098 1.00 10.69 231 VAL D O 1
ATOM 11080 N N . VAL D 1 221 ? -9.975 36.802 -45.738 1.00 10.63 232 VAL D N 1
ATOM 11081 C CA . VAL D 1 221 ? -8.545 36.652 -45.459 1.00 10.59 232 VAL D CA 1
ATOM 11082 C C . VAL D 1 221 ? -7.744 37.098 -46.674 1.00 10.47 232 VAL D C 1
ATOM 11083 O O . VAL D 1 221 ? -7.894 36.525 -47.750 1.00 10.52 232 VAL D O 1
ATOM 11087 N N . THR D 1 222 ? -6.921 38.132 -46.519 1.00 10.66 233 THR D N 1
ATOM 11088 C CA . THR D 1 222 ? -6.027 38.582 -47.609 1.00 11.09 233 THR D CA 1
ATOM 11089 C C . THR D 1 222 ? -4.761 39.158 -47.006 1.00 11.06 233 THR D C 1
ATOM 11090 O O . THR D 1 222 ? -4.603 39.219 -45.777 1.00 11.28 233 THR D O 1
ATOM 11094 N N . LYS D 1 223 ? -3.863 39.580 -47.880 1.00 11.25 234 LYS D N 1
ATOM 11095 C CA . LYS D 1 223 ? -2.684 40.330 -47.500 1.00 11.80 234 LYS D CA 1
ATOM 11096 C C . LYS D 1 223 ? -2.773 41.758 -48.056 1.00 12.08 234 LYS D C 1
ATOM 11097 O O . LYS D 1 223 ? -1.759 42.353 -48.414 1.00 11.87 234 LYS D O 1
ATOM 11103 N N . LYS D 1 224 ? -3.982 42.317 -48.092 1.00 12.27 235 LYS D N 1
ATOM 11104 C CA . LYS D 1 224 ? -4.244 43.563 -48.832 1.00 13.20 235 LYS D CA 1
ATOM 11105 C C . LYS D 1 224 ? -3.535 44.798 -48.282 1.00 13.80 235 LYS D C 1
ATOM 11106 O O . LYS D 1 224 ? -3.392 45.764 -48.999 1.00 14.58 235 LYS D O 1
ATOM 11112 N N . THR D 1 225 ? -3.137 44.778 -47.012 1.00 15.09 236 THR D N 1
ATOM 11113 C CA . THR D 1 225 ? -2.421 45.906 -46.399 1.00 17.16 236 THR D CA 1
ATOM 11114 C C . THR D 1 225 ? -1.127 46.207 -47.145 1.00 16.99 236 THR D C 1
ATOM 11115 O O . THR D 1 225 ? -0.739 47.372 -47.292 1.00 17.28 236 THR D O 1
ATOM 11119 N N . VAL D 1 226 ? -0.476 45.146 -47.626 1.00 16.07 237 VAL D N 1
ATOM 11120 C CA . VAL D 1 226 ? 0.796 45.219 -48.344 1.00 16.56 237 VAL D CA 1
ATOM 11121 C C . VAL D 1 226 ? 0.679 44.825 -49.825 1.00 15.40 237 VAL D C 1
ATOM 11122 O O . VAL D 1 226 ? 1.409 45.356 -50.658 1.00 15.75 237 VAL D O 1
ATOM 11126 N N . PHE D 1 227 ? -0.194 43.871 -50.155 1.00 13.53 238 PHE D N 1
ATOM 11127 C CA . PHE D 1 227 ? -0.448 43.465 -51.539 1.00 12.97 238 PHE D CA 1
ATOM 11128 C C . PHE D 1 227 ? -1.724 44.199 -51.968 1.00 13.26 238 PHE D C 1
ATOM 11129 O O . PHE D 1 227 ? -2.813 43.620 -52.031 1.00 12.01 238 PHE D O 1
ATOM 11137 N N . LYS D 1 228 ? -1.578 45.500 -52.213 1.00 13.55 239 LYS D N 1
ATOM 11138 C CA . LYS D 1 228 ? -2.731 46.420 -52.252 1.00 14.25 239 LYS D CA 1
ATOM 11139 C C . LYS D 1 228 ? -3.707 46.169 -53.378 1.00 13.00 239 LYS D C 1
ATOM 11140 O O . LYS D 1 228 ? -4.864 46.544 -53.282 1.00 13.15 239 LYS D O 1
ATOM 11146 N N . TRP D 1 229 ? -3.223 45.538 -54.432 1.00 12.65 240 TRP D N 1
ATOM 11147 C CA . TRP D 1 229 ? -4.077 45.031 -55.533 1.00 12.55 240 TRP D CA 1
ATOM 11148 C C . TRP D 1 229 ? -5.194 44.080 -55.104 1.00 12.58 240 TRP D C 1
ATOM 11149 O O . TRP D 1 229 ? -6.134 43.862 -55.858 1.00 13.01 240 TRP D O 1
ATOM 11160 N N . GLN D 1 230 ? -5.067 43.479 -53.922 1.00 12.46 241 GLN D N 1
ATOM 11161 C CA . GLN D 1 230 ? -6.109 42.599 -53.388 1.00 12.08 241 GLN D CA 1
ATOM 11162 C C . GLN D 1 230 ? -7.294 43.334 -52.755 1.00 12.47 241 GLN D C 1
ATOM 11163 O O . GLN D 1 230 ? -8.260 42.690 -52.368 1.00 12.81 241 GLN D O 1
ATOM 11169 N N . GLU D 1 231 ? -7.221 44.656 -52.626 1.00 13.07 242 GLU D N 1
ATOM 11170 C CA . GLU D 1 231 ? -8.281 45.424 -51.959 1.00 13.76 242 GLU D CA 1
ATOM 11171 C C . GLU D 1 231 ? -9.689 45.101 -52.500 1.00 13.80 242 GLU D C 1
ATOM 11172 O O . GLU D 1 231 ? -10.621 44.922 -51.702 1.00 13.81 242 GLU D O 1
ATOM 11178 N N . PRO D 1 232 ? -9.848 44.997 -53.833 1.00 13.69 243 PRO D N 1
ATOM 11179 C CA . PRO D 1 232 ? -11.181 44.641 -54.343 1.00 14.13 243 PRO D CA 1
ATOM 11180 C C . PRO D 1 232 ? -11.765 43.327 -53.832 1.00 13.78 243 PRO D C 1
ATOM 11181 O O . PRO D 1 232 ? -12.988 43.211 -53.706 1.00 13.34 243 PRO D O 1
ATOM 11185 N N . PHE D 1 233 ? -10.920 42.341 -53.530 1.00 13.26 244 PHE D N 1
ATOM 11186 C CA . PHE D 1 233 ? -11.422 41.083 -52.958 1.00 13.13 244 PHE D CA 1
ATOM 11187 C C . PHE D 1 233 ? -12.209 41.391 -51.680 1.00 13.20 244 PHE D C 1
ATOM 11188 O O . PHE D 1 233 ? -13.342 40.933 -51.513 1.00 13.74 244 PHE D O 1
ATOM 11196 N N . TRP D 1 234 ? -11.598 42.175 -50.788 1.00 13.00 245 TRP D N 1
ATOM 11197 C CA . TRP D 1 234 ? -12.253 42.651 -49.576 1.00 13.45 245 TRP D CA 1
ATOM 11198 C C . TRP D 1 234 ? -13.469 43.561 -49.846 1.00 14.15 245 TRP D C 1
ATOM 11199 O O . TRP D 1 234 ? -14.558 43.338 -49.293 1.00 14.33 245 TRP D O 1
ATOM 11210 N N . GLN D 1 235 ? -13.290 44.580 -50.675 1.00 14.65 246 GLN D N 1
ATOM 11211 C CA . GLN D 1 235 ? -14.372 45.562 -50.920 1.00 15.99 246 GLN D CA 1
ATOM 11212 C C . GLN D 1 235 ? -15.627 44.891 -51.485 1.00 15.95 246 GLN D C 1
ATOM 11213 O O . GLN D 1 235 ? -16.746 45.151 -51.013 1.00 14.57 246 GLN D O 1
ATOM 11219 N N . ILE D 1 236 ? -15.437 44.014 -52.467 1.00 15.10 247 ILE D N 1
ATOM 11220 C CA . ILE D 1 236 ? -16.557 43.274 -53.070 1.00 15.74 247 ILE D CA 1
ATOM 11221 C C . ILE D 1 236 ? -17.254 42.415 -52.009 1.00 16.10 247 ILE D C 1
ATOM 11222 O O . ILE D 1 236 ? -18.485 42.457 -51.897 1.00 15.30 247 ILE D O 1
ATOM 11227 N N . MET D 1 237 ? -16.472 41.655 -51.226 1.00 16.17 248 MET D N 1
ATOM 11228 C CA . MET D 1 237 ? -17.045 40.813 -50.166 1.00 17.23 248 MET D CA 1
ATOM 11229 C C . MET D 1 237 ? -17.815 41.644 -49.144 1.00 16.38 248 MET D C 1
ATOM 11230 O O . MET D 1 237 ? -18.952 41.306 -48.814 1.00 15.03 248 MET D O 1
ATOM 11235 N N . ARG D 1 238 ? -17.209 42.723 -48.647 1.00 15.52 249 ARG D N 1
ATOM 11236 C CA . ARG D 1 238 ? -17.845 43.568 -47.620 1.00 16.75 249 ARG D CA 1
ATOM 11237 C C . ARG D 1 238 ? -19.131 44.255 -48.125 1.00 15.83 249 ARG D C 1
ATOM 11238 O O . ARG D 1 238 ? -20.117 44.405 -47.370 1.00 14.51 249 ARG D O 1
ATOM 11246 N N . THR D 1 239 ? -19.108 44.701 -49.377 1.00 15.09 250 THR D N 1
ATOM 11247 C CA . THR D 1 239 ? -20.276 45.366 -49.949 1.00 15.64 250 THR D CA 1
ATOM 11248 C C . THR D 1 239 ? -21.457 44.384 -50.011 1.00 15.01 250 THR D C 1
ATOM 11249 O O . THR D 1 239 ? -22.553 44.696 -49.512 1.00 14.60 250 THR D O 1
ATOM 11253 N N . VAL D 1 240 ? -21.223 43.198 -50.567 1.00 14.39 251 VAL D N 1
ATOM 11254 C CA . VAL D 1 240 ? -22.251 42.144 -50.586 1.00 14.29 251 VAL D CA 1
ATOM 11255 C C . VAL D 1 240 ? -22.720 41.842 -49.161 1.00 13.45 251 VAL D C 1
ATOM 11256 O O . VAL D 1 240 ? -23.922 41.773 -48.905 1.00 12.08 251 VAL D O 1
ATOM 11260 N N . PHE D 1 241 ? -21.775 41.650 -48.241 1.00 13.41 252 PHE D N 1
ATOM 11261 C CA . PHE D 1 241 ? -22.149 41.347 -46.871 1.00 13.62 252 PHE D CA 1
ATOM 11262 C C . PHE D 1 241 ? -23.057 42.406 -46.266 1.00 14.02 252 PHE D C 1
ATOM 11263 O O . PHE D 1 241 ? -24.118 42.077 -45.753 1.00 14.24 252 PHE D O 1
ATOM 11271 N N . ASP D 1 242 ? -22.619 43.666 -46.301 1.00 14.84 253 ASP D N 1
ATOM 11272 C CA . ASP D 1 242 ? -23.370 44.780 -45.696 1.00 15.65 253 ASP D CA 1
ATOM 11273 C C . ASP D 1 242 ? -24.740 44.960 -46.352 1.00 16.11 253 ASP D C 1
ATOM 11274 O O . ASP D 1 242 ? -25.746 45.167 -45.659 1.00 15.22 253 ASP D O 1
ATOM 11279 N N . GLU D 1 243 ? -24.784 44.838 -47.673 1.00 16.94 254 GLU D N 1
ATOM 11280 C CA . GLU D 1 243 ? -26.046 45.077 -48.403 1.00 18.31 254 GLU D CA 1
ATOM 11281 C C . GLU D 1 243 ? -27.026 43.925 -48.330 1.00 17.96 254 GLU D C 1
ATOM 11282 O O . GLU D 1 243 ? -28.232 44.156 -48.261 1.00 18.15 254 GLU D O 1
ATOM 11288 N N . GLU D 1 244 ? -26.521 42.695 -48.349 1.00 16.63 255 GLU D N 1
ATOM 11289 C CA . GLU D 1 244 ? -27.378 41.530 -48.582 1.00 16.74 255 GLU D CA 1
ATOM 11290 C C . GLU D 1 244 ? -27.464 40.523 -47.451 1.00 15.43 255 GLU D C 1
ATOM 11291 O O . GLU D 1 244 ? -28.362 39.688 -47.467 1.00 15.83 255 GLU D O 1
ATOM 11297 N N . PHE D 1 245 ? -26.572 40.593 -46.466 1.00 14.12 256 PHE D N 1
ATOM 11298 C CA . PHE D 1 245 ? -26.476 39.542 -45.437 1.00 13.18 256 PHE D CA 1
ATOM 11299 C C . PHE D 1 245 ? -26.372 39.968 -43.970 1.00 12.86 256 PHE D C 1
ATOM 11300 O O . PHE D 1 245 ? -26.760 39.191 -43.096 1.00 12.88 256 PHE D O 1
ATOM 11308 N N . LYS D 1 246 ? -25.803 41.138 -43.697 1.00 12.80 257 LYS D N 1
ATOM 11309 C CA . LYS D 1 246 ? -25.466 41.523 -42.338 1.00 13.65 257 LYS D CA 1
ATOM 11310 C C . LYS D 1 246 ? -26.678 41.423 -41.397 1.00 12.40 257 LYS D C 1
ATOM 11311 O O . LYS D 1 246 ? -26.583 40.784 -40.374 1.00 12.20 257 LYS D O 1
ATOM 11317 N N . ALA D 1 247 ? -27.791 42.032 -41.763 1.00 12.04 258 ALA D N 1
ATOM 11318 C CA . ALA D 1 247 ? -29.007 41.970 -40.934 1.00 11.75 258 ALA D CA 1
ATOM 11319 C C . ALA D 1 247 ? -29.471 40.522 -40.707 1.00 11.77 258 ALA D C 1
ATOM 11320 O O . ALA D 1 247 ? -29.916 40.174 -39.605 1.00 11.15 258 ALA D O 1
ATOM 11322 N N . GLN D 1 248 ? -29.357 39.683 -41.737 1.00 11.43 259 GLN D N 1
ATOM 11323 C CA . GLN D 1 248 ? -29.717 38.281 -41.594 1.00 12.06 259 GLN D CA 1
ATOM 11324 C C . GLN D 1 248 ? -28.803 37.512 -40.642 1.00 11.56 259 GLN D C 1
ATOM 11325 O O . GLN D 1 248 ? -29.281 36.649 -39.911 1.00 11.64 259 GLN D O 1
ATOM 11331 N N . PHE D 1 249 ? -27.502 37.819 -40.636 1.00 11.61 260 PHE D N 1
ATOM 11332 C CA . PHE D 1 249 ? -26.569 37.211 -39.678 1.00 11.53 260 PHE D CA 1
ATOM 11333 C C . PHE D 1 249 ? -26.887 37.622 -38.242 1.00 11.41 260 PHE D C 1
ATOM 11334 O O . PHE D 1 249 ? -26.772 36.805 -37.325 1.00 12.20 260 PHE D O 1
ATOM 11342 N N . VAL D 1 250 ? -27.312 38.876 -38.056 1.00 11.27 261 VAL D N 1
ATOM 11343 C CA . VAL D 1 250 ? -27.777 39.349 -36.743 1.00 11.44 261 VAL D CA 1
ATOM 11344 C C . VAL D 1 250 ? -29.031 38.582 -36.326 1.00 11.01 261 VAL D C 1
ATOM 11345 O O . VAL D 1 250 ? -29.085 38.034 -35.243 1.00 11.42 261 VAL D O 1
ATOM 11349 N N . ALA D 1 251 ? -30.010 38.492 -37.219 1.00 11.59 262 ALA D N 1
ATOM 11350 C CA . ALA D 1 251 ? -31.274 37.799 -36.924 1.00 11.61 262 ALA D CA 1
ATOM 11351 C C . ALA D 1 251 ? -31.092 36.282 -36.697 1.00 12.34 262 ALA D C 1
ATOM 11352 O O . ALA D 1 251 ? -31.890 35.651 -36.009 1.00 12.37 262 ALA D O 1
ATOM 11354 N N . ALA D 1 252 ? -30.038 35.701 -37.283 1.00 13.06 263 ALA D N 1
ATOM 11355 C CA . ALA D 1 252 ? -29.712 34.287 -37.088 1.00 13.91 263 ALA D CA 1
ATOM 11356 C C . ALA D 1 252 ? -28.959 34.022 -35.792 1.00 14.24 263 ALA D C 1
ATOM 11357 O O . ALA D 1 252 ? -28.748 32.856 -35.430 1.00 14.57 263 ALA D O 1
ATOM 11359 N N . GLY D 1 253 ? -28.548 35.086 -35.103 1.00 14.09 264 GLY D N 1
ATOM 11360 C CA . GLY D 1 253 ? -27.861 35.003 -33.827 1.00 14.75 264 GLY D CA 1
ATOM 11361 C C . GLY D 1 253 ? -26.360 34.803 -33.948 1.00 15.34 264 GLY D C 1
ATOM 11362 O O . GLY D 1 253 ? -25.710 34.468 -32.963 1.00 16.07 264 GLY D O 1
ATOM 11363 N N . VAL D 1 254 ? -25.817 35.004 -35.145 1.00 15.02 265 VAL D N 1
ATOM 11364 C CA . VAL D 1 254 ? -24.419 34.707 -35.434 1.00 16.00 265 VAL D CA 1
ATOM 11365 C C . VAL D 1 254 ? -23.558 35.892 -35.056 1.00 15.95 265 VAL D C 1
ATOM 11366 O O . VAL D 1 254 ? -22.463 35.709 -34.524 1.00 17.37 265 VAL D O 1
ATOM 11370 N N . MET D 1 255 ? -24.037 37.105 -35.340 1.00 16.29 266 MET D N 1
ATOM 11371 C CA . MET D 1 255 ? -23.275 38.333 -35.098 1.00 17.06 266 MET D CA 1
ATOM 11372 C C . MET D 1 255 ? -24.143 39.329 -34.353 1.00 16.52 266 MET D C 1
ATOM 11373 O O . MET D 1 255 ? -25.356 39.331 -34.514 1.00 16.13 266 MET D O 1
ATOM 11378 N N . LYS D 1 256 ? -23.514 40.146 -33.517 1.00 16.32 267 LYS D N 1
ATOM 11379 C CA . LYS D 1 256 ? -24.206 41.212 -32.807 1.00 16.97 267 LYS D CA 1
ATOM 11380 C C . LYS D 1 256 ? -24.491 42.379 -33.739 1.00 17.12 267 LYS D C 1
ATOM 11381 O O . LYS D 1 256 ? -23.78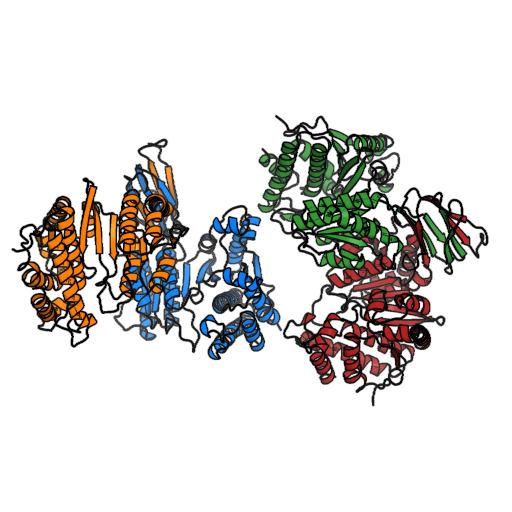3 42.603 -34.720 1.00 16.32 267 LYS D O 1
ATOM 11385 N N . GLU D 1 257 ? -25.522 43.144 -33.416 1.00 16.92 268 GLU D N 1
ATOM 11386 C CA . GLU D 1 257 ? -25.827 44.346 -34.171 1.00 19.07 268 GLU D CA 1
ATOM 11387 C C . GLU D 1 257 ? -24.667 45.328 -33.981 1.00 21.39 268 GLU D C 1
ATOM 11388 O O . GLU D 1 257 ? -24.165 45.478 -32.869 1.00 21.64 268 GLU D O 1
ATOM 11394 N N . GLY D 1 258 ? -24.201 45.930 -35.073 1.00 22.65 269 GLY D N 1
ATOM 11395 C CA . GLY D 1 258 ? -23.007 46.773 -35.041 1.00 25.56 269 GLY D CA 1
ATOM 11396 C C . GLY D 1 258 ? -21.657 46.053 -35.176 1.00 26.91 269 GLY D C 1
ATOM 11397 O O . GLY D 1 258 ? -20.631 46.717 -35.314 1.00 29.38 269 GLY D O 1
ATOM 11398 N N . GLU D 1 259 ? -21.647 44.718 -35.130 1.00 26.23 270 GLU D N 1
ATOM 11399 C CA . GLU D 1 259 ? -20.439 43.915 -35.361 1.00 25.52 270 GLU D CA 1
ATOM 11400 C C . GLU D 1 259 ? -20.194 43.918 -36.867 1.00 25.05 270 GLU D C 1
ATOM 11401 O O . GLU D 1 259 ? -21.059 43.499 -37.643 1.00 25.55 270 GLU D O 1
ATOM 11407 N N . GLU D 1 260 ? -19.032 44.407 -37.295 1.00 21.34 271 GLU D N 1
ATOM 11408 C CA . GLU D 1 260 ? -18.742 44.503 -38.720 1.00 19.58 271 GLU D CA 1
ATOM 11409 C C . GLU D 1 260 ? -18.051 43.219 -39.175 1.00 16.70 271 GLU D C 1
ATOM 11410 O O . GLU D 1 260 ? -17.441 42.514 -38.359 1.00 15.15 271 GLU D O 1
ATOM 11416 N N . LEU D 1 261 ? -18.186 42.906 -40.460 1.00 14.08 272 LEU D N 1
ATOM 11417 C CA . LEU D 1 261 ? -17.449 41.793 -41.067 1.00 13.19 272 LEU D CA 1
ATOM 11418 C C . LEU D 1 261 ? -15.976 42.030 -40.778 1.00 12.90 272 LEU D C 1
ATOM 11419 O O . LEU D 1 261 ? -15.478 43.161 -40.962 1.00 12.80 272 LEU D O 1
ATOM 11424 N N . VAL D 1 262 ? -15.280 40.971 -40.350 1.00 12.39 273 VAL D N 1
ATOM 11425 C CA . VAL D 1 262 ? -13.880 41.056 -39.970 1.00 12.20 273 VAL D CA 1
ATOM 11426 C C . VAL D 1 262 ? -12.990 40.629 -41.153 1.00 11.79 273 VAL D C 1
ATOM 11427 O O . VAL D 1 262 ? -13.273 39.633 -41.834 1.00 10.90 273 VAL D O 1
ATOM 11431 N N . HIS D 1 263 ? -11.962 41.442 -41.405 1.00 10.95 274 HIS D N 1
ATOM 11432 C CA . HIS D 1 263 ? -10.873 41.096 -42.291 1.00 10.98 274 HIS D CA 1
ATOM 11433 C C . HIS D 1 263 ? -9.704 40.572 -41.483 1.00 10.95 274 HIS D C 1
ATOM 11434 O O . HIS D 1 263 ? -9.277 41.219 -40.514 1.00 11.11 274 HIS D O 1
ATOM 11441 N N . LEU D 1 264 ? -9.139 39.450 -41.916 1.00 11.01 275 LEU D N 1
ATOM 11442 C CA . LEU D 1 264 ? -7.951 38.874 -41.291 1.00 10.98 275 LEU D CA 1
ATOM 11443 C C . LEU D 1 264 ? -6.827 38.903 -42.283 1.00 10.64 275 LEU D C 1
ATOM 11444 O O . LEU D 1 264 ? -7.000 38.513 -43.439 1.00 10.29 275 LEU D O 1
ATOM 11449 N N . LEU D 1 265 ? -5.667 39.372 -41.85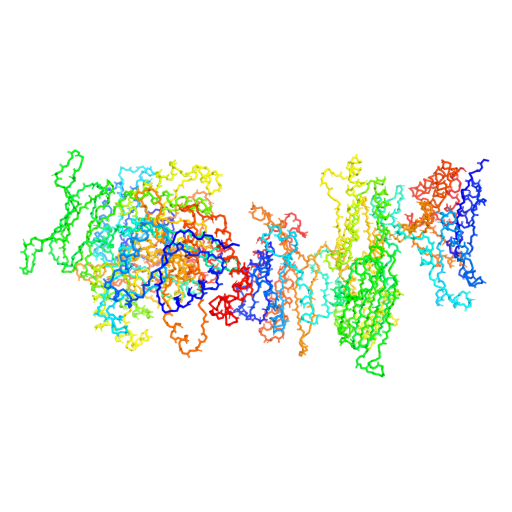2 1.00 10.86 276 LEU D N 1
ATOM 11450 C CA . LEU D 1 265 ? -4.461 39.150 -42.650 1.00 11.36 276 LEU D CA 1
ATOM 11451 C C . LEU D 1 265 ? -4.198 37.663 -42.709 1.00 11.22 276 LEU D C 1
ATOM 11452 O O . LEU D 1 265 ? -4.491 36.939 -41.755 1.00 11.23 276 LEU D O 1
ATOM 11457 N N . SER D 1 266 ? -3.641 37.204 -43.829 1.00 11.32 277 SER D N 1
ATOM 11458 C CA . SER D 1 266 ? -3.337 35.803 -43.981 1.00 12.35 277 SER D CA 1
ATOM 11459 C C . SER D 1 266 ? -2.404 35.320 -42.865 1.00 12.66 277 SER D C 1
ATOM 11460 O O . SER D 1 266 ? -2.558 34.203 -42.387 1.00 12.03 277 SER D O 1
ATOM 11463 N N . ASP D 1 267 ? -1.451 36.159 -42.465 1.00 13.52 278 ASP D N 1
ATOM 11464 C CA . ASP D 1 267 ? -0.533 35.762 -41.398 1.00 15.58 278 ASP D CA 1
ATOM 11465 C C . ASP D 1 267 ? -1.190 35.758 -40.000 1.00 14.45 278 ASP D C 1
ATOM 11466 O O . ASP D 1 267 ? -0.667 35.136 -39.073 1.00 15.95 278 ASP D O 1
ATOM 11471 N N . ALA D 1 268 ? -2.317 36.438 -39.831 1.00 13.00 279 ALA D N 1
ATOM 11472 C CA . ALA D 1 268 ? -3.136 36.260 -38.627 1.00 12.02 279 ALA D CA 1
ATOM 11473 C C . ALA D 1 268 ? -4.017 34.997 -38.714 1.00 11.56 279 ALA D C 1
ATOM 11474 O O . ALA D 1 268 ? -4.175 34.258 -37.719 1.00 11.14 279 ALA D O 1
ATOM 11476 N N . ALA D 1 269 ? -4.604 34.774 -39.893 1.00 11.00 280 ALA D N 1
ATOM 11477 C CA . ALA D 1 269 ? -5.496 33.643 -40.131 1.00 11.17 280 ALA D CA 1
ATOM 11478 C C . ALA D 1 269 ? -4.797 32.322 -39.855 1.00 10.93 280 ALA D C 1
ATOM 11479 O O . ALA D 1 269 ? -5.419 31.402 -39.320 1.00 10.80 280 ALA D O 1
ATOM 11481 N N . THR D 1 270 ? -3.497 32.244 -40.165 1.00 11.34 281 THR D N 1
ATOM 11482 C CA . THR D 1 270 ? -2.748 31.030 -39.878 1.00 11.44 281 THR D CA 1
ATOM 11483 C C . THR D 1 270 ? -2.690 30.728 -38.365 1.00 11.51 281 THR D C 1
ATOM 11484 O O . THR D 1 270 ? -2.670 29.562 -37.937 1.00 10.99 281 THR D O 1
ATOM 11488 N N . MET D 1 271 ? -2.686 31.786 -37.562 1.00 11.57 282 MET D N 1
ATOM 11489 C CA . MET D 1 271 ? -2.716 31.657 -36.109 1.00 11.74 282 MET D CA 1
ATOM 11490 C C . MET D 1 271 ? -4.116 31.287 -35.636 1.00 11.66 282 MET D C 1
ATOM 11491 O O . MET D 1 271 ? -4.261 30.409 -34.783 1.00 11.48 282 MET D O 1
ATOM 11496 N N . LYS D 1 272 ? -5.151 31.932 -36.195 1.00 11.55 283 LYS D N 1
ATOM 11497 C CA . LYS D 1 272 ? -6.534 31.659 -35.785 1.00 11.47 283 LYS D CA 1
ATOM 11498 C C . LYS D 1 272 ? -6.936 30.206 -36.027 1.00 11.49 283 LYS D C 1
ATOM 11499 O O . LYS D 1 272 ? -7.709 29.658 -35.266 1.00 10.73 283 LYS D O 1
ATOM 11505 N N . LEU D 1 273 ? -6.409 29.594 -37.086 1.00 11.74 284 LEU D N 1
ATOM 11506 C CA . LEU D 1 273 ? -6.717 28.176 -37.376 1.00 12.11 284 LEU D CA 1
ATOM 11507 C C . LEU D 1 273 ? -6.222 27.229 -36.282 1.00 12.82 284 LEU D C 1
ATOM 11508 O O . LEU D 1 273 ? -6.858 26.219 -36.003 1.00 12.94 284 LEU D O 1
ATOM 11513 N N . VAL D 1 274 ? -5.097 27.574 -35.660 1.00 13.29 285 VAL D N 1
ATOM 11514 C CA . VAL D 1 274 ? -4.556 26.771 -34.566 1.00 13.75 285 VAL D CA 1
ATOM 11515 C C . VAL D 1 274 ? -5.332 27.092 -33.290 1.00 14.28 285 VAL D C 1
ATOM 11516 O O . VAL D 1 274 ? -5.673 26.185 -32.531 1.00 14.57 285 VAL D O 1
ATOM 11520 N N . GLN D 1 275 ? -5.660 28.368 -33.085 1.00 14.32 286 GLN D N 1
ATOM 11521 C CA . GLN D 1 275 ? -6.356 28.816 -31.886 1.00 16.00 286 GLN D CA 1
ATOM 11522 C C . GLN D 1 275 ? -7.813 28.360 -31.757 1.00 14.98 286 GLN D C 1
ATOM 11523 O O . GLN D 1 275 ? -8.229 27.917 -30.680 1.00 14.29 286 GLN D O 1
ATOM 11529 N N . TRP D 1 276 ? -8.572 28.464 -32.851 1.00 13.88 287 TRP D N 1
ATOM 11530 C CA . TRP D 1 276 ? -10.042 28.390 -32.805 1.00 14.04 287 TRP D CA 1
ATOM 11531 C C . TRP D 1 276 ? -10.552 26.941 -32.910 1.00 14.57 287 TRP D C 1
ATOM 11532 O O . TRP D 1 276 ? -11.328 26.590 -33.802 1.00 13.84 287 TRP D O 1
ATOM 11543 N N . ARG D 1 277 ? -10.111 26.119 -31.971 1.00 14.95 288 ARG D N 1
ATOM 11544 C CA . ARG D 1 277 ? -10.446 24.699 -31.962 1.00 15.94 288 ARG D CA 1
ATOM 11545 C C . ARG D 1 277 ? -11.940 24.414 -31.724 1.00 15.03 288 ARG D C 1
ATOM 11546 O O . ARG D 1 277 ? -12.418 23.331 -32.041 1.00 14.21 288 ARG D O 1
ATOM 11554 N N . GLN D 1 278 ? -12.674 25.389 -31.199 1.00 14.44 289 GLN D N 1
ATOM 11555 C CA . GLN D 1 278 ? -14.131 25.324 -31.140 1.00 15.20 289 GLN D CA 1
ATOM 11556 C C . GLN D 1 278 ? -14.811 25.220 -32.534 1.00 14.30 289 GLN D C 1
ATOM 11557 O O . GLN D 1 278 ? -15.958 24.763 -32.634 1.00 14.49 289 GLN D O 1
ATOM 11563 N N . GLY D 1 279 ? -14.112 25.647 -33.593 1.00 13.34 290 GLY D N 1
ATOM 11564 C CA . GLY D 1 279 ? -14.700 25.729 -34.925 1.00 12.94 290 GLY D CA 1
ATOM 11565 C C . GLY D 1 279 ? -15.806 26.774 -34.987 1.00 12.71 290 GLY D C 1
ATOM 11566 O O . GLY D 1 279 ? -15.787 27.772 -34.254 1.00 12.24 290 GLY D O 1
ATOM 11567 N N . GLY D 1 280 ? -16.766 26.561 -35.879 1.00 12.52 291 GLY D N 1
ATOM 11568 C CA . GLY D 1 280 ? -17.918 27.461 -35.999 1.00 12.74 291 GLY D CA 1
ATOM 11569 C C . GLY D 1 280 ? -17.626 28.788 -36.684 1.00 12.53 291 GLY D C 1
ATOM 11570 O O . GLY D 1 280 ? -18.202 29.822 -36.323 1.00 13.06 291 GLY D O 1
ATOM 11571 N N . PHE D 1 281 ? -16.738 28.763 -37.677 1.00 11.50 292 PHE D N 1
ATOM 11572 C CA . PHE D 1 281 ? -16.386 29.954 -38.457 1.00 10.92 292 PHE D CA 1
ATOM 11573 C C . PHE D 1 281 ? -16.209 29.601 -39.925 1.00 10.72 292 PHE D C 1
ATOM 11574 O O . PHE D 1 281 ? -16.097 28.441 -40.272 1.00 10.05 292 PHE D O 1
ATOM 11582 N N . GLY D 1 282 ? -16.200 30.628 -40.772 1.00 10.06 293 GLY D N 1
ATOM 11583 C CA . GLY D 1 282 ? -15.944 30.487 -42.192 1.00 9.96 293 GLY D CA 1
ATOM 11584 C C . GLY D 1 282 ? -14.855 31.440 -42.611 1.00 9.84 293 GLY D C 1
ATOM 11585 O O . GLY D 1 282 ? -14.798 32.545 -42.086 1.00 10.00 293 GLY D O 1
ATOM 11586 N N . MET D 1 283 ? -14.001 31.024 -43.558 1.00 9.48 294 MET D N 1
ATOM 11587 C CA . MET D 1 283 ? -13.000 31.897 -44.163 1.00 9.73 294 MET D CA 1
ATOM 11588 C C . MET D 1 283 ? -13.087 31.830 -45.680 1.00 9.68 294 MET D C 1
ATOM 11589 O O . MET D 1 283 ? -13.349 30.770 -46.237 1.00 8.88 294 MET D O 1
ATOM 11594 N N . ALA D 1 284 ? -12.831 32.973 -46.323 1.00 9.54 295 ALA D N 1
ATOM 11595 C CA . ALA D 1 284 ? -12.733 33.072 -47.771 1.00 9.91 295 ALA D CA 1
ATOM 11596 C C . ALA D 1 284 ? -11.416 33.745 -48.125 1.00 9.91 295 ALA D C 1
ATOM 11597 O O . ALA D 1 284 ? -11.041 34.727 -47.507 1.00 10.26 295 ALA D O 1
ATOM 11599 N N . ALA D 1 285 ? -10.695 33.186 -49.087 1.00 10.08 296 ALA D N 1
ATOM 11600 C CA . ALA D 1 285 ? -9.366 33.683 -49.436 1.00 10.15 296 ALA D CA 1
ATOM 11601 C C . ALA D 1 285 ? -9.072 33.515 -50.923 1.00 10.23 296 ALA D C 1
ATOM 11602 O O . ALA D 1 285 ? -9.780 32.809 -51.657 1.00 10.37 296 ALA D O 1
ATOM 11604 N N . HIS D 1 286 ? -7.997 34.155 -51.358 1.00 10.32 297 HIS D N 1
ATOM 11605 C CA . HIS D 1 286 ? -7.478 33.971 -52.703 1.00 10.24 297 HIS D CA 1
ATOM 11606 C C . HIS D 1 286 ? -6.983 32.540 -52.901 1.00 10.76 297 HIS D C 1
ATOM 11607 O O . HIS D 1 286 ? -6.831 31.778 -51.956 1.00 10.19 297 HIS D O 1
ATOM 11614 N N . ASN D 1 287 ? -6.706 32.205 -54.158 1.00 10.67 298 ASN D N 1
ATOM 11615 C CA . ASN D 1 287 ? -6.261 30.874 -54.571 1.00 11.12 298 ASN D CA 1
ATOM 11616 C C . ASN D 1 287 ? -5.124 30.307 -53.724 1.00 10.56 298 ASN D C 1
ATOM 11617 O O . ASN D 1 287 ? -5.266 29.240 -53.114 1.00 10.08 298 ASN D O 1
ATOM 11622 N N . TYR D 1 288 ? -3.993 31.003 -53.679 1.00 10.27 299 TYR D N 1
ATOM 11623 C CA . TYR D 1 288 ? -2.837 30.438 -53.007 1.00 10.11 299 TYR D CA 1
ATOM 11624 C C . TYR D 1 288 ? -3.007 30.437 -51.475 1.00 10.27 299 TYR D C 1
ATOM 11625 O O . TYR D 1 288 ? -2.699 29.442 -50.820 1.00 10.20 299 TYR D O 1
ATOM 11634 N N . ASP D 1 289 ? -3.480 31.544 -50.906 1.00 10.46 300 ASP D N 1
ATOM 11635 C CA . ASP D 1 289 ? -3.745 31.576 -49.468 1.00 10.46 300 ASP D CA 1
ATOM 11636 C C . ASP D 1 289 ? -4.685 30.439 -49.073 1.00 10.40 300 ASP D C 1
ATOM 11637 O O . ASP D 1 289 ? -4.483 29.803 -48.038 1.00 10.20 300 ASP D O 1
ATOM 11642 N N . GLY D 1 290 ? -5.725 30.203 -49.877 1.00 10.63 301 GLY D N 1
ATOM 11643 C CA . GLY D 1 290 ? -6.646 29.106 -49.639 1.00 10.74 301 GLY D CA 1
ATOM 11644 C C . GLY D 1 290 ? -5.981 27.739 -49.668 1.00 11.26 301 GLY D C 1
ATOM 11645 O O . GLY D 1 290 ? -6.282 26.872 -48.856 1.00 10.63 301 GLY D O 1
ATOM 11646 N N . ASP D 1 291 ? -5.097 27.545 -50.636 1.00 11.78 302 ASP D N 1
ATOM 11647 C CA . ASP D 1 291 ? -4.338 26.305 -50.775 1.00 13.21 302 ASP D CA 1
ATOM 11648 C C . ASP D 1 291 ? -3.545 26.025 -49.490 1.00 12.41 302 ASP D C 1
ATOM 11649 O O . ASP D 1 291 ? -3.661 24.951 -48.889 1.00 12.64 302 ASP D O 1
ATOM 11654 N N . VAL D 1 292 ? -2.797 27.020 -49.036 1.00 11.45 303 VAL D N 1
ATOM 11655 C CA . VAL D 1 292 ? -1.965 26.853 -47.836 1.00 11.03 303 VAL D CA 1
ATOM 11656 C C . VAL D 1 292 ? -2.798 26.681 -46.564 1.00 10.53 303 VAL D C 1
ATOM 11657 O O . VAL D 1 292 ? -2.592 25.722 -45.800 1.00 10.06 303 VAL D O 1
ATOM 11661 N N . LEU D 1 293 ? -3.744 27.595 -46.341 1.00 10.08 304 LEU D N 1
ATOM 11662 C CA . LEU D 1 293 ? -4.506 27.600 -45.105 1.00 10.41 304 LEU D CA 1
ATOM 11663 C C . LEU D 1 293 ? -5.425 26.384 -44.974 1.00 10.10 304 LEU D C 1
ATOM 11664 O O . LEU D 1 293 ? -5.659 25.909 -43.854 1.00 9.74 304 LEU D O 1
ATOM 11669 N N . THR D 1 294 ? -5.930 25.864 -46.091 1.00 9.99 305 THR D N 1
ATOM 11670 C CA . THR D 1 294 ? -6.795 24.691 -46.002 1.00 9.94 305 THR D CA 1
ATOM 11671 C C . THR D 1 294 ? -6.017 23.421 -45.730 1.00 10.52 305 THR D C 1
ATOM 11672 O O . THR D 1 294 ? -6.576 22.483 -45.166 1.00 10.56 305 THR D O 1
ATOM 11676 N N . ASP D 1 295 ? -4.740 23.366 -46.105 1.00 11.42 306 ASP D N 1
ATOM 11677 C CA . ASP D 1 295 ? -3.926 22.235 -45.645 1.00 12.15 306 ASP D CA 1
ATOM 11678 C C . ASP D 1 295 ? -3.634 22.319 -44.153 1.00 11.70 306 ASP D C 1
ATOM 11679 O O . ASP D 1 295 ? -3.655 21.302 -43.459 1.00 11.58 306 ASP D O 1
ATOM 11684 N N . GLU D 1 296 ? -3.402 23.533 -43.655 1.00 11.07 307 GLU D N 1
ATOM 11685 C CA . GLU D 1 296 ? -3.257 23.746 -42.223 1.00 11.15 307 GLU D CA 1
ATOM 11686 C C . GLU D 1 296 ? -4.527 23.272 -41.519 1.00 10.61 307 GLU D C 1
ATOM 11687 O O . GLU D 1 296 ? -4.474 22.502 -40.554 1.00 10.02 307 GLU D O 1
ATOM 11693 N N . LEU D 1 297 ? -5.664 23.719 -42.043 1.00 10.48 308 LEU D N 1
ATOM 11694 C CA . LEU D 1 297 ? -6.985 23.296 -41.555 1.00 10.25 308 LEU D CA 1
ATOM 11695 C C . LEU D 1 297 ? -7.117 21.780 -41.475 1.00 10.25 308 LEU D C 1
ATOM 11696 O O . LEU D 1 297 ? -7.586 21.251 -40.468 1.00 10.15 308 LEU D O 1
ATOM 11701 N N . ALA D 1 298 ? -6.692 21.086 -42.528 1.00 10.52 309 ALA D N 1
ATOM 11702 C CA . ALA D 1 298 ? -6.684 19.630 -42.527 1.00 10.89 309 ALA D CA 1
ATOM 11703 C C . ALA D 1 298 ? -5.882 19.041 -41.372 1.00 11.16 309 ALA D C 1
ATOM 11704 O O . ALA D 1 298 ? -6.343 18.127 -40.698 1.00 11.96 309 ALA D O 1
ATOM 11706 N N . GLN D 1 299 ? -4.682 19.560 -41.160 1.00 11.43 310 GLN D N 1
ATOM 11707 C CA . GLN D 1 299 ? -3.821 19.040 -40.103 1.00 11.90 310 GLN D CA 1
ATOM 11708 C C . GLN D 1 299 ? -4.412 19.264 -38.724 1.00 11.80 310 GLN D C 1
ATOM 11709 O O . GLN D 1 299 ? -4.355 18.370 -37.870 1.00 12.28 310 GLN D O 1
ATOM 11715 N N . VAL D 1 300 ? -4.982 20.441 -38.492 1.00 11.59 311 VAL D N 1
ATOM 11716 C CA . VAL D 1 300 ? -5.612 20.752 -37.217 1.00 11.68 311 VAL D CA 1
ATOM 11717 C C . VAL D 1 300 ? -6.830 19.862 -36.971 1.00 12.11 311 VAL D C 1
ATOM 11718 O O . VAL D 1 300 ? -7.017 19.347 -35.861 1.00 11.91 311 VAL D O 1
ATOM 11722 N N . HIS D 1 301 ? -7.643 19.673 -38.003 1.00 11.47 312 HIS D N 1
ATOM 11723 C CA . HIS D 1 301 ? -8.846 18.850 -37.873 1.00 12.12 312 HIS D CA 1
ATOM 11724 C C . HIS D 1 301 ? -8.523 17.372 -37.672 1.00 12.77 312 HIS D C 1
ATOM 11725 O O . HIS D 1 301 ? -9.047 16.760 -36.741 1.00 13.24 312 HIS D O 1
ATOM 11732 N N . LYS D 1 302 ? -7.687 16.816 -38.543 1.00 13.70 313 LYS D N 1
ATOM 11733 C CA . LYS D 1 302 ? -7.175 15.442 -38.403 1.00 15.65 313 LYS D CA 1
ATOM 11734 C C . LYS D 1 302 ? -6.154 15.137 -39.481 1.00 15.65 313 LYS D C 1
ATOM 11735 O O . LYS D 1 302 ? -4.980 14.891 -39.195 1.00 16.37 313 LYS D O 1
ATOM 11741 N N . SER D 1 303 ? -6.613 15.125 -40.734 1.00 15.36 314 SER D N 1
ATOM 11742 C CA . SER D 1 303 ? -5.754 14.837 -41.868 1.00 15.48 314 SER D CA 1
ATOM 11743 C C . SER D 1 303 ? -6.513 15.249 -43.149 1.00 15.62 314 SER D C 1
ATOM 11744 O O . SER D 1 303 ? -7.700 15.578 -43.069 1.00 14.65 314 SER D O 1
ATOM 11747 N N . PRO D 1 304 ? -5.838 15.226 -44.320 1.00 16.78 315 PRO D N 1
ATOM 11748 C CA . PRO D 1 304 ? -6.449 15.726 -45.555 1.00 17.68 315 PRO D CA 1
ATOM 11749 C C . PRO D 1 304 ? -7.802 15.140 -45.886 1.00 19.31 315 PRO D C 1
ATOM 11750 O O . PRO D 1 304 ? -8.667 15.866 -46.355 1.00 20.26 315 PRO D O 1
ATOM 11754 N N . GLY D 1 305 ? -7.991 13.852 -45.601 1.00 19.50 316 GLY D N 1
ATOM 11755 C CA . GLY D 1 305 ? -9.249 13.169 -45.869 1.00 19.65 316 GLY D CA 1
ATOM 11756 C C . GLY D 1 305 ? -10.471 13.668 -45.115 1.00 19.42 316 GLY D C 1
ATOM 11757 O O . GLY D 1 305 ? -11.584 13.285 -45.457 1.00 22.04 316 GLY D O 1
ATOM 11758 N N . PHE D 1 306 ? -10.275 14.493 -44.084 1.00 16.54 317 PHE D N 1
ATOM 11759 C CA . PHE D 1 306 ? -11.382 15.022 -43.289 1.00 15.52 317 PHE D CA 1
ATOM 11760 C C . PHE D 1 306 ? -11.728 16.472 -43.651 1.00 14.18 317 PHE D C 1
ATOM 11761 O O . PHE D 1 306 ? -12.457 17.135 -42.902 1.00 13.55 317 PHE D O 1
ATOM 11769 N N . ILE D 1 307 ? -11.219 16.934 -44.796 1.00 13.19 318 ILE D N 1
ATOM 11770 C CA . ILE D 1 307 ? -11.595 18.199 -45.397 1.00 12.90 318 ILE D CA 1
ATOM 11771 C C . ILE D 1 307 ? -12.113 17.919 -46.800 1.00 12.93 318 ILE D C 1
ATOM 11772 O O . ILE D 1 307 ? -11.529 17.121 -47.532 1.00 14.05 318 ILE D O 1
ATOM 11777 N N . THR D 1 308 ? -13.175 18.605 -47.198 1.00 12.75 319 THR D N 1
ATOM 11778 C CA . THR D 1 308 ? -13.718 18.465 -48.562 1.00 12.75 319 THR D CA 1
ATOM 11779 C C . THR D 1 308 ? -12.818 19.149 -49.601 1.00 13.66 319 THR D C 1
ATOM 11780 O O . THR D 1 308 ? -11.944 19.921 -49.242 1.00 13.05 319 THR D O 1
ATOM 11784 N N . SER D 1 309 ? -13.002 18.821 -50.888 1.00 14.10 320 SER D N 1
ATOM 11785 C CA . SER D 1 309 ? -12.433 19.613 -52.007 1.00 15.10 320 SER D CA 1
ATOM 11786 C C . SER D 1 309 ? -13.512 19.673 -53.057 1.00 14.66 320 SER D C 1
ATOM 11787 O O . SER D 1 309 ? -13.525 18.857 -53.977 1.00 15.86 320 SER D O 1
ATOM 11790 N N . ASN D 1 310 ? -14.441 20.605 -52.880 1.00 13.81 321 ASN D N 1
ATOM 11791 C CA . ASN D 1 310 ? -15.655 20.685 -53.684 1.00 13.73 321 ASN D CA 1
ATOM 11792 C C . ASN D 1 310 ? -15.606 21.910 -54.582 1.00 13.44 321 ASN D C 1
ATOM 11793 O O . ASN D 1 310 ? -15.818 23.045 -54.134 1.00 13.61 321 ASN D O 1
ATOM 11798 N N . LEU D 1 311 ? -15.329 21.673 -55.857 1.00 12.76 322 LEU D N 1
ATOM 11799 C CA . LEU D 1 311 ? -15.279 22.748 -56.833 1.00 12.57 322 LEU D CA 1
ATOM 11800 C C . LEU D 1 311 ? -16.685 23.159 -57.240 1.00 12.38 322 LEU D C 1
ATOM 11801 O O . LEU D 1 311 ? -17.520 22.320 -57.600 1.00 11.61 322 LEU D O 1
ATOM 11806 N N . VAL D 1 312 ? -16.920 24.461 -57.184 1.00 12.53 323 VAL D N 1
ATOM 11807 C CA . VAL D 1 312 ? -18.177 25.051 -57.557 1.00 12.75 323 VAL D CA 1
ATOM 11808 C C . VAL D 1 312 ? -17.894 26.069 -58.648 1.00 13.44 323 VAL D C 1
ATOM 11809 O O . VAL D 1 312 ? -17.150 27.050 -58.450 1.00 13.06 323 VAL D O 1
ATOM 11813 N N . GLY D 1 313 ? -18.495 25.823 -59.809 1.00 14.82 324 GLY D N 1
ATOM 11814 C CA . GLY D 1 313 ? -18.436 26.725 -60.943 1.00 15.69 324 GLY D CA 1
ATOM 11815 C C . GLY D 1 313 ? -19.841 27.077 -61.381 1.00 17.24 324 GLY D C 1
ATOM 11816 O O . GLY D 1 313 ? -20.818 26.786 -60.684 1.00 15.56 324 GLY D O 1
ATOM 11817 N N . VAL D 1 314 ? -19.964 27.666 -62.560 1.00 19.32 325 VAL D N 1
ATOM 11818 C CA . VAL D 1 314 ? -21.271 28.094 -63.040 1.00 21.14 325 VAL D CA 1
ATOM 11819 C C . VAL D 1 314 ? -21.348 27.964 -64.565 1.00 22.54 325 VAL D C 1
ATOM 11820 O O . VAL D 1 314 ? -20.412 28.310 -65.282 1.00 22.43 325 VAL D O 1
ATOM 11824 N N . HIS D 1 315 ? -22.457 27.411 -65.036 1.00 23.17 326 HIS D N 1
ATOM 11825 C CA . HIS D 1 315 ? -22.734 27.305 -66.467 1.00 24.20 326 HIS D CA 1
ATOM 11826 C C . HIS D 1 315 ? -23.026 28.696 -66.991 1.00 24.52 326 HIS D C 1
ATOM 11827 O O . HIS D 1 315 ? -23.404 29.592 -66.253 1.00 22.73 326 HIS D O 1
ATOM 11834 N N . GLU D 1 316 ? -22.929 28.854 -68.298 1.00 28.56 327 GLU D N 1
ATOM 11835 C CA . GLU D 1 316 ? -23.345 30.103 -68.939 1.00 30.86 327 GLU D CA 1
ATOM 11836 C C . GLU D 1 316 ? -24.845 30.415 -68.665 1.00 29.96 327 GLU D C 1
ATOM 11837 O O . GLU D 1 316 ? -25.219 31.572 -68.555 1.00 30.49 327 GLU D O 1
ATOM 11843 N N . ASP D 1 317 ? -25.665 29.382 -68.448 1.00 29.46 328 ASP D N 1
ATOM 11844 C CA . ASP D 1 317 ? -27.105 29.520 -68.207 1.00 29.23 328 ASP D CA 1
ATOM 11845 C C . ASP D 1 317 ? -27.420 29.911 -66.751 1.00 28.95 328 ASP D C 1
ATOM 11846 O O . ASP D 1 317 ? -28.549 30.274 -66.447 1.00 28.58 328 ASP D O 1
ATOM 11851 N N . GLY D 1 318 ? -26.421 29.844 -65.864 1.00 27.39 329 GLY D N 1
ATOM 11852 C CA . GLY D 1 318 ? -26.584 30.281 -64.480 1.00 25.99 329 GLY D CA 1
ATOM 11853 C C . GLY D 1 318 ? -26.721 29.146 -63.481 1.00 24.45 329 GLY D C 1
ATOM 11854 O O . GLY D 1 318 ? -26.737 29.406 -62.286 1.00 23.45 329 GLY D O 1
ATOM 11855 N N . THR D 1 319 ? -26.798 27.900 -63.958 1.00 22.42 330 THR D N 1
ATOM 11856 C CA . THR D 1 319 ? -26.841 26.723 -63.084 1.00 22.36 330 THR D CA 1
ATOM 11857 C C . THR D 1 319 ? -25.457 26.470 -62.498 1.00 21.15 330 THR D C 1
ATOM 11858 O O . THR D 1 319 ? -24.455 26.487 -63.235 1.00 19.74 330 THR D O 1
ATOM 11862 N N . LEU D 1 320 ? -25.400 26.195 -61.197 1.00 19.71 331 LEU D N 1
ATOM 11863 C CA . LEU D 1 320 ? -24.121 25.865 -60.576 1.00 19.12 331 LEU D CA 1
ATOM 11864 C C . LEU D 1 320 ? -23.642 24.491 -61.028 1.00 18.24 331 LEU D C 1
ATOM 11865 O O . LEU D 1 320 ? -24.405 23.507 -61.043 1.00 18.07 331 LEU D O 1
ATOM 11870 N N . ILE D 1 321 ? -22.376 24.441 -61.427 1.00 16.35 332 ILE D N 1
ATOM 11871 C CA . ILE D 1 321 ? -21.694 23.202 -61.729 1.00 15.84 332 ILE D CA 1
ATOM 11872 C C . ILE D 1 321 ? -20.917 22.821 -60.488 1.00 15.10 332 ILE D C 1
ATOM 11873 O O . ILE D 1 321 ? -20.050 23.586 -60.048 1.00 14.75 332 ILE D O 1
ATOM 11878 N N . LYS D 1 322 ? -21.206 21.648 -59.937 1.00 14.32 333 LYS D N 1
ATOM 11879 C CA . LYS D 1 322 ? -20.560 21.219 -58.693 1.00 14.92 333 LYS D CA 1
ATOM 11880 C C . LYS D 1 322 ? -19.831 19.908 -58.873 1.00 15.11 333 LYS D C 1
ATOM 11881 O O . LYS D 1 322 ? -20.414 18.886 -59.255 1.00 13.80 333 LYS D O 1
ATOM 11887 N N . GLU D 1 323 ? -18.532 19.949 -58.600 1.00 15.87 334 GLU D N 1
ATOM 11888 C CA . GLU D 1 323 ? -17.689 18.775 -58.628 1.00 16.23 334 GLU D CA 1
ATOM 11889 C C . GLU D 1 323 ? -17.229 18.508 -57.210 1.00 16.67 334 GLU D C 1
ATOM 11890 O O . GLU D 1 323 ? -16.927 19.449 -56.455 1.00 17.50 334 GLU D O 1
ATOM 11896 N N . PHE D 1 324 ? -17.218 17.235 -56.833 1.00 15.94 335 PHE D N 1
ATOM 11897 C CA . PHE D 1 324 ? -16.900 16.821 -55.471 1.00 15.40 335 PHE D CA 1
ATOM 11898 C C . PHE D 1 324 ? -15.792 15.783 -55.490 1.00 16.77 335 PHE D C 1
ATOM 11899 O O . PHE D 1 324 ? -15.893 14.799 -56.220 1.00 16.10 335 PHE D O 1
ATOM 11907 N N . GLU D 1 325 ? -14.769 15.991 -54.648 1.00 17.58 336 GLU D N 1
ATOM 11908 C CA . GLU D 1 325 ? -13.650 15.071 -54.466 1.00 19.27 336 GLU D CA 1
ATOM 11909 C C . GLU D 1 325 ? -13.272 14.951 -53.015 1.00 19.00 336 GLU D C 1
ATOM 11910 O O . GLU D 1 325 ? -13.428 15.901 -52.244 1.00 19.00 336 GLU D O 1
ATOM 11916 N N . ALA D 1 326 ? -12.730 13.792 -52.664 1.00 17.46 337 ALA D N 1
ATOM 11917 C CA . ALA D 1 326 ? -11.947 13.643 -51.450 1.00 16.98 337 ALA D CA 1
ATOM 11918 C C . ALA D 1 326 ? -10.620 14.397 -51.588 1.00 15.95 337 ALA D C 1
ATOM 11919 O O . ALA D 1 326 ? -10.158 14.646 -52.687 1.00 16.70 337 ALA D O 1
ATOM 11921 N N . SER D 1 327 ? -9.997 14.716 -50.463 1.00 16.34 338 SER D N 1
ATOM 11922 C CA . SER D 1 327 ? -8.744 15.487 -50.475 1.00 16.94 338 SER D CA 1
ATOM 11923 C C . SER D 1 327 ? -7.487 14.640 -50.272 1.00 18.12 338 SER D C 1
ATOM 11924 O O . SER D 1 327 ? -6.386 15.177 -50.309 1.00 18.66 338 SER D O 1
ATOM 11927 N N . HIS D 1 328 ? -7.646 13.353 -49.985 1.00 18.92 339 HIS D N 1
ATOM 11928 C CA . HIS D 1 328 ? -6.514 12.416 -49.979 1.00 19.46 339 HIS D CA 1
ATOM 11929 C C . HIS D 1 328 ? -6.241 11.922 -51.400 1.00 19.93 339 HIS D C 1
ATOM 11930 O O . HIS D 1 328 ? -7.022 12.159 -52.319 1.00 19.03 339 HIS D O 1
ATOM 11937 N N . GLY D 1 329 ? -5.094 11.265 -51.594 1.00 21.16 340 GLY D N 1
ATOM 11938 C CA . GLY D 1 329 ? -4.745 10.675 -52.887 1.00 21.83 340 GLY D CA 1
ATOM 11939 C C . GLY D 1 329 ? -5.271 9.254 -53.045 1.00 23.48 340 GLY D C 1
ATOM 11940 O O . GLY D 1 329 ? -6.156 8.834 -52.308 1.00 22.29 340 GLY D O 1
ATOM 11941 N N . THR D 1 330 ? -4.684 8.523 -53.992 1.00 23.73 341 THR D N 1
ATOM 11942 C CA . THR D 1 330 ? -5.082 7.145 -54.312 1.00 25.36 341 THR D CA 1
ATOM 11943 C C . THR D 1 330 ? -4.520 6.076 -53.362 1.00 27.00 341 THR D C 1
ATOM 11944 O O . THR D 1 330 ? -4.853 4.895 -53.509 1.00 27.87 341 THR D O 1
ATOM 11948 N N . VAL D 1 331 ? -3.667 6.480 -52.412 1.00 27.47 342 VAL D N 1
ATOM 11949 C CA . VAL D 1 331 ? -3.170 5.625 -51.325 1.00 30.01 342 VAL D CA 1
ATOM 11950 C C . VAL D 1 331 ? -2.421 4.373 -51.844 1.00 32.39 342 VAL D C 1
ATOM 11951 O O . VAL D 1 331 ? -2.792 3.236 -51.556 1.00 33.45 342 VAL D O 1
ATOM 11955 N N . ALA D 1 332 ? -1.359 4.608 -52.605 1.00 35.44 343 ALA D N 1
ATOM 11956 C CA . ALA D 1 332 ? -0.532 3.536 -53.177 1.00 38.37 343 ALA D CA 1
ATOM 11957 C C . ALA D 1 332 ? 0.110 2.622 -52.118 1.00 41.31 343 ALA D C 1
ATOM 11958 O O . ALA D 1 332 ? 0.147 1.405 -52.308 1.00 44.30 343 ALA D O 1
ATOM 11960 N N . ASP D 1 333 ? 0.603 3.208 -51.019 1.00 42.45 344 ASP D N 1
ATOM 11961 C CA . ASP D 1 333 ? 1.158 2.454 -49.869 1.00 43.76 344 ASP D CA 1
ATOM 11962 C C . ASP D 1 333 ? 0.230 1.326 -49.435 1.00 42.76 344 ASP D C 1
ATOM 11963 O O . ASP D 1 333 ? 0.655 0.195 -49.203 1.00 41.89 344 ASP D O 1
ATOM 11968 N N . MET D 1 334 ? -1.047 1.665 -49.327 1.00 38.79 345 MET D N 1
ATOM 11969 C CA . MET D 1 334 ? -2.060 0.723 -48.898 1.00 37.63 345 MET D CA 1
ATOM 11970 C C . MET D 1 334 ? -2.434 -0.277 -50.001 1.00 35.13 345 MET D C 1
ATOM 11971 O O . MET D 1 334 ? -2.684 -1.446 -49.715 1.00 33.78 345 MET D O 1
ATOM 11976 N N . ASP D 1 335 ? -2.476 0.191 -51.246 1.00 33.95 346 ASP D N 1
ATOM 11977 C CA . ASP D 1 335 ? -2.757 -0.667 -52.399 1.00 36.34 346 ASP D CA 1
ATOM 11978 C C . ASP D 1 335 ? -1.693 -1.740 -52.612 1.00 39.84 346 ASP D C 1
ATOM 11979 O O . ASP D 1 335 ? -2.005 -2.858 -53.028 1.00 39.87 346 ASP D O 1
ATOM 11984 N N . GLU D 1 336 ? -0.439 -1.370 -52.374 1.00 40.35 347 GLU D N 1
ATOM 11985 C CA . GLU D 1 336 ? 0.665 -2.323 -52.441 1.00 43.84 347 GLU D CA 1
ATOM 11986 C C . GLU D 1 336 ? 0.550 -3.350 -51.309 1.00 42.96 347 GLU D C 1
ATOM 11987 O O . GLU D 1 336 ? 0.724 -4.544 -51.552 1.00 45.36 347 GLU D O 1
ATOM 11993 N N . ALA D 1 337 ? 0.211 -2.888 -50.101 1.00 41.22 348 ALA D N 1
ATOM 11994 C CA . ALA D 1 337 ? -0.047 -3.773 -48.954 1.00 40.93 348 ALA D CA 1
ATOM 11995 C C . ALA D 1 337 ? -1.204 -4.751 -49.197 1.00 42.83 348 ALA D C 1
ATOM 11996 O O . ALA D 1 337 ? -1.146 -5.903 -48.745 1.00 43.68 348 ALA D O 1
ATOM 11998 N N . ARG D 1 338 ? -2.243 -4.286 -49.898 1.00 42.07 349 ARG D N 1
ATOM 11999 C CA . ARG D 1 338 ? -3.387 -5.125 -50.293 1.00 41.95 349 ARG D CA 1
ATOM 12000 C C . ARG D 1 338 ? -2.959 -6.282 -51.195 1.00 42.44 349 ARG D C 1
ATOM 12001 O O . ARG D 1 338 ? -3.323 -7.437 -50.951 1.00 41.56 349 ARG D O 1
ATOM 12009 N N . LEU D 1 339 ? -2.193 -5.953 -52.231 1.00 43.72 350 LEU D N 1
ATOM 12010 C CA . LEU D 1 339 ? -1.708 -6.935 -53.196 1.00 45.01 350 LEU D CA 1
ATOM 12011 C C . LEU D 1 339 ? -0.660 -7.903 -52.619 1.00 45.15 350 LEU D C 1
ATOM 12012 O O . LEU D 1 339 ? -0.408 -8.944 -53.210 1.00 48.48 350 LEU D O 1
ATOM 12017 N N . ARG D 1 340 ? -0.065 -7.562 -51.477 1.00 45.89 351 ARG D N 1
ATOM 12018 C CA . ARG D 1 340 ? 0.719 -8.515 -50.678 1.00 45.49 351 ARG D CA 1
ATOM 12019 C C . ARG D 1 340 ? -0.133 -9.373 -49.715 1.00 46.71 351 ARG D C 1
ATOM 12020 O O . ARG D 1 340 ? 0.425 -10.155 -48.935 1.00 47.95 351 ARG D O 1
ATOM 12028 N N . GLY D 1 341 ? -1.462 -9.241 -49.764 1.00 44.48 352 GLY D N 1
ATOM 12029 C CA . GLY D 1 341 ? -2.360 -9.962 -48.859 1.00 43.11 352 GLY D CA 1
ATOM 12030 C C . GLY D 1 341 ? -2.328 -9.499 -47.409 1.00 43.28 352 GLY D C 1
ATOM 12031 O O . GLY D 1 341 ? -2.706 -10.253 -46.517 1.00 43.06 352 GLY D O 1
ATOM 12032 N N . GLU D 1 342 ? -1.903 -8.257 -47.169 1.00 43.27 353 GLU D N 1
ATOM 12033 C CA . GLU D 1 342 ? -1.819 -7.703 -45.811 1.00 42.11 353 GLU D CA 1
ATOM 12034 C C . GLU D 1 342 ? -3.116 -6.947 -45.508 1.00 39.75 353 GLU D C 1
ATOM 12035 O O . GLU D 1 342 ? -3.768 -6.459 -46.427 1.00 40.33 353 GLU D O 1
ATOM 12041 N N . GLU D 1 343 ? -3.486 -6.868 -44.231 1.00 39.55 354 GLU D N 1
ATOM 12042 C CA . GLU D 1 343 ? -4.713 -6.164 -43.821 1.00 39.36 354 GLU D CA 1
ATOM 12043 C C . GLU D 1 343 ? -4.585 -4.657 -44.065 1.00 39.94 354 GLU D C 1
ATOM 12044 O O . GLU D 1 343 ? -3.571 -4.059 -43.687 1.00 39.12 354 GLU D O 1
ATOM 12050 N N . THR D 1 344 ? -5.611 -4.063 -44.691 1.00 38.95 355 THR D N 1
ATOM 12051 C CA . THR D 1 344 ? -5.717 -2.599 -44.876 1.00 35.74 355 THR D CA 1
ATOM 12052 C C . THR D 1 344 ? -6.944 -2.032 -44.146 1.00 34.22 355 THR D C 1
ATOM 12053 O O . THR D 1 344 ? -7.857 -2.780 -43.783 1.00 30.18 355 THR D O 1
ATOM 12057 N N . SER D 1 345 ? -6.955 -0.712 -43.939 1.00 30.40 356 SER D N 1
ATOM 12058 C CA . SER D 1 345 ? -8.094 -0.021 -43.318 1.00 28.63 356 SER D CA 1
ATOM 12059 C C . SER D 1 345 ? -8.241 1.427 -43.827 1.00 27.94 356 SER D C 1
ATOM 12060 O O . SER D 1 345 ? -7.903 2.377 -43.130 1.00 28.39 356 SER D O 1
ATOM 12063 N N . LEU D 1 346 ? -8.746 1.557 -45.050 1.00 26.21 357 LEU D N 1
ATOM 12064 C CA . LEU D 1 346 ? -9.023 2.850 -45.670 1.00 24.95 357 LEU D CA 1
ATOM 12065 C C . LEU D 1 346 ? -10.399 3.359 -45.228 1.00 24.34 357 LEU D C 1
ATOM 12066 O O . LEU D 1 346 ? -11.419 2.695 -45.441 1.00 24.28 357 LEU D O 1
ATOM 12071 N N . ASN D 1 347 ? -10.412 4.542 -44.624 1.00 20.97 358 ASN D N 1
ATOM 12072 C CA . ASN D 1 347 ? -11.646 5.223 -44.263 1.00 19.40 358 ASN D CA 1
ATOM 12073 C C . ASN D 1 347 ? -12.221 5.859 -45.520 1.00 18.85 358 ASN D C 1
ATOM 12074 O O . ASN D 1 347 ? -11.617 6.776 -46.055 1.00 17.83 358 ASN D O 1
ATOM 12079 N N . PRO D 1 348 ? -13.379 5.371 -46.014 1.00 18.17 359 PRO D N 1
ATOM 12080 C CA . PRO D 1 348 ? -13.904 5.920 -47.268 1.00 17.48 359 PRO D CA 1
ATOM 12081 C C . PRO D 1 348 ? -14.773 7.177 -47.069 1.00 16.25 359 PRO D C 1
ATOM 12082 O O . PRO D 1 348 ? -15.377 7.640 -48.034 1.00 15.85 359 PRO D O 1
ATOM 12086 N N . LEU D 1 349 ? -14.821 7.716 -45.854 1.00 15.73 360 LEU D N 1
ATOM 12087 C CA . LEU D 1 349 ? -15.728 8.817 -45.524 1.00 15.66 360 LEU D CA 1
ATOM 12088 C C . LEU D 1 349 ? -15.562 10.045 -46.432 1.00 15.34 360 LEU D C 1
ATOM 12089 O O . LEU D 1 349 ? -16.560 10.584 -46.913 1.00 15.91 360 LEU D O 1
ATOM 12094 N N . GLY D 1 350 ? -14.333 10.483 -46.676 1.00 14.72 361 GLY D N 1
ATOM 12095 C CA . GLY D 1 350 ? -14.088 11.628 -47.571 1.00 14.89 361 GLY D CA 1
ATOM 12096 C C . GLY D 1 350 ? -14.676 11.447 -48.960 1.00 14.91 361 GLY D C 1
ATOM 12097 O O . GLY D 1 350 ? -15.354 12.330 -49.488 1.00 14.94 361 GLY D O 1
ATOM 12098 N N . MET D 1 351 ? -14.435 10.270 -49.547 1.00 14.86 362 MET D N 1
ATOM 12099 C CA . MET D 1 351 ? -14.978 9.931 -50.850 1.00 14.78 362 MET D CA 1
ATOM 12100 C C . MET D 1 351 ? -16.515 9.837 -50.840 1.00 14.05 362 MET D C 1
ATOM 12101 O O . MET D 1 351 ? -17.170 10.318 -51.762 1.00 14.39 362 MET D O 1
ATOM 12106 N N . VAL D 1 352 ? -17.059 9.203 -49.817 1.00 14.45 363 VAL D N 1
ATOM 12107 C CA . VAL D 1 352 ? -18.509 9.019 -49.689 1.00 14.96 363 VAL D CA 1
ATOM 12108 C C . VAL D 1 352 ? -19.199 10.384 -49.544 1.00 14.66 363 VAL D C 1
ATOM 12109 O O . VAL D 1 352 ? -20.222 10.631 -50.187 1.00 14.92 363 VAL D O 1
ATOM 12113 N N . GLU D 1 353 ? -18.627 11.286 -48.740 1.00 14.27 364 GLU D N 1
ATOM 12114 C CA . GLU D 1 353 ? -19.183 12.652 -48.660 1.00 14.41 364 GLU D CA 1
ATOM 12115 C C . GLU D 1 353 ? -19.222 13.321 -50.028 1.00 13.96 364 GLU D C 1
ATOM 12116 O O . GLU D 1 353 ? -20.223 13.947 -50.392 1.00 13.54 364 GLU D O 1
ATOM 12122 N N . GLY D 1 354 ? -18.162 13.153 -50.819 1.00 13.15 365 GLY D N 1
ATOM 12123 C CA . GLY D 1 354 ? -18.163 13.653 -52.173 1.00 13.20 365 GLY D CA 1
ATOM 12124 C C . GLY D 1 354 ? -19.241 13.053 -53.067 1.00 13.63 365 GLY D C 1
ATOM 12125 O O . GLY D 1 354 ? -19.916 13.772 -53.823 1.00 12.88 365 GLY D O 1
ATOM 12126 N N . LEU D 1 355 ? -19.394 11.737 -52.991 1.00 13.67 366 LEU D N 1
ATOM 12127 C CA . LEU D 1 355 ? -20.405 11.055 -53.811 1.00 14.15 366 LEU D CA 1
ATOM 12128 C C . LEU D 1 355 ? -21.826 11.501 -53.400 1.00 13.87 366 LEU D C 1
ATOM 12129 O O . LEU D 1 355 ? -22.664 11.773 -54.264 1.00 14.26 366 LEU D O 1
ATOM 12134 N N . ILE D 1 356 ? -22.055 11.614 -52.090 1.00 13.58 367 ILE D N 1
ATOM 12135 C CA . ILE D 1 356 ? -23.321 12.127 -51.545 1.00 13.28 367 ILE D CA 1
ATOM 12136 C C . ILE D 1 356 ? -23.612 13.506 -52.114 1.00 13.27 367 ILE D C 1
ATOM 12137 O O . ILE D 1 356 ? -24.718 13.770 -52.584 1.00 13.32 367 ILE D O 1
ATOM 12142 N N . GLY D 1 357 ? -22.627 14.396 -52.045 1.00 12.89 368 GLY D N 1
ATOM 12143 C CA . GLY D 1 357 ? -22.805 15.742 -52.576 1.00 12.40 368 GLY D CA 1
ATOM 12144 C C . GLY D 1 357 ? -23.133 15.716 -54.065 1.00 12.47 368 GLY D C 1
ATOM 12145 O O . GLY D 1 357 ? -24.015 16.435 -54.523 1.00 12.87 368 GLY D O 1
ATOM 12146 N N . ALA D 1 358 ? -22.404 14.905 -54.839 1.00 11.93 369 ALA D N 1
ATOM 12147 C CA . ALA D 1 358 ? -22.650 14.847 -56.271 1.00 11.94 369 ALA D CA 1
ATOM 12148 C C . ALA D 1 358 ? -24.042 14.287 -56.580 1.00 11.98 369 ALA D C 1
ATOM 12149 O O . ALA D 1 358 ? -24.763 14.855 -57.377 1.00 12.13 369 ALA D O 1
ATOM 12151 N N . MET D 1 359 ? -24.404 13.197 -55.932 1.00 12.64 370 MET D N 1
ATOM 12152 C CA . MET D 1 359 ? -25.720 12.575 -56.140 1.00 13.57 370 MET D CA 1
ATOM 12153 C C . MET D 1 359 ? -26.837 13.533 -55.750 1.00 13.39 370 MET D C 1
ATOM 12154 O O . MET D 1 359 ? -27.803 13.684 -56.493 1.00 13.61 370 MET D O 1
ATOM 12159 N N . ASN D 1 360 ? -26.679 14.192 -54.606 1.00 13.08 371 ASN D N 1
ATOM 12160 C CA . ASN D 1 360 ? -27.682 15.185 -54.180 1.00 13.28 371 ASN D CA 1
ATOM 12161 C C . ASN D 1 360 ? -27.838 16.344 -55.167 1.00 12.77 371 ASN D C 1
ATOM 12162 O O . ASN D 1 360 ? -28.960 16.731 -55.500 1.00 13.63 371 ASN D O 1
ATOM 12167 N N . HIS D 1 361 ? -26.721 16.886 -55.644 1.00 12.52 372 HIS D N 1
ATOM 12168 C CA . HIS D 1 361 ? -26.765 17.962 -56.618 1.00 12.63 372 HIS D CA 1
ATOM 12169 C C . HIS D 1 361 ? -27.409 17.535 -57.946 1.00 13.00 372 HIS D C 1
ATOM 12170 O O . HIS D 1 361 ? -28.228 18.266 -58.516 1.00 12.72 372 HIS D O 1
ATOM 12177 N N . ALA D 1 362 ? -27.011 16.367 -58.422 1.00 13.40 373 ALA D N 1
ATOM 12178 C CA . ALA D 1 362 ? -27.598 15.756 -59.616 1.00 13.38 373 ALA D CA 1
ATOM 12179 C C . ALA D 1 362 ? -29.124 15.623 -59.476 1.00 14.27 373 ALA D C 1
ATOM 12180 O O . ALA D 1 362 ? -29.865 16.006 -60.385 1.00 15.65 373 ALA D O 1
ATOM 12182 N N . ALA D 1 363 ? -29.573 15.125 -58.328 1.00 14.37 374 ALA D N 1
ATOM 12183 C CA . ALA D 1 363 ? -30.998 14.959 -58.047 1.00 15.20 374 ALA D CA 1
ATOM 12184 C C . ALA D 1 363 ? -31.725 16.304 -58.043 1.00 15.66 374 ALA D C 1
ATOM 12185 O O . ALA D 1 363 ? -32.829 16.406 -58.603 1.00 16.83 374 ALA D O 1
ATOM 12187 N N . ASP D 1 364 ? -31.101 17.341 -57.476 1.00 15.60 375 ASP D N 1
ATOM 12188 C CA . ASP D 1 364 ? -31.707 18.682 -57.433 1.00 16.60 375 ASP D CA 1
ATOM 12189 C C . ASP D 1 364 ? -31.704 19.391 -58.784 1.00 16.93 375 ASP D C 1
ATOM 12190 O O . ASP D 1 364 ? -32.677 20.066 -59.137 1.00 18.01 375 ASP D O 1
ATOM 12195 N N . VAL D 1 365 ? -30.617 19.270 -59.536 1.00 16.30 376 VAL D N 1
ATOM 12196 C CA . VAL D 1 365 ? -30.533 19.915 -60.841 1.00 17.30 376 VAL D CA 1
ATOM 12197 C C . VAL D 1 365 ? -31.557 19.314 -61.812 1.00 17.30 376 VAL D C 1
ATOM 12198 O O . VAL D 1 365 ? -32.229 20.048 -62.540 1.00 16.99 376 VAL D O 1
ATOM 12202 N N . HIS D 1 366 ? -31.663 17.997 -61.803 1.00 17.80 377 HIS D N 1
ATOM 12203 C CA . HIS D 1 366 ? -32.453 17.272 -62.819 1.00 19.63 377 HIS D CA 1
ATOM 12204 C C . HIS D 1 366 ? -33.855 16.851 -62.343 1.00 21.39 377 HIS D C 1
ATOM 12205 O O . HIS D 1 366 ? -34.674 16.439 -63.161 1.00 19.59 377 HIS D O 1
ATOM 12212 N N . ASN D 1 367 ? -34.113 16.944 -61.040 1.00 22.71 378 ASN D N 1
ATOM 12213 C CA . ASN D 1 367 ? -35.383 16.512 -60.432 1.00 24.17 378 ASN D CA 1
ATOM 12214 C C . ASN D 1 367 ? -35.816 15.126 -60.862 1.00 23.22 378 ASN D C 1
ATOM 12215 O O . ASN D 1 367 ? -36.910 14.903 -61.375 1.00 21.83 378 ASN D O 1
ATOM 12220 N N . ILE D 1 368 ? -34.914 14.190 -60.624 1.00 21.90 379 ILE D N 1
ATOM 12221 C CA . ILE D 1 368 ? -35.136 12.806 -60.893 1.00 21.83 379 ILE D CA 1
ATOM 12222 C C . ILE D 1 368 ? -34.966 12.101 -59.560 1.00 21.81 379 ILE D C 1
ATOM 12223 O O . ILE D 1 368 ? -33.876 12.130 -58.967 1.00 20.44 379 ILE D O 1
ATOM 12228 N N . ASP D 1 369 ? -36.060 11.489 -59.099 1.00 21.36 380 ASP D N 1
ATOM 12229 C CA . ASP D 1 369 ? -36.120 10.751 -57.853 1.00 21.72 380 ASP D CA 1
ATOM 12230 C C . ASP D 1 369 ? -35.462 11.525 -56.674 1.00 20.46 380 ASP D C 1
ATOM 12231 O O . ASP D 1 369 ? -34.691 10.974 -55.876 1.00 18.73 380 ASP D O 1
ATOM 12236 N N . ARG D 1 370 ? -35.810 12.808 -56.582 1.00 19.53 381 ARG D N 1
ATOM 12237 C CA . ARG D 1 370 ? -35.153 13.740 -55.656 1.00 21.00 381 ARG D CA 1
ATOM 12238 C C . ARG D 1 370 ? -35.338 13.336 -54.201 1.00 19.38 381 ARG D C 1
ATOM 12239 O O . ARG D 1 370 ? -34.353 13.212 -53.465 1.00 17.85 381 ARG D O 1
ATOM 12247 N N . ASP D 1 371 ? -36.584 13.085 -53.796 1.00 18.66 382 ASP D N 1
ATOM 12248 C CA . ASP D 1 371 ? -36.874 12.698 -52.409 1.00 18.87 382 ASP D CA 1
ATOM 12249 C C . ASP D 1 371 ? -36.135 11.433 -51.987 1.00 17.03 382 ASP D C 1
ATOM 12250 O O . ASP D 1 371 ? -35.480 11.405 -50.947 1.00 15.16 382 ASP D O 1
ATOM 12255 N N . ARG D 1 372 ? -36.240 10.387 -52.797 1.00 16.60 383 ARG D N 1
ATOM 12256 C CA . ARG D 1 372 ? -35.649 9.112 -52.429 1.00 17.60 383 ARG D CA 1
ATOM 12257 C C . ARG D 1 372 ? -34.118 9.180 -52.430 1.00 16.48 383 ARG D C 1
ATOM 12258 O O . ARG D 1 372 ? -33.477 8.531 -51.614 1.00 16.00 383 ARG D O 1
ATOM 12266 N N . THR D 1 373 ? -33.546 9.979 -53.318 1.00 16.54 384 THR D N 1
ATOM 12267 C CA . THR D 1 373 ? -32.077 10.102 -53.372 1.00 16.76 384 THR D CA 1
ATOM 12268 C C . THR D 1 373 ? -31.547 10.762 -52.095 1.00 16.65 384 THR D C 1
ATOM 12269 O O . THR D 1 373 ? -30.619 10.237 -51.473 1.00 16.47 384 THR D O 1
ATOM 12273 N N . HIS D 1 374 ? -32.148 11.888 -51.688 1.00 16.95 385 HIS D N 1
ATOM 12274 C CA . HIS D 1 374 ? -31.756 12.529 -50.425 1.00 16.21 385 HIS D CA 1
ATOM 12275 C C . HIS D 1 374 ? -31.952 11.624 -49.221 1.00 15.82 385 HIS D C 1
ATOM 12276 O O . HIS D 1 374 ? -31.114 11.626 -48.322 1.00 15.76 385 HIS D O 1
ATOM 12283 N N . ALA D 1 375 ? -33.036 10.852 -49.194 1.00 14.52 386 ALA D N 1
ATOM 12284 C CA . ALA D 1 375 ? -33.257 9.914 -48.092 1.00 14.98 386 ALA D CA 1
ATOM 12285 C C . ALA D 1 375 ? -32.148 8.878 -48.034 1.00 14.67 386 ALA D C 1
ATOM 12286 O O . ALA D 1 375 ? -31.672 8.532 -46.952 1.00 14.98 386 ALA D O 1
ATOM 12288 N N . PHE D 1 376 ? -31.758 8.373 -49.204 1.00 15.15 387 PHE D N 1
ATOM 12289 C CA . PHE D 1 376 ? -30.728 7.318 -49.278 1.00 15.44 387 PHE D CA 1
ATOM 12290 C C . PHE D 1 376 ? -29.337 7.840 -48.921 1.00 14.86 387 PHE D C 1
ATOM 12291 O O . PHE D 1 376 ? -28.598 7.184 -48.157 1.00 14.84 387 PHE D O 1
ATOM 12299 N N . THR D 1 377 ? -28.981 9.012 -49.442 1.00 14.27 388 THR D N 1
ATOM 12300 C CA . THR D 1 377 ? -27.667 9.586 -49.126 1.00 14.32 388 THR D CA 1
ATOM 12301 C C . THR D 1 377 ? -27.591 9.937 -47.638 1.00 14.39 388 THR D C 1
ATOM 12302 O O . THR D 1 377 ? -26.567 9.686 -46.986 1.00 14.89 388 THR D O 1
ATOM 12306 N N . THR D 1 378 ? -28.678 10.482 -47.087 1.00 14.11 389 THR D N 1
ATOM 12307 C CA . THR D 1 378 ? -28.766 10.670 -45.632 1.00 15.34 389 THR D CA 1
ATOM 12308 C C . THR D 1 378 ? -28.587 9.367 -44.858 1.00 15.61 389 THR D C 1
ATOM 12309 O O . THR D 1 378 ? -27.824 9.320 -43.898 1.00 16.24 389 THR D O 1
ATOM 12313 N N . LYS D 1 379 ? -29.262 8.303 -45.293 1.00 16.13 390 LYS D N 1
ATOM 12314 C CA . LYS D 1 379 ? -29.166 7.003 -44.623 1.00 16.41 390 LYS D CA 1
ATOM 12315 C C . LYS D 1 379 ? -27.730 6.452 -44.644 1.00 16.04 390 LYS D C 1
ATOM 12316 O O . LYS D 1 379 ? -27.264 5.936 -43.634 1.00 16.34 390 LYS D O 1
ATOM 12320 N N . MET D 1 380 ? -27.034 6.597 -45.771 1.00 16.98 391 MET D N 1
ATOM 12321 C CA . MET D 1 380 ? -25.625 6.183 -45.872 1.00 16.78 391 MET D CA 1
ATOM 12322 C C . MET D 1 380 ? -24.762 6.891 -44.837 1.00 16.00 391 MET D C 1
ATOM 12323 O O . MET D 1 380 ? -24.040 6.242 -44.087 1.00 15.14 391 MET D O 1
ATOM 12328 N N . ARG D 1 381 ? -24.856 8.217 -44.780 1.00 15.39 392 ARG D N 1
ATOM 12329 C CA . ARG D 1 381 ? -24.114 8.974 -43.773 1.00 15.86 392 ARG D CA 1
ATOM 12330 C C . ARG D 1 381 ? -24.476 8.559 -42.345 1.00 15.97 392 ARG D C 1
ATOM 12331 O O . ARG D 1 381 ? -23.585 8.379 -41.528 1.00 15.59 392 ARG D O 1
ATOM 12339 N N . THR D 1 382 ? -25.772 8.412 -42.048 1.00 15.75 393 THR D N 1
ATOM 12340 C CA . THR D 1 382 ? -26.217 7.998 -40.717 1.00 16.87 393 THR D CA 1
ATOM 12341 C C . THR D 1 382 ? -25.650 6.627 -40.310 1.00 16.78 393 THR D C 1
ATOM 12342 O O . THR D 1 382 ? -25.165 6.446 -39.201 1.00 17.08 393 THR D O 1
ATOM 12346 N N . VAL D 1 383 ? -25.716 5.675 -41.224 1.00 17.08 394 VAL D N 1
ATOM 12347 C CA . VAL D 1 383 ? -25.200 4.320 -40.957 1.00 16.67 394 VAL D CA 1
ATOM 12348 C C . VAL D 1 383 ? -23.671 4.334 -40.731 1.00 17.12 394 VAL D C 1
ATOM 12349 O O . VAL D 1 383 ? -23.164 3.699 -39.787 1.00 16.07 394 VAL D O 1
ATOM 12353 N N . ILE D 1 384 ? -22.955 5.065 -41.584 1.00 16.53 395 ILE D N 1
ATOM 12354 C CA . ILE D 1 384 ? -21.499 5.258 -41.411 1.00 17.24 395 ILE D CA 1
ATOM 12355 C C . ILE D 1 384 ? -21.176 5.809 -40.019 1.00 17.21 395 ILE D C 1
ATOM 12356 O O . ILE D 1 384 ? -20.365 5.230 -39.291 1.00 17.18 395 ILE D O 1
ATOM 12361 N N . HIS D 1 385 ? -21.847 6.896 -39.628 1.00 17.86 396 HIS D N 1
ATOM 12362 C CA . HIS D 1 385 ? -21.594 7.525 -38.320 1.00 17.99 396 HIS D CA 1
ATOM 12363 C C . HIS D 1 385 ? -21.894 6.581 -37.151 1.00 18.88 396 HIS D C 1
ATOM 12364 O O . HIS D 1 385 ? -21.118 6.515 -36.184 1.00 18.56 396 HIS D O 1
ATOM 12371 N N . GLN D 1 386 ? -23.004 5.844 -37.245 1.00 19.74 397 GLN D N 1
ATOM 12372 C CA . GLN D 1 386 ? -23.405 4.937 -36.177 1.00 21.36 397 GLN D CA 1
ATOM 12373 C C . GLN D 1 386 ? -22.339 3.842 -36.002 1.00 20.53 397 GLN D C 1
ATOM 12374 O O . GLN D 1 386 ? -21.954 3.528 -34.872 1.00 20.99 397 GLN D O 1
ATOM 12380 N N . LEU D 1 387 ? -21.837 3.314 -37.109 1.00 19.30 398 LEU D N 1
ATOM 12381 C CA . LEU D 1 387 ? -20.766 2.320 -37.056 1.00 19.82 398 LEU D CA 1
ATOM 12382 C C . LEU D 1 387 ? -19.521 2.881 -36.364 1.00 19.71 398 LEU D C 1
ATOM 12383 O O . LEU D 1 387 ? -18.959 2.231 -35.486 1.00 18.30 398 LEU D O 1
ATOM 12388 N N . PHE D 1 388 ? -19.117 4.099 -36.732 1.00 18.93 399 PHE D N 1
ATOM 12389 C CA . PHE D 1 388 ? -17.976 4.729 -36.056 1.00 19.38 399 PHE D CA 1
ATOM 12390 C C . PHE D 1 388 ? -18.224 4.887 -34.567 1.00 19.88 399 PHE D C 1
ATOM 12391 O O . PHE D 1 388 ? -17.331 4.588 -33.768 1.00 20.57 399 PHE D O 1
ATOM 12399 N N . ARG D 1 389 ? -19.434 5.310 -34.182 1.00 20.24 400 ARG D N 1
ATOM 12400 C CA . ARG D 1 389 ? -19.786 5.433 -32.769 1.00 22.81 400 ARG D CA 1
ATOM 12401 C C . ARG D 1 389 ? -19.712 4.099 -32.039 1.00 22.96 400 ARG D C 1
ATOM 12402 O O . ARG D 1 389 ? -19.336 4.055 -30.884 1.00 23.46 400 ARG D O 1
ATOM 12410 N N . GLU D 1 390 ? -20.104 3.031 -32.726 1.00 23.44 401 GLU D N 1
ATOM 12411 C CA . GLU D 1 390 ? -20.129 1.684 -32.145 1.00 24.96 401 GLU D CA 1
ATOM 12412 C C . GLU D 1 390 ? -18.734 1.047 -32.017 1.00 25.82 401 GLU D C 1
ATOM 12413 O O . GLU D 1 390 ? -18.618 -0.053 -31.502 1.00 27.78 401 GLU D O 1
ATOM 12419 N N . GLY D 1 391 ? -17.689 1.726 -32.482 1.00 27.32 402 GLY D N 1
ATOM 12420 C CA . GLY D 1 391 ? -16.333 1.183 -32.488 1.00 26.81 402 GLY D CA 1
ATOM 12421 C C . GLY D 1 391 ? -16.060 0.303 -33.693 1.00 26.64 402 GLY D C 1
ATOM 12422 O O . GLY D 1 391 ? -15.042 -0.391 -33.721 1.00 27.16 402 GLY D O 1
ATOM 12423 N N . LYS D 1 392 ? -16.951 0.330 -34.688 1.00 24.90 403 LYS D N 1
ATOM 12424 C CA . LYS D 1 392 ? -16.837 -0.517 -35.882 1.00 26.25 403 LYS D CA 1
ATOM 12425 C C . LYS D 1 392 ? -16.446 0.279 -37.115 1.00 25.74 403 LYS D C 1
ATOM 12426 O O . LYS D 1 392 ? -16.726 -0.138 -38.243 1.00 25.11 403 LYS D O 1
ATOM 12432 N N . GLY D 1 393 ? -15.816 1.434 -36.902 1.00 24.82 404 GLY D N 1
ATOM 12433 C CA . GLY D 1 393 ? -15.225 2.194 -37.980 1.00 25.11 404 GLY D CA 1
ATOM 12434 C C . GLY D 1 393 ? -13.852 1.665 -38.323 1.00 25.13 404 GLY D C 1
ATOM 12435 O O . GLY D 1 393 ? -13.370 0.667 -37.749 1.00 26.80 404 GLY D O 1
ATOM 12436 N N . THR D 1 394 ? -13.223 2.338 -39.272 1.00 24.31 405 THR D N 1
ATOM 12437 C CA . THR D 1 394 ? -11.863 2.030 -39.674 1.00 23.56 405 THR D CA 1
ATOM 12438 C C . THR D 1 394 ? -10.858 2.396 -38.564 1.00 24.24 405 THR D C 1
ATOM 12439 O O . THR D 1 394 ? -11.202 3.046 -37.572 1.00 23.18 405 THR D O 1
ATOM 12443 N N . ARG D 1 395 ? -9.627 1.930 -38.742 1.00 25.51 406 ARG D N 1
ATOM 12444 C CA . ARG D 1 395 ? -8.619 1.930 -37.678 1.00 28.59 406 ARG D CA 1
ATOM 12445 C C . ARG D 1 395 ? -7.984 3.291 -37.393 1.00 28.52 406 ARG D C 1
ATOM 12446 O O . ARG D 1 395 ? -7.446 3.510 -36.304 1.00 28.76 406 ARG D O 1
ATOM 12454 N N . ASP D 1 396 ? -8.087 4.202 -38.358 1.00 28.39 407 ASP D N 1
ATOM 12455 C CA . ASP D 1 396 ? -7.699 5.603 -38.153 1.00 28.13 407 ASP D CA 1
ATOM 12456 C C . ASP D 1 396 ? -8.376 6.240 -36.939 1.00 27.58 407 ASP D C 1
ATOM 12457 O O . ASP D 1 396 ? -7.722 6.964 -36.180 1.00 28.36 407 ASP D O 1
ATOM 12462 N N . LEU D 1 397 ? -9.660 5.940 -36.734 1.00 26.57 408 LEU D N 1
ATOM 12463 C CA . LEU D 1 397 ? -10.443 6.513 -35.639 1.00 26.53 408 LEU D CA 1
ATOM 12464 C C . LEU D 1 397 ? -10.853 5.563 -34.516 1.00 26.99 408 LEU D C 1
ATOM 12465 O O . LEU D 1 397 ? -11.118 6.017 -33.398 1.00 27.20 408 LEU D O 1
ATOM 12470 N N . CYS D 1 398 ? -10.944 4.265 -34.805 1.00 27.11 409 CYS D N 1
ATOM 12471 C CA . CYS D 1 398 ? -11.440 3.298 -33.835 1.00 27.98 409 CYS D CA 1
ATOM 12472 C C . CYS D 1 398 ? -10.330 2.430 -33.232 1.00 29.41 409 CYS D C 1
ATOM 12473 O O . CYS D 1 398 ? -10.625 1.520 -32.466 1.00 30.86 409 CYS D O 1
ATOM 12476 N N . GLY D 1 399 ? -9.069 2.726 -33.549 1.00 30.66 410 GLY D N 1
ATOM 12477 C CA . GLY D 1 399 ? -7.933 1.978 -33.004 1.00 32.34 410 GLY D CA 1
ATOM 12478 C C . GLY D 1 399 ? -7.660 0.672 -33.742 1.00 35.08 410 GLY D C 1
ATOM 12479 O O . GLY D 1 399 ? -8.292 0.382 -34.757 1.00 32.64 410 GLY D O 1
ATOM 12480 N N . PRO D 1 400 ? -6.713 -0.138 -33.231 1.00 38.59 411 PRO D N 1
ATOM 12481 C CA . PRO D 1 400 ? -6.386 -1.425 -33.868 1.00 38.75 411 PRO D CA 1
ATOM 12482 C C . PRO D 1 400 ? -7.547 -2.435 -33.931 1.00 38.70 411 PRO D C 1
ATOM 12483 O O . PRO D 1 400 ? -7.556 -3.281 -34.825 1.00 40.57 411 PRO D O 1
ATOM 12487 N N . SER D 1 401 ? -8.511 -2.337 -33.012 1.00 39.01 412 SER D N 1
ATOM 12488 C CA . SER D 1 401 ? -9.712 -3.191 -33.039 1.00 39.82 412 SER D CA 1
ATOM 12489 C C . SER D 1 401 ? -10.843 -2.683 -33.959 1.00 38.40 412 SER D C 1
ATOM 12490 O O . SER D 1 401 ? -11.949 -3.246 -33.949 1.00 37.07 412 SER D O 1
ATOM 12493 N N . GLY D 1 402 ? -10.575 -1.624 -34.724 1.00 35.39 413 GLY D N 1
ATOM 12494 C CA . GLY D 1 402 ? -11.462 -1.182 -35.783 1.00 34.93 413 GLY D CA 1
ATOM 12495 C C . GLY D 1 402 ? -11.342 -2.064 -37.010 1.00 34.03 413 GLY D C 1
ATOM 12496 O O . GLY D 1 402 ? -10.397 -2.849 -37.147 1.00 36.17 413 GLY D O 1
ATOM 12497 N N . LEU D 1 403 ? -12.290 -1.914 -37.925 1.00 31.67 414 LEU D N 1
ATOM 12498 C CA . LEU D 1 403 ? -12.436 -2.849 -39.032 1.00 30.68 414 LEU D CA 1
ATOM 12499 C C . LEU D 1 403 ? -11.486 -2.592 -40.171 1.00 30.91 414 LEU D C 1
ATOM 12500 O O . LEU D 1 403 ? -10.997 -1.472 -40.357 1.00 30.84 414 LEU D O 1
ATOM 12505 N N . THR D 1 404 ? -11.249 -3.643 -40.956 1.00 29.03 415 THR D N 1
ATOM 12506 C CA . THR D 1 404 ? -10.513 -3.531 -42.208 1.00 27.97 415 THR D CA 1
ATOM 12507 C C . THR D 1 404 ? -11.383 -2.854 -43.268 1.00 26.42 415 THR D C 1
ATOM 12508 O O . THR D 1 404 ? -12.587 -2.697 -43.083 1.00 27.67 415 THR D O 1
ATOM 12512 N N . THR D 1 405 ? -10.754 -2.479 -44.375 1.00 25.72 416 THR D N 1
ATOM 12513 C CA . THR D 1 405 ? -11.414 -1.850 -45.527 1.00 26.28 416 THR D CA 1
ATOM 12514 C C . THR D 1 405 ? -12.680 -2.620 -45.940 1.00 26.87 416 THR D C 1
ATOM 12515 O O . THR D 1 405 ? -13.764 -2.027 -46.076 1.00 24.45 416 THR D O 1
ATOM 12519 N N . GLU D 1 406 ? -12.531 -3.941 -46.080 1.00 25.32 417 GLU D N 1
ATOM 12520 C CA . GLU D 1 406 ? -13.594 -4.815 -46.616 1.00 24.74 417 GLU D CA 1
ATOM 12521 C C . GLU D 1 406 ? -14.672 -5.076 -45.571 1.00 23.57 417 GLU D C 1
ATOM 12522 O O . GLU D 1 406 ? -15.863 -5.102 -45.900 1.00 23.94 417 GLU D O 1
ATOM 12528 N N . GLN D 1 407 ? -14.256 -5.277 -44.324 1.00 23.21 418 GLN D N 1
ATOM 12529 C CA . GLN D 1 407 ? -15.178 -5.482 -43.206 1.00 23.25 418 GLN D CA 1
ATOM 12530 C C . GLN D 1 407 ? -16.051 -4.243 -42.984 1.00 22.50 418 GLN D C 1
ATOM 12531 O O . GLN D 1 407 ? -17.236 -4.353 -42.674 1.00 21.75 418 GLN D O 1
ATOM 12537 N N . PHE D 1 408 ? -15.457 -3.059 -43.104 1.00 20.97 419 PHE D N 1
ATOM 12538 C CA . PHE D 1 408 ? -16.257 -1.828 -42.973 1.00 19.92 419 PHE D CA 1
ATOM 12539 C C . PHE D 1 408 ? -17.264 -1.677 -44.116 1.00 18.94 419 PHE D C 1
ATOM 12540 O O . PHE D 1 408 ? -18.438 -1.348 -43.885 1.00 18.74 419 PHE D O 1
ATOM 12548 N N . ILE D 1 409 ? -16.809 -1.904 -45.338 1.00 18.98 420 ILE D N 1
ATOM 12549 C CA . ILE D 1 409 ? -17.680 -1.819 -46.506 1.00 20.69 420 ILE D CA 1
ATOM 12550 C C . ILE D 1 409 ? -18.820 -2.842 -46.399 1.00 21.22 420 ILE D C 1
ATOM 12551 O O . ILE D 1 409 ? -19.973 -2.508 -46.707 1.00 19.83 420 ILE D O 1
ATOM 12556 N N . ASP D 1 410 ? -18.505 -4.067 -45.950 1.00 21.93 421 ASP D N 1
ATOM 12557 C CA . ASP D 1 410 ? -19.554 -5.088 -45.738 1.00 22.67 421 ASP D CA 1
ATOM 12558 C C . ASP D 1 410 ? -20.498 -4.699 -44.615 1.00 20.23 421 ASP D C 1
ATOM 12559 O O . ASP D 1 410 ? -21.700 -4.886 -44.759 1.00 19.76 421 ASP D O 1
ATOM 12564 N N . ALA D 1 411 ? -19.966 -4.156 -43.517 1.00 18.59 422 ALA D N 1
ATOM 12565 C CA . ALA D 1 411 ? -20.786 -3.710 -42.379 1.00 18.97 422 ALA D CA 1
ATOM 12566 C C . ALA D 1 411 ? -21.844 -2.689 -42.797 1.00 19.27 422 ALA D C 1
ATOM 12567 O O . ALA D 1 411 ? -23.013 -2.823 -42.415 1.00 19.36 422 ALA D O 1
ATOM 12569 N N . VAL D 1 412 ? -21.439 -1.701 -43.593 1.00 18.39 423 VAL D N 1
ATOM 12570 C CA . VAL D 1 412 ? -22.376 -0.679 -44.086 1.00 18.80 423 VAL D CA 1
ATOM 12571 C C . VAL D 1 412 ? -23.438 -1.331 -44.966 1.00 18.66 423 VAL D C 1
ATOM 12572 O O . VAL D 1 412 ? -24.622 -1.064 -44.795 1.00 18.69 423 VAL D O 1
ATOM 12576 N N . ALA D 1 413 ? -23.004 -2.187 -45.893 1.00 19.61 424 ALA D N 1
ATOM 12577 C CA . ALA D 1 413 ? -23.919 -2.934 -46.766 1.00 20.26 424 ALA D CA 1
ATOM 12578 C C . ALA D 1 413 ? -24.992 -3.700 -45.984 1.00 20.11 424 ALA D C 1
ATOM 12579 O O . ALA D 1 413 ? -26.177 -3.659 -46.344 1.00 19.00 424 ALA D O 1
ATOM 12581 N N . GLU D 1 414 ? -24.580 -4.383 -44.916 1.00 20.85 425 GLU D N 1
ATOM 12582 C CA . GLU D 1 414 ? -25.526 -5.162 -44.107 1.00 21.32 425 GLU D CA 1
ATOM 12583 C C . GLU D 1 414 ? -26.507 -4.272 -43.359 1.00 21.57 425 GLU D C 1
ATOM 12584 O O . GLU D 1 414 ? -27.671 -4.645 -43.193 1.00 21.09 425 GLU D O 1
ATOM 12590 N N . ARG D 1 415 ? -26.047 -3.093 -42.936 1.00 22.01 426 ARG D N 1
ATOM 12591 C CA . ARG D 1 415 ? -26.892 -2.146 -42.217 1.00 23.17 426 ARG D CA 1
ATOM 12592 C C . ARG D 1 415 ? -27.833 -1.342 -43.124 1.00 23.29 426 ARG D C 1
ATOM 12593 O O . ARG D 1 415 ? -28.836 -0.835 -42.632 1.00 25.65 426 ARG D O 1
ATOM 12601 N N . LEU D 1 416 ? -27.517 -1.197 -44.412 1.00 24.27 427 LEU D N 1
ATOM 12602 C CA . LEU D 1 416 ? -28.456 -0.590 -45.377 1.00 25.38 427 LEU D CA 1
ATOM 12603 C C . LEU D 1 416 ? -29.570 -1.591 -45.767 1.00 26.86 427 LEU D C 1
ATOM 12604 O O . LEU D 1 416 ? -29.285 -2.791 -45.997 1.00 31.02 427 LEU D O 1
#

B-factor: mean 20.19, std 8.25, range [7.76, 65.67]

Solvent-accessible surface area: 62092 Å² total; per-residue (Å²): 144,105,15,67,7,5,38,0,0,0,1,64,0,20,30,0,0,2,53,0,0,55,25,0,37,61,66,0,0,71,69,54,2,72,30,66,29,20,58,68,31,47,3,87,0,27,23,6,3,28,26,50,16,85,12,14,142,74,1,18,56,1,0,75,139,5,21,0,0,0,5,0,4,27,14,40,0,62,75,116,40,30,84,121,58,66,21,96,45,66,51,50,60,6,48,18,42,6,37,127,22,1,57,1,10,0,8,6,16,19,12,10,47,5,116,74,36,154,26,12,1,59,87,61,0,15,0,0,18,2,2,23,5,12,17,42,32,18,11,85,28,76,26,26,72,1,94,0,25,1,32,2,34,24,72,94,51,136,76,49,58,124,84,62,95,17,16,92,38,104,2,109,17,118,67,2,0,0,1,0,4,36,7,15,0,50,30,0,62,72,0,0,106,53,0,0,29,53,0,34,112,46,131,4,30,1,32,0,0,0,11,35,78,60,2,120,2,12,56,27,0,16,64,11,0,91,63,6,0,58,135,70,23,51,80,89,0,40,94,28,69,29,10,64,151,76,66,106,10,60,43,17,54,1,16,32,0,1,24,55,0,31,75,44,130,110,9,20,6,0,0,0,0,14,5,21,9,0,13,9,2,1,27,0,0,0,34,17,3,84,37,45,14,10,1,21,20,28,8,6,0,41,43,138,100,52,45,62,1,48,4,21,34,5,32,38,41,11,48,30,119,48,13,83,16,65,125,150,70,91,122,10,19,10,21,1,3,8,0,0,33,4,0,3,16,0,6,30,21,1,0,60,49,55,112,59,40,102,112,102,4,54,65,17,1,74,75,0,75,71,13,0,19,66,1,9,97,69,39,93,0,0,79,58,41,27,27,129,96,4,38,9,2,56,90,0,1,56,12,0,19,141,80,7,140,156,104,20,66,10,4,40,0,0,0,1,60,0,32,33,0,0,1,61,0,0,59,34,0,35,57,118,0,0,67,67,51,2,71,36,68,32,19,56,70,32,45,2,94,2,31,26,6,4,91,52,112,31,50,11,16,61,74,1,23,96,0,0,97,118,5,26,0,0,0,8,0,6,27,15,45,0,64,79,114,38,35,90,140,54,68,23,170,45,67,55,54,66,9,54,35,33,4,44,177,16,0,83,2,3,0,8,4,19,20,11,8,45,8,100,51,40,142,25,12,1,92,106,65,0,15,0,0,23,2,4,40,8,11,17,52,64,17,11,83,80,66,16,27,74,1,96,0,24,0,31,2,33,26,71,91,52,150,96,54,58,54,84,79,98,21,18,89,40,110,2,109,18,124,66,2,0,0,1,0,5,34,8,21,0,51,32,0,61,55,0,0,110,36,0,0,29,46,0,30,156,45,136,4,32,1,33,0,0,0,15,36,74,58,2,118,2,13,55,24,0,24,79,10,0,52,66,5,0,60,137,67,23,44,81,88,0,37,94,42,64,28,7,66,151,60,66,106,11,62,42,16,53,0,14,30,0,0,24,57,0,31,76,44,131,96,6,17,6,0,0,0,0,13,6,23,10,0,16,9,2,1,28,0,0,0,36,16,2,94,40,48,15,16,0,19,23,18,9,4,0,36,36,108,85,56,51,50,2,48,3,21,29,7,30,45,44,11,47,38,123,48,14,64,13,72,129,151,76,84,120,9,17,7,22,1,2,7,0,2,30,4,1,2,16,0,8,29,18,2,0,56,37,55,120,59,42,103,123,100,3,60,64,16,1,73,74,1,71,75,12,0,14,59,0,6,104,74,32,89,0,0,75,71,40,26,26,127,98,3,34,9,1,63,87,1,3,70,14,0,21,147,81,7,149,144,105,17,66,10,3,42,0,0,0,0,60,0,17,34,0,0,0,53,0,0,56,24,1,37,60,97,0,0,68,68,50,2,68,36,68,29,24,59,65,32,45,3,91,0,26,22,8,7,85,30,85,14,120,10,12,143,71,1,19,90,0,0,95,118,5,25,0,0,0,8,0,8,30,19,43,0,59,81,120,38,34,96,125,58,66,16,198,113,54,44,53,68,5,64,28,32,6,76,179,15,1,57,5,5,0,7,4,22,18,12,8,43,5,80,26,43,104,26,10,1,119,79,65,0,13,0,0,28,2,10,45,8,11,18,60,64,16,12,84,87,70,15,24,70,2,75,0,25,0,34,3,37,27,71,100,50,142,84,45,58,135,89,80,88,18,16,99,34,114,4,113,16,120,68,2,0,0,0,0,5,35,7,20,0,54,36,0,66,54,0,0,101,22,0,0,27,52,0,33,110,43,139,5,32,1,33,0,0,0,12,34,71,58,2,113,2,13,55,18,0,28,73,10,0,73,50,4,0,49,134,69,24,51,81,86,0,54,94,44,65,28,9,63,86,72,67,92,11,66,42,16,54,1,15,32,0,1,27,58,0,32,97,37,133,106,8,22,6,0,0,0,0,15,10,24,10,0,18,10,3,1,26,0,0,0,41,16,3,94,39,50,16,16,0,17,29,12,10,3,0,34,34,150,85,57,53,49,3,46,4,23,36,6,30,50,43,10,50,32,79,51,12,90,15,65,128,154,70,87,122,9,18,9,25,2,2,6,0,2,28,3,2,3,16,0,9,28,19,1,0,67,36,55,104,56,42,120,121,106,6,66,64,18,1,72,72,1,74,74,10,1,13,44,0,4,10,39,14,89,0,0,75,75,45,26,24,129,100,3,34,9,1,54,90,0,1,64,12,0,17,143,83,7,144,139,103,15,66,7,5,36,0,0,1,0,62,0,26,36,0,0,1,52,0,0,54,24,0,45,57,100,0,0,68,68,69,2,71,40,68,29,24,60,77,31,56,2,56,0,34,29,6,10,120,49,93,34,50,13,10,60,74,1,26,94,1,0,76,116,3,21,0,0,0,8,0,5,26,14,42,0,62,75,113,38,31,86,123,64,68,19,120,47,68,61,55,60,6,46,32,31,3,37,170,18,0,58,1,4,0,7,6,15,20,12,8,49,7,100,63,38,102,28,13,1,74,116,64,0,15,0,0,22,1,3,28,6,10,18,54,56,19,11,82,28,74,26,24,69,3,59,0,29,0,35,3,36,25,75,92,52,134,74,48,57,124,85,57,89,19,16,100,36,104,2,110,18,121,72,2,0,0,0,0,5,35,6,18,0,52,33,0,60,62,0,0,106,43,0,0,26,48,0,31,110,46,130,5,28,1,32,0,0,0,11,34,74,66,2,121,2,12,55,29,0,16,63,11,0,89,65,5,0,61,134,68,26,49,80,94,0,38,94,28,69,28,8,115,153,66,63,105,10,61,44,16,53,0,18,32,0,1,30,58,0,32,98,37,128,104,7,18,6,0,0,0,0,12,6,22,10,0,14,10,2,1,27,0,0,0,40,17,3,89,37,48,13,10,1,20,22,19,7,5,0,31,45,130,100,50,44,57,1,48,2,22,28,6,31,41,44,11,47,32,124,50,14,87,16,63,130,156,72,86,131,10,19,10,21,1,3,6,0,1,30,3,2,4,15,0,7,30,21,2,0,49,48,56,100,59,43,93,123,97,4,62,63,13,1,76,71,1,76,77,17,0,15,57,1,6,98,72,36,85,0,0,75,63,40,28,27,96,101,2,36,14,2,57,93,0,1,54,22,0,19,151,100,37

Organism: Ostreococcus tauri (NCBI:txid70448)

Sequence (1619 aa):
SKITAAPMVYVRGEEMTAYVMDLIRSRWIEPRVDVGGWETFDLRAKNRDDTEDRVLRDVIEAGKRIKAIFKEPTVTPTADQVKRLGLRKSWGSPNGAMRRRGWNGITISRDTIHIDGVELGYKKPVLFERHAVGGEYSAGYKNVGKGKLTTTFTPSEGPDAGKTVVVDEREIVDEEAAVVTYHNPYDNVHDLARFFFGRCLEAKVTPYVVTKKTVFKWQEPFWQIMRTVFDEEFKAQFVAAGVMKEGEELVHLLSDAATMKLVQWRQGGFGMAAHNYDGDVLTDELAQVHKSPGFITSNLVGVHEDGTLIKEFEASHGTVADMDEARLRGEETSLNPLGMVEGLIGAMNHAADVHNIDRDRTHAFTTKMRTVIHQLFREGKGTRDLCGPSGLTTEQFIDAVAERLDSKITAAPMVYVRGEEMTAYVMDLIRSRWIEPRVDVGGWETFDLRAKNRDDTEDRVLRDVIEAGKRIKAIFKEPTVTPTADQVKRLGLRKSWGSPNGAMRRGWNGITISRDTIHIDGVELGYKKPVLFERHAVGGEYSAGYKNVGKGKLTTTFTPSEGPDAGKTVVVDEREIVDEEAAVVTYHNPYDNVHDLARFFFGRCLEAKVTPYVVTKKTVFKWQEPFWQIMRTVFDEEFKAQFVAAGVMKEGEELVHLLSDAATMKLVQWRQGGFGMAAHNYDGDVLTDELAQVHKSPGFITSNLVGVHEDGTLIKEFEASHGTVADMDEARLRGEETSLNPLGMVEGLIGAMNHAADVHNIDRDRTHAFTTKMRTVIHQLFREGKGTRDLCGPSGLTTEQFIDAVAERLDSKITAAPMVYVRGEEMTAYVMDLIRSRWIEPRVDVGGWETFDLRAKNRDDTEDRVLRDVIEAGKRIKAIFKEPTVTPTADQVKRLGLRKSWGSPNGAMRRRGWNGITISRDTIHIDGVELGYKKPVLFERHAVGGEYSAGYKNVGKGKLTTTFTPSEGPDAGKTVVVDEREIVDEEAAVVTYHNPYDNVHDLARFFFGRCLEAKVTPYVVTKKTVFKWQEPFWQIMRTVFDEEFKAQFVAAGVMKEGEELVHLLSDAATMKLVQWRQGGFGMAAHNYDGDVLTDELAQVHKSPGFITSNLVGVHEDGTLIKEFEASHGTVADMDEARLRGEETSLNPLGMVEGLIGAMNHAADVHNIDRDRTHAFTTKMRTVIHQLFREGKGTRDLCGPSGLTTEQFIDAVAERLDSKITAAPMVYVRGEEMTAYVMDLIRSRWIEPRVDVGGWETFDLRAKNRDDTEDRVLRDVIEAGKRIKAIFKEPTVTPTADQVKRLGLRKSWGSPNGAMRRGWNGITISRDTIHIDGVELGYKKPVLFERHAVGGEYSAGYKNVGKGKLTTTFTPSEGPDAGKTVVVDEREIVDEEAAVVTYHNPYDNVHDDLARFFFGRCLEAKVTPYVVTKKTVFKWQEPFWQIMRTVFDEEFKAQFVAAGVMKEGEELVHLLSDAATMKLVQWRQGGFGMAAHNYDGDVLTDELAQVHKSPGFITSNLVGVHEDGTLIKEFEASHGTVADMDEARLRGEETSLNPLGMVEGLIGAMNHAADVHNIDRDRTHAFTTKMRTVIHQLFREGKGTRDLCGPSGLTTEQFIDAVAERL

Radius of gyration: 44.42 Å; Cα contacts (8 Å, |Δi|>4): 3501; chains: 4; bounding box: 88×114×123 Å

Secondary structure (DSSP, 8-state):
--EEPPPEEEEE--HHHHHHHHHHIIIIITTTEE-TTEEEEE--HHHHHHTTTHHHHHHHHHHHHH-EEEE-------HHHHHHHT-SS----SHHHHHHHTT--EEE--B---TT---SSSB--EEEEE-S-GGGG-EEEEE-SEEEEEEEEESSSTTTT--EEEEEEEE-SSSEEEEEEEEE-TTHHHHHHHHHHHHHHHT-EEEEEE-TTTSGGGHHHHHHHHHHHHHHTHHHHHHTTSS-TTPPPEEEEHHHHHHHHHH-TTB-EEEEE-HHHHHHHHHHHHHHHS-GGGB-EEEEEE-TTSPEEEEEE-SS---HHHHHHHHTT-------HHHHHHHHHHHHHHHHHHTSSHHHHHHHHHHHHHHHHHHHHTT-SBHHHH-TTSBPHHHHHHHHHHH--/--EEPPPEEEEE--HHHHHHHHHHIIIIITTTEE-TTEEEEE--HHHHHHHTTHHHHHHHHHHHHH-EEEE-------HHHHHHHT-SS----THHHHHHHTTEEEEE--B--BTTB--SSSB--EEEEE-S-GGGG-EEEEE-SEEEEEEEEESSSTTTT--EEEEEEEE--SSEEEEEEEEE-TTHHHHHHHHHHHHHHHT-EEEEEE-TTTSGGGHHHHHHHHHHHHHHTHHHHHHTTSS-TTPPPEEEEHHHHHHHHHH-TTB-EEEEE-HHHHHHHHHHHHHHHS-GGGBEEEEEEE-TTSPEEEEEEESS---HHHHHHHHTT-------HHHHHHHHHHHHHHHHHHTSSHHHHHHHHHHHHHHHHHHHHTT-SBHHHH-TTSBPHHHHHHHHHTT--/--EEPPPEEEEE--HHHHHHHHHHIIIIITTTEE-TTEEEEE--HHHHHHTTTHHHHHHHHHHHHH-EEEE-------HHHHHHHT-SS----SHHHHHHHTTEEEEE--B--BTTB--SSSB--EEEEE-S-GGGG-EEEEE-SEEEEEEEEESSSTTTT--EEEEEEEE-SSSEEEEEEEEE-TTHHHHHHHHHHHHHHHT-EEEEEE-TTTSGGGHHHHHHHHHHHHHHTHHHHHHTTSS-TTPPPEEEEHHHHHHHHHH-TTB-EEEEE-HHHHHHHHHHHHHHHS-GGGBB-EEEEE-TTSPEEEEE-BSS---HHHHHHHHTT-------HHHHHHHHHHHHHHHHHHTSSHHHHHHHHHHHHHHHHHHHHTT-SBHHHH-TTSBPHHHHHHHHHHHH-/--EEPPPEEEEE--HHHHHHHHHHIIIIITTTEE-TTEEEEE--HHHHHHTTTHHHHHHHHHHHHH-EEEE-------HHHHHHHT-SS----THHHHHHHTT--EEE--B--BTTB--SSSEEEEEEEE-S-GGGG-EEEEE-SEEEEEEEEESSSTTTT--EEEEEEEE--SSEEEEEEEEE-TTHHHHHHHHHHHHHHHT-EEEEEE-TTTSGGGHHHHHHHHHHIIIIIHHHHHHTTSS-TTPPPEEEEHHHHHHHHHH-TTEEEEEEE-HHHHHHHHHHHHHHHSSGGGB-EEEEEE-TTSPEEEEEE-SS---HHHHHHHHTT-------HHHHHHHHHHHHHHHHHHTSSHHHHHHHHHHHHHHHHHHHHTT-SBHHHH-TTSBPHHHHHHHHHHH-

GO terms:
  GO:0042803 protein homodimerization activity (F, IDA)
  GO:0004449 isocitrate dehydrogenase (NAD+) activity (F, IDA)
  GO:0019674 NAD+ metabolic process (P, IDA)
  GO:0006102 isocitrate metabolic process (P, IDA)
  GO:0000287 magnesium ion binding (F, IDA)

InterPro domains:
  IPR004790 Isocitrate dehydrogenase NADP-dependent [PTHR11822] (65-469)
  IPR024084 Isopropylmalate dehydrogenase-like domain [PF00180] (77-464)
  IPR024084 Isopropylmalate dehydrogenase-like domain [SM01329] (66-464)

Foldseek 3Di:
DAAEFFAEEEEAADFQQNVLVVLCCVQPDVVRHDCPNYDYAYQYCQVCQVVVNVSLVVSLVSLLVLLFYEYEFHDQQAPVNCVVVVGDDGDGDSLQVNCVSQAFAWWKKKFFDFPQFDFQAQAIEIETEGRDWDQVPKDKDWAAWDKDWDKDADCDDPRHRPIDTPDIDTHHGGTDMDIDIGDDCPSLLVVLVVQLVVLLVSLFQEEEEEQCVPVVVCVVSVVSNQVCCVPPNVVSSCVSVNDPPVDGHYYHYLVRLLVCLQVNSNHRHYYYYYNVSRVVSSQSNQVSRPHQQRIWTKIWGAHPVGRIRIYTYGRDHSPNVQSVCVVVVHFAFDACPSSLVRVLVSSQSSCVVRVRSNVVSNVLSVLLNVQQSVCLSVLAHTCSRSNPSYDTSVSSSVSSSVRSD/DAAEFFAEEEEAADFQQNVLVVLCCVQPEVVRYDCPNYDYAYQYVQVCQVVVNPRVVVRLVSLLVLQFYEHEFHDQQDPVNCVVVVGDDGDGDCLVVNCVSFAWQWFKKKFFDFVQAAFLAQAIEIETEGSDWDQVPKDKDWAAWDKDWDWDADCDDDRHGPIDTPDIDTHHGGTDMDIDIDDDCPCLLVVLVVQLVVLLVRLAQEEEEEQCVPVVVCVVNVVSNQVCCVVPNVVSSCVSVSDPPPDGHYYDYLVRLLVCLQVNSNHRHYYYYYNVSRVVSSQSNQVSRPHQQRIWGKTWRARPVGDIRIYTYGRDHSPNVQSVCVVVVHFAFDQCSRSLVRVLVSSQVSCVVVVGSNVVSPVLSVLLSNQQSVCLNVLQHTCSRSNPSHDTSVSSSVSSSVRSD/DAAEFFAEEEEAADFPQNVLVVLCCVQPDVVRYDVPRYDYAYQYCQVCQVVVNPRLVVSLVSLLVLQFYEHEFHDQQAPVVCVVVVGPDGDDDSPVVNCVSQQWQWWKKKFFDFVPADFQAQAIEIETEGADWDQVPKDKDWAAWDKDWDWDAACDDPRHRDIDTPDIDTHHGGTDMDIDIDDDCPCLLVVLVVQLVVLLVSLFQEEEEEQCVPVVVCVVNVVSNQVSCVPPNVVSNCVSVSDPVVDGHYYHYLVRLLVCLLVNSNHRHYYYYYNVSRVVSSQSNQVSRPHQQRIWTKTWRARPVGDIRIYTYGRDHSPNVQSVCVVVVHFAFDQCSSSLVRVLRSSQCSCVVVVGSNVVSPVLSVLLSVLQSVCVNVLQHTCVRSNPSHDTSVSSSVSSSVRSD/DAAEFFAEEEEAADFPFNVLVVLLCVQQNVVRHDCPNYDYAYQEVQVCQVVVNVRLVVSLVSLLVLLFYEHEFHDQQAPVNCVVVVGDDGHGDSLVVNCVSQAWAWFKKKFADFVQFAFQAQAIEIETEGSDWDQVPKDKDWAAWDKDWDWDAACDDPRHRPIDTPDIDTHHGRTDMDIDIGDDCPSLLVVLCVQLVVLLVSLFQEEEEEQCVPVVVCVSSVVSNQVCCVPPNVVSSCVSVNDPVVDGHYYHYLVRLLVCLQVNSNHRHYYYYYNVSRVVSSQSNQVSRPHQQRIWGKIWGAHPVGRIRIYTYGRDHSPNVQSVCVVVVHFAFDQCVSSLVRVLVSSQSSCVVRVRSNVVSPVSSVLLSVLQSVCLNVLQHTCSRSNPPHDTSVSSSVSSSVVD